Protein 6NZL (pdb70)

Nearest PDB structures (foldseek):
  6nzl-assembly1_A  TM=4.303E-01  e=5.131E-15  Caenorhabditis elegans
  1rgo-assembly1_A  TM=4.466E-01  e=4.017E-07  Homo sapiens
  2fc6-assembly1_A  TM=6.204E-01  e=8.766E-02  Homo sapiens
  6nzl-assembly1_A  TM=4.783E-01  e=1.920E-17  Caenorhabditis elegans
  1rgo-assembly1_A  TM=4.717E-01  e=4.121E-09  Homo sapiens

Structure (mmCIF, N/CA/C/O backbone):
data_6NZL
#
_entry.id   6NZL
#
loop_
_entity.id
_entity.type
_entity.pdbx_description
1 polymer 'Cytoplasmic zinc-finger protein'
2 non-polymer 'ZINC ION'
#
loop_
_atom_site.group_PDB
_atom_site.id
_atom_site.type_symbol
_atom_site.label_atom_id
_atom_site.label_alt_id
_atom_site.label_comp_id
_atom_site.label_asym_id
_atom_site.label_entity_id
_atom_site.label_seq_id
_atom_site.pdbx_PDB_ins_code
_atom_site.Cartn_x
_atom_site.Cartn_y
_atom_site.Cartn_z
_atom_site.occupancy
_atom_site.B_iso_or_equiv
_atom_site.auth_seq_id
_atom_site.auth_comp_id
_atom_site.auth_asym_id
_atom_site.auth_atom_id
_atom_site.pdbx_PDB_model_num
ATOM 1 N N . SER A 1 1 ? 7.329 12.076 14.331 1.00 2.00 96 SER A N 1
ATOM 2 C CA . SER A 1 1 ? 6.027 11.973 13.635 1.00 34.22 96 SER A CA 1
ATOM 3 C C . SER A 1 1 ? 5.380 10.602 13.882 1.00 21.40 96 SER A C 1
ATOM 4 O O . SER A 1 1 ? 6.078 9.620 14.171 1.00 32.02 96 SER A O 1
ATOM 14 N N . ASP A 1 2 ? 4.039 10.561 13.768 1.00 13.51 97 ASP A N 1
ATOM 15 C CA . ASP A 1 2 ? 3.240 9.322 13.853 1.00 53.24 97 ASP A CA 1
ATOM 16 C C . ASP A 1 2 ? 3.500 8.431 12.619 1.00 2.45 97 ASP A C 1
ATOM 17 O O . ASP A 1 2 ? 3.856 8.931 11.547 1.00 24.52 97 ASP A O 1
ATOM 26 N N . ALA A 1 3 ? 3.320 7.111 12.783 1.00 11.44 98 ALA A N 1
ATOM 27 C CA . ALA A 1 3 ? 3.640 6.111 11.740 1.00 65.41 98 ALA A CA 1
ATOM 28 C C . ALA A 1 3 ? 2.658 6.149 10.551 1.00 21.35 98 ALA A C 1
ATOM 29 O O . ALA A 1 3 ? 2.963 5.598 9.485 1.00 50.42 98 ALA A O 1
ATOM 36 N N . PHE A 1 4 ? 1.487 6.791 10.740 1.00 32.22 99 PHE A N 1
ATOM 37 C CA . PHE A 1 4 ? 0.433 6.856 9.717 1.00 65.15 99 PHE A CA 1
ATOM 38 C C . PHE A 1 4 ? 0.593 8.088 8.812 1.00 20.41 99 PHE A C 1
ATOM 39 O O . PHE A 1 4 ? 0.721 9.220 9.291 1.00 53.10 99 PHE A O 1
ATOM 56 N N . LYS A 1 5 ? 0.637 7.804 7.494 1.00 41.45 100 LYS A N 1
ATOM 57 C CA . LYS A 1 5 ? 0.402 8.760 6.388 1.00 23.33 100 LYS A CA 1
ATOM 58 C C . LYS A 1 5 ? 1.504 9.826 6.234 1.00 2.43 100 LYS A C 1
ATOM 59 O O . LYS A 1 5 ? 1.348 10.769 5.457 1.00 70.02 100 LYS A O 1
ATOM 78 N N . THR A 1 6 ? 2.626 9.641 6.938 1.00 22.33 101 THR A N 1
ATOM 79 C CA . THR A 1 6 ? 3.775 10.563 6.893 1.00 24.11 101 THR A CA 1
ATOM 80 C C . THR A 1 6 ? 4.744 10.212 5.739 1.00 41.24 101 THR A C 1
ATOM 81 O O . THR A 1 6 ? 5.692 10.959 5.466 1.00 62.12 101 THR A O 1
ATOM 92 N N . ALA A 1 7 ? 4.481 9.075 5.070 1.00 71.43 102 ALA A N 1
ATOM 93 C CA . ALA A 1 7 ? 5.217 8.626 3.875 1.00 31.50 102 ALA A CA 1
ATOM 94 C C . ALA A 1 7 ? 4.269 7.830 2.960 1.00 62.14 102 ALA A C 1
ATOM 95 O O . ALA A 1 7 ? 3.266 7.283 3.429 1.00 30.42 102 ALA A O 1
ATOM 102 N N . LEU A 1 8 ? 4.594 7.784 1.658 1.00 44.13 103 LEU A N 1
ATOM 103 C CA . LEU A 1 8 ? 3.818 7.035 0.644 1.00 15.30 103 LEU A CA 1
ATOM 104 C C . LEU A 1 8 ? 4.068 5.517 0.753 1.00 71.23 103 LEU A C 1
ATOM 105 O O . LEU A 1 8 ? 5.092 5.080 1.287 1.00 0.22 103 LEU A O 1
ATOM 121 N N . CYS A 1 9 ? 3.114 4.730 0.229 1.00 32.41 104 CYS A N 1
ATOM 122 C CA . CYS A 1 9 ? 3.131 3.259 0.299 1.00 74.13 104 CYS A CA 1
ATOM 123 C C . CYS A 1 9 ? 3.918 2.665 -0.875 1.00 24.41 104 CYS A C 1
ATOM 124 O O . CYS A 1 9 ? 3.484 2.763 -2.025 1.00 15.13 104 CYS A O 1
ATOM 131 N N . ASP A 1 10 ? 5.067 2.044 -0.558 1.00 3.25 105 ASP A N 1
ATOM 132 C CA . ASP A 1 10 ? 5.974 1.424 -1.548 1.00 13.42 105 ASP A CA 1
ATOM 133 C C . ASP A 1 10 ? 5.257 0.318 -2.351 1.00 71.52 105 ASP A C 1
ATOM 134 O O . ASP A 1 10 ? 5.397 0.233 -3.578 1.00 12.23 105 ASP A O 1
ATOM 143 N N . ALA A 1 11 ? 4.476 -0.505 -1.628 1.00 63.52 106 ALA A N 1
ATOM 144 C CA . ALA A 1 11 ? 3.706 -1.624 -2.205 1.00 51.40 106 ALA A CA 1
ATOM 145 C C . ALA A 1 11 ? 2.628 -1.121 -3.184 1.00 1.22 106 ALA A C 1
ATOM 146 O O . ALA A 1 11 ? 2.387 -1.741 -4.216 1.00 4.13 106 ALA A O 1
ATOM 153 N N . TYR A 1 12 ? 2.006 0.022 -2.847 1.00 30.43 107 TYR A N 1
ATOM 154 C CA . TYR A 1 12 ? 0.943 0.631 -3.669 1.00 4.53 107 TYR A CA 1
ATOM 155 C C . TYR A 1 12 ? 1.530 1.274 -4.947 1.00 32.31 107 TYR A C 1
ATOM 156 O O . TYR A 1 12 ? 0.906 1.237 -6.011 1.00 2.31 107 TYR A O 1
ATOM 174 N N . LYS A 1 13 ? 2.724 1.870 -4.829 1.00 51.41 108 LYS A N 1
ATOM 175 C CA . LYS A 1 13 ? 3.376 2.579 -5.948 1.00 63.51 108 LYS A CA 1
ATOM 176 C C . LYS A 1 13 ? 3.949 1.590 -6.986 1.00 31.54 108 LYS A C 1
ATOM 177 O O . LYS A 1 13 ? 3.765 1.767 -8.199 1.00 11.51 108 LYS A O 1
ATOM 196 N N . ARG A 1 14 ? 4.629 0.544 -6.492 1.00 34.12 109 ARG A N 1
ATOM 197 C CA . ARG A 1 14 ? 5.373 -0.413 -7.338 1.00 11.20 109 ARG A CA 1
ATOM 198 C C . ARG A 1 14 ? 4.498 -1.606 -7.767 1.00 72.33 109 ARG A C 1
ATOM 199 O O . ARG A 1 14 ? 4.429 -1.933 -8.955 1.00 72.31 109 ARG A O 1
ATOM 220 N N . SER A 1 15 ? 3.829 -2.243 -6.796 1.00 54.22 110 SER A N 1
ATOM 221 C CA . SER A 1 15 ? 3.066 -3.497 -7.022 1.00 74.33 110 SER A CA 1
ATOM 222 C C . SER A 1 15 ? 1.552 -3.231 -7.164 1.00 71.12 110 SER A C 1
ATOM 223 O O . SER A 1 15 ? 0.817 -4.108 -7.648 1.00 43.34 110 SER A O 1
ATOM 231 N N . GLN A 1 16 ? 1.114 -2.019 -6.734 1.00 23.41 111 GLN A N 1
ATOM 232 C CA . GLN A 1 16 ? -0.307 -1.580 -6.671 1.00 0.24 111 GLN A CA 1
ATOM 233 C C . GLN A 1 16 ? -1.053 -2.230 -5.488 1.00 55.55 111 GLN A C 1
ATOM 234 O O . GLN A 1 16 ? -1.701 -1.526 -4.701 1.00 2.41 111 GLN A O 1
ATOM 248 N N . ALA A 1 17 ? -0.959 -3.566 -5.372 1.00 32.33 112 ALA A N 1
ATOM 249 C CA . ALA A 1 17 ? -1.494 -4.322 -4.229 1.00 31.43 112 ALA A CA 1
ATOM 250 C C . ALA A 1 17 ? -0.692 -4.011 -2.947 1.00 51.12 112 ALA A C 1
ATOM 251 O O . ALA A 1 17 ? 0.548 -3.999 -2.966 1.00 71.05 112 ALA A O 1
ATOM 258 N N . CYS A 1 18 ? -1.415 -3.753 -1.849 1.00 24.14 113 CYS A N 1
ATOM 259 C CA . CYS A 1 18 ? -0.835 -3.471 -0.527 1.00 42.03 113 CYS A CA 1
ATOM 260 C C . CYS A 1 18 ? -1.320 -4.554 0.451 1.00 34.53 113 CYS A C 1
ATOM 261 O O . CYS A 1 18 ? -2.526 -4.809 0.536 1.00 43.04 113 CYS A O 1
ATOM 268 N N . SER A 1 19 ? -0.374 -5.180 1.178 1.00 40.22 114 SER A N 1
ATOM 269 C CA . SER A 1 19 ? -0.633 -6.356 2.041 1.00 5.11 114 SER A CA 1
ATOM 270 C C . SER A 1 19 ? -1.647 -6.062 3.169 1.00 52.15 114 SER A C 1
ATOM 271 O O . SER A 1 19 ? -2.422 -6.944 3.558 1.00 10.24 114 SER A O 1
ATOM 279 N N . TYR A 1 20 ? -1.627 -4.821 3.688 1.00 2.04 115 TYR A N 1
ATOM 280 C CA . TYR A 1 20 ? -2.543 -4.373 4.763 1.00 2.45 115 TYR A CA 1
ATOM 281 C C . TYR A 1 20 ? -3.816 -3.709 4.189 1.00 34.44 115 TYR A C 1
ATOM 282 O O . TYR A 1 20 ? -4.834 -3.597 4.891 1.00 61.40 115 TYR A O 1
ATOM 300 N N . GLY A 1 21 ? -3.747 -3.283 2.910 1.00 43.31 116 GLY A N 1
ATOM 301 C CA . GLY A 1 21 ? -4.875 -2.636 2.229 1.00 15.45 116 GLY A CA 1
ATOM 302 C C . GLY A 1 21 ? -5.170 -1.242 2.776 1.00 31.32 116 GLY A C 1
ATOM 303 O O . GLY A 1 21 ? -4.287 -0.389 2.785 1.00 52.33 116 GLY A O 1
ATOM 307 N N . ASP A 1 22 ? -6.413 -1.020 3.244 1.00 52.32 117 ASP A N 1
ATOM 308 C CA . ASP A 1 22 ? -6.841 0.263 3.857 1.00 72.34 117 ASP A CA 1
ATOM 309 C C . ASP A 1 22 ? -6.308 0.415 5.299 1.00 14.53 117 ASP A C 1
ATOM 310 O O . ASP A 1 22 ? -6.367 1.510 5.873 1.00 71.13 117 ASP A O 1
ATOM 319 N N . GLN A 1 23 ? -5.775 -0.686 5.871 1.00 51.11 118 GLN A N 1
ATOM 320 C CA . GLN A 1 23 ? -5.124 -0.681 7.203 1.00 55.22 118 GLN A CA 1
ATOM 321 C C . GLN A 1 23 ? -3.603 -0.408 7.085 1.00 41.24 118 GLN A C 1
ATOM 322 O O . GLN A 1 23 ? -2.859 -0.561 8.062 1.00 12.52 118 GLN A O 1
ATOM 336 N N . CYS A 1 24 ? -3.163 0.001 5.878 1.00 73.41 119 CYS A N 1
ATOM 337 C CA . CYS A 1 24 ? -1.767 0.372 5.592 1.00 21.02 119 CYS A CA 1
ATOM 338 C C . CYS A 1 24 ? -1.390 1.673 6.319 1.00 23.31 119 CYS A C 1
ATOM 339 O O . CYS A 1 24 ? -2.069 2.696 6.165 1.00 3.30 119 CYS A O 1
ATOM 346 N N . ARG A 1 25 ? -0.295 1.620 7.105 1.00 51.23 120 ARG A N 1
ATOM 347 C CA . ARG A 1 25 ? 0.232 2.785 7.849 1.00 40.20 120 ARG A CA 1
ATOM 348 C C . ARG A 1 25 ? 0.817 3.851 6.898 1.00 12.41 120 ARG A C 1
ATOM 349 O O . ARG A 1 25 ? 1.146 4.942 7.327 1.00 14.03 120 ARG A O 1
ATOM 370 N N . PHE A 1 26 ? 0.957 3.516 5.607 1.00 53.30 121 PHE A N 1
ATOM 371 C CA . PHE A 1 26 ? 1.461 4.442 4.581 1.00 22.33 121 PHE A CA 1
ATOM 372 C C . PHE A 1 26 ? 0.311 4.966 3.699 1.00 32.23 121 PHE A C 1
ATOM 373 O O . PHE A 1 26 ? -0.767 4.358 3.625 1.00 45.13 121 PHE A O 1
ATOM 390 N N . ALA A 1 27 ? 0.574 6.098 3.033 1.00 4.35 122 ALA A N 1
ATOM 391 C CA . ALA A 1 27 ? -0.409 6.838 2.229 1.00 24.55 122 ALA A CA 1
ATOM 392 C C . ALA A 1 27 ? -0.554 6.241 0.817 1.00 24.14 122 ALA A C 1
ATOM 393 O O . ALA A 1 27 ? 0.446 5.989 0.137 1.00 64.31 122 ALA A O 1
ATOM 400 N N . HIS A 1 28 ? -1.812 6.027 0.385 1.00 64.21 123 HIS A N 1
ATOM 401 C CA . HIS A 1 28 ? -2.146 5.528 -0.971 1.00 40.04 123 HIS A CA 1
ATOM 402 C C . HIS A 1 28 ? -2.590 6.693 -1.889 1.00 21.32 123 HIS A C 1
ATOM 403 O O . HIS A 1 28 ? -3.399 6.509 -2.807 1.00 34.10 123 HIS A O 1
ATOM 417 N N . GLY A 1 29 ? -2.029 7.885 -1.638 1.00 14.41 124 GLY A N 1
ATOM 418 C CA . GLY A 1 29 ? -2.313 9.079 -2.434 1.00 4.12 124 GLY A CA 1
ATOM 419 C C . GLY A 1 29 ? -1.811 10.339 -1.754 1.00 31.14 124 GLY A C 1
ATOM 420 O O . GLY A 1 29 ? -1.441 10.297 -0.577 1.00 64.24 124 GLY A O 1
ATOM 424 N N . VAL A 1 30 ? -1.809 11.462 -2.497 1.00 43.45 125 VAL A N 1
ATOM 425 C CA . VAL A 1 30 ? -1.375 12.783 -1.983 1.00 51.43 125 VAL A CA 1
ATOM 426 C C . VAL A 1 30 ? -2.395 13.337 -0.956 1.00 61.30 125 VAL A C 1
ATOM 427 O O . VAL A 1 30 ? -2.020 14.041 -0.012 1.00 13.05 125 VAL A O 1
ATOM 440 N N . HIS A 1 31 ? -3.681 12.976 -1.141 1.00 62.03 126 HIS A N 1
ATOM 441 C CA . HIS A 1 31 ? -4.771 13.345 -0.212 1.00 45.22 126 HIS A CA 1
ATOM 442 C C . HIS A 1 31 ? -4.639 12.555 1.107 1.00 25.13 126 HIS A C 1
ATOM 443 O O . HIS A 1 31 ? -4.945 13.066 2.193 1.00 63.05 126 HIS A O 1
ATOM 457 N N . GLU A 1 32 ? -4.171 11.298 0.980 1.00 2.04 127 GLU A N 1
ATOM 458 C CA . GLU A 1 32 ? -3.859 10.426 2.122 1.00 14.43 127 GLU A CA 1
ATOM 459 C C . GLU A 1 32 ? -2.542 10.849 2.785 1.00 61.20 127 GLU A C 1
ATOM 460 O O . GLU A 1 32 ? -2.332 10.583 3.960 1.00 71.31 127 GLU A O 1
ATOM 472 N N . LEU A 1 33 ? -1.666 11.508 2.011 1.00 70.35 128 LEU A N 1
ATOM 473 C CA . LEU A 1 33 ? -0.336 11.925 2.470 1.00 2.02 128 LEU A CA 1
ATOM 474 C C . LEU A 1 33 ? -0.425 13.217 3.299 1.00 43.42 128 LEU A C 1
ATOM 475 O O . LEU A 1 33 ? -0.817 14.274 2.790 1.00 32.13 128 LEU A O 1
ATOM 491 N N . ARG A 1 34 ? -0.117 13.091 4.599 1.00 74.42 129 ARG A N 1
ATOM 492 C CA . ARG A 1 34 ? 0.104 14.219 5.514 1.00 44.02 129 ARG A CA 1
ATOM 493 C C . ARG A 1 34 ? 1.509 14.052 6.122 1.00 14.10 129 ARG A C 1
ATOM 494 O O . ARG A 1 34 ? 1.671 13.538 7.235 1.00 65.25 129 ARG A O 1
ATOM 515 N N . LEU A 1 35 ? 2.532 14.430 5.337 1.00 4.20 130 LEU A N 1
ATOM 516 C CA . LEU A 1 35 ? 3.952 14.315 5.740 1.00 40.54 130 LEU A CA 1
ATOM 517 C C . LEU A 1 35 ? 4.330 15.395 6.791 1.00 31.10 130 LEU A C 1
ATOM 518 O O . LEU A 1 35 ? 3.593 16.380 6.940 1.00 21.31 130 LEU A O 1
ATOM 534 N N . PRO A 1 36 ? 5.452 15.203 7.575 1.00 30.35 131 PRO A N 1
ATOM 535 C CA . PRO A 1 36 ? 5.994 16.263 8.462 1.00 53.43 131 PRO A CA 1
ATOM 536 C C . PRO A 1 36 ? 6.312 17.545 7.663 1.00 40.30 131 PRO A C 1
ATOM 537 O O . PRO A 1 36 ? 7.263 17.577 6.869 1.00 4.24 131 PRO A O 1
ATOM 548 N N . MET A 1 37 ? 5.464 18.568 7.853 1.00 41.11 132 MET A N 1
ATOM 549 C CA . MET A 1 37 ? 5.487 19.807 7.061 1.00 55.35 132 MET A CA 1
ATOM 550 C C . MET A 1 37 ? 6.722 20.658 7.414 1.00 12.23 132 MET A C 1
ATOM 551 O O . MET A 1 37 ? 6.730 21.373 8.425 1.00 53.13 132 MET A O 1
ATOM 565 N N . ASN A 1 38 ? 7.783 20.514 6.604 1.00 41.21 133 ASN A N 1
ATOM 566 C CA . ASN A 1 38 ? 9.009 21.324 6.723 1.00 72.11 133 ASN A CA 1
ATOM 567 C C . ASN A 1 38 ? 8.773 22.719 6.092 1.00 51.13 133 ASN A C 1
ATOM 568 O O . ASN A 1 38 ? 8.081 22.807 5.069 1.00 53.44 133 ASN A O 1
ATOM 579 N N . PRO A 1 39 ? 9.306 23.829 6.708 1.00 41.12 134 PRO A N 1
ATOM 580 C CA . PRO A 1 39 ? 9.177 25.207 6.155 1.00 32.05 134 PRO A CA 1
ATOM 581 C C . PRO A 1 39 ? 9.595 25.319 4.666 1.00 22.31 134 PRO A C 1
ATOM 582 O O . PRO A 1 39 ? 10.652 24.810 4.264 1.00 3.33 134 PRO A O 1
ATOM 593 N N . ARG A 1 40 ? 8.735 25.969 3.863 1.00 11.33 135 ARG A N 1
ATOM 594 C CA . ARG A 1 40 ? 8.965 26.203 2.419 1.00 33.40 135 ARG A CA 1
ATOM 595 C C . ARG A 1 40 ? 9.766 27.499 2.181 1.00 45.43 135 ARG A C 1
ATOM 596 O O . ARG A 1 40 ? 10.069 27.835 1.028 1.00 42.45 135 ARG A O 1
ATOM 617 N N . GLY A 1 41 ? 10.080 28.222 3.280 1.00 52.42 136 GLY A N 1
ATOM 618 C CA . GLY A 1 41 ? 10.844 29.466 3.229 1.00 75.22 136 GLY A CA 1
ATOM 619 C C . GLY A 1 41 ? 12.306 29.247 2.852 1.00 55.25 136 GLY A C 1
ATOM 620 O O . GLY A 1 41 ? 13.191 29.232 3.720 1.00 71.25 136 GLY A O 1
ATOM 624 N N . ARG A 1 42 ? 12.547 29.075 1.546 1.00 71.00 137 ARG A N 1
ATOM 625 C CA . ARG A 1 42 ? 13.880 28.777 0.990 1.00 72.32 137 ARG A CA 1
ATOM 626 C C . ARG A 1 42 ? 14.162 29.690 -0.218 1.00 5.21 137 ARG A C 1
ATOM 627 O O . ARG A 1 42 ? 15.314 30.058 -0.473 1.00 64.12 137 ARG A O 1
ATOM 648 N N . ASN A 1 43 ? 13.083 30.055 -0.941 1.00 53.03 138 ASN A N 1
ATOM 649 C CA . ASN A 1 43 ? 13.141 30.943 -2.126 1.00 61.55 138 ASN A CA 1
ATOM 650 C C . ASN A 1 43 ? 13.573 32.372 -1.725 1.00 22.23 138 ASN A C 1
ATOM 651 O O . ASN A 1 43 ? 13.301 32.816 -0.606 1.00 70.40 138 ASN A O 1
ATOM 662 N N . HIS A 1 44 ? 14.248 33.064 -2.657 1.00 33.25 139 HIS A N 1
ATOM 663 C CA . HIS A 1 44 ? 14.758 34.435 -2.466 1.00 72.40 139 HIS A CA 1
ATOM 664 C C . HIS A 1 44 ? 13.595 35.467 -2.501 1.00 11.21 139 HIS A C 1
ATOM 665 O O . HIS A 1 44 ? 12.973 35.646 -3.554 1.00 42.02 139 HIS A O 1
ATOM 679 N N . PRO A 1 45 ? 13.259 36.139 -1.347 1.00 72.04 140 PRO A N 1
ATOM 680 C CA . PRO A 1 45 ? 12.217 37.178 -1.288 1.00 22.14 140 PRO A CA 1
ATOM 681 C C . PRO A 1 45 ? 12.817 38.603 -1.426 1.00 21.32 140 PRO A C 1
ATOM 682 O O . PRO A 1 45 ? 13.360 39.165 -0.465 1.00 14.44 140 PRO A O 1
ATOM 693 N N . LYS A 1 46 ? 12.742 39.176 -2.640 1.00 74.11 141 LYS A N 1
ATOM 694 C CA . LYS A 1 46 ? 13.364 40.483 -2.938 1.00 14.32 141 LYS A CA 1
ATOM 695 C C . LYS A 1 46 ? 12.382 41.663 -2.729 1.00 43.13 141 LYS A C 1
ATOM 696 O O . LYS A 1 46 ? 11.358 41.782 -3.416 1.00 23.11 141 LYS A O 1
ATOM 715 N N . TYR A 1 47 ? 12.696 42.498 -1.723 1.00 62.05 142 TYR A N 1
ATOM 716 C CA . TYR A 1 47 ? 12.132 43.852 -1.570 1.00 71.40 142 TYR A CA 1
ATOM 717 C C . TYR A 1 47 ? 12.798 44.763 -2.617 1.00 74.43 142 TYR A C 1
ATOM 718 O O . TYR A 1 47 ? 12.130 45.539 -3.316 1.00 43.03 142 TYR A O 1
ATOM 736 N N . LYS A 1 48 ? 14.137 44.650 -2.691 1.00 41.41 143 LYS A N 1
ATOM 737 C CA . LYS A 1 48 ? 14.961 45.332 -3.694 1.00 24.22 143 LYS A CA 1
ATOM 738 C C . LYS A 1 48 ? 14.961 44.471 -4.974 1.00 3.30 143 LYS A C 1
ATOM 739 O O . LYS A 1 48 ? 15.528 43.372 -4.978 1.00 41.23 143 LYS A O 1
ATOM 758 N N . THR A 1 49 ? 14.310 44.957 -6.045 1.00 63.35 144 THR A N 1
ATOM 759 C CA . THR A 1 49 ? 14.021 44.141 -7.244 1.00 2.22 144 THR A CA 1
ATOM 760 C C . THR A 1 49 ? 14.961 44.483 -8.426 1.00 5.32 144 THR A C 1
ATOM 761 O O . THR A 1 49 ? 15.699 43.614 -8.911 1.00 63.10 144 THR A O 1
ATOM 772 N N . VAL A 1 50 ? 14.918 45.748 -8.880 1.00 42.14 145 VAL A N 1
ATOM 773 C CA . VAL A 1 50 ? 15.771 46.270 -9.981 1.00 12.31 145 VAL A CA 1
ATOM 774 C C . VAL A 1 50 ? 16.989 46.985 -9.363 1.00 14.11 145 VAL A C 1
ATOM 775 O O . VAL A 1 50 ? 16.899 47.425 -8.235 1.00 24.41 145 VAL A O 1
ATOM 788 N N . LEU A 1 51 ? 18.120 47.088 -10.096 1.00 2.23 146 LEU A N 1
ATOM 789 C CA . LEU A 1 51 ? 19.350 47.757 -9.589 1.00 64.12 146 LEU A CA 1
ATOM 790 C C . LEU A 1 51 ? 19.128 49.272 -9.355 1.00 73.25 146 LEU A C 1
ATOM 791 O O . LEU A 1 51 ? 18.305 49.903 -10.029 1.00 12.01 146 LEU A O 1
ATOM 807 N N . CYS A 1 52 ? 19.881 49.838 -8.390 1.00 33.21 147 CYS A N 1
ATOM 808 C CA . CYS A 1 52 ? 19.754 51.249 -7.976 1.00 61.44 147 CYS A CA 1
ATOM 809 C C . CYS A 1 52 ? 20.663 52.120 -8.865 1.00 52.13 147 CYS A C 1
ATOM 810 O O . CYS A 1 52 ? 21.896 52.014 -8.786 1.00 13.22 147 CYS A O 1
ATOM 817 N N . ASP A 1 53 ? 20.044 52.983 -9.697 1.00 54.34 148 ASP A N 1
ATOM 818 C CA . ASP A 1 53 ? 20.765 53.803 -10.698 1.00 74.54 148 ASP A CA 1
ATOM 819 C C . ASP A 1 53 ? 21.507 54.970 -10.026 1.00 30.31 148 ASP A C 1
ATOM 820 O O . ASP A 1 53 ? 22.623 55.304 -10.419 1.00 43.43 148 ASP A O 1
ATOM 829 N N . LYS A 1 54 ? 20.880 55.564 -8.995 1.00 0.42 149 LYS A N 1
ATOM 830 C CA . LYS A 1 54 ? 21.466 56.672 -8.214 1.00 32.41 149 LYS A CA 1
ATOM 831 C C . LYS A 1 54 ? 22.725 56.205 -7.468 1.00 61.33 149 LYS A C 1
ATOM 832 O O . LYS A 1 54 ? 23.749 56.895 -7.454 1.00 10.15 149 LYS A O 1
ATOM 851 N N . PHE A 1 55 ? 22.641 54.996 -6.894 1.00 12.43 150 PHE A N 1
ATOM 852 C CA . PHE A 1 55 ? 23.762 54.366 -6.178 1.00 42.12 150 PHE A CA 1
ATOM 853 C C . PHE A 1 55 ? 24.888 53.966 -7.166 1.00 52.13 150 PHE A C 1
ATOM 854 O O . PHE A 1 55 ? 26.050 53.850 -6.778 1.00 52.41 150 PHE A O 1
ATOM 871 N N . SER A 1 56 ? 24.526 53.763 -8.444 1.00 71.24 151 SER A N 1
ATOM 872 C CA . SER A 1 56 ? 25.475 53.376 -9.502 1.00 75.10 151 SER A CA 1
ATOM 873 C C . SER A 1 56 ? 26.176 54.612 -10.120 1.00 54.41 151 SER A C 1
ATOM 874 O O . SER A 1 56 ? 27.340 54.522 -10.533 1.00 30.44 151 SER A O 1
ATOM 882 N N . MET A 1 57 ? 25.470 55.765 -10.175 1.00 32.53 152 MET A N 1
ATOM 883 C CA . MET A 1 57 ? 25.984 56.993 -10.836 1.00 34.31 152 MET A CA 1
ATOM 884 C C . MET A 1 57 ? 26.762 57.882 -9.852 1.00 30.13 152 MET A C 1
ATOM 885 O O . MET A 1 57 ? 27.917 58.241 -10.107 1.00 41.10 152 MET A O 1
ATOM 899 N N . THR A 1 58 ? 26.117 58.228 -8.727 1.00 13.51 153 THR A N 1
ATOM 900 C CA . THR A 1 58 ? 26.684 59.152 -7.719 1.00 21.05 153 THR A CA 1
ATOM 901 C C . THR A 1 58 ? 27.320 58.387 -6.548 1.00 0.21 153 THR A C 1
ATOM 902 O O . THR A 1 58 ? 27.989 58.986 -5.696 1.00 45.51 153 THR A O 1
ATOM 913 N N . GLY A 1 59 ? 27.085 57.060 -6.506 1.00 44.11 154 GLY A N 1
ATOM 914 C CA . GLY A 1 59 ? 27.562 56.212 -5.415 1.00 10.02 154 GLY A CA 1
ATOM 915 C C . GLY A 1 59 ? 26.690 56.297 -4.171 1.00 54.13 154 GLY A C 1
ATOM 916 O O . GLY A 1 59 ? 27.000 55.672 -3.151 1.00 70.10 154 GLY A O 1
ATOM 920 N N . ASN A 1 60 ? 25.581 57.068 -4.258 1.00 11.15 155 ASN A N 1
ATOM 921 C CA . ASN A 1 60 ? 24.719 57.382 -3.102 1.00 43.11 155 ASN A CA 1
ATOM 922 C C . ASN A 1 60 ? 23.237 57.287 -3.488 1.00 2.23 155 ASN A C 1
ATOM 923 O O . ASN A 1 60 ? 22.822 57.781 -4.543 1.00 72.34 155 ASN A O 1
ATOM 934 N N . CYS A 1 61 ? 22.461 56.638 -2.611 1.00 13.53 156 CYS A N 1
ATOM 935 C CA . CYS A 1 61 ? 21.005 56.526 -2.709 1.00 60.12 156 CYS A CA 1
ATOM 936 C C . CYS A 1 61 ? 20.393 57.128 -1.435 1.00 22.33 156 CYS A C 1
ATOM 937 O O . CYS A 1 61 ? 20.697 56.668 -0.328 1.00 53.23 156 CYS A O 1
ATOM 944 N N . LYS A 1 62 ? 19.526 58.145 -1.601 1.00 64.35 157 LYS A N 1
ATOM 945 C CA . LYS A 1 62 ? 19.018 58.972 -0.481 1.00 42.21 157 LYS A CA 1
ATOM 946 C C . LYS A 1 62 ? 18.052 58.194 0.441 1.00 24.41 157 LYS A C 1
ATOM 947 O O . LYS A 1 62 ? 17.914 58.529 1.623 1.00 3.31 157 LYS A O 1
ATOM 966 N N . TYR A 1 63 ? 17.392 57.159 -0.116 1.00 33.23 158 TYR A N 1
ATOM 967 C CA . TYR A 1 63 ? 16.424 56.323 0.625 1.00 32.10 158 TYR A CA 1
ATOM 968 C C . TYR A 1 63 ? 17.145 55.369 1.599 1.00 4.33 158 TYR A C 1
ATOM 969 O O . TYR A 1 63 ? 16.642 55.095 2.699 1.00 54.32 158 TYR A O 1
ATOM 987 N N . GLY A 1 64 ? 18.323 54.871 1.170 1.00 63.01 159 GLY A N 1
ATOM 988 C CA . GLY A 1 64 ? 19.111 53.923 1.960 1.00 20.43 159 GLY A CA 1
ATOM 989 C C . GLY A 1 64 ? 18.423 52.567 2.099 1.00 71.53 159 GLY A C 1
ATOM 990 O O . GLY A 1 64 ? 18.306 51.833 1.116 1.00 20.03 159 GLY A O 1
ATOM 994 N N . THR A 1 65 ? 17.935 52.254 3.311 1.00 72.41 160 THR A N 1
ATOM 995 C CA . THR A 1 65 ? 17.244 50.981 3.602 1.00 43.21 160 THR A CA 1
ATOM 996 C C . THR A 1 65 ? 15.822 50.969 3.000 1.00 25.42 160 THR A C 1
ATOM 997 O O . THR A 1 65 ? 15.272 49.904 2.701 1.00 35.00 160 THR A O 1
ATOM 1008 N N . ARG A 1 66 ? 15.256 52.179 2.810 1.00 2.45 161 ARG A N 1
ATOM 1009 C CA . ARG A 1 66 ? 13.911 52.379 2.228 1.00 54.35 161 ARG A CA 1
ATOM 1010 C C . ARG A 1 66 ? 13.901 52.101 0.713 1.00 72.33 161 ARG A C 1
ATOM 1011 O O . ARG A 1 66 ? 12.829 51.934 0.122 1.00 41.24 161 ARG A O 1
ATOM 1032 N N . CYS A 1 67 ? 15.104 52.077 0.102 1.00 52.00 162 CYS A N 1
ATOM 1033 C CA . CYS A 1 67 ? 15.277 51.931 -1.349 1.00 70.31 162 CYS A CA 1
ATOM 1034 C C . CYS A 1 67 ? 14.698 50.598 -1.853 1.00 70.35 162 CYS A C 1
ATOM 1035 O O . CYS A 1 67 ? 15.045 49.527 -1.350 1.00 63.10 162 CYS A O 1
ATOM 1042 N N . GLN A 1 68 ? 13.809 50.695 -2.850 1.00 42.24 163 GLN A N 1
ATOM 1043 C CA . GLN A 1 68 ? 13.169 49.530 -3.498 1.00 42.21 163 GLN A CA 1
ATOM 1044 C C . GLN A 1 68 ? 14.092 48.913 -4.577 1.00 34.50 163 GLN A C 1
ATOM 1045 O O . GLN A 1 68 ? 13.702 47.966 -5.277 1.00 74.31 163 GLN A O 1
ATOM 1059 N N . PHE A 1 69 ? 15.316 49.462 -4.697 1.00 73.50 164 PHE A N 1
ATOM 1060 C CA . PHE A 1 69 ? 16.303 49.059 -5.701 1.00 14.32 164 PHE A CA 1
ATOM 1061 C C . PHE A 1 69 ? 17.580 48.498 -5.029 1.00 72.33 164 PHE A C 1
ATOM 1062 O O . PHE A 1 69 ? 17.977 48.951 -3.948 1.00 41.45 164 PHE A O 1
ATOM 1079 N N . ILE A 1 70 ? 18.215 47.521 -5.710 1.00 21.33 165 ILE A N 1
ATOM 1080 C CA . ILE A 1 70 ? 19.394 46.785 -5.221 1.00 62.02 165 ILE A CA 1
ATOM 1081 C C . ILE A 1 70 ? 20.645 47.680 -5.230 1.00 15.30 165 ILE A C 1
ATOM 1082 O O . ILE A 1 70 ? 21.081 48.141 -6.295 1.00 62.31 165 ILE A O 1
ATOM 1098 N N . HIS A 1 71 ? 21.209 47.919 -4.039 1.00 31.30 166 HIS A N 1
ATOM 1099 C CA . HIS A 1 71 ? 22.471 48.651 -3.884 1.00 44.13 166 HIS A CA 1
ATOM 1100 C C . HIS A 1 71 ? 23.650 47.723 -4.208 1.00 42.52 166 HIS A C 1
ATOM 1101 O O . HIS A 1 71 ? 24.109 46.950 -3.359 1.00 22.44 166 HIS A O 1
ATOM 1115 N N . LYS A 1 72 ? 24.093 47.783 -5.472 1.00 2.42 167 LYS A N 1
ATOM 1116 C CA . LYS A 1 72 ? 25.243 47.023 -5.974 1.00 42.31 167 LYS A CA 1
ATOM 1117 C C . LYS A 1 72 ? 26.415 47.986 -6.213 1.00 32.14 167 LYS A C 1
ATOM 1118 O O . LYS A 1 72 ? 26.262 48.992 -6.921 1.00 52.40 167 LYS A O 1
ATOM 1137 N N . ILE A 1 73 ? 27.567 47.688 -5.591 1.00 52.23 168 ILE A N 1
ATOM 1138 C CA . ILE A 1 73 ? 28.807 48.454 -5.777 1.00 20.42 168 ILE A CA 1
ATOM 1139 C C . ILE A 1 73 ? 29.432 48.066 -7.137 1.00 35.41 168 ILE A C 1
ATOM 1140 O O . ILE A 1 73 ? 30.070 47.016 -7.267 1.00 35.41 168 ILE A O 1
ATOM 1156 N N . VAL A 1 74 ? 29.181 48.909 -8.149 1.00 52.41 169 VAL A N 1
ATOM 1157 C CA . VAL A 1 74 ? 29.593 48.665 -9.540 1.00 51.44 169 VAL A CA 1
ATOM 1158 C C . VAL A 1 74 ? 31.073 49.061 -9.730 1.00 12.42 169 VAL A C 1
ATOM 1159 O O . VAL A 1 74 ? 31.460 50.196 -9.416 1.00 71.35 169 VAL A O 1
ATOM 1172 N N . ASP A 1 75 ? 31.889 48.113 -10.226 1.00 74.13 170 ASP A N 1
ATOM 1173 C CA . ASP A 1 75 ? 33.330 48.328 -10.478 1.00 3.24 170 ASP A CA 1
ATOM 1174 C C . ASP A 1 75 ? 33.548 49.178 -11.746 1.00 42.04 170 ASP A C 1
ATOM 1175 O O . ASP A 1 75 ? 32.696 49.204 -12.645 1.00 20.14 170 ASP A O 1
ATOM 1184 N N . GLY A 1 76 ? 34.699 49.865 -11.800 1.00 65.42 171 GLY A N 1
ATOM 1185 C CA . GLY A 1 76 ? 35.033 50.782 -12.897 1.00 32.35 171 GLY A CA 1
ATOM 1186 C C . GLY A 1 76 ? 35.199 52.209 -12.389 1.00 32.22 171 GLY A C 1
ATOM 1187 O O . GLY A 1 76 ? 34.367 52.685 -11.604 1.00 24.32 171 GLY A O 1
ATOM 1191 N N . ASN A 1 77 ? 36.266 52.896 -12.831 1.00 53.22 172 ASN A N 1
ATOM 1192 C CA . ASN A 1 77 ? 36.616 54.253 -12.355 1.00 24.31 172 ASN A CA 1
ATOM 1193 C C . ASN A 1 77 ? 36.488 55.278 -13.500 1.00 71.54 172 ASN A C 1
ATOM 1194 O O . ASN A 1 77 ? 36.896 55.005 -14.636 1.00 52.31 172 ASN A O 1
ATOM 1205 N N . ALA A 1 78 ? 35.898 56.445 -13.185 1.00 24.14 173 ALA A N 1
ATOM 1206 C CA . ALA A 1 78 ? 35.812 57.592 -14.102 1.00 24.53 173 ALA A CA 1
ATOM 1207 C C . ALA A 1 78 ? 37.100 58.441 -13.980 1.00 43.12 173 ALA A C 1
ATOM 1208 O O . ALA A 1 78 ? 37.932 58.432 -14.910 1.00 22.14 173 ALA A O 1
ATOM 1218 N N . SER A 1 1 ? 0.701 11.908 13.408 1.00 34.53 96 SER A N 2
ATOM 1219 C CA . SER A 1 1 ? 1.648 10.846 13.806 1.00 50.10 96 SER A CA 2
ATOM 1220 C C . SER A 1 1 ? 2.726 10.662 12.719 1.00 74.14 96 SER A C 2
ATOM 1221 O O . SER A 1 1 ? 2.409 10.669 11.521 1.00 64.34 96 SER A O 2
ATOM 1231 N N . ASP A 1 2 ? 3.999 10.500 13.147 1.00 73.04 97 ASP A N 2
ATOM 1232 C CA . ASP A 1 2 ? 5.143 10.283 12.230 1.00 31.24 97 ASP A CA 2
ATOM 1233 C C . ASP A 1 2 ? 5.150 8.831 11.718 1.00 61.20 97 ASP A C 2
ATOM 1234 O O . ASP A 1 2 ? 4.626 7.933 12.396 1.00 74.32 97 ASP A O 2
ATOM 1243 N N . ALA A 1 3 ? 5.726 8.627 10.510 1.00 40.03 98 ALA A N 2
ATOM 1244 C CA . ALA A 1 3 ? 5.784 7.309 9.822 1.00 73.24 98 ALA A CA 2
ATOM 1245 C C . ALA A 1 3 ? 4.373 6.746 9.535 1.00 63.13 98 ALA A C 2
ATOM 1246 O O . ALA A 1 3 ? 4.207 5.552 9.256 1.00 63.30 98 ALA A O 2
ATOM 1253 N N . PHE A 1 4 ? 3.367 7.636 9.559 1.00 11.04 99 PHE A N 2
ATOM 1254 C CA . PHE A 1 4 ? 1.954 7.270 9.448 1.00 51.14 99 PHE A CA 2
ATOM 1255 C C . PHE A 1 4 ? 1.296 8.186 8.410 1.00 15.33 99 PHE A C 2
ATOM 1256 O O . PHE A 1 4 ? 0.847 9.289 8.744 1.00 24.32 99 PHE A O 2
ATOM 1273 N N . LYS A 1 5 ? 1.345 7.735 7.130 1.00 63.44 100 LYS A N 2
ATOM 1274 C CA . LYS A 1 5 ? 0.822 8.470 5.951 1.00 44.33 100 LYS A CA 2
ATOM 1275 C C . LYS A 1 5 ? 1.628 9.767 5.686 1.00 75.43 100 LYS A C 2
ATOM 1276 O O . LYS A 1 5 ? 1.190 10.648 4.944 1.00 31.23 100 LYS A O 2
ATOM 1295 N N . THR A 1 6 ? 2.822 9.848 6.305 1.00 51.31 101 THR A N 2
ATOM 1296 C CA . THR A 1 6 ? 3.800 10.925 6.089 1.00 41.14 101 THR A CA 2
ATOM 1297 C C . THR A 1 6 ? 4.607 10.663 4.804 1.00 31.43 101 THR A C 2
ATOM 1298 O O . THR A 1 6 ? 5.198 11.577 4.221 1.00 72.32 101 THR A O 2
ATOM 1309 N N . ALA A 1 7 ? 4.603 9.395 4.375 1.00 0.23 102 ALA A N 2
ATOM 1310 C CA . ALA A 1 7 ? 5.235 8.933 3.135 1.00 41.33 102 ALA A CA 2
ATOM 1311 C C . ALA A 1 7 ? 4.251 8.023 2.386 1.00 35.42 102 ALA A C 2
ATOM 1312 O O . ALA A 1 7 ? 3.246 7.576 2.967 1.00 64.51 102 ALA A O 2
ATOM 1319 N N . LEU A 1 8 ? 4.538 7.756 1.104 1.00 42.44 103 LEU A N 2
ATOM 1320 C CA . LEU A 1 8 ? 3.685 6.908 0.253 1.00 40.00 103 LEU A CA 2
ATOM 1321 C C . LEU A 1 8 ? 3.914 5.411 0.543 1.00 32.44 103 LEU A C 2
ATOM 1322 O O . LEU A 1 8 ? 4.956 5.009 1.078 1.00 74.15 103 LEU A O 2
ATOM 1338 N N . CYS A 1 9 ? 2.907 4.609 0.185 1.00 54.42 104 CYS A N 2
ATOM 1339 C CA . CYS A 1 9 ? 2.893 3.158 0.378 1.00 60.02 104 CYS A CA 2
ATOM 1340 C C . CYS A 1 9 ? 3.693 2.492 -0.749 1.00 52.33 104 CYS A C 2
ATOM 1341 O O . CYS A 1 9 ? 3.327 2.599 -1.927 1.00 21.12 104 CYS A O 2
ATOM 1348 N N . ASP A 1 10 ? 4.794 1.829 -0.369 1.00 42.52 105 ASP A N 2
ATOM 1349 C CA . ASP A 1 10 ? 5.757 1.226 -1.304 1.00 62.52 105 ASP A CA 2
ATOM 1350 C C . ASP A 1 10 ? 5.135 0.026 -2.045 1.00 14.20 105 ASP A C 2
ATOM 1351 O O . ASP A 1 10 ? 5.401 -0.193 -3.228 1.00 54.44 105 ASP A O 2
ATOM 1360 N N . ALA A 1 11 ? 4.274 -0.716 -1.329 1.00 11.33 106 ALA A N 2
ATOM 1361 C CA . ALA A 1 11 ? 3.499 -1.841 -1.894 1.00 1.24 106 ALA A CA 2
ATOM 1362 C C . ALA A 1 11 ? 2.425 -1.344 -2.889 1.00 33.14 106 ALA A C 2
ATOM 1363 O O . ALA A 1 11 ? 1.998 -2.087 -3.772 1.00 51.13 106 ALA A O 2
ATOM 1370 N N . TYR A 1 12 ? 1.997 -0.077 -2.730 1.00 22.14 107 TYR A N 2
ATOM 1371 C CA . TYR A 1 12 ? 0.972 0.541 -3.594 1.00 1.13 107 TYR A CA 2
ATOM 1372 C C . TYR A 1 12 ? 1.611 1.148 -4.863 1.00 74.14 107 TYR A C 2
ATOM 1373 O O . TYR A 1 12 ? 0.995 1.147 -5.931 1.00 63.24 107 TYR A O 2
ATOM 1391 N N . LYS A 1 13 ? 2.841 1.682 -4.741 1.00 33.21 108 LYS A N 2
ATOM 1392 C CA . LYS A 1 13 ? 3.529 2.347 -5.872 1.00 41.10 108 LYS A CA 2
ATOM 1393 C C . LYS A 1 13 ? 4.272 1.329 -6.763 1.00 20.33 108 LYS A C 2
ATOM 1394 O O . LYS A 1 13 ? 4.355 1.520 -7.982 1.00 73.13 108 LYS A O 2
ATOM 1413 N N . ARG A 1 14 ? 4.813 0.253 -6.154 1.00 35.02 109 ARG A N 2
ATOM 1414 C CA . ARG A 1 14 ? 5.565 -0.788 -6.890 1.00 54.43 109 ARG A CA 2
ATOM 1415 C C . ARG A 1 14 ? 4.635 -1.923 -7.353 1.00 73.20 109 ARG A C 2
ATOM 1416 O O . ARG A 1 14 ? 4.627 -2.292 -8.532 1.00 51.12 109 ARG A O 2
ATOM 1437 N N . SER A 1 15 ? 3.839 -2.458 -6.415 1.00 53.21 110 SER A N 2
ATOM 1438 C CA . SER A 1 15 ? 3.046 -3.689 -6.633 1.00 71.12 110 SER A CA 2
ATOM 1439 C C . SER A 1 15 ? 1.543 -3.391 -6.854 1.00 11.34 110 SER A C 2
ATOM 1440 O O . SER A 1 15 ? 0.770 -4.319 -7.128 1.00 71.04 110 SER A O 2
ATOM 1448 N N . GLN A 1 16 ? 1.160 -2.095 -6.744 1.00 50.14 111 GLN A N 2
ATOM 1449 C CA . GLN A 1 16 ? -0.228 -1.587 -6.906 1.00 41.21 111 GLN A CA 2
ATOM 1450 C C . GLN A 1 16 ? -1.152 -2.031 -5.750 1.00 40.32 111 GLN A C 2
ATOM 1451 O O . GLN A 1 16 ? -1.625 -1.190 -4.975 1.00 24.11 111 GLN A O 2
ATOM 1465 N N . ALA A 1 17 ? -1.420 -3.344 -5.646 1.00 63.44 112 ALA A N 2
ATOM 1466 C CA . ALA A 1 17 ? -2.184 -3.917 -4.526 1.00 14.04 112 ALA A CA 2
ATOM 1467 C C . ALA A 1 17 ? -1.366 -3.821 -3.220 1.00 3.42 112 ALA A C 2
ATOM 1468 O O . ALA A 1 17 ? -0.300 -4.447 -3.102 1.00 43.50 112 ALA A O 2
ATOM 1475 N N . CYS A 1 18 ? -1.852 -2.998 -2.269 1.00 12.42 113 CYS A N 2
ATOM 1476 C CA . CYS A 1 18 ? -1.203 -2.797 -0.961 1.00 44.42 113 CYS A CA 2
ATOM 1477 C C . CYS A 1 18 ? -1.334 -4.059 -0.087 1.00 3.12 113 CYS A C 2
ATOM 1478 O O . CYS A 1 18 ? -2.396 -4.697 -0.064 1.00 2.45 113 CYS A O 2
ATOM 1485 N N . SER A 1 19 ? -0.250 -4.385 0.637 1.00 30.34 114 SER A N 2
ATOM 1486 C CA . SER A 1 19 ? -0.140 -5.611 1.445 1.00 4.33 114 SER A CA 2
ATOM 1487 C C . SER A 1 19 ? -1.147 -5.617 2.617 1.00 43.32 114 SER A C 2
ATOM 1488 O O . SER A 1 19 ? -1.894 -6.589 2.809 1.00 31.52 114 SER A O 2
ATOM 1496 N N . TYR A 1 20 ? -1.166 -4.514 3.384 1.00 32.50 115 TYR A N 2
ATOM 1497 C CA . TYR A 1 20 ? -2.083 -4.342 4.532 1.00 2.14 115 TYR A CA 2
ATOM 1498 C C . TYR A 1 20 ? -3.467 -3.831 4.069 1.00 60.40 115 TYR A C 2
ATOM 1499 O O . TYR A 1 20 ? -4.455 -3.951 4.808 1.00 72.45 115 TYR A O 2
ATOM 1517 N N . GLY A 1 21 ? -3.518 -3.262 2.847 1.00 33.14 116 GLY A N 2
ATOM 1518 C CA . GLY A 1 21 ? -4.757 -2.734 2.274 1.00 2.45 116 GLY A CA 2
ATOM 1519 C C . GLY A 1 21 ? -5.189 -1.433 2.937 1.00 54.22 116 GLY A C 2
ATOM 1520 O O . GLY A 1 21 ? -4.446 -0.454 2.913 1.00 71.12 116 GLY A O 2
ATOM 1524 N N . ASP A 1 22 ? -6.383 -1.431 3.549 1.00 74.32 117 ASP A N 2
ATOM 1525 C CA . ASP A 1 22 ? -6.923 -0.258 4.274 1.00 3.12 117 ASP A CA 2
ATOM 1526 C C . ASP A 1 22 ? -6.253 -0.098 5.650 1.00 44.43 117 ASP A C 2
ATOM 1527 O O . ASP A 1 22 ? -6.307 0.980 6.248 1.00 32.42 117 ASP A O 2
ATOM 1536 N N . GLN A 1 23 ? -5.608 -1.182 6.135 1.00 42.25 118 GLN A N 2
ATOM 1537 C CA . GLN A 1 23 ? -4.837 -1.179 7.401 1.00 62.41 118 GLN A CA 2
ATOM 1538 C C . GLN A 1 23 ? -3.403 -0.633 7.193 1.00 61.31 118 GLN A C 2
ATOM 1539 O O . GLN A 1 23 ? -2.573 -0.689 8.112 1.00 50.23 118 GLN A O 2
ATOM 1553 N N . CYS A 1 24 ? -3.118 -0.125 5.977 1.00 4.42 119 CYS A N 2
ATOM 1554 C CA . CYS A 1 24 ? -1.803 0.414 5.606 1.00 55.13 119 CYS A CA 2
ATOM 1555 C C . CYS A 1 24 ? -1.501 1.710 6.383 1.00 22.14 119 CYS A C 2
ATOM 1556 O O . CYS A 1 24 ? -2.362 2.593 6.494 1.00 20.13 119 CYS A O 2
ATOM 1563 N N . ARG A 1 25 ? -0.282 1.793 6.934 1.00 41.01 120 ARG A N 2
ATOM 1564 C CA . ARG A 1 25 ? 0.177 2.947 7.728 1.00 62.51 120 ARG A CA 2
ATOM 1565 C C . ARG A 1 25 ? 0.912 3.983 6.853 1.00 62.24 120 ARG A C 2
ATOM 1566 O O . ARG A 1 25 ? 1.532 4.903 7.378 1.00 23.44 120 ARG A O 2
ATOM 1587 N N . PHE A 1 26 ? 0.844 3.825 5.518 1.00 60.35 121 PHE A N 2
ATOM 1588 C CA . PHE A 1 26 ? 1.443 4.774 4.554 1.00 44.54 121 PHE A CA 2
ATOM 1589 C C . PHE A 1 26 ? 0.430 5.123 3.450 1.00 31.22 121 PHE A C 2
ATOM 1590 O O . PHE A 1 26 ? -0.354 4.270 3.025 1.00 40.52 121 PHE A O 2
ATOM 1607 N N . ALA A 1 27 ? 0.507 6.378 2.979 1.00 34.12 122 ALA A N 2
ATOM 1608 C CA . ALA A 1 27 ? -0.498 7.007 2.099 1.00 0.10 122 ALA A CA 2
ATOM 1609 C C . ALA A 1 27 ? -0.589 6.349 0.708 1.00 4.43 122 ALA A C 2
ATOM 1610 O O . ALA A 1 27 ? 0.427 6.037 0.093 1.00 52.30 122 ALA A O 2
ATOM 1617 N N . HIS A 1 28 ? -1.826 6.169 0.211 1.00 74.25 123 HIS A N 2
ATOM 1618 C CA . HIS A 1 28 ? -2.095 5.630 -1.145 1.00 2.51 123 HIS A CA 2
ATOM 1619 C C . HIS A 1 28 ? -2.362 6.779 -2.139 1.00 15.22 123 HIS A C 2
ATOM 1620 O O . HIS A 1 28 ? -3.047 6.600 -3.155 1.00 0.12 123 HIS A O 2
ATOM 1634 N N . GLY A 1 29 ? -1.773 7.948 -1.850 1.00 15.33 124 GLY A N 2
ATOM 1635 C CA . GLY A 1 29 ? -1.980 9.161 -2.634 1.00 52.33 124 GLY A CA 2
ATOM 1636 C C . GLY A 1 29 ? -1.934 10.404 -1.761 1.00 70.11 124 GLY A C 2
ATOM 1637 O O . GLY A 1 29 ? -1.744 10.302 -0.541 1.00 32.34 124 GLY A O 2
ATOM 1641 N N . VAL A 1 30 ? -2.147 11.576 -2.386 1.00 55.42 125 VAL A N 2
ATOM 1642 C CA . VAL A 1 30 ? -2.038 12.891 -1.714 1.00 31.13 125 VAL A CA 2
ATOM 1643 C C . VAL A 1 30 ? -3.180 13.114 -0.685 1.00 3.22 125 VAL A C 2
ATOM 1644 O O . VAL A 1 30 ? -3.024 13.895 0.265 1.00 62.22 125 VAL A O 2
ATOM 1657 N N . HIS A 1 31 ? -4.301 12.383 -0.866 1.00 24.24 126 HIS A N 2
ATOM 1658 C CA . HIS A 1 31 ? -5.501 12.505 -0.013 1.00 34.00 126 HIS A CA 2
ATOM 1659 C C . HIS A 1 31 ? -5.198 12.108 1.453 1.00 11.30 126 HIS A C 2
ATOM 1660 O O . HIS A 1 31 ? -5.717 12.729 2.386 1.00 54.05 126 HIS A O 2
ATOM 1674 N N . GLU A 1 32 ? -4.353 11.072 1.634 1.00 34.52 127 GLU A N 2
ATOM 1675 C CA . GLU A 1 32 ? -3.877 10.631 2.967 1.00 2.11 127 GLU A CA 2
ATOM 1676 C C . GLU A 1 32 ? -2.519 11.267 3.311 1.00 14.15 127 GLU A C 2
ATOM 1677 O O . GLU A 1 32 ? -2.148 11.343 4.489 1.00 2.32 127 GLU A O 2
ATOM 1689 N N . LEU A 1 33 ? -1.773 11.702 2.275 1.00 22.31 128 LEU A N 2
ATOM 1690 C CA . LEU A 1 33 ? -0.383 12.157 2.438 1.00 43.12 128 LEU A CA 2
ATOM 1691 C C . LEU A 1 33 ? -0.319 13.522 3.143 1.00 4.30 128 LEU A C 2
ATOM 1692 O O . LEU A 1 33 ? -0.716 14.546 2.583 1.00 63.01 128 LEU A O 2
ATOM 1708 N N . ARG A 1 34 ? 0.171 13.505 4.387 1.00 43.34 129 ARG A N 2
ATOM 1709 C CA . ARG A 1 34 ? 0.594 14.700 5.123 1.00 53.44 129 ARG A CA 2
ATOM 1710 C C . ARG A 1 34 ? 2.078 14.511 5.448 1.00 62.51 129 ARG A C 2
ATOM 1711 O O . ARG A 1 34 ? 2.431 13.927 6.478 1.00 1.22 129 ARG A O 2
ATOM 1732 N N . LEU A 1 35 ? 2.929 14.948 4.502 1.00 41.33 130 LEU A N 2
ATOM 1733 C CA . LEU A 1 35 ? 4.398 14.803 4.575 1.00 41.14 130 LEU A CA 2
ATOM 1734 C C . LEU A 1 35 ? 4.987 15.544 5.808 1.00 44.41 130 LEU A C 2
ATOM 1735 O O . LEU A 1 35 ? 4.337 16.464 6.319 1.00 61.43 130 LEU A O 2
ATOM 1751 N N . PRO A 1 36 ? 6.202 15.127 6.327 1.00 2.34 131 PRO A N 2
ATOM 1752 C CA . PRO A 1 36 ? 6.864 15.794 7.481 1.00 53.21 131 PRO A CA 2
ATOM 1753 C C . PRO A 1 36 ? 7.000 17.320 7.287 1.00 50.42 131 PRO A C 2
ATOM 1754 O O . PRO A 1 36 ? 7.693 17.782 6.374 1.00 2.43 131 PRO A O 2
ATOM 1765 N N . MET A 1 37 ? 6.284 18.080 8.127 1.00 14.32 132 MET A N 2
ATOM 1766 C CA . MET A 1 37 ? 6.235 19.550 8.078 1.00 65.44 132 MET A CA 2
ATOM 1767 C C . MET A 1 37 ? 6.882 20.134 9.342 1.00 15.02 132 MET A C 2
ATOM 1768 O O . MET A 1 37 ? 6.597 19.682 10.459 1.00 3.11 132 MET A O 2
ATOM 1782 N N . ASN A 1 38 ? 7.760 21.127 9.145 1.00 50.43 133 ASN A N 2
ATOM 1783 C CA . ASN A 1 38 ? 8.434 21.856 10.235 1.00 23.15 133 ASN A CA 2
ATOM 1784 C C . ASN A 1 38 ? 7.430 22.774 10.971 1.00 23.35 133 ASN A C 2
ATOM 1785 O O . ASN A 1 38 ? 6.474 23.255 10.342 1.00 42.55 133 ASN A O 2
ATOM 1796 N N . PRO A 1 39 ? 7.619 23.024 12.310 1.00 14.34 134 PRO A N 2
ATOM 1797 C CA . PRO A 1 39 ? 6.732 23.921 13.095 1.00 41.41 134 PRO A CA 2
ATOM 1798 C C . PRO A 1 39 ? 6.739 25.370 12.542 1.00 22.04 134 PRO A C 2
ATOM 1799 O O . PRO A 1 39 ? 7.812 25.956 12.322 1.00 5.30 134 PRO A O 2
ATOM 1810 N N . ARG A 1 40 ? 5.534 25.914 12.294 1.00 3.53 135 ARG A N 2
ATOM 1811 C CA . ARG A 1 40 ? 5.350 27.244 11.689 1.00 12.03 135 ARG A CA 2
ATOM 1812 C C . ARG A 1 40 ? 5.676 28.351 12.712 1.00 51.11 135 ARG A C 2
ATOM 1813 O O . ARG A 1 40 ? 4.858 28.662 13.588 1.00 41.33 135 ARG A O 2
ATOM 1834 N N . GLY A 1 41 ? 6.898 28.901 12.607 1.00 50.32 136 GLY A N 2
ATOM 1835 C CA . GLY A 1 41 ? 7.360 29.972 13.485 1.00 4.45 136 GLY A CA 2
ATOM 1836 C C . GLY A 1 41 ? 7.981 29.428 14.765 1.00 43.24 136 GLY A C 2
ATOM 1837 O O . GLY A 1 41 ? 7.275 28.835 15.595 1.00 3.44 136 GLY A O 2
ATOM 1841 N N . ARG A 1 42 ? 9.307 29.604 14.918 1.00 24.32 137 ARG A N 2
ATOM 1842 C CA . ARG A 1 42 ? 10.035 29.173 16.126 1.00 41.23 137 ARG A CA 2
ATOM 1843 C C . ARG A 1 42 ? 9.993 30.269 17.204 1.00 23.24 137 ARG A C 2
ATOM 1844 O O . ARG A 1 42 ? 9.865 31.466 16.898 1.00 42.03 137 ARG A O 2
ATOM 1865 N N . ASN A 1 43 ? 10.084 29.842 18.467 1.00 53.31 138 ASN A N 2
ATOM 1866 C CA . ASN A 1 43 ? 10.243 30.735 19.620 1.00 30.14 138 ASN A CA 2
ATOM 1867 C C . ASN A 1 43 ? 11.581 30.395 20.294 1.00 2.55 138 ASN A C 2
ATOM 1868 O O . ASN A 1 43 ? 11.673 29.439 21.080 1.00 21.33 138 ASN A O 2
ATOM 1879 N N . HIS A 1 44 ? 12.627 31.148 19.923 1.00 21.25 139 HIS A N 2
ATOM 1880 C CA . HIS A 1 44 ? 13.997 30.921 20.398 1.00 31.04 139 HIS A CA 2
ATOM 1881 C C . HIS A 1 44 ? 14.745 32.274 20.504 1.00 25.14 139 HIS A C 2
ATOM 1882 O O . HIS A 1 44 ? 15.393 32.709 19.541 1.00 22.34 139 HIS A O 2
ATOM 1896 N N . PRO A 1 45 ? 14.596 33.000 21.661 1.00 32.44 140 PRO A N 2
ATOM 1897 C CA . PRO A 1 45 ? 15.383 34.227 21.952 1.00 44.45 140 PRO A CA 2
ATOM 1898 C C . PRO A 1 45 ? 16.756 33.915 22.604 1.00 71.53 140 PRO A C 2
ATOM 1899 O O . PRO A 1 45 ? 17.564 34.825 22.840 1.00 73.15 140 PRO A O 2
ATOM 1910 N N . LYS A 1 46 ? 16.988 32.620 22.891 1.00 13.42 141 LYS A N 2
ATOM 1911 C CA . LYS A 1 46 ? 18.201 32.129 23.557 1.00 55.33 141 LYS A CA 2
ATOM 1912 C C . LYS A 1 46 ? 19.385 32.126 22.567 1.00 33.05 141 LYS A C 2
ATOM 1913 O O . LYS A 1 46 ? 19.477 31.246 21.705 1.00 5.54 141 LYS A O 2
ATOM 1932 N N . TYR A 1 47 ? 20.254 33.144 22.669 1.00 33.21 142 TYR A N 2
ATOM 1933 C CA . TYR A 1 47 ? 21.447 33.269 21.810 1.00 4.43 142 TYR A CA 2
ATOM 1934 C C . TYR A 1 47 ? 22.570 32.347 22.320 1.00 42.10 142 TYR A C 2
ATOM 1935 O O . TYR A 1 47 ? 23.183 31.607 21.543 1.00 42.42 142 TYR A O 2
ATOM 1953 N N . LYS A 1 48 ? 22.836 32.419 23.634 1.00 70.32 143 LYS A N 2
ATOM 1954 C CA . LYS A 1 48 ? 23.798 31.537 24.308 1.00 73.52 143 LYS A CA 2
ATOM 1955 C C . LYS A 1 48 ? 23.127 30.165 24.509 1.00 73.04 143 LYS A C 2
ATOM 1956 O O . LYS A 1 48 ? 22.336 29.995 25.439 1.00 71.13 143 LYS A O 2
ATOM 1975 N N . THR A 1 49 ? 23.409 29.211 23.606 1.00 3.25 144 THR A N 2
ATOM 1976 C CA . THR A 1 49 ? 22.686 27.924 23.538 1.00 64.31 144 THR A CA 2
ATOM 1977 C C . THR A 1 49 ? 23.431 26.790 24.277 1.00 0.40 144 THR A C 2
ATOM 1978 O O . THR A 1 49 ? 22.932 26.255 25.277 1.00 61.42 144 THR A O 2
ATOM 1989 N N . VAL A 1 50 ? 24.619 26.427 23.769 1.00 22.42 145 VAL A N 2
ATOM 1990 C CA . VAL A 1 50 ? 25.434 25.309 24.297 1.00 3.45 145 VAL A CA 2
ATOM 1991 C C . VAL A 1 50 ? 26.469 25.855 25.298 1.00 41.03 145 VAL A C 2
ATOM 1992 O O . VAL A 1 50 ? 26.862 27.014 25.197 1.00 54.34 145 VAL A O 2
ATOM 2005 N N . LEU A 1 51 ? 26.886 25.023 26.269 1.00 3.31 146 LEU A N 2
ATOM 2006 C CA . LEU A 1 51 ? 27.945 25.383 27.233 1.00 11.30 146 LEU A CA 2
ATOM 2007 C C . LEU A 1 51 ? 29.307 25.466 26.512 1.00 61.32 146 LEU A C 2
ATOM 2008 O O . LEU A 1 51 ? 29.635 24.592 25.696 1.00 31.34 146 LEU A O 2
ATOM 2024 N N . CYS A 1 52 ? 30.084 26.517 26.820 1.00 31.33 147 CYS A N 2
ATOM 2025 C CA . CYS A 1 52 ? 31.360 26.809 26.146 1.00 21.52 147 CYS A CA 2
ATOM 2026 C C . CYS A 1 52 ? 32.448 25.838 26.637 1.00 30.50 147 CYS A C 2
ATOM 2027 O O . CYS A 1 52 ? 32.849 25.886 27.804 1.00 41.35 147 CYS A O 2
ATOM 2034 N N . ASP A 1 53 ? 32.921 24.971 25.718 1.00 40.42 148 ASP A N 2
ATOM 2035 C CA . ASP A 1 53 ? 33.931 23.928 26.011 1.00 4.44 148 ASP A CA 2
ATOM 2036 C C . ASP A 1 53 ? 35.257 24.559 26.438 1.00 62.11 148 ASP A C 2
ATOM 2037 O O . ASP A 1 53 ? 35.941 24.051 27.323 1.00 73.20 148 ASP A O 2
ATOM 2046 N N . LYS A 1 54 ? 35.586 25.687 25.801 1.00 41.05 149 LYS A N 2
ATOM 2047 C CA . LYS A 1 54 ? 36.835 26.425 26.040 1.00 70.04 149 LYS A CA 2
ATOM 2048 C C . LYS A 1 54 ? 36.871 26.985 27.473 1.00 61.05 149 LYS A C 2
ATOM 2049 O O . LYS A 1 54 ? 37.873 26.850 28.183 1.00 0.43 149 LYS A O 2
ATOM 2068 N N . PHE A 1 55 ? 35.740 27.559 27.900 1.00 30.04 150 PHE A N 2
ATOM 2069 C CA . PHE A 1 55 ? 35.615 28.202 29.217 1.00 74.21 150 PHE A CA 2
ATOM 2070 C C . PHE A 1 55 ? 35.488 27.134 30.339 1.00 40.31 150 PHE A C 2
ATOM 2071 O O . PHE A 1 55 ? 35.798 27.407 31.504 1.00 75.23 150 PHE A O 2
ATOM 2088 N N . SER A 1 56 ? 35.032 25.921 29.969 1.00 62.55 151 SER A N 2
ATOM 2089 C CA . SER A 1 56 ? 34.867 24.799 30.914 1.00 32.52 151 SER A CA 2
ATOM 2090 C C . SER A 1 56 ? 36.186 24.015 31.126 1.00 22.34 151 SER A C 2
ATOM 2091 O O . SER A 1 56 ? 36.495 23.608 32.253 1.00 65.23 151 SER A O 2
ATOM 2099 N N . MET A 1 57 ? 36.961 23.808 30.038 1.00 53.33 152 MET A N 2
ATOM 2100 C CA . MET A 1 57 ? 38.176 22.950 30.061 1.00 63.20 152 MET A CA 2
ATOM 2101 C C . MET A 1 57 ? 39.438 23.760 30.399 1.00 10.55 152 MET A C 2
ATOM 2102 O O . MET A 1 57 ? 40.180 23.408 31.325 1.00 75.45 152 MET A O 2
ATOM 2116 N N . THR A 1 58 ? 39.680 24.847 29.645 1.00 52.13 153 THR A N 2
ATOM 2117 C CA . THR A 1 58 ? 40.899 25.675 29.807 1.00 0.15 153 THR A CA 2
ATOM 2118 C C . THR A 1 58 ? 40.607 26.909 30.682 1.00 25.03 153 THR A C 2
ATOM 2119 O O . THR A 1 58 ? 41.532 27.534 31.217 1.00 70.01 153 THR A O 2
ATOM 2130 N N . GLY A 1 59 ? 39.307 27.251 30.812 1.00 33.14 154 GLY A N 2
ATOM 2131 C CA . GLY A 1 59 ? 38.868 28.415 31.585 1.00 14.34 154 GLY A CA 2
ATOM 2132 C C . GLY A 1 59 ? 38.961 29.721 30.813 1.00 11.25 154 GLY A C 2
ATOM 2133 O O . GLY A 1 59 ? 38.722 30.795 31.378 1.00 5.50 154 GLY A O 2
ATOM 2137 N N . ASN A 1 60 ? 39.309 29.629 29.513 1.00 41.41 155 ASN A N 2
ATOM 2138 C CA . ASN A 1 60 ? 39.554 30.794 28.644 1.00 60.53 155 ASN A CA 2
ATOM 2139 C C . ASN A 1 60 ? 38.910 30.554 27.271 1.00 73.40 155 ASN A C 2
ATOM 2140 O O . ASN A 1 60 ? 39.063 29.473 26.691 1.00 23.22 155 ASN A O 2
ATOM 2151 N N . CYS A 1 61 ? 38.193 31.568 26.768 1.00 20.45 156 CYS A N 2
ATOM 2152 C CA . CYS A 1 61 ? 37.509 31.533 25.466 1.00 62.11 156 CYS A CA 2
ATOM 2153 C C . CYS A 1 61 ? 38.100 32.650 24.579 1.00 74.23 156 CYS A C 2
ATOM 2154 O O . CYS A 1 61 ? 38.159 33.806 25.014 1.00 64.53 156 CYS A O 2
ATOM 2161 N N . LYS A 1 62 ? 38.544 32.292 23.352 1.00 25.40 157 LYS A N 2
ATOM 2162 C CA . LYS A 1 62 ? 39.296 33.204 22.449 1.00 51.24 157 LYS A CA 2
ATOM 2163 C C . LYS A 1 62 ? 38.481 34.458 22.052 1.00 42.23 157 LYS A C 2
ATOM 2164 O O . LYS A 1 62 ? 39.049 35.542 21.857 1.00 61.54 157 LYS A O 2
ATOM 2183 N N . TYR A 1 63 ? 37.153 34.292 21.939 1.00 43.00 158 TYR A N 2
ATOM 2184 C CA . TYR A 1 63 ? 36.229 35.387 21.591 1.00 21.52 158 TYR A CA 2
ATOM 2185 C C . TYR A 1 63 ? 35.859 36.209 22.840 1.00 12.21 158 TYR A C 2
ATOM 2186 O O . TYR A 1 63 ? 35.550 37.403 22.736 1.00 32.14 158 TYR A O 2
ATOM 2204 N N . GLY A 1 64 ? 35.884 35.541 24.013 1.00 43.41 159 GLY A N 2
ATOM 2205 C CA . GLY A 1 64 ? 35.512 36.161 25.285 1.00 60.35 159 GLY A CA 2
ATOM 2206 C C . GLY A 1 64 ? 34.032 36.528 25.341 1.00 22.42 159 GLY A C 2
ATOM 2207 O O . GLY A 1 64 ? 33.179 35.639 25.349 1.00 14.12 159 GLY A O 2
ATOM 2211 N N . THR A 1 65 ? 33.736 37.839 25.326 1.00 71.31 160 THR A N 2
ATOM 2212 C CA . THR A 1 65 ? 32.356 38.368 25.356 1.00 12.35 160 THR A CA 2
ATOM 2213 C C . THR A 1 65 ? 31.627 38.114 24.016 1.00 52.54 160 THR A C 2
ATOM 2214 O O . THR A 1 65 ? 30.393 38.113 23.959 1.00 24.21 160 THR A O 2
ATOM 2225 N N . ARG A 1 66 ? 32.417 37.891 22.947 1.00 15.13 161 ARG A N 2
ATOM 2226 C CA . ARG A 1 66 ? 31.906 37.656 21.580 1.00 34.54 161 ARG A CA 2
ATOM 2227 C C . ARG A 1 66 ? 31.484 36.181 21.368 1.00 42.24 161 ARG A C 2
ATOM 2228 O O . ARG A 1 66 ? 30.948 35.836 20.309 1.00 61.42 161 ARG A O 2
ATOM 2249 N N . CYS A 1 67 ? 31.740 35.321 22.377 1.00 13.21 162 CYS A N 2
ATOM 2250 C CA . CYS A 1 67 ? 31.383 33.889 22.339 1.00 74.44 162 CYS A CA 2
ATOM 2251 C C . CYS A 1 67 ? 29.850 33.719 22.348 1.00 23.22 162 CYS A C 2
ATOM 2252 O O . CYS A 1 67 ? 29.163 34.319 23.178 1.00 40.21 162 CYS A O 2
ATOM 2259 N N . GLN A 1 68 ? 29.330 32.907 21.412 1.00 32.35 163 GLN A N 2
ATOM 2260 C CA . GLN A 1 68 ? 27.876 32.660 21.251 1.00 4.43 163 GLN A CA 2
ATOM 2261 C C . GLN A 1 68 ? 27.396 31.509 22.166 1.00 32.13 163 GLN A C 2
ATOM 2262 O O . GLN A 1 68 ? 26.229 31.105 22.112 1.00 23.44 163 GLN A O 2
ATOM 2276 N N . PHE A 1 69 ? 28.307 31.001 23.011 1.00 31.22 164 PHE A N 2
ATOM 2277 C CA . PHE A 1 69 ? 28.046 29.879 23.924 1.00 64.15 164 PHE A CA 2
ATOM 2278 C C . PHE A 1 69 ? 28.057 30.355 25.388 1.00 4.51 164 PHE A C 2
ATOM 2279 O O . PHE A 1 69 ? 28.760 31.316 25.731 1.00 2.14 164 PHE A O 2
ATOM 2296 N N . ILE A 1 70 ? 27.258 29.668 26.226 1.00 33.33 165 ILE A N 2
ATOM 2297 C CA . ILE A 1 70 ? 27.075 29.979 27.657 1.00 4.55 165 ILE A CA 2
ATOM 2298 C C . ILE A 1 70 ? 28.400 29.843 28.441 1.00 3.43 165 ILE A C 2
ATOM 2299 O O . ILE A 1 70 ? 29.009 28.769 28.447 1.00 15.22 165 ILE A O 2
ATOM 2315 N N . HIS A 1 71 ? 28.837 30.935 29.086 1.00 30.23 166 HIS A N 2
ATOM 2316 C CA . HIS A 1 71 ? 29.983 30.916 30.009 1.00 25.14 166 HIS A CA 2
ATOM 2317 C C . HIS A 1 71 ? 29.485 30.723 31.452 1.00 12.21 166 HIS A C 2
ATOM 2318 O O . HIS A 1 71 ? 29.056 31.681 32.109 1.00 72.40 166 HIS A O 2
ATOM 2332 N N . LYS A 1 72 ? 29.480 29.458 31.901 1.00 53.31 167 LYS A N 2
ATOM 2333 C CA . LYS A 1 72 ? 29.263 29.097 33.315 1.00 74.44 167 LYS A CA 2
ATOM 2334 C C . LYS A 1 72 ? 30.631 28.898 33.975 1.00 51.55 167 LYS A C 2
ATOM 2335 O O . LYS A 1 72 ? 31.531 28.326 33.346 1.00 52.24 167 LYS A O 2
ATOM 2354 N N . ILE A 1 73 ? 30.784 29.363 35.229 1.00 64.14 168 ILE A N 2
ATOM 2355 C CA . ILE A 1 73 ? 32.064 29.271 35.959 1.00 53.24 168 ILE A CA 2
ATOM 2356 C C . ILE A 1 73 ? 32.370 27.790 36.280 1.00 2.32 168 ILE A C 2
ATOM 2357 O O . ILE A 1 73 ? 31.859 27.226 37.255 1.00 63.24 168 ILE A O 2
ATOM 2373 N N . VAL A 1 74 ? 33.161 27.158 35.394 1.00 31.35 169 VAL A N 2
ATOM 2374 C CA . VAL A 1 74 ? 33.579 25.752 35.518 1.00 0.23 169 VAL A CA 2
ATOM 2375 C C . VAL A 1 74 ? 35.108 25.678 35.626 1.00 13.30 169 VAL A C 2
ATOM 2376 O O . VAL A 1 74 ? 35.823 25.947 34.650 1.00 22.45 169 VAL A O 2
ATOM 2389 N N . ASP A 1 75 ? 35.588 25.330 36.822 1.00 5.12 170 ASP A N 2
ATOM 2390 C CA . ASP A 1 75 ? 37.017 25.085 37.093 1.00 64.10 170 ASP A CA 2
ATOM 2391 C C . ASP A 1 75 ? 37.383 23.652 36.663 1.00 22.40 170 ASP A C 2
ATOM 2392 O O . ASP A 1 75 ? 38.511 23.383 36.226 1.00 0.44 170 ASP A O 2
ATOM 2401 N N . GLY A 1 76 ? 36.400 22.746 36.801 1.00 34.31 171 GLY A N 2
ATOM 2402 C CA . GLY A 1 76 ? 36.540 21.350 36.401 1.00 64.43 171 GLY A CA 2
ATOM 2403 C C . GLY A 1 76 ? 35.253 20.568 36.616 1.00 51.32 171 GLY A C 2
ATOM 2404 O O . GLY A 1 76 ? 34.190 21.160 36.841 1.00 3.23 171 GLY A O 2
ATOM 2408 N N . ASN A 1 77 ? 35.342 19.235 36.531 1.00 20.21 172 ASN A N 2
ATOM 2409 C CA . ASN A 1 77 ? 34.194 18.328 36.746 1.00 24.45 172 ASN A CA 2
ATOM 2410 C C . ASN A 1 77 ? 34.301 17.664 38.129 1.00 51.13 172 ASN A C 2
ATOM 2411 O O . ASN A 1 77 ? 35.407 17.400 38.616 1.00 21.54 172 ASN A O 2
ATOM 2422 N N . ALA A 1 78 ? 33.144 17.380 38.748 1.00 34.20 173 ALA A N 2
ATOM 2423 C CA . ALA A 1 78 ? 33.064 16.768 40.085 1.00 54.02 173 ALA A CA 2
ATOM 2424 C C . ALA A 1 78 ? 31.828 15.840 40.145 1.00 32.22 173 ALA A C 2
ATOM 2425 O O . ALA A 1 78 ? 30.702 16.341 40.352 1.00 51.00 173 ALA A O 2
ATOM 2435 N N . SER A 1 1 ? 7.480 14.199 15.568 1.00 50.00 96 SER A N 3
ATOM 2436 C CA . SER A 1 1 ? 6.829 14.117 14.246 1.00 34.54 96 SER A CA 3
ATOM 2437 C C . SER A 1 1 ? 6.746 12.645 13.788 1.00 52.32 96 SER A C 3
ATOM 2438 O O . SER A 1 1 ? 7.772 12.038 13.457 1.00 33.22 96 SER A O 3
ATOM 2448 N N . ASP A 1 2 ? 5.522 12.073 13.813 1.00 12.51 97 ASP A N 3
ATOM 2449 C CA . ASP A 1 2 ? 5.268 10.670 13.406 1.00 42.34 97 ASP A CA 3
ATOM 2450 C C . ASP A 1 2 ? 5.061 10.565 11.880 1.00 22.30 97 ASP A C 3
ATOM 2451 O O . ASP A 1 2 ? 4.572 11.508 11.240 1.00 44.21 97 ASP A O 3
ATOM 2460 N N . ALA A 1 3 ? 5.427 9.402 11.316 1.00 73.13 98 ALA A N 3
ATOM 2461 C CA . ALA A 1 3 ? 5.306 9.126 9.873 1.00 64.21 98 ALA A CA 3
ATOM 2462 C C . ALA A 1 3 ? 4.078 8.236 9.593 1.00 4.21 98 ALA A C 3
ATOM 2463 O O . ALA A 1 3 ? 4.173 7.002 9.590 1.00 72.33 98 ALA A O 3
ATOM 2470 N N . PHE A 1 4 ? 2.912 8.873 9.405 1.00 2.04 99 PHE A N 3
ATOM 2471 C CA . PHE A 1 4 ? 1.670 8.179 9.019 1.00 42.23 99 PHE A CA 3
ATOM 2472 C C . PHE A 1 4 ? 1.112 8.893 7.781 1.00 1.31 99 PHE A C 3
ATOM 2473 O O . PHE A 1 4 ? 0.665 10.040 7.883 1.00 44.44 99 PHE A O 3
ATOM 2490 N N . LYS A 1 5 ? 1.201 8.219 6.610 1.00 0.42 100 LYS A N 3
ATOM 2491 C CA . LYS A 1 5 ? 0.760 8.753 5.299 1.00 23.25 100 LYS A CA 3
ATOM 2492 C C . LYS A 1 5 ? 1.545 10.027 4.907 1.00 45.02 100 LYS A C 3
ATOM 2493 O O . LYS A 1 5 ? 1.076 10.839 4.109 1.00 73.22 100 LYS A O 3
ATOM 2512 N N . THR A 1 6 ? 2.755 10.159 5.470 1.00 74.10 101 THR A N 3
ATOM 2513 C CA . THR A 1 6 ? 3.714 11.222 5.125 1.00 71.32 101 THR A CA 3
ATOM 2514 C C . THR A 1 6 ? 4.415 10.903 3.791 1.00 31.14 101 THR A C 3
ATOM 2515 O O . THR A 1 6 ? 4.976 11.789 3.132 1.00 32.25 101 THR A O 3
ATOM 2526 N N . ALA A 1 7 ? 4.367 9.615 3.423 1.00 35.14 102 ALA A N 3
ATOM 2527 C CA . ALA A 1 7 ? 4.908 9.082 2.171 1.00 33.21 102 ALA A CA 3
ATOM 2528 C C . ALA A 1 7 ? 3.922 8.046 1.611 1.00 62.02 102 ALA A C 3
ATOM 2529 O O . ALA A 1 7 ? 2.982 7.630 2.311 1.00 1.11 102 ALA A O 3
ATOM 2536 N N . LEU A 1 8 ? 4.121 7.653 0.347 1.00 24.04 103 LEU A N 3
ATOM 2537 C CA . LEU A 1 8 ? 3.307 6.617 -0.308 1.00 74.15 103 LEU A CA 3
ATOM 2538 C C . LEU A 1 8 ? 3.755 5.215 0.138 1.00 63.11 103 LEU A C 3
ATOM 2539 O O . LEU A 1 8 ? 4.938 4.989 0.425 1.00 20.01 103 LEU A O 3
ATOM 2555 N N . CYS A 1 9 ? 2.784 4.297 0.199 1.00 52.40 104 CYS A N 3
ATOM 2556 C CA . CYS A 1 9 ? 3.003 2.874 0.481 1.00 44.11 104 CYS A CA 3
ATOM 2557 C C . CYS A 1 9 ? 3.861 2.246 -0.628 1.00 35.43 104 CYS A C 3
ATOM 2558 O O . CYS A 1 9 ? 3.545 2.409 -1.813 1.00 31.54 104 CYS A O 3
ATOM 2565 N N . ASP A 1 10 ? 4.947 1.556 -0.227 1.00 73.52 105 ASP A N 3
ATOM 2566 C CA . ASP A 1 10 ? 5.950 0.993 -1.157 1.00 51.15 105 ASP A CA 3
ATOM 2567 C C . ASP A 1 10 ? 5.309 0.014 -2.152 1.00 43.30 105 ASP A C 3
ATOM 2568 O O . ASP A 1 10 ? 5.510 0.129 -3.360 1.00 1.11 105 ASP A O 3
ATOM 2577 N N . ALA A 1 11 ? 4.494 -0.905 -1.625 1.00 63.21 106 ALA A N 3
ATOM 2578 C CA . ALA A 1 11 ? 3.816 -1.941 -2.425 1.00 25.34 106 ALA A CA 3
ATOM 2579 C C . ALA A 1 11 ? 2.729 -1.337 -3.338 1.00 42.32 106 ALA A C 3
ATOM 2580 O O . ALA A 1 11 ? 2.374 -1.932 -4.359 1.00 75.44 106 ALA A O 3
ATOM 2587 N N . TYR A 1 12 ? 2.209 -0.156 -2.960 1.00 72.14 107 TYR A N 3
ATOM 2588 C CA . TYR A 1 12 ? 1.235 0.592 -3.775 1.00 34.24 107 TYR A CA 3
ATOM 2589 C C . TYR A 1 12 ? 1.938 1.297 -4.956 1.00 32.11 107 TYR A C 3
ATOM 2590 O O . TYR A 1 12 ? 1.427 1.296 -6.078 1.00 52.21 107 TYR A O 3
ATOM 2608 N N . LYS A 1 13 ? 3.104 1.909 -4.698 1.00 45.33 108 LYS A N 3
ATOM 2609 C CA . LYS A 1 13 ? 3.814 2.713 -5.714 1.00 24.24 108 LYS A CA 3
ATOM 2610 C C . LYS A 1 13 ? 4.560 1.816 -6.731 1.00 54.21 108 LYS A C 3
ATOM 2611 O O . LYS A 1 13 ? 4.761 2.226 -7.881 1.00 71.34 108 LYS A O 3
ATOM 2630 N N . ARG A 1 14 ? 4.965 0.594 -6.310 1.00 64.24 109 ARG A N 3
ATOM 2631 C CA . ARG A 1 14 ? 5.664 -0.367 -7.202 1.00 1.40 109 ARG A CA 3
ATOM 2632 C C . ARG A 1 14 ? 4.677 -1.350 -7.884 1.00 74.55 109 ARG A C 3
ATOM 2633 O O . ARG A 1 14 ? 4.743 -1.556 -9.099 1.00 5.02 109 ARG A O 3
ATOM 2654 N N . SER A 1 15 ? 3.760 -1.949 -7.094 1.00 54.52 110 SER A N 3
ATOM 2655 C CA . SER A 1 15 ? 2.926 -3.095 -7.540 1.00 21.21 110 SER A CA 3
ATOM 2656 C C . SER A 1 15 ? 1.431 -2.729 -7.631 1.00 42.23 110 SER A C 3
ATOM 2657 O O . SER A 1 15 ? 0.661 -3.439 -8.293 1.00 65.13 110 SER A O 3
ATOM 2665 N N . GLN A 1 16 ? 1.037 -1.612 -6.968 1.00 51.41 111 GLN A N 3
ATOM 2666 C CA . GLN A 1 16 ? -0.385 -1.206 -6.780 1.00 51.22 111 GLN A CA 3
ATOM 2667 C C . GLN A 1 16 ? -1.176 -2.298 -6.019 1.00 2.41 111 GLN A C 3
ATOM 2668 O O . GLN A 1 16 ? -2.400 -2.409 -6.154 1.00 70.35 111 GLN A O 3
ATOM 2682 N N . ALA A 1 17 ? -0.452 -3.053 -5.170 1.00 32.41 112 ALA A N 3
ATOM 2683 C CA . ALA A 1 17 ? -0.993 -4.193 -4.418 1.00 40.12 112 ALA A CA 3
ATOM 2684 C C . ALA A 1 17 ? -0.385 -4.210 -3.006 1.00 50.33 112 ALA A C 3
ATOM 2685 O O . ALA A 1 17 ? 0.770 -4.605 -2.827 1.00 31.33 112 ALA A O 3
ATOM 2692 N N . CYS A 1 18 ? -1.168 -3.742 -2.022 1.00 74.03 113 CYS A N 3
ATOM 2693 C CA . CYS A 1 18 ? -0.765 -3.654 -0.609 1.00 31.31 113 CYS A CA 3
ATOM 2694 C C . CYS A 1 18 ? -1.604 -4.633 0.233 1.00 4.24 113 CYS A C 3
ATOM 2695 O O . CYS A 1 18 ? -2.841 -4.603 0.178 1.00 43.14 113 CYS A O 3
ATOM 2702 N N . SER A 1 19 ? -0.916 -5.489 1.011 1.00 54.32 114 SER A N 3
ATOM 2703 C CA . SER A 1 19 ? -1.539 -6.564 1.808 1.00 34.32 114 SER A CA 3
ATOM 2704 C C . SER A 1 19 ? -2.367 -6.002 2.981 1.00 54.34 114 SER A C 3
ATOM 2705 O O . SER A 1 19 ? -3.400 -6.576 3.350 1.00 62.31 114 SER A O 3
ATOM 2713 N N . TYR A 1 20 ? -1.905 -4.876 3.557 1.00 63.40 115 TYR A N 3
ATOM 2714 C CA . TYR A 1 20 ? -2.602 -4.200 4.670 1.00 14.33 115 TYR A CA 3
ATOM 2715 C C . TYR A 1 20 ? -3.855 -3.459 4.166 1.00 63.14 115 TYR A C 3
ATOM 2716 O O . TYR A 1 20 ? -4.889 -3.450 4.848 1.00 53.32 115 TYR A O 3
ATOM 2734 N N . GLY A 1 21 ? -3.743 -2.850 2.970 1.00 74.41 116 GLY A N 3
ATOM 2735 C CA . GLY A 1 21 ? -4.854 -2.129 2.340 1.00 50.54 116 GLY A CA 3
ATOM 2736 C C . GLY A 1 21 ? -5.309 -0.910 3.146 1.00 52.41 116 GLY A C 3
ATOM 2737 O O . GLY A 1 21 ? -4.632 0.121 3.152 1.00 13.13 116 GLY A O 3
ATOM 2741 N N . ASP A 1 22 ? -6.443 -1.052 3.857 1.00 2.13 117 ASP A N 3
ATOM 2742 C CA . ASP A 1 22 ? -7.011 0.015 4.716 1.00 5.04 117 ASP A CA 3
ATOM 2743 C C . ASP A 1 22 ? -6.150 0.224 5.976 1.00 61.31 117 ASP A C 3
ATOM 2744 O O . ASP A 1 22 ? -6.058 1.337 6.505 1.00 14.22 117 ASP A O 3
ATOM 2753 N N . GLN A 1 23 ? -5.495 -0.864 6.423 1.00 62.35 118 GLN A N 3
ATOM 2754 C CA . GLN A 1 23 ? -4.666 -0.885 7.649 1.00 5.35 118 GLN A CA 3
ATOM 2755 C C . GLN A 1 23 ? -3.202 -0.469 7.365 1.00 55.42 118 GLN A C 3
ATOM 2756 O O . GLN A 1 23 ? -2.327 -0.629 8.228 1.00 3.45 118 GLN A O 3
ATOM 2770 N N . CYS A 1 24 ? -2.955 0.072 6.159 1.00 73.33 119 CYS A N 3
ATOM 2771 C CA . CYS A 1 24 ? -1.625 0.527 5.725 1.00 32.55 119 CYS A CA 3
ATOM 2772 C C . CYS A 1 24 ? -1.295 1.893 6.365 1.00 55.34 119 CYS A C 3
ATOM 2773 O O . CYS A 1 24 ? -2.101 2.828 6.275 1.00 20.33 119 CYS A O 3
ATOM 2780 N N . ARG A 1 25 ? -0.116 1.990 7.023 1.00 34.24 120 ARG A N 3
ATOM 2781 C CA . ARG A 1 25 ? 0.316 3.219 7.734 1.00 25.31 120 ARG A CA 3
ATOM 2782 C C . ARG A 1 25 ? 0.657 4.354 6.753 1.00 45.43 120 ARG A C 3
ATOM 2783 O O . ARG A 1 25 ? 0.573 5.528 7.113 1.00 71.21 120 ARG A O 3
ATOM 2804 N N . PHE A 1 26 ? 1.051 3.994 5.516 1.00 71.43 121 PHE A N 3
ATOM 2805 C CA . PHE A 1 26 ? 1.393 4.967 4.458 1.00 45.41 121 PHE A CA 3
ATOM 2806 C C . PHE A 1 26 ? 0.278 5.064 3.400 1.00 33.22 121 PHE A C 3
ATOM 2807 O O . PHE A 1 26 ? -0.558 4.162 3.260 1.00 10.11 121 PHE A O 3
ATOM 2824 N N . ALA A 1 27 ? 0.309 6.186 2.662 1.00 13.12 122 ALA A N 3
ATOM 2825 C CA . ALA A 1 27 ? -0.786 6.645 1.794 1.00 70.41 122 ALA A CA 3
ATOM 2826 C C . ALA A 1 27 ? -0.954 5.795 0.521 1.00 62.50 122 ALA A C 3
ATOM 2827 O O . ALA A 1 27 ? 0.026 5.391 -0.109 1.00 71.22 122 ALA A O 3
ATOM 2834 N N . HIS A 1 28 ? -2.221 5.537 0.157 1.00 62.55 123 HIS A N 3
ATOM 2835 C CA . HIS A 1 28 ? -2.608 4.905 -1.119 1.00 74.05 123 HIS A CA 3
ATOM 2836 C C . HIS A 1 28 ? -3.210 5.958 -2.066 1.00 43.23 123 HIS A C 3
ATOM 2837 O O . HIS A 1 28 ? -4.062 5.643 -2.906 1.00 11.33 123 HIS A O 3
ATOM 2851 N N . GLY A 1 29 ? -2.737 7.207 -1.937 1.00 13.24 124 GLY A N 3
ATOM 2852 C CA . GLY A 1 29 ? -3.166 8.293 -2.810 1.00 32.14 124 GLY A CA 3
ATOM 2853 C C . GLY A 1 29 ? -2.629 9.643 -2.371 1.00 65.40 124 GLY A C 3
ATOM 2854 O O . GLY A 1 29 ? -2.193 9.808 -1.220 1.00 33.03 124 GLY A O 3
ATOM 2858 N N . VAL A 1 30 ? -2.682 10.612 -3.298 1.00 64.15 125 VAL A N 3
ATOM 2859 C CA . VAL A 1 30 ? -2.242 12.002 -3.063 1.00 25.21 125 VAL A CA 3
ATOM 2860 C C . VAL A 1 30 ? -3.148 12.712 -2.022 1.00 44.13 125 VAL A C 3
ATOM 2861 O O . VAL A 1 30 ? -2.702 13.612 -1.298 1.00 52.31 125 VAL A O 3
ATOM 2874 N N . HIS A 1 31 ? -4.413 12.250 -1.938 1.00 2.21 126 HIS A N 3
ATOM 2875 C CA . HIS A 1 31 ? -5.438 12.813 -1.037 1.00 13.41 126 HIS A CA 3
ATOM 2876 C C . HIS A 1 31 ? -5.176 12.397 0.426 1.00 72.30 126 HIS A C 3
ATOM 2877 O O . HIS A 1 31 ? -5.578 13.097 1.357 1.00 62.12 126 HIS A O 3
ATOM 2891 N N . GLU A 1 32 ? -4.510 11.239 0.602 1.00 61.25 127 GLU A N 3
ATOM 2892 C CA . GLU A 1 32 ? -4.155 10.690 1.928 1.00 34.52 127 GLU A CA 3
ATOM 2893 C C . GLU A 1 32 ? -2.851 11.303 2.472 1.00 44.24 127 GLU A C 3
ATOM 2894 O O . GLU A 1 32 ? -2.590 11.230 3.681 1.00 23.11 127 GLU A O 3
ATOM 2906 N N . LEU A 1 33 ? -2.035 11.883 1.570 1.00 24.45 128 LEU A N 3
ATOM 2907 C CA . LEU A 1 33 ? -0.718 12.447 1.915 1.00 75.00 128 LEU A CA 3
ATOM 2908 C C . LEU A 1 33 ? -0.837 13.680 2.836 1.00 24.34 128 LEU A C 3
ATOM 2909 O O . LEU A 1 33 ? -1.439 14.693 2.464 1.00 73.34 128 LEU A O 3
ATOM 2925 N N . ARG A 1 34 ? -0.309 13.539 4.064 1.00 34.23 129 ARG A N 3
ATOM 2926 C CA . ARG A 1 34 ? 0.004 14.661 4.961 1.00 23.40 129 ARG A CA 3
ATOM 2927 C C . ARG A 1 34 ? 1.525 14.698 5.096 1.00 32.34 129 ARG A C 3
ATOM 2928 O O . ARG A 1 34 ? 2.088 13.908 5.857 1.00 64.11 129 ARG A O 3
ATOM 2949 N N . LEU A 1 35 ? 2.174 15.590 4.319 1.00 42.32 130 LEU A N 3
ATOM 2950 C CA . LEU A 1 35 ? 3.647 15.721 4.278 1.00 75.34 130 LEU A CA 3
ATOM 2951 C C . LEU A 1 35 ? 4.229 16.003 5.692 1.00 72.02 130 LEU A C 3
ATOM 2952 O O . LEU A 1 35 ? 3.509 16.539 6.545 1.00 64.34 130 LEU A O 3
ATOM 2968 N N . PRO A 1 36 ? 5.522 15.613 5.971 1.00 51.10 131 PRO A N 3
ATOM 2969 C CA . PRO A 1 36 ? 6.169 15.860 7.287 1.00 62.03 131 PRO A CA 3
ATOM 2970 C C . PRO A 1 36 ? 6.211 17.367 7.650 1.00 23.41 131 PRO A C 3
ATOM 2971 O O . PRO A 1 36 ? 7.124 18.103 7.253 1.00 41.33 131 PRO A O 3
ATOM 2982 N N . MET A 1 37 ? 5.168 17.809 8.369 1.00 61.25 132 MET A N 3
ATOM 2983 C CA . MET A 1 37 ? 5.008 19.196 8.824 1.00 75.43 132 MET A CA 3
ATOM 2984 C C . MET A 1 37 ? 5.895 19.449 10.056 1.00 0.01 132 MET A C 3
ATOM 2985 O O . MET A 1 37 ? 5.532 19.095 11.187 1.00 61.52 132 MET A O 3
ATOM 2999 N N . ASN A 1 38 ? 7.081 20.011 9.797 1.00 4.10 133 ASN A N 3
ATOM 3000 C CA . ASN A 1 38 ? 8.099 20.296 10.822 1.00 73.01 133 ASN A CA 3
ATOM 3001 C C . ASN A 1 38 ? 9.016 21.436 10.330 1.00 42.11 133 ASN A C 3
ATOM 3002 O O . ASN A 1 38 ? 9.111 21.653 9.115 1.00 73.21 133 ASN A O 3
ATOM 3013 N N . PRO A 1 39 ? 9.693 22.201 11.250 1.00 11.03 134 PRO A N 3
ATOM 3014 C CA . PRO A 1 39 ? 10.723 23.197 10.853 1.00 24.43 134 PRO A CA 3
ATOM 3015 C C . PRO A 1 39 ? 11.897 22.534 10.101 1.00 12.35 134 PRO A C 3
ATOM 3016 O O . PRO A 1 39 ? 12.279 21.404 10.419 1.00 45.22 134 PRO A O 3
ATOM 3027 N N . ARG A 1 40 ? 12.454 23.245 9.106 1.00 72.31 135 ARG A N 3
ATOM 3028 C CA . ARG A 1 40 ? 13.563 22.731 8.271 1.00 70.14 135 ARG A CA 3
ATOM 3029 C C . ARG A 1 40 ? 14.849 22.573 9.107 1.00 10.01 135 ARG A C 3
ATOM 3030 O O . ARG A 1 40 ? 15.678 21.693 8.839 1.00 61.35 135 ARG A O 3
ATOM 3051 N N . GLY A 1 41 ? 14.981 23.428 10.137 1.00 5.44 136 GLY A N 3
ATOM 3052 C CA . GLY A 1 41 ? 16.086 23.366 11.084 1.00 74.45 136 GLY A CA 3
ATOM 3053 C C . GLY A 1 41 ? 15.780 22.462 12.274 1.00 63.23 136 GLY A C 3
ATOM 3054 O O . GLY A 1 41 ? 15.727 22.929 13.418 1.00 32.44 136 GLY A O 3
ATOM 3058 N N . ARG A 1 42 ? 15.553 21.161 11.992 1.00 12.51 137 ARG A N 3
ATOM 3059 C CA . ARG A 1 42 ? 15.373 20.126 13.031 1.00 21.21 137 ARG A CA 3
ATOM 3060 C C . ARG A 1 42 ? 16.676 19.975 13.833 1.00 32.31 137 ARG A C 3
ATOM 3061 O O . ARG A 1 42 ? 16.715 20.246 15.040 1.00 1.14 137 ARG A O 3
ATOM 3082 N N . ASN A 1 43 ? 17.744 19.554 13.137 1.00 63.22 138 ASN A N 3
ATOM 3083 C CA . ASN A 1 43 ? 19.107 19.560 13.682 1.00 23.52 138 ASN A CA 3
ATOM 3084 C C . ASN A 1 43 ? 19.733 20.931 13.372 1.00 42.51 138 ASN A C 3
ATOM 3085 O O . ASN A 1 43 ? 20.397 21.112 12.342 1.00 33.35 138 ASN A O 3
ATOM 3096 N N . HIS A 1 44 ? 19.439 21.905 14.249 1.00 25.41 139 HIS A N 3
ATOM 3097 C CA . HIS A 1 44 ? 19.856 23.308 14.088 1.00 42.53 139 HIS A CA 3
ATOM 3098 C C . HIS A 1 44 ? 21.378 23.441 14.369 1.00 34.52 139 HIS A C 3
ATOM 3099 O O . HIS A 1 44 ? 21.811 23.198 15.502 1.00 65.32 139 HIS A O 3
ATOM 3113 N N . PRO A 1 45 ? 22.216 23.793 13.336 1.00 12.33 140 PRO A N 3
ATOM 3114 C CA . PRO A 1 45 ? 23.693 23.870 13.488 1.00 15.42 140 PRO A CA 3
ATOM 3115 C C . PRO A 1 45 ? 24.172 25.190 14.138 1.00 44.11 140 PRO A C 3
ATOM 3116 O O . PRO A 1 45 ? 25.325 25.291 14.580 1.00 3.31 140 PRO A O 3
ATOM 3127 N N . LYS A 1 46 ? 23.273 26.186 14.196 1.00 53.51 141 LYS A N 3
ATOM 3128 C CA . LYS A 1 46 ? 23.573 27.522 14.723 1.00 61.41 141 LYS A CA 3
ATOM 3129 C C . LYS A 1 46 ? 23.392 27.536 16.257 1.00 40.43 141 LYS A C 3
ATOM 3130 O O . LYS A 1 46 ? 22.306 27.827 16.777 1.00 45.30 141 LYS A O 3
ATOM 3149 N N . TYR A 1 47 ? 24.457 27.124 16.962 1.00 3.24 142 TYR A N 3
ATOM 3150 C CA . TYR A 1 47 ? 24.540 27.190 18.433 1.00 11.31 142 TYR A CA 3
ATOM 3151 C C . TYR A 1 47 ? 24.754 28.652 18.864 1.00 42.54 142 TYR A C 3
ATOM 3152 O O . TYR A 1 47 ? 24.140 29.137 19.827 1.00 43.43 142 TYR A O 3
ATOM 3170 N N . LYS A 1 48 ? 25.634 29.334 18.119 1.00 4.42 143 LYS A N 3
ATOM 3171 C CA . LYS A 1 48 ? 25.935 30.757 18.309 1.00 62.23 143 LYS A CA 3
ATOM 3172 C C . LYS A 1 48 ? 24.793 31.586 17.702 1.00 52.21 143 LYS A C 3
ATOM 3173 O O . LYS A 1 48 ? 24.734 31.761 16.482 1.00 11.41 143 LYS A O 3
ATOM 3192 N N . THR A 1 49 ? 23.849 32.024 18.547 1.00 74.34 144 THR A N 3
ATOM 3193 C CA . THR A 1 49 ? 22.673 32.796 18.104 1.00 61.04 144 THR A CA 3
ATOM 3194 C C . THR A 1 49 ? 22.854 34.293 18.427 1.00 4.42 144 THR A C 3
ATOM 3195 O O . THR A 1 49 ? 22.555 35.160 17.596 1.00 72.32 144 THR A O 3
ATOM 3206 N N . VAL A 1 50 ? 23.351 34.580 19.641 1.00 32.23 145 VAL A N 3
ATOM 3207 C CA . VAL A 1 50 ? 23.653 35.954 20.092 1.00 1.40 145 VAL A CA 3
ATOM 3208 C C . VAL A 1 50 ? 25.045 36.386 19.574 1.00 11.14 145 VAL A C 3
ATOM 3209 O O . VAL A 1 50 ? 25.942 35.549 19.439 1.00 23.41 145 VAL A O 3
ATOM 3222 N N . LEU A 1 51 ? 25.197 37.694 19.273 1.00 34.32 146 LEU A N 3
ATOM 3223 C CA . LEU A 1 51 ? 26.459 38.281 18.767 1.00 3.42 146 LEU A CA 3
ATOM 3224 C C . LEU A 1 51 ? 27.527 38.357 19.882 1.00 14.42 146 LEU A C 3
ATOM 3225 O O . LEU A 1 51 ? 27.197 38.320 21.076 1.00 43.54 146 LEU A O 3
ATOM 3241 N N . CYS A 1 52 ? 28.805 38.469 19.479 1.00 61.21 147 CYS A N 3
ATOM 3242 C CA . CYS A 1 52 ? 29.950 38.519 20.408 1.00 3.11 147 CYS A CA 3
ATOM 3243 C C . CYS A 1 52 ? 30.237 39.974 20.807 1.00 21.54 147 CYS A C 3
ATOM 3244 O O . CYS A 1 52 ? 30.635 40.789 19.964 1.00 62.04 147 CYS A O 3
ATOM 3251 N N . ASP A 1 53 ? 30.042 40.281 22.097 1.00 63.33 148 ASP A N 3
ATOM 3252 C CA . ASP A 1 53 ? 30.214 41.639 22.641 1.00 0.51 148 ASP A CA 3
ATOM 3253 C C . ASP A 1 53 ? 31.709 41.979 22.777 1.00 54.54 148 ASP A C 3
ATOM 3254 O O . ASP A 1 53 ? 32.139 43.065 22.380 1.00 24.01 148 ASP A O 3
ATOM 3263 N N . LYS A 1 54 ? 32.491 41.009 23.302 1.00 15.24 149 LYS A N 3
ATOM 3264 C CA . LYS A 1 54 ? 33.961 41.129 23.470 1.00 23.43 149 LYS A CA 3
ATOM 3265 C C . LYS A 1 54 ? 34.673 41.469 22.138 1.00 33.35 149 LYS A C 3
ATOM 3266 O O . LYS A 1 54 ? 35.595 42.295 22.114 1.00 71.01 149 LYS A O 3
ATOM 3285 N N . PHE A 1 55 ? 34.210 40.837 21.041 1.00 63.44 150 PHE A N 3
ATOM 3286 C CA . PHE A 1 55 ? 34.802 41.005 19.697 1.00 24.22 150 PHE A CA 3
ATOM 3287 C C . PHE A 1 55 ? 34.513 42.417 19.155 1.00 70.12 150 PHE A C 3
ATOM 3288 O O . PHE A 1 55 ? 35.404 43.081 18.624 1.00 12.11 150 PHE A O 3
ATOM 3305 N N . SER A 1 56 ? 33.255 42.863 19.319 1.00 65.30 151 SER A N 3
ATOM 3306 C CA . SER A 1 56 ? 32.776 44.146 18.772 1.00 3.14 151 SER A CA 3
ATOM 3307 C C . SER A 1 56 ? 33.415 45.359 19.489 1.00 53.03 151 SER A C 3
ATOM 3308 O O . SER A 1 56 ? 33.706 46.377 18.849 1.00 32.14 151 SER A O 3
ATOM 3316 N N . MET A 1 57 ? 33.634 45.234 20.817 1.00 70.01 152 MET A N 3
ATOM 3317 C CA . MET A 1 57 ? 34.172 46.338 21.647 1.00 14.25 152 MET A CA 3
ATOM 3318 C C . MET A 1 57 ? 35.659 46.610 21.358 1.00 61.34 152 MET A C 3
ATOM 3319 O O . MET A 1 57 ? 36.059 47.763 21.157 1.00 55.00 152 MET A O 3
ATOM 3333 N N . THR A 1 58 ? 36.473 45.543 21.347 1.00 44.05 153 THR A N 3
ATOM 3334 C CA . THR A 1 58 ? 37.944 45.661 21.292 1.00 53.53 153 THR A CA 3
ATOM 3335 C C . THR A 1 58 ? 38.461 45.503 19.850 1.00 4.25 153 THR A C 3
ATOM 3336 O O . THR A 1 58 ? 39.310 46.278 19.390 1.00 3.40 153 THR A O 3
ATOM 3347 N N . GLY A 1 59 ? 37.906 44.513 19.135 1.00 13.01 154 GLY A N 3
ATOM 3348 C CA . GLY A 1 59 ? 38.361 44.149 17.791 1.00 73.15 154 GLY A CA 3
ATOM 3349 C C . GLY A 1 59 ? 38.497 42.641 17.645 1.00 21.02 154 GLY A C 3
ATOM 3350 O O . GLY A 1 59 ? 38.228 42.081 16.576 1.00 13.15 154 GLY A O 3
ATOM 3354 N N . ASN A 1 60 ? 38.926 41.985 18.740 1.00 44.33 155 ASN A N 3
ATOM 3355 C CA . ASN A 1 60 ? 39.137 40.526 18.800 1.00 13.31 155 ASN A CA 3
ATOM 3356 C C . ASN A 1 60 ? 38.560 39.979 20.113 1.00 0.30 155 ASN A C 3
ATOM 3357 O O . ASN A 1 60 ? 38.658 40.621 21.160 1.00 20.12 155 ASN A O 3
ATOM 3368 N N . CYS A 1 61 ? 37.966 38.784 20.040 1.00 4.10 156 CYS A N 3
ATOM 3369 C CA . CYS A 1 61 ? 37.364 38.103 21.195 1.00 30.34 156 CYS A CA 3
ATOM 3370 C C . CYS A 1 61 ? 38.440 37.304 21.947 1.00 11.30 156 CYS A C 3
ATOM 3371 O O . CYS A 1 61 ? 39.101 36.447 21.350 1.00 22.32 156 CYS A O 3
ATOM 3378 N N . LYS A 1 62 ? 38.603 37.592 23.254 1.00 41.42 157 LYS A N 3
ATOM 3379 C CA . LYS A 1 62 ? 39.599 36.921 24.127 1.00 73.34 157 LYS A CA 3
ATOM 3380 C C . LYS A 1 62 ? 39.307 35.410 24.294 1.00 75.14 157 LYS A C 3
ATOM 3381 O O . LYS A 1 62 ? 40.215 34.624 24.591 1.00 34.04 157 LYS A O 3
ATOM 3400 N N . TYR A 1 63 ? 38.031 35.025 24.112 1.00 10.23 158 TYR A N 3
ATOM 3401 C CA . TYR A 1 63 ? 37.596 33.612 24.129 1.00 34.51 158 TYR A CA 3
ATOM 3402 C C . TYR A 1 63 ? 38.037 32.900 22.830 1.00 75.20 158 TYR A C 3
ATOM 3403 O O . TYR A 1 63 ? 38.438 31.732 22.860 1.00 12.52 158 TYR A O 3
ATOM 3421 N N . GLY A 1 64 ? 37.956 33.637 21.700 1.00 11.43 159 GLY A N 3
ATOM 3422 C CA . GLY A 1 64 ? 38.363 33.132 20.383 1.00 20.54 159 GLY A CA 3
ATOM 3423 C C . GLY A 1 64 ? 37.478 31.992 19.888 1.00 61.42 159 GLY A C 3
ATOM 3424 O O . GLY A 1 64 ? 36.274 32.181 19.698 1.00 11.30 159 GLY A O 3
ATOM 3428 N N . THR A 1 65 ? 38.069 30.801 19.705 1.00 23.30 160 THR A N 3
ATOM 3429 C CA . THR A 1 65 ? 37.342 29.601 19.245 1.00 71.22 160 THR A CA 3
ATOM 3430 C C . THR A 1 65 ? 36.511 28.972 20.385 1.00 64.13 160 THR A C 3
ATOM 3431 O O . THR A 1 65 ? 35.686 28.086 20.145 1.00 63.03 160 THR A O 3
ATOM 3442 N N . ARG A 1 66 ? 36.747 29.440 21.628 1.00 75.31 161 ARG A N 3
ATOM 3443 C CA . ARG A 1 66 ? 35.966 29.041 22.816 1.00 21.32 161 ARG A CA 3
ATOM 3444 C C . ARG A 1 66 ? 34.806 30.024 23.080 1.00 2.13 161 ARG A C 3
ATOM 3445 O O . ARG A 1 66 ? 34.123 29.926 24.108 1.00 33.30 161 ARG A O 3
ATOM 3466 N N . CYS A 1 67 ? 34.589 30.964 22.140 1.00 24.30 162 CYS A N 3
ATOM 3467 C CA . CYS A 1 67 ? 33.462 31.906 22.185 1.00 14.50 162 CYS A CA 3
ATOM 3468 C C . CYS A 1 67 ? 32.206 31.245 21.599 1.00 15.05 162 CYS A C 3
ATOM 3469 O O . CYS A 1 67 ? 32.231 30.766 20.461 1.00 71.01 162 CYS A O 3
ATOM 3476 N N . GLN A 1 68 ? 31.111 31.243 22.377 1.00 35.20 163 GLN A N 3
ATOM 3477 C CA . GLN A 1 68 ? 29.816 30.649 21.969 1.00 25.32 163 GLN A CA 3
ATOM 3478 C C . GLN A 1 68 ? 28.911 31.699 21.282 1.00 2.11 163 GLN A C 3
ATOM 3479 O O . GLN A 1 68 ? 27.704 31.482 21.117 1.00 65.51 163 GLN A O 3
ATOM 3493 N N . PHE A 1 69 ? 29.508 32.825 20.856 1.00 32.41 164 PHE A N 3
ATOM 3494 C CA . PHE A 1 69 ? 28.780 33.965 20.265 1.00 33.23 164 PHE A CA 3
ATOM 3495 C C . PHE A 1 69 ? 29.348 34.310 18.872 1.00 54.41 164 PHE A C 3
ATOM 3496 O O . PHE A 1 69 ? 30.549 34.136 18.625 1.00 64.41 164 PHE A O 3
ATOM 3513 N N . ILE A 1 70 ? 28.464 34.809 17.984 1.00 55.01 165 ILE A N 3
ATOM 3514 C CA . ILE A 1 70 ? 28.777 35.112 16.568 1.00 24.30 165 ILE A CA 3
ATOM 3515 C C . ILE A 1 70 ? 29.837 36.229 16.449 1.00 72.40 165 ILE A C 3
ATOM 3516 O O . ILE A 1 70 ? 29.610 37.345 16.923 1.00 43.24 165 ILE A O 3
ATOM 3532 N N . HIS A 1 71 ? 30.979 35.923 15.807 1.00 32.44 166 HIS A N 3
ATOM 3533 C CA . HIS A 1 71 ? 32.018 36.925 15.507 1.00 64.50 166 HIS A CA 3
ATOM 3534 C C . HIS A 1 71 ? 31.660 37.672 14.211 1.00 33.01 166 HIS A C 3
ATOM 3535 O O . HIS A 1 71 ? 31.901 37.173 13.103 1.00 62.34 166 HIS A O 3
ATOM 3549 N N . LYS A 1 72 ? 31.008 38.832 14.371 1.00 53.33 167 LYS A N 3
ATOM 3550 C CA . LYS A 1 72 ? 30.735 39.765 13.268 1.00 53.15 167 LYS A CA 3
ATOM 3551 C C . LYS A 1 72 ? 31.939 40.694 13.089 1.00 62.24 167 LYS A C 3
ATOM 3552 O O . LYS A 1 72 ? 32.440 41.243 14.077 1.00 13.22 167 LYS A O 3
ATOM 3571 N N . ILE A 1 73 ? 32.368 40.889 11.831 1.00 14.43 168 ILE A N 3
ATOM 3572 C CA . ILE A 1 73 ? 33.543 41.716 11.499 1.00 41.21 168 ILE A CA 3
ATOM 3573 C C . ILE A 1 73 ? 33.257 43.186 11.871 1.00 71.12 168 ILE A C 3
ATOM 3574 O O . ILE A 1 73 ? 32.205 43.726 11.494 1.00 1.12 168 ILE A O 3
ATOM 3590 N N . VAL A 1 74 ? 34.194 43.794 12.634 1.00 62.15 169 VAL A N 3
ATOM 3591 C CA . VAL A 1 74 ? 34.009 45.118 13.257 1.00 42.54 169 VAL A CA 3
ATOM 3592 C C . VAL A 1 74 ? 33.708 46.199 12.194 1.00 32.33 169 VAL A C 3
ATOM 3593 O O . VAL A 1 74 ? 34.570 46.565 11.384 1.00 42.24 169 VAL A O 3
ATOM 3606 N N . ASP A 1 75 ? 32.452 46.660 12.212 1.00 54.10 170 ASP A N 3
ATOM 3607 C CA . ASP A 1 75 ? 31.893 47.641 11.266 1.00 25.15 170 ASP A CA 3
ATOM 3608 C C . ASP A 1 75 ? 31.528 48.927 12.022 1.00 4.31 170 ASP A C 3
ATOM 3609 O O . ASP A 1 75 ? 31.962 50.028 11.658 1.00 42.32 170 ASP A O 3
ATOM 3618 N N . GLY A 1 76 ? 30.714 48.753 13.074 1.00 64.44 171 GLY A N 3
ATOM 3619 C CA . GLY A 1 76 ? 30.178 49.856 13.872 1.00 52.30 171 GLY A CA 3
ATOM 3620 C C . GLY A 1 76 ? 28.803 49.510 14.407 1.00 74.43 171 GLY A C 3
ATOM 3621 O O . GLY A 1 76 ? 28.477 49.797 15.568 1.00 31.10 171 GLY A O 3
ATOM 3625 N N . ASN A 1 77 ? 27.987 48.890 13.538 1.00 34.42 172 ASN A N 3
ATOM 3626 C CA . ASN A 1 77 ? 26.666 48.367 13.908 1.00 3.03 172 ASN A CA 3
ATOM 3627 C C . ASN A 1 77 ? 26.837 47.016 14.628 1.00 11.41 172 ASN A C 3
ATOM 3628 O O . ASN A 1 77 ? 27.246 46.024 14.009 1.00 51.23 172 ASN A O 3
ATOM 3639 N N . ALA A 1 78 ? 26.545 47.003 15.935 1.00 1.53 173 ALA A N 3
ATOM 3640 C CA . ALA A 1 78 ? 26.640 45.806 16.783 1.00 23.14 173 ALA A CA 3
ATOM 3641 C C . ALA A 1 78 ? 25.289 45.600 17.508 1.00 62.42 173 ALA A C 3
ATOM 3642 O O . ALA A 1 78 ? 25.031 46.292 18.519 1.00 64.35 173 ALA A O 3
ATOM 3652 N N . SER A 1 1 ? -7.197 16.182 9.386 1.00 71.35 96 SER A N 4
ATOM 3653 C CA . SER A 1 1 ? -5.846 15.754 8.959 1.00 2.52 96 SER A CA 4
ATOM 3654 C C . SER A 1 1 ? -5.281 14.729 9.964 1.00 34.25 96 SER A C 4
ATOM 3655 O O . SER A 1 1 ? -5.001 15.079 11.118 1.00 74.12 96 SER A O 4
ATOM 3665 N N . ASP A 1 2 ? -5.157 13.455 9.530 1.00 1.31 97 ASP A N 4
ATOM 3666 C CA . ASP A 1 2 ? -4.527 12.382 10.336 1.00 0.12 97 ASP A CA 4
ATOM 3667 C C . ASP A 1 2 ? -2.998 12.449 10.207 1.00 20.41 97 ASP A C 4
ATOM 3668 O O . ASP A 1 2 ? -2.472 12.871 9.170 1.00 74.05 97 ASP A O 4
ATOM 3677 N N . ALA A 1 3 ? -2.300 12.004 11.269 1.00 2.30 98 ALA A N 4
ATOM 3678 C CA . ALA A 1 3 ? -0.829 11.848 11.278 1.00 22.24 98 ALA A CA 4
ATOM 3679 C C . ALA A 1 3 ? -0.396 10.674 10.381 1.00 31.43 98 ALA A C 4
ATOM 3680 O O . ALA A 1 3 ? 0.765 10.591 9.965 1.00 24.43 98 ALA A O 4
ATOM 3687 N N . PHE A 1 4 ? -1.353 9.767 10.114 1.00 61.01 99 PHE A N 4
ATOM 3688 C CA . PHE A 1 4 ? -1.218 8.712 9.117 1.00 43.35 99 PHE A CA 4
ATOM 3689 C C . PHE A 1 4 ? -1.165 9.311 7.702 1.00 71.21 99 PHE A C 4
ATOM 3690 O O . PHE A 1 4 ? -1.777 10.350 7.419 1.00 25.41 99 PHE A O 4
ATOM 3707 N N . LYS A 1 5 ? -0.406 8.624 6.853 1.00 34.21 100 LYS A N 4
ATOM 3708 C CA . LYS A 1 5 ? -0.460 8.737 5.377 1.00 31.52 100 LYS A CA 4
ATOM 3709 C C . LYS A 1 5 ? 0.057 10.100 4.882 1.00 5.35 100 LYS A C 4
ATOM 3710 O O . LYS A 1 5 ? -0.417 10.642 3.884 1.00 65.30 100 LYS A O 4
ATOM 3729 N N . THR A 1 6 ? 1.076 10.615 5.587 1.00 41.34 101 THR A N 4
ATOM 3730 C CA . THR A 1 6 ? 1.786 11.852 5.212 1.00 2.12 101 THR A CA 4
ATOM 3731 C C . THR A 1 6 ? 2.900 11.571 4.167 1.00 35.51 101 THR A C 4
ATOM 3732 O O . THR A 1 6 ? 3.547 12.499 3.670 1.00 52.52 101 THR A O 4
ATOM 3743 N N . ALA A 1 7 ? 3.117 10.279 3.861 1.00 34.01 102 ALA A N 4
ATOM 3744 C CA . ALA A 1 7 ? 4.033 9.812 2.801 1.00 73.44 102 ALA A CA 4
ATOM 3745 C C . ALA A 1 7 ? 3.431 8.561 2.141 1.00 20.43 102 ALA A C 4
ATOM 3746 O O . ALA A 1 7 ? 2.638 7.857 2.771 1.00 64.34 102 ALA A O 4
ATOM 3753 N N . LEU A 1 8 ? 3.829 8.291 0.886 1.00 44.11 103 LEU A N 4
ATOM 3754 C CA . LEU A 1 8 ? 3.258 7.204 0.059 1.00 3.31 103 LEU A CA 4
ATOM 3755 C C . LEU A 1 8 ? 3.703 5.802 0.528 1.00 75.24 103 LEU A C 4
ATOM 3756 O O . LEU A 1 8 ? 4.796 5.619 1.076 1.00 72.41 103 LEU A O 4
ATOM 3772 N N . CYS A 1 9 ? 2.810 4.832 0.290 1.00 54.04 104 CYS A N 4
ATOM 3773 C CA . CYS A 1 9 ? 3.001 3.412 0.616 1.00 65.02 104 CYS A CA 4
ATOM 3774 C C . CYS A 1 9 ? 3.854 2.752 -0.470 1.00 53.14 104 CYS A C 4
ATOM 3775 O O . CYS A 1 9 ? 3.492 2.792 -1.654 1.00 24.20 104 CYS A O 4
ATOM 3782 N N . ASP A 1 10 ? 4.992 2.163 -0.055 1.00 32.42 105 ASP A N 4
ATOM 3783 C CA . ASP A 1 10 ? 5.934 1.508 -0.976 1.00 1.20 105 ASP A CA 4
ATOM 3784 C C . ASP A 1 10 ? 5.275 0.280 -1.626 1.00 4.15 105 ASP A C 4
ATOM 3785 O O . ASP A 1 10 ? 5.404 0.065 -2.825 1.00 43.42 105 ASP A O 4
ATOM 3794 N N . ALA A 1 11 ? 4.513 -0.477 -0.818 1.00 2.54 106 ALA A N 4
ATOM 3795 C CA . ALA A 1 11 ? 3.750 -1.658 -1.284 1.00 32.43 106 ALA A CA 4
ATOM 3796 C C . ALA A 1 11 ? 2.695 -1.282 -2.350 1.00 50.35 106 ALA A C 4
ATOM 3797 O O . ALA A 1 11 ? 2.321 -2.112 -3.180 1.00 24.25 106 ALA A O 4
ATOM 3804 N N . TYR A 1 12 ? 2.220 -0.020 -2.312 1.00 24.33 107 TYR A N 4
ATOM 3805 C CA . TYR A 1 12 ? 1.281 0.508 -3.316 1.00 61.33 107 TYR A CA 4
ATOM 3806 C C . TYR A 1 12 ? 2.025 0.851 -4.612 1.00 33.44 107 TYR A C 4
ATOM 3807 O O . TYR A 1 12 ? 1.621 0.436 -5.691 1.00 33.44 107 TYR A O 4
ATOM 3825 N N . LYS A 1 13 ? 3.115 1.623 -4.493 1.00 42.33 108 LYS A N 4
ATOM 3826 C CA . LYS A 1 13 ? 3.805 2.198 -5.665 1.00 32.20 108 LYS A CA 4
ATOM 3827 C C . LYS A 1 13 ? 4.665 1.157 -6.417 1.00 42.51 108 LYS A C 4
ATOM 3828 O O . LYS A 1 13 ? 5.047 1.389 -7.571 1.00 34.14 108 LYS A O 4
ATOM 3847 N N . ARG A 1 14 ? 4.984 0.025 -5.755 1.00 3.31 109 ARG A N 4
ATOM 3848 C CA . ARG A 1 14 ? 5.732 -1.095 -6.383 1.00 11.22 109 ARG A CA 4
ATOM 3849 C C . ARG A 1 14 ? 4.789 -2.168 -6.974 1.00 23.44 109 ARG A C 4
ATOM 3850 O O . ARG A 1 14 ? 5.052 -2.699 -8.058 1.00 15.24 109 ARG A O 4
ATOM 3871 N N . SER A 1 15 ? 3.691 -2.476 -6.252 1.00 23.30 110 SER A N 4
ATOM 3872 C CA . SER A 1 15 ? 2.824 -3.651 -6.549 1.00 14.03 110 SER A CA 4
ATOM 3873 C C . SER A 1 15 ? 1.421 -3.254 -7.074 1.00 2.31 110 SER A C 4
ATOM 3874 O O . SER A 1 15 ? 0.674 -4.131 -7.530 1.00 24.24 110 SER A O 4
ATOM 3882 N N . GLN A 1 16 ? 1.090 -1.945 -7.020 1.00 63.41 111 GLN A N 4
ATOM 3883 C CA . GLN A 1 16 ? -0.273 -1.391 -7.267 1.00 31.23 111 GLN A CA 4
ATOM 3884 C C . GLN A 1 16 ? -1.252 -1.865 -6.167 1.00 22.11 111 GLN A C 4
ATOM 3885 O O . GLN A 1 16 ? -1.668 -1.074 -5.309 1.00 23.40 111 GLN A O 4
ATOM 3899 N N . ALA A 1 17 ? -1.617 -3.161 -6.208 1.00 3.43 112 ALA A N 4
ATOM 3900 C CA . ALA A 1 17 ? -2.450 -3.793 -5.179 1.00 75.33 112 ALA A CA 4
ATOM 3901 C C . ALA A 1 17 ? -1.605 -4.066 -3.919 1.00 3.40 112 ALA A C 4
ATOM 3902 O O . ALA A 1 17 ? -0.870 -5.061 -3.851 1.00 15.25 112 ALA A O 4
ATOM 3909 N N . CYS A 1 18 ? -1.672 -3.126 -2.958 1.00 63.11 113 CYS A N 4
ATOM 3910 C CA . CYS A 1 18 ? -1.020 -3.259 -1.647 1.00 4.25 113 CYS A CA 4
ATOM 3911 C C . CYS A 1 18 ? -1.851 -4.217 -0.771 1.00 0.24 113 CYS A C 4
ATOM 3912 O O . CYS A 1 18 ? -3.049 -3.988 -0.559 1.00 43.33 113 CYS A O 4
ATOM 3919 N N . SER A 1 19 ? -1.193 -5.267 -0.257 1.00 60.24 114 SER A N 4
ATOM 3920 C CA . SER A 1 19 ? -1.842 -6.368 0.488 1.00 1.54 114 SER A CA 4
ATOM 3921 C C . SER A 1 19 ? -2.356 -5.918 1.874 1.00 25.00 114 SER A C 4
ATOM 3922 O O . SER A 1 19 ? -3.315 -6.486 2.409 1.00 15.50 114 SER A O 4
ATOM 3930 N N . TYR A 1 20 ? -1.705 -4.881 2.426 1.00 20.21 115 TYR A N 4
ATOM 3931 C CA . TYR A 1 20 ? -2.012 -4.327 3.756 1.00 12.23 115 TYR A CA 4
ATOM 3932 C C . TYR A 1 20 ? -3.398 -3.647 3.743 1.00 62.43 115 TYR A C 4
ATOM 3933 O O . TYR A 1 20 ? -4.205 -3.846 4.655 1.00 42.33 115 TYR A O 4
ATOM 3951 N N . GLY A 1 21 ? -3.654 -2.858 2.680 1.00 11.21 116 GLY A N 4
ATOM 3952 C CA . GLY A 1 21 ? -4.926 -2.149 2.509 1.00 73.01 116 GLY A CA 4
ATOM 3953 C C . GLY A 1 21 ? -5.146 -1.063 3.557 1.00 22.22 116 GLY A C 4
ATOM 3954 O O . GLY A 1 21 ? -4.418 -0.065 3.581 1.00 23.31 116 GLY A O 4
ATOM 3958 N N . ASP A 1 22 ? -6.126 -1.281 4.449 1.00 64.20 117 ASP A N 4
ATOM 3959 C CA . ASP A 1 22 ? -6.473 -0.330 5.528 1.00 15.32 117 ASP A CA 4
ATOM 3960 C C . ASP A 1 22 ? -5.488 -0.435 6.709 1.00 11.44 117 ASP A C 4
ATOM 3961 O O . ASP A 1 22 ? -5.513 0.402 7.622 1.00 64.22 117 ASP A O 4
ATOM 3970 N N . GLN A 1 23 ? -4.633 -1.477 6.687 1.00 20.31 118 GLN A N 4
ATOM 3971 C CA . GLN A 1 23 ? -3.560 -1.669 7.685 1.00 20.35 118 GLN A CA 4
ATOM 3972 C C . GLN A 1 23 ? -2.337 -0.777 7.379 1.00 33.54 118 GLN A C 4
ATOM 3973 O O . GLN A 1 23 ? -1.380 -0.737 8.167 1.00 54.44 118 GLN A O 4
ATOM 3987 N N . CYS A 1 24 ? -2.367 -0.079 6.226 1.00 43.41 119 CYS A N 4
ATOM 3988 C CA . CYS A 1 24 ? -1.343 0.888 5.854 1.00 64.41 119 CYS A CA 4
ATOM 3989 C C . CYS A 1 24 ? -1.491 2.199 6.652 1.00 71.15 119 CYS A C 4
ATOM 3990 O O . CYS A 1 24 ? -2.586 2.758 6.776 1.00 42.24 119 CYS A O 4
ATOM 3997 N N . ARG A 1 25 ? -0.354 2.662 7.178 1.00 34.33 120 ARG A N 4
ATOM 3998 C CA . ARG A 1 25 ? -0.199 3.987 7.814 1.00 34.42 120 ARG A CA 4
ATOM 3999 C C . ARG A 1 25 ? 0.495 4.941 6.822 1.00 65.34 120 ARG A C 4
ATOM 4000 O O . ARG A 1 25 ? 0.837 6.070 7.164 1.00 23.33 120 ARG A O 4
ATOM 4021 N N . PHE A 1 26 ? 0.701 4.442 5.583 1.00 53.22 121 PHE A N 4
ATOM 4022 C CA . PHE A 1 26 ? 1.206 5.210 4.438 1.00 51.35 121 PHE A CA 4
ATOM 4023 C C . PHE A 1 26 ? 0.119 5.249 3.338 1.00 2.33 121 PHE A C 4
ATOM 4024 O O . PHE A 1 26 ? -0.772 4.389 3.298 1.00 24.33 121 PHE A O 4
ATOM 4041 N N . ALA A 1 27 ? 0.224 6.240 2.444 1.00 5.30 122 ALA A N 4
ATOM 4042 C CA . ALA A 1 27 ? -0.864 6.654 1.534 1.00 72.20 122 ALA A CA 4
ATOM 4043 C C . ALA A 1 27 ? -0.944 5.807 0.249 1.00 11.32 122 ALA A C 4
ATOM 4044 O O . ALA A 1 27 ? 0.072 5.567 -0.408 1.00 35.25 122 ALA A O 4
ATOM 4051 N N . HIS A 1 28 ? -2.172 5.393 -0.124 1.00 22.54 123 HIS A N 4
ATOM 4052 C CA . HIS A 1 28 ? -2.448 4.697 -1.406 1.00 53.20 123 HIS A CA 4
ATOM 4053 C C . HIS A 1 28 ? -2.912 5.696 -2.490 1.00 55.44 123 HIS A C 4
ATOM 4054 O O . HIS A 1 28 ? -3.690 5.344 -3.381 1.00 51.44 123 HIS A O 4
ATOM 4068 N N . GLY A 1 29 ? -2.396 6.934 -2.423 1.00 64.21 124 GLY A N 4
ATOM 4069 C CA . GLY A 1 29 ? -2.675 7.962 -3.425 1.00 52.03 124 GLY A CA 4
ATOM 4070 C C . GLY A 1 29 ? -2.562 9.366 -2.861 1.00 21.41 124 GLY A C 4
ATOM 4071 O O . GLY A 1 29 ? -2.321 9.543 -1.659 1.00 15.32 124 GLY A O 4
ATOM 4075 N N . VAL A 1 30 ? -2.747 10.363 -3.745 1.00 4.01 125 VAL A N 4
ATOM 4076 C CA . VAL A 1 30 ? -2.695 11.796 -3.386 1.00 60.34 125 VAL A CA 4
ATOM 4077 C C . VAL A 1 30 ? -3.903 12.198 -2.502 1.00 5.10 125 VAL A C 4
ATOM 4078 O O . VAL A 1 30 ? -3.811 13.118 -1.680 1.00 34.03 125 VAL A O 4
ATOM 4091 N N . HIS A 1 31 ? -5.022 11.470 -2.670 1.00 74.05 126 HIS A N 4
ATOM 4092 C CA . HIS A 1 31 ? -6.254 11.663 -1.878 1.00 3.12 126 HIS A CA 4
ATOM 4093 C C . HIS A 1 31 ? -6.049 11.185 -0.425 1.00 45.50 126 HIS A C 4
ATOM 4094 O O . HIS A 1 31 ? -6.657 11.719 0.501 1.00 41.13 126 HIS A O 4
ATOM 4108 N N . GLU A 1 32 ? -5.181 10.171 -0.248 1.00 45.13 127 GLU A N 4
ATOM 4109 C CA . GLU A 1 32 ? -4.804 9.641 1.078 1.00 61.25 127 GLU A CA 4
ATOM 4110 C C . GLU A 1 32 ? -3.706 10.512 1.732 1.00 53.05 127 GLU A C 4
ATOM 4111 O O . GLU A 1 32 ? -3.569 10.515 2.958 1.00 11.12 127 GLU A O 4
ATOM 4123 N N . LEU A 1 33 ? -2.924 11.232 0.892 1.00 42.20 128 LEU A N 4
ATOM 4124 C CA . LEU A 1 33 ? -1.820 12.106 1.353 1.00 42.44 128 LEU A CA 4
ATOM 4125 C C . LEU A 1 33 ? -2.329 13.309 2.174 1.00 30.44 128 LEU A C 4
ATOM 4126 O O . LEU A 1 33 ? -3.124 14.119 1.680 1.00 35.33 128 LEU A O 4
ATOM 4142 N N . ARG A 1 34 ? -1.871 13.388 3.435 1.00 61.53 129 ARG A N 4
ATOM 4143 C CA . ARG A 1 34 ? -1.996 14.590 4.278 1.00 35.21 129 ARG A CA 4
ATOM 4144 C C . ARG A 1 34 ? -0.654 15.331 4.269 1.00 21.23 129 ARG A C 4
ATOM 4145 O O . ARG A 1 34 ? 0.403 14.707 4.404 1.00 65.43 129 ARG A O 4
ATOM 4166 N N . LEU A 1 35 ? -0.704 16.658 4.085 1.00 41.20 130 LEU A N 4
ATOM 4167 C CA . LEU A 1 35 ? 0.490 17.521 4.193 1.00 13.01 130 LEU A CA 4
ATOM 4168 C C . LEU A 1 35 ? 0.895 17.679 5.686 1.00 20.52 130 LEU A C 4
ATOM 4169 O O . LEU A 1 35 ? 0.022 17.583 6.559 1.00 12.33 130 LEU A O 4
ATOM 4185 N N . PRO A 1 36 ? 2.229 17.869 6.003 1.00 61.25 131 PRO A N 4
ATOM 4186 C CA . PRO A 1 36 ? 2.722 18.030 7.405 1.00 33.34 131 PRO A CA 4
ATOM 4187 C C . PRO A 1 36 ? 2.006 19.149 8.191 1.00 11.15 131 PRO A C 4
ATOM 4188 O O . PRO A 1 36 ? 1.571 20.158 7.612 1.00 2.31 131 PRO A O 4
ATOM 4199 N N . MET A 1 37 ? 1.895 18.950 9.515 1.00 25.54 132 MET A N 4
ATOM 4200 C CA . MET A 1 37 ? 1.153 19.845 10.416 1.00 75.01 132 MET A CA 4
ATOM 4201 C C . MET A 1 37 ? 2.038 21.035 10.830 1.00 44.22 132 MET A C 4
ATOM 4202 O O . MET A 1 37 ? 2.716 21.015 11.868 1.00 34.24 132 MET A O 4
ATOM 4216 N N . ASN A 1 38 ? 2.078 22.036 9.943 1.00 54.04 133 ASN A N 4
ATOM 4217 C CA . ASN A 1 38 ? 2.759 23.321 10.173 1.00 35.41 133 ASN A CA 4
ATOM 4218 C C . ASN A 1 38 ? 1.748 24.324 10.775 1.00 73.43 133 ASN A C 4
ATOM 4219 O O . ASN A 1 38 ? 0.530 24.110 10.635 1.00 2.21 133 ASN A O 4
ATOM 4230 N N . PRO A 1 39 ? 2.215 25.419 11.479 1.00 1.42 134 PRO A N 4
ATOM 4231 C CA . PRO A 1 39 ? 1.311 26.466 12.030 1.00 61.21 134 PRO A CA 4
ATOM 4232 C C . PRO A 1 39 ? 0.367 27.048 10.951 1.00 45.11 134 PRO A C 4
ATOM 4233 O O . PRO A 1 39 ? 0.792 27.345 9.830 1.00 3.11 134 PRO A O 4
ATOM 4244 N N . ARG A 1 40 ? -0.921 27.175 11.300 1.00 64.23 135 ARG A N 4
ATOM 4245 C CA . ARG A 1 40 ? -1.966 27.646 10.372 1.00 22.34 135 ARG A CA 4
ATOM 4246 C C . ARG A 1 40 ? -1.911 29.178 10.197 1.00 71.42 135 ARG A C 4
ATOM 4247 O O . ARG A 1 40 ? -2.552 29.726 9.292 1.00 54.20 135 ARG A O 4
ATOM 4268 N N . GLY A 1 41 ? -1.118 29.856 11.055 1.00 11.31 136 GLY A N 4
ATOM 4269 C CA . GLY A 1 41 ? -0.935 31.307 10.993 1.00 0.05 136 GLY A CA 4
ATOM 4270 C C . GLY A 1 41 ? 0.415 31.714 10.406 1.00 33.25 136 GLY A C 4
ATOM 4271 O O . GLY A 1 41 ? 1.027 32.686 10.873 1.00 14.12 136 GLY A O 4
ATOM 4275 N N . ARG A 1 42 ? 0.886 30.967 9.377 1.00 45.11 137 ARG A N 4
ATOM 4276 C CA . ARG A 1 42 ? 2.124 31.313 8.637 1.00 53.45 137 ARG A CA 4
ATOM 4277 C C . ARG A 1 42 ? 1.857 32.530 7.725 1.00 61.32 137 ARG A C 4
ATOM 4278 O O . ARG A 1 42 ? 1.448 32.384 6.563 1.00 14.31 137 ARG A O 4
ATOM 4299 N N . ASN A 1 43 ? 2.058 33.715 8.312 1.00 72.32 138 ASN A N 4
ATOM 4300 C CA . ASN A 1 43 ? 1.789 35.030 7.693 1.00 33.42 138 ASN A CA 4
ATOM 4301 C C . ASN A 1 43 ? 2.294 36.112 8.670 1.00 1.11 138 ASN A C 4
ATOM 4302 O O . ASN A 1 43 ? 2.733 35.779 9.782 1.00 2.43 138 ASN A O 4
ATOM 4313 N N . HIS A 1 44 ? 2.257 37.393 8.267 1.00 72.45 139 HIS A N 4
ATOM 4314 C CA . HIS A 1 44 ? 2.503 38.516 9.192 1.00 22.41 139 HIS A CA 4
ATOM 4315 C C . HIS A 1 44 ? 1.342 38.606 10.216 1.00 74.44 139 HIS A C 4
ATOM 4316 O O . HIS A 1 44 ? 0.188 38.307 9.854 1.00 41.32 139 HIS A O 4
ATOM 4330 N N . PRO A 1 45 ? 1.630 38.962 11.517 1.00 4.13 140 PRO A N 4
ATOM 4331 C CA . PRO A 1 45 ? 0.589 39.070 12.567 1.00 64.33 140 PRO A CA 4
ATOM 4332 C C . PRO A 1 45 ? -0.459 40.153 12.228 1.00 12.31 140 PRO A C 4
ATOM 4333 O O . PRO A 1 45 ? -0.158 41.352 12.265 1.00 42.31 140 PRO A O 4
ATOM 4344 N N . LYS A 1 46 ? -1.674 39.710 11.869 1.00 31.40 141 LYS A N 4
ATOM 4345 C CA . LYS A 1 46 ? -2.789 40.604 11.500 1.00 43.51 141 LYS A CA 4
ATOM 4346 C C . LYS A 1 46 ? -4.129 40.136 12.108 1.00 65.44 141 LYS A C 4
ATOM 4347 O O . LYS A 1 46 ? -5.178 40.719 11.814 1.00 62.12 141 LYS A O 4
ATOM 4366 N N . TYR A 1 47 ? -4.084 39.093 12.960 1.00 3.32 142 TYR A N 4
ATOM 4367 C CA . TYR A 1 47 ? -5.274 38.606 13.697 1.00 74.12 142 TYR A CA 4
ATOM 4368 C C . TYR A 1 47 ? -5.719 39.644 14.757 1.00 61.33 142 TYR A C 4
ATOM 4369 O O . TYR A 1 47 ? -6.900 39.721 15.115 1.00 65.43 142 TYR A O 4
ATOM 4387 N N . LYS A 1 48 ? -4.742 40.431 15.242 1.00 72.02 143 LYS A N 4
ATOM 4388 C CA . LYS A 1 48 ? -4.959 41.524 16.190 1.00 25.43 143 LYS A CA 4
ATOM 4389 C C . LYS A 1 48 ? -4.403 42.823 15.573 1.00 31.42 143 LYS A C 4
ATOM 4390 O O . LYS A 1 48 ? -3.270 43.234 15.849 1.00 50.40 143 LYS A O 4
ATOM 4409 N N . THR A 1 49 ? -5.186 43.400 14.644 1.00 4.11 144 THR A N 4
ATOM 4410 C CA . THR A 1 49 ? -4.894 44.716 14.021 1.00 53.44 144 THR A CA 4
ATOM 4411 C C . THR A 1 49 ? -6.110 45.664 14.121 1.00 53.40 144 THR A C 4
ATOM 4412 O O . THR A 1 49 ? -5.998 46.853 13.805 1.00 24.34 144 THR A O 4
ATOM 4423 N N . VAL A 1 50 ? -7.262 45.129 14.565 1.00 35.45 145 VAL A N 4
ATOM 4424 C CA . VAL A 1 50 ? -8.490 45.918 14.788 1.00 30.32 145 VAL A CA 4
ATOM 4425 C C . VAL A 1 50 ? -8.541 46.354 16.267 1.00 44.10 145 VAL A C 4
ATOM 4426 O O . VAL A 1 50 ? -8.124 45.595 17.152 1.00 21.24 145 VAL A O 4
ATOM 4439 N N . LEU A 1 51 ? -9.045 47.579 16.516 1.00 62.21 146 LEU A N 4
ATOM 4440 C CA . LEU A 1 51 ? -9.180 48.135 17.877 1.00 22.55 146 LEU A CA 4
ATOM 4441 C C . LEU A 1 51 ? -10.333 47.457 18.649 1.00 53.31 146 LEU A C 4
ATOM 4442 O O . LEU A 1 51 ? -11.263 46.897 18.047 1.00 4.11 146 LEU A O 4
ATOM 4458 N N . CYS A 1 52 ? -10.256 47.528 19.985 1.00 3.21 147 CYS A N 4
ATOM 4459 C CA . CYS A 1 52 ? -11.204 46.866 20.890 1.00 21.12 147 CYS A CA 4
ATOM 4460 C C . CYS A 1 52 ? -12.466 47.718 21.045 1.00 14.42 147 CYS A C 4
ATOM 4461 O O . CYS A 1 52 ? -12.392 48.853 21.534 1.00 12.15 147 CYS A O 4
ATOM 4468 N N . ASP A 1 53 ? -13.607 47.157 20.597 1.00 35.42 148 ASP A N 4
ATOM 4469 C CA . ASP A 1 53 ? -14.932 47.809 20.655 1.00 71.01 148 ASP A CA 4
ATOM 4470 C C . ASP A 1 53 ? -15.297 48.173 22.098 1.00 33.45 148 ASP A C 4
ATOM 4471 O O . ASP A 1 53 ? -15.699 49.299 22.379 1.00 24.21 148 ASP A O 4
ATOM 4480 N N . LYS A 1 54 ? -15.114 47.194 23.000 1.00 45.43 149 LYS A N 4
ATOM 4481 C CA . LYS A 1 54 ? -15.393 47.340 24.440 1.00 60.31 149 LYS A CA 4
ATOM 4482 C C . LYS A 1 54 ? -14.572 48.497 25.043 1.00 75.41 149 LYS A C 4
ATOM 4483 O O . LYS A 1 54 ? -15.112 49.394 25.693 1.00 14.12 149 LYS A O 4
ATOM 4502 N N . PHE A 1 55 ? -13.269 48.489 24.736 1.00 72.55 150 PHE A N 4
ATOM 4503 C CA . PHE A 1 55 ? -12.294 49.407 25.339 1.00 54.43 150 PHE A CA 4
ATOM 4504 C C . PHE A 1 55 ? -12.437 50.838 24.760 1.00 52.35 150 PHE A C 4
ATOM 4505 O O . PHE A 1 55 ? -12.075 51.810 25.421 1.00 1.04 150 PHE A O 4
ATOM 4522 N N . SER A 1 56 ? -12.968 50.955 23.529 1.00 52.54 151 SER A N 4
ATOM 4523 C CA . SER A 1 56 ? -13.140 52.258 22.853 1.00 4.33 151 SER A CA 4
ATOM 4524 C C . SER A 1 56 ? -14.486 52.919 23.224 1.00 3.04 151 SER A C 4
ATOM 4525 O O . SER A 1 56 ? -14.563 54.149 23.345 1.00 12.54 151 SER A O 4
ATOM 4533 N N . MET A 1 57 ? -15.542 52.095 23.398 1.00 51.31 152 MET A N 4
ATOM 4534 C CA . MET A 1 57 ? -16.913 52.591 23.668 1.00 5.33 152 MET A CA 4
ATOM 4535 C C . MET A 1 57 ? -17.119 52.915 25.156 1.00 4.44 152 MET A C 4
ATOM 4536 O O . MET A 1 57 ? -17.619 53.995 25.496 1.00 4.23 152 MET A O 4
ATOM 4550 N N . THR A 1 58 ? -16.738 51.977 26.037 1.00 63.14 153 THR A N 4
ATOM 4551 C CA . THR A 1 58 ? -16.957 52.113 27.492 1.00 34.51 153 THR A CA 4
ATOM 4552 C C . THR A 1 58 ? -15.683 52.642 28.176 1.00 54.42 153 THR A C 4
ATOM 4553 O O . THR A 1 58 ? -15.749 53.466 29.098 1.00 63.22 153 THR A O 4
ATOM 4564 N N . GLY A 1 59 ? -14.519 52.162 27.694 1.00 5.20 154 GLY A N 4
ATOM 4565 C CA . GLY A 1 59 ? -13.210 52.515 28.260 1.00 64.34 154 GLY A CA 4
ATOM 4566 C C . GLY A 1 59 ? -12.497 51.318 28.869 1.00 65.32 154 GLY A C 4
ATOM 4567 O O . GLY A 1 59 ? -11.290 51.375 29.129 1.00 35.54 154 GLY A O 4
ATOM 4571 N N . ASN A 1 60 ? -13.250 50.220 29.097 1.00 64.31 155 ASN A N 4
ATOM 4572 C CA . ASN A 1 60 ? -12.738 48.987 29.731 1.00 62.03 155 ASN A CA 4
ATOM 4573 C C . ASN A 1 60 ? -13.204 47.764 28.924 1.00 11.23 155 ASN A C 4
ATOM 4574 O O . ASN A 1 60 ? -14.304 47.764 28.357 1.00 31.41 155 ASN A O 4
ATOM 4585 N N . CYS A 1 61 ? -12.357 46.726 28.887 1.00 2.11 156 CYS A N 4
ATOM 4586 C CA . CYS A 1 61 ? -12.629 45.471 28.171 1.00 42.12 156 CYS A CA 4
ATOM 4587 C C . CYS A 1 61 ? -12.604 44.302 29.172 1.00 64.33 156 CYS A C 4
ATOM 4588 O O . CYS A 1 61 ? -11.583 44.063 29.827 1.00 45.13 156 CYS A O 4
ATOM 4595 N N . LYS A 1 62 ? -13.732 43.568 29.262 1.00 41.55 157 LYS A N 4
ATOM 4596 C CA . LYS A 1 62 ? -13.917 42.453 30.226 1.00 31.13 157 LYS A CA 4
ATOM 4597 C C . LYS A 1 62 ? -13.054 41.223 29.859 1.00 63.02 157 LYS A C 4
ATOM 4598 O O . LYS A 1 62 ? -12.833 40.336 30.690 1.00 60.51 157 LYS A O 4
ATOM 4617 N N . TYR A 1 63 ? -12.577 41.194 28.603 1.00 51.54 158 TYR A N 4
ATOM 4618 C CA . TYR A 1 63 ? -11.717 40.121 28.064 1.00 1.14 158 TYR A CA 4
ATOM 4619 C C . TYR A 1 63 ? -10.286 40.218 28.633 1.00 44.25 158 TYR A C 4
ATOM 4620 O O . TYR A 1 63 ? -9.535 39.234 28.600 1.00 61.32 158 TYR A O 4
ATOM 4638 N N . GLY A 1 64 ? -9.929 41.426 29.127 1.00 55.34 159 GLY A N 4
ATOM 4639 C CA . GLY A 1 64 ? -8.656 41.672 29.806 1.00 21.10 159 GLY A CA 4
ATOM 4640 C C . GLY A 1 64 ? -7.440 41.464 28.914 1.00 53.20 159 GLY A C 4
ATOM 4641 O O . GLY A 1 64 ? -7.412 41.956 27.782 1.00 35.34 159 GLY A O 4
ATOM 4645 N N . THR A 1 65 ? -6.453 40.710 29.421 1.00 64.33 160 THR A N 4
ATOM 4646 C CA . THR A 1 65 ? -5.189 40.427 28.718 1.00 53.55 160 THR A CA 4
ATOM 4647 C C . THR A 1 65 ? -5.392 39.463 27.529 1.00 20.03 160 THR A C 4
ATOM 4648 O O . THR A 1 65 ? -4.576 39.433 26.602 1.00 43.42 160 THR A O 4
ATOM 4659 N N . ARG A 1 66 ? -6.484 38.673 27.576 1.00 73.22 161 ARG A N 4
ATOM 4660 C CA . ARG A 1 66 ? -6.778 37.630 26.568 1.00 72.24 161 ARG A CA 4
ATOM 4661 C C . ARG A 1 66 ? -7.669 38.164 25.422 1.00 21.01 161 ARG A C 4
ATOM 4662 O O . ARG A 1 66 ? -8.158 37.384 24.598 1.00 11.21 161 ARG A O 4
ATOM 4683 N N . CYS A 1 67 ? -7.871 39.493 25.389 1.00 71.32 162 CYS A N 4
ATOM 4684 C CA . CYS A 1 67 ? -8.601 40.184 24.313 1.00 34.04 162 CYS A CA 4
ATOM 4685 C C . CYS A 1 67 ? -7.848 40.072 22.972 1.00 75.21 162 CYS A C 4
ATOM 4686 O O . CYS A 1 67 ? -6.656 40.383 22.896 1.00 62.32 162 CYS A O 4
ATOM 4693 N N . GLN A 1 68 ? -8.570 39.631 21.923 1.00 5.14 163 GLN A N 4
ATOM 4694 C CA . GLN A 1 68 ? -8.026 39.455 20.552 1.00 41.02 163 GLN A CA 4
ATOM 4695 C C . GLN A 1 68 ? -8.032 40.779 19.745 1.00 13.15 163 GLN A C 4
ATOM 4696 O O . GLN A 1 68 ? -7.681 40.790 18.560 1.00 13.24 163 GLN A O 4
ATOM 4710 N N . PHE A 1 69 ? -8.437 41.884 20.396 1.00 50.33 164 PHE A N 4
ATOM 4711 C CA . PHE A 1 69 ? -8.454 43.235 19.801 1.00 20.32 164 PHE A CA 4
ATOM 4712 C C . PHE A 1 69 ? -7.481 44.155 20.571 1.00 21.22 164 PHE A C 4
ATOM 4713 O O . PHE A 1 69 ? -7.294 43.988 21.786 1.00 64.21 164 PHE A O 4
ATOM 4730 N N . ILE A 1 70 ? -6.894 45.135 19.851 1.00 12.33 165 ILE A N 4
ATOM 4731 C CA . ILE A 1 70 ? -5.878 46.066 20.399 1.00 54.12 165 ILE A CA 4
ATOM 4732 C C . ILE A 1 70 ? -6.523 47.072 21.379 1.00 24.30 165 ILE A C 4
ATOM 4733 O O . ILE A 1 70 ? -7.504 47.739 21.032 1.00 3.41 165 ILE A O 4
ATOM 4749 N N . HIS A 1 71 ? -5.952 47.181 22.592 1.00 53.45 166 HIS A N 4
ATOM 4750 C CA . HIS A 1 71 ? -6.393 48.149 23.611 1.00 42.21 166 HIS A CA 4
ATOM 4751 C C . HIS A 1 71 ? -5.608 49.464 23.465 1.00 33.30 166 HIS A C 4
ATOM 4752 O O . HIS A 1 71 ? -4.478 49.585 23.960 1.00 70.20 166 HIS A O 4
ATOM 4766 N N . LYS A 1 72 ? -6.194 50.424 22.735 1.00 32.31 167 LYS A N 4
ATOM 4767 C CA . LYS A 1 72 ? -5.677 51.803 22.629 1.00 53.12 167 LYS A CA 4
ATOM 4768 C C . LYS A 1 72 ? -6.719 52.779 23.185 1.00 42.24 167 LYS A C 4
ATOM 4769 O O . LYS A 1 72 ? -7.912 52.676 22.853 1.00 70.41 167 LYS A O 4
ATOM 4788 N N . ILE A 1 73 ? -6.262 53.702 24.048 1.00 23.24 168 ILE A N 4
ATOM 4789 C CA . ILE A 1 73 ? -7.113 54.739 24.638 1.00 63.34 168 ILE A CA 4
ATOM 4790 C C . ILE A 1 73 ? -7.386 55.822 23.572 1.00 74.42 168 ILE A C 4
ATOM 4791 O O . ILE A 1 73 ? -6.483 56.584 23.198 1.00 23.32 168 ILE A O 4
ATOM 4807 N N . VAL A 1 74 ? -8.620 55.827 23.051 1.00 31.11 169 VAL A N 4
ATOM 4808 C CA . VAL A 1 74 ? -9.058 56.776 22.018 1.00 51.33 169 VAL A CA 4
ATOM 4809 C C . VAL A 1 74 ? -9.254 58.165 22.660 1.00 11.35 169 VAL A C 4
ATOM 4810 O O . VAL A 1 74 ? -10.084 58.318 23.565 1.00 74.14 169 VAL A O 4
ATOM 4823 N N . ASP A 1 75 ? -8.463 59.154 22.202 1.00 44.14 170 ASP A N 4
ATOM 4824 C CA . ASP A 1 75 ? -8.439 60.510 22.788 1.00 23.25 170 ASP A CA 4
ATOM 4825 C C . ASP A 1 75 ? -9.751 61.265 22.522 1.00 0.04 170 ASP A C 4
ATOM 4826 O O . ASP A 1 75 ? -10.161 61.412 21.364 1.00 10.24 170 ASP A O 4
ATOM 4835 N N . GLY A 1 76 ? -10.410 61.711 23.604 1.00 11.25 171 GLY A N 4
ATOM 4836 C CA . GLY A 1 76 ? -11.587 62.574 23.499 1.00 24.03 171 GLY A CA 4
ATOM 4837 C C . GLY A 1 76 ? -11.197 64.016 23.194 1.00 60.13 171 GLY A C 4
ATOM 4838 O O . GLY A 1 76 ? -10.141 64.473 23.655 1.00 61.13 171 GLY A O 4
ATOM 4842 N N . ASN A 1 77 ? -12.037 64.710 22.388 1.00 3.12 172 ASN A N 4
ATOM 4843 C CA . ASN A 1 77 ? -11.831 66.124 21.969 1.00 1.51 172 ASN A CA 4
ATOM 4844 C C . ASN A 1 77 ? -10.575 66.265 21.055 1.00 34.23 172 ASN A C 4
ATOM 4845 O O . ASN A 1 77 ? -10.078 67.370 20.819 1.00 24.21 172 ASN A O 4
ATOM 4856 N N . ALA A 1 78 ? -10.090 65.130 20.511 1.00 51.23 173 ALA A N 4
ATOM 4857 C CA . ALA A 1 78 ? -8.906 65.088 19.630 1.00 10.25 173 ALA A CA 4
ATOM 4858 C C . ALA A 1 78 ? -9.250 65.631 18.222 1.00 72.55 173 ALA A C 4
ATOM 4859 O O . ALA A 1 78 ? -10.028 64.972 17.498 1.00 74.44 173 ALA A O 4
ATOM 4869 N N . SER A 1 1 ? 0.490 17.041 14.298 1.00 53.42 96 SER A N 5
ATOM 4870 C CA . SER A 1 1 ? 1.031 16.301 13.137 1.00 50.31 96 SER A CA 5
ATOM 4871 C C . SER A 1 1 ? 1.119 14.803 13.470 1.00 54.00 96 SER A C 5
ATOM 4872 O O . SER A 1 1 ? 1.738 14.422 14.472 1.00 23.52 96 SER A O 5
ATOM 4882 N N . ASP A 1 2 ? 0.477 13.965 12.637 1.00 74.43 97 ASP A N 5
ATOM 4883 C CA . ASP A 1 2 ? 0.445 12.497 12.816 1.00 54.25 97 ASP A CA 5
ATOM 4884 C C . ASP A 1 2 ? 1.657 11.824 12.156 1.00 61.34 97 ASP A C 5
ATOM 4885 O O . ASP A 1 2 ? 2.440 12.475 11.457 1.00 1.43 97 ASP A O 5
ATOM 4894 N N . ALA A 1 3 ? 1.820 10.522 12.431 1.00 34.32 98 ALA A N 5
ATOM 4895 C CA . ALA A 1 3 ? 2.808 9.654 11.752 1.00 12.12 98 ALA A CA 5
ATOM 4896 C C . ALA A 1 3 ? 2.108 8.712 10.750 1.00 44.12 98 ALA A C 5
ATOM 4897 O O . ALA A 1 3 ? 2.767 7.970 10.013 1.00 52.32 98 ALA A O 5
ATOM 4904 N N . PHE A 1 4 ? 0.763 8.753 10.733 1.00 73.51 99 PHE A N 5
ATOM 4905 C CA . PHE A 1 4 ? -0.064 7.904 9.871 1.00 51.44 99 PHE A CA 5
ATOM 4906 C C . PHE A 1 4 ? -0.298 8.634 8.532 1.00 30.05 99 PHE A C 5
ATOM 4907 O O . PHE A 1 4 ? -0.589 9.835 8.527 1.00 53.32 99 PHE A O 5
ATOM 4924 N N . LYS A 1 5 ? -0.114 7.885 7.428 1.00 74.25 100 LYS A N 5
ATOM 4925 C CA . LYS A 1 5 ? -0.333 8.305 6.005 1.00 2.31 100 LYS A CA 5
ATOM 4926 C C . LYS A 1 5 ? 0.486 9.561 5.598 1.00 64.32 100 LYS A C 5
ATOM 4927 O O . LYS A 1 5 ? 0.191 10.219 4.589 1.00 41.42 100 LYS A O 5
ATOM 4946 N N . THR A 1 6 ? 1.565 9.836 6.355 1.00 33.21 101 THR A N 5
ATOM 4947 C CA . THR A 1 6 ? 2.456 10.989 6.122 1.00 71.00 101 THR A CA 5
ATOM 4948 C C . THR A 1 6 ? 3.610 10.645 5.153 1.00 2.31 101 THR A C 5
ATOM 4949 O O . THR A 1 6 ? 4.404 11.521 4.788 1.00 34.11 101 THR A O 5
ATOM 4960 N N . ALA A 1 7 ? 3.680 9.373 4.728 1.00 61.15 102 ALA A N 5
ATOM 4961 C CA . ALA A 1 7 ? 4.621 8.897 3.695 1.00 32.02 102 ALA A CA 5
ATOM 4962 C C . ALA A 1 7 ? 3.862 8.027 2.680 1.00 44.43 102 ALA A C 5
ATOM 4963 O O . ALA A 1 7 ? 2.779 7.521 2.991 1.00 23.52 102 ALA A O 5
ATOM 4970 N N . LEU A 1 8 ? 4.428 7.862 1.473 1.00 1.24 103 LEU A N 5
ATOM 4971 C CA . LEU A 1 8 ? 3.795 7.082 0.389 1.00 30.43 103 LEU A CA 5
ATOM 4972 C C . LEU A 1 8 ? 4.070 5.575 0.563 1.00 63.33 103 LEU A C 5
ATOM 4973 O O . LEU A 1 8 ? 5.201 5.171 0.851 1.00 41.32 103 LEU A O 5
ATOM 4989 N N . CYS A 1 9 ? 3.015 4.769 0.373 1.00 24.12 104 CYS A N 5
ATOM 4990 C CA . CYS A 1 9 ? 3.057 3.303 0.487 1.00 73.01 104 CYS A CA 5
ATOM 4991 C C . CYS A 1 9 ? 3.871 2.703 -0.665 1.00 2.21 104 CYS A C 5
ATOM 4992 O O . CYS A 1 9 ? 3.463 2.785 -1.829 1.00 2.31 104 CYS A O 5
ATOM 4999 N N . ASP A 1 10 ? 5.031 2.117 -0.321 1.00 21.04 105 ASP A N 5
ATOM 5000 C CA . ASP A 1 10 ? 5.957 1.503 -1.290 1.00 55.52 105 ASP A CA 5
ATOM 5001 C C . ASP A 1 10 ? 5.281 0.339 -2.028 1.00 34.43 105 ASP A C 5
ATOM 5002 O O . ASP A 1 10 ? 5.455 0.189 -3.237 1.00 23.35 105 ASP A O 5
ATOM 5011 N N . ALA A 1 11 ? 4.483 -0.446 -1.279 1.00 53.24 106 ALA A N 5
ATOM 5012 C CA . ALA A 1 11 ? 3.713 -1.588 -1.814 1.00 22.42 106 ALA A CA 5
ATOM 5013 C C . ALA A 1 11 ? 2.704 -1.142 -2.894 1.00 11.41 106 ALA A C 5
ATOM 5014 O O . ALA A 1 11 ? 2.496 -1.850 -3.883 1.00 72.25 106 ALA A O 5
ATOM 5021 N N . TYR A 1 12 ? 2.105 0.047 -2.696 1.00 12.02 107 TYR A N 5
ATOM 5022 C CA . TYR A 1 12 ? 1.184 0.657 -3.676 1.00 32.24 107 TYR A CA 5
ATOM 5023 C C . TYR A 1 12 ? 1.953 1.081 -4.945 1.00 34.42 107 TYR A C 5
ATOM 5024 O O . TYR A 1 12 ? 1.476 0.892 -6.063 1.00 33.11 107 TYR A O 5
ATOM 5042 N N . LYS A 1 13 ? 3.153 1.645 -4.748 1.00 3.52 108 LYS A N 5
ATOM 5043 C CA . LYS A 1 13 ? 3.963 2.210 -5.846 1.00 13.05 108 LYS A CA 5
ATOM 5044 C C . LYS A 1 13 ? 4.636 1.107 -6.696 1.00 1.54 108 LYS A C 5
ATOM 5045 O O . LYS A 1 13 ? 4.884 1.316 -7.890 1.00 41.32 108 LYS A O 5
ATOM 5064 N N . ARG A 1 14 ? 4.934 -0.058 -6.079 1.00 23.54 109 ARG A N 5
ATOM 5065 C CA . ARG A 1 14 ? 5.625 -1.181 -6.762 1.00 15.41 109 ARG A CA 5
ATOM 5066 C C . ARG A 1 14 ? 4.622 -2.202 -7.363 1.00 34.51 109 ARG A C 5
ATOM 5067 O O . ARG A 1 14 ? 4.795 -2.652 -8.500 1.00 3.12 109 ARG A O 5
ATOM 5088 N N . SER A 1 15 ? 3.570 -2.552 -6.591 1.00 43.53 110 SER A N 5
ATOM 5089 C CA . SER A 1 15 ? 2.682 -3.707 -6.888 1.00 10.50 110 SER A CA 5
ATOM 5090 C C . SER A 1 15 ? 1.245 -3.273 -7.248 1.00 45.01 110 SER A C 5
ATOM 5091 O O . SER A 1 15 ? 0.434 -4.128 -7.627 1.00 54.23 110 SER A O 5
ATOM 5099 N N . GLN A 1 16 ? 0.952 -1.950 -7.137 1.00 32.44 111 GLN A N 5
ATOM 5100 C CA . GLN A 1 16 ? -0.418 -1.362 -7.223 1.00 61.12 111 GLN A CA 5
ATOM 5101 C C . GLN A 1 16 ? -1.231 -1.717 -5.958 1.00 23.22 111 GLN A C 5
ATOM 5102 O O . GLN A 1 16 ? -1.647 -0.828 -5.205 1.00 21.23 111 GLN A O 5
ATOM 5116 N N . ALA A 1 17 ? -1.453 -3.024 -5.738 1.00 40.24 112 ALA A N 5
ATOM 5117 C CA . ALA A 1 17 ? -2.105 -3.543 -4.528 1.00 22.43 112 ALA A CA 5
ATOM 5118 C C . ALA A 1 17 ? -1.168 -3.444 -3.307 1.00 72.11 112 ALA A C 5
ATOM 5119 O O . ALA A 1 17 ? 0.049 -3.643 -3.423 1.00 24.24 112 ALA A O 5
ATOM 5126 N N . CYS A 1 18 ? -1.757 -3.125 -2.146 1.00 1.41 113 CYS A N 5
ATOM 5127 C CA . CYS A 1 18 ? -1.067 -3.078 -0.847 1.00 2.44 113 CYS A CA 5
ATOM 5128 C C . CYS A 1 18 ? -1.525 -4.284 -0.010 1.00 14.24 113 CYS A C 5
ATOM 5129 O O . CYS A 1 18 ? -2.733 -4.534 0.093 1.00 2.15 113 CYS A O 5
ATOM 5136 N N . SER A 1 19 ? -0.565 -5.031 0.570 1.00 24.41 114 SER A N 5
ATOM 5137 C CA . SER A 1 19 ? -0.851 -6.271 1.325 1.00 52.22 114 SER A CA 5
ATOM 5138 C C . SER A 1 19 ? -1.642 -5.975 2.621 1.00 1.10 114 SER A C 5
ATOM 5139 O O . SER A 1 19 ? -2.454 -6.794 3.066 1.00 53.24 114 SER A O 5
ATOM 5147 N N . TYR A 1 20 ? -1.392 -4.791 3.213 1.00 0.03 115 TYR A N 5
ATOM 5148 C CA . TYR A 1 20 ? -2.116 -4.314 4.408 1.00 55.14 115 TYR A CA 5
ATOM 5149 C C . TYR A 1 20 ? -3.473 -3.690 4.017 1.00 11.21 115 TYR A C 5
ATOM 5150 O O . TYR A 1 20 ? -4.443 -3.786 4.778 1.00 53.22 115 TYR A O 5
ATOM 5168 N N . GLY A 1 21 ? -3.511 -3.047 2.833 1.00 42.04 116 GLY A N 5
ATOM 5169 C CA . GLY A 1 21 ? -4.729 -2.417 2.311 1.00 52.13 116 GLY A CA 5
ATOM 5170 C C . GLY A 1 21 ? -5.182 -1.226 3.152 1.00 45.44 116 GLY A C 5
ATOM 5171 O O . GLY A 1 21 ? -4.514 -0.194 3.172 1.00 42.31 116 GLY A O 5
ATOM 5175 N N . ASP A 1 22 ? -6.299 -1.387 3.881 1.00 64.11 117 ASP A N 5
ATOM 5176 C CA . ASP A 1 22 ? -6.872 -0.321 4.736 1.00 50.33 117 ASP A CA 5
ATOM 5177 C C . ASP A 1 22 ? -6.119 -0.198 6.071 1.00 43.31 117 ASP A C 5
ATOM 5178 O O . ASP A 1 22 ? -6.205 0.837 6.744 1.00 1.32 117 ASP A O 5
ATOM 5187 N N . GLN A 1 23 ? -5.381 -1.259 6.449 1.00 12.20 118 GLN A N 5
ATOM 5188 C CA . GLN A 1 23 ? -4.524 -1.266 7.655 1.00 41.01 118 GLN A CA 5
ATOM 5189 C C . GLN A 1 23 ? -3.087 -0.797 7.329 1.00 52.22 118 GLN A C 5
ATOM 5190 O O . GLN A 1 23 ? -2.172 -0.949 8.148 1.00 12.42 118 GLN A O 5
ATOM 5204 N N . CYS A 1 24 ? -2.901 -0.226 6.124 1.00 10.34 119 CYS A N 5
ATOM 5205 C CA . CYS A 1 24 ? -1.629 0.374 5.700 1.00 3.30 119 CYS A CA 5
ATOM 5206 C C . CYS A 1 24 ? -1.474 1.755 6.354 1.00 53.42 119 CYS A C 5
ATOM 5207 O O . CYS A 1 24 ? -2.350 2.615 6.206 1.00 72.15 119 CYS A O 5
ATOM 5214 N N . ARG A 1 25 ? -0.353 1.958 7.074 1.00 33.34 120 ARG A N 5
ATOM 5215 C CA . ARG A 1 25 ? -0.067 3.232 7.788 1.00 34.23 120 ARG A CA 5
ATOM 5216 C C . ARG A 1 25 ? 0.644 4.249 6.872 1.00 24.15 120 ARG A C 5
ATOM 5217 O O . ARG A 1 25 ? 1.182 5.257 7.346 1.00 14.34 120 ARG A O 5
ATOM 5238 N N . PHE A 1 26 ? 0.616 3.986 5.552 1.00 32.41 121 PHE A N 5
ATOM 5239 C CA . PHE A 1 26 ? 1.179 4.873 4.523 1.00 71.24 121 PHE A CA 5
ATOM 5240 C C . PHE A 1 26 ? 0.118 5.136 3.434 1.00 12.14 121 PHE A C 5
ATOM 5241 O O . PHE A 1 26 ? -0.679 4.244 3.102 1.00 41.12 121 PHE A O 5
ATOM 5258 N N . ALA A 1 27 ? 0.136 6.363 2.889 1.00 44.31 122 ALA A N 5
ATOM 5259 C CA . ALA A 1 27 ? -0.866 6.865 1.932 1.00 14.42 122 ALA A CA 5
ATOM 5260 C C . ALA A 1 27 ? -0.780 6.165 0.563 1.00 12.43 122 ALA A C 5
ATOM 5261 O O . ALA A 1 27 ? 0.311 5.909 0.052 1.00 33.12 122 ALA A O 5
ATOM 5268 N N . HIS A 1 28 ? -1.952 5.900 -0.039 1.00 33.34 123 HIS A N 5
ATOM 5269 C CA . HIS A 1 28 ? -2.070 5.253 -1.367 1.00 20.15 123 HIS A CA 5
ATOM 5270 C C . HIS A 1 28 ? -2.273 6.314 -2.467 1.00 42.51 123 HIS A C 5
ATOM 5271 O O . HIS A 1 28 ? -3.033 6.113 -3.425 1.00 44.24 123 HIS A O 5
ATOM 5285 N N . GLY A 1 29 ? -1.546 7.435 -2.323 1.00 72.02 124 GLY A N 5
ATOM 5286 C CA . GLY A 1 29 ? -1.583 8.541 -3.277 1.00 24.24 124 GLY A CA 5
ATOM 5287 C C . GLY A 1 29 ? -1.294 9.873 -2.607 1.00 44.13 124 GLY A C 5
ATOM 5288 O O . GLY A 1 29 ? -1.345 9.973 -1.373 1.00 21.42 124 GLY A O 5
ATOM 5292 N N . VAL A 1 30 ? -1.006 10.900 -3.429 1.00 43.02 125 VAL A N 5
ATOM 5293 C CA . VAL A 1 30 ? -0.713 12.271 -2.957 1.00 5.32 125 VAL A CA 5
ATOM 5294 C C . VAL A 1 30 ? -1.980 12.930 -2.349 1.00 61.12 125 VAL A C 5
ATOM 5295 O O . VAL A 1 30 ? -1.887 13.858 -1.539 1.00 32.31 125 VAL A O 5
ATOM 5308 N N . HIS A 1 31 ?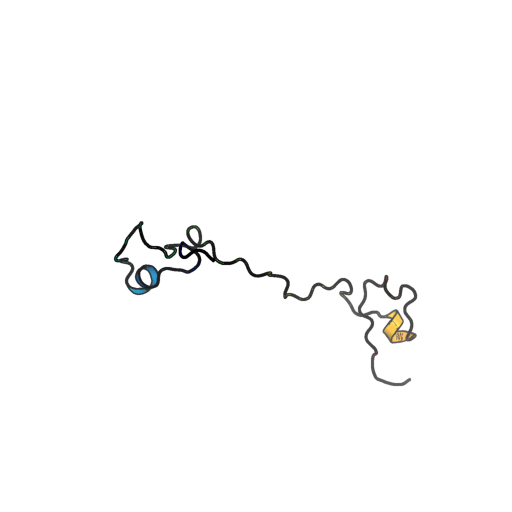 -3.156 12.414 -2.745 1.00 43.51 126 HIS A N 5
ATOM 5309 C CA . HIS A 1 31 ? -4.467 12.886 -2.265 1.00 71.45 126 HIS A CA 5
ATOM 5310 C C . HIS A 1 31 ? -4.690 12.472 -0.796 1.00 73.03 126 HIS A C 5
ATOM 5311 O O . HIS A 1 31 ? -5.227 13.243 0.007 1.00 34.30 126 HIS A O 5
ATOM 5325 N N . GLU A 1 32 ? -4.262 11.240 -0.467 1.00 13.03 127 GLU A N 5
ATOM 5326 C CA . GLU A 1 32 ? -4.337 10.680 0.899 1.00 74.10 127 GLU A CA 5
ATOM 5327 C C . GLU A 1 32 ? -3.121 11.133 1.731 1.00 12.12 127 GLU A C 5
ATOM 5328 O O . GLU A 1 32 ? -3.147 11.066 2.964 1.00 4.13 127 GLU A O 5
ATOM 5340 N N . LEU A 1 33 ? -2.064 11.587 1.031 1.00 22.32 128 LEU A N 5
ATOM 5341 C CA . LEU A 1 33 ? -0.789 11.983 1.646 1.00 21.23 128 LEU A CA 5
ATOM 5342 C C . LEU A 1 33 ? -0.953 13.242 2.507 1.00 24.11 128 LEU A C 5
ATOM 5343 O O . LEU A 1 33 ? -1.544 14.240 2.067 1.00 24.31 128 LEU A O 5
ATOM 5359 N N . ARG A 1 34 ? -0.456 13.157 3.747 1.00 61.24 129 ARG A N 5
ATOM 5360 C CA . ARG A 1 34 ? -0.321 14.305 4.649 1.00 31.21 129 ARG A CA 5
ATOM 5361 C C . ARG A 1 34 ? 1.172 14.637 4.733 1.00 5.10 129 ARG A C 5
ATOM 5362 O O . ARG A 1 34 ? 1.871 14.135 5.618 1.00 32.24 129 ARG A O 5
ATOM 5383 N N . LEU A 1 35 ? 1.663 15.435 3.757 1.00 60.54 130 LEU A N 5
ATOM 5384 C CA . LEU A 1 35 ? 3.106 15.703 3.597 1.00 22.11 130 LEU A CA 5
ATOM 5385 C C . LEU A 1 35 ? 3.715 16.325 4.884 1.00 22.13 130 LEU A C 5
ATOM 5386 O O . LEU A 1 35 ? 3.110 17.231 5.472 1.00 3.13 130 LEU A O 5
ATOM 5402 N N . PRO A 1 36 ? 4.880 15.790 5.385 1.00 41.41 131 PRO A N 5
ATOM 5403 C CA . PRO A 1 36 ? 5.529 16.301 6.612 1.00 13.43 131 PRO A CA 5
ATOM 5404 C C . PRO A 1 36 ? 6.057 17.734 6.405 1.00 63.41 131 PRO A C 5
ATOM 5405 O O . PRO A 1 36 ? 6.715 18.028 5.395 1.00 64.31 131 PRO A O 5
ATOM 5416 N N . MET A 1 37 ? 5.736 18.617 7.360 1.00 60.44 132 MET A N 5
ATOM 5417 C CA . MET A 1 37 ? 6.038 20.050 7.270 1.00 31.01 132 MET A CA 5
ATOM 5418 C C . MET A 1 37 ? 7.530 20.283 7.577 1.00 11.23 132 MET A C 5
ATOM 5419 O O . MET A 1 37 ? 7.971 20.112 8.722 1.00 32.20 132 MET A O 5
ATOM 5433 N N . ASN A 1 38 ? 8.291 20.629 6.524 1.00 52.42 133 ASN A N 5
ATOM 5434 C CA . ASN A 1 38 ? 9.750 20.843 6.593 1.00 52.52 133 ASN A CA 5
ATOM 5435 C C . ASN A 1 38 ? 10.085 22.062 7.494 1.00 63.54 133 ASN A C 5
ATOM 5436 O O . ASN A 1 38 ? 9.263 22.987 7.593 1.00 41.34 133 ASN A O 5
ATOM 5447 N N . PRO A 1 39 ? 11.276 22.064 8.188 1.00 61.52 134 PRO A N 5
ATOM 5448 C CA . PRO A 1 39 ? 11.754 23.234 8.974 1.00 33.14 134 PRO A CA 5
ATOM 5449 C C . PRO A 1 39 ? 11.778 24.535 8.138 1.00 11.41 134 PRO A C 5
ATOM 5450 O O . PRO A 1 39 ? 12.491 24.619 7.131 1.00 53.13 134 PRO A O 5
ATOM 5461 N N . ARG A 1 40 ? 10.963 25.517 8.552 1.00 40.13 135 ARG A N 5
ATOM 5462 C CA . ARG A 1 40 ? 10.838 26.812 7.861 1.00 44.51 135 ARG A CA 5
ATOM 5463 C C . ARG A 1 40 ? 12.121 27.658 8.033 1.00 32.12 135 ARG A C 5
ATOM 5464 O O . ARG A 1 40 ? 12.583 28.288 7.075 1.00 23.33 135 ARG A O 5
ATOM 5485 N N . GLY A 1 41 ? 12.703 27.623 9.253 1.00 60.43 136 GLY A N 5
ATOM 5486 C CA . GLY A 1 41 ? 13.950 28.329 9.564 1.00 21.30 136 GLY A CA 5
ATOM 5487 C C . GLY A 1 41 ? 13.786 29.846 9.553 1.00 14.13 136 GLY A C 5
ATOM 5488 O O . GLY A 1 41 ? 13.592 30.463 10.611 1.00 33.30 136 GLY A O 5
ATOM 5492 N N . ARG A 1 42 ? 13.841 30.438 8.344 1.00 60.41 137 ARG A N 5
ATOM 5493 C CA . ARG A 1 42 ? 13.641 31.876 8.135 1.00 22.12 137 ARG A CA 5
ATOM 5494 C C . ARG A 1 42 ? 13.154 32.128 6.690 1.00 62.10 137 ARG A C 5
ATOM 5495 O O . ARG A 1 42 ? 13.944 32.460 5.793 1.00 71.23 137 ARG A O 5
ATOM 5516 N N . ASN A 1 43 ? 11.852 31.879 6.458 1.00 43.43 138 ASN A N 5
ATOM 5517 C CA . ASN A 1 43 ? 11.162 32.289 5.220 1.00 44.22 138 ASN A CA 5
ATOM 5518 C C . ASN A 1 43 ? 10.854 33.787 5.327 1.00 12.12 138 ASN A C 5
ATOM 5519 O O . ASN A 1 43 ? 9.892 34.185 5.993 1.00 42.43 138 ASN A O 5
ATOM 5530 N N . HIS A 1 44 ? 11.722 34.609 4.725 1.00 33.12 139 HIS A N 5
ATOM 5531 C CA . HIS A 1 44 ? 11.629 36.080 4.769 1.00 74.01 139 HIS A CA 5
ATOM 5532 C C . HIS A 1 44 ? 11.104 36.614 3.416 1.00 30.10 139 HIS A C 5
ATOM 5533 O O . HIS A 1 44 ? 11.867 36.677 2.444 1.00 32.12 139 HIS A O 5
ATOM 5547 N N . PRO A 1 45 ? 9.776 36.957 3.312 1.00 13.14 140 PRO A N 5
ATOM 5548 C CA . PRO A 1 45 ? 9.197 37.588 2.102 1.00 62.30 140 PRO A CA 5
ATOM 5549 C C . PRO A 1 45 ? 9.275 39.135 2.139 1.00 54.31 140 PRO A C 5
ATOM 5550 O O . PRO A 1 45 ? 8.736 39.801 1.247 1.00 22.15 140 PRO A O 5
ATOM 5561 N N . LYS A 1 46 ? 9.947 39.672 3.184 1.00 72.34 141 LYS A N 5
ATOM 5562 C CA . LYS A 1 46 ? 10.044 41.117 3.471 1.00 45.22 141 LYS A CA 5
ATOM 5563 C C . LYS A 1 46 ? 8.626 41.701 3.685 1.00 74.12 141 LYS A C 5
ATOM 5564 O O . LYS A 1 46 ? 8.102 42.451 2.847 1.00 45.22 141 LYS A O 5
ATOM 5583 N N . TYR A 1 47 ? 8.000 41.273 4.794 1.00 70.34 142 TYR A N 5
ATOM 5584 C CA . TYR A 1 47 ? 6.654 41.704 5.196 1.00 61.32 142 TYR A CA 5
ATOM 5585 C C . TYR A 1 47 ? 6.649 43.198 5.574 1.00 74.35 142 TYR A C 5
ATOM 5586 O O . TYR A 1 47 ? 5.875 43.991 5.017 1.00 35.34 142 TYR A O 5
ATOM 5604 N N . LYS A 1 48 ? 7.522 43.563 6.530 1.00 15.24 143 LYS A N 5
ATOM 5605 C CA . LYS A 1 48 ? 7.581 44.913 7.099 1.00 33.51 143 LYS A CA 5
ATOM 5606 C C . LYS A 1 48 ? 8.348 45.839 6.131 1.00 42.54 143 LYS A C 5
ATOM 5607 O O . LYS A 1 48 ? 9.551 46.084 6.282 1.00 34.23 143 LYS A O 5
ATOM 5626 N N . THR A 1 49 ? 7.630 46.263 5.083 1.00 40.54 144 THR A N 5
ATOM 5627 C CA . THR A 1 49 ? 8.134 47.152 4.022 1.00 54.13 144 THR A CA 5
ATOM 5628 C C . THR A 1 49 ? 7.161 48.337 3.828 1.00 52.41 144 THR A C 5
ATOM 5629 O O . THR A 1 49 ? 7.556 49.405 3.349 1.00 22.42 144 THR A O 5
ATOM 5640 N N . VAL A 1 50 ? 5.882 48.112 4.198 1.00 33.31 145 VAL A N 5
ATOM 5641 C CA . VAL A 1 50 ? 4.821 49.131 4.155 1.00 51.51 145 VAL A CA 5
ATOM 5642 C C . VAL A 1 50 ? 4.946 50.055 5.387 1.00 23.45 145 VAL A C 5
ATOM 5643 O O . VAL A 1 50 ? 5.440 49.628 6.439 1.00 11.35 145 VAL A O 5
ATOM 5656 N N . LEU A 1 51 ? 4.522 51.320 5.233 1.00 70.42 146 LEU A N 5
ATOM 5657 C CA . LEU A 1 51 ? 4.500 52.307 6.326 1.00 15.14 146 LEU A CA 5
ATOM 5658 C C . LEU A 1 51 ? 3.262 52.105 7.215 1.00 0.12 146 LEU A C 5
ATOM 5659 O O . LEU A 1 51 ? 2.208 51.649 6.748 1.00 75.23 146 LEU A O 5
ATOM 5675 N N . CYS A 1 52 ? 3.419 52.442 8.500 1.00 32.12 147 CYS A N 5
ATOM 5676 C CA . CYS A 1 52 ? 2.359 52.334 9.512 1.00 2.12 147 CYS A CA 5
ATOM 5677 C C . CYS A 1 52 ? 1.302 53.427 9.297 1.00 4.35 147 CYS A C 5
ATOM 5678 O O . CYS A 1 52 ? 1.618 54.619 9.377 1.00 41.24 147 CYS A O 5
ATOM 5685 N N . ASP A 1 53 ? 0.061 52.994 9.001 1.00 12.34 148 ASP A N 5
ATOM 5686 C CA . ASP A 1 53 ? -1.093 53.884 8.765 1.00 71.25 148 ASP A CA 5
ATOM 5687 C C . ASP A 1 53 ? -1.363 54.764 9.991 1.00 63.14 148 ASP A C 5
ATOM 5688 O O . ASP A 1 53 ? -1.417 55.990 9.884 1.00 54.04 148 ASP A O 5
ATOM 5697 N N . LYS A 1 54 ? -1.488 54.108 11.162 1.00 31.40 149 LYS A N 5
ATOM 5698 C CA . LYS A 1 54 ? -1.796 54.771 12.446 1.00 41.34 149 LYS A CA 5
ATOM 5699 C C . LYS A 1 54 ? -0.746 55.847 12.799 1.00 21.31 149 LYS A C 5
ATOM 5700 O O . LYS A 1 54 ? -1.075 56.865 13.408 1.00 52.40 149 LYS A O 5
ATOM 5719 N N . PHE A 1 55 ? 0.508 55.612 12.377 1.00 23.32 150 PHE A N 5
ATOM 5720 C CA . PHE A 1 55 ? 1.632 56.517 12.653 1.00 25.24 150 PHE A CA 5
ATOM 5721 C C . PHE A 1 55 ? 1.613 57.717 11.684 1.00 13.20 150 PHE A C 5
ATOM 5722 O O . PHE A 1 55 ? 1.748 58.861 12.107 1.00 5.11 150 PHE A O 5
ATOM 5739 N N . SER A 1 56 ? 1.426 57.431 10.386 1.00 51.12 151 SER A N 5
ATOM 5740 C CA . SER A 1 56 ? 1.561 58.434 9.310 1.00 40.14 151 SER A CA 5
ATOM 5741 C C . SER A 1 56 ? 0.371 59.421 9.275 1.00 32.21 151 SER A C 5
ATOM 5742 O O . SER A 1 56 ? 0.542 60.598 8.921 1.00 52.35 151 SER A O 5
ATOM 5750 N N . MET A 1 57 ? -0.830 58.932 9.646 1.00 60.53 152 MET A N 5
ATOM 5751 C CA . MET A 1 57 ? -2.077 59.726 9.585 1.00 14.14 152 MET A CA 5
ATOM 5752 C C . MET A 1 57 ? -2.181 60.726 10.752 1.00 0.02 152 MET A C 5
ATOM 5753 O O . MET A 1 57 ? -2.606 61.868 10.548 1.00 35.14 152 MET A O 5
ATOM 5767 N N . THR A 1 58 ? -1.793 60.301 11.972 1.00 1.05 153 THR A N 5
ATOM 5768 C CA . THR A 1 58 ? -1.968 61.122 13.197 1.00 73.42 153 THR A CA 5
ATOM 5769 C C . THR A 1 58 ? -0.631 61.720 13.683 1.00 22.15 153 THR A C 5
ATOM 5770 O O . THR A 1 58 ? -0.569 62.894 14.076 1.00 65.35 153 THR A O 5
ATOM 5781 N N . GLY A 1 59 ? 0.432 60.897 13.659 1.00 2.15 154 GLY A N 5
ATOM 5782 C CA . GLY A 1 59 ? 1.765 61.309 14.119 1.00 41.32 154 GLY A CA 5
ATOM 5783 C C . GLY A 1 59 ? 2.448 60.228 14.947 1.00 61.31 154 GLY A C 5
ATOM 5784 O O . GLY A 1 59 ? 3.675 60.076 14.891 1.00 3.42 154 GLY A O 5
ATOM 5788 N N . ASN A 1 60 ? 1.644 59.475 15.726 1.00 22.10 155 ASN A N 5
ATOM 5789 C CA . ASN A 1 60 ? 2.138 58.404 16.630 1.00 0.54 155 ASN A CA 5
ATOM 5790 C C . ASN A 1 60 ? 1.252 57.148 16.512 1.00 21.20 155 ASN A C 5
ATOM 5791 O O . ASN A 1 60 ? 0.051 57.244 16.234 1.00 42.20 155 ASN A O 5
ATOM 5802 N N . CYS A 1 61 ? 1.878 55.976 16.724 1.00 32.00 156 CYS A N 5
ATOM 5803 C CA . CYS A 1 61 ? 1.210 54.658 16.724 1.00 0.32 156 CYS A CA 5
ATOM 5804 C C . CYS A 1 61 ? 1.449 53.973 18.080 1.00 13.44 156 CYS A C 5
ATOM 5805 O O . CYS A 1 61 ? 2.601 53.741 18.464 1.00 41.30 156 CYS A O 5
ATOM 5812 N N . LYS A 1 62 ? 0.353 53.635 18.784 1.00 33.44 157 LYS A N 5
ATOM 5813 C CA . LYS A 1 62 ? 0.393 53.100 20.169 1.00 34.32 157 LYS A CA 5
ATOM 5814 C C . LYS A 1 62 ? 1.016 51.689 20.247 1.00 60.24 157 LYS A C 5
ATOM 5815 O O . LYS A 1 62 ? 1.430 51.252 21.323 1.00 11.45 157 LYS A O 5
ATOM 5834 N N . TYR A 1 63 ? 1.077 51.001 19.096 1.00 64.12 158 TYR A N 5
ATOM 5835 C CA . TYR A 1 63 ? 1.581 49.618 18.992 1.00 3.21 158 TYR A CA 5
ATOM 5836 C C . TYR A 1 63 ? 3.101 49.554 19.271 1.00 13.43 158 TYR A C 5
ATOM 5837 O O . TYR A 1 63 ? 3.576 48.603 19.900 1.00 63.02 158 TYR A O 5
ATOM 5855 N N . GLY A 1 64 ? 3.839 50.582 18.806 1.00 1.04 159 GLY A N 5
ATOM 5856 C CA . GLY A 1 64 ? 5.285 50.701 19.053 1.00 34.33 159 GLY A CA 5
ATOM 5857 C C . GLY A 1 64 ? 6.108 49.596 18.388 1.00 31.42 159 GLY A C 5
ATOM 5858 O O . GLY A 1 64 ? 6.117 49.490 17.157 1.00 14.10 159 GLY A O 5
ATOM 5862 N N . THR A 1 65 ? 6.779 48.761 19.208 1.00 63.04 160 THR A N 5
ATOM 5863 C CA . THR A 1 65 ? 7.591 47.620 18.724 1.00 22.23 160 THR A CA 5
ATOM 5864 C C . THR A 1 65 ? 6.693 46.424 18.322 1.00 60.15 160 THR A C 5
ATOM 5865 O O . THR A 1 65 ? 7.148 45.488 17.652 1.00 14.13 160 THR A O 5
ATOM 5876 N N . ARG A 1 66 ? 5.413 46.474 18.738 1.00 71.35 161 ARG A N 5
ATOM 5877 C CA . ARG A 1 66 ? 4.396 45.466 18.379 1.00 34.30 161 ARG A CA 5
ATOM 5878 C C . ARG A 1 66 ? 3.702 45.821 17.043 1.00 24.34 161 ARG A C 5
ATOM 5879 O O . ARG A 1 66 ? 2.820 45.081 16.587 1.00 63.14 161 ARG A O 5
ATOM 5900 N N . CYS A 1 67 ? 4.108 46.950 16.419 1.00 52.41 162 CYS A N 5
ATOM 5901 C CA . CYS A 1 67 ? 3.499 47.433 15.169 1.00 50.41 162 CYS A CA 5
ATOM 5902 C C . CYS A 1 67 ? 3.973 46.598 13.969 1.00 10.33 162 CYS A C 5
ATOM 5903 O O . CYS A 1 67 ? 5.166 46.326 13.821 1.00 55.04 162 CYS A O 5
ATOM 5910 N N . GLN A 1 68 ? 3.015 46.216 13.122 1.00 23.02 163 GLN A N 5
ATOM 5911 C CA . GLN A 1 68 ? 3.244 45.338 11.960 1.00 14.21 163 GLN A CA 5
ATOM 5912 C C . GLN A 1 68 ? 3.972 46.068 10.802 1.00 53.44 163 GLN A C 5
ATOM 5913 O O . GLN A 1 68 ? 4.670 45.428 10.007 1.00 53.41 163 GLN A O 5
ATOM 5927 N N . PHE A 1 69 ? 3.826 47.407 10.724 1.00 42.00 164 PHE A N 5
ATOM 5928 C CA . PHE A 1 69 ? 4.389 48.231 9.621 1.00 30.13 164 PHE A CA 5
ATOM 5929 C C . PHE A 1 69 ? 5.345 49.315 10.168 1.00 11.14 164 PHE A C 5
ATOM 5930 O O . PHE A 1 69 ? 5.180 49.778 11.306 1.00 4.35 164 PHE A O 5
ATOM 5947 N N . ILE A 1 70 ? 6.335 49.700 9.330 1.00 11.32 165 ILE A N 5
ATOM 5948 C CA . ILE A 1 70 ? 7.505 50.531 9.726 1.00 34.11 165 ILE A CA 5
ATOM 5949 C C . ILE A 1 70 ? 7.092 51.936 10.245 1.00 23.23 165 ILE A C 5
ATOM 5950 O O . ILE A 1 70 ? 6.233 52.599 9.650 1.00 64.44 165 ILE A O 5
ATOM 5966 N N . HIS A 1 71 ? 7.729 52.372 11.354 1.00 53.30 166 HIS A N 5
ATOM 5967 C CA . HIS A 1 71 ? 7.574 53.736 11.902 1.00 40.50 166 HIS A CA 5
ATOM 5968 C C . HIS A 1 71 ? 8.708 54.641 11.393 1.00 52.03 166 HIS A C 5
ATOM 5969 O O . HIS A 1 71 ? 9.812 54.643 11.951 1.00 4.12 166 HIS A O 5
ATOM 5983 N N . LYS A 1 72 ? 8.442 55.373 10.303 1.00 22.52 167 LYS A N 5
ATOM 5984 C CA . LYS A 1 72 ? 9.322 56.456 9.819 1.00 54.11 167 LYS A CA 5
ATOM 5985 C C . LYS A 1 72 ? 8.648 57.789 10.156 1.00 32.13 167 LYS A C 5
ATOM 5986 O O . LYS A 1 72 ? 7.444 57.943 9.914 1.00 43.11 167 LYS A O 5
ATOM 6005 N N . ILE A 1 73 ? 9.430 58.744 10.697 1.00 73.23 168 ILE A N 5
ATOM 6006 C CA . ILE A 1 73 ? 8.891 59.978 11.313 1.00 31.55 168 ILE A CA 5
ATOM 6007 C C . ILE A 1 73 ? 8.200 60.861 10.255 1.00 4.01 168 ILE A C 5
ATOM 6008 O O . ILE A 1 73 ? 8.748 61.078 9.164 1.00 1.12 168 ILE A O 5
ATOM 6024 N N . VAL A 1 74 ? 6.983 61.331 10.601 1.00 43.21 169 VAL A N 5
ATOM 6025 C CA . VAL A 1 74 ? 6.108 62.105 9.705 1.00 52.52 169 VAL A CA 5
ATOM 6026 C C . VAL A 1 74 ? 6.804 63.406 9.249 1.00 34.13 169 VAL A C 5
ATOM 6027 O O . VAL A 1 74 ? 7.173 64.249 10.076 1.00 22.33 169 VAL A O 5
ATOM 6040 N N . ASP A 1 75 ? 7.003 63.525 7.928 1.00 50.45 170 ASP A N 5
ATOM 6041 C CA . ASP A 1 75 ? 7.648 64.686 7.301 1.00 53.13 170 ASP A CA 5
ATOM 6042 C C . ASP A 1 75 ? 6.882 65.046 6.022 1.00 14.33 170 ASP A C 5
ATOM 6043 O O . ASP A 1 75 ? 6.713 64.197 5.138 1.00 52.45 170 ASP A O 5
ATOM 6052 N N . GLY A 1 76 ? 6.409 66.295 5.955 1.00 65.13 171 GLY A N 5
ATOM 6053 C CA . GLY A 1 76 ? 5.658 66.793 4.808 1.00 14.33 171 GLY A CA 5
ATOM 6054 C C . GLY A 1 76 ? 5.355 68.272 4.964 1.00 64.44 171 GLY A C 5
ATOM 6055 O O . GLY A 1 76 ? 5.702 69.085 4.099 1.00 65.42 171 GLY A O 5
ATOM 6059 N N . ASN A 1 77 ? 4.701 68.617 6.089 1.00 61.31 172 ASN A N 5
ATOM 6060 C CA . ASN A 1 77 ? 4.400 70.015 6.465 1.00 71.32 172 ASN A CA 5
ATOM 6061 C C . ASN A 1 77 ? 4.867 70.243 7.913 1.00 25.45 172 ASN A C 5
ATOM 6062 O O . ASN A 1 77 ? 4.115 70.005 8.871 1.00 75.12 172 ASN A O 5
ATOM 6073 N N . ALA A 1 78 ? 6.144 70.642 8.058 1.00 0.43 173 ALA A N 5
ATOM 6074 C CA . ALA A 1 78 ? 6.779 70.877 9.367 1.00 32.23 173 ALA A CA 5
ATOM 6075 C C . ALA A 1 78 ? 6.429 72.296 9.888 1.00 43.41 173 ALA A C 5
ATOM 6076 O O . ALA A 1 78 ? 5.570 72.420 10.788 1.00 40.22 173 ALA A O 5
ATOM 6086 N N . SER A 1 1 ? 5.661 12.830 17.644 1.00 52.11 96 SER A N 6
ATOM 6087 C CA . SER A 1 1 ? 5.923 13.252 16.251 1.00 15.22 96 SER A CA 6
ATOM 6088 C C . SER A 1 1 ? 5.312 12.269 15.227 1.00 51.33 96 SER A C 6
ATOM 6089 O O . SER A 1 1 ? 5.272 12.577 14.030 1.00 61.44 96 SER A O 6
ATOM 6099 N N . ASP A 1 2 ? 4.850 11.089 15.700 1.00 21.24 97 ASP A N 6
ATOM 6100 C CA . ASP A 1 2 ? 4.231 10.055 14.842 1.00 0.23 97 ASP A CA 6
ATOM 6101 C C . ASP A 1 2 ? 2.884 10.541 14.281 1.00 11.42 97 ASP A C 6
ATOM 6102 O O . ASP A 1 2 ? 2.101 11.183 14.994 1.00 42.44 97 ASP A O 6
ATOM 6111 N N . ALA A 1 3 ? 2.633 10.222 13.003 1.00 25.31 98 ALA A N 6
ATOM 6112 C CA . ALA A 1 3 ? 1.380 10.558 12.304 1.00 53.23 98 ALA A CA 6
ATOM 6113 C C . ALA A 1 3 ? 1.099 9.508 11.219 1.00 43.40 98 ALA A C 6
ATOM 6114 O O . ALA A 1 3 ? 2.032 8.967 10.609 1.00 73.13 98 ALA A O 6
ATOM 6121 N N . PHE A 1 4 ? -0.193 9.221 10.994 1.00 61.23 99 PHE A N 6
ATOM 6122 C CA . PHE A 1 4 ? -0.637 8.151 10.100 1.00 31.54 99 PHE A CA 6
ATOM 6123 C C . PHE A 1 4 ? -0.600 8.641 8.639 1.00 10.23 99 PHE A C 6
ATOM 6124 O O . PHE A 1 4 ? -1.089 9.735 8.337 1.00 20.22 99 PHE A O 6
ATOM 6141 N N . LYS A 1 5 ? 0.010 7.810 7.778 1.00 25.01 100 LYS A N 6
ATOM 6142 C CA . LYS A 1 5 ? 0.128 7.993 6.302 1.00 0.34 100 LYS A CA 6
ATOM 6143 C C . LYS A 1 5 ? 0.653 9.390 5.887 1.00 14.12 100 LYS A C 6
ATOM 6144 O O . LYS A 1 5 ? -0.020 10.173 5.207 1.00 41.52 100 LYS A O 6
ATOM 6163 N N . THR A 1 6 ? 1.893 9.666 6.323 1.00 3.03 101 THR A N 6
ATOM 6164 C CA . THR A 1 6 ? 2.634 10.902 6.001 1.00 21.02 101 THR A CA 6
ATOM 6165 C C . THR A 1 6 ? 3.327 10.820 4.623 1.00 71.22 101 THR A C 6
ATOM 6166 O O . THR A 1 6 ? 3.818 11.831 4.110 1.00 54.11 101 THR A O 6
ATOM 6177 N N . ALA A 1 7 ? 3.346 9.612 4.032 1.00 53.24 102 ALA A N 6
ATOM 6178 C CA . ALA A 1 7 ? 3.969 9.346 2.724 1.00 54.43 102 ALA A CA 6
ATOM 6179 C C . ALA A 1 7 ? 3.174 8.266 1.983 1.00 10.21 102 ALA A C 6
ATOM 6180 O O . ALA A 1 7 ? 2.321 7.601 2.579 1.00 53.45 102 ALA A O 6
ATOM 6187 N N . LEU A 1 8 ? 3.443 8.116 0.679 1.00 23.12 103 LEU A N 6
ATOM 6188 C CA . LEU A 1 8 ? 2.781 7.109 -0.164 1.00 64.53 103 LEU A CA 6
ATOM 6189 C C . LEU A 1 8 ? 3.348 5.705 0.113 1.00 42.24 103 LEU A C 6
ATOM 6190 O O . LEU A 1 8 ? 4.534 5.541 0.423 1.00 10.41 103 LEU A O 6
ATOM 6206 N N . CYS A 1 9 ? 2.473 4.711 -0.041 1.00 21.34 104 CYS A N 6
ATOM 6207 C CA . CYS A 1 9 ? 2.750 3.302 0.248 1.00 22.00 104 CYS A CA 6
ATOM 6208 C C . CYS A 1 9 ? 3.629 2.705 -0.851 1.00 22.44 104 CYS A C 6
ATOM 6209 O O . CYS A 1 9 ? 3.193 2.600 -1.995 1.00 2.32 104 CYS A O 6
ATOM 6216 N N . ASP A 1 10 ? 4.875 2.352 -0.495 1.00 72.05 105 ASP A N 6
ATOM 6217 C CA . ASP A 1 10 ? 5.866 1.779 -1.430 1.00 42.33 105 ASP A CA 6
ATOM 6218 C C . ASP A 1 10 ? 5.405 0.426 -1.983 1.00 11.34 105 ASP A C 6
ATOM 6219 O O . ASP A 1 10 ? 5.658 0.120 -3.143 1.00 30.10 105 ASP A O 6
ATOM 6228 N N . ALA A 1 11 ? 4.703 -0.356 -1.146 1.00 44.44 106 ALA A N 6
ATOM 6229 C CA . ALA A 1 11 ? 4.092 -1.638 -1.553 1.00 23.25 106 ALA A CA 6
ATOM 6230 C C . ALA A 1 11 ? 3.078 -1.412 -2.696 1.00 60.04 106 ALA A C 6
ATOM 6231 O O . ALA A 1 11 ? 3.031 -2.168 -3.672 1.00 64.30 106 ALA A O 6
ATOM 6238 N N . TYR A 1 12 ? 2.309 -0.321 -2.561 1.00 24.42 107 TYR A N 6
ATOM 6239 C CA . TYR A 1 12 ? 1.321 0.110 -3.558 1.00 60.23 107 TYR A CA 6
ATOM 6240 C C . TYR A 1 12 ? 2.007 0.724 -4.802 1.00 22.52 107 TYR A C 6
ATOM 6241 O O . TYR A 1 12 ? 1.511 0.571 -5.911 1.00 32.11 107 TYR A O 6
ATOM 6259 N N . LYS A 1 13 ? 3.147 1.418 -4.616 1.00 42.11 108 LYS A N 6
ATOM 6260 C CA . LYS A 1 13 ? 3.852 2.097 -5.731 1.00 62.05 108 LYS A CA 6
ATOM 6261 C C . LYS A 1 13 ? 4.621 1.091 -6.613 1.00 21.41 108 LYS A C 6
ATOM 6262 O O . LYS A 1 13 ? 4.771 1.309 -7.822 1.00 4.02 108 LYS A O 6
ATOM 6281 N N . ARG A 1 14 ? 5.101 -0.008 -6.004 1.00 21.43 109 ARG A N 6
ATOM 6282 C CA . ARG A 1 14 ? 5.886 -1.039 -6.715 1.00 22.10 109 ARG A CA 6
ATOM 6283 C C . ARG A 1 14 ? 4.959 -2.065 -7.393 1.00 64.01 109 ARG A C 6
ATOM 6284 O O . ARG A 1 14 ? 5.096 -2.342 -8.586 1.00 35.24 109 ARG A O 6
ATOM 6305 N N . SER A 1 15 ? 4.002 -2.605 -6.624 1.00 74.53 110 SER A N 6
ATOM 6306 C CA . SER A 1 15 ? 3.145 -3.731 -7.070 1.00 32.14 110 SER A CA 6
ATOM 6307 C C . SER A 1 15 ? 1.777 -3.260 -7.613 1.00 35.00 110 SER A C 6
ATOM 6308 O O . SER A 1 15 ? 0.986 -4.089 -8.079 1.00 75.22 110 SER A O 6
ATOM 6316 N N . GLN A 1 16 ? 1.510 -1.933 -7.517 1.00 32.12 111 GLN A N 6
ATOM 6317 C CA . GLN A 1 16 ? 0.226 -1.296 -7.919 1.00 21.31 111 GLN A CA 6
ATOM 6318 C C . GLN A 1 16 ? -0.943 -1.690 -6.982 1.00 32.33 111 GLN A C 6
ATOM 6319 O O . GLN A 1 16 ? -2.100 -1.336 -7.241 1.00 74.43 111 GLN A O 6
ATOM 6333 N N . ALA A 1 17 ? -0.605 -2.357 -5.858 1.00 63.30 112 ALA A N 6
ATOM 6334 C CA . ALA A 1 17 ? -1.569 -2.821 -4.847 1.00 71.04 112 ALA A CA 6
ATOM 6335 C C . ALA A 1 17 ? -0.827 -3.149 -3.541 1.00 34.11 112 ALA A C 6
ATOM 6336 O O . ALA A 1 17 ? 0.315 -3.625 -3.573 1.00 50.42 112 ALA A O 6
ATOM 6343 N N . CYS A 1 18 ? -1.481 -2.870 -2.405 1.00 60.23 113 CYS A N 6
ATOM 6344 C CA . CYS A 1 18 ? -0.941 -3.123 -1.057 1.00 0.43 113 CYS A CA 6
ATOM 6345 C C . CYS A 1 18 ? -1.882 -4.072 -0.291 1.00 40.32 113 CYS A C 6
ATOM 6346 O O . CYS A 1 18 ? -3.091 -3.824 -0.218 1.00 13.15 113 CYS A O 6
ATOM 6353 N N . SER A 1 19 ? -1.311 -5.144 0.288 1.00 13.53 114 SER A N 6
ATOM 6354 C CA . SER A 1 19 ? -2.065 -6.200 1.004 1.00 23.00 114 SER A CA 6
ATOM 6355 C C . SER A 1 19 ? -2.558 -5.726 2.386 1.00 42.22 114 SER A C 6
ATOM 6356 O O . SER A 1 19 ? -3.510 -6.286 2.941 1.00 75.30 114 SER A O 6
ATOM 6364 N N . TYR A 1 20 ? -1.896 -4.691 2.924 1.00 13.35 115 TYR A N 6
ATOM 6365 C CA . TYR A 1 20 ? -2.174 -4.154 4.269 1.00 10.32 115 TYR A CA 6
ATOM 6366 C C . TYR A 1 20 ? -3.532 -3.412 4.303 1.00 11.41 115 TYR A C 6
ATOM 6367 O O . TYR A 1 20 ? -4.162 -3.324 5.359 1.00 22.51 115 TYR A O 6
ATOM 6385 N N . GLY A 1 21 ? -3.961 -2.886 3.130 1.00 10.20 116 GLY A N 6
ATOM 6386 C CA . GLY A 1 21 ? -5.271 -2.234 2.979 1.00 21.32 116 GLY A CA 6
ATOM 6387 C C . GLY A 1 21 ? -5.401 -0.950 3.793 1.00 74.35 116 GLY A C 6
ATOM 6388 O O . GLY A 1 21 ? -4.534 -0.082 3.717 1.00 24.14 116 GLY A O 6
ATOM 6392 N N . ASP A 1 22 ? -6.475 -0.839 4.592 1.00 4.02 117 ASP A N 6
ATOM 6393 C CA . ASP A 1 22 ? -6.710 0.331 5.472 1.00 21.11 117 ASP A CA 6
ATOM 6394 C C . ASP A 1 22 ? -5.833 0.273 6.737 1.00 60.34 117 ASP A C 6
ATOM 6395 O O . ASP A 1 22 ? -5.668 1.282 7.433 1.00 22.22 117 ASP A O 6
ATOM 6404 N N . GLN A 1 23 ? -5.256 -0.911 7.019 1.00 41.34 118 GLN A N 6
ATOM 6405 C CA . GLN A 1 23 ? -4.292 -1.100 8.124 1.00 40.31 118 GLN A CA 6
ATOM 6406 C C . GLN A 1 23 ? -2.867 -0.676 7.696 1.00 3.14 118 GLN A C 6
ATOM 6407 O O . GLN A 1 23 ? -1.922 -0.766 8.490 1.00 25.21 118 GLN A O 6
ATOM 6421 N N . CYS A 1 24 ? -2.721 -0.229 6.430 1.00 45.11 119 CYS A N 6
ATOM 6422 C CA . CYS A 1 24 ? -1.456 0.299 5.902 1.00 21.12 119 CYS A CA 6
ATOM 6423 C C . CYS A 1 24 ? -1.164 1.680 6.512 1.00 3.40 119 CYS A C 6
ATOM 6424 O O . CYS A 1 24 ? -2.014 2.581 6.459 1.00 62.02 119 CYS A O 6
ATOM 6431 N N . ARG A 1 25 ? 0.042 1.834 7.082 1.00 0.14 120 ARG A N 6
ATOM 6432 C CA . ARG A 1 25 ? 0.474 3.081 7.745 1.00 74.12 120 ARG A CA 6
ATOM 6433 C C . ARG A 1 25 ? 0.943 4.147 6.727 1.00 52.11 120 ARG A C 6
ATOM 6434 O O . ARG A 1 25 ? 1.413 5.217 7.125 1.00 10.05 120 ARG A O 6
ATOM 6455 N N . PHE A 1 26 ? 0.823 3.840 5.417 1.00 63.51 121 PHE A N 6
ATOM 6456 C CA . PHE A 1 26 ? 1.138 4.777 4.320 1.00 22.23 121 PHE A CA 6
ATOM 6457 C C . PHE A 1 26 ? -0.021 4.814 3.296 1.00 51.31 121 PHE A C 6
ATOM 6458 O O . PHE A 1 26 ? -0.748 3.828 3.123 1.00 72.35 121 PHE A O 6
ATOM 6475 N N . ALA A 1 27 ? -0.148 5.965 2.609 1.00 3.21 122 ALA A N 6
ATOM 6476 C CA . ALA A 1 27 ? -1.322 6.325 1.787 1.00 55.32 122 ALA A CA 6
ATOM 6477 C C . ALA A 1 27 ? -1.335 5.615 0.421 1.00 43.45 122 ALA A C 6
ATOM 6478 O O . ALA A 1 27 ? -0.304 5.505 -0.239 1.00 21.55 122 ALA A O 6
ATOM 6485 N N . HIS A 1 28 ? -2.532 5.173 -0.005 1.00 32.44 123 HIS A N 6
ATOM 6486 C CA . HIS A 1 28 ? -2.747 4.499 -1.314 1.00 74.50 123 HIS A CA 6
ATOM 6487 C C . HIS A 1 28 ? -3.292 5.504 -2.349 1.00 30.50 123 HIS A C 6
ATOM 6488 O O . HIS A 1 28 ? -3.982 5.126 -3.308 1.00 52.21 123 HIS A O 6
ATOM 6502 N N . GLY A 1 29 ? -2.931 6.779 -2.159 1.00 74.14 124 GLY A N 6
ATOM 6503 C CA . GLY A 1 29 ? -3.392 7.871 -3.001 1.00 13.23 124 GLY A CA 6
ATOM 6504 C C . GLY A 1 29 ? -2.950 9.211 -2.443 1.00 54.44 124 GLY A C 6
ATOM 6505 O O . GLY A 1 29 ? -2.803 9.358 -1.220 1.00 70.24 124 GLY A O 6
ATOM 6509 N N . VAL A 1 30 ? -2.738 10.189 -3.341 1.00 74.14 125 VAL A N 6
ATOM 6510 C CA . VAL A 1 30 ? -2.298 11.556 -2.975 1.00 34.33 125 VAL A CA 6
ATOM 6511 C C . VAL A 1 30 ? -3.366 12.278 -2.111 1.00 25.40 125 VAL A C 6
ATOM 6512 O O . VAL A 1 30 ? -3.046 13.164 -1.314 1.00 22.44 125 VAL A O 6
ATOM 6525 N N . HIS A 1 31 ? -4.630 11.841 -2.261 1.00 50.31 126 HIS A N 6
ATOM 6526 C CA . HIS A 1 31 ? -5.785 12.374 -1.510 1.00 52.15 126 HIS A CA 6
ATOM 6527 C C . HIS A 1 31 ? -5.701 12.002 -0.014 1.00 74.24 126 HIS A C 6
ATOM 6528 O O . HIS A 1 31 ? -6.149 12.763 0.849 1.00 43.51 126 HIS A O 6
ATOM 6542 N N . GLU A 1 32 ? -5.115 10.825 0.276 1.00 0.33 127 GLU A N 6
ATOM 6543 C CA . GLU A 1 32 ? -5.007 10.295 1.651 1.00 54.10 127 GLU A CA 6
ATOM 6544 C C . GLU A 1 32 ? -3.791 10.865 2.406 1.00 54.23 127 GLU A C 6
ATOM 6545 O O . GLU A 1 32 ? -3.669 10.628 3.611 1.00 11.23 127 GLU A O 6
ATOM 6557 N N . LEU A 1 33 ? -2.896 11.596 1.701 1.00 24.25 128 LEU A N 6
ATOM 6558 C CA . LEU A 1 33 ? -1.648 12.113 2.298 1.00 22.11 128 LEU A CA 6
ATOM 6559 C C . LEU A 1 33 ? -1.928 13.096 3.449 1.00 31.32 128 LEU A C 6
ATOM 6560 O O . LEU A 1 33 ? -2.444 14.200 3.236 1.00 31.02 128 LEU A O 6
ATOM 6576 N N . ARG A 1 34 ? -1.587 12.656 4.668 1.00 73.40 129 ARG A N 6
ATOM 6577 C CA . ARG A 1 34 ? -1.633 13.474 5.882 1.00 21.40 129 ARG A CA 6
ATOM 6578 C C . ARG A 1 34 ? -0.183 13.829 6.227 1.00 14.22 129 ARG A C 6
ATOM 6579 O O . ARG A 1 34 ? 0.450 13.147 7.038 1.00 62.41 129 ARG A O 6
ATOM 6600 N N . LEU A 1 35 ? 0.349 14.858 5.538 1.00 65.34 130 LEU A N 6
ATOM 6601 C CA . LEU A 1 35 ? 1.771 15.256 5.625 1.00 42.12 130 LEU A CA 6
ATOM 6602 C C . LEU A 1 35 ? 2.169 15.608 7.085 1.00 11.14 130 LEU A C 6
ATOM 6603 O O . LEU A 1 35 ? 1.295 16.013 7.862 1.00 43.21 130 LEU A O 6
ATOM 6619 N N . PRO A 1 36 ? 3.481 15.427 7.489 1.00 15.52 131 PRO A N 6
ATOM 6620 C CA . PRO A 1 36 ? 3.939 15.672 8.883 1.00 71.05 131 PRO A CA 6
ATOM 6621 C C . PRO A 1 36 ? 3.594 17.093 9.391 1.00 4.14 131 PRO A C 6
ATOM 6622 O O . PRO A 1 36 ? 4.256 18.077 9.040 1.00 43.12 131 PRO A O 6
ATOM 6633 N N . MET A 1 37 ? 2.497 17.174 10.165 1.00 23.30 132 MET A N 6
ATOM 6634 C CA . MET A 1 37 ? 1.999 18.416 10.779 1.00 71.13 132 MET A CA 6
ATOM 6635 C C . MET A 1 37 ? 2.119 18.313 12.306 1.00 14.14 132 MET A C 6
ATOM 6636 O O . MET A 1 37 ? 1.348 17.587 12.943 1.00 51.53 132 MET A O 6
ATOM 6650 N N . ASN A 1 38 ? 3.112 19.006 12.878 1.00 62.20 133 ASN A N 6
ATOM 6651 C CA . ASN A 1 38 ? 3.262 19.121 14.335 1.00 51.43 133 ASN A CA 6
ATOM 6652 C C . ASN A 1 38 ? 2.302 20.225 14.836 1.00 62.43 133 ASN A C 6
ATOM 6653 O O . ASN A 1 38 ? 2.283 21.319 14.247 1.00 63.22 133 ASN A O 6
ATOM 6664 N N . PRO A 1 39 ? 1.480 19.972 15.907 1.00 52.14 134 PRO A N 6
ATOM 6665 C CA . PRO A 1 39 ? 0.581 21.009 16.484 1.00 53.10 134 PRO A CA 6
ATOM 6666 C C . PRO A 1 39 ? 1.359 22.136 17.219 1.00 41.42 134 PRO A C 6
ATOM 6667 O O . PRO A 1 39 ? 2.592 22.218 17.135 1.00 2.55 134 PRO A O 6
ATOM 6678 N N . ARG A 1 40 ? 0.619 23.017 17.914 1.00 72.53 135 ARG A N 6
ATOM 6679 C CA . ARG A 1 40 ? 1.206 24.152 18.646 1.00 41.01 135 ARG A CA 6
ATOM 6680 C C . ARG A 1 40 ? 1.941 23.643 19.909 1.00 61.24 135 ARG A C 6
ATOM 6681 O O . ARG A 1 40 ? 1.326 23.429 20.964 1.00 62.13 135 ARG A O 6
ATOM 6702 N N . GLY A 1 41 ? 3.250 23.386 19.746 1.00 11.12 136 GLY A N 6
ATOM 6703 C CA . GLY A 1 41 ? 4.107 22.864 20.808 1.00 20.21 136 GLY A CA 6
ATOM 6704 C C . GLY A 1 41 ? 5.342 22.179 20.232 1.00 35.14 136 GLY A C 6
ATOM 6705 O O . GLY A 1 41 ? 5.419 20.943 20.202 1.00 44.34 136 GLY A O 6
ATOM 6709 N N . ARG A 1 42 ? 6.299 22.992 19.746 1.00 50.31 137 ARG A N 6
ATOM 6710 C CA . ARG A 1 42 ? 7.581 22.508 19.194 1.00 52.31 137 ARG A CA 6
ATOM 6711 C C . ARG A 1 42 ? 8.676 23.579 19.373 1.00 11.05 137 ARG A C 6
ATOM 6712 O O . ARG A 1 42 ? 8.403 24.776 19.218 1.00 74.12 137 ARG A O 6
ATOM 6733 N N . ASN A 1 43 ? 9.903 23.120 19.715 1.00 40.05 138 ASN A N 6
ATOM 6734 C CA . ASN A 1 43 ? 11.080 23.979 19.989 1.00 15.25 138 ASN A CA 6
ATOM 6735 C C . ASN A 1 43 ? 10.780 24.962 21.147 1.00 11.40 138 ASN A C 6
ATOM 6736 O O . ASN A 1 43 ? 10.523 26.156 20.931 1.00 44.43 138 ASN A O 6
ATOM 6747 N N . HIS A 1 44 ? 10.747 24.410 22.373 1.00 14.34 139 HIS A N 6
ATOM 6748 C CA . HIS A 1 44 ? 10.434 25.165 23.606 1.00 13.32 139 HIS A CA 6
ATOM 6749 C C . HIS A 1 44 ? 10.835 24.332 24.845 1.00 32.41 139 HIS A C 6
ATOM 6750 O O . HIS A 1 44 ? 10.874 23.097 24.762 1.00 45.43 139 HIS A O 6
ATOM 6764 N N . PRO A 1 45 ? 11.161 24.980 26.013 1.00 53.31 140 PRO A N 6
ATOM 6765 C CA . PRO A 1 45 ? 11.494 24.256 27.255 1.00 70.23 140 PRO A CA 6
ATOM 6766 C C . PRO A 1 45 ? 10.230 23.721 27.966 1.00 32.15 140 PRO A C 6
ATOM 6767 O O . PRO A 1 45 ? 9.547 24.468 28.678 1.00 32.25 140 PRO A O 6
ATOM 6778 N N . LYS A 1 46 ? 9.899 22.431 27.730 1.00 22.31 141 LYS A N 6
ATOM 6779 C CA . LYS A 1 46 ? 8.827 21.729 28.476 1.00 24.12 141 LYS A CA 6
ATOM 6780 C C . LYS A 1 46 ? 9.290 21.496 29.927 1.00 70.14 141 LYS A C 6
ATOM 6781 O O . LYS A 1 46 ? 10.489 21.595 30.227 1.00 63.24 141 LYS A O 6
ATOM 6800 N N . TYR A 1 47 ? 8.343 21.208 30.832 1.00 64.22 142 TYR A N 6
ATOM 6801 C CA . TYR A 1 47 ? 8.680 20.750 32.189 1.00 22.35 142 TYR A CA 6
ATOM 6802 C C . TYR A 1 47 ? 8.899 19.231 32.138 1.00 11.14 142 TYR A C 6
ATOM 6803 O O . TYR A 1 47 ? 9.993 18.737 32.431 1.00 72.15 142 TYR A O 6
ATOM 6821 N N . LYS A 1 48 ? 7.838 18.513 31.738 1.00 54.11 143 LYS A N 6
ATOM 6822 C CA . LYS A 1 48 ? 7.877 17.070 31.494 1.00 63.10 143 LYS A CA 6
ATOM 6823 C C . LYS A 1 48 ? 8.500 16.814 30.107 1.00 31.44 143 LYS A C 6
ATOM 6824 O O . LYS A 1 48 ? 7.807 16.842 29.082 1.00 32.05 143 LYS A O 6
ATOM 6843 N N . THR A 1 49 ? 9.831 16.619 30.099 1.00 43.01 144 THR A N 6
ATOM 6844 C CA . THR A 1 49 ? 10.641 16.530 28.873 1.00 53.21 144 THR A CA 6
ATOM 6845 C C . THR A 1 49 ? 10.879 15.062 28.455 1.00 5.41 144 THR A C 6
ATOM 6846 O O . THR A 1 49 ? 10.300 14.581 27.477 1.00 33.42 144 THR A O 6
ATOM 6857 N N . VAL A 1 50 ? 11.720 14.358 29.229 1.00 41.42 145 VAL A N 6
ATOM 6858 C CA . VAL A 1 50 ? 12.175 12.984 28.935 1.00 60.41 145 VAL A CA 6
ATOM 6859 C C . VAL A 1 50 ? 11.670 12.054 30.045 1.00 21.43 145 VAL A C 6
ATOM 6860 O O . VAL A 1 50 ? 11.463 12.512 31.167 1.00 53.24 145 VAL A O 6
ATOM 6873 N N . LEU A 1 51 ? 11.475 10.757 29.731 1.00 71.13 146 LEU A N 6
ATOM 6874 C CA . LEU A 1 51 ? 11.048 9.746 30.722 1.00 31.22 146 LEU A CA 6
ATOM 6875 C C . LEU A 1 51 ? 12.108 9.606 31.840 1.00 4.01 146 LEU A C 6
ATOM 6876 O O . LEU A 1 51 ? 13.315 9.620 31.562 1.00 21.10 146 LEU A O 6
ATOM 6892 N N . CYS A 1 52 ? 11.643 9.465 33.093 1.00 32.32 147 CYS A N 6
ATOM 6893 C CA . CYS A 1 52 ? 12.514 9.434 34.280 1.00 71.13 147 CYS A CA 6
ATOM 6894 C C . CYS A 1 52 ? 13.266 8.090 34.321 1.00 30.12 147 CYS A C 6
ATOM 6895 O O . CYS A 1 52 ? 12.650 7.037 34.534 1.00 25.24 147 CYS A O 6
ATOM 6902 N N . ASP A 1 53 ? 14.595 8.145 34.108 1.00 52.20 148 ASP A N 6
ATOM 6903 C CA . ASP A 1 53 ? 15.437 6.939 33.952 1.00 52.34 148 ASP A CA 6
ATOM 6904 C C . ASP A 1 53 ? 15.631 6.216 35.292 1.00 21.40 148 ASP A C 6
ATOM 6905 O O . ASP A 1 53 ? 15.584 4.990 35.347 1.00 12.21 148 ASP A O 6
ATOM 6914 N N . LYS A 1 54 ? 15.828 6.991 36.370 1.00 72.42 149 LYS A N 6
ATOM 6915 C CA . LYS A 1 54 ? 15.970 6.449 37.736 1.00 24.41 149 LYS A CA 6
ATOM 6916 C C . LYS A 1 54 ? 14.684 5.731 38.175 1.00 1.32 149 LYS A C 6
ATOM 6917 O O . LYS A 1 54 ? 14.731 4.633 38.738 1.00 23.52 149 LYS A O 6
ATOM 6936 N N . PHE A 1 55 ? 13.540 6.353 37.855 1.00 63.24 150 PHE A N 6
ATOM 6937 C CA . PHE A 1 55 ? 12.209 5.859 38.247 1.00 13.20 150 PHE A CA 6
ATOM 6938 C C . PHE A 1 55 ? 11.838 4.568 37.482 1.00 53.03 150 PHE A C 6
ATOM 6939 O O . PHE A 1 55 ? 11.040 3.766 37.968 1.00 41.13 150 PHE A O 6
ATOM 6956 N N . SER A 1 56 ? 12.410 4.378 36.279 1.00 10.11 151 SER A N 6
ATOM 6957 C CA . SER A 1 56 ? 12.171 3.170 35.462 1.00 3.40 151 SER A CA 6
ATOM 6958 C C . SER A 1 56 ? 13.150 2.030 35.832 1.00 45.04 151 SER A C 6
ATOM 6959 O O . SER A 1 56 ? 12.771 0.855 35.811 1.00 21.44 151 SER A O 6
ATOM 6967 N N . MET A 1 57 ? 14.407 2.387 36.176 1.00 24.32 152 MET A N 6
ATOM 6968 C CA . MET A 1 57 ? 15.475 1.396 36.472 1.00 32.21 152 MET A CA 6
ATOM 6969 C C . MET A 1 57 ? 15.305 0.780 37.873 1.00 42.10 152 MET A C 6
ATOM 6970 O O . MET A 1 57 ? 15.459 -0.433 38.044 1.00 73.31 152 MET A O 6
ATOM 6984 N N . THR A 1 58 ? 15.002 1.626 38.870 1.00 33.50 153 THR A N 6
ATOM 6985 C CA . THR A 1 58 ? 14.908 1.202 40.288 1.00 13.32 153 THR A CA 6
ATOM 6986 C C . THR A 1 58 ? 13.442 1.107 40.746 1.00 35.24 153 THR A C 6
ATOM 6987 O O . THR A 1 58 ? 13.105 0.300 41.622 1.00 11.43 153 THR A O 6
ATOM 6998 N N . GLY A 1 59 ? 12.579 1.937 40.130 1.00 53.45 154 GLY A N 6
ATOM 6999 C CA . GLY A 1 59 ? 11.189 2.099 40.568 1.00 40.15 154 GLY A CA 6
ATOM 7000 C C . GLY A 1 59 ? 11.019 3.290 41.509 1.00 35.01 154 GLY A C 6
ATOM 7001 O O . GLY A 1 59 ? 9.920 3.521 42.026 1.00 12.23 154 GLY A O 6
ATOM 7005 N N . ASN A 1 60 ? 12.116 4.053 41.725 1.00 20.22 155 ASN A N 6
ATOM 7006 C CA . ASN A 1 60 ? 12.173 5.161 42.705 1.00 55.51 155 ASN A CA 6
ATOM 7007 C C . ASN A 1 60 ? 12.891 6.376 42.089 1.00 62.40 155 ASN A C 6
ATOM 7008 O O . ASN A 1 60 ? 13.890 6.217 41.374 1.00 34.34 155 ASN A O 6
ATOM 7019 N N . CYS A 1 61 ? 12.369 7.580 42.369 1.00 53.33 156 CYS A N 6
ATOM 7020 C CA . CYS A 1 61 ? 12.954 8.857 41.926 1.00 21.54 156 CYS A CA 6
ATOM 7021 C C . CYS A 1 61 ? 13.250 9.728 43.162 1.00 43.23 156 CYS A C 6
ATOM 7022 O O . CYS A 1 61 ? 12.343 9.996 43.958 1.00 74.21 156 CYS A O 6
ATOM 7029 N N . LYS A 1 62 ? 14.512 10.181 43.299 1.00 31.11 157 LYS A N 6
ATOM 7030 C CA . LYS A 1 62 ? 14.993 10.909 44.500 1.00 63.01 157 LYS A CA 6
ATOM 7031 C C . LYS A 1 62 ? 14.335 12.295 44.649 1.00 72.25 157 LYS A C 6
ATOM 7032 O O . LYS A 1 62 ? 14.262 12.841 45.756 1.00 23.25 157 LYS A O 6
ATOM 7051 N N . TYR A 1 63 ? 13.881 12.860 43.520 1.00 74.40 158 TYR A N 6
ATOM 7052 C CA . TYR A 1 63 ? 13.176 14.153 43.493 1.00 1.45 158 TYR A CA 6
ATOM 7053 C C . TYR A 1 63 ? 11.698 13.976 43.880 1.00 71.11 158 TYR A C 6
ATOM 7054 O O . TYR A 1 63 ? 11.099 14.882 44.466 1.00 50.31 158 TYR A O 6
ATOM 7072 N N . GLY A 1 64 ? 11.131 12.797 43.548 1.00 11.54 159 GLY A N 6
ATOM 7073 C CA . GLY A 1 64 ? 9.731 12.479 43.847 1.00 1.41 159 GLY A CA 6
ATOM 7074 C C . GLY A 1 64 ? 8.759 13.391 43.104 1.00 53.23 159 GLY A C 6
ATOM 7075 O O . GLY A 1 64 ? 8.706 13.360 41.873 1.00 2.24 159 GLY A O 6
ATOM 7079 N N . THR A 1 65 ? 8.033 14.240 43.852 1.00 24.12 160 THR A N 6
ATOM 7080 C CA . THR A 1 65 ? 7.061 15.197 43.283 1.00 41.23 160 THR A CA 6
ATOM 7081 C C . THR A 1 65 ? 7.774 16.411 42.645 1.00 21.31 160 THR A C 6
ATOM 7082 O O . THR A 1 65 ? 7.174 17.152 41.862 1.00 1.30 160 THR A O 6
ATOM 7093 N N . ARG A 1 66 ? 9.062 16.593 42.985 1.00 50.43 161 ARG A N 6
ATOM 7094 C CA . ARG A 1 66 ? 9.909 17.692 42.474 1.00 31.11 161 ARG A CA 6
ATOM 7095 C C . ARG A 1 66 ? 10.651 17.274 41.181 1.00 64.41 161 ARG A C 6
ATOM 7096 O O . ARG A 1 66 ? 11.588 17.955 40.755 1.00 43.33 161 ARG A O 6
ATOM 7117 N N . CYS A 1 67 ? 10.244 16.137 40.579 1.00 31.21 162 CYS A N 6
ATOM 7118 C CA . CYS A 1 67 ? 10.894 15.581 39.378 1.00 42.42 162 CYS A CA 6
ATOM 7119 C C . CYS A 1 67 ? 10.334 16.219 38.095 1.00 73.54 162 CYS A C 6
ATOM 7120 O O . CYS A 1 67 ? 9.112 16.236 37.884 1.00 50.54 162 CYS A O 6
ATOM 7127 N N . GLN A 1 68 ? 11.245 16.741 37.253 1.00 34.35 163 GLN A N 6
ATOM 7128 C CA . GLN A 1 68 ? 10.906 17.321 35.939 1.00 3.45 163 GLN A CA 6
ATOM 7129 C C . GLN A 1 68 ? 10.663 16.208 34.904 1.00 33.54 163 GLN A C 6
ATOM 7130 O O . GLN A 1 68 ? 9.893 16.383 33.963 1.00 32.03 163 GLN A O 6
ATOM 7144 N N . PHE A 1 69 ? 11.334 15.058 35.097 1.00 3.21 164 PHE A N 6
ATOM 7145 C CA . PHE A 1 69 ? 11.276 13.929 34.158 1.00 50.23 164 PHE A CA 6
ATOM 7146 C C . PHE A 1 69 ? 9.989 13.106 34.361 1.00 24.42 164 PHE A C 6
ATOM 7147 O O . PHE A 1 69 ? 9.538 12.905 35.495 1.00 60.23 164 PHE A O 6
ATOM 7164 N N . ILE A 1 70 ? 9.444 12.615 33.240 1.00 33.05 165 ILE A N 6
ATOM 7165 C CA . ILE A 1 70 ? 8.109 12.003 33.158 1.00 31.22 165 ILE A CA 6
ATOM 7166 C C . ILE A 1 70 ? 8.071 10.634 33.872 1.00 53.23 165 ILE A C 6
ATOM 7167 O O . ILE A 1 70 ? 8.676 9.665 33.399 1.00 20.31 165 ILE A O 6
ATOM 7183 N N . HIS A 1 71 ? 7.379 10.584 35.024 1.00 51.01 166 HIS A N 6
ATOM 7184 C CA . HIS A 1 71 ? 7.166 9.337 35.780 1.00 35.44 166 HIS A CA 6
ATOM 7185 C C . HIS A 1 71 ? 6.138 8.440 35.074 1.00 3.24 166 HIS A C 6
ATOM 7186 O O . HIS A 1 71 ? 4.942 8.751 35.036 1.00 3.23 166 HIS A O 6
ATOM 7200 N N . LYS A 1 72 ? 6.641 7.349 34.482 1.00 61.14 167 LYS A N 6
ATOM 7201 C CA . LYS A 1 72 ? 5.822 6.308 33.851 1.00 1.11 167 LYS A CA 6
ATOM 7202 C C . LYS A 1 72 ? 6.052 4.984 34.587 1.00 35.31 167 LYS A C 6
ATOM 7203 O O . LYS A 1 72 ? 7.114 4.364 34.438 1.00 54.14 167 LYS A O 6
ATOM 7222 N N . ILE A 1 73 ? 5.078 4.593 35.426 1.00 71.15 168 ILE A N 6
ATOM 7223 C CA . ILE A 1 73 ? 5.099 3.301 36.131 1.00 0.05 168 ILE A CA 6
ATOM 7224 C C . ILE A 1 73 ? 4.859 2.171 35.114 1.00 12.25 168 ILE A C 6
ATOM 7225 O O . ILE A 1 73 ? 3.806 2.139 34.462 1.00 4.42 168 ILE A O 6
ATOM 7241 N N . VAL A 1 74 ? 5.852 1.279 34.964 1.00 22.52 169 VAL A N 6
ATOM 7242 C CA . VAL A 1 74 ? 5.781 0.140 34.035 1.00 74.02 169 VAL A CA 6
ATOM 7243 C C . VAL A 1 74 ? 4.787 -0.904 34.591 1.00 55.13 169 VAL A C 6
ATOM 7244 O O . VAL A 1 74 ? 5.056 -1.544 35.617 1.00 23.23 169 VAL A O 6
ATOM 7257 N N . ASP A 1 75 ? 3.634 -1.047 33.919 1.00 53.21 170 ASP A N 6
ATOM 7258 C CA . ASP A 1 75 ? 2.504 -1.864 34.403 1.00 20.10 170 ASP A CA 6
ATOM 7259 C C . ASP A 1 75 ? 1.986 -2.776 33.279 1.00 62.23 170 ASP A C 6
ATOM 7260 O O . ASP A 1 75 ? 1.825 -2.336 32.134 1.00 3.33 170 ASP A O 6
ATOM 7269 N N . GLY A 1 76 ? 1.731 -4.044 33.634 1.00 31.22 171 GLY A N 6
ATOM 7270 C CA . GLY A 1 76 ? 1.197 -5.045 32.716 1.00 63.25 171 GLY A CA 6
ATOM 7271 C C . GLY A 1 76 ? 0.563 -6.190 33.484 1.00 73.33 171 GLY A C 6
ATOM 7272 O O . GLY A 1 76 ? -0.667 -6.298 33.547 1.00 44.40 171 GLY A O 6
ATOM 7276 N N . ASN A 1 77 ? 1.416 -7.032 34.097 1.00 75.35 172 ASN A N 6
ATOM 7277 C CA . ASN A 1 77 ? 0.979 -8.146 34.965 1.00 43.45 172 ASN A CA 6
ATOM 7278 C C . ASN A 1 77 ? 2.150 -8.538 35.897 1.00 24.55 172 ASN A C 6
ATOM 7279 O O . ASN A 1 77 ? 2.546 -9.709 36.000 1.00 11.43 172 ASN A O 6
ATOM 7290 N N . ALA A 1 78 ? 2.716 -7.517 36.561 1.00 74.02 173 ALA A N 6
ATOM 7291 C CA . ALA A 1 78 ? 3.804 -7.678 37.542 1.00 72.11 173 ALA A CA 6
ATOM 7292 C C . ALA A 1 78 ? 3.237 -8.234 38.871 1.00 41.14 173 ALA A C 6
ATOM 7293 O O . ALA A 1 78 ? 2.435 -7.531 39.521 1.00 52.14 173 ALA A O 6
ATOM 7303 N N . SER A 1 1 ? -3.855 13.116 16.902 1.00 32.40 96 SER A N 7
ATOM 7304 C CA . SER A 1 1 ? -3.467 12.467 15.633 1.00 62.52 96 SER A CA 7
ATOM 7305 C C . SER A 1 1 ? -2.210 11.606 15.846 1.00 11.21 96 SER A C 7
ATOM 7306 O O . SER A 1 1 ? -1.230 12.065 16.445 1.00 10.34 96 SER A O 7
ATOM 7316 N N . ASP A 1 2 ? -2.261 10.353 15.370 1.00 64.51 97 ASP A N 7
ATOM 7317 C CA . ASP A 1 2 ? -1.150 9.386 15.478 1.00 31.33 97 ASP A CA 7
ATOM 7318 C C . ASP A 1 2 ? -0.183 9.552 14.295 1.00 43.22 97 ASP A C 7
ATOM 7319 O O . ASP A 1 2 ? -0.566 10.084 13.249 1.00 60.11 97 ASP A O 7
ATOM 7328 N N . ALA A 1 3 ? 1.067 9.088 14.471 1.00 34.21 98 ALA A N 7
ATOM 7329 C CA . ALA A 1 3 ? 2.102 9.134 13.421 1.00 50.43 98 ALA A CA 7
ATOM 7330 C C . ALA A 1 3 ? 1.783 8.107 12.314 1.00 2.13 98 ALA A C 7
ATOM 7331 O O . ALA A 1 3 ? 2.214 6.948 12.376 1.00 61.50 98 ALA A O 7
ATOM 7338 N N . PHE A 1 4 ? 0.965 8.542 11.336 1.00 41.01 99 PHE A N 7
ATOM 7339 C CA . PHE A 1 4 ? 0.483 7.698 10.225 1.00 72.24 99 PHE A CA 7
ATOM 7340 C C . PHE A 1 4 ? 0.402 8.501 8.913 1.00 33.13 99 PHE A C 7
ATOM 7341 O O . PHE A 1 4 ? -0.087 9.637 8.900 1.00 2.32 99 PHE A O 7
ATOM 7358 N N . LYS A 1 5 ? 0.885 7.849 7.836 1.00 72.32 100 LYS A N 7
ATOM 7359 C CA . LYS A 1 5 ? 0.712 8.228 6.412 1.00 52.11 100 LYS A CA 7
ATOM 7360 C C . LYS A 1 5 ? 0.836 9.735 6.104 1.00 13.32 100 LYS A C 7
ATOM 7361 O O . LYS A 1 5 ? -0.066 10.361 5.541 1.00 13.04 100 LYS A O 7
ATOM 7380 N N . THR A 1 6 ? 1.978 10.303 6.504 1.00 25.34 101 THR A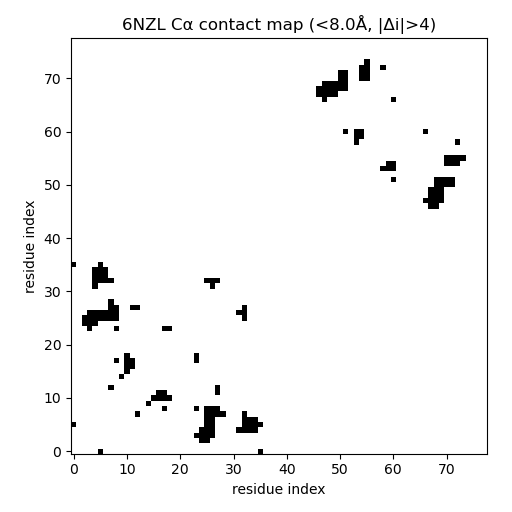 N 7
ATOM 7381 C CA . THR A 1 6 ? 2.448 11.609 6.008 1.00 64.53 101 THR A CA 7
ATOM 7382 C C . THR A 1 6 ? 3.185 11.421 4.658 1.00 10.31 101 THR A C 7
ATOM 7383 O O . THR A 1 6 ? 3.420 12.388 3.921 1.00 43.33 101 THR A O 7
ATOM 7394 N N . ALA A 1 7 ? 3.523 10.150 4.346 1.00 32.20 102 ALA A N 7
ATOM 7395 C CA . ALA A 1 7 ? 4.214 9.749 3.107 1.00 65.42 102 ALA A CA 7
ATOM 7396 C C . ALA A 1 7 ? 3.424 8.639 2.393 1.00 44.43 102 ALA A C 7
ATOM 7397 O O . ALA A 1 7 ? 2.618 7.938 3.021 1.00 11.41 102 ALA A O 7
ATOM 7404 N N . LEU A 1 8 ? 3.669 8.501 1.078 1.00 15.13 103 LEU A N 7
ATOM 7405 C CA . LEU A 1 8 ? 3.025 7.487 0.224 1.00 14.00 103 LEU A CA 7
ATOM 7406 C C . LEU A 1 8 ? 3.612 6.078 0.453 1.00 51.03 103 LEU A C 7
ATOM 7407 O O . LEU A 1 8 ? 4.735 5.918 0.941 1.00 50.24 103 LEU A O 7
ATOM 7423 N N . CYS A 1 9 ? 2.813 5.074 0.078 1.00 71.20 104 CYS A N 7
ATOM 7424 C CA . CYS A 1 9 ? 3.108 3.649 0.272 1.00 64.35 104 CYS A CA 7
ATOM 7425 C C . CYS A 1 9 ? 3.876 3.100 -0.928 1.00 10.33 104 CYS A C 7
ATOM 7426 O O . CYS A 1 9 ? 3.355 3.095 -2.045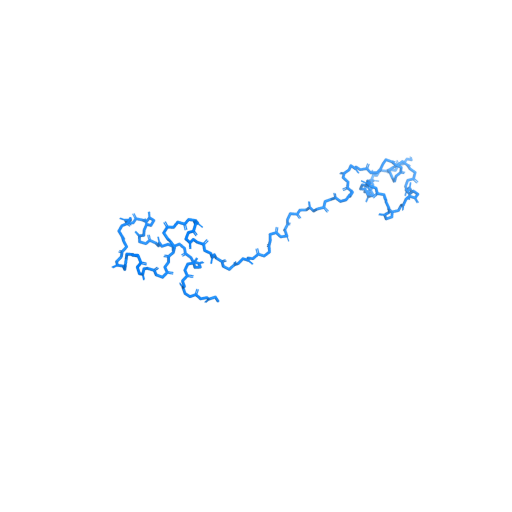 1.00 61.13 104 CYS A O 7
ATOM 7433 N N . ASP A 1 10 ? 5.117 2.647 -0.689 1.00 42.12 105 ASP A N 7
ATOM 7434 C CA . ASP A 1 10 ? 5.999 2.130 -1.748 1.00 52.23 105 ASP A CA 7
ATOM 7435 C C . ASP A 1 10 ? 5.471 0.796 -2.295 1.00 44.33 105 ASP A C 7
ATOM 7436 O O . ASP A 1 10 ? 5.583 0.528 -3.484 1.00 1.23 105 ASP A O 7
ATOM 7445 N N . ALA A 1 11 ? 4.869 -0.014 -1.401 1.00 32.34 106 ALA A N 7
ATOM 7446 C CA . ALA A 1 11 ? 4.226 -1.300 -1.766 1.00 11.32 106 ALA A CA 7
ATOM 7447 C C . ALA A 1 11 ? 3.060 -1.084 -2.758 1.00 42.23 106 ALA A C 7
ATOM 7448 O O . ALA A 1 11 ? 2.791 -1.931 -3.616 1.00 34.43 106 ALA A O 7
ATOM 7455 N N . TYR A 1 12 ? 2.380 0.064 -2.615 1.00 21.45 107 TYR A N 7
ATOM 7456 C CA . TYR A 1 12 ? 1.302 0.497 -3.521 1.00 61.25 107 TYR A CA 7
ATOM 7457 C C . TYR A 1 12 ? 1.888 0.984 -4.862 1.00 21.40 107 TYR A C 7
ATOM 7458 O O . TYR A 1 12 ? 1.375 0.652 -5.929 1.00 55.11 107 TYR A O 7
ATOM 7476 N N . LYS A 1 13 ? 2.974 1.772 -4.788 1.00 4.14 108 LYS A N 7
ATOM 7477 C CA . LYS A 1 13 ? 3.597 2.399 -5.976 1.00 13.24 108 LYS A CA 7
ATOM 7478 C C . LYS A 1 13 ? 4.372 1.371 -6.833 1.00 51.32 108 LYS A C 7
ATOM 7479 O O . LYS A 1 13 ? 4.573 1.587 -8.035 1.00 21.25 108 LYS A O 7
ATOM 7498 N N . ARG A 1 14 ? 4.819 0.268 -6.205 1.00 3.23 109 ARG A N 7
ATOM 7499 C CA . ARG A 1 14 ? 5.560 -0.808 -6.890 1.00 64.42 109 ARG A CA 7
ATOM 7500 C C . ARG A 1 14 ? 4.633 -1.936 -7.376 1.00 32.24 109 ARG A C 7
ATOM 7501 O O . ARG A 1 14 ? 4.683 -2.326 -8.547 1.00 61.22 109 ARG A O 7
ATOM 7522 N N . SER A 1 15 ? 3.785 -2.453 -6.469 1.00 3.31 110 SER A N 7
ATOM 7523 C CA . SER A 1 15 ? 3.043 -3.720 -6.691 1.00 61.22 110 SER A CA 7
ATOM 7524 C C . SER A 1 15 ? 1.515 -3.510 -6.815 1.00 0.45 110 SER A C 7
ATOM 7525 O O . SER A 1 15 ? 0.775 -4.499 -6.932 1.00 53.34 110 SER A O 7
ATOM 7533 N N . GLN A 1 16 ? 1.061 -2.230 -6.818 1.00 72.15 111 GLN A N 7
ATOM 7534 C CA . GLN A 1 16 ? -0.380 -1.848 -6.843 1.00 43.45 111 GLN A CA 7
ATOM 7535 C C . GLN A 1 16 ? -1.102 -2.297 -5.555 1.00 74.34 111 GLN A C 7
ATOM 7536 O O . GLN A 1 16 ? -1.315 -1.491 -4.637 1.00 14.31 111 GLN A O 7
ATOM 7550 N N . ALA A 1 17 ? -1.457 -3.595 -5.498 1.00 13.33 112 ALA A N 7
ATOM 7551 C CA . ALA A 1 17 ? -2.175 -4.189 -4.366 1.00 51.23 112 ALA A CA 7
ATOM 7552 C C . ALA A 1 17 ? -1.254 -4.302 -3.141 1.00 42.14 112 ALA A C 7
ATOM 7553 O O . ALA A 1 17 ? -0.445 -5.225 -3.041 1.00 4.21 112 ALA A O 7
ATOM 7560 N N . CYS A 1 18 ? -1.342 -3.298 -2.262 1.00 43.22 113 CYS A N 7
ATOM 7561 C CA . CYS A 1 18 ? -0.639 -3.271 -0.977 1.00 72.40 113 CYS A CA 7
ATOM 7562 C C . CYS A 1 18 ? -1.398 -4.158 0.034 1.00 4.25 113 CYS A C 7
ATOM 7563 O O . CYS A 1 18 ? -2.607 -3.978 0.228 1.00 5.34 113 CYS A O 7
ATOM 7570 N N . SER A 1 19 ? -0.664 -5.087 0.676 1.00 73.24 114 SER A N 7
ATOM 7571 C CA . SER A 1 19 ? -1.223 -6.239 1.430 1.00 24.30 114 SER A CA 7
ATOM 7572 C C . SER A 1 19 ? -2.203 -5.842 2.563 1.00 61.05 114 SER A C 7
ATOM 7573 O O . SER A 1 19 ? -3.207 -6.532 2.793 1.00 71.15 114 SER A O 7
ATOM 7581 N N . TYR A 1 20 ? -1.903 -4.740 3.264 1.00 15.03 115 TYR A N 7
ATOM 7582 C CA . TYR A 1 20 ? -2.730 -4.249 4.390 1.00 43.04 115 TYR A CA 7
ATOM 7583 C C . TYR A 1 20 ? -3.967 -3.459 3.900 1.00 54.34 115 TYR A C 7
ATOM 7584 O O . TYR A 1 20 ? -5.003 -3.444 4.583 1.00 10.30 115 TYR A O 7
ATOM 7602 N N . GLY A 1 21 ? -3.840 -2.806 2.726 1.00 22.42 116 GLY A N 7
ATOM 7603 C CA . GLY A 1 21 ? -4.935 -2.028 2.130 1.00 52.14 116 GLY A CA 7
ATOM 7604 C C . GLY A 1 21 ? -5.315 -0.801 2.959 1.00 73.45 116 GLY A C 7
ATOM 7605 O O . GLY A 1 21 ? -4.595 0.201 2.959 1.00 24.05 116 GLY A O 7
ATOM 7609 N N . ASP A 1 22 ? -6.436 -0.897 3.694 1.00 62.42 117 ASP A N 7
ATOM 7610 C CA . ASP A 1 22 ? -6.935 0.194 4.557 1.00 15.35 117 ASP A CA 7
ATOM 7611 C C . ASP A 1 22 ? -6.093 0.300 5.840 1.00 0.45 117 ASP A C 7
ATOM 7612 O O . ASP A 1 22 ? -5.906 1.393 6.380 1.00 3.11 117 ASP A O 7
ATOM 7621 N N . GLN A 1 23 ? -5.572 -0.854 6.302 1.00 71.41 118 GLN A N 7
ATOM 7622 C CA . GLN A 1 23 ? -4.744 -0.946 7.526 1.00 24.42 118 GLN A CA 7
ATOM 7623 C C . GLN A 1 23 ? -3.258 -0.633 7.236 1.00 71.42 118 GLN A C 7
ATOM 7624 O O . GLN A 1 23 ? -2.407 -0.808 8.115 1.00 52.33 118 GLN A O 7
ATOM 7638 N N . CYS A 1 24 ? -2.955 -0.185 6.000 1.00 2.41 119 CYS A N 7
ATOM 7639 C CA . CYS A 1 24 ? -1.593 0.199 5.598 1.00 14.33 119 CYS A CA 7
ATOM 7640 C C . CYS A 1 24 ? -1.171 1.480 6.324 1.00 24.12 119 CYS A C 7
ATOM 7641 O O . CYS A 1 24 ? -1.927 2.453 6.354 1.00 5.53 119 CYS A O 7
ATOM 7648 N N . ARG A 1 25 ? 0.026 1.443 6.923 1.00 34.33 120 ARG A N 7
ATOM 7649 C CA . ARG A 1 25 ? 0.594 2.566 7.690 1.00 30.20 120 ARG A CA 7
ATOM 7650 C C . ARG A 1 25 ? 0.869 3.796 6.800 1.00 10.34 120 ARG A C 7
ATOM 7651 O O . ARG A 1 25 ? 0.762 4.930 7.266 1.00 10.34 120 ARG A O 7
ATOM 7672 N N . PHE A 1 26 ? 1.223 3.555 5.522 1.00 2.00 121 PHE A N 7
ATOM 7673 C CA . PHE A 1 26 ? 1.504 4.621 4.535 1.00 63.35 121 PHE A CA 7
ATOM 7674 C C . PHE A 1 26 ? 0.301 4.824 3.582 1.00 52.50 121 PHE A C 7
ATOM 7675 O O . PHE A 1 26 ? -0.541 3.935 3.423 1.00 13.34 121 PHE A O 7
ATOM 7692 N N . ALA A 1 27 ? 0.263 6.011 2.949 1.00 55.33 122 ALA A N 7
ATOM 7693 C CA . ALA A 1 27 ? -0.891 6.497 2.166 1.00 32.02 122 ALA A CA 7
ATOM 7694 C C . ALA A 1 27 ? -0.947 5.885 0.758 1.00 41.42 122 ALA A C 7
ATOM 7695 O O . ALA A 1 27 ? 0.071 5.786 0.074 1.00 11.00 122 ALA A O 7
ATOM 7702 N N . HIS A 1 28 ? -2.158 5.504 0.323 1.00 23.23 123 HIS A N 7
ATOM 7703 C CA . HIS A 1 28 ? -2.413 5.006 -1.048 1.00 41.04 123 HIS A CA 7
ATOM 7704 C C . HIS A 1 28 ? -3.056 6.115 -1.899 1.00 2.40 123 HIS A C 7
ATOM 7705 O O . HIS A 1 28 ? -3.776 5.831 -2.864 1.00 31.43 123 HIS A O 7
ATOM 7719 N N . GLY A 1 29 ? -2.755 7.378 -1.557 1.00 53.20 124 GLY A N 7
ATOM 7720 C CA . GLY A 1 29 ? -3.326 8.523 -2.252 1.00 34.45 124 GLY A CA 7
ATOM 7721 C C . GLY A 1 29 ? -2.979 9.845 -1.590 1.00 75.41 124 GLY A C 7
ATOM 7722 O O . GLY A 1 29 ? -2.586 9.880 -0.415 1.00 30.23 124 GLY A O 7
ATOM 7726 N N . VAL A 1 30 ? -3.153 10.933 -2.361 1.00 60.23 125 VAL A N 7
ATOM 7727 C CA . VAL A 1 30 ? -2.928 12.320 -1.907 1.00 12.15 125 VAL A CA 7
ATOM 7728 C C . VAL A 1 30 ? -3.912 12.707 -0.768 1.00 52.11 125 VAL A C 7
ATOM 7729 O O . VAL A 1 30 ? -3.594 13.534 0.094 1.00 24.34 125 VAL A O 7
ATOM 7742 N N . HIS A 1 31 ? -5.086 12.049 -0.770 1.00 5.02 126 HIS A N 7
ATOM 7743 C CA . HIS A 1 31 ? -6.171 12.280 0.204 1.00 30.12 126 HIS A CA 7
ATOM 7744 C C . HIS A 1 31 ? -5.789 11.761 1.604 1.00 41.12 126 HIS A C 7
ATOM 7745 O O . HIS A 1 31 ? -6.182 12.343 2.622 1.00 21.05 126 HIS A O 7
ATOM 7759 N N . GLU A 1 32 ? -5.012 10.662 1.637 1.00 15.33 127 GLU A N 7
ATOM 7760 C CA . GLU A 1 32 ? -4.581 10.016 2.894 1.00 15.22 127 GLU A CA 7
ATOM 7761 C C . GLU A 1 32 ? -3.294 10.655 3.462 1.00 13.23 127 GLU A C 7
ATOM 7762 O O . GLU A 1 32 ? -2.821 10.237 4.519 1.00 63.41 127 GLU A O 7
ATOM 7774 N N . LEU A 1 33 ? -2.732 11.656 2.758 1.00 52.33 128 LEU A N 7
ATOM 7775 C CA . LEU A 1 33 ? -1.508 12.352 3.198 1.00 50.32 128 LEU A CA 7
ATOM 7776 C C . LEU A 1 33 ? -1.816 13.386 4.287 1.00 21.33 128 LEU A C 7
ATOM 7777 O O . LEU A 1 33 ? -2.528 14.365 4.043 1.00 21.25 128 LEU A O 7
ATOM 7793 N N . ARG A 1 34 ? -1.281 13.141 5.491 1.00 34.41 129 ARG A N 7
ATOM 7794 C CA . ARG A 1 34 ? -1.305 14.107 6.600 1.00 4.33 129 ARG A CA 7
ATOM 7795 C C . ARG A 1 34 ? -0.096 15.040 6.463 1.00 63.41 129 ARG A C 7
ATOM 7796 O O . ARG A 1 34 ? 0.969 14.625 5.988 1.00 5.22 129 ARG A O 7
ATOM 7817 N N . LEU A 1 35 ? -0.280 16.299 6.863 1.00 55.01 130 LEU A N 7
ATOM 7818 C CA . LEU A 1 35 ? 0.801 17.299 6.878 1.00 70.35 130 LEU A CA 7
ATOM 7819 C C . LEU A 1 35 ? 1.800 17.011 8.034 1.00 64.11 130 LEU A C 7
ATOM 7820 O O . LEU A 1 35 ? 1.428 16.350 9.018 1.00 3.34 130 LEU A O 7
ATOM 7836 N N . PRO A 1 36 ? 3.093 17.460 7.916 1.00 21.45 131 PRO A N 7
ATOM 7837 C CA . PRO A 1 36 ? 4.038 17.457 9.057 1.00 74.53 131 PRO A CA 7
ATOM 7838 C C . PRO A 1 36 ? 3.494 18.325 10.217 1.00 60.23 131 PRO A C 7
ATOM 7839 O O . PRO A 1 36 ? 3.388 19.552 10.096 1.00 4.01 131 PRO A O 7
ATOM 7850 N N . MET A 1 37 ? 3.103 17.661 11.310 1.00 61.44 132 MET A N 7
ATOM 7851 C CA . MET A 1 37 ? 2.443 18.295 12.470 1.00 25.12 132 MET A CA 7
ATOM 7852 C C . MET A 1 37 ? 3.369 18.282 13.696 1.00 71.13 132 MET A C 7
ATOM 7853 O O . MET A 1 37 ? 4.413 17.623 13.683 1.00 44.43 132 MET A O 7
ATOM 7867 N N . ASN A 1 38 ? 2.974 19.019 14.749 1.00 33.33 133 ASN A N 7
ATOM 7868 C CA . ASN A 1 38 ? 3.760 19.145 15.996 1.00 23.01 133 ASN A CA 7
ATOM 7869 C C . ASN A 1 38 ? 2.827 19.468 17.196 1.00 10.24 133 ASN A C 7
ATOM 7870 O O . ASN A 1 38 ? 1.729 20.005 16.986 1.00 75.42 133 ASN A O 7
ATOM 7881 N N . PRO A 1 39 ? 3.228 19.106 18.468 1.00 70.23 134 PRO A N 7
ATOM 7882 C CA . PRO A 1 39 ? 2.437 19.406 19.704 1.00 34.10 134 PRO A CA 7
ATOM 7883 C C . PRO A 1 39 ? 2.010 20.888 19.878 1.00 21.33 134 PRO A C 7
ATOM 7884 O O . PRO A 1 39 ? 0.925 21.162 20.405 1.00 43.15 134 PRO A O 7
ATOM 7895 N N . ARG A 1 40 ? 2.865 21.836 19.426 1.00 41.41 135 ARG A N 7
ATOM 7896 C CA . ARG A 1 40 ? 2.598 23.293 19.588 1.00 60.34 135 ARG A CA 7
ATOM 7897 C C . ARG A 1 40 ? 1.593 23.833 18.548 1.00 52.25 135 ARG A C 7
ATOM 7898 O O . ARG A 1 40 ? 1.255 25.022 18.566 1.00 53.40 135 ARG A O 7
ATOM 7919 N N . GLY A 1 41 ? 1.114 22.949 17.650 1.00 4.24 136 GLY A N 7
ATOM 7920 C CA . GLY A 1 41 ? 0.061 23.291 16.685 1.00 23.01 136 GLY A CA 7
ATOM 7921 C C . GLY A 1 41 ? -1.348 23.014 17.207 1.00 62.30 136 GLY A C 7
ATOM 7922 O O . GLY A 1 41 ? -2.295 22.918 16.415 1.00 21.14 136 GLY A O 7
ATOM 7926 N N . ARG A 1 42 ? -1.486 22.878 18.540 1.00 0.03 137 ARG A N 7
ATOM 7927 C CA . ARG A 1 42 ? -2.782 22.646 19.208 1.00 2.20 137 ARG A CA 7
ATOM 7928 C C . ARG A 1 42 ? -3.625 23.938 19.218 1.00 34.21 137 ARG A C 7
ATOM 7929 O O . ARG A 1 42 ? -3.120 25.005 19.587 1.00 42.43 137 ARG A O 7
ATOM 7950 N N . ASN A 1 43 ? -4.901 23.828 18.787 1.00 30.35 138 ASN A N 7
ATOM 7951 C CA . ASN A 1 43 ? -5.880 24.934 18.851 1.00 44.23 138 ASN A CA 7
ATOM 7952 C C . ASN A 1 43 ? -6.241 25.203 20.326 1.00 4.24 138 ASN A C 7
ATOM 7953 O O . ASN A 1 43 ? -7.078 24.508 20.916 1.00 34.41 138 ASN A O 7
ATOM 7964 N N . HIS A 1 44 ? -5.536 26.176 20.923 1.00 11.12 139 HIS A N 7
ATOM 7965 C CA . HIS A 1 44 ? -5.668 26.521 22.346 1.00 14.35 139 HIS A CA 7
ATOM 7966 C C . HIS A 1 44 ? -6.772 27.592 22.536 1.00 53.14 139 HIS A C 7
ATOM 7967 O O . HIS A 1 44 ? -6.730 28.633 21.865 1.00 72.14 139 HIS A O 7
ATOM 7981 N N . PRO A 1 45 ? -7.784 27.355 23.435 1.00 72.41 140 PRO A N 7
ATOM 7982 C CA . PRO A 1 45 ? -8.855 28.333 23.701 1.00 33.11 140 PRO A CA 7
ATOM 7983 C C . PRO A 1 45 ? -8.401 29.468 24.654 1.00 54.24 140 PRO A C 7
ATOM 7984 O O . PRO A 1 45 ? -8.308 29.284 25.874 1.00 54.32 140 PRO A O 7
ATOM 7995 N N . LYS A 1 46 ? -8.061 30.625 24.071 1.00 75.01 141 LYS A N 7
ATOM 7996 C CA . LYS A 1 46 ? -7.808 31.872 24.822 1.00 24.12 141 LYS A CA 7
ATOM 7997 C C . LYS A 1 46 ? -9.052 32.778 24.708 1.00 72.40 141 LYS A C 7
ATOM 7998 O O . LYS A 1 46 ? -9.842 32.632 23.761 1.00 43.24 141 LYS A O 7
ATOM 8017 N N . TYR A 1 47 ? -9.201 33.718 25.661 1.00 74.12 142 TYR A N 7
ATOM 8018 C CA . TYR A 1 47 ? -10.349 34.649 25.733 1.00 64.23 142 TYR A CA 7
ATOM 8019 C C . TYR A 1 47 ? -10.528 35.472 24.433 1.00 11.12 142 TYR A C 7
ATOM 8020 O O . TYR A 1 47 ? -11.655 35.790 24.049 1.00 4.21 142 TYR A O 7
ATOM 8038 N N . LYS A 1 48 ? -9.405 35.786 23.751 1.00 15.50 143 LYS A N 7
ATOM 8039 C CA . LYS A 1 48 ? -9.401 36.663 22.562 1.00 22.43 143 LYS A CA 7
ATOM 8040 C C . LYS A 1 48 ? -8.702 35.964 21.369 1.00 3.41 143 LYS A C 7
ATOM 8041 O O . LYS A 1 48 ? -8.047 36.600 20.537 1.00 71.54 143 LYS A O 7
ATOM 8060 N N . THR A 1 49 ? -8.839 34.628 21.307 1.00 5.42 144 THR A N 7
ATOM 8061 C CA . THR A 1 49 ? -8.592 33.842 20.072 1.00 73.40 144 THR A CA 7
ATOM 8062 C C . THR A 1 49 ? -9.936 33.343 19.507 1.00 51.20 144 THR A C 7
ATOM 8063 O O . THR A 1 49 ? -9.984 32.705 18.454 1.00 41.11 144 THR A O 7
ATOM 8074 N N . VAL A 1 50 ? -11.024 33.638 20.244 1.00 44.53 145 VAL A N 7
ATOM 8075 C CA . VAL A 1 50 ? -12.398 33.279 19.873 1.00 74.13 145 VAL A CA 7
ATOM 8076 C C . VAL A 1 50 ? -13.158 34.554 19.466 1.00 74.34 145 VAL A C 7
ATOM 8077 O O . VAL A 1 50 ? -13.055 35.586 20.146 1.00 34.25 145 VAL A O 7
ATOM 8090 N N . LEU A 1 51 ? -13.895 34.475 18.345 1.00 23.45 146 LEU A N 7
ATOM 8091 C CA . LEU A 1 51 ? -14.753 35.572 17.856 1.00 4.22 146 LEU A CA 7
ATOM 8092 C C . LEU A 1 51 ? -16.021 35.675 18.734 1.00 32.22 146 LEU A C 7
ATOM 8093 O O . LEU A 1 51 ? -16.462 34.674 19.310 1.00 62.53 146 LEU A O 7
ATOM 8109 N N . CYS A 1 52 ? -16.598 36.883 18.821 1.00 54.24 147 CYS A N 7
ATOM 8110 C CA . CYS A 1 52 ? -17.744 37.171 19.702 1.00 71.30 147 CYS A CA 7
ATOM 8111 C C . CYS A 1 52 ? -19.037 36.588 19.097 1.00 4.32 147 CYS A C 7
ATOM 8112 O O . CYS A 1 52 ? -19.493 37.045 18.039 1.00 62.33 147 CYS A O 7
ATOM 8119 N N . ASP A 1 53 ? -19.610 35.581 19.790 1.00 74.54 148 ASP A N 7
ATOM 8120 C CA . ASP A 1 53 ? -20.819 34.858 19.346 1.00 13.13 148 ASP A CA 7
ATOM 8121 C C . ASP A 1 53 ? -22.020 35.804 19.271 1.00 24.10 148 ASP A C 7
ATOM 8122 O O . ASP A 1 53 ? -22.692 35.866 18.246 1.00 61.11 148 ASP A O 7
ATOM 8131 N N . LYS A 1 54 ? -22.253 36.551 20.367 1.00 11.03 149 LYS A N 7
ATOM 8132 C CA . LYS A 1 54 ? -23.395 37.490 20.503 1.00 31.41 149 LYS A CA 7
ATOM 8133 C C . LYS A 1 54 ? -23.424 38.509 19.356 1.00 5.44 149 LYS A C 7
ATOM 8134 O O . LYS A 1 54 ? -24.464 38.738 18.736 1.00 24.22 149 LYS A O 7
ATOM 8153 N N . PHE A 1 55 ? -22.245 39.060 19.058 1.00 60.11 150 PHE A N 7
ATOM 8154 C CA . PHE A 1 55 ? -22.067 40.103 18.039 1.00 65.01 150 PHE A CA 7
ATOM 8155 C C . PHE A 1 55 ? -22.347 39.552 16.618 1.00 13.01 150 PHE A C 7
ATOM 8156 O O . PHE A 1 55 ? -22.733 40.299 15.716 1.00 44.24 150 PHE A O 7
ATOM 8173 N N . SER A 1 56 ? -22.128 38.240 16.435 1.00 70.42 151 SER A N 7
ATOM 8174 C CA . SER A 1 56 ? -22.367 37.546 15.154 1.00 2.02 151 SER A CA 7
ATOM 8175 C C . SER A 1 56 ? -23.819 37.016 15.029 1.00 3.14 151 SER A C 7
ATOM 8176 O O . SER A 1 56 ? -24.341 36.896 13.914 1.00 43.53 151 SER A O 7
ATOM 8184 N N . MET A 1 57 ? -24.465 36.699 16.175 1.00 24.31 152 MET A N 7
ATOM 8185 C CA . MET A 1 57 ? -25.808 36.061 16.201 1.00 73.14 152 MET A CA 7
ATOM 8186 C C . MET A 1 57 ? -26.932 37.113 16.140 1.00 0.12 152 MET A C 7
ATOM 8187 O O . MET A 1 57 ? -27.817 37.038 15.280 1.00 40.14 152 MET A O 7
ATOM 8201 N N . THR A 1 58 ? -26.868 38.105 17.038 1.00 11.23 153 THR A N 7
ATOM 8202 C CA . THR A 1 58 ? -27.897 39.160 17.156 1.00 74.32 153 THR A CA 7
ATOM 8203 C C . THR A 1 58 ? -27.478 40.405 16.352 1.00 75.21 153 THR A C 7
ATOM 8204 O O . THR A 1 58 ? -28.328 41.127 15.813 1.00 45.24 153 THR A O 7
ATOM 8215 N N . GLY A 1 59 ? -26.153 40.632 16.282 1.00 13.33 154 GLY A N 7
ATOM 8216 C CA . GLY A 1 59 ? -25.576 41.780 15.580 1.00 25.23 154 GLY A CA 7
ATOM 8217 C C . GLY A 1 59 ? -24.842 42.718 16.524 1.00 33.32 154 GLY A C 7
ATOM 8218 O O . GLY A 1 59 ? -23.985 43.497 16.089 1.00 32.22 154 GLY A O 7
ATOM 8222 N N . ASN A 1 60 ? -25.173 42.638 17.829 1.00 44.04 155 ASN A N 7
ATOM 8223 C CA . ASN A 1 60 ? -24.602 43.515 18.872 1.00 33.33 155 ASN A CA 7
ATOM 8224 C C . ASN A 1 60 ? -24.129 42.676 20.070 1.00 52.11 155 ASN A C 7
ATOM 8225 O O . ASN A 1 60 ? -24.674 41.603 20.347 1.00 5.34 155 ASN A O 7
ATOM 8236 N N . CYS A 1 61 ? -23.106 43.185 20.766 1.00 50.15 156 CYS A N 7
ATOM 8237 C CA . CYS A 1 61 ? -22.609 42.624 22.031 1.00 12.31 156 CYS A CA 7
ATOM 8238 C C . CYS A 1 61 ? -22.777 43.689 23.127 1.00 51.31 156 CYS A C 7
ATOM 8239 O O . CYS A 1 61 ? -22.182 44.773 23.035 1.00 53.30 156 CYS A O 7
ATOM 8246 N N . LYS A 1 62 ? -23.566 43.370 24.173 1.00 61.41 157 LYS A N 7
ATOM 8247 C CA . LYS A 1 62 ? -23.951 44.345 25.223 1.00 43.54 157 LYS A CA 7
ATOM 8248 C C . LYS A 1 62 ? -22.794 44.624 26.201 1.00 54.34 157 LYS A C 7
ATOM 8249 O O . LYS A 1 62 ? -22.781 45.654 26.886 1.00 22.52 157 LYS A O 7
ATOM 8268 N N . TYR A 1 63 ? -21.835 43.689 26.254 1.00 31.44 158 TYR A N 7
ATOM 8269 C CA . TYR A 1 63 ? -20.618 43.816 27.072 1.00 15.42 158 TYR A CA 7
ATOM 8270 C C . TYR A 1 63 ? -19.724 44.958 26.539 1.00 62.32 158 TYR A C 7
ATOM 8271 O O . TYR A 1 63 ? -19.144 45.718 27.324 1.00 22.12 158 TYR A O 7
ATOM 8289 N N . GLY A 1 64 ? -19.646 45.069 25.196 1.00 53.34 159 GLY A N 7
ATOM 8290 C CA . GLY A 1 64 ? -18.841 46.098 24.530 1.00 13.20 159 GLY A CA 7
ATOM 8291 C C . GLY A 1 64 ? -17.347 45.941 24.803 1.00 4.32 159 GLY A C 7
ATOM 8292 O O . GLY A 1 64 ? -16.744 44.952 24.384 1.00 1.21 159 GLY A O 7
ATOM 8296 N N . THR A 1 65 ? -16.765 46.899 25.542 1.00 34.34 160 THR A N 7
ATOM 8297 C CA . THR A 1 65 ? -15.346 46.873 25.949 1.00 43.21 160 THR A CA 7
ATOM 8298 C C . THR A 1 65 ? -15.086 45.750 26.977 1.00 63.21 160 THR A C 7
ATOM 8299 O O . THR A 1 65 ? -13.987 45.185 27.040 1.00 72.33 160 THR A O 7
ATOM 8310 N N . ARG A 1 66 ? -16.132 45.435 27.764 1.00 31.32 161 ARG A N 7
ATOM 8311 C CA . ARG A 1 66 ? -16.096 44.391 28.810 1.00 4.15 161 ARG A CA 7
ATOM 8312 C C . ARG A 1 66 ? -16.163 42.976 28.198 1.00 61.55 161 ARG A C 7
ATOM 8313 O O . ARG A 1 66 ? -16.007 41.977 28.911 1.00 73.30 161 ARG A O 7
ATOM 8334 N N . CYS A 1 67 ? -16.407 42.908 26.872 1.00 50.31 162 CYS A N 7
ATOM 8335 C CA . CYS A 1 67 ? -16.337 41.662 26.101 1.00 70.01 162 CYS A CA 7
ATOM 8336 C C . CYS A 1 67 ? -14.865 41.321 25.841 1.00 33.41 162 CYS A C 7
ATOM 8337 O O . CYS A 1 67 ? -14.113 42.151 25.317 1.00 51.21 162 CYS A O 7
ATOM 8344 N N . GLN A 1 68 ? -14.468 40.114 26.248 1.00 24.24 163 GLN A N 7
ATOM 8345 C CA . GLN A 1 68 ? -13.084 39.614 26.111 1.00 24.35 163 GLN A CA 7
ATOM 8346 C C . GLN A 1 68 ? -12.845 38.986 24.722 1.00 54.22 163 GLN A C 7
ATOM 8347 O O . GLN A 1 68 ? -11.701 38.754 24.330 1.00 65.24 163 GLN A O 7
ATOM 8361 N N . PHE A 1 69 ? -13.942 38.728 23.993 1.00 55.21 164 PHE A N 7
ATOM 8362 C CA . PHE A 1 69 ? -13.917 38.068 22.677 1.00 3.32 164 PHE A CA 7
ATOM 8363 C C . PHE A 1 69 ? -13.754 39.098 21.546 1.00 41.31 164 PHE A C 7
ATOM 8364 O O . PHE A 1 69 ? -14.200 40.250 21.675 1.00 53.32 164 PHE A O 7
ATOM 8381 N N . ILE A 1 70 ? -13.112 38.657 20.449 1.00 5.15 165 ILE A N 7
ATOM 8382 C CA . ILE A 1 70 ? -12.843 39.485 19.257 1.00 2.34 165 ILE A CA 7
ATOM 8383 C C . ILE A 1 70 ? -14.164 39.945 18.606 1.00 14.41 165 ILE A C 7
ATOM 8384 O O . ILE A 1 70 ? -14.909 39.110 18.075 1.00 23.15 165 ILE A O 7
ATOM 8400 N N . HIS A 1 71 ? -14.471 41.254 18.663 1.00 31.42 166 HIS A N 7
ATOM 8401 C CA . HIS A 1 71 ? -15.597 41.816 17.901 1.00 72.21 166 HIS A CA 7
ATOM 8402 C C . HIS A 1 71 ? -15.211 41.900 16.419 1.00 64.14 166 HIS A C 7
ATOM 8403 O O . HIS A 1 71 ? -14.616 42.879 15.961 1.00 15.33 166 HIS A O 7
ATOM 8417 N N . LYS A 1 72 ? -15.532 40.824 15.697 1.00 1.35 167 LYS A N 7
ATOM 8418 C CA . LYS A 1 72 ? -15.316 40.707 14.258 1.00 12.14 167 LYS A CA 7
ATOM 8419 C C . LYS A 1 72 ? -16.548 41.300 13.570 1.00 4.33 167 LYS A C 7
ATOM 8420 O O . LYS A 1 72 ? -17.661 40.819 13.816 1.00 22.11 167 LYS A O 7
ATOM 8439 N N . ILE A 1 73 ? -16.361 42.356 12.753 1.00 62.41 168 ILE A N 7
ATOM 8440 C CA . ILE A 1 73 ? -17.487 43.119 12.185 1.00 31.12 168 ILE A CA 7
ATOM 8441 C C . ILE A 1 73 ? -18.244 42.263 11.152 1.00 24.12 168 ILE A C 7
ATOM 8442 O O . ILE A 1 73 ? -17.829 42.137 9.996 1.00 2.41 168 ILE A O 7
ATOM 8458 N N . VAL A 1 74 ? -19.329 41.637 11.634 1.00 65.24 169 VAL A N 7
ATOM 8459 C CA . VAL A 1 74 ? -20.258 40.836 10.828 1.00 61.50 169 VAL A CA 7
ATOM 8460 C C . VAL A 1 74 ? -21.489 41.700 10.522 1.00 60.54 169 VAL A C 7
ATOM 8461 O O . VAL A 1 74 ? -22.008 42.367 11.425 1.00 32.52 169 VAL A O 7
ATOM 8474 N N . ASP A 1 75 ? -21.935 41.691 9.255 1.00 32.11 170 ASP A N 7
ATOM 8475 C CA . ASP A 1 75 ? -23.125 42.446 8.806 1.00 33.30 170 ASP A CA 7
ATOM 8476 C C . ASP A 1 75 ? -24.386 41.955 9.537 1.00 23.55 170 ASP A C 7
ATOM 8477 O O . ASP A 1 75 ? -25.209 42.758 9.995 1.00 74.12 170 ASP A O 7
ATOM 8486 N N . GLY A 1 76 ? -24.490 40.623 9.666 1.00 41.35 171 GLY A N 7
ATOM 8487 C CA . GLY A 1 76 ? -25.617 39.983 10.331 1.00 33.53 171 GLY A CA 7
ATOM 8488 C C . GLY A 1 76 ? -26.852 39.958 9.451 1.00 2.30 171 GLY A C 7
ATOM 8489 O O . GLY A 1 76 ? -27.901 40.493 9.827 1.00 50.31 171 GLY A O 7
ATOM 8493 N N . ASN A 1 77 ? -26.708 39.353 8.257 1.00 31.23 172 ASN A N 7
ATOM 8494 C CA . ASN A 1 77 ? -27.807 39.219 7.278 1.00 20.10 172 ASN A CA 7
ATOM 8495 C C . ASN A 1 77 ? -28.871 38.216 7.797 1.00 23.04 172 ASN A C 7
ATOM 8496 O O . ASN A 1 77 ? -28.804 37.003 7.552 1.00 10.44 172 ASN A O 7
ATOM 8507 N N . ALA A 1 78 ? -29.831 38.754 8.569 1.00 31.25 173 ALA A N 7
ATOM 8508 C CA . ALA A 1 78 ? -30.899 37.980 9.217 1.00 0.52 173 ALA A CA 7
ATOM 8509 C C . ALA A 1 78 ? -32.211 38.791 9.156 1.00 50.40 173 ALA A C 7
ATOM 8510 O O . ALA A 1 78 ? -32.353 39.776 9.916 1.00 53.54 173 ALA A O 7
ATOM 8520 N N . SER A 1 1 ? -0.115 11.851 14.988 1.00 13.41 96 SER A N 8
ATOM 8521 C CA . SER A 1 1 ? 1.037 10.982 15.324 1.00 62.40 96 SER A CA 8
ATOM 8522 C C . SER A 1 1 ? 1.981 10.856 14.114 1.00 4.03 96 SER A C 8
ATOM 8523 O O . SER A 1 1 ? 1.552 10.998 12.956 1.00 44.55 96 SER A O 8
ATOM 8533 N N . ASP A 1 2 ? 3.270 10.580 14.398 1.00 55.24 97 ASP A N 8
ATOM 8534 C CA . ASP A 1 2 ? 4.303 10.374 13.361 1.00 22.35 97 ASP A CA 8
ATOM 8535 C C . ASP A 1 2 ? 4.163 8.984 12.709 1.00 34.04 97 ASP A C 8
ATOM 8536 O O . ASP A 1 2 ? 3.478 8.103 13.250 1.00 32.23 97 ASP A O 8
ATOM 8545 N N . ALA A 1 3 ? 4.829 8.824 11.543 1.00 62.10 98 ALA A N 8
ATOM 8546 C CA . ALA A 1 3 ? 4.818 7.588 10.725 1.00 55.12 98 ALA A CA 8
ATOM 8547 C C . ALA A 1 3 ? 3.386 7.189 10.292 1.00 52.45 98 ALA A C 8
ATOM 8548 O O . ALA A 1 3 ? 3.043 5.997 10.228 1.00 45.52 98 ALA A O 8
ATOM 8555 N N . PHE A 1 4 ? 2.569 8.207 9.958 1.00 13.54 99 PHE A N 8
ATOM 8556 C CA . PHE A 1 4 ? 1.194 8.028 9.443 1.00 72.24 99 PHE A CA 8
ATOM 8557 C C . PHE A 1 4 ? 1.020 8.783 8.120 1.00 32.11 99 PHE A C 8
ATOM 8558 O O . PHE A 1 4 ? 0.781 9.997 8.117 1.00 22.33 99 PHE A O 8
ATOM 8575 N N . LYS A 1 5 ? 1.193 8.022 7.011 1.00 10.33 100 LYS A N 8
ATOM 8576 C CA . LYS A 1 5 ? 0.897 8.418 5.608 1.00 61.22 100 LYS A CA 8
ATOM 8577 C C . LYS A 1 5 ? 1.407 9.813 5.207 1.00 32.34 100 LYS A C 8
ATOM 8578 O O . LYS A 1 5 ? 0.829 10.479 4.350 1.00 4.22 100 LYS A O 8
ATOM 8597 N N . THR A 1 6 ? 2.542 10.204 5.804 1.00 13.32 101 THR A N 8
ATOM 8598 C CA . THR A 1 6 ? 3.298 11.401 5.406 1.00 31.21 101 THR A CA 8
ATOM 8599 C C . THR A 1 6 ? 4.208 11.075 4.200 1.00 62.11 101 THR A C 8
ATOM 8600 O O . THR A 1 6 ? 4.664 11.974 3.487 1.00 45.22 101 THR A O 8
ATOM 8611 N N . ALA A 1 7 ? 4.448 9.767 3.993 1.00 34.00 102 ALA A N 8
ATOM 8612 C CA . ALA A 1 7 ? 5.147 9.214 2.821 1.00 53.55 102 ALA A CA 8
ATOM 8613 C C . ALA A 1 7 ? 4.235 8.175 2.143 1.00 44.12 102 ALA A C 8
ATOM 8614 O O . ALA A 1 7 ? 3.324 7.631 2.789 1.00 73.20 102 ALA A O 8
ATOM 8621 N N . LEU A 1 8 ? 4.470 7.926 0.841 1.00 22.24 103 LEU A N 8
ATOM 8622 C CA . LEU A 1 8 ? 3.662 6.987 0.034 1.00 22.20 103 LEU A CA 8
ATOM 8623 C C . LEU A 1 8 ? 3.981 5.518 0.373 1.00 62.53 103 LEU A C 8
ATOM 8624 O O . LEU A 1 8 ? 5.051 5.196 0.894 1.00 12.13 103 LEU A O 8
ATOM 8640 N N . CYS A 1 9 ? 3.019 4.643 0.070 1.00 33.44 104 CYS A N 8
ATOM 8641 C CA . CYS A 1 9 ? 3.122 3.197 0.288 1.00 4.43 104 CYS A CA 8
ATOM 8642 C C . CYS A 1 9 ? 3.954 2.564 -0.831 1.00 55.43 104 CYS A C 8
ATOM 8643 O O . CYS A 1 9 ? 3.614 2.700 -2.016 1.00 22.32 104 CYS A O 8
ATOM 8650 N N . ASP A 1 10 ? 5.063 1.901 -0.448 1.00 2.31 105 ASP A N 8
ATOM 8651 C CA . ASP A 1 10 ? 5.995 1.264 -1.404 1.00 62.24 105 ASP A CA 8
ATOM 8652 C C . ASP A 1 10 ? 5.329 0.087 -2.139 1.00 0.43 105 ASP A C 8
ATOM 8653 O O . ASP A 1 10 ? 5.640 -0.182 -3.303 1.00 12.34 105 ASP A O 8
ATOM 8662 N N . ALA A 1 11 ? 4.382 -0.576 -1.457 1.00 32.55 106 ALA A N 8
ATOM 8663 C CA . ALA A 1 11 ? 3.562 -1.647 -2.051 1.00 0.22 106 ALA A CA 8
ATOM 8664 C C . ALA A 1 11 ? 2.573 -1.079 -3.089 1.00 72.40 106 ALA A C 8
ATOM 8665 O O . ALA A 1 11 ? 2.250 -1.741 -4.071 1.00 62.11 106 ALA A O 8
ATOM 8672 N N . TYR A 1 12 ? 2.127 0.168 -2.866 1.00 65.41 107 TYR A N 8
ATOM 8673 C CA . TYR A 1 12 ? 1.143 0.840 -3.737 1.00 11.05 107 TYR A CA 8
ATOM 8674 C C . TYR A 1 12 ? 1.821 1.443 -4.990 1.00 3.13 107 TYR A C 8
ATOM 8675 O O . TYR A 1 12 ? 1.198 1.531 -6.051 1.00 13.33 107 TYR A O 8
ATOM 8693 N N . LYS A 1 13 ? 3.093 1.866 -4.865 1.00 5.22 108 LYS A N 8
ATOM 8694 C CA . LYS A 1 13 ? 3.821 2.507 -5.986 1.00 25.01 108 LYS A CA 8
ATOM 8695 C C . LYS A 1 13 ? 4.452 1.446 -6.919 1.00 21.25 108 LYS A C 8
ATOM 8696 O O . LYS A 1 13 ? 4.451 1.615 -8.142 1.00 2.21 108 LYS A O 8
ATOM 8715 N N . ARG A 1 14 ? 4.972 0.345 -6.329 1.00 23.52 109 ARG A N 8
ATOM 8716 C CA . ARG A 1 14 ? 5.695 -0.704 -7.086 1.00 73.22 109 ARG A CA 8
ATOM 8717 C C . ARG A 1 14 ? 4.732 -1.802 -7.572 1.00 3.13 109 ARG A C 8
ATOM 8718 O O . ARG A 1 14 ? 4.725 -2.148 -8.757 1.00 53.12 109 ARG A O 8
ATOM 8739 N N . SER A 1 15 ? 3.921 -2.338 -6.643 1.00 23.01 110 SER A N 8
ATOM 8740 C CA . SER A 1 15 ? 3.028 -3.492 -6.906 1.00 51.45 110 SER A CA 8
ATOM 8741 C C . SER A 1 15 ? 1.579 -3.039 -7.184 1.00 74.31 110 SER A C 8
ATOM 8742 O O . SER A 1 15 ? 0.812 -3.786 -7.806 1.00 2.30 110 SER A O 8
ATOM 8750 N N . GLN A 1 16 ? 1.233 -1.815 -6.717 1.00 35.12 111 GLN A N 8
ATOM 8751 C CA . GLN A 1 16 ? -0.138 -1.237 -6.730 1.00 30.52 111 GLN A CA 8
ATOM 8752 C C . GLN A 1 16 ? -1.030 -1.880 -5.642 1.00 35.31 111 GLN A C 8
ATOM 8753 O O . GLN A 1 16 ? -1.623 -1.167 -4.818 1.00 42.33 111 GLN A O 8
ATOM 8767 N N . ALA A 1 17 ? -1.116 -3.221 -5.643 1.00 25.15 112 ALA A N 8
ATOM 8768 C CA . ALA A 1 17 ? -1.818 -3.989 -4.599 1.00 52.04 112 ALA A CA 8
ATOM 8769 C C . ALA A 1 17 ? -1.005 -3.979 -3.284 1.00 74.23 112 ALA A C 8
ATOM 8770 O O . ALA A 1 17 ? 0.169 -4.371 -3.274 1.00 22.32 112 ALA A O 8
ATOM 8777 N N . CYS A 1 18 ? -1.640 -3.516 -2.191 1.00 34.25 113 CYS A N 8
ATOM 8778 C CA . CYS A 1 18 ? -1.029 -3.429 -0.851 1.00 45.05 113 CYS A CA 8
ATOM 8779 C C . CYS A 1 18 ? -1.661 -4.487 0.073 1.00 74.12 113 CYS A C 8
ATOM 8780 O O . CYS A 1 18 ? -2.890 -4.535 0.212 1.00 60.10 113 CYS A O 8
ATOM 8787 N N . SER A 1 19 ? -0.813 -5.323 0.704 1.00 75.02 114 SER A N 8
ATOM 8788 C CA . SER A 1 19 ? -1.255 -6.455 1.550 1.00 12.34 114 SER A CA 8
ATOM 8789 C C . SER A 1 19 ? -1.920 -5.976 2.856 1.00 62.11 114 SER A C 8
ATOM 8790 O O . SER A 1 19 ? -2.809 -6.649 3.390 1.00 75.14 114 SER A O 8
ATOM 8798 N N . TYR A 1 20 ? -1.470 -4.812 3.361 1.00 4.22 115 TYR A N 8
ATOM 8799 C CA . TYR A 1 20 ? -2.053 -4.175 4.557 1.00 61.50 115 TYR A CA 8
ATOM 8800 C C . TYR A 1 20 ? -3.481 -3.662 4.272 1.00 13.51 115 TYR A C 8
ATOM 8801 O O . TYR A 1 20 ? -4.325 -3.643 5.171 1.00 34.51 115 TYR A O 8
ATOM 8819 N N . GLY A 1 21 ? -3.721 -3.243 3.014 1.00 63.14 116 GLY A N 8
ATOM 8820 C CA . GLY A 1 21 ? -5.033 -2.756 2.581 1.00 71.31 116 GLY A CA 8
ATOM 8821 C C . GLY A 1 21 ? -5.415 -1.430 3.236 1.00 53.34 116 GLY A C 8
ATOM 8822 O O . GLY A 1 21 ? -4.690 -0.441 3.098 1.00 24.32 116 GLY A O 8
ATOM 8826 N N . ASP A 1 22 ? -6.538 -1.423 3.973 1.00 60.42 117 ASP A N 8
ATOM 8827 C CA . ASP A 1 22 ? -7.036 -0.229 4.700 1.00 31.51 117 ASP A CA 8
ATOM 8828 C C . ASP A 1 22 ? -6.247 0.006 6.002 1.00 60.41 117 ASP A C 8
ATOM 8829 O O . ASP A 1 22 ? -6.274 1.108 6.564 1.00 63.53 117 ASP A O 8
ATOM 8838 N N . GLN A 1 23 ? -5.547 -1.047 6.474 1.00 74.22 118 GLN A N 8
ATOM 8839 C CA . GLN A 1 23 ? -4.683 -0.981 7.671 1.00 3.44 118 GLN A CA 8
ATOM 8840 C C . GLN A 1 23 ? -3.288 -0.407 7.340 1.00 62.41 118 GLN A C 8
ATOM 8841 O O . GLN A 1 23 ? -2.441 -0.299 8.231 1.00 2.43 118 GLN A O 8
ATOM 8855 N N . CYS A 1 24 ? -3.067 -0.034 6.059 1.00 14.03 119 CYS A N 8
ATOM 8856 C CA . CYS A 1 24 ? -1.790 0.526 5.598 1.00 31.33 119 CYS A CA 8
ATOM 8857 C C . CYS A 1 24 ? -1.553 1.910 6.224 1.00 61.01 119 CYS A C 8
ATOM 8858 O O . CYS A 1 24 ? -2.335 2.845 6.003 1.00 23.00 119 CYS A O 8
ATOM 8865 N N . ARG A 1 25 ? -0.476 2.014 7.025 1.00 70.41 120 ARG A N 8
ATOM 8866 C CA . ARG A 1 25 ? -0.080 3.263 7.699 1.00 4.01 120 ARG A CA 8
ATOM 8867 C C . ARG A 1 25 ? 0.366 4.311 6.662 1.00 21.52 120 ARG A C 8
ATOM 8868 O O . ARG A 1 25 ? 0.095 5.493 6.835 1.00 54.25 120 ARG A O 8
ATOM 8889 N N . PHE A 1 26 ? 1.008 3.839 5.569 1.00 54.33 121 PHE A N 8
ATOM 8890 C CA . PHE A 1 26 ? 1.508 4.690 4.465 1.00 23.40 121 PHE A CA 8
ATOM 8891 C C . PHE A 1 26 ? 0.379 5.078 3.479 1.00 21.32 121 PHE A C 8
ATOM 8892 O O . PHE A 1 26 ? -0.681 4.441 3.439 1.00 74.21 121 PHE A O 8
ATOM 8909 N N . ALA A 1 27 ? 0.645 6.140 2.690 1.00 1.12 122 ALA A N 8
ATOM 8910 C CA . ALA A 1 27 ? -0.355 6.807 1.837 1.00 3.02 122 ALA A CA 8
ATOM 8911 C C . ALA A 1 27 ? -0.626 6.048 0.523 1.00 42.43 122 ALA A C 8
ATOM 8912 O O . ALA A 1 27 ? 0.303 5.718 -0.220 1.00 24.44 122 ALA A O 8
ATOM 8919 N N . HIS A 1 28 ? -1.914 5.788 0.248 1.00 34.40 123 HIS A N 8
ATOM 8920 C CA . HIS A 1 28 ? -2.378 5.225 -1.034 1.00 53.03 123 HIS A CA 8
ATOM 8921 C C . HIS A 1 28 ? -2.872 6.368 -1.944 1.00 61.14 123 HIS A C 8
ATOM 8922 O O . HIS A 1 28 ? -4.073 6.511 -2.195 1.00 31.13 123 HIS A O 8
ATOM 8936 N N . GLY A 1 29 ? -1.922 7.200 -2.403 1.00 42.13 124 GLY A N 8
ATOM 8937 C CA . GLY A 1 29 ? -2.217 8.358 -3.265 1.00 43.02 124 GLY A CA 8
ATOM 8938 C C . GLY A 1 29 ? -1.743 9.670 -2.646 1.00 2.24 124 GLY A C 8
ATOM 8939 O O . GLY A 1 29 ? -1.503 9.739 -1.431 1.00 63.23 124 GLY A O 8
ATOM 8943 N N . VAL A 1 30 ? -1.629 10.721 -3.485 1.00 42.34 125 VAL A N 8
ATOM 8944 C CA . VAL A 1 30 ? -1.128 12.048 -3.062 1.00 74.40 125 VAL A CA 8
ATOM 8945 C C . VAL A 1 30 ? -2.144 12.765 -2.138 1.00 41.24 125 VAL A C 8
ATOM 8946 O O . VAL A 1 30 ? -1.766 13.610 -1.319 1.00 75.23 125 VAL A O 8
ATOM 8959 N N . HIS A 1 31 ? -3.433 12.393 -2.264 1.00 33.41 126 HIS A N 8
ATOM 8960 C CA . HIS A 1 31 ? -4.517 12.914 -1.402 1.00 13.12 126 HIS A CA 8
ATOM 8961 C C . HIS A 1 31 ? -4.382 12.370 0.037 1.00 73.22 126 HIS A C 8
ATOM 8962 O O . HIS A 1 31 ? -4.757 13.044 1.005 1.00 63.53 126 HIS A O 8
ATOM 8976 N N . GLU A 1 32 ? -3.841 11.139 0.148 1.00 64.23 127 GLU A N 8
ATOM 8977 C CA . GLU A 1 32 ? -3.593 10.464 1.436 1.00 63.50 127 GLU A CA 8
ATOM 8978 C C . GLU A 1 32 ? -2.334 11.003 2.142 1.00 72.04 127 GLU A C 8
ATOM 8979 O O . GLU A 1 32 ? -2.140 10.739 3.335 1.00 72.24 127 GLU A O 8
ATOM 8991 N N . LEU A 1 33 ? -1.482 11.734 1.400 1.00 42.25 128 LEU A N 8
ATOM 8992 C CA . LEU A 1 33 ? -0.269 12.350 1.958 1.00 33.31 128 LEU A CA 8
ATOM 8993 C C . LEU A 1 33 ? -0.622 13.464 2.955 1.00 0.31 128 LEU A C 8
ATOM 8994 O O . LEU A 1 33 ? -1.272 14.451 2.593 1.00 30.33 128 LEU A O 8
ATOM 9010 N N . ARG A 1 34 ? -0.231 13.252 4.221 1.00 63.24 129 ARG A N 8
ATOM 9011 C CA . ARG A 1 34 ? -0.235 14.287 5.260 1.00 75.41 129 ARG A CA 8
ATOM 9012 C C . ARG A 1 34 ? 1.120 15.001 5.224 1.00 41.24 129 ARG A C 8
ATOM 9013 O O . ARG A 1 34 ? 2.165 14.355 5.111 1.00 13.42 129 ARG A O 8
ATOM 9034 N N . LEU A 1 35 ? 1.095 16.329 5.290 1.00 73.40 130 LEU A N 8
ATOM 9035 C CA . LEU A 1 35 ? 2.316 17.150 5.319 1.00 25.14 130 LEU A CA 8
ATOM 9036 C C . LEU A 1 35 ? 2.808 17.328 6.773 1.00 10.45 130 LEU A C 8
ATOM 9037 O O . LEU A 1 35 ? 2.006 17.195 7.714 1.00 63.32 130 LEU A O 8
ATOM 9053 N N . PRO A 1 36 ? 4.142 17.575 6.991 1.00 71.53 131 PRO A N 8
ATOM 9054 C CA . PRO A 1 36 ? 4.654 18.021 8.306 1.00 31.15 131 PRO A CA 8
ATOM 9055 C C . PRO A 1 36 ? 4.033 19.383 8.673 1.00 10.34 131 PRO A C 8
ATOM 9056 O O . PRO A 1 36 ? 4.314 20.392 8.010 1.00 0.55 131 PRO A O 8
ATOM 9067 N N . MET A 1 37 ? 3.154 19.378 9.694 1.00 23.04 132 MET A N 8
ATOM 9068 C CA . MET A 1 37 ? 2.334 20.546 10.071 1.00 63.21 132 MET A CA 8
ATOM 9069 C C . MET A 1 37 ? 3.234 21.726 10.481 1.00 73.22 132 MET A C 8
ATOM 9070 O O . MET A 1 37 ? 3.865 21.696 11.542 1.00 35.55 132 MET A O 8
ATOM 9084 N N . ASN A 1 38 ? 3.310 22.727 9.584 1.00 73.22 133 ASN A N 8
ATOM 9085 C CA . ASN A 1 38 ? 4.216 23.881 9.698 1.00 42.44 133 ASN A CA 8
ATOM 9086 C C . ASN A 1 38 ? 3.712 24.873 10.776 1.00 42.45 133 ASN A C 8
ATOM 9087 O O . ASN A 1 38 ? 2.657 25.493 10.581 1.00 34.44 133 ASN A O 8
ATOM 9098 N N . PRO A 1 39 ? 4.450 25.028 11.932 1.00 32.41 134 PRO A N 8
ATOM 9099 C CA . PRO A 1 39 ? 4.091 25.999 13.002 1.00 55.11 134 PRO A CA 8
ATOM 9100 C C . PRO A 1 39 ? 4.001 27.451 12.474 1.00 52.03 134 PRO A C 8
ATOM 9101 O O . PRO A 1 39 ? 4.993 27.984 11.949 1.00 34.11 134 PRO A O 8
ATOM 9112 N N . ARG A 1 40 ? 2.784 28.034 12.562 1.00 54.23 135 ARG A N 8
ATOM 9113 C CA . ARG A 1 40 ? 2.489 29.444 12.208 1.00 64.25 135 ARG A CA 8
ATOM 9114 C C . ARG A 1 40 ? 2.585 29.677 10.670 1.00 30.32 135 ARG A C 8
ATOM 9115 O O . ARG A 1 40 ? 2.642 30.819 10.201 1.00 15.14 135 ARG A O 8
ATOM 9136 N N . GLY A 1 41 ? 2.566 28.576 9.894 1.00 3.35 136 GLY A N 8
ATOM 9137 C CA . GLY A 1 41 ? 2.665 28.630 8.426 1.00 24.11 136 GLY A CA 8
ATOM 9138 C C . GLY A 1 41 ? 1.363 28.251 7.738 1.00 75.41 136 GLY A C 8
ATOM 9139 O O . GLY A 1 41 ? 1.088 28.734 6.630 1.00 63.53 136 GLY A O 8
ATOM 9143 N N . ARG A 1 42 ? 0.580 27.375 8.414 1.00 12.40 137 ARG A N 8
ATOM 9144 C CA . ARG A 1 42 ? -0.745 26.898 7.955 1.00 35.31 137 ARG A CA 8
ATOM 9145 C C . ARG A 1 42 ? -0.649 26.064 6.657 1.00 15.32 137 ARG A C 8
ATOM 9146 O O . ARG A 1 42 ? -0.617 26.618 5.556 1.00 31.43 137 ARG A O 8
ATOM 9167 N N . ASN A 1 43 ? -0.620 24.723 6.831 1.00 52.04 138 ASN A N 8
ATOM 9168 C CA . ASN A 1 43 ? -0.513 23.718 5.751 1.00 11.02 138 ASN A CA 8
ATOM 9169 C C . ASN A 1 43 ? 0.838 23.813 5.005 1.00 54.23 138 ASN A C 8
ATOM 9170 O O . ASN A 1 43 ? 1.756 23.025 5.280 1.00 72.44 138 ASN A O 8
ATOM 9181 N N . HIS A 1 44 ? 0.966 24.792 4.088 1.00 34.10 139 HIS A N 8
ATOM 9182 C CA . HIS A 1 44 ? 2.165 24.947 3.241 1.00 32.51 139 HIS A CA 8
ATOM 9183 C C . HIS A 1 44 ? 3.414 25.321 4.093 1.00 44.42 139 HIS A C 8
ATOM 9184 O O . HIS A 1 44 ? 3.280 26.039 5.099 1.00 23.12 139 HIS A O 8
ATOM 9198 N N . PRO A 1 45 ? 4.644 24.811 3.723 1.00 11.24 140 PRO A N 8
ATOM 9199 C CA . PRO A 1 45 ? 5.886 25.078 4.484 1.00 42.43 140 PRO A CA 8
ATOM 9200 C C . PRO A 1 45 ? 6.452 26.492 4.214 1.00 44.25 140 PRO A C 8
ATOM 9201 O O . PRO A 1 45 ? 7.419 26.672 3.456 1.00 75.34 140 PRO A O 8
ATOM 9212 N N . LYS A 1 46 ? 5.785 27.497 4.808 1.00 50.34 141 LYS A N 8
ATOM 9213 C CA . LYS A 1 46 ? 6.226 28.896 4.779 1.00 11.32 141 LYS A CA 8
ATOM 9214 C C . LYS A 1 46 ? 7.467 29.018 5.691 1.00 32.20 141 LYS A C 8
ATOM 9215 O O . LYS A 1 46 ? 7.346 29.030 6.924 1.00 34.20 141 LYS A O 8
ATOM 9234 N N . TYR A 1 47 ? 8.648 29.045 5.047 1.00 34.10 142 TYR A N 8
ATOM 9235 C CA . TYR A 1 47 ? 9.958 28.857 5.702 1.00 11.11 142 TYR A CA 8
ATOM 9236 C C . TYR A 1 47 ? 10.338 30.040 6.605 1.00 33.20 142 TYR A C 8
ATOM 9237 O O . TYR A 1 47 ? 10.796 29.841 7.737 1.00 52.23 142 TYR A O 8
ATOM 9255 N N . LYS A 1 48 ? 10.165 31.263 6.088 1.00 10.21 143 LYS A N 8
ATOM 9256 C CA . LYS A 1 48 ? 10.486 32.493 6.823 1.00 70.13 143 LYS A CA 8
ATOM 9257 C C . LYS A 1 48 ? 9.425 32.718 7.911 1.00 2.13 143 LYS A C 8
ATOM 9258 O O . LYS A 1 48 ? 8.313 33.161 7.621 1.00 64.11 143 LYS A O 8
ATOM 9277 N N . THR A 1 49 ? 9.765 32.350 9.152 1.00 52.34 144 THR A N 8
ATOM 9278 C CA . THR A 1 49 ? 8.834 32.376 10.294 1.00 24.41 144 THR A CA 8
ATOM 9279 C C . THR A 1 49 ? 9.156 33.537 11.250 1.00 12.14 144 THR A C 8
ATOM 9280 O O . THR A 1 49 ? 8.252 34.211 11.752 1.00 4.13 144 THR A O 8
ATOM 9291 N N . VAL A 1 50 ? 10.454 33.751 11.494 1.00 75.21 145 VAL A N 8
ATOM 9292 C CA . VAL A 1 50 ? 10.953 34.827 12.372 1.00 43.30 145 VAL A CA 8
ATOM 9293 C C . VAL A 1 50 ? 11.140 36.117 11.546 1.00 43.23 145 VAL A C 8
ATOM 9294 O O . VAL A 1 50 ? 11.590 36.046 10.402 1.00 72.45 145 VAL A O 8
ATOM 9307 N N . LEU A 1 51 ? 10.778 37.281 12.128 1.00 71.44 146 LEU A N 8
ATOM 9308 C CA . LEU A 1 51 ? 10.953 38.602 11.483 1.00 32.12 146 LEU A CA 8
ATOM 9309 C C . LEU A 1 51 ? 12.449 38.975 11.391 1.00 71.05 146 LEU A C 8
ATOM 9310 O O . LEU A 1 51 ? 13.250 38.584 12.254 1.00 64.14 146 LEU A O 8
ATOM 9326 N N . CYS A 1 52 ? 12.805 39.732 10.340 1.00 12.34 147 CYS A N 8
ATOM 9327 C CA . CYS A 1 52 ? 14.181 40.202 10.121 1.00 62.33 147 CYS A CA 8
ATOM 9328 C C . CYS A 1 52 ? 14.408 41.465 10.970 1.00 22.30 147 CYS A C 8
ATOM 9329 O O . CYS A 1 52 ? 13.798 42.513 10.706 1.00 42.21 147 CYS A O 8
ATOM 9336 N N . ASP A 1 53 ? 15.292 41.352 11.981 1.00 72.43 148 ASP A N 8
ATOM 9337 C CA . ASP A 1 53 ? 15.492 42.395 13.009 1.00 2.25 148 ASP A CA 8
ATOM 9338 C C . ASP A 1 53 ? 16.125 43.648 12.407 1.00 1.35 148 ASP A C 8
ATOM 9339 O O . ASP A 1 53 ? 15.628 44.756 12.606 1.00 11.24 148 ASP A O 8
ATOM 9348 N N . LYS A 1 54 ? 17.220 43.456 11.657 1.00 63.45 149 LYS A N 8
ATOM 9349 C CA . LYS A 1 54 ? 17.967 44.564 11.036 1.00 51.54 149 LYS A CA 8
ATOM 9350 C C . LYS A 1 54 ? 17.153 45.248 9.926 1.00 25.42 149 LYS A C 8
ATOM 9351 O O . LYS A 1 54 ? 17.293 46.446 9.706 1.00 33.21 149 LYS A O 8
ATOM 9370 N N . PHE A 1 55 ? 16.279 44.484 9.253 1.00 54.32 150 PHE A N 8
ATOM 9371 C CA . PHE A 1 55 ? 15.390 45.033 8.207 1.00 5.14 150 PHE A CA 8
ATOM 9372 C C . PHE A 1 55 ? 14.239 45.844 8.860 1.00 30.03 150 PHE A C 8
ATOM 9373 O O . PHE A 1 55 ? 13.644 46.717 8.228 1.00 10.43 150 PHE A O 8
ATOM 9390 N N . SER A 1 56 ? 13.940 45.536 10.133 1.00 33.14 151 SER A N 8
ATOM 9391 C CA . SER A 1 56 ? 12.926 46.257 10.923 1.00 32.32 151 SER A CA 8
ATOM 9392 C C . SER A 1 56 ? 13.537 47.511 11.605 1.00 51.21 151 SER A C 8
ATOM 9393 O O . SER A 1 56 ? 12.838 48.511 11.810 1.00 13.24 151 SER A O 8
ATOM 9401 N N . MET A 1 57 ? 14.848 47.449 11.945 1.00 73.23 152 MET A N 8
ATOM 9402 C CA . MET A 1 57 ? 15.538 48.529 12.698 1.00 41.03 152 MET A CA 8
ATOM 9403 C C . MET A 1 57 ? 16.164 49.575 11.753 1.00 51.11 152 MET A C 8
ATOM 9404 O O . MET A 1 57 ? 15.895 50.774 11.887 1.00 1.42 152 MET A O 8
ATOM 9418 N N . THR A 1 58 ? 16.985 49.108 10.792 1.00 75.43 153 THR A N 8
ATOM 9419 C CA . THR A 1 58 ? 17.709 49.993 9.842 1.00 25.21 153 THR A CA 8
ATOM 9420 C C . THR A 1 58 ? 16.942 50.115 8.510 1.00 22.04 153 THR A C 8
ATOM 9421 O O . THR A 1 58 ? 17.158 51.064 7.746 1.00 24.03 153 THR A O 8
ATOM 9432 N N . GLY A 1 59 ? 16.054 49.140 8.244 1.00 15.12 154 GLY A N 8
ATOM 9433 C CA . GLY A 1 59 ? 15.285 49.097 6.997 1.00 53.24 154 GLY A CA 8
ATOM 9434 C C . GLY A 1 59 ? 15.986 48.313 5.894 1.00 11.42 154 GLY A C 8
ATOM 9435 O O . GLY A 1 59 ? 15.448 48.189 4.787 1.00 60.20 154 GLY A O 8
ATOM 9439 N N . ASN A 1 60 ? 17.193 47.780 6.197 1.00 41.23 155 ASN A N 8
ATOM 9440 C CA . ASN A 1 60 ? 18.042 47.073 5.214 1.00 64.55 155 ASN A CA 8
ATOM 9441 C C . ASN A 1 60 ? 18.546 45.739 5.783 1.00 30.13 155 ASN A C 8
ATOM 9442 O O . ASN A 1 60 ? 18.823 45.620 6.985 1.00 14.44 155 ASN A O 8
ATOM 9453 N N . CYS A 1 61 ? 18.644 44.738 4.893 1.00 53.44 156 CYS A N 8
ATOM 9454 C CA . CYS A 1 61 ? 19.168 43.401 5.197 1.00 74.12 156 CYS A CA 8
ATOM 9455 C C . CYS A 1 61 ? 20.351 43.101 4.253 1.00 22.15 156 CYS A C 8
ATOM 9456 O O . CYS A 1 61 ? 20.188 43.128 3.024 1.00 61.32 156 CYS A O 8
ATOM 9463 N N . LYS A 1 62 ? 21.528 42.803 4.838 1.00 73.43 157 LYS A N 8
ATOM 9464 C CA . LYS A 1 62 ? 22.798 42.613 4.093 1.00 45.44 157 LYS A CA 8
ATOM 9465 C C . LYS A 1 62 ? 22.829 41.284 3.299 1.00 74.31 157 LYS A C 8
ATOM 9466 O O . LYS A 1 62 ? 23.686 41.092 2.427 1.00 0.11 157 LYS A O 8
ATOM 9485 N N . TYR A 1 63 ? 21.907 40.365 3.634 1.00 74.44 158 TYR A N 8
ATOM 9486 C CA . TYR A 1 63 ? 21.753 39.076 2.930 1.00 22.20 158 TYR A CA 8
ATOM 9487 C C . TYR A 1 63 ? 20.824 39.220 1.711 1.00 24.21 158 TYR A C 8
ATOM 9488 O O . TYR A 1 63 ? 20.952 38.466 0.743 1.00 72.53 158 TYR A O 8
ATOM 9506 N N . GLY A 1 64 ? 19.899 40.198 1.770 1.00 13.22 159 GLY A N 8
ATOM 9507 C CA . GLY A 1 64 ? 18.873 40.359 0.738 1.00 21.12 159 GLY A CA 8
ATOM 9508 C C . GLY A 1 64 ? 17.916 39.169 0.698 1.00 53.51 159 GLY A C 8
ATOM 9509 O O . GLY A 1 64 ? 17.366 38.793 1.732 1.00 74.34 159 GLY A O 8
ATOM 9513 N N . THR A 1 65 ? 17.753 38.545 -0.483 1.00 52.25 160 THR A N 8
ATOM 9514 C CA . THR A 1 65 ? 16.863 37.373 -0.658 1.00 71.41 160 THR A CA 8
ATOM 9515 C C . THR A 1 65 ? 17.442 36.094 -0.000 1.00 15.32 160 THR A C 8
ATOM 9516 O O . THR A 1 65 ? 16.715 35.116 0.204 1.00 31.51 160 THR A O 8
ATOM 9527 N N . ARG A 1 66 ? 18.753 36.119 0.330 1.00 0.35 161 ARG A N 8
ATOM 9528 C CA . ARG A 1 66 ? 19.445 35.000 1.018 1.00 73.13 161 ARG A CA 8
ATOM 9529 C C . ARG A 1 66 ? 19.048 34.916 2.511 1.00 74.01 161 ARG A C 8
ATOM 9530 O O . ARG A 1 66 ? 19.298 33.900 3.166 1.00 72.21 161 ARG A O 8
ATOM 9551 N N . CYS A 1 67 ? 18.440 36.005 3.032 1.00 51.10 162 CYS A N 8
ATOM 9552 C CA . CYS A 1 67 ? 17.939 36.083 4.415 1.00 14.13 162 CYS A CA 8
ATOM 9553 C C . CYS A 1 67 ? 16.744 35.128 4.608 1.00 43.41 162 CYS A C 8
ATOM 9554 O O . CYS A 1 67 ? 15.777 35.176 3.839 1.00 21.53 162 CYS A O 8
ATOM 9561 N N . GLN A 1 68 ? 16.821 34.273 5.643 1.00 34.51 163 GLN A N 8
ATOM 9562 C CA . GLN A 1 68 ? 15.768 33.276 5.961 1.00 3.24 163 GLN A CA 8
ATOM 9563 C C . GLN A 1 68 ? 14.644 33.882 6.824 1.00 12.24 163 GLN A C 8
ATOM 9564 O O . GLN A 1 68 ? 13.769 33.154 7.306 1.00 73.20 163 GLN A O 8
ATOM 9578 N N . PHE A 1 69 ? 14.668 35.210 6.997 1.00 61.51 164 PHE A N 8
ATOM 9579 C CA . PHE A 1 69 ? 13.751 35.937 7.883 1.00 40.23 164 PHE A CA 8
ATOM 9580 C C . PHE A 1 69 ? 12.812 36.838 7.065 1.00 30.42 164 PHE A C 8
ATOM 9581 O O . PHE A 1 69 ? 13.187 37.324 5.987 1.00 52.35 164 PHE A O 8
ATOM 9598 N N . ILE A 1 70 ? 11.594 37.038 7.600 1.00 63.10 165 ILE A N 8
ATOM 9599 C CA . ILE A 1 70 ? 10.514 37.808 6.953 1.00 72.41 165 ILE A CA 8
ATOM 9600 C C . ILE A 1 70 ? 10.916 39.286 6.791 1.00 5.24 165 ILE A C 8
ATOM 9601 O O . ILE A 1 70 ? 11.190 39.966 7.788 1.00 4.32 165 ILE A O 8
ATOM 9617 N N . HIS A 1 71 ? 10.949 39.767 5.541 1.00 42.40 166 HIS A N 8
ATOM 9618 C CA . HIS A 1 71 ? 11.205 41.181 5.237 1.00 41.51 166 HIS A CA 8
ATOM 9619 C C . HIS A 1 71 ? 9.876 41.947 5.134 1.00 55.34 166 HIS A C 8
ATOM 9620 O O . HIS A 1 71 ? 9.219 41.946 4.088 1.00 30.23 166 HIS A O 8
ATOM 9634 N N . LYS A 1 72 ? 9.469 42.554 6.259 1.00 21.02 167 LYS A N 8
ATOM 9635 C CA . LYS A 1 72 ? 8.364 43.522 6.308 1.00 14.33 167 LYS A CA 8
ATOM 9636 C C . LYS A 1 72 ? 8.963 44.934 6.266 1.00 3.03 167 LYS A C 8
ATOM 9637 O O . LYS A 1 72 ? 9.726 45.311 7.163 1.00 64.31 167 LYS A O 8
ATOM 9656 N N . ILE A 1 73 ? 8.651 45.681 5.195 1.00 62.12 168 ILE A N 8
ATOM 9657 C CA . ILE A 1 73 ? 9.138 47.057 4.995 1.00 72.21 168 ILE A CA 8
ATOM 9658 C C . ILE A 1 73 ? 8.490 47.989 6.039 1.00 53.13 168 ILE A C 8
ATOM 9659 O O . ILE A 1 73 ? 7.269 47.948 6.234 1.00 4.25 168 ILE A O 8
ATOM 9675 N N . VAL A 1 74 ? 9.327 48.794 6.722 1.00 3.02 169 VAL A N 8
ATOM 9676 C CA . VAL A 1 74 ? 8.886 49.701 7.797 1.00 34.21 169 VAL A CA 8
ATOM 9677 C C . VAL A 1 74 ? 7.895 50.753 7.246 1.00 0.35 169 VAL A C 8
ATOM 9678 O O . VAL A 1 74 ? 8.229 51.524 6.337 1.00 33.54 169 VAL A O 8
ATOM 9691 N N . ASP A 1 75 ? 6.667 50.730 7.787 1.00 74.12 170 ASP A N 8
ATOM 9692 C CA . ASP A 1 75 ? 5.563 51.608 7.346 1.00 23.32 170 ASP A CA 8
ATOM 9693 C C . ASP A 1 75 ? 5.653 52.983 8.030 1.00 72.22 170 ASP A C 8
ATOM 9694 O O . ASP A 1 75 ? 6.438 53.172 8.971 1.00 1.11 170 ASP A O 8
ATOM 9703 N N . GLY A 1 76 ? 4.839 53.935 7.550 1.00 43.20 171 GLY A N 8
ATOM 9704 C CA . GLY A 1 76 ? 4.803 55.295 8.098 1.00 64.31 171 GLY A CA 8
ATOM 9705 C C . GLY A 1 76 ? 5.517 56.291 7.195 1.00 1.42 171 GLY A C 8
ATOM 9706 O O . GLY A 1 76 ? 6.753 56.352 7.207 1.00 44.21 171 GLY A O 8
ATOM 9710 N N . ASN A 1 77 ? 4.718 57.049 6.398 1.00 62.13 172 ASN A N 8
ATOM 9711 C CA . ASN A 1 77 ? 5.173 58.108 5.441 1.00 23.24 172 ASN A CA 8
ATOM 9712 C C . ASN A 1 77 ? 6.326 57.653 4.505 1.00 54.05 172 ASN A C 8
ATOM 9713 O O . ASN A 1 77 ? 7.106 58.474 4.000 1.00 22.14 172 ASN A O 8
ATOM 9724 N N . ALA A 1 78 ? 6.372 56.340 4.226 1.00 64.41 173 ALA A N 8
ATOM 9725 C CA . ALA A 1 78 ? 7.384 55.720 3.358 1.00 3.04 173 ALA A CA 8
ATOM 9726 C C . ALA A 1 78 ? 6.775 54.457 2.707 1.00 50.21 173 ALA A C 8
ATOM 9727 O O . ALA A 1 78 ? 6.391 54.512 1.518 1.00 24.51 173 ALA A O 8
ATOM 9737 N N . SER A 1 1 ? 7.019 13.578 14.554 1.00 43.02 96 SER A N 9
ATOM 9738 C CA . SER A 1 1 ? 6.287 13.800 13.286 1.00 21.04 96 SER A CA 9
ATOM 9739 C C . SER A 1 1 ? 5.104 12.827 13.162 1.00 21.13 96 SER A C 9
ATOM 9740 O O . SER A 1 1 ? 5.096 11.766 13.800 1.00 61.14 96 SER A O 9
ATOM 9750 N N . ASP A 1 2 ? 4.107 13.203 12.339 1.00 43.35 97 ASP A N 9
ATOM 9751 C CA . ASP A 1 2 ? 2.920 12.368 12.060 1.00 42.23 97 ASP A CA 9
ATOM 9752 C C . ASP A 1 2 ? 3.307 11.170 11.160 1.00 11.31 97 ASP A C 9
ATOM 9753 O O . ASP A 1 2 ? 4.172 11.302 10.286 1.00 54.22 97 ASP A O 9
ATOM 9762 N N . ALA A 1 3 ? 2.661 10.010 11.382 1.00 72.45 98 ALA A N 9
ATOM 9763 C CA . ALA A 1 3 ? 3.000 8.740 10.698 1.00 44.52 98 ALA A CA 9
ATOM 9764 C C . ALA A 1 3 ? 1.875 8.253 9.764 1.00 22.42 98 ALA A C 9
ATOM 9765 O O . ALA A 1 3 ? 2.008 7.201 9.124 1.00 54.13 98 ALA A O 9
ATOM 9772 N N . PHE A 1 4 ? 0.766 9.005 9.695 1.00 25.25 99 PHE A N 9
ATOM 9773 C CA . PHE A 1 4 ? -0.370 8.675 8.814 1.00 75.23 99 PHE A CA 9
ATOM 9774 C C . PHE A 1 4 ? -0.263 9.419 7.477 1.00 30.32 99 PHE A C 9
ATOM 9775 O O . PHE A 1 4 ? -0.455 10.641 7.418 1.00 45.52 99 PHE A O 9
ATOM 9792 N N . LYS A 1 5 ? 0.099 8.653 6.426 1.00 75.52 100 LYS A N 9
ATOM 9793 C CA . LYS A 1 5 ? 0.009 9.060 5.008 1.00 70.40 100 LYS A CA 9
ATOM 9794 C C . LYS A 1 5 ? 0.959 10.221 4.656 1.00 31.33 100 LYS A C 9
ATOM 9795 O O . LYS A 1 5 ? 0.833 10.836 3.595 1.00 43.13 100 LYS A O 9
ATOM 9814 N N . THR A 1 6 ? 1.938 10.470 5.537 1.00 50.24 101 THR A N 9
ATOM 9815 C CA . THR A 1 6 ? 2.975 11.491 5.334 1.00 71.00 101 THR A CA 9
ATOM 9816 C C . THR A 1 6 ? 4.078 10.977 4.384 1.00 1.13 101 THR A C 9
ATOM 9817 O O . THR A 1 6 ? 4.883 11.758 3.864 1.00 24.01 101 THR A O 9
ATOM 9828 N N . ALA A 1 7 ? 4.094 9.654 4.174 1.00 70.22 102 ALA A N 9
ATOM 9829 C CA . ALA A 1 7 ? 4.984 8.977 3.228 1.00 70.41 102 ALA A CA 9
ATOM 9830 C C . ALA A 1 7 ? 4.155 7.997 2.382 1.00 3.13 102 ALA A C 9
ATOM 9831 O O . ALA A 1 7 ? 3.207 7.385 2.894 1.00 52.51 102 ALA A O 9
ATOM 9838 N N . LEU A 1 8 ? 4.495 7.887 1.084 1.00 33.33 103 LEU A N 9
ATOM 9839 C CA . LEU A 1 8 ? 3.858 6.927 0.158 1.00 54.43 103 LEU A CA 9
ATOM 9840 C C . LEU A 1 8 ? 4.110 5.468 0.588 1.00 30.43 103 LEU A C 9
ATOM 9841 O O . LEU A 1 8 ? 5.147 5.140 1.185 1.00 52.22 103 LEU A O 9
ATOM 9857 N N . CYS A 1 9 ? 3.138 4.610 0.261 1.00 22.41 104 CYS A N 9
ATOM 9858 C CA . CYS A 1 9 ? 3.198 3.173 0.520 1.00 13.23 104 CYS A CA 9
ATOM 9859 C C . CYS A 1 9 ? 4.012 2.493 -0.583 1.00 41.12 104 CYS A C 9
ATOM 9860 O O . CYS A 1 9 ? 3.590 2.477 -1.745 1.00 65.42 104 CYS A O 9
ATOM 9867 N N . ASP A 1 10 ? 5.186 1.962 -0.209 1.00 55.51 105 ASP A N 9
ATOM 9868 C CA . ASP A 1 10 ? 6.102 1.268 -1.133 1.00 75.40 105 ASP A CA 9
ATOM 9869 C C . ASP A 1 10 ? 5.413 0.037 -1.752 1.00 74.12 105 ASP A C 9
ATOM 9870 O O . ASP A 1 10 ? 5.516 -0.196 -2.961 1.00 61.43 105 ASP A O 9
ATOM 9879 N N . ALA A 1 11 ? 4.687 -0.711 -0.897 1.00 3.23 106 ALA A N 9
ATOM 9880 C CA . ALA A 1 11 ? 3.923 -1.911 -1.299 1.00 62.35 106 ALA A CA 9
ATOM 9881 C C . ALA A 1 11 ? 2.846 -1.575 -2.347 1.00 54.50 106 ALA A C 9
ATOM 9882 O O . ALA A 1 11 ? 2.575 -2.376 -3.248 1.00 41.21 106 ALA A O 9
ATOM 9889 N N . TYR A 1 12 ? 2.244 -0.376 -2.219 1.00 44.12 107 TYR A N 9
ATOM 9890 C CA . TYR A 1 12 ? 1.241 0.120 -3.173 1.00 73.12 107 TYR A CA 9
ATOM 9891 C C . TYR A 1 12 ? 1.902 0.475 -4.511 1.00 31.20 107 TYR A C 9
ATOM 9892 O O . TYR A 1 12 ? 1.410 0.085 -5.555 1.00 41.42 107 TYR A O 9
ATOM 9910 N N . LYS A 1 13 ? 3.017 1.216 -4.457 1.00 53.01 108 LYS A N 9
ATOM 9911 C CA . LYS A 1 13 ? 3.709 1.717 -5.663 1.00 12.45 108 LYS A CA 9
ATOM 9912 C C . LYS A 1 13 ? 4.232 0.563 -6.547 1.00 22.30 108 LYS A C 9
ATOM 9913 O O . LYS A 1 13 ? 4.125 0.616 -7.781 1.00 25.22 108 LYS A O 9
ATOM 9932 N N . ARG A 1 14 ? 4.772 -0.481 -5.897 1.00 75.31 109 ARG A N 9
ATOM 9933 C CA . ARG A 1 14 ? 5.456 -1.594 -6.590 1.00 51.21 109 ARG A CA 9
ATOM 9934 C C . ARG A 1 14 ? 4.452 -2.610 -7.181 1.00 3.04 109 ARG A C 9
ATOM 9935 O O . ARG A 1 14 ? 4.749 -3.259 -8.190 1.00 44.34 109 ARG A O 9
ATOM 9956 N N . SER A 1 15 ? 3.266 -2.737 -6.553 1.00 13.43 110 SER A N 9
ATOM 9957 C CA . SER A 1 15 ? 2.248 -3.746 -6.938 1.00 13.01 110 SER A CA 9
ATOM 9958 C C . SER A 1 15 ? 0.960 -3.115 -7.521 1.00 35.43 110 SER A C 9
ATOM 9959 O O . SER A 1 15 ? 0.074 -3.849 -7.979 1.00 63.21 110 SER A O 9
ATOM 9967 N N . GLN A 1 16 ? 0.865 -1.760 -7.473 1.00 45.45 111 GLN A N 9
ATOM 9968 C CA . GLN A 1 16 ? -0.356 -0.974 -7.837 1.00 65.23 111 GLN A CA 9
ATOM 9969 C C . GLN A 1 16 ? -1.515 -1.220 -6.834 1.00 41.41 111 GLN A C 9
ATOM 9970 O O . GLN A 1 16 ? -2.657 -0.803 -7.074 1.00 35.22 111 GLN A O 9
ATOM 9984 N N . ALA A 1 17 ? -1.167 -1.836 -5.685 1.00 52.32 112 ALA A N 9
ATOM 9985 C CA . ALA A 1 17 ? -2.093 -2.202 -4.602 1.00 74.12 112 ALA A CA 9
ATOM 9986 C C . ALA A 1 17 ? -1.264 -2.663 -3.388 1.00 22.24 112 ALA A C 9
ATOM 9987 O O . ALA A 1 17 ? -0.310 -3.430 -3.546 1.00 25.12 112 ALA A O 9
ATOM 9994 N N . CYS A 1 18 ? -1.614 -2.175 -2.192 1.00 22.24 113 CYS A N 9
ATOM 9995 C CA . CYS A 1 18 ? -0.882 -2.477 -0.944 1.00 3.05 113 CYS A CA 9
ATOM 9996 C C . CYS A 1 18 ? -1.331 -3.824 -0.357 1.00 53.25 113 CYS A C 9
ATOM 9997 O O . CYS A 1 18 ? -2.518 -4.167 -0.424 1.00 42.31 113 CYS A O 9
ATOM 10004 N N . SER A 1 19 ? -0.373 -4.567 0.224 1.00 43.42 114 SER A N 9
ATOM 10005 C CA . SER A 1 19 ? -0.611 -5.891 0.830 1.00 74.23 114 SER A CA 9
ATOM 10006 C C . SER A 1 19 ? -1.517 -5.790 2.078 1.00 42.11 114 SER A C 9
ATOM 10007 O O . SER A 1 19 ? -2.411 -6.621 2.284 1.00 63.31 114 SER A O 9
ATOM 10015 N N . TYR A 1 20 ? -1.265 -4.760 2.904 1.00 45.30 115 TYR A N 9
ATOM 10016 C CA . TYR A 1 20 ? -2.024 -4.513 4.147 1.00 12.44 115 TYR A CA 9
ATOM 10017 C C . TYR A 1 20 ? -3.353 -3.797 3.856 1.00 32.51 115 TYR A C 9
ATOM 10018 O O . TYR A 1 20 ? -4.348 -4.022 4.559 1.00 43.11 115 TYR A O 9
ATOM 10036 N N . GLY A 1 21 ? -3.342 -2.934 2.819 1.00 2.33 116 GLY A N 9
ATOM 10037 C CA . GLY A 1 21 ? -4.524 -2.175 2.408 1.00 75.22 116 GLY A CA 9
ATOM 10038 C C . GLY A 1 21 ? -5.013 -1.197 3.477 1.00 55.30 116 GLY A C 9
ATOM 10039 O O . GLY A 1 21 ? -4.395 -0.154 3.698 1.00 24.33 116 GLY A O 9
ATOM 10043 N N . ASP A 1 22 ? -6.100 -1.564 4.176 1.00 62.10 117 ASP A N 9
ATOM 10044 C CA . ASP A 1 22 ? -6.711 -0.727 5.234 1.00 71.13 117 ASP A CA 9
ATOM 10045 C C . ASP A 1 22 ? -5.855 -0.729 6.513 1.00 0.21 117 ASP A C 9
ATOM 10046 O O . ASP A 1 22 ? -5.924 0.207 7.315 1.00 33.32 117 ASP A O 9
ATOM 10055 N N . GLN A 1 23 ? -5.053 -1.793 6.692 1.00 32.51 118 GLN A N 9
ATOM 10056 C CA . GLN A 1 23 ? -4.103 -1.910 7.821 1.00 14.11 118 GLN A CA 9
ATOM 10057 C C . GLN A 1 23 ? -2.836 -1.057 7.585 1.00 31.11 118 GLN A C 9
ATOM 10058 O O . GLN A 1 23 ? -2.054 -0.828 8.515 1.00 22.41 118 GLN A O 9
ATOM 10072 N N . CYS A 1 24 ? -2.640 -0.602 6.334 1.00 65.25 119 CYS A N 9
ATOM 10073 C CA . CYS A 1 24 ? -1.517 0.270 5.958 1.00 45.43 119 CYS A CA 9
ATOM 10074 C C . CYS A 1 24 ? -1.849 1.733 6.303 1.00 51.32 119 CYS A C 9
ATOM 10075 O O . CYS A 1 24 ? -2.898 2.247 5.891 1.00 5.53 119 CYS A O 9
ATOM 10082 N N . ARG A 1 25 ? -0.954 2.389 7.065 1.00 15.44 120 ARG A N 9
ATOM 10083 C CA . ARG A 1 25 ? -1.124 3.802 7.480 1.00 4.41 120 ARG A CA 9
ATOM 10084 C C . ARG A 1 25 ? -0.476 4.771 6.470 1.00 52.44 120 ARG A C 9
ATOM 10085 O O . ARG A 1 25 ? -0.623 5.982 6.603 1.00 14.12 120 ARG A O 9
ATOM 10106 N N . PHE A 1 26 ? 0.241 4.221 5.472 1.00 3.42 121 PHE A N 9
ATOM 10107 C CA . PHE A 1 26 ? 0.927 5.009 4.425 1.00 53.44 121 PHE A CA 9
ATOM 10108 C C . PHE A 1 26 ? -0.045 5.405 3.294 1.00 72.41 121 PHE A C 9
ATOM 10109 O O . PHE A 1 26 ? -1.089 4.766 3.106 1.00 42.30 121 PHE A O 9
ATOM 10126 N N . ALA A 1 27 ? 0.342 6.448 2.535 1.00 32.34 122 ALA A N 9
ATOM 10127 C CA . ALA A 1 27 ? -0.479 7.042 1.465 1.00 51.15 122 ALA A CA 9
ATOM 10128 C C . ALA A 1 27 ? -0.569 6.144 0.215 1.00 11.41 122 ALA A C 9
ATOM 10129 O O . ALA A 1 27 ? 0.451 5.727 -0.339 1.00 50.21 122 ALA A O 9
ATOM 10136 N N . HIS A 1 28 ? -1.807 5.871 -0.220 1.00 45.31 123 HIS A N 9
ATOM 10137 C CA . HIS A 1 28 ? -2.107 5.100 -1.439 1.00 64.52 123 HIS A CA 9
ATOM 10138 C C . HIS A 1 28 ? -2.483 6.081 -2.567 1.00 4.13 123 HIS A C 9
ATOM 10139 O O . HIS A 1 28 ? -3.633 6.137 -3.016 1.00 71.44 123 HIS A O 9
ATOM 10153 N N . GLY A 1 29 ? -1.486 6.874 -2.991 1.00 3.30 124 GLY A N 9
ATOM 10154 C CA . GLY A 1 29 ? -1.678 7.959 -3.966 1.00 12.23 124 GLY A CA 9
ATOM 10155 C C . GLY A 1 29 ? -1.393 9.324 -3.353 1.00 44.42 124 GLY A C 9
ATOM 10156 O O . GLY A 1 29 ? -1.311 9.447 -2.122 1.00 60.22 124 GLY A O 9
ATOM 10160 N N . VAL A 1 30 ? -1.243 10.358 -4.209 1.00 60.04 125 VAL A N 9
ATOM 10161 C CA . VAL A 1 30 ? -0.916 11.728 -3.756 1.00 64.43 125 VAL A CA 9
ATOM 10162 C C . VAL A 1 30 ? -2.146 12.423 -3.125 1.00 61.33 125 VAL A C 9
ATOM 10163 O O . VAL A 1 30 ? -1.998 13.359 -2.332 1.00 11.53 125 VAL A O 9
ATOM 10176 N N . HIS A 1 31 ? -3.360 11.936 -3.455 1.00 22.22 126 HIS A N 9
ATOM 10177 C CA . HIS A 1 31 ? -4.608 12.428 -2.833 1.00 64.51 126 HIS A CA 9
ATOM 10178 C C . HIS A 1 31 ? -4.676 11.984 -1.357 1.00 72.01 126 HIS A C 9
ATOM 10179 O O . HIS A 1 31 ? -5.209 12.700 -0.499 1.00 4.43 126 HIS A O 9
ATOM 10193 N N . GLU A 1 32 ? -4.113 10.794 -1.082 1.00 20.44 127 GLU A N 9
ATOM 10194 C CA . GLU A 1 32 ? -3.952 10.268 0.282 1.00 32.32 127 GLU A CA 9
ATOM 10195 C C . GLU A 1 32 ? -2.724 10.884 0.970 1.00 1.14 127 GLU A C 9
ATOM 10196 O O . GLU A 1 32 ? -2.672 10.924 2.196 1.00 22.44 127 GLU A O 9
ATOM 10208 N N . LEU A 1 33 ? -1.737 11.345 0.169 1.00 35.11 128 LEU A N 9
ATOM 10209 C CA . LEU A 1 33 ? -0.486 11.934 0.689 1.00 72.41 128 LEU A CA 9
ATOM 10210 C C . LEU A 1 33 ? -0.815 13.266 1.393 1.00 3.11 128 LEU A C 9
ATOM 10211 O O . LEU A 1 33 ? -1.214 14.248 0.752 1.00 63.03 128 LEU A O 9
ATOM 10227 N N . ARG A 1 34 ? -0.650 13.262 2.724 1.00 50.13 129 ARG A N 9
ATOM 10228 C CA . ARG A 1 34 ? -0.973 14.388 3.608 1.00 32.41 129 ARG A CA 9
ATOM 10229 C C . ARG A 1 34 ? 0.297 14.850 4.324 1.00 14.33 129 ARG A C 9
ATOM 10230 O O . ARG A 1 34 ? 1.103 14.024 4.755 1.00 32.13 129 ARG A O 9
ATOM 10251 N N . LEU A 1 35 ? 0.472 16.173 4.436 1.00 24.22 130 LEU A N 9
ATOM 10252 C CA . LEU A 1 35 ? 1.632 16.779 5.117 1.00 45.00 130 LEU A CA 9
ATOM 10253 C C . LEU A 1 35 ? 1.464 16.721 6.665 1.00 31.42 130 LEU A C 9
ATOM 10254 O O . LEU A 1 35 ? 0.331 16.747 7.160 1.00 44.21 130 LEU A O 9
ATOM 10270 N N . PRO A 1 36 ? 2.594 16.635 7.457 1.00 2.23 131 PRO A N 9
ATOM 10271 C CA . PRO A 1 36 ? 2.549 16.546 8.943 1.00 2.55 131 PRO A CA 9
ATOM 10272 C C . PRO A 1 36 ? 2.418 17.943 9.602 1.00 13.21 131 PRO A C 9
ATOM 10273 O O . PRO A 1 36 ? 3.170 18.282 10.530 1.00 32.10 131 PRO A O 9
ATOM 10284 N N . MET A 1 37 ? 1.424 18.724 9.113 1.00 13.54 132 MET A N 9
ATOM 10285 C CA . MET A 1 37 ? 1.195 20.145 9.489 1.00 51.31 132 MET A CA 9
ATOM 10286 C C . MET A 1 37 ? 2.414 21.025 9.130 1.00 61.30 132 MET A C 9
ATOM 10287 O O . MET A 1 37 ? 2.626 22.096 9.704 1.00 23.01 132 MET A O 9
ATOM 10301 N N . ASN A 1 38 ? 3.172 20.571 8.119 1.00 74.13 133 ASN A N 9
ATOM 10302 C CA . ASN A 1 38 ? 4.380 21.241 7.618 1.00 75.12 133 ASN A CA 9
ATOM 10303 C C . ASN A 1 38 ? 4.273 21.333 6.084 1.00 53.10 133 ASN A C 9
ATOM 10304 O O . ASN A 1 38 ? 4.167 20.284 5.439 1.00 72.11 133 ASN A O 9
ATOM 10315 N N . PRO A 1 39 ? 4.245 22.573 5.480 1.00 64.50 134 PRO A N 9
ATOM 10316 C CA . PRO A 1 39 ? 4.294 22.767 4.001 1.00 60.31 134 PRO A CA 9
ATOM 10317 C C . PRO A 1 39 ? 5.416 21.936 3.326 1.00 62.00 134 PRO A C 9
ATOM 10318 O O . PRO A 1 39 ? 6.602 22.108 3.648 1.00 51.32 134 PRO A O 9
ATOM 10329 N N . ARG A 1 40 ? 5.010 21.028 2.418 1.00 61.00 135 ARG A N 9
ATOM 10330 C CA . ARG A 1 40 ? 5.899 20.030 1.801 1.00 43.44 135 ARG A CA 9
ATOM 10331 C C . ARG A 1 40 ? 6.973 20.703 0.916 1.00 72.25 135 ARG A C 9
ATOM 10332 O O . ARG A 1 40 ? 6.646 21.377 -0.073 1.00 55.03 135 ARG A O 9
ATOM 10353 N N . GLY A 1 41 ? 8.248 20.538 1.320 1.00 54.25 136 GLY A N 9
ATOM 10354 C CA . GLY A 1 41 ? 9.402 21.053 0.582 1.00 23.01 136 GLY A CA 9
ATOM 10355 C C . GLY A 1 41 ? 9.784 22.460 1.014 1.00 31.13 136 GLY A C 9
ATOM 10356 O O . GLY A 1 41 ? 10.847 22.673 1.616 1.00 33.44 136 GLY A O 9
ATOM 10360 N N . ARG A 1 42 ? 8.891 23.422 0.728 1.00 70.01 137 ARG A N 9
ATOM 10361 C CA . ARG A 1 42 ? 9.137 24.845 0.994 1.00 14.02 137 ARG A CA 9
ATOM 10362 C C . ARG A 1 42 ? 8.959 25.163 2.489 1.00 51.11 137 ARG A C 9
ATOM 10363 O O . ARG A 1 42 ? 7.841 25.120 3.020 1.00 51.10 137 ARG A O 9
ATOM 10384 N N . ASN A 1 43 ? 10.084 25.435 3.165 1.00 51.44 138 ASN A N 9
ATOM 10385 C CA . ASN A 1 43 ? 10.094 25.974 4.530 1.00 55.03 138 ASN A CA 9
ATOM 10386 C C . ASN A 1 43 ? 10.032 27.504 4.427 1.00 54.23 138 ASN A C 9
ATOM 10387 O O . ASN A 1 43 ? 9.021 28.118 4.785 1.00 62.12 138 ASN A O 9
ATOM 10398 N N . HIS A 1 44 ? 11.116 28.086 3.881 1.00 50.21 139 HIS A N 9
ATOM 10399 C CA . HIS A 1 44 ? 11.227 29.524 3.558 1.00 12.51 139 HIS A CA 9
ATOM 10400 C C . HIS A 1 44 ? 12.535 29.750 2.765 1.00 54.32 139 HIS A C 9
ATOM 10401 O O . HIS A 1 44 ? 13.519 29.037 3.005 1.00 31.44 139 HIS A O 9
ATOM 10415 N N . PRO A 1 45 ? 12.577 30.727 1.797 1.00 61.15 140 PRO A N 9
ATOM 10416 C CA . PRO A 1 45 ? 13.796 31.019 0.987 1.00 51.42 140 PRO A CA 9
ATOM 10417 C C . PRO A 1 45 ? 14.806 31.912 1.749 1.00 64.23 140 PRO A C 9
ATOM 10418 O O . PRO A 1 45 ? 15.297 32.918 1.210 1.00 23.40 140 PRO A O 9
ATOM 10429 N N . LYS A 1 46 ? 15.141 31.482 2.991 1.00 63.40 141 LYS A N 9
ATOM 10430 C CA . LYS A 1 46 ? 15.929 32.259 3.965 1.00 63.01 141 LYS A CA 9
ATOM 10431 C C . LYS A 1 46 ? 15.259 33.623 4.224 1.00 11.51 141 LYS A C 9
ATOM 10432 O O . LYS A 1 46 ? 15.912 34.669 4.217 1.00 41.22 141 LYS A O 9
ATOM 10451 N N . TYR A 1 47 ? 13.928 33.571 4.428 1.00 21.41 142 TYR A N 9
ATOM 10452 C CA . TYR A 1 47 ? 13.091 34.744 4.713 1.00 35.53 142 TYR A CA 9
ATOM 10453 C C . TYR A 1 47 ? 13.473 35.358 6.077 1.00 44.35 142 TYR A C 9
ATOM 10454 O O . TYR A 1 47 ? 13.721 36.566 6.183 1.00 13.24 142 TYR A O 9
ATOM 10472 N N . LYS A 1 48 ? 13.499 34.502 7.111 1.00 20.11 143 LYS A N 9
ATOM 10473 C CA . LYS A 1 48 ? 13.895 34.901 8.468 1.00 43.14 143 LYS A CA 9
ATOM 10474 C C . LYS A 1 48 ? 15.433 34.925 8.560 1.00 10.33 143 LYS A C 9
ATOM 10475 O O . LYS A 1 48 ? 16.082 33.875 8.521 1.00 24.32 143 LYS A O 9
ATOM 10494 N N . THR A 1 49 ? 16.001 36.143 8.641 1.00 63.44 144 THR A N 9
ATOM 10495 C CA . THR A 1 49 ? 17.452 36.384 8.549 1.00 73.24 144 THR A CA 9
ATOM 10496 C C . THR A 1 49 ? 18.015 36.903 9.889 1.00 53.02 144 THR A C 9
ATOM 10497 O O . THR A 1 49 ? 18.953 36.322 10.449 1.00 65.43 144 THR A O 9
ATOM 10508 N N . VAL A 1 50 ? 17.424 38.000 10.389 1.00 74.42 145 VAL A N 9
ATOM 10509 C CA . VAL A 1 50 ? 17.864 38.684 11.626 1.00 60.54 145 VAL A CA 9
ATOM 10510 C C . VAL A 1 50 ? 17.064 38.147 12.832 1.00 12.43 145 VAL A C 9
ATOM 10511 O O . VAL A 1 50 ? 15.904 37.765 12.677 1.00 73.04 145 VAL A O 9
ATOM 10524 N N . LEU A 1 51 ? 17.707 38.109 14.018 1.00 63.12 146 LEU A N 9
ATOM 10525 C CA . LEU A 1 51 ? 17.062 37.691 15.283 1.00 72.45 146 LEU A CA 9
ATOM 10526 C C . LEU A 1 51 ? 16.034 38.742 15.751 1.00 44.04 146 LEU A C 9
ATOM 10527 O O . LEU A 1 51 ? 16.166 39.934 15.446 1.00 22.02 146 LEU A O 9
ATOM 10543 N N . CYS A 1 52 ? 15.017 38.281 16.499 1.00 73.23 147 CYS A N 9
ATOM 10544 C CA . CYS A 1 52 ? 13.948 39.143 17.023 1.00 3.50 147 CYS A CA 9
ATOM 10545 C C . CYS A 1 52 ? 14.407 39.779 18.344 1.00 2.24 147 CYS A C 9
ATOM 10546 O O . CYS A 1 52 ? 14.607 39.071 19.347 1.00 4.53 147 CYS A O 9
ATOM 10553 N N . ASP A 1 53 ? 14.570 41.115 18.330 1.00 35.01 148 ASP A N 9
ATOM 10554 C CA . ASP A 1 53 ? 15.030 41.886 19.498 1.00 44.21 148 ASP A CA 9
ATOM 10555 C C . ASP A 1 53 ? 13.932 41.930 20.558 1.00 3.05 148 ASP A C 9
ATOM 10556 O O . ASP A 1 53 ? 14.198 41.753 21.739 1.00 12.31 148 ASP A O 9
ATOM 10565 N N . LYS A 1 54 ? 12.686 42.138 20.103 1.00 62.05 149 LYS A N 9
ATOM 10566 C CA . LYS A 1 54 ? 11.509 42.254 20.988 1.00 51.54 149 LYS A CA 9
ATOM 10567 C C . LYS A 1 54 ? 11.263 40.951 21.770 1.00 44.32 149 LYS A C 9
ATOM 10568 O O . LYS A 1 54 ? 10.813 40.987 22.917 1.00 74.20 149 LYS A O 9
ATOM 10587 N N . PHE A 1 55 ? 11.594 39.812 21.137 1.00 75.42 150 PHE A N 9
ATOM 10588 C CA . PHE A 1 55 ? 11.475 38.483 21.752 1.00 43.33 150 PHE A CA 9
ATOM 10589 C C . PHE A 1 55 ? 12.488 38.335 22.903 1.00 30.22 150 PHE A C 9
ATOM 10590 O O . PHE A 1 55 ? 12.125 37.967 24.019 1.00 43.22 150 PHE A O 9
ATOM 10607 N N . SER A 1 56 ? 13.756 38.662 22.615 1.00 33.01 151 SER A N 9
ATOM 10608 C CA . SER A 1 56 ? 14.878 38.441 23.543 1.00 33.31 151 SER A CA 9
ATOM 10609 C C . SER A 1 56 ? 14.882 39.455 24.717 1.00 21.13 151 SER A C 9
ATOM 10610 O O . SER A 1 56 ? 15.241 39.095 25.844 1.00 22.25 151 SER A O 9
ATOM 10618 N N . MET A 1 57 ? 14.459 40.708 24.450 1.00 63.24 152 MET A N 9
ATOM 10619 C CA . MET A 1 57 ? 14.515 41.809 25.446 1.00 60.15 152 MET A CA 9
ATOM 10620 C C . MET A 1 57 ? 13.411 41.690 26.512 1.00 55.25 152 MET A C 9
ATOM 10621 O O . MET A 1 57 ? 13.664 41.955 27.695 1.00 2.40 152 MET A O 9
ATOM 10635 N N . THR A 1 58 ? 12.192 41.294 26.099 1.00 71.43 153 THR A N 9
ATOM 10636 C CA . THR A 1 58 ? 11.029 41.249 27.014 1.00 71.23 153 THR A CA 9
ATOM 10637 C C . THR A 1 58 ? 10.831 39.828 27.571 1.00 13.55 153 THR A C 9
ATOM 10638 O O . THR A 1 58 ? 10.570 39.647 28.766 1.00 11.23 153 THR A O 9
ATOM 10649 N N . GLY A 1 59 ? 10.969 38.827 26.685 1.00 61.51 154 GLY A N 9
ATOM 10650 C CA . GLY A 1 59 ? 10.757 37.417 27.031 1.00 0.33 154 GLY A CA 9
ATOM 10651 C C . GLY A 1 59 ? 10.056 36.665 25.905 1.00 24.02 154 GLY A C 9
ATOM 10652 O O . GLY A 1 59 ? 10.346 35.490 25.653 1.00 22.34 154 GLY A O 9
ATOM 10656 N N . ASN A 1 60 ? 9.129 37.370 25.217 1.00 62.32 155 ASN A N 9
ATOM 10657 C CA . ASN A 1 60 ? 8.320 36.813 24.108 1.00 63.14 155 ASN A CA 9
ATOM 10658 C C . ASN A 1 60 ? 8.014 37.901 23.060 1.00 63.43 155 ASN A C 9
ATOM 10659 O O . ASN A 1 60 ? 8.169 39.098 23.322 1.00 55.12 155 ASN A O 9
ATOM 10670 N N . CYS A 1 61 ? 7.586 37.458 21.864 1.00 70.53 156 CYS A N 9
ATOM 10671 C CA . CYS A 1 61 ? 7.168 38.335 20.750 1.00 2.43 156 CYS A CA 9
ATOM 10672 C C . CYS A 1 61 ? 5.705 38.009 20.397 1.00 24.00 156 CYS A C 9
ATOM 10673 O O . CYS A 1 61 ? 5.390 36.871 20.024 1.00 71.22 156 CYS A O 9
ATOM 10680 N N . LYS A 1 62 ? 4.827 39.026 20.506 1.00 61.25 157 LYS A N 9
ATOM 10681 C CA . LYS A 1 62 ? 3.355 38.856 20.400 1.00 65.14 157 LYS A CA 9
ATOM 10682 C C . LYS A 1 62 ? 2.894 38.563 18.957 1.00 4.41 157 LYS A C 9
ATOM 10683 O O . LYS A 1 62 ? 1.821 37.985 18.755 1.00 4.21 157 LYS A O 9
ATOM 10702 N N . TYR A 1 63 ? 3.711 38.972 17.970 1.00 60.14 158 TYR A N 9
ATOM 10703 C CA . TYR A 1 63 ? 3.421 38.747 16.540 1.00 35.10 158 TYR A CA 9
ATOM 10704 C C . TYR A 1 63 ? 3.457 37.249 16.177 1.00 63.50 158 TYR A C 9
ATOM 10705 O O . TYR A 1 63 ? 2.594 36.768 15.430 1.00 53.31 158 TYR A O 9
ATOM 10723 N N . GLY A 1 64 ? 4.459 36.531 16.719 1.00 2.52 159 GLY A N 9
ATOM 10724 C CA . GLY A 1 64 ? 4.636 35.100 16.454 1.00 60.34 159 GLY A CA 9
ATOM 10725 C C . GLY A 1 64 ? 4.943 34.801 14.985 1.00 43.21 159 GLY A C 9
ATOM 10726 O O . GLY A 1 64 ? 6.062 35.041 14.524 1.00 62.33 159 GLY A O 9
ATOM 10730 N N . THR A 1 65 ? 3.924 34.320 14.246 1.00 61.14 160 THR A N 9
ATOM 10731 C CA . THR A 1 65 ? 4.040 33.982 12.811 1.00 20.51 160 THR A CA 9
ATOM 10732 C C . THR A 1 65 ? 4.036 35.253 11.928 1.00 32.33 160 THR A C 9
ATOM 10733 O O . THR A 1 65 ? 4.497 35.223 10.778 1.00 65.45 160 THR A O 9
ATOM 10744 N N . ARG A 1 66 ? 3.512 36.368 12.484 1.00 60.25 161 ARG A N 9
ATOM 10745 C CA . ARG A 1 66 ? 3.512 37.688 11.814 1.00 35.55 161 ARG A CA 9
ATOM 10746 C C . ARG A 1 66 ? 4.933 38.296 11.825 1.00 34.20 161 ARG A C 9
ATOM 10747 O O . ARG A 1 66 ? 5.275 39.113 10.962 1.00 44.25 161 ARG A O 9
ATOM 10768 N N . CYS A 1 67 ? 5.744 37.887 12.824 1.00 4.31 162 CYS A N 9
ATOM 10769 C CA . CYS A 1 67 ? 7.122 38.374 13.011 1.00 42.25 162 CYS A CA 9
ATOM 10770 C C . CYS A 1 67 ? 8.050 37.743 11.952 1.00 0.53 162 CYS A C 9
ATOM 10771 O O . CYS A 1 67 ? 8.128 36.512 11.842 1.00 3.51 162 CYS A O 9
ATOM 10778 N N . GLN A 1 68 ? 8.730 38.599 11.169 1.00 21.20 163 GLN A N 9
ATOM 10779 C CA . GLN A 1 68 ? 9.647 38.167 10.087 1.00 64.04 163 GLN A CA 9
ATOM 10780 C C . GLN A 1 68 ? 11.018 37.727 10.639 1.00 45.33 163 GLN A C 9
ATOM 10781 O O . GLN A 1 68 ? 11.832 37.159 9.909 1.00 4.34 163 GLN A O 9
ATOM 10795 N N . PHE A 1 69 ? 11.262 38.019 11.921 1.00 50.45 164 PHE A N 9
ATOM 10796 C CA . PHE A 1 69 ? 12.554 37.785 12.580 1.00 33.23 164 PHE A CA 9
ATOM 10797 C C . PHE A 1 69 ? 12.575 36.420 13.294 1.00 64.23 164 PHE A C 9
ATOM 10798 O O . PHE A 1 69 ? 11.532 35.938 13.758 1.00 63.40 164 PHE A O 9
ATOM 10815 N N . ILE A 1 70 ? 13.778 35.822 13.368 1.00 44.40 165 ILE A N 9
ATOM 10816 C CA . ILE A 1 70 ? 14.020 34.503 13.982 1.00 61.32 165 ILE A CA 9
ATOM 10817 C C . ILE A 1 70 ? 13.740 34.542 15.499 1.00 23.11 165 ILE A C 9
ATOM 10818 O O . ILE A 1 70 ? 14.304 35.377 16.213 1.00 62.44 165 ILE A O 9
ATOM 10834 N N . HIS A 1 71 ? 12.866 33.638 15.973 1.00 0.45 166 HIS A N 9
ATOM 10835 C CA . HIS A 1 71 ? 12.586 33.453 17.408 1.00 74.23 166 HIS A CA 9
ATOM 10836 C C . HIS A 1 71 ? 13.427 32.281 17.947 1.00 31.53 166 HIS A C 9
ATOM 10837 O O . HIS A 1 71 ? 13.055 31.111 17.793 1.00 75.11 166 HIS A O 9
ATOM 10851 N N . LYS A 1 72 ? 14.598 32.605 18.518 1.00 12.45 167 LYS A N 9
ATOM 10852 C CA . LYS A 1 72 ? 15.408 31.647 19.289 1.00 23.25 167 LYS A CA 9
ATOM 10853 C C . LYS A 1 72 ? 14.988 31.753 20.758 1.00 43.12 167 LYS A C 9
ATOM 10854 O O . LYS A 1 72 ? 15.174 32.806 21.377 1.00 4.51 167 LYS A O 9
ATOM 10873 N N . ILE A 1 73 ? 14.394 30.665 21.288 1.00 1.12 168 ILE A N 9
ATOM 10874 C CA . ILE A 1 73 ? 13.782 30.639 22.626 1.00 63.05 168 ILE A CA 9
ATOM 10875 C C . ILE A 1 73 ? 14.875 30.765 23.709 1.00 33.32 168 ILE A C 9
ATOM 10876 O O . ILE A 1 73 ? 15.558 29.787 24.040 1.00 2.31 168 ILE A O 9
ATOM 10892 N N . VAL A 1 74 ? 15.059 32.002 24.208 1.00 30.12 169 VAL A N 9
ATOM 10893 C CA . VAL A 1 74 ? 16.094 32.333 25.204 1.00 24.55 169 VAL A CA 9
ATOM 10894 C C . VAL A 1 74 ? 15.706 31.761 26.583 1.00 12.42 169 VAL A C 9
ATOM 10895 O O . VAL A 1 74 ? 14.571 31.948 27.042 1.00 1.40 169 VAL A O 9
ATOM 10908 N N . ASP A 1 75 ? 16.657 31.049 27.215 1.00 52.04 170 ASP A N 9
ATOM 10909 C CA . ASP A 1 75 ? 16.489 30.472 28.563 1.00 51.33 170 ASP A CA 9
ATOM 10910 C C . ASP A 1 75 ? 16.617 31.561 29.647 1.00 3.11 170 ASP A C 9
ATOM 10911 O O . ASP A 1 75 ? 16.950 32.716 29.341 1.00 22.45 170 ASP A O 9
ATOM 10920 N N . GLY A 1 76 ? 16.351 31.172 30.911 1.00 73.44 171 GLY A N 9
ATOM 10921 C CA . GLY A 1 76 ? 16.441 32.087 32.060 1.00 22.50 171 GLY A CA 9
ATOM 10922 C C . GLY A 1 76 ? 17.839 32.676 32.257 1.00 62.24 171 GLY A C 9
ATOM 10923 O O . GLY A 1 76 ? 17.986 33.818 32.705 1.00 51.31 171 GLY A O 9
ATOM 10927 N N . ASN A 1 77 ? 18.862 31.883 31.905 1.00 31.24 172 ASN A N 9
ATOM 10928 C CA . ASN A 1 77 ? 20.272 32.301 31.942 1.00 23.43 172 ASN A CA 9
ATOM 10929 C C . ASN A 1 77 ? 21.051 31.564 30.838 1.00 71.13 172 ASN A C 9
ATOM 10930 O O . ASN A 1 77 ? 20.853 30.358 30.635 1.00 74.32 172 ASN A O 9
ATOM 10941 N N . ALA A 1 78 ? 21.913 32.303 30.119 1.00 52.20 173 ALA A N 9
ATOM 10942 C CA . ALA A 1 78 ? 22.742 31.762 29.031 1.00 0.31 173 ALA A CA 9
ATOM 10943 C C . ALA A 1 78 ? 23.927 32.725 28.765 1.00 74.40 173 ALA A C 9
ATOM 10944 O O . ALA A 1 78 ? 23.754 33.723 28.031 1.00 40.41 173 ALA A O 9
ATOM 10954 N N . SER A 1 1 ? -4.150 16.409 13.231 1.00 71.45 96 SER A N 10
ATOM 10955 C CA . SER A 1 1 ? -3.807 15.030 12.795 1.00 53.11 96 SER A CA 10
ATOM 10956 C C . SER A 1 1 ? -2.472 14.579 13.415 1.00 1.35 96 SER A C 10
ATOM 10957 O O . SER A 1 1 ? -1.588 15.406 13.661 1.00 72.12 96 SER A O 10
ATOM 10967 N N . ASP A 1 2 ? -2.342 13.265 13.679 1.00 0.23 97 ASP A N 10
ATOM 10968 C CA . ASP A 1 2 ? -1.072 12.646 14.133 1.00 62.12 97 ASP A CA 10
ATOM 10969 C C . ASP A 1 2 ? -0.214 12.234 12.921 1.00 4.01 97 ASP A C 10
ATOM 10970 O O . ASP A 1 2 ? -0.697 12.255 11.778 1.00 73.03 97 ASP A O 10
ATOM 10979 N N . ALA A 1 3 ? 1.055 11.863 13.178 1.00 51.41 98 ALA A N 10
ATOM 10980 C CA . ALA A 1 3 ? 2.013 11.466 12.128 1.00 34.00 98 ALA A CA 10
ATOM 10981 C C . ALA A 1 3 ? 1.648 10.088 11.554 1.00 43.54 98 ALA A C 10
ATOM 10982 O O . ALA A 1 3 ? 2.169 9.049 11.991 1.00 51.15 98 ALA A O 10
ATOM 10989 N N . PHE A 1 4 ? 0.714 10.098 10.595 1.00 33.15 99 PHE A N 10
ATOM 10990 C CA . PHE A 1 4 ? 0.191 8.888 9.959 1.00 72.45 99 PHE A CA 10
ATOM 10991 C C . PHE A 1 4 ? -0.207 9.240 8.518 1.00 44.42 99 PHE A C 10
ATOM 10992 O O . PHE A 1 4 ? -0.825 10.292 8.288 1.00 62.24 99 PHE A O 10
ATOM 11009 N N . LYS A 1 5 ? 0.163 8.343 7.581 1.00 11.43 100 LYS A N 10
ATOM 11010 C CA . LYS A 1 5 ? -0.045 8.466 6.114 1.00 22.35 100 LYS A CA 10
ATOM 11011 C C . LYS A 1 5 ? 0.341 9.856 5.563 1.00 4.45 100 LYS A C 10
ATOM 11012 O O . LYS A 1 5 ? -0.383 10.484 4.780 1.00 21.55 100 LYS A O 10
ATOM 11031 N N . THR A 1 6 ? 1.534 10.299 5.992 1.00 33.44 101 THR A N 10
ATOM 11032 C CA . THR A 1 6 ? 2.155 11.554 5.551 1.00 4.51 101 THR A CA 10
ATOM 11033 C C . THR A 1 6 ? 2.927 11.353 4.225 1.00 71.45 101 THR A C 10
ATOM 11034 O O . THR A 1 6 ? 3.225 12.317 3.512 1.00 73.34 101 THR A O 10
ATOM 11045 N N . ALA A 1 7 ? 3.241 10.084 3.911 1.00 43.23 102 ALA A N 10
ATOM 11046 C CA . ALA A 1 7 ? 3.957 9.685 2.684 1.00 12.15 102 ALA A CA 10
ATOM 11047 C C . ALA A 1 7 ? 3.142 8.615 1.948 1.00 25.50 102 ALA A C 10
ATOM 11048 O O . ALA A 1 7 ? 2.199 8.064 2.517 1.00 60.43 102 ALA A O 10
ATOM 11055 N N . LEU A 1 8 ? 3.491 8.347 0.677 1.00 5.13 103 LEU A N 10
ATOM 11056 C CA . LEU A 1 8 ? 2.844 7.289 -0.125 1.00 42.21 103 LEU A CA 10
ATOM 11057 C C . LEU A 1 8 ? 3.374 5.898 0.277 1.00 45.25 103 LEU A C 10
ATOM 11058 O O . LEU A 1 8 ? 4.540 5.748 0.672 1.00 34.34 103 LEU A O 10
ATOM 11074 N N . CYS A 1 9 ? 2.490 4.902 0.163 1.00 51.44 104 CYS A N 10
ATOM 11075 C CA . CYS A 1 9 ? 2.751 3.512 0.552 1.00 73.12 104 CYS A CA 10
ATOM 11076 C C . CYS A 1 9 ? 3.649 2.826 -0.486 1.00 42.43 104 CYS A C 10
ATOM 11077 O O . CYS A 1 9 ? 3.311 2.788 -1.673 1.00 14.43 104 CYS A O 10
ATOM 11084 N N . ASP A 1 10 ? 4.801 2.313 -0.012 1.00 3.33 105 ASP A N 10
ATOM 11085 C CA . ASP A 1 10 ? 5.804 1.615 -0.841 1.00 14.12 105 ASP A CA 10
ATOM 11086 C C . ASP A 1 10 ? 5.181 0.426 -1.586 1.00 52.34 105 ASP A C 10
ATOM 11087 O O . ASP A 1 10 ? 5.376 0.276 -2.793 1.00 0.23 105 ASP A O 10
ATOM 11096 N N . ALA A 1 11 ? 4.398 -0.379 -0.846 1.00 1.33 106 ALA A N 10
ATOM 11097 C CA . ALA A 1 11 ? 3.689 -1.557 -1.388 1.00 33.54 106 ALA A CA 10
ATOM 11098 C C . ALA A 1 11 ? 2.699 -1.163 -2.507 1.00 25.23 106 ALA A C 10
ATOM 11099 O O . ALA A 1 11 ? 2.544 -1.882 -3.498 1.00 32.04 106 ALA A O 10
ATOM 11106 N N . TYR A 1 12 ? 2.067 0.007 -2.342 1.00 10.52 107 TYR A N 10
ATOM 11107 C CA . TYR A 1 12 ? 1.100 0.557 -3.314 1.00 12.43 107 TYR A CA 10
ATOM 11108 C C . TYR A 1 12 ? 1.806 1.022 -4.605 1.00 54.10 107 TYR A C 10
ATOM 11109 O O . TYR A 1 12 ? 1.220 0.987 -5.683 1.00 51.22 107 TYR A O 10
ATOM 11127 N N . LYS A 1 13 ? 3.057 1.477 -4.481 1.00 5.21 108 LYS A N 10
ATOM 11128 C CA . LYS A 1 13 ? 3.833 1.994 -5.625 1.00 54.24 108 LYS A CA 10
ATOM 11129 C C . LYS A 1 13 ? 4.532 0.857 -6.402 1.00 24.44 108 LYS A C 10
ATOM 11130 O O . LYS A 1 13 ? 4.653 0.927 -7.630 1.00 3.31 108 LYS A O 10
ATOM 11149 N N . ARG A 1 14 ? 4.972 -0.198 -5.685 1.00 51.23 109 ARG A N 10
ATOM 11150 C CA . ARG A 1 14 ? 5.764 -1.299 -6.284 1.00 41.25 109 ARG A CA 10
ATOM 11151 C C . ARG A 1 14 ? 4.866 -2.395 -6.899 1.00 63.24 109 ARG A C 10
ATOM 11152 O O . ARG A 1 14 ? 5.133 -2.857 -8.012 1.00 35.02 109 ARG A O 10
ATOM 11173 N N . SER A 1 15 ? 3.809 -2.816 -6.172 1.00 23.11 110 SER A N 10
ATOM 11174 C CA . SER A 1 15 ? 2.931 -3.939 -6.594 1.00 51.42 110 SER A CA 10
ATOM 11175 C C . SER A 1 15 ? 1.502 -3.465 -6.936 1.00 43.11 110 SER A C 10
ATOM 11176 O O . SER A 1 15 ? 0.668 -4.285 -7.346 1.00 11.11 110 SER A O 10
ATOM 11184 N N . GLN A 1 16 ? 1.246 -2.141 -6.766 1.00 5.45 111 GLN A N 10
ATOM 11185 C CA . GLN A 1 16 ? -0.054 -1.478 -7.052 1.00 53.25 111 GLN A CA 10
ATOM 11186 C C . GLN A 1 16 ? -1.148 -1.911 -6.049 1.00 64.34 111 GLN A C 10
ATOM 11187 O O . GLN A 1 16 ? -1.562 -1.114 -5.187 1.00 11.45 111 GLN A O 10
ATOM 11201 N N . ALA A 1 17 ? -1.608 -3.171 -6.161 1.00 74.31 112 ALA A N 10
ATOM 11202 C CA . ALA A 1 17 ? -2.533 -3.776 -5.192 1.00 33.33 112 ALA A CA 10
ATOM 11203 C C . ALA A 1 17 ? -1.770 -4.109 -3.892 1.00 52.33 112 ALA A C 10
ATOM 11204 O O . ALA A 1 17 ? -1.101 -5.146 -3.787 1.00 63.42 112 ALA A O 10
ATOM 11211 N N . CYS A 1 18 ? -1.838 -3.172 -2.933 1.00 61.12 113 CYS A N 10
ATOM 11212 C CA . CYS A 1 18 ? -1.153 -3.268 -1.638 1.00 33.30 113 CYS A CA 10
ATOM 11213 C C . CYS A 1 18 ? -1.835 -4.337 -0.754 1.00 11.11 113 CYS A C 10
ATOM 11214 O O . CYS A 1 18 ? -3.044 -4.273 -0.515 1.00 31.52 113 CYS A O 10
ATOM 11221 N N . SER A 1 19 ? -1.043 -5.307 -0.267 1.00 61.13 114 SER A N 10
ATOM 11222 C CA . SER A 1 19 ? -1.545 -6.475 0.488 1.00 33.03 114 SER A CA 10
ATOM 11223 C C . SER A 1 19 ? -2.022 -6.078 1.899 1.00 31.20 114 SER A C 10
ATOM 11224 O O . SER A 1 19 ? -2.891 -6.737 2.480 1.00 3.52 114 SER A O 10
ATOM 11232 N N . TYR A 1 20 ? -1.449 -4.982 2.429 1.00 0.34 115 TYR A N 10
ATOM 11233 C CA . TYR A 1 20 ? -1.763 -4.464 3.776 1.00 13.55 115 TYR A CA 10
ATOM 11234 C C . TYR A 1 20 ? -3.144 -3.770 3.799 1.00 45.51 115 TYR A C 10
ATOM 11235 O O . TYR A 1 20 ? -3.780 -3.684 4.855 1.00 61.41 115 TYR A O 10
ATOM 11253 N N . GLY A 1 21 ? -3.590 -3.282 2.619 1.00 54.11 116 GLY A N 10
ATOM 11254 C CA . GLY A 1 21 ? -4.881 -2.594 2.483 1.00 40.24 116 GLY A CA 10
ATOM 11255 C C . GLY A 1 21 ? -4.942 -1.272 3.247 1.00 64.34 116 GLY A C 10
ATOM 11256 O O . GLY A 1 21 ? -3.937 -0.562 3.330 1.00 52.53 116 GLY A O 10
ATOM 11260 N N . ASP A 1 22 ? -6.111 -0.964 3.843 1.00 12.45 117 ASP A N 10
ATOM 11261 C CA . ASP A 1 22 ? -6.332 0.292 4.609 1.00 50.35 117 ASP A CA 10
ATOM 11262 C C . ASP A 1 22 ? -5.455 0.355 5.882 1.00 63.45 117 ASP A C 10
ATOM 11263 O O . ASP A 1 22 ? -5.241 1.435 6.444 1.00 22.01 117 ASP A O 10
ATOM 11272 N N . GLN A 1 23 ? -4.929 -0.816 6.302 1.00 52.35 118 GLN A N 10
ATOM 11273 C CA . GLN A 1 23 ? -4.098 -0.963 7.517 1.00 4.34 118 GLN A CA 10
ATOM 11274 C C . GLN A 1 23 ? -2.645 -0.470 7.288 1.00 33.41 118 GLN A C 10
ATOM 11275 O O . GLN A 1 23 ? -1.798 -0.606 8.179 1.00 70.51 118 GLN A O 10
ATOM 11289 N N . CYS A 1 24 ? -2.363 0.081 6.088 1.00 12.12 119 CYS A N 10
ATOM 11290 C CA . CYS A 1 24 ? -1.093 0.733 5.769 1.00 11.05 119 CYS A CA 10
ATOM 11291 C C . CYS A 1 24 ? -0.865 1.984 6.637 1.00 51.11 119 CYS A C 10
ATOM 11292 O O . CYS A 1 24 ? -1.794 2.772 6.866 1.00 4.42 119 CYS A O 10
ATOM 11299 N N . ARG A 1 25 ? 0.387 2.153 7.096 1.00 65.44 120 ARG A N 10
ATOM 11300 C CA . ARG A 1 25 ? 0.825 3.344 7.849 1.00 2.04 120 ARG A CA 10
ATOM 11301 C C . ARG A 1 25 ? 1.089 4.535 6.901 1.00 52.44 120 ARG A C 10
ATOM 11302 O O . ARG A 1 25 ? 1.356 5.648 7.359 1.00 73.00 120 ARG A O 10
ATOM 11323 N N . PHE A 1 26 ? 1.012 4.277 5.576 1.00 32.24 121 PHE A N 10
ATOM 11324 C CA . PHE A 1 26 ? 1.191 5.291 4.525 1.00 53.14 121 PHE A CA 10
ATOM 11325 C C . PHE A 1 26 ? -0.036 5.317 3.580 1.00 73.32 121 PHE A C 10
ATOM 11326 O O . PHE A 1 26 ? -0.808 4.352 3.509 1.00 33.24 121 PHE A O 10
ATOM 11343 N N . ALA A 1 27 ? -0.185 6.449 2.869 1.00 52.24 122 ALA A N 10
ATOM 11344 C CA . ALA A 1 27 ? -1.355 6.771 2.031 1.00 14.42 122 ALA A CA 10
ATOM 11345 C C . ALA A 1 27 ? -1.356 6.011 0.686 1.00 2.13 122 ALA A C 10
ATOM 11346 O O . ALA A 1 27 ? -0.303 5.732 0.112 1.00 40.21 122 ALA A O 10
ATOM 11353 N N . HIS A 1 28 ? -2.570 5.705 0.197 1.00 52.33 123 HIS A N 10
ATOM 11354 C CA . HIS A 1 28 ? -2.804 5.069 -1.124 1.00 23.15 123 HIS A CA 10
ATOM 11355 C C . HIS A 1 28 ? -3.359 6.111 -2.118 1.00 2.13 123 HIS A C 10
ATOM 11356 O O . HIS A 1 28 ? -4.063 5.767 -3.074 1.00 73.53 123 HIS A O 10
ATOM 11370 N N . GLY A 1 29 ? -2.982 7.381 -1.903 1.00 35.43 124 GLY A N 10
ATOM 11371 C CA . GLY A 1 29 ? -3.415 8.487 -2.747 1.00 40.12 124 GLY A CA 10
ATOM 11372 C C . GLY A 1 29 ? -2.889 9.819 -2.249 1.00 25.52 124 GLY A C 10
ATOM 11373 O O . GLY A 1 29 ? -2.560 9.961 -1.059 1.00 54.43 124 GLY A O 10
ATOM 11377 N N . VAL A 1 30 ? -2.818 10.798 -3.165 1.00 21.31 125 VAL A N 10
ATOM 11378 C CA . VAL A 1 30 ? -2.300 12.152 -2.883 1.00 3.34 125 VAL A CA 10
ATOM 11379 C C . VAL A 1 30 ? -3.260 12.942 -1.958 1.00 40.42 125 VAL A C 10
ATOM 11380 O O . VAL A 1 30 ? -2.841 13.859 -1.244 1.00 61.30 125 VAL A O 10
ATOM 11393 N N . HIS A 1 31 ? -4.545 12.548 -1.962 1.00 25.32 126 HIS A N 10
ATOM 11394 C CA . HIS A 1 31 ? -5.598 13.185 -1.149 1.00 50.15 126 HIS A CA 10
ATOM 11395 C C . HIS A 1 31 ? -5.437 12.823 0.343 1.00 74.34 126 HIS A C 10
ATOM 11396 O O . HIS A 1 31 ? -5.719 13.646 1.225 1.00 41.20 126 HIS A O 10
ATOM 11410 N N . GLU A 1 32 ? -4.971 11.582 0.609 1.00 25.24 127 GLU A N 10
ATOM 11411 C CA . GLU A 1 32 ? -4.797 11.059 1.983 1.00 23.04 127 GLU A CA 10
ATOM 11412 C C . GLU A 1 32 ? -3.437 11.468 2.585 1.00 22.21 127 GLU A C 10
ATOM 11413 O O . GLU A 1 32 ? -3.127 11.089 3.721 1.00 43.22 127 GLU A O 10
ATOM 11425 N N . LEU A 1 33 ? -2.632 12.232 1.826 1.00 61.31 128 LEU A N 10
ATOM 11426 C CA . LEU A 1 33 ? -1.353 12.760 2.319 1.00 34.43 128 LEU A CA 10
ATOM 11427 C C . LEU A 1 33 ? -1.588 13.853 3.373 1.00 44.53 128 LEU A C 10
ATOM 11428 O O . LEU A 1 33 ? -2.181 14.897 3.076 1.00 22.42 128 LEU A O 10
ATOM 11444 N N . ARG A 1 34 ? -1.175 13.565 4.612 1.00 34.45 129 ARG A N 10
ATOM 11445 C CA . ARG A 1 34 ? -1.017 14.584 5.658 1.00 65.03 129 ARG A CA 10
ATOM 11446 C C . ARG A 1 34 ? 0.343 15.270 5.437 1.00 75.23 129 ARG A C 10
ATOM 11447 O O . ARG A 1 34 ? 1.338 14.584 5.188 1.00 13.13 129 ARG A O 10
ATOM 11468 N N . LEU A 1 35 ? 0.386 16.613 5.491 1.00 61.54 130 LEU A N 10
ATOM 11469 C CA . LEU A 1 35 ? 1.646 17.364 5.321 1.00 43.34 130 LEU A CA 10
ATOM 11470 C C . LEU A 1 35 ? 2.591 17.101 6.527 1.00 31.33 130 LEU A C 10
ATOM 11471 O O . LEU A 1 35 ? 2.093 16.793 7.622 1.00 32.41 130 LEU A O 10
ATOM 11487 N N . PRO A 1 36 ? 3.956 17.146 6.332 1.00 73.32 131 PRO A N 10
ATOM 11488 C CA . PRO A 1 36 ? 4.936 16.983 7.441 1.00 60.53 131 PRO A CA 10
ATOM 11489 C C . PRO A 1 36 ? 4.696 17.994 8.589 1.00 12.53 131 PRO A C 10
ATOM 11490 O O . PRO A 1 36 ? 5.115 19.156 8.516 1.00 41.15 131 PRO A O 10
ATOM 11501 N N . MET A 1 37 ? 3.941 17.539 9.604 1.00 73.25 132 MET A N 10
ATOM 11502 C CA . MET A 1 37 ? 3.576 18.335 10.784 1.00 71.25 132 MET A CA 10
ATOM 11503 C C . MET A 1 37 ? 4.728 18.360 11.797 1.00 52.42 132 MET A C 10
ATOM 11504 O O . MET A 1 37 ? 5.185 17.307 12.257 1.00 14.12 132 MET A O 10
ATOM 11518 N N . ASN A 1 38 ? 5.184 19.575 12.128 1.00 73.13 133 ASN A N 10
ATOM 11519 C CA . ASN A 1 38 ? 6.239 19.809 13.120 1.00 64.40 133 ASN A CA 10
ATOM 11520 C C . ASN A 1 38 ? 5.986 21.184 13.774 1.00 3.44 133 ASN A C 10
ATOM 11521 O O . ASN A 1 38 ? 6.035 22.205 13.073 1.00 34.51 133 ASN A O 10
ATOM 11532 N N . PRO A 1 39 ? 5.682 21.238 15.115 1.00 4.41 134 PRO A N 10
ATOM 11533 C CA . PRO A 1 39 ? 5.381 22.513 15.815 1.00 62.45 134 PRO A CA 10
ATOM 11534 C C . PRO A 1 39 ? 6.630 23.410 15.926 1.00 23.22 134 PRO A C 10
ATOM 11535 O O . PRO A 1 39 ? 7.758 22.903 16.003 1.00 63.13 134 PRO A O 10
ATOM 11546 N N . ARG A 1 40 ? 6.416 24.738 15.919 1.00 3.30 135 ARG A N 10
ATOM 11547 C CA . ARG A 1 40 ? 7.509 25.730 15.939 1.00 53.44 135 ARG A CA 10
ATOM 11548 C C . ARG A 1 40 ? 8.146 25.774 17.343 1.00 63.52 135 ARG A C 10
ATOM 11549 O O . ARG A 1 40 ? 7.699 26.531 18.217 1.00 23.30 135 ARG A O 10
ATOM 11570 N N . GLY A 1 41 ? 9.154 24.908 17.553 1.00 72.12 136 GLY A N 10
ATOM 11571 C CA . GLY A 1 41 ? 9.844 24.791 18.834 1.00 42.34 136 GLY A CA 10
ATOM 11572 C C . GLY A 1 41 ? 10.749 25.978 19.117 1.00 34.32 136 GLY A C 10
ATOM 11573 O O . GLY A 1 41 ? 10.474 26.783 20.015 1.00 33.05 136 GLY A O 10
ATOM 11577 N N . ARG A 1 42 ? 11.835 26.092 18.334 1.00 74.54 137 ARG A N 10
ATOM 11578 C CA . ARG A 1 42 ? 12.815 27.189 18.455 1.00 32.55 137 ARG A CA 10
ATOM 11579 C C . ARG A 1 42 ? 12.848 28.000 17.150 1.00 62.24 137 ARG A C 10
ATOM 11580 O O . ARG A 1 42 ? 13.461 27.579 16.161 1.00 24.21 137 ARG A O 10
ATOM 11601 N N . ASN A 1 43 ? 12.134 29.140 17.150 1.00 73.03 138 ASN A N 10
ATOM 11602 C CA . ASN A 1 43 ? 12.111 30.099 16.026 1.00 71.23 138 ASN A CA 10
ATOM 11603 C C . ASN A 1 43 ? 12.207 31.520 16.591 1.00 73.04 138 ASN A C 10
ATOM 11604 O O . ASN A 1 43 ? 11.210 32.080 17.059 1.00 73.44 138 ASN A O 10
ATOM 11615 N N . HIS A 1 44 ? 13.431 32.063 16.607 1.00 40.24 139 HIS A N 10
ATOM 11616 C CA . HIS A 1 44 ? 13.693 33.459 17.010 1.00 2.33 139 HIS A CA 10
ATOM 11617 C C . HIS A 1 44 ? 13.380 34.416 15.834 1.00 21.45 139 HIS A C 10
ATOM 11618 O O . HIS A 1 44 ? 13.342 33.967 14.676 1.00 54.30 139 HIS A O 10
ATOM 11632 N N . PRO A 1 45 ? 13.128 35.741 16.096 1.00 51.01 140 PRO A N 10
ATOM 11633 C CA . PRO A 1 45 ? 13.074 36.750 15.018 1.00 30.24 140 PRO A CA 10
ATOM 11634 C C . PRO A 1 45 ? 14.456 36.868 14.333 1.00 51.24 140 PRO A C 10
ATOM 11635 O O . PRO A 1 45 ? 15.439 37.272 14.963 1.00 70.13 140 PRO A O 10
ATOM 11646 N N . LYS A 1 46 ? 14.528 36.449 13.063 1.00 23.14 141 LYS A N 10
ATOM 11647 C CA . LYS A 1 46 ? 15.787 36.392 12.301 1.00 40.10 141 LYS A CA 10
ATOM 11648 C C . LYS A 1 46 ? 16.008 37.701 11.506 1.00 21.55 141 LYS A C 10
ATOM 11649 O O . LYS A 1 46 ? 15.393 37.936 10.459 1.00 74.00 141 LYS A O 10
ATOM 11668 N N . TYR A 1 47 ? 16.857 38.580 12.066 1.00 71.32 142 TYR A N 10
ATOM 11669 C CA . TYR A 1 47 ? 17.236 39.869 11.449 1.00 74.10 142 TYR A CA 10
ATOM 11670 C C . TYR A 1 47 ? 18.756 40.082 11.578 1.00 55.02 142 TYR A C 10
ATOM 11671 O O . TYR A 1 47 ? 19.429 40.460 10.612 1.00 53.02 142 TYR A O 10
ATOM 11689 N N . LYS A 1 48 ? 19.298 39.810 12.782 1.00 63.40 143 LYS A N 10
ATOM 11690 C CA . LYS A 1 48 ? 20.750 39.873 13.055 1.00 4.21 143 LYS A CA 10
ATOM 11691 C C . LYS A 1 48 ? 21.379 38.474 12.899 1.00 65.14 143 LYS A C 10
ATOM 11692 O O . LYS A 1 48 ? 22.107 37.986 13.768 1.00 55.55 143 LYS A O 10
ATOM 11711 N N . THR A 1 49 ? 21.055 37.838 11.765 1.00 35.41 144 THR A N 10
ATOM 11712 C CA . THR A 1 49 ? 21.699 36.607 11.291 1.00 1.54 144 THR A CA 10
ATOM 11713 C C . THR A 1 49 ? 22.799 36.959 10.262 1.00 5.22 144 THR A C 10
ATOM 11714 O O . THR A 1 49 ? 23.736 36.183 10.036 1.00 54.11 144 THR A O 10
ATOM 11725 N N . VAL A 1 50 ? 22.649 38.149 9.639 1.00 40.22 145 VAL A N 10
ATOM 11726 C CA . VAL A 1 50 ? 23.581 38.695 8.634 1.00 51.31 145 VAL A CA 10
ATOM 11727 C C . VAL A 1 50 ? 24.339 39.902 9.236 1.00 13.14 145 VAL A C 10
ATOM 11728 O O . VAL A 1 50 ? 23.768 40.671 10.027 1.00 30.25 145 VAL A O 10
ATOM 11741 N N . LEU A 1 51 ? 25.632 40.037 8.873 1.00 75.34 146 LEU A N 10
ATOM 11742 C CA . LEU A 1 51 ? 26.458 41.204 9.245 1.00 53.45 146 LEU A CA 10
ATOM 11743 C C . LEU A 1 51 ? 26.097 42.396 8.344 1.00 64.51 146 LEU A C 10
ATOM 11744 O O . LEU A 1 51 ? 25.748 42.205 7.174 1.00 71.22 146 LEU A O 10
ATOM 11760 N N . CYS A 1 52 ? 26.201 43.616 8.887 1.00 21.14 147 CYS A N 10
ATOM 11761 C CA . CYS A 1 52 ? 25.875 44.851 8.161 1.00 65.20 147 CYS A CA 10
ATOM 11762 C C . CYS A 1 52 ? 26.934 45.088 7.065 1.00 64.12 147 CYS A C 10
ATOM 11763 O O . CYS A 1 52 ? 28.103 45.352 7.375 1.00 63.43 147 CYS A O 10
ATOM 11770 N N . ASP A 1 53 ? 26.496 44.994 5.793 1.00 11.43 148 ASP A N 10
ATOM 11771 C CA . ASP A 1 53 ? 27.389 44.948 4.614 1.00 42.21 148 ASP A CA 10
ATOM 11772 C C . ASP A 1 53 ? 28.224 46.223 4.484 1.00 33.22 148 ASP A C 10
ATOM 11773 O O . ASP A 1 53 ? 29.448 46.160 4.381 1.00 75.01 148 ASP A O 10
ATOM 11782 N N . LYS A 1 54 ? 27.542 47.375 4.501 1.00 3.01 149 LYS A N 10
ATOM 11783 C CA . LYS A 1 54 ? 28.183 48.693 4.324 1.00 21.42 149 LYS A CA 10
ATOM 11784 C C . LYS A 1 54 ? 29.050 49.054 5.543 1.00 63.40 149 LYS A C 10
ATOM 11785 O O . LYS A 1 54 ? 30.062 49.734 5.405 1.00 12.15 149 LYS A O 10
ATOM 11804 N N . PHE A 1 55 ? 28.671 48.560 6.733 1.00 72.24 150 PHE A N 10
ATOM 11805 C CA . PHE A 1 55 ? 29.435 48.814 7.968 1.00 43.42 150 PHE A CA 10
ATOM 11806 C C . PHE A 1 55 ? 30.741 47.970 7.964 1.00 71.13 150 PHE A C 10
ATOM 11807 O O . PHE A 1 55 ? 31.705 48.297 8.661 1.00 73.14 150 PHE A O 10
ATOM 11824 N N . SER A 1 56 ? 30.743 46.874 7.177 1.00 31.04 151 SER A N 10
ATOM 11825 C CA . SER A 1 56 ? 31.938 46.039 6.947 1.00 43.13 151 SER A CA 10
ATOM 11826 C C . SER A 1 56 ? 32.827 46.623 5.815 1.00 45.12 151 SER A C 10
ATOM 11827 O O . SER A 1 56 ? 34.056 46.683 5.951 1.00 45.43 151 SER A O 10
ATOM 11835 N N . MET A 1 57 ? 32.190 47.059 4.706 1.00 40.24 152 MET A N 10
ATOM 11836 C CA . MET A 1 57 ? 32.903 47.470 3.471 1.00 44.12 152 MET A CA 10
ATOM 11837 C C . MET A 1 57 ? 33.397 48.925 3.557 1.00 55.13 152 MET A C 10
ATOM 11838 O O . MET A 1 57 ? 34.593 49.196 3.382 1.00 13.22 152 MET A O 10
ATOM 11852 N N . THR A 1 58 ? 32.471 49.853 3.850 1.00 50.34 153 THR A N 10
ATOM 11853 C CA . THR A 1 58 ? 32.768 51.304 3.900 1.00 25.23 153 THR A CA 10
ATOM 11854 C C . THR A 1 58 ? 33.053 51.735 5.349 1.00 72.43 153 THR A C 10
ATOM 11855 O O . THR A 1 58 ? 33.632 52.801 5.588 1.00 43.11 153 THR A O 10
ATOM 11866 N N . GLY A 1 59 ? 32.643 50.883 6.311 1.00 13.31 154 GLY A N 10
ATOM 11867 C CA . GLY A 1 59 ? 32.807 51.160 7.737 1.00 44.31 154 GLY A CA 10
ATOM 11868 C C . GLY A 1 59 ? 31.674 52.003 8.317 1.00 50.20 154 GLY A C 10
ATOM 11869 O O . GLY A 1 59 ? 31.722 52.378 9.495 1.00 60.25 154 GLY A O 10
ATOM 11873 N N . ASN A 1 60 ? 30.641 52.283 7.492 1.00 52.01 155 ASN A N 10
ATOM 11874 C CA . ASN A 1 60 ? 29.525 53.191 7.846 1.00 14.01 155 ASN A CA 10
ATOM 11875 C C . ASN A 1 60 ? 28.178 52.565 7.451 1.00 2.24 155 ASN A C 10
ATOM 11876 O O . ASN A 1 60 ? 28.035 52.041 6.345 1.00 44.14 155 ASN A O 10
ATOM 11887 N N . CYS A 1 61 ? 27.200 52.624 8.374 1.00 42.15 156 CYS A N 10
ATOM 11888 C CA . CYS A 1 61 ? 25.805 52.215 8.128 1.00 52.33 156 CYS A CA 10
ATOM 11889 C C . CYS A 1 61 ? 24.883 53.414 8.403 1.00 43.43 156 CYS A C 10
ATOM 11890 O O . CYS A 1 61 ? 24.900 53.971 9.507 1.00 3.40 156 CYS A O 10
ATOM 11897 N N . LYS A 1 62 ? 24.085 53.801 7.394 1.00 13.42 157 LYS A N 10
ATOM 11898 C CA . LYS A 1 62 ? 23.231 55.010 7.441 1.00 3.34 157 LYS A CA 10
ATOM 11899 C C . LYS A 1 62 ? 22.079 54.883 8.468 1.00 44.44 157 LYS A C 10
ATOM 11900 O O . LYS A 1 62 ? 21.577 55.891 8.973 1.00 22.20 157 LYS A O 10
ATOM 11919 N N . TYR A 1 63 ? 21.677 53.632 8.764 1.00 52.20 158 TYR A N 10
ATOM 11920 C CA . TYR A 1 63 ? 20.568 53.330 9.696 1.00 41.23 158 TYR A CA 10
ATOM 11921 C C . TYR A 1 63 ? 20.992 53.537 11.168 1.00 22.15 158 TYR A C 10
ATOM 11922 O O . TYR A 1 63 ? 20.161 53.901 12.011 1.00 74.22 158 TYR A O 10
ATOM 11940 N N . GLY A 1 64 ? 22.288 53.288 11.454 1.00 42.34 159 GLY A N 10
ATOM 11941 C CA . GLY A 1 64 ? 22.849 53.433 12.804 1.00 23.41 159 GLY A CA 10
ATOM 11942 C C . GLY A 1 64 ? 22.220 52.476 13.818 1.00 41.45 159 GLY A C 10
ATOM 11943 O O . GLY A 1 64 ? 22.334 51.257 13.667 1.00 22.12 159 GLY A O 10
ATOM 11947 N N . THR A 1 65 ? 21.526 53.028 14.830 1.00 41.24 160 THR A N 10
ATOM 11948 C CA . THR A 1 65 ? 20.861 52.234 15.882 1.00 21.23 160 THR A CA 10
ATOM 11949 C C . THR A 1 65 ? 19.621 51.488 15.340 1.00 61.12 160 THR A C 10
ATOM 11950 O O . THR A 1 65 ? 19.215 50.465 15.896 1.00 71.33 160 THR A O 10
ATOM 11961 N N . ARG A 1 66 ? 19.028 52.007 14.245 1.00 23.05 161 ARG A N 10
ATOM 11962 C CA . ARG A 1 66 ? 17.821 51.416 13.619 1.00 1.32 161 ARG A CA 10
ATOM 11963 C C . ARG A 1 66 ? 18.173 50.270 12.640 1.00 11.03 161 ARG A C 10
ATOM 11964 O O . ARG A 1 66 ? 17.275 49.703 12.010 1.00 62.21 161 ARG A O 10
ATOM 11985 N N . CYS A 1 67 ? 19.474 49.932 12.529 1.00 32.42 162 CYS A N 10
ATOM 11986 C CA . CYS A 1 67 ? 19.954 48.855 11.644 1.00 73.32 162 CYS A CA 10
ATOM 11987 C C . CYS A 1 67 ? 19.595 47.476 12.221 1.00 72.23 162 CYS A C 10
ATOM 11988 O O . CYS A 1 67 ? 19.865 47.196 13.394 1.00 44.13 162 CYS A O 10
ATOM 11995 N N . GLN A 1 68 ? 18.979 46.624 11.385 1.00 11.22 163 GLN A N 10
ATOM 11996 C CA . GLN A 1 68 ? 18.569 45.261 11.781 1.00 62.44 163 GLN A CA 10
ATOM 11997 C C . GLN A 1 68 ? 19.709 44.240 11.598 1.00 71.04 163 GLN A C 10
ATOM 11998 O O . GLN A 1 68 ? 19.526 43.067 11.894 1.00 51.14 163 GLN A O 10
ATOM 12012 N N . PHE A 1 69 ? 20.877 44.698 11.120 1.00 13.01 164 PHE A N 10
ATOM 12013 C CA . PHE A 1 69 ? 22.044 43.834 10.842 1.00 2.14 164 PHE A CA 10
ATOM 12014 C C . PHE A 1 69 ? 23.182 44.133 11.836 1.00 3.40 164 PHE A C 10
ATOM 12015 O O . PHE A 1 69 ? 23.307 45.267 12.322 1.00 52.32 164 PHE A O 10
ATOM 12032 N N . ILE A 1 70 ? 23.997 43.099 12.124 1.00 25.21 165 ILE A N 10
ATOM 12033 C CA . ILE A 1 70 ? 25.063 43.150 13.149 1.00 3.14 165 ILE A CA 10
ATOM 12034 C C . ILE A 1 70 ? 26.179 44.148 12.766 1.00 62.35 165 ILE A C 10
ATOM 12035 O O . ILE A 1 70 ? 26.876 43.953 11.764 1.00 52.43 165 ILE A O 10
ATOM 12051 N N . HIS A 1 71 ? 26.327 45.214 13.567 1.00 50.22 166 HIS A N 10
ATOM 12052 C CA . HIS A 1 71 ? 27.447 46.161 13.444 1.00 14.04 166 HIS A CA 10
ATOM 12053 C C . HIS A 1 71 ? 28.706 45.621 14.140 1.00 74.53 166 HIS A C 10
ATOM 12054 O O . HIS A 1 71 ? 28.800 45.634 15.371 1.00 5.53 166 HIS A O 10
ATOM 12068 N N . LYS A 1 72 ? 29.648 45.111 13.330 1.00 44.22 167 LYS A N 10
ATOM 12069 C CA . LYS A 1 72 ? 31.003 44.743 13.772 1.00 4.44 167 LYS A CA 10
ATOM 12070 C C . LYS A 1 72 ? 31.995 45.800 13.269 1.00 15.14 167 LYS A C 10
ATOM 12071 O O . LYS A 1 72 ? 32.084 46.040 12.054 1.00 45.02 167 LYS A O 10
ATOM 12090 N N . ILE A 1 73 ? 32.705 46.448 14.206 1.00 31.33 168 ILE A N 10
ATOM 12091 C CA . ILE A 1 73 ? 33.759 47.423 13.887 1.00 44.34 168 ILE A CA 10
ATOM 12092 C C . ILE A 1 73 ? 34.942 46.691 13.225 1.00 32.52 168 ILE A C 10
ATOM 12093 O O . ILE A 1 73 ? 35.454 45.708 13.781 1.00 65.40 168 ILE A O 10
ATOM 12109 N N . VAL A 1 74 ? 35.332 47.169 12.022 1.00 74.03 169 VAL A N 10
ATOM 12110 C CA . VAL A 1 74 ? 36.392 46.560 11.197 1.00 31.02 169 VAL A CA 10
ATOM 12111 C C . VAL A 1 74 ? 37.728 46.553 11.968 1.00 43.51 169 VAL A C 10
ATOM 12112 O O . VAL A 1 74 ? 38.246 47.620 12.334 1.00 74.32 169 VAL A O 10
ATOM 12125 N N . ASP A 1 75 ? 38.240 45.340 12.232 1.00 72.42 170 ASP A N 10
ATOM 12126 C CA . ASP A 1 75 ? 39.504 45.116 12.965 1.00 24.13 170 ASP A CA 10
ATOM 12127 C C . ASP A 1 75 ? 40.716 45.350 12.047 1.00 4.32 170 ASP A C 10
ATOM 12128 O O . ASP A 1 75 ? 40.560 45.580 10.838 1.00 32.44 170 ASP A O 10
ATOM 12137 N N . GLY A 1 76 ? 41.922 45.276 12.637 1.00 51.12 171 GLY A N 10
ATOM 12138 C CA . GLY A 1 76 ? 43.173 45.444 11.900 1.00 41.04 171 GLY A CA 10
ATOM 12139 C C . GLY A 1 76 ? 43.515 44.218 11.061 1.00 65.11 171 GLY A C 10
ATOM 12140 O O . GLY A 1 76 ? 44.326 43.378 11.473 1.00 70.22 171 GLY A O 10
ATOM 12144 N N . ASN A 1 77 ? 42.881 44.110 9.883 1.00 24.54 172 ASN A N 10
ATOM 12145 C CA . ASN A 1 77 ? 43.079 42.986 8.951 1.00 2.43 172 ASN A CA 10
ATOM 12146 C C . ASN A 1 77 ? 43.287 43.542 7.528 1.00 23.04 172 ASN A C 10
ATOM 12147 O O . ASN A 1 77 ? 42.324 43.728 6.766 1.00 12.42 172 ASN A O 10
ATOM 12158 N N . ALA A 1 78 ? 44.552 43.870 7.218 1.00 32.32 173 ALA A N 10
ATOM 12159 C CA . ALA A 1 78 ? 44.975 44.384 5.908 1.00 72.15 173 ALA A CA 10
ATOM 12160 C C . ALA A 1 78 ? 46.503 44.166 5.763 1.00 20.04 173 ALA A C 10
ATOM 12161 O O . ALA A 1 78 ? 47.295 45.080 6.094 1.00 71.33 173 ALA A O 10
ATOM 12171 N N . SER A 1 1 ? 0.353 15.000 16.430 1.00 35.31 96 SER A N 11
ATOM 12172 C CA . SER A 1 1 ? 0.292 14.608 15.006 1.00 13.01 96 SER A CA 11
ATOM 12173 C C . SER A 1 1 ? 0.780 13.158 14.841 1.00 5.31 96 SER A C 11
ATOM 12174 O O . SER A 1 1 ? 1.962 12.865 15.070 1.00 71.11 96 SER A O 11
ATOM 12184 N N . ASP A 1 2 ? -0.144 12.254 14.467 1.00 14.10 97 ASP A N 11
ATOM 12185 C CA . ASP A 1 2 ? 0.158 10.824 14.237 1.00 74.42 97 ASP A CA 11
ATOM 12186 C C . ASP A 1 2 ? 0.848 10.626 12.870 1.00 21.32 97 ASP A C 11
ATOM 12187 O O . ASP A 1 2 ? 0.599 11.386 11.927 1.00 21.14 97 ASP A O 11
ATOM 12196 N N . ALA A 1 3 ? 1.695 9.590 12.773 1.00 15.11 98 ALA A N 11
ATOM 12197 C CA . ALA A 1 3 ? 2.508 9.314 11.568 1.00 4.34 98 ALA A CA 11
ATOM 12198 C C . ALA A 1 3 ? 1.794 8.362 10.581 1.00 20.42 98 ALA A C 11
ATOM 12199 O O . ALA A 1 3 ? 2.391 7.967 9.570 1.00 35.42 98 ALA A O 11
ATOM 12206 N N . PHE A 1 4 ? 0.510 8.022 10.852 1.00 50.30 99 PHE A N 11
ATOM 12207 C CA . PHE A 1 4 ? -0.258 7.086 10.012 1.00 14.52 99 PHE A CA 11
ATOM 12208 C C . PHE A 1 4 ? -0.571 7.760 8.664 1.00 22.33 99 PHE A C 11
ATOM 12209 O O . PHE A 1 4 ? -1.103 8.873 8.639 1.00 30.31 99 PHE A O 11
ATOM 12226 N N . LYS A 1 5 ? -0.194 7.072 7.574 1.00 12.24 100 LYS A N 11
ATOM 12227 C CA . LYS A 1 5 ? -0.410 7.472 6.156 1.00 64.54 100 LYS A CA 11
ATOM 12228 C C . LYS A 1 5 ? -0.062 8.955 5.859 1.00 20.10 100 LYS A C 11
ATOM 12229 O O . LYS A 1 5 ? -0.709 9.625 5.045 1.00 32.12 100 LYS A O 11
ATOM 12248 N N . THR A 1 6 ? 1.016 9.433 6.508 1.00 54.22 101 THR A N 11
ATOM 12249 C CA . THR A 1 6 ? 1.583 10.775 6.271 1.00 42.24 101 THR A CA 11
ATOM 12250 C C . THR A 1 6 ? 2.627 10.738 5.130 1.00 55.45 101 THR A C 11
ATOM 12251 O O . THR A 1 6 ? 3.050 11.785 4.629 1.00 71.54 101 THR A O 11
ATOM 12262 N N . ALA A 1 7 ? 3.026 9.517 4.731 1.00 52.13 102 ALA A N 11
ATOM 12263 C CA . ALA A 1 7 ? 3.956 9.262 3.614 1.00 72.43 102 ALA A CA 11
ATOM 12264 C C . ALA A 1 7 ? 3.358 8.176 2.700 1.00 75.54 102 ALA A C 11
ATOM 12265 O O . ALA A 1 7 ? 2.504 7.408 3.146 1.00 65.42 102 ALA A O 11
ATOM 12272 N N . LEU A 1 8 ? 3.816 8.112 1.433 1.00 61.02 103 LEU A N 11
ATOM 12273 C CA . LEU A 1 8 ? 3.232 7.217 0.400 1.00 64.44 103 LEU A CA 11
ATOM 12274 C C . LEU A 1 8 ? 3.657 5.744 0.587 1.00 12.23 103 LEU A C 11
ATOM 12275 O O . LEU A 1 8 ? 4.699 5.446 1.181 1.00 63.32 103 LEU A O 11
ATOM 12291 N N . CYS A 1 9 ? 2.819 4.840 0.047 1.00 12.01 104 CYS A N 11
ATOM 12292 C CA . CYS A 1 9 ? 2.969 3.379 0.178 1.00 45.40 104 CYS A CA 11
ATOM 12293 C C . CYS A 1 9 ? 3.847 2.821 -0.955 1.00 32.15 104 CYS A C 11
ATOM 12294 O O . CYS A 1 9 ? 3.545 3.024 -2.141 1.00 70.24 104 CYS A O 11
ATOM 12301 N N . ASP A 1 10 ? 4.935 2.122 -0.574 1.00 23.10 105 ASP A N 11
ATOM 12302 C CA . ASP A 1 10 ? 5.876 1.498 -1.526 1.00 71.44 105 ASP A CA 11
ATOM 12303 C C . ASP A 1 10 ? 5.236 0.294 -2.235 1.00 33.41 105 ASP A C 11
ATOM 12304 O O . ASP A 1 10 ? 5.571 -0.007 -3.384 1.00 52.34 105 ASP A O 11
ATOM 12313 N N . ALA A 1 11 ? 4.301 -0.371 -1.540 1.00 52.44 106 ALA A N 11
ATOM 12314 C CA . ALA A 1 11 ? 3.517 -1.485 -2.099 1.00 71.21 106 ALA A CA 11
ATOM 12315 C C . ALA A 1 11 ? 2.559 -0.989 -3.205 1.00 55.41 106 ALA A C 11
ATOM 12316 O O . ALA A 1 11 ? 2.257 -1.717 -4.153 1.00 5.21 106 ALA A O 11
ATOM 12323 N N . TYR A 1 12 ? 2.109 0.273 -3.071 1.00 33.41 107 TYR A N 11
ATOM 12324 C CA . TYR A 1 12 ? 1.197 0.915 -4.034 1.00 52.50 107 TYR A CA 11
ATOM 12325 C C . TYR A 1 12 ? 1.963 1.384 -5.292 1.00 43.14 107 TYR A C 11
ATOM 12326 O O . TYR A 1 12 ? 1.480 1.213 -6.412 1.00 5.31 107 TYR A O 11
ATOM 12344 N N . LYS A 1 13 ? 3.159 1.979 -5.101 1.00 24.42 108 LYS A N 11
ATOM 12345 C CA . LYS A 1 13 ? 3.936 2.570 -6.220 1.00 53.42 108 LYS A CA 11
ATOM 12346 C C . LYS A 1 13 ? 4.643 1.477 -7.060 1.00 71.42 108 LYS A C 11
ATOM 12347 O O . LYS A 1 13 ? 4.734 1.597 -8.287 1.00 21.33 108 LYS A O 11
ATOM 12366 N N . ARG A 1 14 ? 5.128 0.403 -6.391 1.00 30.31 109 ARG A N 11
ATOM 12367 C CA . ARG A 1 14 ? 5.919 -0.662 -7.051 1.00 31.31 109 ARG A CA 11
ATOM 12368 C C . ARG A 1 14 ? 5.029 -1.808 -7.558 1.00 52.35 109 ARG A C 11
ATOM 12369 O O . ARG A 1 14 ? 5.093 -2.180 -8.734 1.00 2.33 109 ARG A O 11
ATOM 12390 N N . SER A 1 15 ? 4.186 -2.348 -6.663 1.00 52.15 110 SER A N 11
ATOM 12391 C CA . SER A 1 15 ? 3.372 -3.551 -6.944 1.00 4.44 110 SER A CA 11
ATOM 12392 C C . SER A 1 15 ? 1.953 -3.171 -7.406 1.00 53.43 110 SER A C 11
ATOM 12393 O O . SER A 1 15 ? 1.318 -3.940 -8.134 1.00 43.45 110 SER A O 11
ATOM 12401 N N . GLN A 1 16 ? 1.487 -1.970 -6.975 1.00 25.20 111 GLN A N 11
ATOM 12402 C CA . GLN A 1 16 ? 0.093 -1.484 -7.173 1.00 10.01 111 GLN A CA 11
ATOM 12403 C C . GLN A 1 16 ? -0.917 -2.357 -6.394 1.00 11.04 111 GLN A C 11
ATOM 12404 O O . GLN A 1 16 ? -2.123 -2.326 -6.665 1.00 15.05 111 GLN A O 11
ATOM 12418 N N . ALA A 1 17 ? -0.404 -3.080 -5.385 1.00 31.52 112 ALA A N 11
ATOM 12419 C CA . ALA A 1 17 ? -1.180 -4.023 -4.576 1.00 34.00 112 ALA A CA 11
ATOM 12420 C C . ALA A 1 17 ? -0.593 -4.071 -3.158 1.00 61.20 112 ALA A C 11
ATOM 12421 O O . ALA A 1 17 ? 0.490 -4.633 -2.938 1.00 33.14 112 ALA A O 11
ATOM 12428 N N . CYS A 1 18 ? -1.297 -3.431 -2.216 1.00 31.13 113 CYS A N 11
ATOM 12429 C CA . CYS A 1 18 ? -0.921 -3.385 -0.794 1.00 45.00 113 CYS A CA 11
ATOM 12430 C C . CYS A 1 18 ? -1.822 -4.344 -0.001 1.00 63.20 113 CYS A C 11
ATOM 12431 O O . CYS A 1 18 ? -3.054 -4.258 -0.084 1.00 32.21 113 CYS A O 11
ATOM 12438 N N . SER A 1 19 ? -1.193 -5.245 0.769 1.00 61.13 114 SER A N 11
ATOM 12439 C CA . SER A 1 19 ? -1.881 -6.348 1.467 1.00 40.03 114 SER A CA 11
ATOM 12440 C C . SER A 1 19 ? -2.680 -5.852 2.687 1.00 1.54 114 SER A C 11
ATOM 12441 O O . SER A 1 19 ? -3.778 -6.351 2.954 1.00 30.43 114 SER A O 11
ATOM 12449 N N . TYR A 1 20 ? -2.122 -4.863 3.410 1.00 4.20 115 TYR A N 11
ATOM 12450 C CA . TYR A 1 20 ? -2.725 -4.336 4.657 1.00 60.13 115 TYR A CA 11
ATOM 12451 C C . TYR A 1 20 ? -3.984 -3.484 4.373 1.00 74.40 115 TYR A C 11
ATOM 12452 O O . TYR A 1 20 ? -4.885 -3.411 5.215 1.00 12.33 115 TYR A O 11
ATOM 12470 N N . GLY A 1 21 ? -4.014 -2.842 3.187 1.00 72.53 116 GLY A N 11
ATOM 12471 C CA . GLY A 1 21 ? -5.171 -2.056 2.737 1.00 13.25 116 GLY A CA 11
ATOM 12472 C C . GLY A 1 21 ? -5.428 -0.814 3.592 1.00 1.32 116 GLY A C 11
ATOM 12473 O O . GLY A 1 21 ? -4.654 0.142 3.541 1.00 54.20 116 GLY A O 11
ATOM 12477 N N . ASP A 1 22 ? -6.506 -0.843 4.398 1.00 61.45 117 ASP A N 11
ATOM 12478 C CA . ASP A 1 22 ? -6.890 0.279 5.293 1.00 63.30 117 ASP A CA 11
ATOM 12479 C C . ASP A 1 22 ? -5.975 0.336 6.523 1.00 42.41 117 ASP A C 11
ATOM 12480 O O . ASP A 1 22 ? -5.764 1.406 7.104 1.00 65.14 117 ASP A O 11
ATOM 12489 N N . GLN A 1 23 ? -5.433 -0.834 6.909 1.00 62.35 118 GLN A N 11
ATOM 12490 C CA . GLN A 1 23 ? -4.497 -0.956 8.048 1.00 54.14 118 GLN A CA 11
ATOM 12491 C C . GLN A 1 23 ? -3.043 -0.650 7.619 1.00 71.42 118 GLN A C 11
ATOM 12492 O O . GLN A 1 23 ? -2.112 -0.772 8.424 1.00 23.21 118 GLN A O 11
ATOM 12506 N N . CYS A 1 24 ? -2.862 -0.263 6.341 1.00 31.44 119 CYS A N 11
ATOM 12507 C CA . CYS A 1 24 ? -1.573 0.199 5.817 1.00 72.34 119 CYS A CA 11
ATOM 12508 C C . CYS A 1 24 ? -1.260 1.588 6.391 1.00 14.02 119 CYS A C 11
ATOM 12509 O O . CYS A 1 24 ? -2.012 2.544 6.164 1.00 30.33 119 CYS A O 11
ATOM 12516 N N . ARG A 1 25 ? -0.146 1.682 7.141 1.00 42.21 120 ARG A N 11
ATOM 12517 C CA . ARG A 1 25 ? 0.312 2.946 7.770 1.00 72.02 120 ARG A CA 11
ATOM 12518 C C . ARG A 1 25 ? 0.997 3.893 6.756 1.00 34.42 120 ARG A C 11
ATOM 12519 O O . ARG A 1 25 ? 1.649 4.864 7.147 1.00 30.32 120 ARG A O 11
ATOM 12540 N N . PHE A 1 26 ? 0.832 3.611 5.451 1.00 51.32 121 PHE A N 11
ATOM 12541 C CA . PHE A 1 26 ? 1.292 4.473 4.353 1.00 73.41 121 PHE A CA 11
ATOM 12542 C C . PHE A 1 26 ? 0.145 4.671 3.337 1.00 61.12 121 PHE A C 11
ATOM 12543 O O . PHE A 1 26 ? -0.612 3.733 3.045 1.00 73.42 121 PHE A O 11
ATOM 12560 N N . ALA A 1 27 ? 0.046 5.902 2.808 1.00 11.12 122 ALA A N 11
ATOM 12561 C CA . ALA A 1 27 ? -1.077 6.369 1.980 1.00 11.41 122 ALA A CA 11
ATOM 12562 C C . ALA A 1 27 ? -1.062 5.767 0.567 1.00 61.34 122 ALA A C 11
ATOM 12563 O O . ALA A 1 27 ? -0.009 5.679 -0.074 1.00 25.14 122 ALA A O 11
ATOM 12570 N N . HIS A 1 28 ? -2.259 5.387 0.080 1.00 43.53 123 HIS A N 11
ATOM 12571 C CA . HIS A 1 28 ? -2.461 4.857 -1.290 1.00 32.12 123 HIS A CA 11
ATOM 12572 C C . HIS A 1 28 ? -2.940 5.983 -2.232 1.00 51.23 123 HIS A C 11
ATOM 12573 O O . HIS A 1 28 ? -3.619 5.733 -3.235 1.00 53.25 123 HIS A O 11
ATOM 12587 N N . GLY A 1 29 ? -2.534 7.223 -1.913 1.00 71.34 124 GLY A N 11
ATOM 12588 C CA . GLY A 1 29 ? -2.892 8.405 -2.691 1.00 11.32 124 GLY A CA 11
ATOM 12589 C C . GLY A 1 29 ? -2.764 9.676 -1.870 1.00 44.11 124 GLY A C 11
ATOM 12590 O O . GLY A 1 29 ? -2.573 9.618 -0.645 1.00 2.43 124 GLY A O 11
ATOM 12594 N N . VAL A 1 30 ? -2.891 10.832 -2.548 1.00 52.11 125 VAL A N 11
ATOM 12595 C CA . VAL A 1 30 ? -2.768 12.162 -1.914 1.00 21.10 125 VAL A CA 11
ATOM 12596 C C . VAL A 1 30 ? -3.979 12.454 -0.992 1.00 42.44 125 VAL A C 11
ATOM 12597 O O . VAL A 1 30 ? -3.871 13.222 -0.027 1.00 43.42 125 VAL A O 11
ATOM 12610 N N . HIS A 1 31 ? -5.118 11.792 -1.287 1.00 12.34 126 HIS A N 11
ATOM 12611 C CA . HIS A 1 31 ? -6.364 11.903 -0.499 1.00 52.42 126 HIS A CA 11
ATOM 12612 C C . HIS A 1 31 ? -6.170 11.328 0.924 1.00 50.50 126 HIS A C 11
ATOM 12613 O O . HIS A 1 31 ? -6.752 11.830 1.891 1.00 0.31 126 HIS A O 11
ATOM 12627 N N . GLU A 1 32 ? -5.339 10.272 1.025 1.00 54.13 127 GLU A N 11
ATOM 12628 C CA . GLU A 1 32 ? -5.008 9.612 2.303 1.00 60.13 127 GLU A CA 11
ATOM 12629 C C . GLU A 1 32 ? -3.835 10.301 3.019 1.00 42.13 127 GLU A C 11
ATOM 12630 O O . GLU A 1 32 ? -3.581 9.995 4.181 1.00 1.43 127 GLU A O 11
ATOM 12642 N N . LEU A 1 33 ? -3.102 11.202 2.330 1.00 32.02 128 LEU A N 11
ATOM 12643 C CA . LEU A 1 33 ? -2.003 11.953 2.964 1.00 53.03 128 LEU A CA 11
ATOM 12644 C C . LEU A 1 33 ? -2.561 12.937 4.012 1.00 51.21 128 LEU A C 11
ATOM 12645 O O . LEU A 1 33 ? -3.290 13.875 3.671 1.00 35.54 128 LEU A O 11
ATOM 12661 N N . ARG A 1 34 ? -2.254 12.665 5.290 1.00 43.33 129 ARG A N 11
ATOM 12662 C CA . ARG A 1 34 ? -2.457 13.618 6.394 1.00 51.54 129 ARG A CA 11
ATOM 12663 C C . ARG A 1 34 ? -1.135 14.361 6.606 1.00 14.33 129 ARG A C 11
ATOM 12664 O O . ARG A 1 34 ? -0.076 13.727 6.647 1.00 52.02 129 ARG A O 11
ATOM 12685 N N . LEU A 1 35 ? -1.184 15.697 6.683 1.00 13.10 130 LEU A N 11
ATOM 12686 C CA . LEU A 1 35 ? 0.021 16.515 6.903 1.00 2.33 130 LEU A CA 11
ATOM 12687 C C . LEU A 1 35 ? 0.380 16.555 8.410 1.00 24.24 130 LEU A C 11
ATOM 12688 O O . LEU A 1 35 ? -0.525 16.539 9.255 1.00 64.23 130 LEU A O 11
ATOM 12704 N N . PRO A 1 36 ? 1.704 16.530 8.766 1.00 2.12 131 PRO A N 11
ATOM 12705 C CA . PRO A 1 36 ? 2.171 16.817 10.141 1.00 63.54 131 PRO A CA 11
ATOM 12706 C C . PRO A 1 36 ? 1.765 18.238 10.595 1.00 44.44 131 PRO A C 11
ATOM 12707 O O . PRO A 1 36 ? 1.987 19.213 9.859 1.00 33.54 131 PRO A O 11
ATOM 12718 N N . MET A 1 37 ? 1.148 18.333 11.788 1.00 71.41 132 MET A N 11
ATOM 12719 C CA . MET A 1 37 ? 0.709 19.610 12.376 1.00 40.31 132 MET A CA 11
ATOM 12720 C C . MET A 1 37 ? 1.926 20.424 12.855 1.00 22.34 132 MET A C 11
ATOM 12721 O O . MET A 1 37 ? 2.358 20.325 14.011 1.00 43.20 132 MET A O 11
ATOM 12735 N N . ASN A 1 38 ? 2.495 21.180 11.911 1.00 44.11 133 ASN A N 11
ATOM 12736 C CA . ASN A 1 38 ? 3.666 22.043 12.130 1.00 24.40 133 ASN A CA 11
ATOM 12737 C C . ASN A 1 38 ? 3.208 23.472 12.501 1.00 2.23 133 ASN A C 11
ATOM 12738 O O . ASN A 1 38 ? 2.111 23.881 12.102 1.00 14.32 133 ASN A O 11
ATOM 12749 N N . PRO A 1 39 ? 4.027 24.260 13.273 1.00 71.24 134 PRO A N 11
ATOM 12750 C CA . PRO A 1 39 ? 3.708 25.677 13.583 1.00 61.05 134 PRO A CA 11
ATOM 12751 C C . PRO A 1 39 ? 3.969 26.604 12.371 1.00 53.55 134 PRO A C 11
ATOM 12752 O O . PRO A 1 39 ? 4.241 26.130 11.257 1.00 54.31 134 PRO A O 11
ATOM 12763 N N . ARG A 1 40 ? 3.877 27.927 12.590 1.00 42.45 135 ARG A N 11
ATOM 12764 C CA . ARG A 1 40 ? 4.155 28.923 11.543 1.00 41.43 135 ARG A CA 11
ATOM 12765 C C . ARG A 1 40 ? 5.685 29.083 11.386 1.00 33.53 135 ARG A C 11
ATOM 12766 O O . ARG A 1 40 ? 6.304 29.964 11.997 1.00 41.21 135 ARG A O 11
ATOM 12787 N N . GLY A 1 41 ? 6.283 28.158 10.614 1.00 55.04 136 GLY A N 11
ATOM 12788 C CA . GLY A 1 41 ? 7.726 28.130 10.377 1.00 61.32 136 GLY A CA 11
ATOM 12789 C C . GLY A 1 41 ? 8.127 28.966 9.174 1.00 54.41 136 GLY A C 11
ATOM 12790 O O . GLY A 1 41 ? 9.019 29.819 9.270 1.00 0.32 136 GLY A O 11
ATOM 12794 N N . ARG A 1 42 ? 7.457 28.715 8.034 1.00 12.02 137 ARG A N 11
ATOM 12795 C CA . ARG A 1 42 ? 7.699 29.458 6.787 1.00 73.21 137 ARG A CA 11
ATOM 12796 C C . ARG A 1 42 ? 7.047 30.857 6.864 1.00 41.23 137 ARG A C 11
ATOM 12797 O O . ARG A 1 42 ? 5.817 30.993 6.924 1.00 4.15 137 ARG A O 11
ATOM 12818 N N . ASN A 1 43 ? 7.900 31.890 6.916 1.00 73.14 138 ASN A N 11
ATOM 12819 C CA . ASN A 1 43 ? 7.486 33.298 7.012 1.00 74.21 138 ASN A CA 11
ATOM 12820 C C . ASN A 1 43 ? 8.334 34.137 6.053 1.00 4.43 138 ASN A C 11
ATOM 12821 O O . ASN A 1 43 ? 9.565 34.159 6.170 1.00 1.20 138 ASN A O 11
ATOM 12832 N N . HIS A 1 44 ? 7.670 34.800 5.091 1.00 24.41 139 HIS A N 11
ATOM 12833 C CA . HIS A 1 44 ? 8.333 35.732 4.157 1.00 34.10 139 HIS A CA 11
ATOM 12834 C C . HIS A 1 44 ? 8.762 37.026 4.910 1.00 31.55 139 HIS A C 11
ATOM 12835 O O . HIS A 1 44 ? 8.101 37.400 5.887 1.00 11.33 139 HIS A O 11
ATOM 12849 N N . PRO A 1 45 ? 9.891 37.708 4.480 1.00 2.40 140 PRO A N 11
ATOM 12850 C CA . PRO A 1 45 ? 10.489 38.882 5.203 1.00 32.23 140 PRO A CA 11
ATOM 12851 C C . PRO A 1 45 ? 9.488 39.995 5.595 1.00 41.42 140 PRO A C 11
ATOM 12852 O O . PRO A 1 45 ? 9.700 40.708 6.585 1.00 13.42 140 PRO A O 11
ATOM 12863 N N . LYS A 1 46 ? 8.411 40.139 4.804 1.00 64.21 141 LYS A N 11
ATOM 12864 C CA . LYS A 1 46 ? 7.328 41.098 5.081 1.00 13.42 141 LYS A CA 11
ATOM 12865 C C . LYS A 1 46 ? 6.382 40.514 6.154 1.00 31.14 141 LYS A C 11
ATOM 12866 O O . LYS A 1 46 ? 5.368 39.889 5.835 1.00 31.12 141 LYS A O 11
ATOM 12885 N N . TYR A 1 47 ? 6.771 40.666 7.430 1.00 72.32 142 TYR A N 11
ATOM 12886 C CA . TYR A 1 47 ? 5.976 40.182 8.575 1.00 62.31 142 TYR A CA 11
ATOM 12887 C C . TYR A 1 47 ? 4.813 41.143 8.850 1.00 25.11 142 TYR A C 11
ATOM 12888 O O . TYR A 1 47 ? 3.643 40.737 8.887 1.00 64.31 142 TYR A O 11
ATOM 12906 N N . LYS A 1 48 ? 5.162 42.417 9.051 1.00 45.31 143 LYS A N 11
ATOM 12907 C CA . LYS A 1 48 ? 4.190 43.483 9.290 1.00 30.23 143 LYS A CA 11
ATOM 12908 C C . LYS A 1 48 ? 3.518 43.820 7.953 1.00 54.00 143 LYS A C 11
ATOM 12909 O O . LYS A 1 48 ? 4.132 44.442 7.086 1.00 4.21 143 LYS A O 11
ATOM 12928 N N . THR A 1 49 ? 2.285 43.325 7.772 1.00 14.23 144 THR A N 11
ATOM 12929 C CA . THR A 1 49 ? 1.546 43.405 6.499 1.00 1.12 144 THR A CA 11
ATOM 12930 C C . THR A 1 49 ? 0.339 44.353 6.618 1.00 40.23 144 THR A C 11
ATOM 12931 O O . THR A 1 49 ? 0.065 45.148 5.709 1.00 64.43 144 THR A O 11
ATOM 12942 N N . VAL A 1 50 ? -0.382 44.251 7.744 1.00 54.33 145 VAL A N 11
ATOM 12943 C CA . VAL A 1 50 ? -1.534 45.120 8.057 1.00 1.14 145 VAL A CA 11
ATOM 12944 C C . VAL A 1 50 ? -1.025 46.438 8.674 1.00 32.42 145 VAL A C 11
ATOM 12945 O O . VAL A 1 50 ? -0.023 46.428 9.384 1.00 14.51 145 VAL A O 11
ATOM 12958 N N . LEU A 1 51 ? -1.709 47.561 8.380 1.00 42.24 146 LEU A N 11
ATOM 12959 C CA . LEU A 1 51 ? -1.358 48.892 8.926 1.00 52.24 146 LEU A CA 11
ATOM 12960 C C . LEU A 1 51 ? -1.741 49.003 10.417 1.00 53.13 146 LEU A C 11
ATOM 12961 O O . LEU A 1 51 ? -2.662 48.320 10.882 1.00 71.14 146 LEU A O 11
ATOM 12977 N N . CYS A 1 52 ? -1.019 49.868 11.153 1.00 21.14 147 CYS A N 11
ATOM 12978 C CA . CYS A 1 52 ? -1.236 50.088 12.594 1.00 12.32 147 CYS A CA 11
ATOM 12979 C C . CYS A 1 52 ? -2.322 51.164 12.794 1.00 74.21 147 CYS A C 11
ATOM 12980 O O . CYS A 1 52 ? -2.112 52.332 12.436 1.00 62.21 147 CYS A O 11
ATOM 12987 N N . ASP A 1 53 ? -3.475 50.754 13.368 1.00 24.53 148 ASP A N 11
ATOM 12988 C CA . ASP A 1 53 ? -4.637 51.643 13.603 1.00 35.32 148 ASP A CA 11
ATOM 12989 C C . ASP A 1 53 ? -4.281 52.743 14.610 1.00 11.42 148 ASP A C 11
ATOM 12990 O O . ASP A 1 53 ? -4.476 53.930 14.341 1.00 23.21 148 ASP A O 11
ATOM 12999 N N . LYS A 1 54 ? -3.737 52.321 15.761 1.00 74.41 149 LYS A N 11
ATOM 13000 C CA . LYS A 1 54 ? -3.421 53.224 16.884 1.00 3.32 149 LYS A CA 11
ATOM 13001 C C . LYS A 1 54 ? -2.386 54.291 16.475 1.00 3.14 149 LYS A C 11
ATOM 13002 O O . LYS A 1 54 ? -2.574 55.480 16.728 1.00 1.31 149 LYS A O 11
ATOM 13021 N N . PHE A 1 55 ? -1.328 53.850 15.778 1.00 74.45 150 PHE A N 11
ATOM 13022 C CA . PHE A 1 55 ? -0.198 54.718 15.409 1.00 33.40 150 PHE A CA 11
ATOM 13023 C C . PHE A 1 55 ? -0.589 55.735 14.308 1.00 51.22 150 PHE A C 11
ATOM 13024 O O . PHE A 1 55 ? 0.051 56.778 14.175 1.00 13.23 150 PHE A O 11
ATOM 13041 N N . SER A 1 56 ? -1.629 55.422 13.511 1.00 53.03 151 SER A N 11
ATOM 13042 C CA . SER A 1 56 ? -2.101 56.325 12.440 1.00 45.14 151 SER A CA 11
ATOM 13043 C C . SER A 1 56 ? -3.109 57.364 12.988 1.00 64.30 151 SER A C 11
ATOM 13044 O O . SER A 1 56 ? -3.105 58.522 12.552 1.00 0.02 151 SER A O 11
ATOM 13052 N N . MET A 1 57 ? -3.959 56.948 13.954 1.00 73.44 152 MET A N 11
ATOM 13053 C CA . MET A 1 57 ? -5.051 57.801 14.491 1.00 20.53 152 MET A CA 11
ATOM 13054 C C . MET A 1 57 ? -4.561 58.710 15.638 1.00 50.51 152 MET A C 11
ATOM 13055 O O . MET A 1 57 ? -4.762 59.931 15.597 1.00 23.22 152 MET A O 11
ATOM 13069 N N . THR A 1 58 ? -3.913 58.111 16.652 1.00 40.41 153 THR A N 11
ATOM 13070 C CA . THR A 1 58 ? -3.448 58.841 17.856 1.00 10.42 153 THR A CA 11
ATOM 13071 C C . THR A 1 58 ? -1.973 59.247 17.707 1.00 12.42 153 THR A C 11
ATOM 13072 O O . THR A 1 58 ? -1.523 60.225 18.320 1.00 4.23 153 THR A O 11
ATOM 13083 N N . GLY A 1 59 ? -1.231 58.469 16.898 1.00 74.24 154 GLY A N 11
ATOM 13084 C CA . GLY A 1 59 ? 0.212 58.654 16.730 1.00 51.12 154 GLY A CA 11
ATOM 13085 C C . GLY A 1 59 ? 1.027 57.874 17.752 1.00 65.43 154 GLY A C 11
ATOM 13086 O O . GLY A 1 59 ? 2.257 57.949 17.758 1.00 12.14 154 GLY A O 11
ATOM 13090 N N . ASN A 1 60 ? 0.330 57.110 18.609 1.00 34.00 155 ASN A N 11
ATOM 13091 C CA . ASN A 1 60 ? 0.930 56.359 19.721 1.00 30.45 155 ASN A CA 11
ATOM 13092 C C . ASN A 1 60 ? 0.528 54.883 19.608 1.00 12.21 155 ASN A C 11
ATOM 13093 O O . ASN A 1 60 ? -0.660 54.570 19.472 1.00 61.11 155 ASN A O 11
ATOM 13104 N N . CYS A 1 61 ? 1.526 53.984 19.655 1.00 4.34 156 CYS A N 11
ATOM 13105 C CA . CYS A 1 61 ? 1.317 52.527 19.568 1.00 53.13 156 CYS A CA 11
ATOM 13106 C C . CYS A 1 61 ? 1.882 51.857 20.834 1.00 2.22 156 CYS A C 11
ATOM 13107 O O . CYS A 1 61 ? 3.068 52.015 21.146 1.00 31.32 156 CYS A O 11
ATOM 13114 N N . LYS A 1 62 ? 1.008 51.121 21.546 1.00 11.12 157 LYS A N 11
ATOM 13115 C CA . LYS A 1 62 ? 1.317 50.416 22.813 1.00 4.31 157 LYS A CA 11
ATOM 13116 C C . LYS A 1 62 ? 2.522 49.470 22.665 1.00 21.41 157 LYS A C 11
ATOM 13117 O O . LYS A 1 62 ? 3.487 49.539 23.436 1.00 62.45 157 LYS A O 11
ATOM 13136 N N . TYR A 1 63 ? 2.440 48.609 21.646 1.00 64.31 158 TYR A N 11
ATOM 13137 C CA . TYR A 1 63 ? 3.411 47.521 21.413 1.00 72.01 158 TYR A CA 11
ATOM 13138 C C . TYR A 1 63 ? 4.788 48.049 20.944 1.00 72.44 158 TYR A C 11
ATOM 13139 O O . TYR A 1 63 ? 5.803 47.370 21.126 1.00 41.50 158 TYR A O 11
ATOM 13157 N N . GLY A 1 64 ? 4.797 49.251 20.330 1.00 12.32 159 GLY A N 11
ATOM 13158 C CA . GLY A 1 64 ? 6.034 49.906 19.884 1.00 30.43 159 GLY A CA 11
ATOM 13159 C C . GLY A 1 64 ? 6.720 49.178 18.731 1.00 33.21 159 GLY A C 11
ATOM 13160 O O . GLY A 1 64 ? 6.138 49.044 17.655 1.00 44.13 159 GLY A O 11
ATOM 13164 N N . THR A 1 65 ? 7.956 48.697 18.961 1.00 73.11 160 THR A N 11
ATOM 13165 C CA . THR A 1 65 ? 8.725 47.945 17.949 1.00 64.11 160 THR A CA 11
ATOM 13166 C C . THR A 1 65 ? 8.190 46.507 17.810 1.00 54.22 160 THR A C 11
ATOM 13167 O O . THR A 1 65 ? 8.250 45.914 16.723 1.00 3.22 160 THR A O 11
ATOM 13178 N N . ARG A 1 66 ? 7.638 45.968 18.923 1.00 40.22 161 ARG A N 11
ATOM 13179 C CA . ARG A 1 66 ? 6.999 44.627 18.949 1.00 43.24 161 ARG A CA 11
ATOM 13180 C C . ARG A 1 66 ? 5.601 44.634 18.282 1.00 35.12 161 ARG A C 11
ATOM 13181 O O . ARG A 1 66 ? 4.937 43.591 18.228 1.00 1.12 161 ARG A O 11
ATOM 13202 N N . CYS A 1 67 ? 5.161 45.813 17.795 1.00 23.10 162 CYS A N 11
ATOM 13203 C CA . CYS A 1 67 ? 3.930 45.946 17.002 1.00 30.00 162 CYS A CA 11
ATOM 13204 C C . CYS A 1 67 ? 4.067 45.160 15.694 1.00 53.50 162 CYS A C 11
ATOM 13205 O O . CYS A 1 67 ? 4.983 45.408 14.910 1.00 21.02 162 CYS A O 11
ATOM 13212 N N . GLN A 1 68 ? 3.142 44.215 15.483 1.00 35.01 163 GLN A N 11
ATOM 13213 C CA . GLN A 1 68 ? 3.121 43.327 14.302 1.00 53.22 163 GLN A CA 11
ATOM 13214 C C . GLN A 1 68 ? 2.492 44.024 13.070 1.00 14.42 163 GLN A C 11
ATOM 13215 O O . GLN A 1 68 ? 2.218 43.376 12.055 1.00 12.13 163 GLN A O 11
ATOM 13229 N N . PHE A 1 69 ? 2.301 45.354 13.165 1.00 11.14 164 PHE A N 11
ATOM 13230 C CA . PHE A 1 69 ? 1.634 46.174 12.149 1.00 3.42 164 PHE A CA 11
ATOM 13231 C C . PHE A 1 69 ? 2.581 47.289 11.653 1.00 33.21 164 PHE A C 11
ATOM 13232 O O . PHE A 1 69 ? 3.427 47.775 12.418 1.00 61.32 164 PHE A O 11
ATOM 13249 N N . ILE A 1 70 ? 2.418 47.685 10.374 1.00 2.20 165 ILE A N 11
ATOM 13250 C CA . ILE A 1 70 ? 3.249 48.715 9.718 1.00 1.30 165 ILE A CA 11
ATOM 13251 C C . ILE A 1 70 ? 2.973 50.103 10.332 1.00 63.33 165 ILE A C 11
ATOM 13252 O O . ILE A 1 70 ? 1.827 50.579 10.321 1.00 50.44 165 ILE A O 11
ATOM 13268 N N . HIS A 1 71 ? 4.025 50.734 10.870 1.00 21.14 166 HIS A N 11
ATOM 13269 C CA . HIS A 1 71 ? 3.968 52.113 11.371 1.00 35.01 166 HIS A CA 11
ATOM 13270 C C . HIS A 1 71 ? 4.219 53.119 10.234 1.00 4.11 166 HIS A C 11
ATOM 13271 O O . HIS A 1 71 ? 5.362 53.345 9.828 1.00 62.04 166 HIS A O 11
ATOM 13285 N N . LYS A 1 72 ? 3.118 53.677 9.698 1.00 3.41 167 LYS A N 11
ATOM 13286 C CA . LYS A 1 72 ? 3.150 54.757 8.698 1.00 42.21 167 LYS A CA 11
ATOM 13287 C C . LYS A 1 72 ? 2.510 56.021 9.293 1.00 54.30 167 LYS A C 11
ATOM 13288 O O . LYS A 1 72 ? 1.324 56.009 9.658 1.00 50.14 167 LYS A O 11
ATOM 13307 N N . ILE A 1 73 ? 3.306 57.094 9.405 1.00 71.15 168 ILE A N 11
ATOM 13308 C CA . ILE A 1 73 ? 2.809 58.417 9.805 1.00 73.04 168 ILE A CA 11
ATOM 13309 C C . ILE A 1 73 ? 2.121 59.064 8.587 1.00 74.30 168 ILE A C 11
ATOM 13310 O O . ILE A 1 73 ? 2.804 59.534 7.666 1.00 23.35 168 ILE A O 11
ATOM 13326 N N . VAL A 1 74 ? 0.777 59.030 8.570 1.00 33.23 169 VAL A N 11
ATOM 13327 C CA . VAL A 1 74 ? -0.030 59.592 7.471 1.00 51.30 169 VAL A CA 11
ATOM 13328 C C . VAL A 1 74 ? 0.155 61.123 7.423 1.00 72.34 169 VAL A C 11
ATOM 13329 O O . VAL A 1 74 ? -0.299 61.838 8.323 1.00 64.24 169 VAL A O 11
ATOM 13342 N N . ASP A 1 75 ? 0.847 61.594 6.380 1.00 52.10 170 ASP A N 11
ATOM 13343 C CA . ASP A 1 75 ? 1.253 63.004 6.240 1.00 12.04 170 ASP A CA 11
ATOM 13344 C C . ASP A 1 75 ? 0.045 63.927 5.987 1.00 72.30 170 ASP A C 11
ATOM 13345 O O . ASP A 1 75 ? -0.948 63.519 5.370 1.00 40.51 170 ASP A O 11
ATOM 13354 N N . GLY A 1 76 ? 0.148 65.168 6.485 1.00 44.54 171 GLY A N 11
ATOM 13355 C CA . GLY A 1 76 ? -0.908 66.173 6.347 1.00 22.23 171 GLY A CA 11
ATOM 13356 C C . GLY A 1 76 ? -1.132 66.939 7.646 1.00 4.03 171 GLY A C 11
ATOM 13357 O O . GLY A 1 76 ? -0.840 66.407 8.726 1.00 10.44 171 GLY A O 11
ATOM 13361 N N . ASN A 1 77 ? -1.653 68.184 7.522 1.00 42.45 172 ASN A N 11
ATOM 13362 C CA . ASN A 1 77 ? -1.974 69.092 8.654 1.00 54.32 172 ASN A CA 11
ATOM 13363 C C . ASN A 1 77 ? -0.691 69.566 9.384 1.00 62.14 172 ASN A C 11
ATOM 13364 O O . ASN A 1 77 ? -0.241 70.701 9.175 1.00 73.14 172 ASN A O 11
ATOM 13375 N N . ALA A 1 78 ? -0.105 68.685 10.212 1.00 10.20 173 ALA A N 11
ATOM 13376 C CA . ALA A 1 78 ? 1.098 68.982 11.004 1.00 43.10 173 ALA A CA 11
ATOM 13377 C C . ALA A 1 78 ? 1.958 67.701 11.123 1.00 43.03 173 ALA A C 11
ATOM 13378 O O . ALA A 1 78 ? 2.863 67.505 10.285 1.00 2.34 173 ALA A O 11
ATOM 13388 N N . SER A 1 1 ? -3.429 12.717 17.357 1.00 52.10 96 SER A N 12
ATOM 13389 C CA . SER A 1 1 ? -3.280 12.027 16.058 1.00 3.13 96 SER A CA 12
ATOM 13390 C C . SER A 1 1 ? -1.866 11.429 15.942 1.00 53.14 96 SER A C 12
ATOM 13391 O O . SER A 1 1 ? -0.874 12.127 16.190 1.00 54.23 96 SER A O 12
ATOM 13401 N N . ASP A 1 2 ? -1.793 10.136 15.574 1.00 72.31 97 ASP A N 12
ATOM 13402 C CA . ASP A 1 2 ? -0.528 9.406 15.342 1.00 42.55 97 ASP A CA 12
ATOM 13403 C C . ASP A 1 2 ? -0.084 9.583 13.876 1.00 55.12 97 ASP A C 12
ATOM 13404 O O . ASP A 1 2 ? -0.905 9.946 13.017 1.00 71.05 97 ASP A O 12
ATOM 13413 N N . ALA A 1 3 ? 1.214 9.340 13.603 1.00 74.31 98 ALA A N 12
ATOM 13414 C CA . ALA A 1 3 ? 1.794 9.443 12.254 1.00 74.04 98 ALA A CA 12
ATOM 13415 C C . ALA A 1 3 ? 1.240 8.343 11.319 1.00 21.52 98 ALA A C 12
ATOM 13416 O O . ALA A 1 3 ? 1.806 7.245 11.206 1.00 4.14 98 ALA A O 12
ATOM 13423 N N . PHE A 1 4 ? 0.096 8.648 10.693 1.00 45.24 99 PHE A N 12
ATOM 13424 C CA . PHE A 1 4 ? -0.543 7.804 9.675 1.00 63.04 99 PHE A CA 12
ATOM 13425 C C . PHE A 1 4 ? -0.577 8.557 8.345 1.00 30.32 99 PHE A C 12
ATOM 13426 O O . PHE A 1 4 ? -0.845 9.767 8.310 1.00 31.11 99 PHE A O 12
ATOM 13443 N N . LYS A 1 5 ? -0.276 7.809 7.265 1.00 64.00 100 LYS A N 12
ATOM 13444 C CA . LYS A 1 5 ? -0.353 8.264 5.862 1.00 1.23 100 LYS A CA 12
ATOM 13445 C C . LYS A 1 5 ? 0.619 9.442 5.583 1.00 21.32 100 LYS A C 12
ATOM 13446 O O . LYS A 1 5 ? 0.452 10.181 4.611 1.00 54.40 100 LYS A O 12
ATOM 13465 N N . THR A 1 6 ? 1.660 9.567 6.431 1.00 42.03 101 THR A N 12
ATOM 13466 C CA . THR A 1 6 ? 2.626 10.683 6.391 1.00 35.44 101 THR A CA 12
ATOM 13467 C C . THR A 1 6 ? 3.685 10.515 5.273 1.00 71.00 101 THR A C 12
ATOM 13468 O O . THR A 1 6 ? 4.466 11.439 5.016 1.00 41.12 101 THR A O 12
ATOM 13479 N N . ALA A 1 7 ? 3.699 9.339 4.619 1.00 42.04 102 ALA A N 12
ATOM 13480 C CA . ALA A 1 7 ? 4.584 9.051 3.467 1.00 55.13 102 ALA A 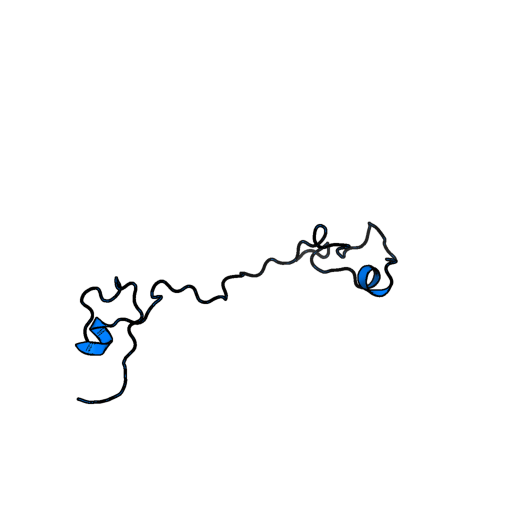CA 12
ATOM 13481 C C . ALA A 1 7 ? 3.874 8.114 2.475 1.00 21.53 102 ALA A C 12
ATOM 13482 O O . ALA A 1 7 ? 2.858 7.508 2.819 1.00 25.03 102 ALA A O 12
ATOM 13489 N N . LEU A 1 8 ? 4.421 8.009 1.245 1.00 71.42 103 LEU A N 12
ATOM 13490 C CA . LEU A 1 8 ? 3.869 7.134 0.184 1.00 15.51 103 LEU A CA 12
ATOM 13491 C C . LEU A 1 8 ? 4.074 5.644 0.519 1.00 73.33 103 LEU A C 12
ATOM 13492 O O . LEU A 1 8 ? 5.044 5.273 1.192 1.00 43.33 103 LEU A O 12
ATOM 13508 N N . CYS A 1 9 ? 3.142 4.806 0.038 1.00 43.43 104 CYS A N 12
ATOM 13509 C CA . CYS A 1 9 ? 3.189 3.346 0.214 1.00 21.00 104 CYS A CA 12
ATOM 13510 C C . CYS A 1 9 ? 3.974 2.697 -0.936 1.00 63.32 104 CYS A C 12
ATOM 13511 O O . CYS A 1 9 ? 3.598 2.840 -2.109 1.00 21.41 104 CYS A O 12
ATOM 13518 N N . ASP A 1 10 ? 5.065 1.991 -0.584 1.00 2.02 105 ASP A N 12
ATOM 13519 C CA . ASP A 1 10 ? 5.939 1.301 -1.552 1.00 74.22 105 ASP A CA 12
ATOM 13520 C C . ASP A 1 10 ? 5.183 0.146 -2.232 1.00 0.21 105 ASP A C 12
ATOM 13521 O O . ASP A 1 10 ? 5.341 -0.094 -3.427 1.00 3.10 105 ASP A O 12
ATOM 13530 N N . ALA A 1 11 ? 4.337 -0.533 -1.451 1.00 23.45 106 ALA A N 12
ATOM 13531 C CA . ALA A 1 11 ? 3.491 -1.643 -1.935 1.00 72.43 106 ALA A CA 12
ATOM 13532 C C . ALA A 1 11 ? 2.383 -1.152 -2.893 1.00 35.50 106 ALA A C 12
ATOM 13533 O O . ALA A 1 11 ? 1.856 -1.928 -3.688 1.00 75.13 106 ALA A O 12
ATOM 13540 N N . TYR A 1 12 ? 2.037 0.142 -2.802 1.00 51.25 107 TYR A N 12
ATOM 13541 C CA . TYR A 1 12 ? 1.026 0.765 -3.673 1.00 32.24 107 TYR A CA 12
ATOM 13542 C C . TYR A 1 12 ? 1.658 1.276 -4.985 1.00 33.44 107 TYR A C 12
ATOM 13543 O O . TYR A 1 12 ? 1.020 1.240 -6.040 1.00 24.31 107 TYR A O 12
ATOM 13561 N N . LYS A 1 13 ? 2.896 1.789 -4.912 1.00 44.45 108 LYS A N 12
ATOM 13562 C CA . LYS A 1 13 ? 3.570 2.392 -6.086 1.00 1.11 108 LYS A CA 12
ATOM 13563 C C . LYS A 1 13 ? 4.310 1.330 -6.939 1.00 61.42 108 LYS A C 12
ATOM 13564 O O . LYS A 1 13 ? 4.327 1.421 -8.170 1.00 21.31 108 LYS A O 12
ATOM 13583 N N . ARG A 1 14 ? 4.927 0.338 -6.271 1.00 15.32 109 ARG A N 12
ATOM 13584 C CA . ARG A 1 14 ? 5.718 -0.731 -6.932 1.00 30.01 109 ARG A CA 12
ATOM 13585 C C . ARG A 1 14 ? 4.863 -1.974 -7.234 1.00 31.24 109 ARG A C 12
ATOM 13586 O O . ARG A 1 14 ? 4.862 -2.477 -8.362 1.00 41.22 109 ARG A O 12
ATOM 13607 N N . SER A 1 15 ? 4.141 -2.462 -6.213 1.00 35.31 110 SER A N 12
ATOM 13608 C CA . SER A 1 15 ? 3.343 -3.707 -6.310 1.00 22.22 110 SER A CA 12
ATOM 13609 C C . SER A 1 15 ? 1.880 -3.417 -6.722 1.00 3.34 110 SER A C 12
ATOM 13610 O O . SER A 1 15 ? 1.146 -4.345 -7.087 1.00 13.53 110 SER A O 12
ATOM 13618 N N . GLN A 1 16 ? 1.490 -2.120 -6.660 1.00 60.52 111 GLN A N 12
ATOM 13619 C CA . GLN A 1 16 ? 0.118 -1.618 -6.911 1.00 21.24 111 GLN A CA 12
ATOM 13620 C C . GLN A 1 16 ? -0.857 -2.046 -5.788 1.00 12.32 111 GLN A C 12
ATOM 13621 O O . GLN A 1 16 ? -1.340 -1.198 -5.023 1.00 55.03 111 GLN A O 12
ATOM 13635 N N . ALA A 1 17 ? -1.137 -3.355 -5.697 1.00 4.55 112 ALA A N 12
ATOM 13636 C CA . ALA A 1 17 ? -1.974 -3.924 -4.636 1.00 60.34 112 ALA A CA 12
ATOM 13637 C C . ALA A 1 17 ? -1.175 -4.003 -3.317 1.00 65.43 112 ALA A C 12
ATOM 13638 O O . ALA A 1 17 ? -0.246 -4.810 -3.191 1.00 44.52 112 ALA A O 12
ATOM 13645 N N . CYS A 1 18 ? -1.506 -3.106 -2.374 1.00 23.35 113 CYS A N 12
ATOM 13646 C CA . CYS A 1 18 ? -0.940 -3.098 -1.016 1.00 73.43 113 CYS A CA 12
ATOM 13647 C C . CYS A 1 18 ? -1.653 -4.159 -0.152 1.00 61.21 113 CYS A C 12
ATOM 13648 O O . CYS A 1 18 ? -2.886 -4.144 -0.047 1.00 43.15 113 CYS A O 12
ATOM 13655 N N . SER A 1 19 ? -0.864 -5.065 0.464 1.00 24.13 114 SER A N 12
ATOM 13656 C CA . SER A 1 19 ? -1.379 -6.239 1.201 1.00 32.12 114 SER A CA 12
ATOM 13657 C C . SER A 1 19 ? -2.130 -5.834 2.489 1.00 44.05 114 SER A C 12
ATOM 13658 O O . SER A 1 19 ? -3.083 -6.507 2.892 1.00 71.53 114 SER A O 12
ATOM 13666 N N . TYR A 1 20 ? -1.690 -4.732 3.127 1.00 22.30 115 TYR A N 12
ATOM 13667 C CA . TYR A 1 20 ? -2.356 -4.185 4.328 1.00 1.21 115 TYR A CA 12
ATOM 13668 C C . TYR A 1 20 ? -3.697 -3.504 3.960 1.00 23.25 115 TYR A C 12
ATOM 13669 O O . TYR A 1 20 ? -4.700 -3.664 4.672 1.00 14.31 115 TYR A O 12
ATOM 13687 N N . GLY A 1 21 ? -3.691 -2.754 2.839 1.00 41.32 116 GLY A N 12
ATOM 13688 C CA . GLY A 1 21 ? -4.879 -2.045 2.349 1.00 13.12 116 GLY A CA 12
ATOM 13689 C C . GLY A 1 21 ? -5.323 -0.925 3.290 1.00 55.35 116 GLY A C 12
ATOM 13690 O O . GLY A 1 21 ? -4.648 0.100 3.397 1.00 61.53 116 GLY A O 12
ATOM 13694 N N . ASP A 1 22 ? -6.446 -1.144 4.002 1.00 75.22 117 ASP A N 12
ATOM 13695 C CA . ASP A 1 22 ? -6.991 -0.174 4.987 1.00 34.44 117 ASP A CA 12
ATOM 13696 C C . ASP A 1 22 ? -6.150 -0.146 6.280 1.00 73.40 117 ASP A C 12
ATOM 13697 O O . ASP A 1 22 ? -6.221 0.814 7.053 1.00 51.13 117 ASP A O 12
ATOM 13706 N N . GLN A 1 23 ? -5.369 -1.218 6.503 1.00 14.23 118 GLN A N 12
ATOM 13707 C CA . GLN A 1 23 ? -4.475 -1.350 7.675 1.00 23.03 118 GLN A CA 12
ATOM 13708 C C . GLN A 1 23 ? -3.075 -0.759 7.395 1.00 22.25 118 GLN A C 12
ATOM 13709 O O . GLN A 1 23 ? -2.198 -0.805 8.266 1.00 70.25 118 GLN A O 12
ATOM 13723 N N . CYS A 1 24 ? -2.875 -0.213 6.177 1.00 70.35 119 CYS A N 12
ATOM 13724 C CA . CYS A 1 24 ? -1.584 0.360 5.752 1.00 33.24 119 CYS A CA 12
ATOM 13725 C C . CYS A 1 24 ? -1.317 1.682 6.489 1.00 25.11 119 CYS A C 12
ATOM 13726 O O . CYS A 1 24 ? -2.196 2.548 6.551 1.00 32.11 119 CYS A O 12
ATOM 13733 N N . ARG A 1 25 ? -0.110 1.818 7.067 1.00 55.11 120 ARG A N 12
ATOM 13734 C CA . ARG A 1 25 ? 0.309 3.044 7.783 1.00 21.41 120 ARG A CA 12
ATOM 13735 C C . ARG A 1 25 ? 0.794 4.133 6.796 1.00 24.44 120 ARG A C 12
ATOM 13736 O O . ARG A 1 25 ? 1.075 5.257 7.209 1.00 20.31 120 ARG A O 12
ATOM 13757 N N . PHE A 1 26 ? 0.907 3.778 5.499 1.00 44.00 121 PHE A N 12
ATOM 13758 C CA . PHE A 1 26 ? 1.343 4.698 4.425 1.00 35.40 121 PHE A CA 12
ATOM 13759 C C . PHE A 1 26 ? 0.163 5.031 3.483 1.00 54.42 121 PHE A C 12
ATOM 13760 O O . PHE A 1 26 ? -0.779 4.240 3.343 1.00 21.55 121 PHE A O 12
ATOM 13777 N N . ALA A 1 27 ? 0.257 6.205 2.834 1.00 45.45 122 ALA A N 12
ATOM 13778 C CA . ALA A 1 27 ? -0.798 6.779 1.973 1.00 55.33 122 ALA A CA 12
ATOM 13779 C C . ALA A 1 27 ? -0.905 6.061 0.614 1.00 25.30 122 ALA A C 12
ATOM 13780 O O . ALA A 1 27 ? 0.117 5.737 -0.008 1.00 73.12 122 ALA A O 12
ATOM 13787 N N . HIS A 1 28 ? -2.156 5.833 0.160 1.00 64.45 123 HIS A N 12
ATOM 13788 C CA . HIS A 1 28 ? -2.456 5.255 -1.175 1.00 41.23 123 HIS A CA 12
ATOM 13789 C C . HIS A 1 28 ? -3.055 6.342 -2.097 1.00 25.22 123 HIS A C 12
ATOM 13790 O O . HIS A 1 28 ? -3.824 6.042 -3.023 1.00 72.34 123 HIS A O 12
ATOM 13804 N N . GLY A 1 29 ? -2.667 7.599 -1.855 1.00 75.34 124 GLY A N 12
ATOM 13805 C CA . GLY A 1 29 ? -3.127 8.725 -2.656 1.00 64.10 124 GLY A CA 12
ATOM 13806 C C . GLY A 1 29 ? -2.562 10.040 -2.156 1.00 33.24 124 GLY A C 12
ATOM 13807 O O . GLY A 1 29 ? -2.236 10.160 -0.970 1.00 34.11 124 GLY A O 12
ATOM 13811 N N . VAL A 1 30 ? -2.468 11.032 -3.067 1.00 70.14 125 VAL A N 12
ATOM 13812 C CA . VAL A 1 30 ? -1.892 12.367 -2.783 1.00 42.42 125 VAL A CA 12
ATOM 13813 C C . VAL A 1 30 ? -2.714 13.125 -1.713 1.00 2.04 125 VAL A C 12
ATOM 13814 O O . VAL A 1 30 ? -2.157 13.863 -0.891 1.00 33.02 125 VAL A O 12
ATOM 13827 N N . HIS A 1 31 ? -4.034 12.883 -1.714 1.00 13.31 126 HIS A N 12
ATOM 13828 C CA . HIS A 1 31 ? -4.987 13.484 -0.763 1.00 1.11 126 HIS A CA 12
ATOM 13829 C C . HIS A 1 31 ? -4.765 12.959 0.672 1.00 30.02 126 HIS A C 12
ATOM 13830 O O . HIS A 1 31 ? -5.116 13.633 1.649 1.00 51.03 126 HIS A O 12
ATOM 13844 N N . GLU A 1 32 ? -4.173 11.752 0.780 1.00 44.13 127 GLU A N 12
ATOM 13845 C CA . GLU A 1 32 ? -3.942 11.086 2.070 1.00 61.04 127 GLU A CA 12
ATOM 13846 C C . GLU A 1 32 ? -2.622 11.508 2.742 1.00 61.25 127 GLU A C 12
ATOM 13847 O O . GLU A 1 32 ? -2.397 11.110 3.872 1.00 35.23 127 GLU A O 12
ATOM 13859 N N . LEU A 1 33 ? -1.749 12.287 2.071 1.00 65.12 128 LEU A N 12
ATOM 13860 C CA . LEU A 1 33 ? -0.453 12.692 2.679 1.00 31.44 128 LEU A CA 12
ATOM 13861 C C . LEU A 1 33 ? -0.670 13.646 3.871 1.00 61.21 128 LEU A C 12
ATOM 13862 O O . LEU A 1 33 ? -1.102 14.793 3.698 1.00 71.25 128 LEU A O 12
ATOM 13878 N N . ARG A 1 34 ? -0.383 13.125 5.080 1.00 14.24 129 ARG A N 12
ATOM 13879 C CA . ARG A 1 34 ? -0.296 13.909 6.321 1.00 3.33 129 ARG A CA 12
ATOM 13880 C C . ARG A 1 34 ? 1.174 14.277 6.585 1.00 22.11 129 ARG A C 12
ATOM 13881 O O . ARG A 1 34 ? 2.077 13.935 5.810 1.00 51.43 129 ARG A O 12
ATOM 13902 N N . LEU A 1 35 ? 1.385 14.979 7.695 1.00 34.44 130 LEU A N 12
ATOM 13903 C CA . LEU A 1 35 ? 2.716 15.367 8.184 1.00 14.45 130 LEU A CA 12
ATOM 13904 C C . LEU A 1 35 ? 2.852 14.994 9.679 1.00 2.31 130 LEU A C 12
ATOM 13905 O O . LEU A 1 35 ? 1.827 14.859 10.361 1.00 55.13 130 LEU A O 12
ATOM 13921 N N . PRO A 1 36 ? 4.108 14.759 10.197 1.00 41.45 131 PRO A N 12
ATOM 13922 C CA . PRO A 1 36 ? 4.358 14.583 11.652 1.00 20.32 131 PRO A CA 12
ATOM 13923 C C . PRO A 1 36 ? 3.822 15.766 12.500 1.00 60.04 131 PRO A C 12
ATOM 13924 O O . PRO A 1 36 ? 4.186 16.928 12.266 1.00 45.33 131 PRO A O 12
ATOM 13935 N N . MET A 1 37 ? 2.942 15.438 13.462 1.00 24.22 132 MET A N 12
ATOM 13936 C CA . MET A 1 37 ? 2.290 16.411 14.356 1.00 54.31 132 MET A CA 12
ATOM 13937 C C . MET A 1 37 ? 3.313 17.019 15.337 1.00 12.01 132 MET A C 12
ATOM 13938 O O . MET A 1 37 ? 3.710 16.373 16.315 1.00 62.23 132 MET A O 12
ATOM 13952 N N . ASN A 1 38 ? 3.766 18.246 15.030 1.00 70.41 133 ASN A N 12
ATOM 13953 C CA . ASN A 1 38 ? 4.683 19.013 15.890 1.00 25.10 133 ASN A CA 12
ATOM 13954 C C . ASN A 1 38 ? 3.912 19.567 17.116 1.00 4.22 133 ASN A C 12
ATOM 13955 O O . ASN A 1 38 ? 2.902 20.264 16.929 1.00 2.43 133 ASN A O 12
ATOM 13966 N N . PRO A 1 39 ? 4.353 19.244 18.385 1.00 5.10 134 PRO A N 12
ATOM 13967 C CA . PRO A 1 39 ? 3.724 19.779 19.630 1.00 41.12 134 PRO A CA 12
ATOM 13968 C C . PRO A 1 39 ? 3.794 21.322 19.724 1.00 1.13 134 PRO A C 12
ATOM 13969 O O . PRO A 1 39 ? 4.588 21.966 19.017 1.00 23.21 134 PRO A O 12
ATOM 13980 N N . ARG A 1 40 ? 2.963 21.901 20.609 1.00 71.13 135 ARG A N 12
ATOM 13981 C CA . ARG A 1 40 ? 2.899 23.355 20.819 1.00 51.51 135 ARG A CA 12
ATOM 13982 C C . ARG A 1 40 ? 4.124 23.823 21.638 1.00 21.05 135 ARG A C 12
ATOM 13983 O O . ARG A 1 40 ? 4.192 23.623 22.859 1.00 3.04 135 ARG A O 12
ATOM 14004 N N . GLY A 1 41 ? 5.100 24.391 20.916 1.00 52.24 136 GLY A N 12
ATOM 14005 C CA . GLY A 1 41 ? 6.330 24.924 21.491 1.00 1.31 136 GLY A CA 12
ATOM 14006 C C . GLY A 1 41 ? 7.190 25.506 20.382 1.00 13.22 136 GLY A C 12
ATOM 14007 O O . GL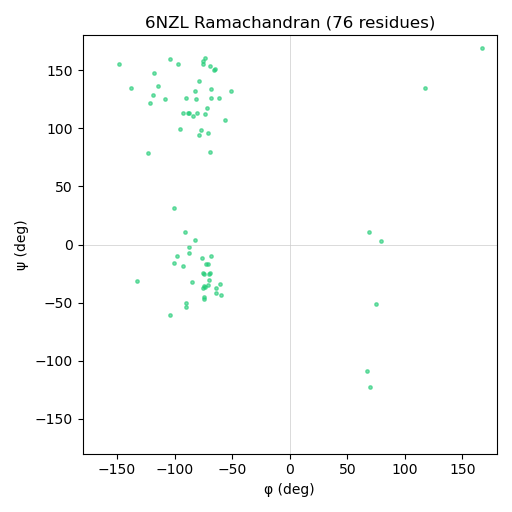Y A 1 41 ? 7.244 26.727 20.198 1.00 1.11 136 GLY A O 12
ATOM 14011 N N . ARG A 1 42 ? 7.822 24.609 19.609 1.00 3.01 137 ARG A N 12
ATOM 14012 C CA . ARG A 1 42 ? 8.535 24.951 18.361 1.00 5.35 137 ARG A CA 12
ATOM 14013 C C . ARG A 1 42 ? 7.506 25.236 17.243 1.00 41.31 137 ARG A C 12
ATOM 14014 O O . ARG A 1 42 ? 6.403 24.671 17.259 1.00 54.13 137 ARG A O 12
ATOM 14035 N N . ASN A 1 43 ? 7.869 26.112 16.282 1.00 51.44 138 ASN A N 12
ATOM 14036 C CA . ASN A 1 43 ? 7.005 26.441 15.127 1.00 4.51 138 ASN A CA 12
ATOM 14037 C C . ASN A 1 43 ? 6.975 25.268 14.129 1.00 31.21 138 ASN A C 12
ATOM 14038 O O . ASN A 1 43 ? 7.803 24.353 14.204 1.00 14.15 138 ASN A O 12
ATOM 14049 N N . HIS A 1 44 ? 6.030 25.318 13.190 1.00 53.31 139 HIS A N 12
ATOM 14050 C CA . HIS A 1 44 ? 5.877 24.306 12.131 1.00 61.05 139 HIS A CA 12
ATOM 14051 C C . HIS A 1 44 ? 5.732 25.035 10.765 1.00 25.23 139 HIS A C 12
ATOM 14052 O O . HIS A 1 44 ? 5.084 26.086 10.711 1.00 10.41 139 HIS A O 12
ATOM 14066 N N . PRO A 1 45 ? 6.353 24.503 9.648 1.00 53.45 140 PRO A N 12
ATOM 14067 C CA . PRO A 1 45 ? 6.335 25.143 8.289 1.00 42.14 140 PRO A CA 12
ATOM 14068 C C . PRO A 1 45 ? 4.933 25.379 7.650 1.00 2.42 140 PRO A C 12
ATOM 14069 O O . PRO A 1 45 ? 4.862 25.949 6.551 1.00 60.01 140 PRO A O 12
ATOM 14080 N N . LYS A 1 46 ? 3.836 24.941 8.305 1.00 22.23 141 LYS A N 12
ATOM 14081 C CA . LYS A 1 46 ? 2.467 25.303 7.876 1.00 33.10 141 LYS A CA 12
ATOM 14082 C C . LYS A 1 46 ? 2.212 26.805 8.162 1.00 31.15 141 LYS A C 12
ATOM 14083 O O . LYS A 1 46 ? 2.606 27.320 9.216 1.00 22.30 141 LYS A O 12
ATOM 14102 N N . TYR A 1 47 ? 1.558 27.486 7.201 1.00 71.55 142 TYR A N 12
ATOM 14103 C CA . TYR A 1 47 ? 1.253 28.939 7.263 1.00 74.24 142 TYR A CA 12
ATOM 14104 C C . TYR A 1 47 ? 0.310 29.301 8.443 1.00 0.05 142 TYR A C 12
ATOM 14105 O O . TYR A 1 47 ? 0.281 30.451 8.896 1.00 50.25 142 TYR A O 12
ATOM 14123 N N . LYS A 1 48 ? -0.461 28.308 8.913 1.00 44.43 143 LYS A N 12
ATOM 14124 C CA . LYS A 1 48 ? -1.406 28.459 10.030 1.00 53.24 143 LYS A CA 12
ATOM 14125 C C . LYS A 1 48 ? -0.897 27.657 11.243 1.00 62.23 143 LYS A C 12
ATOM 14126 O O . LYS A 1 48 ? -1.381 26.555 11.530 1.00 23.44 143 LYS A O 12
ATOM 14145 N N . THR A 1 49 ? 0.153 28.187 11.901 1.00 61.22 144 THR A N 12
ATOM 14146 C CA . THR A 1 49 ? 0.745 27.593 13.129 1.00 70.40 144 THR A CA 12
ATOM 14147 C C . THR A 1 49 ? 1.032 28.696 14.161 1.00 40.24 144 THR A C 12
ATOM 14148 O O . THR A 1 49 ? 0.778 28.527 15.361 1.00 13.30 144 THR A O 12
ATOM 14159 N N . VAL A 1 50 ? 1.586 29.817 13.674 1.00 33.22 145 VAL A N 12
ATOM 14160 C CA . VAL A 1 50 ? 1.782 31.040 14.470 1.00 51.02 145 VAL A CA 12
ATOM 14161 C C . VAL A 1 50 ? 0.434 31.788 14.561 1.00 51.20 145 VAL A C 12
ATOM 14162 O O . VAL A 1 50 ? -0.421 31.634 13.675 1.00 23.43 145 VAL A O 12
ATOM 14175 N N . LEU A 1 51 ? 0.231 32.557 15.647 1.00 44.12 146 LEU A N 12
ATOM 14176 C CA . LEU A 1 51 ? -1.043 33.257 15.910 1.00 61.43 146 LEU A CA 12
ATOM 14177 C C . LEU A 1 51 ? -1.191 34.524 15.041 1.00 55.23 146 LEU A C 12
ATOM 14178 O O . LEU A 1 51 ? -0.198 35.091 14.563 1.00 72.10 146 LEU A O 12
ATOM 14194 N N . CYS A 1 52 ? -2.451 34.950 14.854 1.00 64.41 147 CYS A N 12
ATOM 14195 C CA . CYS A 1 52 ? -2.827 36.079 13.987 1.00 13.12 147 CYS A CA 12
ATOM 14196 C C . CYS A 1 52 ? -2.497 37.404 14.675 1.00 30.55 147 CYS A C 12
ATOM 14197 O O . CYS A 1 52 ? -3.027 37.688 15.748 1.00 55.44 147 CYS A O 12
ATOM 14204 N N . ASP A 1 53 ? -1.607 38.187 14.041 1.00 41.11 148 ASP A N 12
ATOM 14205 C CA . ASP A 1 53 ? -1.077 39.458 14.580 1.00 32.21 148 ASP A CA 12
ATOM 14206 C C . ASP A 1 53 ? -2.207 40.462 14.838 1.00 10.03 148 ASP A C 12
ATOM 14207 O O . ASP A 1 53 ? -2.292 41.058 15.912 1.00 75.54 148 ASP A O 12
ATOM 14216 N N . LYS A 1 54 ? -3.081 40.609 13.830 1.00 0.23 149 LYS A N 12
ATOM 14217 C CA . LYS A 1 54 ? -4.224 41.539 13.868 1.00 30.23 149 LYS A CA 12
ATOM 14218 C C . LYS A 1 54 ? -5.217 41.143 14.971 1.00 42.34 149 LYS A C 12
ATOM 14219 O O . LYS A 1 54 ? -5.673 41.988 15.738 1.00 1.41 149 LYS A O 12
ATOM 14238 N N . PHE A 1 55 ? -5.488 39.832 15.067 1.00 64.22 150 PHE A N 12
ATOM 14239 C CA . PHE A 1 55 ? -6.425 39.273 16.059 1.00 22.14 150 PHE A CA 12
ATOM 14240 C C . PHE A 1 55 ? -5.809 39.335 17.481 1.00 50.55 150 PHE A C 12
ATOM 14241 O O . PHE A 1 55 ? -6.530 39.358 18.475 1.00 1.24 150 PHE A O 12
ATOM 14258 N N . SER A 1 56 ? -4.467 39.374 17.554 1.00 15.24 151 SER A N 12
ATOM 14259 C CA . SER A 1 56 ? -3.724 39.439 18.825 1.00 44.21 151 SER A CA 12
ATOM 14260 C C . SER A 1 56 ? -3.683 40.885 19.374 1.00 1.01 151 SER A C 12
ATOM 14261 O O . SER A 1 56 ? -3.715 41.090 20.596 1.00 14.10 151 SER A O 12
ATOM 14269 N N . MET A 1 57 ? -3.616 41.880 18.463 1.00 3.51 152 MET A N 12
ATOM 14270 C CA . MET A 1 57 ? -3.492 43.311 18.833 1.00 41.44 152 MET A CA 12
ATOM 14271 C C . MET A 1 57 ? -4.872 43.949 19.094 1.00 12.44 152 MET A C 12
ATOM 14272 O O . MET A 1 57 ? -5.097 44.544 20.156 1.00 55.24 152 MET A O 12
ATOM 14286 N N . THR A 1 58 ? -5.793 43.800 18.126 1.00 73.21 153 THR A N 12
ATOM 14287 C CA . THR A 1 58 ? -7.111 44.478 18.147 1.00 21.34 153 THR A CA 12
ATOM 14288 C C . THR A 1 58 ? -8.210 43.550 18.705 1.00 23.15 153 THR A C 12
ATOM 14289 O O . THR A 1 58 ? -9.279 44.018 19.127 1.00 54.43 153 THR A O 12
ATOM 14300 N N . GLY A 1 59 ? -7.939 42.230 18.692 1.00 54.55 154 GLY A N 12
ATOM 14301 C CA . GLY A 1 59 ? -8.932 41.220 19.070 1.00 13.31 154 GLY A CA 12
ATOM 14302 C C . GLY A 1 59 ? -9.783 40.765 17.888 1.00 54.43 154 GLY A C 12
ATOM 14303 O O . GLY A 1 59 ? -10.623 39.876 18.033 1.00 11.54 154 GLY A O 12
ATOM 14307 N N . ASN A 1 60 ? -9.560 41.384 16.707 1.00 14.23 155 ASN A N 12
ATOM 14308 C CA . ASN A 1 60 ? -10.371 41.157 15.492 1.00 14.12 155 ASN A CA 12
ATOM 14309 C C . ASN A 1 60 ? -9.460 41.027 14.262 1.00 42.15 155 ASN A C 12
ATOM 14310 O O . ASN A 1 60 ? -8.441 41.717 14.150 1.00 61.44 155 ASN A O 12
ATOM 14321 N N . CYS A 1 61 ? -9.846 40.139 13.343 1.00 71.41 156 CYS A N 12
ATOM 14322 C CA . CYS A 1 61 ? -9.162 39.935 12.062 1.00 64.14 156 CYS A CA 12
ATOM 14323 C C . CYS A 1 61 ? -10.162 40.171 10.920 1.00 22.31 156 CYS A C 12
ATOM 14324 O O . CYS A 1 61 ? -11.320 39.749 11.008 1.00 4.00 156 CYS A O 12
ATOM 14331 N N . LYS A 1 62 ? -9.708 40.858 9.865 1.00 52.13 157 LYS A N 12
ATOM 14332 C CA . LYS A 1 62 ? -10.557 41.279 8.738 1.00 71.13 157 LYS A CA 12
ATOM 14333 C C . LYS A 1 62 ? -10.859 40.105 7.783 1.00 63.54 157 LYS A C 12
ATOM 14334 O O . LYS A 1 62 ? -12.015 39.857 7.431 1.00 65.44 157 LYS A O 12
ATOM 14353 N N . TYR A 1 63 ? -9.796 39.407 7.368 1.00 24.11 158 TYR A N 12
ATOM 14354 C CA . TYR A 1 63 ? -9.868 38.328 6.352 1.00 12.53 158 TYR A CA 12
ATOM 14355 C C . TYR A 1 63 ? -10.676 37.095 6.832 1.00 20.12 158 TYR A C 12
ATOM 14356 O O . TYR A 1 63 ? -11.268 36.384 6.009 1.00 40.34 158 TYR A O 12
ATOM 14374 N N . GLY A 1 64 ? -10.685 36.853 8.156 1.00 43.31 159 GLY A N 12
ATOM 14375 C CA . GLY A 1 64 ? -11.452 35.750 8.750 1.00 60.54 159 GLY A CA 12
ATOM 14376 C C . GLY A 1 64 ? -10.910 34.372 8.374 1.00 23.33 159 GLY A C 12
ATOM 14377 O O . GLY A 1 64 ? -9.827 33.992 8.821 1.00 65.24 159 GLY A O 12
ATOM 14381 N N . THR A 1 65 ? -11.654 33.635 7.528 1.00 40.12 160 THR A N 12
ATOM 14382 C CA . THR A 1 65 ? -11.240 32.303 7.045 1.00 22.01 160 THR A CA 12
ATOM 14383 C C . THR A 1 65 ? -10.085 32.425 6.026 1.00 11.10 160 THR A C 12
ATOM 14384 O O . THR A 1 65 ? -9.286 31.495 5.855 1.00 2.43 160 THR A O 12
ATOM 14395 N N . ARG A 1 66 ? -9.997 33.604 5.376 1.00 4.21 161 ARG A N 12
ATOM 14396 C CA . ARG A 1 66 ? -8.936 33.925 4.402 1.00 4.12 161 ARG A CA 12
ATOM 14397 C C . ARG A 1 66 ? -7.604 34.271 5.100 1.00 21.51 161 ARG A C 12
ATOM 14398 O O . ARG A 1 66 ? -6.565 34.381 4.435 1.00 63.01 161 ARG A O 12
ATOM 14419 N N . CYS A 1 67 ? -7.651 34.466 6.434 1.00 53.14 162 CYS A N 12
ATOM 14420 C CA . CYS A 1 67 ? -6.468 34.796 7.237 1.00 53.42 162 CYS A CA 12
ATOM 14421 C C . CYS A 1 67 ? -5.541 33.576 7.358 1.00 21.41 162 CYS A C 12
ATOM 14422 O O . CYS A 1 67 ? -6.006 32.444 7.569 1.00 1.53 162 CYS A O 12
ATOM 14429 N N . GLN A 1 68 ? -4.233 33.833 7.226 1.00 62.42 163 GLN A N 12
ATOM 14430 C CA . GLN A 1 68 ? -3.197 32.796 7.230 1.00 4.12 163 GLN A CA 12
ATOM 14431 C C . GLN A 1 68 ? -3.042 32.173 8.622 1.00 21.40 163 GLN A C 12
ATOM 14432 O O . GLN A 1 68 ? -3.091 30.961 8.769 1.00 2.02 163 GLN A O 12
ATOM 14446 N N . PHE A 1 69 ? -2.908 33.040 9.628 1.00 14.14 164 PHE A N 12
ATOM 14447 C CA . PHE A 1 69 ? -2.459 32.670 10.983 1.00 41.53 164 PHE A CA 12
ATOM 14448 C C . PHE A 1 69 ? -3.651 32.368 11.925 1.00 21.22 164 PHE A C 12
ATOM 14449 O O . PHE A 1 69 ? -4.751 32.909 11.731 1.00 62.33 164 PHE A O 12
ATOM 14466 N N . ILE A 1 70 ? -3.405 31.485 12.926 1.00 11.23 165 ILE A N 12
ATOM 14467 C CA . ILE A 1 70 ? -4.441 30.948 13.851 1.00 3.42 165 ILE A CA 12
ATOM 14468 C C . ILE A 1 70 ? -5.137 32.067 14.664 1.00 41.22 165 ILE A C 12
ATOM 14469 O O . ILE A 1 70 ? -4.470 32.902 15.283 1.00 62.25 165 ILE A O 12
ATOM 14485 N N . HIS A 1 71 ? -6.481 32.056 14.662 1.00 21.31 166 HIS A N 12
ATOM 14486 C CA . HIS A 1 71 ? -7.300 32.948 15.500 1.00 21.15 166 HIS A CA 12
ATOM 14487 C C . HIS A 1 71 ? -7.501 32.302 16.875 1.00 12.11 166 HIS A C 12
ATOM 14488 O O . HIS A 1 71 ? -8.384 31.454 17.058 1.00 13.11 166 HIS A O 12
ATOM 14502 N N . LYS A 1 72 ? -6.625 32.671 17.814 1.00 40.22 167 LYS A N 12
ATOM 14503 C CA . LYS A 1 72 ? -6.657 32.187 19.200 1.00 4.21 167 LYS A CA 12
ATOM 14504 C C . LYS A 1 72 ? -7.157 33.329 20.096 1.00 31.23 167 LYS A C 12
ATOM 14505 O O . LYS A 1 72 ? -6.651 34.457 19.992 1.00 22.44 167 LYS A O 12
ATOM 14524 N N . ILE A 1 73 ? -8.145 33.036 20.964 1.00 64.32 168 ILE A N 12
ATOM 14525 C CA . ILE A 1 73 ? -8.784 34.049 21.822 1.00 53.43 168 ILE A CA 12
ATOM 14526 C C . ILE A 1 73 ? -7.762 34.591 22.840 1.00 31.24 168 ILE A C 12
ATOM 14527 O O . ILE A 1 73 ? -7.229 33.842 23.668 1.00 33.12 168 ILE A O 12
ATOM 14543 N N . VAL A 1 74 ? -7.484 35.895 22.715 1.00 73.25 169 VAL A N 12
ATOM 14544 C CA . VAL A 1 74 ? -6.491 36.617 23.517 1.00 14.31 169 VAL A CA 12
ATOM 14545 C C . VAL A 1 74 ? -6.972 36.748 24.975 1.00 62.52 169 VAL A C 12
ATOM 14546 O O . VAL A 1 74 ? -8.067 37.271 25.227 1.00 71.20 169 VAL A O 12
ATOM 14559 N N . ASP A 1 75 ? -6.139 36.265 25.914 1.00 51.30 170 ASP A N 12
ATOM 14560 C CA . ASP A 1 75 ? -6.446 36.262 27.353 1.00 1.12 170 ASP A CA 12
ATOM 14561 C C . ASP A 1 75 ? -6.487 37.701 27.908 1.00 42.34 170 ASP A C 12
ATOM 14562 O O . ASP A 1 75 ? -5.537 38.477 27.717 1.00 75.10 170 ASP A O 12
ATOM 14571 N N . GLY A 1 76 ? -7.605 38.039 28.564 1.00 25.01 171 GLY A N 12
ATOM 14572 C CA . GLY A 1 76 ? -7.795 39.339 29.199 1.00 51.05 171 GLY A CA 12
ATOM 14573 C C . GLY A 1 76 ? -9.252 39.761 29.157 1.00 24.13 171 GLY A C 12
ATOM 14574 O O . GLY A 1 76 ? -9.899 39.922 30.203 1.00 33.32 171 GLY A O 12
ATOM 14578 N N . ASN A 1 77 ? -9.773 39.919 27.929 1.00 73.35 172 ASN A N 12
ATOM 14579 C CA . ASN A 1 77 ? -11.161 40.341 27.680 1.00 62.50 172 ASN A CA 12
ATOM 14580 C C . ASN A 1 77 ? -12.116 39.140 27.838 1.00 50.03 172 ASN A C 12
ATOM 14581 O O . ASN A 1 77 ? -12.454 38.459 26.859 1.00 31.52 172 ASN A O 12
ATOM 14592 N N . ALA A 1 78 ? -12.509 38.874 29.092 1.00 11.41 173 ALA A N 12
ATOM 14593 C CA . ALA A 1 78 ? -13.422 37.781 29.453 1.00 53.44 173 ALA A CA 12
ATOM 14594 C C . ALA A 1 78 ? -14.279 38.229 30.658 1.00 64.13 173 ALA A C 12
ATOM 14595 O O . ALA A 1 78 ? -13.720 38.385 31.767 1.00 1.10 173 ALA A O 12
ATOM 14605 N N . SER A 1 1 ? 0.423 16.669 12.905 1.00 24.42 96 SER A N 13
ATOM 14606 C CA . SER A 1 1 ? 0.235 15.208 12.769 1.00 3.31 96 SER A CA 13
ATOM 14607 C C . SER A 1 1 ? 1.582 14.475 12.911 1.00 24.33 96 SER A C 13
ATOM 14608 O O . SER A 1 1 ? 2.638 15.026 12.571 1.00 11.43 96 SER A O 13
ATOM 14618 N N . ASP A 1 2 ? 1.530 13.234 13.426 1.00 45.55 97 ASP A N 13
ATOM 14619 C CA . ASP A 1 2 ? 2.706 12.338 13.540 1.00 33.11 97 ASP A CA 13
ATOM 14620 C C . ASP A 1 2 ? 2.997 11.660 12.185 1.00 24.14 97 ASP A C 13
ATOM 14621 O O . ASP A 1 2 ? 2.226 11.820 11.228 1.00 61.15 97 ASP A O 13
ATOM 14630 N N . ALA A 1 3 ? 4.127 10.934 12.101 1.00 34.14 98 ALA A N 13
ATOM 14631 C CA . ALA A 1 3 ? 4.502 10.167 10.896 1.00 3.40 98 ALA A CA 13
ATOM 14632 C C . ALA A 1 3 ? 3.536 8.969 10.678 1.00 72.30 98 ALA A C 13
ATOM 14633 O O . ALA A 1 3 ? 3.785 7.843 11.136 1.00 35.21 98 ALA A O 13
ATOM 14640 N N . PHE A 1 4 ? 2.406 9.270 10.022 1.00 21.51 99 PHE A N 13
ATOM 14641 C CA . PHE A 1 4 ? 1.368 8.299 9.636 1.00 63.44 99 PHE A CA 13
ATOM 14642 C C . PHE A 1 4 ? 0.648 8.902 8.426 1.00 60.53 99 PHE A C 13
ATOM 14643 O O . PHE A 1 4 ? 0.101 10.003 8.542 1.00 13.45 99 PHE A O 13
ATOM 14660 N N . LYS A 1 5 ? 0.728 8.209 7.265 1.00 54.42 100 LYS A N 13
ATOM 14661 C CA . LYS A 1 5 ? 0.198 8.652 5.937 1.00 33.53 100 LYS A CA 13
ATOM 14662 C C . LYS A 1 5 ? 0.704 10.064 5.509 1.00 22.42 100 LYS A C 13
ATOM 14663 O O . LYS A 1 5 ? 0.174 10.671 4.573 1.00 63.23 100 LYS A O 13
ATOM 14682 N N . THR A 1 6 ? 1.769 10.546 6.184 1.00 64.32 101 THR A N 13
ATOM 14683 C CA . THR A 1 6 ? 2.465 11.801 5.846 1.00 15.04 101 THR A CA 13
ATOM 14684 C C . THR A 1 6 ? 3.537 11.553 4.757 1.00 11.41 101 THR A C 13
ATOM 14685 O O . THR A 1 6 ? 4.244 12.472 4.341 1.00 11.10 101 THR A O 13
ATOM 14696 N N . ALA A 1 7 ? 3.635 10.286 4.319 1.00 15.41 102 ALA A N 13
ATOM 14697 C CA . ALA A 1 7 ? 4.460 9.843 3.189 1.00 13.24 102 ALA A CA 13
ATOM 14698 C C . ALA A 1 7 ? 3.699 8.735 2.440 1.00 34.42 102 ALA A C 13
ATOM 14699 O O . ALA A 1 7 ? 2.857 8.048 3.037 1.00 13.25 102 ALA A O 13
ATOM 14706 N N . LEU A 1 8 ? 3.990 8.576 1.139 1.00 31.12 103 LEU A N 13
ATOM 14707 C CA . LEU A 1 8 ? 3.324 7.573 0.279 1.00 71.21 103 LEU A CA 13
ATOM 14708 C C . LEU A 1 8 ? 3.788 6.128 0.579 1.00 4.23 103 LEU A C 13
ATOM 14709 O O . LEU A 1 8 ? 4.888 5.893 1.096 1.00 14.10 103 LEU A O 13
ATOM 14725 N N . CYS A 1 9 ? 2.912 5.176 0.223 1.00 62.00 104 CYS A N 13
ATOM 14726 C CA . CYS A 1 9 ? 3.110 3.733 0.423 1.00 75.05 104 CYS A CA 13
ATOM 14727 C C . CYS A 1 9 ? 3.864 3.146 -0.774 1.00 52.03 104 CYS A C 13
ATOM 14728 O O . CYS A 1 9 ? 3.357 3.161 -1.905 1.00 71.31 104 CYS A O 13
ATOM 14735 N N . ASP A 1 10 ? 5.092 2.666 -0.526 1.00 22.12 105 ASP A N 13
ATOM 14736 C CA . ASP A 1 10 ? 5.975 2.124 -1.576 1.00 43.41 105 ASP A CA 13
ATOM 14737 C C . ASP A 1 10 ? 5.422 0.808 -2.129 1.00 44.53 105 ASP A C 13
ATOM 14738 O O . ASP A 1 10 ? 5.453 0.580 -3.336 1.00 32.05 105 ASP A O 13
ATOM 14747 N N . ALA A 1 11 ? 4.863 -0.017 -1.230 1.00 72.14 106 ALA A N 13
ATOM 14748 C CA . ALA A 1 11 ? 4.240 -1.309 -1.580 1.00 24.05 106 ALA A CA 13
ATOM 14749 C C . ALA A 1 11 ? 3.003 -1.117 -2.484 1.00 53.22 106 ALA A C 13
ATOM 14750 O O . ALA A 1 11 ? 2.675 -1.985 -3.292 1.00 20.43 106 ALA A O 13
ATOM 14757 N N . TYR A 1 12 ? 2.334 0.036 -2.336 1.00 40.14 107 TYR A N 13
ATOM 14758 C CA . TYR A 1 12 ? 1.176 0.415 -3.167 1.00 64.44 107 TYR A CA 13
ATOM 14759 C C . TYR A 1 12 ? 1.626 0.836 -4.579 1.00 62.51 107 TYR A C 13
ATOM 14760 O O . TYR A 1 12 ? 0.906 0.626 -5.554 1.00 42.14 107 TYR A O 13
ATOM 14778 N N . LYS A 1 13 ? 2.813 1.451 -4.673 1.00 34.13 108 LYS A N 13
ATOM 14779 C CA . LYS A 1 13 ? 3.349 1.954 -5.952 1.00 21.32 108 LYS A CA 13
ATOM 14780 C C . LYS A 1 13 ? 4.083 0.839 -6.738 1.00 10.10 108 LYS A C 13
ATOM 14781 O O . LYS A 1 13 ? 4.170 0.901 -7.969 1.00 54.41 108 LYS A O 13
ATOM 14800 N N . ARG A 1 14 ? 4.610 -0.177 -6.019 1.00 34.53 109 ARG A N 13
ATOM 14801 C CA . ARG A 1 14 ? 5.358 -1.301 -6.637 1.00 61.22 109 ARG A CA 13
ATOM 14802 C C . ARG A 1 14 ? 4.420 -2.470 -6.990 1.00 2.34 109 ARG A C 13
ATOM 14803 O O . ARG A 1 14 ? 4.409 -2.946 -8.131 1.00 63.41 109 ARG A O 13
ATOM 14824 N N . SER A 1 15 ? 3.621 -2.912 -6.004 1.00 62.31 110 SER A N 13
ATOM 14825 C CA . SER A 1 15 ? 2.731 -4.087 -6.144 1.00 61.32 110 SER A CA 13
ATOM 14826 C C . SER A 1 15 ? 1.362 -3.696 -6.726 1.00 52.42 110 SER A C 13
ATOM 14827 O O . SER A 1 15 ? 0.602 -4.582 -7.131 1.00 63.04 110 SER A O 13
ATOM 14835 N N . GLN A 1 16 ? 1.070 -2.367 -6.750 1.00 24.12 111 GLN A N 13
ATOM 14836 C CA . GLN A 1 16 ? -0.224 -1.787 -7.180 1.00 23.41 111 GLN A CA 13
ATOM 14837 C C . GLN A 1 16 ? -1.271 -2.002 -6.069 1.00 53.45 111 GLN A C 13
ATOM 14838 O O . GLN A 1 16 ? -1.742 -1.038 -5.450 1.00 3.42 111 GLN A O 13
ATOM 14852 N N . ALA A 1 17 ? -1.612 -3.273 -5.811 1.00 11.45 112 ALA A N 13
ATOM 14853 C CA . ALA A 1 17 ? -2.436 -3.665 -4.664 1.00 33.23 112 ALA A CA 13
ATOM 14854 C C . ALA A 1 17 ? -1.534 -3.872 -3.427 1.00 12.00 112 ALA A C 13
ATOM 14855 O O . ALA A 1 17 ? -0.737 -4.821 -3.382 1.00 55.00 112 ALA A O 13
ATOM 14862 N N . CYS A 1 18 ? -1.639 -2.951 -2.456 1.00 50.33 113 CYS A N 13
ATOM 14863 C CA . CYS A 1 18 ? -0.912 -3.026 -1.173 1.00 32.42 113 CYS A CA 13
ATOM 14864 C C . CYS A 1 18 ? -1.489 -4.169 -0.307 1.00 71.22 113 CYS A C 13
ATOM 14865 O O . CYS A 1 18 ? -2.712 -4.270 -0.158 1.00 20.35 113 CYS A O 13
ATOM 14872 N N . SER A 1 19 ? -0.600 -5.011 0.252 1.00 30.44 114 SER A N 13
ATOM 14873 C CA . SER A 1 19 ? -0.978 -6.242 0.983 1.00 62.12 114 SER A CA 13
ATOM 14874 C C . SER A 1 19 ? -1.816 -5.941 2.244 1.00 22.55 114 SER A C 13
ATOM 14875 O O . SER A 1 19 ? -2.755 -6.682 2.559 1.00 2.22 114 SER A O 13
ATOM 14883 N N . TYR A 1 20 ? -1.476 -4.845 2.948 1.00 52.20 115 TYR A N 13
ATOM 14884 C CA . TYR A 1 20 ? -2.217 -4.406 4.150 1.00 24.30 115 TYR A CA 13
ATOM 14885 C C . TYR A 1 20 ? -3.558 -3.741 3.762 1.00 4.33 115 TYR A C 13
ATOM 14886 O O . TYR A 1 20 ? -4.526 -3.793 4.528 1.00 51.03 115 TYR A O 13
ATOM 14904 N N . GLY A 1 21 ? -3.591 -3.121 2.566 1.00 11.25 116 GLY A N 13
ATOM 14905 C CA . GLY A 1 21 ? -4.772 -2.402 2.083 1.00 60.44 116 GLY A CA 13
ATOM 14906 C C . GLY A 1 21 ? -5.067 -1.157 2.912 1.00 32.15 116 GLY A C 13
ATOM 14907 O O . GLY A 1 21 ? -4.204 -0.299 3.055 1.00 43.42 116 GLY A O 13
ATOM 14911 N N . ASP A 1 22 ? -6.267 -1.086 3.501 1.00 31.25 117 ASP A N 13
ATOM 14912 C CA . ASP A 1 22 ? -6.688 0.057 4.347 1.00 71.04 117 ASP A CA 13
ATOM 14913 C C . ASP A 1 22 ? -5.973 0.047 5.716 1.00 34.25 117 ASP A C 13
ATOM 14914 O O . ASP A 1 22 ? -5.992 1.050 6.438 1.00 55.41 117 ASP A O 13
ATOM 14923 N N . GLN A 1 23 ? -5.343 -1.098 6.059 1.00 62.11 118 GLN A N 13
ATOM 14924 C CA . GLN A 1 23 ? -4.557 -1.261 7.303 1.00 44.40 118 GLN A CA 13
ATOM 14925 C C . GLN A 1 23 ? -3.109 -0.736 7.128 1.00 72.24 118 GLN A C 13
ATOM 14926 O O . GLN A 1 23 ? -2.313 -0.788 8.072 1.00 33.41 118 GLN A O 13
ATOM 14940 N N . CYS A 1 24 ? -2.783 -0.238 5.917 1.00 13.22 119 CYS A N 13
ATOM 14941 C CA . CYS A 1 24 ? -1.450 0.297 5.584 1.00 11.02 119 CYS A CA 13
ATOM 14942 C C . CYS A 1 24 ? -1.216 1.650 6.284 1.00 73.41 119 CYS A C 13
ATOM 14943 O O . CYS A 1 24 ? -2.044 2.564 6.176 1.00 1.23 119 CYS A O 13
ATOM 14950 N N . ARG A 1 25 ? -0.078 1.752 6.993 1.00 34.31 120 ARG A N 13
ATOM 14951 C CA . ARG A 1 25 ? 0.290 2.936 7.807 1.00 22.23 120 ARG A CA 13
ATOM 14952 C C . ARG A 1 25 ? 0.646 4.162 6.933 1.00 65.35 120 ARG A C 13
ATOM 14953 O O . ARG A 1 25 ? 0.574 5.302 7.404 1.00 52.20 120 ARG A O 13
ATOM 14974 N N . PHE A 1 26 ? 1.032 3.909 5.669 1.00 54.22 121 PHE A N 13
ATOM 14975 C CA . PHE A 1 26 ? 1.397 4.963 4.697 1.00 44.13 121 PHE A CA 13
ATOM 14976 C C . PHE A 1 26 ? 0.257 5.205 3.686 1.00 2.42 121 PHE A C 13
ATOM 14977 O O . PHE A 1 26 ? -0.632 4.362 3.508 1.00 63.12 121 PHE A O 13
ATOM 14994 N N . ALA A 1 27 ? 0.324 6.377 3.037 1.00 64.02 122 ALA A N 13
ATOM 14995 C CA . ALA A 1 27 ? -0.742 6.924 2.185 1.00 41.53 122 ALA A CA 13
ATOM 14996 C C . ALA A 1 27 ? -0.842 6.225 0.821 1.00 25.53 122 ALA A C 13
ATOM 14997 O O . ALA A 1 27 ? 0.169 5.984 0.164 1.00 60.14 122 ALA A O 13
ATOM 15004 N N . HIS A 1 28 ? -2.079 5.932 0.399 1.00 41.15 123 HIS A N 13
ATOM 15005 C CA . HIS A 1 28 ? -2.377 5.357 -0.924 1.00 54.04 123 HIS A CA 13
ATOM 15006 C C . HIS A 1 28 ? -2.820 6.471 -1.879 1.00 51.51 123 HIS A C 13
ATOM 15007 O O . HIS A 1 28 ? -4.015 6.755 -2.017 1.00 23.33 123 HIS A O 13
ATOM 15021 N N . GLY A 1 29 ? -1.832 7.127 -2.504 1.00 75.12 124 GLY A N 13
ATOM 15022 C CA . GLY A 1 29 ? -2.078 8.294 -3.354 1.00 43.10 124 GLY A CA 13
ATOM 15023 C C . GLY A 1 29 ? -1.959 9.596 -2.571 1.00 24.51 124 GLY A C 13
ATOM 15024 O O . GLY A 1 29 ? -2.112 9.601 -1.342 1.00 53.14 124 GLY A O 13
ATOM 15028 N N . VAL A 1 30 ? -1.695 10.704 -3.288 1.00 44.51 125 VAL A N 13
ATOM 15029 C CA . VAL A 1 30 ? -1.462 12.037 -2.675 1.00 54.11 125 VAL A CA 13
ATOM 15030 C C . VAL A 1 30 ? -2.763 12.573 -2.035 1.00 51.33 125 VAL A C 13
ATOM 15031 O O . VAL A 1 30 ? -2.732 13.407 -1.119 1.00 51.13 125 VAL A O 13
ATOM 15044 N N . HIS A 1 31 ? -3.906 12.062 -2.523 1.00 0.03 126 HIS A N 13
ATOM 15045 C CA . HIS A 1 31 ? -5.229 12.383 -1.975 1.00 25.21 126 HIS A CA 13
ATOM 15046 C C . HIS A 1 31 ? -5.399 11.790 -0.551 1.00 65.50 126 HIS A C 13
ATOM 15047 O O . HIS A 1 31 ? -6.014 12.412 0.324 1.00 2.13 126 HIS A O 13
ATOM 15061 N N . GLU A 1 32 ? -4.841 10.579 -0.344 1.00 51.43 127 GLU A N 13
ATOM 15062 C CA . GLU A 1 32 ? -4.892 9.859 0.951 1.00 14.22 127 GLU A CA 13
ATOM 15063 C C . GLU A 1 32 ? -3.730 10.348 1.853 1.00 52.21 127 GLU A C 13
ATOM 15064 O O . GLU A 1 32 ? -3.725 10.109 3.068 1.00 33.32 127 GLU A O 13
ATOM 15076 N N . LEU A 1 33 ? -2.751 11.049 1.232 1.00 55.33 128 LEU A N 13
ATOM 15077 C CA . LEU A 1 33 ? -1.630 11.686 1.947 1.00 1.20 128 LEU A CA 13
ATOM 15078 C C . LEU A 1 33 ? -2.178 12.887 2.735 1.00 43.01 128 LEU A C 13
ATOM 15079 O O . LEU A 1 33 ? -2.632 13.875 2.146 1.00 20.32 128 LEU A O 13
ATOM 15095 N N . ARG A 1 34 ? -2.146 12.773 4.067 1.00 63.42 129 ARG A N 13
ATOM 15096 C CA . ARG A 1 34 ? -2.540 13.853 4.981 1.00 55.43 129 ARG A CA 13
ATOM 15097 C C . ARG A 1 34 ? -1.263 14.552 5.470 1.00 13.30 129 ARG A C 13
ATOM 15098 O O . ARG A 1 34 ? -0.449 13.948 6.176 1.00 33.05 129 ARG A O 13
ATOM 15119 N N . LEU A 1 35 ? -1.109 15.818 5.046 1.00 33.32 130 LEU A N 13
ATOM 15120 C CA . LEU A 1 35 ? 0.117 16.618 5.228 1.00 33.34 130 LEU A CA 13
ATOM 15121 C C . LEU A 1 35 ? 0.422 16.911 6.725 1.00 51.20 130 LEU A C 13
ATOM 15122 O O . LEU A 1 35 ? -0.509 16.966 7.545 1.00 15.24 130 LEU A O 13
ATOM 15138 N N . PRO A 1 36 ? 1.734 17.073 7.107 1.00 60.42 131 PRO A N 13
ATOM 15139 C CA . PRO A 1 36 ? 2.119 17.486 8.476 1.00 42.25 131 PRO A CA 13
ATOM 15140 C C . PRO A 1 36 ? 1.866 18.992 8.726 1.00 1.22 131 PRO A C 13
ATOM 15141 O O . PRO A 1 36 ? 1.894 19.809 7.797 1.00 65.30 131 PRO A O 13
ATOM 15152 N N . MET A 1 37 ? 1.625 19.343 9.999 1.00 1.04 132 MET A N 13
ATOM 15153 C CA . MET A 1 37 ? 1.444 20.739 10.446 1.00 74.22 132 MET A CA 13
ATOM 15154 C C . MET A 1 37 ? 2.808 21.284 10.901 1.00 13.01 132 MET A C 13
ATOM 15155 O O . MET A 1 37 ? 2.989 21.737 12.040 1.00 3.14 132 MET A O 13
ATOM 15169 N N . ASN A 1 38 ? 3.762 21.222 9.966 1.00 73.32 133 ASN A N 13
ATOM 15170 C CA . ASN A 1 38 ? 5.183 21.474 10.228 1.00 2.12 133 ASN A CA 13
ATOM 15171 C C . ASN A 1 38 ? 5.517 22.983 10.150 1.00 0.51 133 ASN A C 13
ATOM 15172 O O . ASN A 1 38 ? 4.874 23.718 9.387 1.00 34.44 133 ASN A O 13
ATOM 15183 N N . PRO A 1 39 ? 6.510 23.475 10.963 1.00 33.11 134 PRO A N 13
ATOM 15184 C CA . PRO A 1 39 ? 7.051 24.843 10.814 1.00 51.24 134 PRO A CA 13
ATOM 15185 C C . PRO A 1 39 ? 8.089 24.925 9.671 1.00 2.30 134 PRO A C 13
ATOM 15186 O O . PRO A 1 39 ? 8.537 23.888 9.145 1.00 53.11 134 PRO A O 13
ATOM 15197 N N . ARG A 1 40 ? 8.456 26.162 9.290 1.00 34.45 135 ARG A N 13
ATOM 15198 C CA . ARG A 1 40 ? 9.482 26.418 8.262 1.00 62.20 135 ARG A CA 13
ATOM 15199 C C . ARG A 1 40 ? 10.869 25.925 8.757 1.00 63.03 135 ARG A C 13
ATOM 15200 O O . ARG A 1 40 ? 11.406 26.424 9.752 1.00 11.11 135 ARG A O 13
ATOM 15221 N N . GLY A 1 41 ? 11.409 24.898 8.082 1.00 1.43 136 GLY A N 13
ATOM 15222 C CA . GLY A 1 41 ? 12.677 24.268 8.476 1.00 44.21 136 GLY A CA 13
ATOM 15223 C C . GLY A 1 41 ? 12.538 22.767 8.683 1.00 1.25 136 GLY A C 13
ATOM 15224 O O . GLY A 1 41 ? 13.532 22.035 8.617 1.00 1.34 136 GLY A O 13
ATOM 15228 N N . ARG A 1 42 ? 11.304 22.307 8.960 1.00 42.42 137 ARG A N 13
ATOM 15229 C CA . ARG A 1 42 ? 10.988 20.872 9.070 1.00 10.15 137 ARG A CA 13
ATOM 15230 C C . ARG A 1 42 ? 10.702 20.293 7.670 1.00 35.50 137 ARG A C 13
ATOM 15231 O O . ARG A 1 42 ? 9.955 20.895 6.887 1.00 61.43 137 ARG A O 13
ATOM 15252 N N . ASN A 1 43 ? 11.305 19.125 7.380 1.00 50.22 138 ASN A N 13
ATOM 15253 C CA . ASN A 1 43 ? 11.147 18.420 6.094 1.00 12.43 138 ASN A CA 13
ATOM 15254 C C . ASN A 1 43 ? 9.697 17.909 5.921 1.00 74.12 138 ASN A C 13
ATOM 15255 O O . ASN A 1 43 ? 9.041 17.533 6.904 1.00 70.04 138 ASN A O 13
ATOM 15266 N N . HIS A 1 44 ? 9.220 17.903 4.664 1.00 5.40 139 HIS A N 13
ATOM 15267 C CA . HIS A 1 44 ? 7.837 17.529 4.311 1.00 20.15 139 HIS A CA 13
ATOM 15268 C C . HIS A 1 44 ? 7.749 17.194 2.807 1.00 65.25 139 HIS A C 13
ATOM 15269 O O . HIS A 1 44 ? 8.645 17.575 2.039 1.00 14.35 139 HIS A O 13
ATOM 15283 N N . PRO A 1 45 ? 6.689 16.443 2.360 1.00 50.24 140 PRO A N 13
ATOM 15284 C CA . PRO A 1 45 ? 6.287 16.433 0.936 1.00 21.03 140 PRO A CA 13
ATOM 15285 C C . PRO A 1 45 ? 5.878 17.859 0.527 1.00 60.32 140 PRO A C 13
ATOM 15286 O O . PRO A 1 45 ? 4.842 18.342 0.985 1.00 4.01 140 PRO A O 13
ATOM 15297 N N . LYS A 1 46 ? 6.731 18.527 -0.280 1.00 34.11 141 LYS A N 13
ATOM 15298 C CA . LYS A 1 46 ? 6.642 19.982 -0.546 1.00 3.30 141 LYS A CA 13
ATOM 15299 C C . LYS A 1 46 ? 5.281 20.398 -1.168 1.00 70.15 141 LYS A C 13
ATOM 15300 O O . LYS A 1 46 ? 5.109 20.452 -2.389 1.00 41.24 141 LYS A O 13
ATOM 15319 N N . TYR A 1 47 ? 4.302 20.649 -0.280 1.00 11.53 142 TYR A N 13
ATOM 15320 C CA . TYR A 1 47 ? 2.924 21.008 -0.656 1.00 30.02 142 TYR A CA 13
ATOM 15321 C C . TYR A 1 47 ? 2.750 22.539 -0.653 1.00 44.53 142 TYR A C 13
ATOM 15322 O O . TYR A 1 47 ? 2.084 23.102 -1.526 1.00 11.45 142 TYR A O 13
ATOM 15340 N N . LYS A 1 48 ? 3.382 23.203 0.335 1.00 32.32 143 LYS A N 13
ATOM 15341 C CA . LYS A 1 48 ? 3.292 24.656 0.526 1.00 14.04 143 LYS A CA 13
ATOM 15342 C C . LYS A 1 48 ? 4.708 25.247 0.479 1.00 34.04 143 LYS A C 13
ATOM 15343 O O . LYS A 1 48 ? 5.393 25.353 1.502 1.00 44.51 143 LYS A O 13
ATOM 15362 N N . THR A 1 49 ? 5.158 25.529 -0.750 1.00 43.23 144 THR A N 13
ATOM 15363 C CA . THR A 1 49 ? 6.487 26.094 -1.043 1.00 1.43 144 THR A CA 13
ATOM 15364 C C . THR A 1 49 ? 6.332 27.215 -2.082 1.00 34.24 144 THR A C 13
ATOM 15365 O O . THR A 1 49 ? 6.869 28.317 -1.929 1.00 2.35 144 THR A O 13
ATOM 15376 N N . VAL A 1 50 ? 5.571 26.902 -3.141 1.00 52.03 145 VAL A N 13
ATOM 15377 C CA . VAL A 1 50 ? 5.228 27.843 -4.218 1.00 43.33 145 VAL A CA 13
ATOM 15378 C C . VAL A 1 50 ? 3.873 28.502 -3.890 1.00 33.05 145 VAL A C 13
ATOM 15379 O O . VAL A 1 50 ? 3.037 27.894 -3.201 1.00 51.12 145 VAL A O 13
ATOM 15392 N N . LEU A 1 51 ? 3.672 29.744 -4.368 1.00 44.43 146 LEU A N 13
ATOM 15393 C CA . LEU A 1 51 ? 2.399 30.472 -4.210 1.00 35.40 146 LEU A CA 13
ATOM 15394 C C . LEU A 1 51 ? 1.276 29.793 -5.016 1.00 43.41 146 LEU A C 13
ATOM 15395 O O . LEU A 1 51 ? 1.537 29.118 -6.025 1.00 14.22 146 LEU A O 13
ATOM 15411 N N . CYS A 1 52 ? 0.038 29.973 -4.554 1.00 75.54 147 CYS A N 13
ATOM 15412 C CA . CYS A 1 52 ? -1.157 29.553 -5.285 1.00 13.04 147 CYS A CA 13
ATOM 15413 C C . CYS A 1 52 ? -1.348 30.486 -6.488 1.00 4.54 147 CYS A C 13
ATOM 15414 O O . CYS A 1 52 ? -1.616 31.677 -6.303 1.00 72.35 147 CYS A O 13
ATOM 15421 N N . ASP A 1 53 ? -1.207 29.922 -7.702 1.00 72.42 148 ASP A N 13
ATOM 15422 C CA . ASP A 1 53 ? -1.160 30.686 -8.972 1.00 20.21 148 ASP A CA 13
ATOM 15423 C C . ASP A 1 53 ? -2.425 31.529 -9.183 1.00 73.31 148 ASP A C 13
ATOM 15424 O O . ASP A 1 53 ? -2.351 32.712 -9.530 1.00 14.45 148 ASP A O 13
ATOM 15433 N N . LYS A 1 54 ? -3.581 30.906 -8.937 1.00 43.04 149 LYS A N 13
ATOM 15434 C CA . LYS A 1 54 ? -4.889 31.540 -9.129 1.00 22.43 149 LYS A CA 13
ATOM 15435 C C . LYS A 1 54 ? -5.169 32.600 -8.047 1.00 62.30 149 LYS A C 13
ATOM 15436 O O . LYS A 1 54 ? -5.654 33.687 -8.355 1.00 43.42 149 LYS A O 13
ATOM 15455 N N . PHE A 1 55 ? -4.827 32.301 -6.782 1.00 40.31 150 PHE A N 13
ATOM 15456 C CA . PHE A 1 55 ? -5.103 33.230 -5.663 1.00 14.24 150 PHE A CA 13
ATOM 15457 C C . PHE A 1 55 ? -4.182 34.472 -5.729 1.00 21.25 150 PHE A C 13
ATOM 15458 O O . PHE A 1 55 ? -4.547 35.546 -5.243 1.00 54.52 150 PHE A O 13
ATOM 15475 N N . SER A 1 56 ? -2.995 34.317 -6.340 1.00 21.13 151 SER A N 13
ATOM 15476 C CA . SER A 1 56 ? -2.013 35.407 -6.469 1.00 54.30 151 SER A CA 13
ATOM 15477 C C . SER A 1 56 ? -2.348 36.319 -7.668 1.00 54.22 151 SER A C 13
ATOM 15478 O O . SER A 1 56 ? -2.378 37.548 -7.531 1.00 41.31 151 SER A O 13
ATOM 15486 N N . MET A 1 57 ? -2.604 35.705 -8.844 1.00 61.44 152 MET A N 13
ATOM 15487 C CA . MET A 1 57 ? -2.809 36.450 -10.110 1.00 55.24 152 MET A CA 13
ATOM 15488 C C . MET A 1 57 ? -4.260 36.946 -10.259 1.00 64.11 152 MET A C 13
ATOM 15489 O O . MET A 1 57 ? -4.488 38.145 -10.448 1.00 51.11 152 MET A O 13
ATOM 15503 N N . THR A 1 58 ? -5.238 36.029 -10.147 1.00 50.30 153 THR A N 13
ATOM 15504 C CA . THR A 1 58 ? -6.669 36.352 -10.369 1.00 65.22 153 THR A CA 13
ATOM 15505 C C . THR A 1 58 ? -7.404 36.624 -9.039 1.00 3.52 153 THR A C 13
ATOM 15506 O O . THR A 1 58 ? -8.567 37.048 -9.045 1.00 34.24 153 THR A O 13
ATOM 15517 N N . GLY A 1 59 ? -6.720 36.365 -7.902 1.00 62.32 154 GLY A N 13
ATOM 15518 C CA . GLY A 1 59 ? -7.248 36.689 -6.566 1.00 74.44 154 GLY A CA 13
ATOM 15519 C C . GLY A 1 59 ? -8.241 35.666 -6.027 1.00 71.42 154 GLY A C 13
ATOM 15520 O O . GLY A 1 59 ? -8.746 35.818 -4.908 1.00 30.31 154 GLY A O 13
ATOM 15524 N N . ASN A 1 60 ? -8.520 34.618 -6.823 1.00 73.34 155 ASN A N 13
ATOM 15525 C CA . ASN A 1 60 ? -9.525 33.589 -6.496 1.00 3.01 155 ASN A CA 13
ATOM 15526 C C . ASN A 1 60 ? -8.934 32.205 -6.783 1.00 42.34 155 ASN A C 13
ATOM 15527 O O . ASN A 1 60 ? -8.472 31.963 -7.897 1.00 0.14 155 ASN A O 13
ATOM 15538 N N . CYS A 1 61 ? -8.952 31.309 -5.779 1.00 20.41 156 CYS A N 13
ATOM 15539 C CA . CYS A 1 61 ? -8.494 29.915 -5.927 1.00 33.24 156 CYS A CA 13
ATOM 15540 C C . CYS A 1 61 ? -9.716 28.981 -5.946 1.00 40.30 156 CYS A C 13
ATOM 15541 O O . CYS A 1 61 ? -10.496 28.961 -4.987 1.00 51.43 156 CYS A O 13
ATOM 15548 N N . LYS A 1 62 ? -9.860 28.209 -7.036 1.00 74.53 157 LYS A N 13
ATOM 15549 C CA . LYS A 1 62 ? -11.025 27.321 -7.272 1.00 23.12 157 LYS A CA 13
ATOM 15550 C C . LYS A 1 62 ? -11.008 26.079 -6.357 1.00 12.13 157 LYS A C 13
ATOM 15551 O O . LYS A 1 62 ? -12.057 25.475 -6.101 1.00 4.30 157 LYS A O 13
ATOM 15570 N N . TYR A 1 63 ? -9.808 25.710 -5.870 1.00 34.43 158 TYR A N 13
ATOM 15571 C CA . TYR A 1 63 ? -9.618 24.543 -4.986 1.00 24.43 158 TYR A CA 13
ATOM 15572 C C . TYR A 1 63 ? -10.017 24.881 -3.534 1.00 3.42 158 TYR A C 13
ATOM 15573 O O . TYR A 1 63 ? -10.507 24.015 -2.802 1.00 62.33 158 TYR A O 13
ATOM 15591 N N . GLY A 1 64 ? -9.796 26.152 -3.139 1.00 22.22 159 GLY A N 13
ATOM 15592 C CA . GLY A 1 64 ? -10.161 26.645 -1.806 1.00 14.43 159 GLY A CA 13
ATOM 15593 C C . GLY A 1 64 ? -9.399 25.954 -0.675 1.00 33.45 159 GLY A C 13
ATOM 15594 O O . GLY A 1 64 ? -8.185 26.143 -0.539 1.00 72.13 159 GLY A O 13
ATOM 15598 N N . THR A 1 65 ? -10.114 25.116 0.107 1.00 73.14 160 THR A N 13
ATOM 15599 C CA . THR A 1 65 ? -9.537 24.372 1.249 1.00 70.11 160 THR A CA 13
ATOM 15600 C C . THR A 1 65 ? -8.635 23.221 0.760 1.00 44.23 160 THR A C 13
ATOM 15601 O O . THR A 1 65 ? -7.717 22.792 1.472 1.00 61.45 160 THR A O 13
ATOM 15612 N N . ARG A 1 66 ? -8.917 22.739 -0.468 1.00 21.50 161 ARG A N 13
ATOM 15613 C CA . ARG A 1 66 ? -8.156 21.647 -1.106 1.00 75.23 161 ARG A CA 13
ATOM 15614 C C . ARG A 1 66 ? -6.769 22.142 -1.572 1.00 41.33 161 ARG A C 13
ATOM 15615 O O . ARG A 1 66 ? -5.845 21.339 -1.742 1.00 71.03 161 ARG A O 13
ATOM 15636 N N . CYS A 1 67 ? -6.637 23.471 -1.752 1.00 35.14 162 CYS A N 13
ATOM 15637 C CA . CYS A 1 67 ? -5.398 24.108 -2.219 1.00 31.22 162 CYS A CA 13
ATOM 15638 C C . CYS A 1 67 ? -4.316 24.071 -1.121 1.00 40.31 162 CYS A C 13
ATOM 15639 O O . CYS A 1 67 ? -4.494 24.637 -0.035 1.00 35.13 162 CYS A O 13
ATOM 15646 N N . GLN A 1 68 ? -3.205 23.393 -1.427 1.00 42.45 163 GLN A N 13
ATOM 15647 C CA . GLN A 1 68 ? -2.080 23.185 -0.498 1.00 42.24 163 GLN A CA 13
ATOM 15648 C C . GLN A 1 68 ? -1.023 24.295 -0.661 1.00 2.30 163 GLN A C 13
ATOM 15649 O O . GLN A 1 68 ? -0.233 24.539 0.254 1.00 3.22 163 GLN A O 13
ATOM 15663 N N . PHE A 1 69 ? -1.029 24.965 -1.830 1.00 35.12 164 PHE A N 13
ATOM 15664 C CA . PHE A 1 69 ? -0.081 26.050 -2.155 1.00 3.22 164 PHE A CA 13
ATOM 15665 C C . PHE A 1 69 ? -0.490 27.377 -1.480 1.00 54.44 164 PHE A C 13
ATOM 15666 O O . PHE A 1 69 ? -1.681 27.626 -1.250 1.00 54.13 164 PHE A O 13
ATOM 15683 N N . ILE A 1 70 ? 0.532 28.213 -1.194 1.00 65.25 165 ILE A N 13
ATOM 15684 C CA . ILE A 1 70 ? 0.436 29.399 -0.309 1.00 64.11 165 ILE A CA 13
ATOM 15685 C C . ILE A 1 70 ? -0.662 30.399 -0.759 1.00 22.15 165 ILE A C 13
ATOM 15686 O O . ILE A 1 70 ? -0.528 31.039 -1.811 1.00 30.03 165 ILE A O 13
ATOM 15702 N N . HIS A 1 71 ? -1.749 30.516 0.035 1.00 31.14 166 HIS A N 13
ATOM 15703 C CA . HIS A 1 71 ? -2.731 31.607 -0.133 1.00 24.23 166 HIS A CA 13
ATOM 15704 C C . HIS A 1 71 ? -2.231 32.867 0.591 1.00 2.33 166 HIS A C 13
ATOM 15705 O O . HIS A 1 71 ? -2.444 33.041 1.797 1.00 71.21 166 HIS A O 13
ATOM 15719 N N . LYS A 1 72 ? -1.506 33.707 -0.157 1.00 75.22 167 LYS A N 13
ATOM 15720 C CA . LYS A 1 72 ? -1.106 35.052 0.275 1.00 42.13 167 LYS A CA 13
ATOM 15721 C C . LYS A 1 72 ? -1.658 36.080 -0.718 1.00 24.44 167 LYS A C 13
ATOM 15722 O O . LYS A 1 72 ? -1.571 35.874 -1.940 1.00 62.31 167 LYS A O 13
ATOM 15741 N N . ILE A 1 73 ? -2.245 37.168 -0.189 1.00 3.03 168 ILE A N 13
ATOM 15742 C CA . ILE A 1 73 ? -2.727 38.293 -0.999 1.00 20.31 168 ILE A CA 13
ATOM 15743 C C . ILE A 1 73 ? -1.516 39.089 -1.527 1.00 30.41 168 ILE A C 13
ATOM 15744 O O . ILE A 1 73 ? -0.903 39.872 -0.789 1.00 12.12 168 ILE A O 13
ATOM 15760 N N . VAL A 1 74 ? -1.146 38.827 -2.788 1.00 23.13 169 VAL A N 13
ATOM 15761 C CA . VAL A 1 74 ? -0.053 39.533 -3.463 1.00 10.33 169 VAL A CA 13
ATOM 15762 C C . VAL A 1 74 ? -0.583 40.881 -3.983 1.00 3.11 169 VAL A C 13
ATOM 15763 O O . VAL A 1 74 ? -1.411 40.924 -4.904 1.00 4.14 169 VAL A O 13
ATOM 15776 N N . ASP A 1 75 ? -0.125 41.969 -3.354 1.00 72.21 170 ASP A N 13
ATOM 15777 C CA . ASP A 1 75 ? -0.559 43.340 -3.676 1.00 71.43 170 ASP A CA 13
ATOM 15778 C C . ASP A 1 75 ? 0.263 43.907 -4.850 1.00 52.20 170 ASP A C 13
ATOM 15779 O O . ASP A 1 75 ? 1.435 43.550 -5.026 1.00 52.31 170 ASP A O 13
ATOM 15788 N N . GLY A 1 76 ? -0.370 44.797 -5.638 1.00 50.23 171 GLY A N 13
ATOM 15789 C CA . GLY A 1 76 ? 0.235 45.366 -6.846 1.00 2.01 171 GLY A CA 13
ATOM 15790 C C . GLY A 1 76 ? 1.339 46.385 -6.574 1.00 34.43 171 GLY A C 13
ATOM 15791 O O . GLY A 1 76 ? 2.117 46.707 -7.480 1.00 32.24 171 GLY A O 13
ATOM 15795 N N . ASN A 1 77 ? 1.406 46.901 -5.335 1.00 25.10 172 ASN A N 13
ATOM 15796 C CA . ASN A 1 77 ? 2.422 47.895 -4.924 1.00 31.32 172 ASN A CA 13
ATOM 15797 C C . ASN A 1 77 ? 3.609 47.190 -4.242 1.00 5.44 172 ASN A C 13
ATOM 15798 O O . ASN A 1 77 ? 3.440 46.130 -3.616 1.00 2.30 172 ASN A O 13
ATOM 15809 N N . ALA A 1 78 ? 4.800 47.799 -4.365 1.00 10.53 173 ALA A N 13
ATOM 15810 C CA . ALA A 1 78 ? 6.053 47.277 -3.799 1.00 71.22 173 ALA A CA 13
ATOM 15811 C C . ALA A 1 78 ? 7.007 48.465 -3.530 1.00 5.53 173 ALA A C 13
ATOM 15812 O O . ALA A 1 78 ? 7.560 49.028 -4.500 1.00 4.31 173 ALA A O 13
ATOM 15822 N N . SER A 1 1 ? 5.753 13.070 14.364 1.00 12.24 96 SER A N 14
ATOM 15823 C CA . SER A 1 1 ? 6.893 12.189 14.019 1.00 23.32 96 SER A CA 14
ATOM 15824 C C . SER A 1 1 ? 6.398 10.797 13.578 1.00 1.12 96 SER A C 14
ATOM 15825 O O . SER A 1 1 ? 7.091 10.102 12.826 1.00 21.04 96 SER A O 14
ATOM 15835 N N . ASP A 1 2 ? 5.199 10.399 14.058 1.00 54.33 97 ASP A N 14
ATOM 15836 C CA . ASP A 1 2 ? 4.582 9.099 13.719 1.00 40.13 97 ASP A CA 14
ATOM 15837 C C . ASP A 1 2 ? 4.219 9.041 12.217 1.00 0.32 97 ASP A C 14
ATOM 15838 O O . ASP A 1 2 ? 3.607 9.972 11.679 1.00 15.31 97 ASP A O 14
ATOM 15847 N N . ALA A 1 3 ? 4.629 7.956 11.543 1.00 55.24 98 ALA A N 14
ATOM 15848 C CA . ALA A 1 3 ? 4.386 7.770 10.106 1.00 53.31 98 ALA A CA 14
ATOM 15849 C C . ALA A 1 3 ? 3.027 7.093 9.874 1.00 10.33 98 ALA A C 14
ATOM 15850 O O . ALA A 1 3 ? 2.941 5.862 9.772 1.00 72.43 98 ALA A O 14
ATOM 15857 N N . PHE A 1 4 ? 1.953 7.904 9.860 1.00 53.14 99 PHE A N 14
ATOM 15858 C CA . PHE A 1 4 ? 0.607 7.440 9.479 1.00 11.51 99 PHE A CA 14
ATOM 15859 C C . PHE A 1 4 ? 0.184 8.210 8.224 1.00 23.32 99 PHE A C 14
ATOM 15860 O O . PHE A 1 4 ? -0.474 9.258 8.314 1.00 70.25 99 PHE A O 14
ATOM 15877 N N . LYS A 1 5 ? 0.649 7.705 7.067 1.00 74.01 100 LYS A N 14
ATOM 15878 C CA . LYS A 1 5 ? 0.352 8.254 5.732 1.00 0.15 100 LYS A CA 14
ATOM 15879 C C . LYS A 1 5 ? 1.010 9.640 5.545 1.00 52.15 100 LYS A C 14
ATOM 15880 O O . LYS A 1 5 ? 0.540 10.479 4.771 1.00 10.30 100 LYS A O 14
ATOM 15899 N N . THR A 1 6 ? 2.138 9.833 6.263 1.00 64.25 101 THR A N 14
ATOM 15900 C CA . THR A 1 6 ? 3.026 11.002 6.114 1.00 64.45 101 THR A CA 14
ATOM 15901 C C . THR A 1 6 ? 3.911 10.850 4.862 1.00 13.23 101 THR A C 14
ATOM 15902 O O . THR A 1 6 ? 4.403 11.838 4.306 1.00 75.15 101 THR A O 14
ATOM 15913 N N . ALA A 1 7 ? 4.095 9.586 4.443 1.00 41.21 102 ALA A N 14
ATOM 15914 C CA . ALA A 1 7 ? 4.829 9.196 3.230 1.00 44.32 102 ALA A CA 14
ATOM 15915 C C . ALA A 1 7 ? 3.964 8.212 2.423 1.00 22.05 102 ALA A C 14
ATOM 15916 O O . ALA A 1 7 ? 3.086 7.548 2.995 1.00 43.04 102 ALA A O 14
ATOM 15923 N N . LEU A 1 8 ? 4.211 8.127 1.102 1.00 22.31 103 LEU A N 14
ATOM 15924 C CA . LEU A 1 8 ? 3.471 7.219 0.199 1.00 40.04 103 LEU A CA 14
ATOM 15925 C C . LEU A 1 8 ? 3.863 5.746 0.446 1.00 54.33 103 LEU A C 14
ATOM 15926 O O . LEU A 1 8 ? 4.969 5.448 0.916 1.00 10.23 103 LEU A O 14
ATOM 15942 N N . CYS A 1 9 ? 2.936 4.843 0.105 1.00 51.05 104 CYS A N 14
ATOM 15943 C CA . CYS A 1 9 ? 3.070 3.400 0.338 1.00 72.32 104 CYS A CA 14
ATOM 15944 C C . CYS A 1 9 ? 3.929 2.757 -0.757 1.00 33.13 104 CYS A C 14
ATOM 15945 O O . CYS A 1 9 ? 3.555 2.773 -1.932 1.00 73.25 104 CYS A O 14
ATOM 15952 N N . ASP A 1 10 ? 5.086 2.204 -0.347 1.00 71.30 105 ASP A N 14
ATOM 15953 C CA . ASP A 1 10 ? 6.072 1.576 -1.251 1.00 43.01 105 ASP A CA 14
ATOM 15954 C C . ASP A 1 10 ? 5.453 0.388 -2.014 1.00 71.40 105 ASP A C 14
ATOM 15955 O O . ASP A 1 10 ? 5.643 0.250 -3.226 1.00 55.43 105 ASP A O 14
ATOM 15964 N N . ALA A 1 11 ? 4.667 -0.422 -1.285 1.00 10.52 106 ALA A N 14
ATOM 15965 C CA . ALA A 1 11 ? 3.931 -1.583 -1.839 1.00 70.52 106 ALA A CA 14
ATOM 15966 C C . ALA A 1 11 ? 2.889 -1.153 -2.895 1.00 33.22 106 ALA A C 14
ATOM 15967 O O . ALA A 1 11 ? 2.654 -1.856 -3.880 1.00 74.14 106 ALA A O 14
ATOM 15974 N N . TYR A 1 12 ? 2.285 0.022 -2.670 1.00 22.41 107 TYR A N 14
ATOM 15975 C CA . TYR A 1 12 ? 1.288 0.620 -3.580 1.00 54.12 107 TYR A CA 14
ATOM 15976 C C . TYR A 1 12 ? 1.966 1.200 -4.843 1.00 14.32 107 TYR A C 14
ATOM 15977 O O . TYR A 1 12 ? 1.359 1.247 -5.913 1.00 62.31 107 TYR A O 14
ATOM 15995 N N . LYS A 1 13 ? 3.220 1.652 -4.707 1.00 55.20 108 LYS A N 14
ATOM 15996 C CA . LYS A 1 13 ? 3.973 2.251 -5.830 1.00 3.13 108 LYS A CA 14
ATOM 15997 C C . LYS A 1 13 ? 4.585 1.162 -6.741 1.00 22.50 108 LYS A C 14
ATOM 15998 O O . LYS A 1 13 ? 4.723 1.366 -7.951 1.00 70.10 108 LYS A O 14
ATOM 16017 N N . ARG A 1 14 ? 4.945 0.007 -6.149 1.00 32.41 109 ARG A N 14
ATOM 16018 C CA . ARG A 1 14 ? 5.603 -1.104 -6.877 1.00 31.13 109 ARG A CA 14
ATOM 16019 C C . ARG A 1 14 ? 4.578 -2.113 -7.435 1.00 14.54 109 ARG A C 14
ATOM 16020 O O . ARG A 1 14 ? 4.605 -2.445 -8.627 1.00 31.22 109 ARG A O 14
ATOM 16041 N N . SER A 1 15 ? 3.667 -2.578 -6.565 1.00 11.33 110 SER A N 14
ATOM 16042 C CA . SER A 1 15 ? 2.727 -3.682 -6.880 1.00 24.22 110 SER A CA 14
ATOM 16043 C C . SER A 1 15 ? 1.302 -3.163 -7.163 1.00 74.53 110 SER A C 14
ATOM 16044 O O . SER A 1 15 ? 0.467 -3.930 -7.658 1.00 64.12 110 SER A O 14
ATOM 16052 N N . GLN A 1 16 ? 1.048 -1.871 -6.834 1.00 0.42 111 GLN A N 14
ATOM 16053 C CA . GLN A 1 16 ? -0.291 -1.223 -6.866 1.00 62.35 111 GLN A CA 14
ATOM 16054 C C . GLN A 1 16 ? -1.173 -1.739 -5.708 1.00 3.13 111 GLN A C 14
ATOM 16055 O O . GLN A 1 16 ? -1.593 -0.959 -4.842 1.00 41.34 111 GLN A O 14
ATOM 16069 N N . ALA A 1 17 ? -1.446 -3.057 -5.706 1.00 30.40 112 ALA A N 14
ATOM 16070 C CA . ALA A 1 17 ? -2.135 -3.738 -4.600 1.00 45.34 112 ALA A CA 14
ATOM 16071 C C . ALA A 1 17 ? -1.215 -3.810 -3.361 1.00 61.13 112 ALA A C 14
ATOM 16072 O O . ALA A 1 17 ? -0.163 -4.464 -3.397 1.00 24.14 112 ALA A O 14
ATOM 16079 N N . CYS A 1 18 ? -1.615 -3.108 -2.294 1.00 44.22 113 CYS A N 14
ATOM 16080 C CA . CYS A 1 18 ? -0.919 -3.103 -0.997 1.00 30.52 113 CYS A CA 14
ATOM 16081 C C . CYS A 1 18 ? -1.540 -4.176 -0.083 1.00 12.05 113 CYS A C 14
ATOM 16082 O O . CYS A 1 18 ? -2.758 -4.175 0.128 1.00 61.04 113 CYS A O 14
ATOM 16089 N N . SER A 1 19 ? -0.693 -5.070 0.460 1.00 24.42 114 SER A N 14
ATOM 16090 C CA . SER A 1 19 ? -1.131 -6.234 1.262 1.00 4.30 114 SER A CA 14
ATOM 16091 C C . SER A 1 19 ? -1.823 -5.806 2.582 1.00 63.41 114 SER A C 14
ATOM 16092 O O . SER A 1 19 ? -2.734 -6.496 3.060 1.00 50.33 114 SER A O 14
ATOM 16100 N N . TYR A 1 20 ? -1.385 -4.663 3.150 1.00 23.23 115 TYR A N 14
ATOM 16101 C CA . TYR A 1 20 ? -1.988 -4.090 4.378 1.00 11.15 115 TYR A CA 14
ATOM 16102 C C . TYR A 1 20 ? -3.380 -3.472 4.093 1.00 4.44 115 TYR A C 14
ATOM 16103 O O . TYR A 1 20 ? -4.253 -3.488 4.969 1.00 64.43 115 TYR A O 14
ATOM 16121 N N . GLY A 1 21 ? -3.560 -2.930 2.868 1.00 62.11 116 GLY A N 14
ATOM 16122 C CA . GLY A 1 21 ? -4.858 -2.408 2.405 1.00 32.10 116 GLY A CA 14
ATOM 16123 C C . GLY A 1 21 ? -5.405 -1.249 3.247 1.00 22.32 116 GLY A C 14
ATOM 16124 O O . GLY A 1 21 ? -4.835 -0.155 3.239 1.00 74.35 116 GLY A O 14
ATOM 16128 N N . ASP A 1 22 ? -6.504 -1.507 3.988 1.00 33.13 117 ASP A N 14
ATOM 16129 C CA . ASP A 1 22 ? -7.158 -0.498 4.863 1.00 50.11 117 ASP A CA 14
ATOM 16130 C C . ASP A 1 22 ? -6.282 -0.193 6.088 1.00 52.23 117 ASP A C 14
ATOM 16131 O O . ASP A 1 22 ? -6.264 0.934 6.596 1.00 74.40 117 ASP A O 14
ATOM 16140 N N . GLN A 1 23 ? -5.548 -1.224 6.537 1.00 73.23 118 GLN A N 14
ATOM 16141 C CA . GLN A 1 23 ? -4.680 -1.164 7.730 1.00 63.10 118 GLN A CA 14
ATOM 16142 C C . GLN A 1 23 ? -3.244 -0.727 7.366 1.00 30.12 118 GLN A C 14
ATOM 16143 O O . GLN A 1 23 ? -2.310 -0.947 8.143 1.00 4.35 118 GLN A O 14
ATOM 16157 N N . CYS A 1 24 ? -3.083 -0.093 6.186 1.00 62.01 119 CYS A N 14
ATOM 16158 C CA . CYS A 1 24 ? -1.796 0.446 5.721 1.00 20.34 119 CYS A CA 14
ATOM 16159 C C . CYS A 1 24 ? -1.533 1.820 6.357 1.00 60.03 119 CYS A C 14
ATOM 16160 O O . CYS A 1 24 ? -2.350 2.741 6.222 1.00 43.42 119 CYS A O 14
ATOM 16167 N N . ARG A 1 25 ? -0.388 1.941 7.049 1.00 50.41 120 ARG A N 14
ATOM 16168 C CA . ARG A 1 25 ? 0.039 3.189 7.718 1.00 12.13 120 ARG A CA 14
ATOM 16169 C C . ARG A 1 25 ? 0.844 4.097 6.760 1.00 42.30 120 ARG A C 14
ATOM 16170 O O . ARG A 1 25 ? 1.540 5.011 7.207 1.00 30.14 120 ARG A O 14
ATOM 16191 N N . PHE A 1 26 ? 0.759 3.825 5.443 1.00 61.44 121 PHE A N 14
ATOM 16192 C CA . PHE A 1 26 ? 1.375 4.656 4.392 1.00 32.43 121 PHE A CA 14
ATOM 16193 C C . PHE A 1 26 ? 0.342 4.923 3.277 1.00 24.22 121 PHE A C 14
ATOM 16194 O O . PHE A 1 26 ? -0.526 4.083 3.003 1.00 15.04 121 PHE A O 14
ATOM 16211 N N . ALA A 1 27 ? 0.479 6.092 2.635 1.00 44.32 122 ALA A N 14
ATOM 16212 C CA . ALA A 1 27 ? -0.568 6.712 1.804 1.00 33.14 122 ALA A CA 14
ATOM 16213 C C . ALA A 1 27 ? -0.763 6.026 0.433 1.00 41.40 122 ALA A C 14
ATOM 16214 O O . ALA A 1 27 ? 0.200 5.794 -0.300 1.00 70.14 122 ALA A O 14
ATOM 16221 N N . HIS A 1 28 ? -2.035 5.734 0.093 1.00 72.14 123 HIS A N 14
ATOM 16222 C CA . HIS A 1 28 ? -2.436 5.164 -1.217 1.00 41.10 123 HIS A CA 14
ATOM 16223 C C . HIS A 1 28 ? -2.957 6.275 -2.158 1.00 11.15 123 HIS A C 14
ATOM 16224 O O . HIS A 1 28 ? -3.852 6.049 -2.987 1.00 35.21 123 HIS A O 14
ATOM 16238 N N . GLY A 1 29 ? -2.352 7.468 -2.039 1.00 60.32 124 GLY A N 14
ATOM 16239 C CA . GLY A 1 29 ? -2.701 8.624 -2.866 1.00 3.12 124 GLY A CA 14
ATOM 16240 C C . GLY A 1 29 ? -2.434 9.933 -2.145 1.00 52.40 124 GLY A C 14
ATOM 16241 O O . GLY A 1 29 ? -2.081 9.927 -0.960 1.00 50.21 124 GLY A O 14
ATOM 16245 N N . VAL A 1 30 ? -2.617 11.062 -2.858 1.00 50.23 125 VAL A N 14
ATOM 16246 C CA . VAL A 1 30 ? -2.411 12.421 -2.300 1.00 34.34 125 VAL A CA 14
ATOM 16247 C C . VAL A 1 30 ? -3.526 12.755 -1.287 1.00 63.43 125 VAL A C 14
ATOM 16248 O O . VAL A 1 30 ? -3.305 13.495 -0.316 1.00 61.44 125 VAL A O 14
ATOM 16261 N N . HIS A 1 31 ? -4.716 12.173 -1.526 1.00 62.25 126 HIS A N 14
ATOM 16262 C CA . HIS A 1 31 ? -5.880 12.313 -0.636 1.00 55.41 126 HIS A CA 14
ATOM 16263 C C . HIS A 1 31 ? -5.610 11.641 0.731 1.00 32.23 126 HIS A C 14
ATOM 16264 O O . HIS A 1 31 ? -6.092 12.104 1.769 1.00 50.53 126 HIS A O 14
ATOM 16278 N N . GLU A 1 32 ? -4.830 10.542 0.698 1.00 12.14 127 GLU A N 14
ATOM 16279 C CA . GLU A 1 32 ? -4.380 9.820 1.904 1.00 1.33 127 GLU A CA 14
ATOM 16280 C C . GLU A 1 32 ? -3.133 10.486 2.515 1.00 73.44 127 GLU A C 14
ATOM 16281 O O . GLU A 1 32 ? -2.876 10.346 3.712 1.00 24.32 127 GLU A O 14
ATOM 16293 N N . LEU A 1 33 ? -2.368 11.203 1.673 1.00 2.24 128 LEU A N 14
ATOM 16294 C CA . LEU A 1 33 ? -1.057 11.764 2.041 1.00 10.31 128 LEU A CA 14
ATOM 16295 C C . LEU A 1 33 ? -1.208 13.096 2.794 1.00 74.02 128 LEU A C 14
ATOM 16296 O O . LEU A 1 33 ? -1.661 14.093 2.221 1.00 31.33 128 LEU A O 14
ATOM 16312 N N . ARG A 1 34 ? -0.837 13.089 4.086 1.00 70.30 129 ARG A N 14
ATOM 16313 C CA . ARG A 1 34 ? -0.664 14.312 4.889 1.00 72.12 129 ARG A CA 14
ATOM 16314 C C . ARG A 1 34 ? 0.795 14.339 5.346 1.00 71.12 129 ARG A C 14
ATOM 16315 O O . ARG A 1 34 ? 1.160 13.643 6.300 1.00 71.35 129 ARG A O 14
ATOM 16336 N N . LEU A 1 35 ? 1.631 15.109 4.634 1.00 62.41 130 LEU A N 14
ATOM 16337 C CA . LEU A 1 35 ? 3.060 15.269 4.967 1.00 20.31 130 LEU A CA 14
ATOM 16338 C C . LEU A 1 35 ? 3.245 15.982 6.338 1.00 53.53 130 LEU A C 14
ATOM 16339 O O . LEU A 1 35 ? 2.283 16.571 6.849 1.00 4.44 130 LEU A O 14
ATOM 16355 N N . PRO A 1 36 ? 4.465 15.892 6.982 1.00 73.32 131 PRO A N 14
ATOM 16356 C CA . PRO A 1 36 ? 4.818 16.731 8.161 1.00 4.42 131 PRO A CA 14
ATOM 16357 C C . PRO A 1 36 ? 4.446 18.217 7.946 1.00 14.02 131 PRO A C 14
ATOM 16358 O O . PRO A 1 36 ? 4.887 18.828 6.962 1.00 30.32 131 PRO A O 14
ATOM 16369 N N . MET A 1 37 ? 3.613 18.756 8.860 1.00 65.15 132 MET A N 14
ATOM 16370 C CA . MET A 1 37 ? 2.950 20.067 8.701 1.00 74.41 132 MET A CA 14
ATOM 16371 C C . MET A 1 37 ? 3.960 21.208 8.466 1.00 30.22 132 MET A C 14
ATOM 16372 O O . MET A 1 37 ? 4.682 21.620 9.382 1.00 14.03 132 MET A O 14
ATOM 16386 N N . ASN A 1 38 ? 4.021 21.672 7.207 1.00 12.14 133 ASN A N 14
ATOM 16387 C CA . ASN A 1 38 ? 4.878 22.790 6.789 1.00 55.45 133 ASN A CA 14
ATOM 16388 C C . ASN A 1 38 ? 4.170 24.127 7.086 1.00 40.50 133 ASN A C 14
ATOM 16389 O O . ASN A 1 38 ? 2.976 24.251 6.783 1.00 12.20 133 ASN A O 14
ATOM 16400 N N . PRO A 1 39 ? 4.877 25.132 7.713 1.00 62.12 134 PRO A N 14
ATOM 16401 C CA . PRO A 1 39 ? 4.310 26.481 7.972 1.00 12.21 134 PRO A CA 14
ATOM 16402 C C . PRO A 1 39 ? 3.792 27.155 6.680 1.00 51.44 134 PRO A C 14
ATOM 16403 O O . PRO A 1 39 ? 4.571 27.433 5.757 1.00 10.04 134 PRO A O 14
ATOM 16414 N N . ARG A 1 40 ? 2.467 27.392 6.621 1.00 64.22 135 ARG A N 14
ATOM 16415 C CA . ARG A 1 40 ? 1.794 27.957 5.430 1.00 32.14 135 ARG A CA 14
ATOM 16416 C C . ARG A 1 40 ? 1.879 29.495 5.407 1.00 33.25 135 ARG A C 14
ATOM 16417 O O . ARG A 1 40 ? 1.295 30.145 4.531 1.00 33.34 135 ARG A O 14
ATOM 16438 N N . GLY A 1 41 ? 2.621 30.067 6.373 1.00 14.04 136 GLY A N 14
ATOM 16439 C CA . GLY A 1 41 ? 2.951 31.491 6.387 1.00 41.45 136 GLY A CA 14
ATOM 16440 C C . GLY A 1 41 ? 4.285 31.774 5.703 1.00 61.15 136 GLY A C 14
ATOM 16441 O O . GLY A 1 41 ? 5.088 32.579 6.195 1.00 53.20 136 GLY A O 14
ATOM 16445 N N . ARG A 1 42 ? 4.519 31.089 4.565 1.00 73.41 137 ARG A N 14
ATOM 16446 C CA . ARG A 1 42 ? 5.704 31.290 3.720 1.00 70.12 137 ARG A CA 14
ATOM 16447 C C . ARG A 1 42 ? 5.617 32.669 3.045 1.00 61.11 137 ARG A C 14
ATOM 16448 O O . ARG A 1 42 ? 4.657 32.941 2.311 1.00 74.40 137 ARG A O 14
ATOM 16469 N N . ASN A 1 43 ? 6.596 33.537 3.325 1.00 43.40 138 ASN A N 14
ATOM 16470 C CA . ASN A 1 43 ? 6.659 34.896 2.762 1.00 51.25 138 ASN A CA 14
ATOM 16471 C C . ASN A 1 43 ? 8.109 35.258 2.424 1.00 4.42 138 ASN A C 14
ATOM 16472 O O . ASN A 1 43 ? 9.052 34.757 3.055 1.00 22.24 138 ASN A O 14
ATOM 16483 N N . HIS A 1 44 ? 8.277 36.136 1.425 1.00 52.43 139 HIS A N 14
ATOM 16484 C CA . HIS A 1 44 ? 9.589 36.624 0.984 1.00 24.15 139 HIS A CA 14
ATOM 16485 C C . HIS A 1 44 ? 9.532 38.166 0.895 1.00 4.14 139 HIS A C 14
ATOM 16486 O O . HIS A 1 44 ? 9.217 38.722 -0.165 1.00 5.20 139 HIS A O 14
ATOM 16500 N N . PRO A 1 45 ? 9.780 38.887 2.037 1.00 4.33 140 PRO A N 14
ATOM 16501 C CA . PRO A 1 45 ? 9.683 40.364 2.105 1.00 4.31 140 PRO A CA 14
ATOM 16502 C C . PRO A 1 45 ? 11.004 41.062 1.692 1.00 63.50 140 PRO A C 14
ATOM 16503 O O . PRO A 1 45 ? 11.437 42.038 2.318 1.00 74.12 140 PRO A O 14
ATOM 16514 N N . LYS A 1 46 ? 11.602 40.564 0.599 1.00 4.11 141 LYS A N 14
ATOM 16515 C CA . LYS A 1 46 ? 12.853 41.098 0.034 1.00 23.31 141 LYS A CA 14
ATOM 16516 C C . LYS A 1 46 ? 12.599 42.472 -0.626 1.00 22.42 141 LYS A C 14
ATOM 16517 O O . LYS A 1 46 ? 11.508 42.719 -1.160 1.00 31.13 141 LYS A O 14
ATOM 16536 N N . TYR A 1 47 ? 13.610 43.359 -0.558 1.00 13.33 142 TYR A N 14
ATOM 16537 C CA . TYR A 1 47 ? 13.597 44.677 -1.233 1.00 42.13 142 TYR A CA 14
ATOM 16538 C C . TYR A 1 47 ? 13.347 44.525 -2.756 1.00 54.11 142 TYR A C 14
ATOM 16539 O O . TYR A 1 47 ? 12.613 45.316 -3.352 1.00 4.24 142 TYR A O 14
ATOM 16557 N N . LYS A 1 48 ? 13.967 43.488 -3.366 1.00 74.12 143 LYS A N 14
ATOM 16558 C CA . LYS A 1 48 ? 13.785 43.141 -4.792 1.00 2.24 143 LYS A CA 14
ATOM 16559 C C . LYS A 1 48 ? 12.829 41.946 -4.938 1.00 32.20 143 LYS A C 14
ATOM 16560 O O . LYS A 1 48 ? 13.245 40.786 -4.872 1.00 13.50 143 LYS A O 14
ATOM 16579 N N . THR A 1 49 ? 11.536 42.252 -5.099 1.00 75.52 144 THR A N 14
ATOM 16580 C CA . THR A 1 49 ? 10.485 41.255 -5.381 1.00 10.44 144 THR A CA 14
ATOM 16581 C C . THR A 1 49 ? 9.657 41.727 -6.589 1.00 31.33 144 THR A C 14
ATOM 16582 O O . THR A 1 49 ? 9.346 40.947 -7.494 1.00 51.15 144 THR A O 14
ATOM 16593 N N . VAL A 1 50 ? 9.320 43.024 -6.582 1.00 14.30 145 VAL A N 14
ATOM 16594 C CA . VAL A 1 50 ? 8.590 43.702 -7.667 1.00 54.51 145 VAL A CA 14
ATOM 16595 C C . VAL A 1 50 ? 9.604 44.400 -8.601 1.00 60.33 145 VAL A C 14
ATOM 16596 O O . VAL A 1 50 ? 10.698 44.797 -8.159 1.00 30.13 145 VAL A O 14
ATOM 16609 N N . LEU A 1 51 ? 9.242 44.525 -9.893 1.00 0.00 146 LEU A N 14
ATOM 16610 C CA . LEU A 1 51 ? 10.040 45.267 -10.888 1.00 60.41 146 LEU A CA 14
ATOM 16611 C C . LEU A 1 51 ? 9.969 46.785 -10.615 1.00 22.05 146 LEU A C 14
ATOM 16612 O O . LEU A 1 51 ? 9.049 47.267 -9.936 1.00 63.14 146 LEU A O 14
ATOM 16628 N N . CYS A 1 52 ? 10.947 47.523 -11.159 1.00 73.43 147 CYS A N 14
ATOM 16629 C CA . CYS A 1 52 ? 11.027 48.979 -11.006 1.00 23.35 147 CYS A CA 14
ATOM 16630 C C . CYS A 1 52 ? 9.967 49.637 -11.903 1.00 60.35 147 CYS A C 14
ATOM 16631 O O . CYS A 1 52 ? 10.066 49.569 -13.131 1.00 12.33 147 CYS A O 14
ATOM 16638 N N . ASP A 1 53 ? 8.959 50.265 -11.268 1.00 54.11 148 ASP A N 14
ATOM 16639 C CA . ASP A 1 53 ? 7.799 50.858 -11.966 1.00 65.30 148 ASP A CA 14
ATOM 16640 C C . ASP A 1 53 ? 8.202 52.111 -12.755 1.00 3.25 148 ASP A C 14
ATOM 16641 O O . ASP A 1 53 ? 7.647 52.376 -13.815 1.00 20.24 148 ASP A O 14
ATOM 16650 N N . LYS A 1 54 ? 9.183 52.859 -12.230 1.00 33.54 149 LYS A N 14
ATOM 16651 C CA . LYS A 1 54 ? 9.771 54.026 -12.917 1.00 50.02 149 LYS A CA 14
ATOM 16652 C C . LYS A 1 54 ? 10.459 53.575 -14.222 1.00 42.32 149 LYS A C 14
ATOM 16653 O O . LYS A 1 54 ? 10.185 54.099 -15.304 1.00 2.34 149 LYS A O 14
ATOM 16672 N N . PHE A 1 55 ? 11.306 52.541 -14.080 1.00 14.43 150 PHE A N 14
ATOM 16673 C CA . PHE A 1 55 ? 12.079 51.935 -15.183 1.00 24.54 150 PHE A CA 14
ATOM 16674 C C . PHE A 1 55 ? 11.150 51.211 -16.190 1.00 11.43 150 PHE A C 14
ATOM 16675 O O . PHE A 1 55 ? 11.532 50.967 -17.334 1.00 51.11 150 PHE A O 14
ATOM 16692 N N . SER A 1 56 ? 9.941 50.846 -15.733 1.00 33.23 151 SER A N 14
ATOM 16693 C CA . SER A 1 56 ? 8.933 50.170 -16.566 1.00 55.12 151 SER A CA 14
ATOM 16694 C C . SER A 1 56 ? 8.096 51.181 -17.381 1.00 44.13 151 SER A C 14
ATOM 16695 O O . SER A 1 56 ? 7.854 50.967 -18.571 1.00 41.35 151 SER A O 14
ATOM 16703 N N . MET A 1 57 ? 7.657 52.278 -16.729 1.00 70.54 152 MET A N 14
ATOM 16704 C CA . MET A 1 57 ? 6.691 53.240 -17.321 1.00 3.25 152 MET A CA 14
ATOM 16705 C C . MET A 1 57 ? 7.386 54.260 -18.235 1.00 34.53 152 MET A C 14
ATOM 16706 O O . MET A 1 57 ? 6.925 54.511 -19.353 1.00 32.41 152 MET A O 14
ATOM 16720 N N . THR A 1 58 ? 8.495 54.841 -17.755 1.00 23.04 153 THR A N 14
ATOM 16721 C CA . THR A 1 58 ? 9.252 55.862 -18.508 1.00 55.40 153 THR A CA 14
ATOM 16722 C C . THR A 1 58 ? 10.419 55.208 -19.263 1.00 32.45 153 THR A C 14
ATOM 16723 O O . THR A 1 58 ? 10.898 55.745 -20.266 1.00 13.24 153 THR A O 14
ATOM 16734 N N . GLY A 1 59 ? 10.852 54.030 -18.773 1.00 11.22 154 GLY A N 14
ATOM 16735 C CA . GLY A 1 59 ? 12.005 53.320 -19.328 1.00 31.24 154 GLY A CA 14
ATOM 16736 C C . GLY A 1 59 ? 13.300 53.649 -18.596 1.00 25.42 154 GLY A C 14
ATOM 16737 O O . GLY A 1 59 ? 14.342 53.051 -18.879 1.00 63.13 154 GLY A O 14
ATOM 16741 N N . ASN A 1 60 ? 13.235 54.599 -17.635 1.00 1.43 155 ASN A N 14
ATOM 16742 C CA . ASN A 1 60 ? 14.416 55.126 -16.924 1.00 41.42 155 ASN A CA 14
ATOM 16743 C C . ASN A 1 60 ? 14.165 55.185 -15.405 1.00 14.52 155 ASN A C 14
ATOM 16744 O O . ASN A 1 60 ? 13.069 55.545 -14.958 1.00 30.43 155 ASN A O 14
ATOM 16755 N N . CYS A 1 61 ? 15.203 54.829 -14.626 1.00 43.40 156 CYS A N 14
ATOM 16756 C CA . CYS A 1 61 ? 15.188 54.879 -13.150 1.00 71.31 156 CYS A CA 14
ATOM 16757 C C . CYS A 1 61 ? 16.326 55.802 -12.670 1.00 72.41 156 CYS A C 14
ATOM 16758 O O . CYS A 1 61 ? 17.498 55.558 -12.978 1.00 45.41 156 CYS A O 14
ATOM 16765 N N . LYS A 1 62 ? 15.967 56.851 -11.897 1.00 12.21 157 LYS A N 14
ATOM 16766 C CA . LYS A 1 62 ? 16.906 57.918 -11.468 1.00 25.52 157 LYS A CA 14
ATOM 16767 C C . LYS A 1 62 ? 17.886 57.434 -10.380 1.00 33.41 157 LYS A C 14
ATOM 16768 O O . LYS A 1 62 ? 18.909 58.081 -10.133 1.00 33.20 157 LYS A O 14
ATOM 16787 N N . TYR A 1 63 ? 17.557 56.306 -9.727 1.00 1.41 158 TYR A N 14
ATOM 16788 C CA . TYR A 1 63 ? 18.429 55.674 -8.716 1.00 72.11 158 TYR A CA 14
ATOM 16789 C C . TYR A 1 63 ? 19.522 54.811 -9.385 1.00 73.11 158 TYR A C 14
ATOM 16790 O O . TYR A 1 63 ? 20.676 54.809 -8.939 1.00 21.33 158 TYR A O 14
ATOM 16808 N N . GLY A 1 64 ? 19.138 54.083 -10.454 1.00 33.21 159 GLY A N 14
ATOM 16809 C CA . GLY A 1 64 ? 20.055 53.186 -11.173 1.00 45.21 159 GLY A CA 14
ATOM 16810 C C . GLY A 1 64 ? 20.510 52.001 -10.317 1.00 11.43 159 GLY A C 14
ATOM 16811 O O . GLY A 1 64 ? 19.687 51.167 -9.929 1.00 45.31 159 GLY A O 14
ATOM 16815 N N . THR A 1 65 ? 21.814 51.958 -9.979 1.00 22.24 160 THR A N 14
ATOM 16816 C CA . THR A 1 65 ? 22.398 50.894 -9.126 1.00 62.01 160 THR A CA 14
ATOM 16817 C C . THR A 1 65 ? 21.949 51.050 -7.648 1.00 31.01 160 THR A C 14
ATOM 16818 O O . THR A 1 65 ? 22.054 50.109 -6.854 1.00 25.11 160 THR A O 14
ATOM 16829 N N . ARG A 1 66 ? 21.430 52.250 -7.308 1.00 71.31 161 ARG A N 14
ATOM 16830 C CA . ARG A 1 66 ? 20.930 52.581 -5.955 1.00 33.12 161 ARG A CA 14
ATOM 16831 C C . ARG A 1 66 ? 19.420 52.270 -5.810 1.00 62.31 161 ARG A C 14
ATOM 16832 O O . ARG A 1 66 ? 18.809 52.617 -4.796 1.00 14.23 161 ARG A O 14
ATOM 16853 N N . CYS A 1 67 ? 18.822 51.626 -6.834 1.00 70.52 162 CYS A N 14
ATOM 16854 C CA . CYS A 1 67 ? 17.389 51.262 -6.838 1.00 33.21 162 CYS A CA 14
ATOM 16855 C C . CYS A 1 67 ? 17.175 49.917 -6.129 1.00 31.24 162 CYS A C 14
ATOM 16856 O O . CYS A 1 67 ? 17.863 48.938 -6.435 1.00 12.54 162 CYS A O 14
ATOM 16863 N N . GLN A 1 68 ? 16.213 49.874 -5.188 1.00 0.21 163 GLN A N 14
ATOM 16864 C CA . GLN A 1 68 ? 15.893 48.645 -4.426 1.00 5.34 163 GLN A CA 14
ATOM 16865 C C . GLN A 1 68 ? 14.925 47.731 -5.205 1.00 73.45 163 GLN A C 14
ATOM 16866 O O . GLN A 1 68 ? 14.618 46.639 -4.748 1.00 20.43 163 GLN A O 14
ATOM 16880 N N . PHE A 1 69 ? 14.457 48.191 -6.375 1.00 32.33 164 PHE A N 14
ATOM 16881 C CA . PHE A 1 69 ? 13.561 47.419 -7.268 1.00 60.15 164 PHE A CA 14
ATOM 16882 C C . PHE A 1 69 ? 14.355 46.788 -8.427 1.00 41.12 164 PHE A C 14
ATOM 16883 O O . PHE A 1 69 ? 15.391 47.326 -8.843 1.00 70.04 164 PHE A O 14
ATOM 16900 N N . ILE A 1 70 ? 13.852 45.641 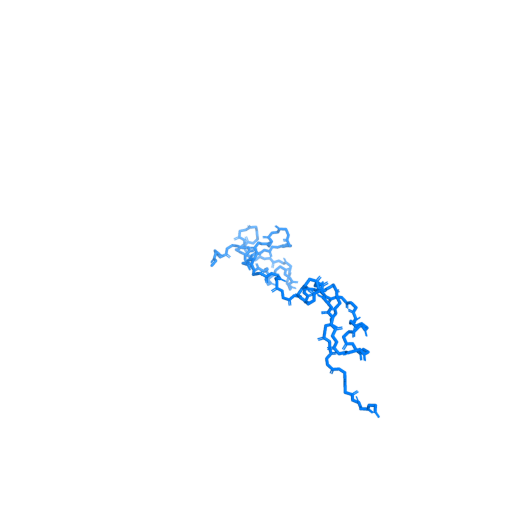-8.929 1.00 74.21 165 ILE A N 14
ATOM 16901 C CA . ILE A 1 70 ? 14.516 44.841 -9.985 1.00 14.43 165 ILE A CA 14
ATOM 16902 C C . ILE A 1 70 ? 14.494 45.583 -11.346 1.00 0.12 165 ILE A C 14
ATOM 16903 O O . ILE A 1 70 ? 13.422 45.980 -11.821 1.00 34.34 165 ILE A O 14
ATOM 16919 N N . HIS A 1 71 ? 15.679 45.768 -11.960 1.00 75.14 166 HIS A N 14
ATOM 16920 C CA . HIS A 1 71 ? 15.809 46.369 -13.302 1.00 64.52 166 HIS A CA 14
ATOM 16921 C C . HIS A 1 71 ? 15.940 45.275 -14.373 1.00 11.15 166 HIS A C 14
ATOM 16922 O O . HIS A 1 71 ? 17.005 44.660 -14.526 1.00 65.03 166 HIS A O 14
ATOM 16936 N N . LYS A 1 72 ? 14.824 45.003 -15.067 1.00 71.14 167 LYS A N 14
ATOM 16937 C CA . LYS A 1 72 ? 14.789 44.158 -16.272 1.00 52.24 167 LYS A CA 14
ATOM 16938 C C . LYS A 1 72 ? 14.302 45.008 -17.451 1.00 41.22 167 LYS A C 14
ATOM 16939 O O . LYS A 1 72 ? 13.357 45.796 -17.289 1.00 22.51 167 LYS A O 14
ATOM 16958 N N . ILE A 1 73 ? 14.952 44.856 -18.622 1.00 14.45 168 ILE A N 14
ATOM 16959 C CA . ILE A 1 73 ? 14.622 45.624 -19.836 1.00 5.42 168 ILE A CA 14
ATOM 16960 C C . ILE A 1 73 ? 13.219 45.215 -20.340 1.00 41.13 168 ILE A C 14
ATOM 16961 O O . ILE A 1 73 ? 13.037 44.119 -20.880 1.00 63.32 168 ILE A O 14
ATOM 16977 N N . VAL A 1 74 ? 12.242 46.106 -20.097 1.00 25.20 169 VAL A N 14
ATOM 16978 C CA . VAL A 1 74 ? 10.821 45.862 -20.399 1.00 52.31 169 VAL A CA 14
ATOM 16979 C C . VAL A 1 74 ? 10.577 45.921 -21.920 1.00 61.15 169 VAL A C 14
ATOM 16980 O O . VAL A 1 74 ? 10.773 46.962 -22.544 1.00 12.25 169 VAL A O 14
ATOM 16993 N N . ASP A 1 75 ? 10.142 44.786 -22.495 1.00 12.51 170 ASP A N 14
ATOM 16994 C CA . ASP A 1 75 ? 9.887 44.649 -23.946 1.00 65.14 170 ASP A CA 14
ATOM 16995 C C . ASP A 1 75 ? 8.667 45.499 -24.374 1.00 21.52 170 ASP A C 14
ATOM 16996 O O . ASP A 1 75 ? 8.559 45.914 -25.536 1.00 61.31 170 ASP A O 14
ATOM 17005 N N . GLY A 1 76 ? 7.763 45.746 -23.409 1.00 43.15 171 GLY A N 14
ATOM 17006 C CA . GLY A 1 76 ? 6.575 46.570 -23.626 1.00 31.31 171 GLY A CA 14
ATOM 17007 C C . GLY A 1 76 ? 6.874 48.072 -23.663 1.00 33.23 171 GLY A C 14
ATOM 17008 O O . GLY A 1 76 ? 6.179 48.822 -24.360 1.00 71.23 171 GLY A O 14
ATOM 17012 N N . ASN A 1 77 ? 7.914 48.510 -22.918 1.00 21.40 172 ASN A N 14
ATOM 17013 C CA . ASN A 1 77 ? 8.296 49.936 -22.830 1.00 75.15 172 ASN A CA 14
ATOM 17014 C C . ASN A 1 77 ? 9.777 50.069 -22.420 1.00 45.33 172 ASN A C 14
ATOM 17015 O O . ASN A 1 77 ? 10.119 49.928 -21.237 1.00 64.04 172 ASN A O 14
ATOM 17026 N N . ALA A 1 78 ? 10.639 50.321 -23.417 1.00 74.33 173 ALA A N 14
ATOM 17027 C CA . ALA A 1 78 ? 12.073 50.592 -23.221 1.00 23.54 173 ALA A CA 14
ATOM 17028 C C . ALA A 1 78 ? 12.581 51.445 -24.408 1.00 61.43 173 ALA A C 14
ATOM 17029 O O . ALA A 1 78 ? 12.625 50.921 -25.545 1.00 31.03 173 ALA A O 14
ATOM 17039 N N . SER A 1 1 ? -5.726 16.098 10.913 1.00 20.05 96 SER A N 15
ATOM 17040 C CA . SER A 1 1 ? -5.039 14.847 10.530 1.00 50.23 96 SER A CA 15
ATOM 17041 C C . SER A 1 1 ? -3.732 14.693 11.330 1.00 14.52 96 SER A C 15
ATOM 17042 O O . SER A 1 1 ? -2.959 15.650 11.464 1.00 10.51 96 SER A O 15
ATOM 17052 N N . ASP A 1 2 ? -3.514 13.480 11.863 1.00 13.34 97 ASP A N 15
ATOM 17053 C CA . ASP A 1 2 ? -2.281 13.095 12.585 1.00 72.30 97 ASP A CA 15
ATOM 17054 C C . ASP A 1 2 ? -1.200 12.631 11.589 1.00 61.31 97 ASP A C 15
ATOM 17055 O O . ASP A 1 2 ? -1.460 12.533 10.379 1.00 12.20 97 ASP A O 15
ATOM 17064 N N . ALA A 1 3 ? 0.030 12.395 12.106 1.00 35.33 98 ALA A N 15
ATOM 17065 C CA . ALA A 1 3 ? 1.145 11.825 11.321 1.00 71.34 98 ALA A CA 15
ATOM 17066 C C . ALA A 1 3 ? 0.814 10.372 10.910 1.00 3.42 98 ALA A C 15
ATOM 17067 O O . ALA A 1 3 ? 1.217 9.400 11.566 1.00 34.44 98 ALA A O 15
ATOM 17074 N N . PHE A 1 4 ? 0.031 10.266 9.834 1.00 53.02 99 PHE A N 15
ATOM 17075 C CA . PHE A 1 4 ? -0.553 9.017 9.342 1.00 63.02 99 PHE A CA 15
ATOM 17076 C C . PHE A 1 4 ? -0.844 9.230 7.850 1.00 15.40 99 PHE A C 15
ATOM 17077 O O . PHE A 1 4 ? -1.477 10.236 7.499 1.00 32.41 99 PHE A O 15
ATOM 17094 N N . LYS A 1 5 ? -0.367 8.295 6.995 1.00 21.12 100 LYS A N 15
ATOM 17095 C CA . LYS A 1 5 ? -0.447 8.356 5.502 1.00 24.43 100 LYS A CA 15
ATOM 17096 C C . LYS A 1 5 ? -0.036 9.742 4.943 1.00 5.51 100 LYS A C 15
ATOM 17097 O O . LYS A 1 5 ? -0.572 10.238 3.944 1.00 20.14 100 LYS A O 15
ATOM 17116 N N . THR A 1 6 ? 0.977 10.322 5.610 1.00 3.02 101 THR A N 15
ATOM 17117 C CA . THR A 1 6 ? 1.615 11.590 5.229 1.00 43.45 101 THR A CA 15
ATOM 17118 C C . THR A 1 6 ? 2.777 11.339 4.244 1.00 63.01 101 THR A C 15
ATOM 17119 O O . THR A 1 6 ? 3.298 12.274 3.622 1.00 12.23 101 THR A O 15
ATOM 17130 N N . ALA A 1 7 ? 3.181 10.059 4.134 1.00 31.14 102 ALA A N 15
ATOM 17131 C CA . ALA A 1 7 ? 4.147 9.570 3.138 1.00 24.21 102 ALA A CA 15
ATOM 17132 C C . ALA A 1 7 ? 3.491 8.417 2.348 1.00 44.32 102 ALA A C 15
ATOM 17133 O O . ALA A 1 7 ? 2.695 7.663 2.916 1.00 63.30 102 ALA A O 15
ATOM 17140 N N . LEU A 1 8 ? 3.807 8.311 1.039 1.00 72.41 103 LEU A N 15
ATOM 17141 C CA . LEU A 1 8 ? 3.216 7.291 0.133 1.00 2.15 103 LEU A CA 15
ATOM 17142 C C . LEU A 1 8 ? 3.637 5.855 0.518 1.00 52.32 103 LEU A C 15
ATOM 17143 O O . LEU A 1 8 ? 4.667 5.640 1.166 1.00 71.45 103 LEU A O 15
ATOM 17159 N N . CYS A 1 9 ? 2.813 4.887 0.091 1.00 60.14 104 CYS A N 15
ATOM 17160 C CA . CYS A 1 9 ? 2.990 3.458 0.393 1.00 51.31 104 CYS A CA 15
ATOM 17161 C C . CYS A 1 9 ? 3.966 2.799 -0.593 1.00 62.25 104 CYS A C 15
ATOM 17162 O O . CYS A 1 9 ? 3.932 3.080 -1.798 1.00 71.42 104 CYS A O 15
ATOM 17169 N N . ASP A 1 10 ? 4.826 1.919 -0.054 1.00 71.50 105 ASP A N 15
ATOM 17170 C CA . ASP A 1 10 ? 5.838 1.172 -0.824 1.00 14.31 105 ASP A CA 15
ATOM 17171 C C . ASP A 1 10 ? 5.166 0.170 -1.782 1.00 75.02 105 ASP A C 15
ATOM 17172 O O . ASP A 1 10 ? 5.570 0.034 -2.939 1.00 61.15 105 ASP A O 15
ATOM 17181 N N . ALA A 1 11 ? 4.114 -0.494 -1.277 1.00 1.31 106 ALA A N 15
ATOM 17182 C CA . ALA A 1 11 ? 3.338 -1.501 -2.026 1.00 15.34 106 ALA A CA 15
ATOM 17183 C C . ALA A 1 11 ? 2.466 -0.848 -3.118 1.00 14.43 106 ALA A C 15
ATOM 17184 O O . ALA A 1 11 ? 2.134 -1.483 -4.117 1.00 60.20 106 ALA A O 15
ATOM 17191 N N . TYR A 1 12 ? 2.111 0.430 -2.902 1.00 62.44 107 TYR A N 15
ATOM 17192 C CA . TYR A 1 12 ? 1.355 1.248 -3.872 1.00 33.32 107 TYR A CA 15
ATOM 17193 C C . TYR A 1 12 ? 2.203 1.542 -5.131 1.00 73.14 107 TYR A C 15
ATOM 17194 O O . TYR A 1 12 ? 1.673 1.661 -6.241 1.00 4.41 107 TYR A O 15
ATOM 17212 N N . LYS A 1 13 ? 3.521 1.670 -4.938 1.00 54.43 108 LYS A N 15
ATOM 17213 C CA . LYS A 1 13 ? 4.471 1.949 -6.029 1.00 51.41 108 LYS A CA 15
ATOM 17214 C C . LYS A 1 13 ? 4.913 0.642 -6.724 1.00 44.02 108 LYS A C 15
ATOM 17215 O O . LYS A 1 13 ? 4.838 0.520 -7.953 1.00 70.24 108 LYS A O 15
ATOM 17234 N N . ARG A 1 14 ? 5.353 -0.333 -5.908 1.00 23.15 109 ARG A N 15
ATOM 17235 C CA . ARG A 1 14 ? 5.952 -1.595 -6.393 1.00 11.33 109 ARG A CA 15
ATOM 17236 C C . ARG A 1 14 ? 4.897 -2.558 -6.967 1.00 5.54 109 ARG A C 15
ATOM 17237 O O . ARG A 1 14 ? 5.041 -3.056 -8.089 1.00 64.11 109 ARG A O 15
ATOM 17258 N N . SER A 1 15 ? 3.836 -2.806 -6.188 1.00 74.34 110 SER A N 15
ATOM 17259 C CA . SER A 1 15 ? 2.814 -3.823 -6.511 1.00 53.54 110 SER A CA 15
ATOM 17260 C C . SER A 1 15 ? 1.507 -3.182 -7.013 1.00 11.35 110 SER A C 15
ATOM 17261 O O . SER A 1 15 ? 0.618 -3.904 -7.479 1.00 43.50 110 SER A O 15
ATOM 17269 N N . GLN A 1 16 ? 1.414 -1.828 -6.904 1.00 74.40 111 GLN A N 15
ATOM 17270 C CA . GLN A 1 16 ? 0.201 -1.022 -7.199 1.00 63.24 111 GLN A CA 15
ATOM 17271 C C . GLN A 1 16 ? -0.868 -1.222 -6.103 1.00 21.52 111 GLN A C 15
ATOM 17272 O O . GLN A 1 16 ? -1.280 -0.259 -5.444 1.00 3.15 111 GLN A O 15
ATOM 17286 N N . ALA A 1 17 ? -1.313 -2.475 -5.925 1.00 71.03 112 ALA A N 15
ATOM 17287 C CA . ALA A 1 17 ? -2.178 -2.880 -4.805 1.00 55.31 112 ALA A CA 15
ATOM 17288 C C . ALA A 1 17 ? -1.329 -3.147 -3.542 1.00 41.03 112 ALA A C 15
ATOM 17289 O O . ALA A 1 17 ? -0.224 -3.697 -3.635 1.00 73.33 112 ALA A O 15
ATOM 17296 N N . CYS A 1 18 ? -1.847 -2.742 -2.370 1.00 11.22 113 CYS A N 15
ATOM 17297 C CA . CYS A 1 18 ? -1.200 -2.976 -1.062 1.00 33.20 113 CYS A CA 15
ATOM 17298 C C . CYS A 1 18 ? -1.955 -4.091 -0.315 1.00 2.52 113 CYS A C 15
ATOM 17299 O O . CYS A 1 18 ? -3.174 -3.989 -0.121 1.00 74.22 113 CYS A O 15
ATOM 17306 N N . SER A 1 19 ? -1.221 -5.135 0.112 1.00 60.12 114 SER A N 15
ATOM 17307 C CA . SER A 1 19 ? -1.803 -6.340 0.745 1.00 12.21 114 SER A CA 15
ATOM 17308 C C . SER A 1 19 ? -2.361 -6.038 2.153 1.00 1.12 114 SER A C 15
ATOM 17309 O O . SER A 1 19 ? -3.284 -6.717 2.619 1.00 42.54 114 SER A O 15
ATOM 17317 N N . TYR A 1 20 ? -1.791 -5.014 2.814 1.00 1.41 115 TYR A N 15
ATOM 17318 C CA . TYR A 1 20 ? -2.218 -4.585 4.161 1.00 64.14 115 TYR A CA 15
ATOM 17319 C C . TYR A 1 20 ? -3.543 -3.793 4.093 1.00 40.22 115 TYR A C 15
ATOM 17320 O O . TYR A 1 20 ? -4.363 -3.877 5.008 1.00 23.12 115 TYR A O 15
ATOM 17338 N N . GLY A 1 21 ? -3.726 -3.028 2.997 1.00 72.34 116 GLY A N 15
ATOM 17339 C CA . GLY A 1 21 ? -4.955 -2.255 2.762 1.00 33.14 116 GLY A CA 15
ATOM 17340 C C . GLY A 1 21 ? -5.170 -1.142 3.790 1.00 15.13 116 GLY A C 15
ATOM 17341 O O . GLY A 1 21 ? -4.441 -0.148 3.792 1.00 11.04 116 GLY A O 15
ATOM 17345 N N . ASP A 1 22 ? -6.154 -1.335 4.692 1.00 33.34 117 ASP A N 15
ATOM 17346 C CA . ASP A 1 22 ? -6.485 -0.354 5.755 1.00 44.12 117 ASP A CA 15
ATOM 17347 C C . ASP A 1 22 ? -5.510 -0.464 6.944 1.00 52.41 117 ASP A C 15
ATOM 17348 O O . ASP A 1 22 ? -5.446 0.445 7.779 1.00 44.31 117 ASP A O 15
ATOM 17357 N N . GLN A 1 23 ? -4.772 -1.588 7.021 1.00 3.42 118 GLN A N 15
ATOM 17358 C CA . GLN A 1 23 ? -3.713 -1.792 8.037 1.00 43.13 118 GLN A CA 15
ATOM 17359 C C . GLN A 1 23 ? -2.422 -1.034 7.651 1.00 70.13 118 GLN A C 15
ATOM 17360 O O . GLN A 1 23 ? -1.529 -0.854 8.484 1.00 54.55 118 GLN A O 15
ATOM 17374 N N . CYS A 1 24 ? -2.340 -0.598 6.378 1.00 20.42 119 CYS A N 15
ATOM 17375 C CA . CYS A 1 24 ? -1.224 0.211 5.865 1.00 75.05 119 CYS A CA 15
ATOM 17376 C C . CYS A 1 24 ? -1.412 1.682 6.299 1.00 74.45 119 CYS A C 15
ATOM 17377 O O . CYS A 1 24 ? -2.435 2.296 5.984 1.00 4.14 119 CYS A O 15
ATOM 17384 N N . ARG A 1 25 ? -0.424 2.231 7.034 1.00 75.23 120 ARG A N 15
ATOM 17385 C CA . ARG A 1 25 ? -0.457 3.627 7.542 1.00 41.11 120 ARG A CA 15
ATOM 17386 C C . ARG A 1 25 ? 0.281 4.588 6.585 1.00 11.35 120 ARG A C 15
ATOM 17387 O O . ARG A 1 25 ? 0.791 5.636 7.006 1.00 14.55 120 ARG A O 15
ATOM 17408 N N . PHE A 1 26 ? 0.312 4.230 5.290 1.00 12.22 121 PHE A N 15
ATOM 17409 C CA . PHE A 1 26 ? 0.959 5.024 4.229 1.00 21.53 121 PHE A CA 15
ATOM 17410 C C . PHE A 1 26 ? -0.012 5.188 3.045 1.00 44.41 121 PHE A C 15
ATOM 17411 O O . PHE A 1 26 ? -0.787 4.269 2.743 1.00 33.22 121 PHE A O 15
ATOM 17428 N N . ALA A 1 27 ? 0.056 6.362 2.385 1.00 20.22 122 ALA A N 15
ATOM 17429 C CA . ALA A 1 27 ? -0.954 6.823 1.416 1.00 42.43 122 ALA A CA 15
ATOM 17430 C C . ALA A 1 27 ? -1.002 5.973 0.134 1.00 2.43 122 ALA A C 15
ATOM 17431 O O . ALA A 1 27 ? 0.027 5.711 -0.500 1.00 23.44 122 ALA A O 15
ATOM 17438 N N . HIS A 1 28 ? -2.226 5.570 -0.241 1.00 54.15 123 HIS A N 15
ATOM 17439 C CA . HIS A 1 28 ? -2.516 4.827 -1.481 1.00 1.44 123 HIS A CA 15
ATOM 17440 C C . HIS A 1 28 ? -3.000 5.812 -2.563 1.00 0.22 123 HIS A C 15
ATOM 17441 O O . HIS A 1 28 ? -3.999 5.581 -3.253 1.00 3.21 123 HIS A O 15
ATOM 17455 N N . GLY A 1 29 ? -2.243 6.915 -2.703 1.00 21.04 124 GLY A N 15
ATOM 17456 C CA . GLY A 1 29 ? -2.550 7.982 -3.655 1.00 43.32 124 GLY A CA 15
ATOM 17457 C C . GLY A 1 29 ? -2.410 9.360 -3.029 1.00 5.10 124 GLY A C 15
ATOM 17458 O O . GLY A 1 29 ? -2.377 9.484 -1.797 1.00 74.22 124 GLY A O 15
ATOM 17462 N N . VAL A 1 30 ? -2.352 10.400 -3.884 1.00 43.35 125 VAL A N 15
ATOM 17463 C CA . VAL A 1 30 ? -2.194 11.800 -3.439 1.00 41.00 125 VAL A CA 15
ATOM 17464 C C . VAL A 1 30 ? -3.472 12.306 -2.720 1.00 32.40 125 VAL A C 15
ATOM 17465 O O . VAL A 1 30 ? -3.410 13.205 -1.876 1.00 61.12 125 VAL A O 15
ATOM 17478 N N . HIS A 1 31 ? -4.618 11.666 -3.036 1.00 11.34 126 HIS A N 15
ATOM 17479 C CA . HIS A 1 31 ? -5.924 11.943 -2.389 1.00 70.31 126 HIS A CA 15
ATOM 17480 C C . HIS A 1 31 ? -5.896 11.628 -0.871 1.00 31.10 126 HIS A C 15
ATOM 17481 O O . HIS A 1 31 ? -6.678 12.197 -0.100 1.00 72.44 126 HIS A O 15
ATOM 17495 N N . GLU A 1 32 ? -4.997 10.709 -0.457 1.00 65.34 127 GLU A N 15
ATOM 17496 C CA . GLU A 1 32 ? -4.789 10.355 0.967 1.00 1.02 127 GLU A CA 15
ATOM 17497 C C . GLU A 1 32 ? -3.463 10.898 1.512 1.00 33.35 127 GLU A C 15
ATOM 17498 O O . GLU A 1 32 ? -3.236 10.862 2.728 1.00 64.43 127 GLU A O 15
ATOM 17510 N N . LEU A 1 33 ? -2.612 11.419 0.615 1.00 62.13 128 LEU A N 15
ATOM 17511 C CA . LEU A 1 33 ? -1.298 11.978 0.975 1.00 62.14 128 LEU A CA 15
ATOM 17512 C C . LEU A 1 33 ? -1.504 13.356 1.618 1.00 2.20 128 LEU A C 15
ATOM 17513 O O . LEU A 1 33 ? -1.914 14.312 0.954 1.00 62.02 128 LEU A O 15
ATOM 17529 N N . ARG A 1 34 ? -1.226 13.420 2.925 1.00 12.45 129 ARG A N 15
ATOM 17530 C CA . ARG A 1 34 ? -1.211 14.667 3.708 1.00 1.33 129 ARG A CA 15
ATOM 17531 C C . ARG A 1 34 ? 0.247 15.103 3.941 1.00 71.44 129 ARG A C 15
ATOM 17532 O O . ARG A 1 34 ? 1.191 14.404 3.561 1.00 30.12 129 ARG A O 15
ATOM 17553 N N . LEU A 1 35 ? 0.405 16.278 4.547 1.00 22.24 130 LEU A N 15
ATOM 17554 C CA . LEU A 1 35 ? 1.713 16.781 5.014 1.00 31.54 130 LEU A CA 15
ATOM 17555 C C . LEU A 1 35 ? 1.978 16.283 6.459 1.00 52.23 130 LEU A C 15
ATOM 17556 O O . LEU A 1 35 ? 1.020 16.107 7.225 1.00 72.40 130 LEU A O 15
ATOM 17572 N N . PRO A 1 36 ? 3.271 16.001 6.847 1.00 64.22 131 PRO A N 15
ATOM 17573 C CA . PRO A 1 36 ? 3.618 15.571 8.229 1.00 33.10 131 PRO A CA 15
ATOM 17574 C C . PRO A 1 36 ? 3.448 16.705 9.267 1.00 55.20 131 PRO A C 15
ATOM 17575 O O . PRO A 1 36 ? 3.093 17.840 8.916 1.00 30.41 131 PRO A O 15
ATOM 17586 N N . MET A 1 37 ? 3.721 16.382 10.545 1.00 65.20 132 MET A N 15
ATOM 17587 C CA . MET A 1 37 ? 3.564 17.329 11.670 1.00 74.22 132 MET A CA 15
ATOM 17588 C C . MET A 1 37 ? 4.557 18.496 11.568 1.00 0.32 132 MET A C 15
ATOM 17589 O O . MET A 1 37 ? 5.641 18.354 10.980 1.00 52.22 132 MET A O 15
ATOM 17603 N N . ASN A 1 38 ? 4.167 19.639 12.153 1.00 61.22 133 ASN A N 15
ATOM 17604 C CA . ASN A 1 38 ? 4.986 20.863 12.168 1.00 3.13 133 ASN A CA 15
ATOM 17605 C C . ASN A 1 38 ? 6.275 20.619 12.999 1.00 31.54 133 ASN A C 15
ATOM 17606 O O . ASN A 1 38 ? 6.202 19.924 14.023 1.00 2.51 133 ASN A O 15
ATOM 17617 N N . PRO A 1 39 ? 7.470 21.139 12.545 1.00 60.41 134 PRO A N 15
ATOM 17618 C CA . PRO A 1 39 ? 8.779 20.929 13.231 1.00 1.24 134 PRO A CA 15
ATOM 17619 C C . PRO A 1 39 ? 8.738 21.139 14.766 1.00 33.45 134 PRO A C 15
ATOM 17620 O O . PRO A 1 39 ? 8.440 22.240 15.244 1.00 54.11 134 PRO A O 15
ATOM 17631 N N . ARG A 1 40 ? 9.017 20.052 15.518 1.00 64.15 135 ARG A N 15
ATOM 17632 C CA . ARG A 1 40 ? 8.975 20.045 16.992 1.00 3.24 135 ARG A CA 15
ATOM 17633 C C . ARG A 1 40 ? 10.110 19.167 17.571 1.00 53.14 135 ARG A C 15
ATOM 17634 O O . ARG A 1 40 ? 11.003 19.674 18.263 1.00 2.25 135 ARG A O 15
ATOM 17655 N N . GLY A 1 41 ? 10.084 17.847 17.264 1.00 13.20 136 GLY A N 15
ATOM 17656 C CA . GLY A 1 41 ? 10.938 16.867 17.969 1.00 54.24 136 GLY A CA 15
ATOM 17657 C C . GLY A 1 41 ? 11.622 15.846 17.064 1.00 63.33 136 GLY A C 15
ATOM 17658 O O . GLY A 1 41 ? 11.984 14.756 17.525 1.00 74.24 136 GLY A O 15
ATOM 17662 N N . ARG A 1 42 ? 11.795 16.184 15.773 1.00 72.21 137 ARG A N 15
ATOM 17663 C CA . ARG A 1 42 ? 12.539 15.345 14.802 1.00 21.20 137 ARG A CA 15
ATOM 17664 C C . ARG A 1 42 ? 13.704 16.189 14.232 1.00 54.15 137 ARG A C 15
ATOM 17665 O O . ARG A 1 42 ? 14.862 16.025 14.642 1.00 44.03 137 ARG A O 15
ATOM 17686 N N . ASN A 1 43 ? 13.360 17.112 13.310 1.00 21.51 138 ASN A N 15
ATOM 17687 C CA . ASN A 1 43 ? 14.289 18.095 12.715 1.00 13.04 138 ASN A CA 15
ATOM 17688 C C . ASN A 1 43 ? 13.471 19.133 11.917 1.00 72.01 138 ASN A C 15
ATOM 17689 O O . ASN A 1 43 ? 12.449 18.787 11.312 1.00 63.41 138 ASN A O 15
ATOM 17700 N N . HIS A 1 44 ? 13.909 20.402 11.939 1.00 52.34 139 HIS A N 15
ATOM 17701 C CA . HIS A 1 44 ? 13.311 21.479 11.117 1.00 35.30 139 HIS A CA 15
ATOM 17702 C C . HIS A 1 44 ? 13.947 21.454 9.703 1.00 43.03 139 HIS A C 15
ATOM 17703 O O . HIS A 1 44 ? 15.023 20.861 9.542 1.00 21.30 139 HIS A O 15
ATOM 17717 N N . PRO A 1 45 ? 13.306 22.069 8.644 1.00 1.23 140 PRO A N 15
ATOM 17718 C CA . PRO A 1 45 ? 13.906 22.129 7.292 1.00 14.43 140 PRO A CA 15
ATOM 17719 C C . PRO A 1 45 ? 15.121 23.094 7.252 1.00 30.13 140 PRO A C 15
ATOM 17720 O O . PRO A 1 45 ? 15.006 24.273 6.886 1.00 34.34 140 PRO A O 15
ATOM 17731 N N . LYS A 1 46 ? 16.273 22.561 7.696 1.00 20.30 141 LYS A N 15
ATOM 17732 C CA . LYS A 1 46 ? 17.552 23.281 7.773 1.00 54.41 141 LYS A CA 15
ATOM 17733 C C . LYS A 1 46 ? 18.079 23.592 6.357 1.00 54.40 141 LYS A C 15
ATOM 17734 O O . LYS A 1 46 ? 18.026 22.735 5.466 1.00 72.04 141 LYS A O 15
ATOM 17753 N N . TYR A 1 47 ? 18.561 24.831 6.168 1.00 30.22 142 TYR A N 15
ATOM 17754 C CA . TYR A 1 47 ? 19.130 25.302 4.888 1.00 62.11 142 TYR A CA 15
ATOM 17755 C C . TYR A 1 47 ? 20.384 24.488 4.489 1.00 1.43 142 TYR A C 15
ATOM 17756 O O . TYR A 1 47 ? 20.499 24.024 3.344 1.00 35.34 142 TYR A O 15
ATOM 17774 N N . LYS A 1 48 ? 21.295 24.288 5.460 1.00 71.12 143 LYS A N 15
ATOM 17775 C CA . LYS A 1 48 ? 22.591 23.634 5.233 1.00 31.25 143 LYS A CA 15
ATOM 17776 C C . LYS A 1 48 ? 22.470 22.129 5.537 1.00 11.34 143 LYS A C 15
ATOM 17777 O O . LYS A 1 48 ? 22.867 21.648 6.607 1.00 44.14 143 LYS A O 15
ATOM 17796 N N . THR A 1 49 ? 21.832 21.416 4.595 1.00 43.14 144 THR A N 15
ATOM 17797 C CA . THR A 1 49 ? 21.624 19.954 4.655 1.00 32.01 144 THR A CA 15
ATOM 17798 C C . THR A 1 49 ? 22.112 19.293 3.358 1.00 64.31 144 THR A C 15
ATOM 17799 O O . THR A 1 49 ? 22.602 18.155 3.370 1.00 61.50 144 THR A O 15
ATOM 17810 N N . VAL A 1 50 ? 21.950 20.008 2.236 1.00 14.14 145 VAL A N 15
ATOM 17811 C CA . VAL A 1 50 ? 22.376 19.536 0.906 1.00 71.41 145 VAL A CA 15
ATOM 17812 C C . VAL A 1 50 ? 23.833 19.976 0.662 1.00 3.55 145 VAL A C 15
ATOM 17813 O O . VAL A 1 50 ? 24.305 20.929 1.300 1.00 13.52 145 VAL A O 15
ATOM 17826 N N . LEU A 1 51 ? 24.539 19.273 -0.241 1.00 25.41 146 LEU A N 15
ATOM 17827 C CA . LEU A 1 51 ? 25.914 19.627 -0.639 1.00 25.40 146 LEU A CA 15
ATOM 17828 C C . LEU A 1 51 ? 25.917 20.940 -1.457 1.00 15.41 146 LEU A C 15
ATOM 17829 O O . LEU A 1 51 ? 24.897 21.308 -2.066 1.00 30.44 146 LEU A O 15
ATOM 17845 N N . CYS A 1 52 ? 27.061 21.637 -1.454 1.00 71.25 147 CYS A N 15
ATOM 17846 C CA . CYS A 1 52 ? 27.205 22.957 -2.090 1.00 42.03 147 CYS A CA 15
ATOM 17847 C C . CYS A 1 52 ? 27.336 22.808 -3.616 1.00 32.51 147 CYS A C 15
ATOM 17848 O O . CYS A 1 52 ? 28.308 22.221 -4.104 1.00 43.40 147 CYS A O 15
ATOM 17855 N N . ASP A 1 53 ? 26.342 23.356 -4.345 1.00 32.34 148 ASP A N 15
ATOM 17856 C CA . ASP A 1 53 ? 26.232 23.236 -5.816 1.00 53.23 148 ASP A CA 15
ATOM 17857 C C . ASP A 1 53 ? 27.425 23.905 -6.504 1.00 73.54 148 ASP A C 15
ATOM 17858 O O . ASP A 1 53 ? 28.073 23.304 -7.352 1.00 30.13 148 ASP A O 15
ATOM 17867 N N . LYS A 1 54 ? 27.700 25.158 -6.101 1.00 5.13 149 LYS A N 15
ATOM 17868 C CA . LYS A 1 54 ? 28.788 25.981 -6.668 1.00 11.04 149 LYS A CA 15
ATOM 17869 C C . LYS A 1 54 ? 30.160 25.307 -6.445 1.00 40.33 149 LYS A C 15
ATOM 17870 O O . LYS A 1 54 ? 30.995 25.259 -7.346 1.00 44.02 149 LYS A O 15
ATOM 17889 N N . PHE A 1 55 ? 30.347 24.742 -5.242 1.00 71.41 150 PHE A N 15
ATOM 17890 C CA . PHE A 1 55 ? 31.589 24.039 -4.865 1.00 45.40 150 PHE A CA 15
ATOM 17891 C C . PHE A 1 55 ? 31.756 22.738 -5.690 1.00 20.04 150 PHE A C 15
ATOM 17892 O O . PHE A 1 55 ? 32.875 22.317 -5.989 1.00 3.40 150 PHE A O 15
ATOM 17909 N N . SER A 1 56 ? 30.621 22.127 -6.070 1.00 1.01 151 SER A N 15
ATOM 17910 C CA . SER A 1 56 ? 30.591 20.853 -6.813 1.00 61.32 151 SER A CA 15
ATOM 17911 C C . SER A 1 56 ? 30.683 21.066 -8.349 1.00 52.11 151 SER A C 15
ATOM 17912 O O . SER A 1 56 ? 31.199 20.196 -9.064 1.00 41.40 151 SER A O 15
ATOM 17920 N N . MET A 1 57 ? 30.187 22.224 -8.849 1.00 1.21 152 MET A N 15
ATOM 17921 C CA . MET A 1 57 ? 30.083 22.498 -10.309 1.00 63.22 152 MET A CA 15
ATOM 17922 C C . MET A 1 57 ? 31.264 23.346 -10.813 1.00 43.54 152 MET A C 15
ATOM 17923 O O . MET A 1 57 ? 31.944 22.962 -11.771 1.00 42.40 152 MET A O 15
ATOM 17937 N N . THR A 1 58 ? 31.506 24.497 -10.161 1.00 65.14 153 THR A N 15
ATOM 17938 C CA . THR A 1 58 ? 32.557 25.457 -10.577 1.00 41.14 153 THR A CA 15
ATOM 17939 C C . THR A 1 58 ? 33.863 25.252 -9.776 1.00 62.30 153 THR A C 15
ATOM 17940 O O . THR A 1 58 ? 34.858 25.960 -9.998 1.00 72.32 153 THR A O 15
ATOM 17951 N N . GLY A 1 59 ? 33.850 24.281 -8.839 1.00 73.32 154 GLY A N 15
ATOM 17952 C CA . GLY A 1 59 ? 35.048 23.888 -8.084 1.00 11.30 154 GLY A CA 15
ATOM 17953 C C . GLY A 1 59 ? 35.104 24.522 -6.703 1.00 71.31 154 GLY A C 15
ATOM 17954 O O . GLY A 1 59 ? 35.421 23.852 -5.713 1.00 71.15 154 GLY A O 15
ATOM 17958 N N . ASN A 1 60 ? 34.799 25.826 -6.640 1.00 31.54 155 ASN A N 15
ATOM 17959 C CA . ASN A 1 60 ? 34.725 26.586 -5.379 1.00 12.04 155 ASN A CA 15
ATOM 17960 C C . ASN A 1 60 ? 33.388 27.330 -5.307 1.00 73.55 155 ASN A C 15
ATOM 17961 O O . ASN A 1 60 ? 32.812 27.707 -6.339 1.00 3.02 155 ASN A O 15
ATOM 17972 N N . CYS A 1 61 ? 32.905 27.520 -4.073 1.00 15.35 156 CYS A N 15
ATOM 17973 C CA . CYS A 1 61 ? 31.633 28.185 -3.787 1.00 50.40 156 CYS A CA 15
ATOM 17974 C C . CYS A 1 61 ? 31.800 29.712 -3.888 1.00 64.01 156 CYS A C 15
ATOM 17975 O O . CYS A 1 61 ? 32.609 30.297 -3.157 1.00 44.04 156 CYS A O 15
ATOM 17982 N N . LYS A 1 62 ? 31.016 30.348 -4.785 1.00 22.13 157 LYS A N 15
ATOM 17983 C CA . LYS A 1 62 ? 31.089 31.808 -5.034 1.00 24.42 157 LYS A CA 15
ATOM 17984 C C . LYS A 1 62 ? 30.512 32.619 -3.853 1.00 1.30 157 LYS A C 15
ATOM 17985 O O . LYS A 1 62 ? 30.819 33.806 -3.702 1.00 74.34 157 LYS A O 15
ATOM 18004 N N . TYR A 1 63 ? 29.656 31.962 -3.042 1.00 61.23 158 TYR A N 15
ATOM 18005 C CA . TYR A 1 63 ? 29.113 32.538 -1.792 1.00 11.10 158 TYR A CA 15
ATOM 18006 C C . TYR A 1 63 ? 30.202 32.614 -0.698 1.00 33.12 158 TYR A C 15
ATOM 18007 O O . TYR A 1 63 ? 30.147 33.488 0.169 1.00 31.13 158 TYR A O 15
ATOM 18025 N N . GLY A 1 64 ? 31.170 31.674 -0.756 1.00 30.14 159 GLY A N 15
ATOM 18026 C CA . GLY A 1 64 ? 32.301 31.637 0.179 1.00 72.32 159 GLY A CA 15
ATOM 18027 C C . GLY A 1 64 ? 31.881 31.349 1.622 1.00 45.53 159 GLY A C 15
ATOM 18028 O O . GLY A 1 64 ? 31.347 30.269 1.909 1.00 52.34 159 GLY A O 15
ATOM 18032 N N . THR A 1 65 ? 32.102 32.329 2.522 1.00 45.14 160 THR A N 15
ATOM 18033 C CA . THR A 1 65 ? 31.758 32.211 3.960 1.00 61.43 160 THR A CA 15
ATOM 18034 C C . THR A 1 65 ? 30.270 32.555 4.218 1.00 74.24 160 THR A C 15
ATOM 18035 O O . THR A 1 65 ? 29.765 32.383 5.335 1.00 33.14 160 THR A O 15
ATOM 18046 N N . ARG A 1 66 ? 29.574 33.038 3.168 1.00 13.35 161 ARG A N 15
ATOM 18047 C CA . ARG A 1 66 ? 28.137 33.380 3.224 1.00 0.50 161 ARG A CA 15
ATOM 18048 C C . ARG A 1 66 ? 27.269 32.229 2.652 1.00 34.12 161 ARG A C 15
ATOM 18049 O O . ARG A 1 66 ? 26.068 32.405 2.423 1.00 3.34 161 ARG A O 15
ATOM 18070 N N . CYS A 1 67 ? 27.893 31.049 2.449 1.00 14.05 162 CYS A N 15
ATOM 18071 C CA . CYS A 1 67 ? 27.240 29.872 1.832 1.00 0.13 162 CYS A CA 15
ATOM 18072 C C . CYS A 1 67 ? 26.132 29.277 2.723 1.00 51.32 162 CYS A C 15
ATOM 18073 O O . CYS A 1 67 ? 26.191 29.364 3.953 1.00 0.54 162 CYS A O 15
ATOM 18080 N N . GLN A 1 68 ? 25.143 28.644 2.073 1.00 52.31 163 GLN A N 15
ATOM 18081 C CA . GLN A 1 68 ? 23.949 28.080 2.733 1.00 53.51 163 GLN A CA 15
ATOM 18082 C C . GLN A 1 68 ? 23.892 26.543 2.581 1.00 12.23 163 GLN A C 15
ATOM 18083 O O . GLN A 1 68 ? 22.935 25.916 3.030 1.00 2.20 163 GLN A O 15
ATOM 18097 N N . PHE A 1 69 ? 24.923 25.945 1.948 1.00 33.34 164 PHE A N 15
ATOM 18098 C CA . PHE A 1 69 ? 25.011 24.482 1.712 1.00 35.14 164 PHE A CA 15
ATOM 18099 C C . PHE A 1 69 ? 26.377 23.934 2.178 1.00 13.23 164 PHE A C 15
ATOM 18100 O O . PHE A 1 69 ? 27.376 24.665 2.184 1.00 21.53 164 PHE A O 15
ATOM 18117 N N . ILE A 1 70 ? 26.386 22.646 2.580 1.00 51.30 165 ILE A N 15
ATOM 18118 C CA . ILE A 1 70 ? 27.557 21.970 3.184 1.00 61.14 165 ILE A CA 15
ATOM 18119 C C . ILE A 1 70 ? 28.737 21.871 2.186 1.00 4.44 165 ILE A C 15
ATOM 18120 O O . ILE A 1 70 ? 28.577 21.336 1.084 1.00 25.20 165 ILE A O 15
ATOM 18136 N N . HIS A 1 71 ? 29.911 22.396 2.589 1.00 4.31 166 HIS A N 15
ATOM 18137 C CA . HIS A 1 71 ? 31.165 22.259 1.827 1.00 1.01 166 HIS A CA 15
ATOM 18138 C C . HIS A 1 71 ? 31.854 20.939 2.212 1.00 0.32 166 HIS A C 15
ATOM 18139 O O . HIS A 1 71 ? 32.524 20.858 3.250 1.00 22.22 166 HIS A O 15
ATOM 18153 N N . LYS A 1 72 ? 31.619 19.888 1.409 1.00 2.21 167 LYS A N 15
ATOM 18154 C CA . LYS A 1 72 ? 32.315 18.598 1.551 1.00 70.33 167 LYS A CA 15
ATOM 18155 C C . LYS A 1 72 ? 33.479 18.533 0.556 1.00 61.33 167 LYS A C 15
ATOM 18156 O O . LYS A 1 72 ? 33.268 18.655 -0.657 1.00 63.24 167 LYS A O 15
ATOM 18175 N N . ILE A 1 73 ? 34.698 18.350 1.092 1.00 13.24 168 ILE A N 15
ATOM 18176 C CA . ILE A 1 73 ? 35.929 18.226 0.299 1.00 13.53 168 ILE A CA 15
ATOM 18177 C C . ILE A 1 73 ? 35.886 16.911 -0.509 1.00 50.02 168 ILE A C 15
ATOM 18178 O O . ILE A 1 73 ? 35.744 15.825 0.068 1.00 41.40 168 ILE A O 15
ATOM 18194 N N . VAL A 1 74 ? 35.986 17.045 -1.840 1.00 21.32 169 VAL A N 15
ATOM 18195 C CA . VAL A 1 74 ? 35.842 15.931 -2.790 1.00 15.23 169 VAL A CA 15
ATOM 18196 C C . VAL A 1 74 ? 37.018 14.940 -2.654 1.00 52.44 169 VAL A C 15
ATOM 18197 O O . VAL A 1 74 ? 38.184 15.324 -2.817 1.00 14.15 169 VAL A O 15
ATOM 18210 N N . ASP A 1 75 ? 36.689 13.680 -2.317 1.00 33.13 170 ASP A N 15
ATOM 18211 C CA . ASP A 1 75 ? 37.672 12.590 -2.138 1.00 74.55 170 ASP A CA 15
ATOM 18212 C C . ASP A 1 75 ? 38.159 12.060 -3.500 1.00 41.53 170 ASP A C 15
ATOM 18213 O O . ASP A 1 75 ? 39.302 11.604 -3.623 1.00 32.25 170 ASP A O 15
ATOM 18222 N N . GLY A 1 76 ? 37.265 12.110 -4.509 1.00 22.41 171 GLY A N 15
ATOM 18223 C CA . GLY A 1 76 ? 37.599 11.731 -5.887 1.00 34.50 171 GLY A CA 15
ATOM 18224 C C . GLY A 1 76 ? 38.143 12.917 -6.673 1.00 61.53 171 GLY A C 15
ATOM 18225 O O . GLY A 1 76 ? 39.170 13.490 -6.293 1.00 74.30 171 GLY A O 15
ATOM 18229 N N . ASN A 1 77 ? 37.446 13.296 -7.760 1.00 63.20 172 ASN A N 15
ATOM 18230 C CA . ASN A 1 77 ? 37.805 14.466 -8.593 1.00 4.12 172 ASN A CA 15
ATOM 18231 C C . ASN A 1 77 ? 36.569 14.942 -9.387 1.00 64.11 172 ASN A C 15
ATOM 18232 O O . ASN A 1 77 ? 35.552 14.235 -9.445 1.00 54.50 172 ASN A O 15
ATOM 18243 N N . ALA A 1 78 ? 36.671 16.138 -9.999 1.00 62.20 173 ALA A N 15
ATOM 18244 C CA . ALA A 1 78 ? 35.582 16.742 -10.792 1.00 31.21 173 ALA A CA 15
ATOM 18245 C C . ALA A 1 78 ? 36.178 17.765 -11.793 1.00 41.22 173 ALA A C 15
ATOM 18246 O O . ALA A 1 78 ? 36.513 18.898 -11.376 1.00 30.25 173 ALA A O 15
ATOM 18256 N N . SER A 1 1 ? -3.819 13.161 16.342 1.00 40.43 96 SER A N 16
ATOM 18257 C CA . SER A 1 1 ? -3.140 12.804 15.074 1.00 22.42 96 SER A CA 16
ATOM 18258 C C . SER A 1 1 ? -2.145 11.655 15.311 1.00 44.43 96 SER A C 16
ATOM 18259 O O . SER A 1 1 ? -1.176 11.815 16.065 1.00 23.33 96 SER A O 16
ATOM 18269 N N . ASP A 1 2 ? -2.417 10.486 14.704 1.00 4.32 97 ASP A N 16
ATOM 18270 C CA . ASP A 1 2 ? -1.511 9.317 14.739 1.00 33.14 97 ASP A CA 16
ATOM 18271 C C . ASP A 1 2 ? -0.518 9.377 13.570 1.00 51.31 97 ASP A C 16
ATOM 18272 O O . ASP A 1 2 ? -0.689 10.171 12.631 1.00 73.01 97 ASP A O 16
ATOM 18281 N N . ALA A 1 3 ? 0.513 8.517 13.625 1.00 11.43 98 ALA A N 16
ATOM 18282 C CA . ALA A 1 3 ? 1.518 8.388 12.557 1.00 70.34 98 ALA A CA 16
ATOM 18283 C C . ALA A 1 3 ? 0.991 7.451 11.448 1.00 3.35 98 ALA A C 16
ATOM 18284 O O . ALA A 1 3 ? 1.471 6.325 11.269 1.00 23.14 98 ALA A O 16
ATOM 18291 N N . PHE A 1 4 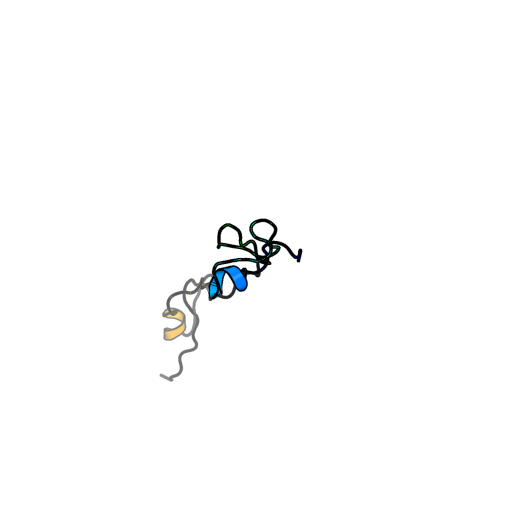? -0.039 7.925 10.731 1.00 1.14 99 PHE A N 16
ATOM 18292 C CA . PHE A 1 4 ? -0.688 7.184 9.634 1.00 53.21 99 PHE A CA 16
ATOM 18293 C C . PHE A 1 4 ? -0.723 8.045 8.369 1.00 41.02 99 PHE A C 16
ATOM 18294 O O . PHE A 1 4 ? -1.148 9.206 8.417 1.00 31.41 99 PHE A O 16
ATOM 18311 N N . LYS A 1 5 ? -0.235 7.451 7.262 1.00 32.14 100 LYS A N 16
ATOM 18312 C CA . LYS A 1 5 ? -0.407 7.947 5.883 1.00 43.42 100 LYS A CA 16
ATOM 18313 C C . LYS A 1 5 ? 0.192 9.350 5.670 1.00 4.32 100 LYS A C 16
ATOM 18314 O O . LYS A 1 5 ? -0.228 10.094 4.787 1.00 62.40 100 LYS A O 16
ATOM 18333 N N . THR A 1 6 ? 1.223 9.661 6.469 1.00 3.42 101 THR A N 16
ATOM 18334 C CA . THR A 1 6 ? 1.991 10.914 6.379 1.00 32.11 101 THR A CA 16
ATOM 18335 C C . THR A 1 6 ? 2.893 10.929 5.119 1.00 63.44 101 THR A C 16
ATOM 18336 O O . THR A 1 6 ? 3.216 11.992 4.579 1.00 54.25 101 THR A O 16
ATOM 18347 N N . ALA A 1 7 ? 3.268 9.725 4.663 1.00 72.44 102 ALA A N 16
ATOM 18348 C CA . ALA A 1 7 ? 4.110 9.503 3.475 1.00 22.13 102 ALA A CA 16
ATOM 18349 C C . ALA A 1 7 ? 3.439 8.447 2.585 1.00 51.13 102 ALA A C 16
ATOM 18350 O O . ALA A 1 7 ? 2.556 7.718 3.051 1.00 14.03 102 ALA A O 16
ATOM 18357 N N . LEU A 1 8 ? 3.858 8.379 1.312 1.00 23.31 103 LEU A N 16
ATOM 18358 C CA . LEU A 1 8 ? 3.282 7.451 0.320 1.00 35.33 103 LEU A CA 16
ATOM 18359 C C . LEU A 1 8 ? 3.726 5.993 0.574 1.00 31.12 103 LEU A C 16
ATOM 18360 O O . LEU A 1 8 ? 4.762 5.737 1.204 1.00 71.43 103 LEU A O 16
ATOM 18376 N N . CYS A 1 9 ? 2.911 5.056 0.073 1.00 25.11 104 CYS A N 16
ATOM 18377 C CA . CYS A 1 9 ? 3.057 3.610 0.302 1.00 42.43 104 CYS A CA 16
ATOM 18378 C C . CYS A 1 9 ? 3.918 2.974 -0.791 1.00 51.40 104 CYS A C 16
ATOM 18379 O O . CYS A 1 9 ? 3.566 3.030 -1.976 1.00 41.42 104 CYS A O 16
ATOM 18386 N N . ASP A 1 10 ? 5.047 2.372 -0.376 1.00 14.22 105 ASP A N 16
ATOM 18387 C CA . ASP A 1 10 ? 5.978 1.673 -1.282 1.00 21.43 105 ASP A CA 16
ATOM 18388 C C . ASP A 1 10 ? 5.276 0.500 -1.979 1.00 64.24 105 ASP A C 16
ATOM 18389 O O . ASP A 1 10 ? 5.417 0.324 -3.181 1.00 72.54 105 ASP A O 16
ATOM 18398 N N . ALA A 1 11 ? 4.492 -0.264 -1.198 1.00 73.11 106 ALA A N 16
ATOM 18399 C CA . ALA A 1 11 ? 3.712 -1.421 -1.693 1.00 4.24 106 ALA A CA 16
ATOM 18400 C C . ALA A 1 11 ? 2.720 -1.018 -2.807 1.00 62.35 106 ALA A C 16
ATOM 18401 O O . ALA A 1 11 ? 2.476 -1.789 -3.743 1.00 0.25 106 ALA A O 16
ATOM 18408 N N . TYR A 1 12 ? 2.170 0.204 -2.693 1.00 32.44 107 TYR A N 16
ATOM 18409 C CA . TYR A 1 12 ? 1.258 0.774 -3.701 1.00 51.31 107 TYR A CA 16
ATOM 18410 C C . TYR A 1 12 ? 2.037 1.181 -4.969 1.00 63.44 107 TYR A C 16
ATOM 18411 O O . TYR A 1 12 ? 1.529 1.058 -6.082 1.00 20.21 107 TYR A O 16
ATOM 18429 N N . LYS A 1 13 ? 3.267 1.673 -4.793 1.00 30.43 108 LYS A N 16
ATOM 18430 C CA . LYS A 1 13 ? 4.091 2.167 -5.914 1.00 42.54 108 LYS A CA 16
ATOM 18431 C C . LYS A 1 13 ? 4.797 1.013 -6.668 1.00 55.34 108 LYS A C 16
ATOM 18432 O O . LYS A 1 13 ? 5.062 1.134 -7.868 1.00 44.45 108 LYS A O 16
ATOM 18451 N N . ARG A 1 14 ? 5.074 -0.107 -5.969 1.00 75.24 109 ARG A N 16
ATOM 18452 C CA . ARG A 1 14 ? 5.784 -1.270 -6.557 1.00 12.25 109 ARG A CA 16
ATOM 18453 C C . ARG A 1 14 ? 4.789 -2.277 -7.160 1.00 72.44 109 ARG A C 16
ATOM 18454 O O . ARG A 1 14 ? 4.940 -2.703 -8.311 1.00 52.02 109 ARG A O 16
ATOM 18475 N N . SER A 1 15 ? 3.779 -2.664 -6.358 1.00 40.20 110 SER A N 16
ATOM 18476 C CA . SER A 1 15 ? 2.862 -3.782 -6.683 1.00 42.22 110 SER A CA 16
ATOM 18477 C C . SER A 1 15 ? 1.414 -3.319 -6.944 1.00 22.33 110 SER A C 16
ATOM 18478 O O . SER A 1 15 ? 0.572 -4.147 -7.326 1.00 5.10 110 SER A O 16
ATOM 18486 N N . GLN A 1 16 ? 1.150 -2.006 -6.743 1.00 22.13 111 GLN A N 16
ATOM 18487 C CA . GLN A 1 16 ? -0.189 -1.377 -6.865 1.00 4.12 111 GLN A CA 16
ATOM 18488 C C . GLN A 1 16 ? -1.125 -1.834 -5.724 1.00 54.42 111 GLN A C 16
ATOM 18489 O O . GLN A 1 16 ? -1.428 -1.051 -4.814 1.00 13.41 111 GLN A O 16
ATOM 18503 N N . ALA A 1 17 ? -1.563 -3.108 -5.773 1.00 35.30 112 ALA A N 16
ATOM 18504 C CA . ALA A 1 17 ? -2.392 -3.716 -4.719 1.00 75.23 112 ALA A CA 16
ATOM 18505 C C . ALA A 1 17 ? -1.547 -3.968 -3.450 1.00 2.41 112 ALA A C 16
ATOM 18506 O O . ALA A 1 17 ? -0.817 -4.964 -3.363 1.00 20.32 112 ALA A O 16
ATOM 18513 N N . CYS A 1 18 ? -1.620 -3.016 -2.506 1.00 54.31 113 CYS A N 16
ATOM 18514 C CA . CYS A 1 18 ? -0.935 -3.088 -1.200 1.00 3.14 113 CYS A CA 16
ATOM 18515 C C . CYS A 1 18 ? -1.636 -4.119 -0.291 1.00 64.50 113 CYS A C 16
ATOM 18516 O O . CYS A 1 18 ? -2.852 -4.038 -0.086 1.00 63.04 113 CYS A O 16
ATOM 18523 N N . SER A 1 19 ? -0.852 -5.070 0.252 1.00 64.42 114 SER A N 16
ATOM 18524 C CA . SER A 1 19 ? -1.366 -6.218 1.033 1.00 33.32 114 SER A CA 16
ATOM 18525 C C . SER A 1 19 ? -2.047 -5.770 2.346 1.00 4.24 114 SER A C 16
ATOM 18526 O O . SER A 1 19 ? -2.999 -6.415 2.809 1.00 74.10 114 SER A O 16
ATOM 18534 N N . TYR A 1 20 ? -1.557 -4.658 2.930 1.00 54.13 115 TYR A N 16
ATOM 18535 C CA . TYR A 1 20 ? -2.113 -4.091 4.177 1.00 42.05 115 TYR A CA 16
ATOM 18536 C C . TYR A 1 20 ? -3.504 -3.457 3.945 1.00 32.41 115 TYR A C 16
ATOM 18537 O O . TYR A 1 20 ? -4.365 -3.532 4.822 1.00 34.24 115 TYR A O 16
ATOM 18555 N N . GLY A 1 21 ? -3.705 -2.841 2.759 1.00 55.50 116 GLY A N 16
ATOM 18556 C CA . GLY A 1 21 ? -4.989 -2.214 2.398 1.00 75.02 116 GLY A CA 16
ATOM 18557 C C . GLY A 1 21 ? -5.379 -1.063 3.326 1.00 43.11 116 GLY A C 16
ATOM 18558 O O . GLY A 1 21 ? -4.751 -0.002 3.293 1.00 2.41 116 GLY A O 16
ATOM 18562 N N . ASP A 1 22 ? -6.411 -1.284 4.163 1.00 50.32 117 ASP A N 16
ATOM 18563 C CA . ASP A 1 22 ? -6.885 -0.294 5.165 1.00 54.20 117 ASP A CA 16
ATOM 18564 C C . ASP A 1 22 ? -5.931 -0.228 6.365 1.00 44.14 117 ASP A C 16
ATOM 18565 O O . ASP A 1 22 ? -5.801 0.818 7.011 1.00 71.44 117 ASP A O 16
ATOM 18574 N N . GLN A 1 23 ? -5.255 -1.358 6.642 1.00 12.34 118 GLN A N 16
ATOM 18575 C CA . GLN A 1 23 ? -4.294 -1.481 7.760 1.00 11.31 118 GLN A CA 16
ATOM 18576 C C . GLN A 1 23 ? -2.946 -0.800 7.438 1.00 13.24 118 GLN A C 16
ATOM 18577 O O . GLN A 1 23 ? -2.046 -0.777 8.284 1.00 22.43 118 GLN A O 16
ATOM 18591 N N . CYS A 1 24 ? -2.821 -0.254 6.211 1.00 55.13 119 CYS A N 16
ATOM 18592 C CA . CYS A 1 24 ? -1.592 0.387 5.729 1.00 34.13 119 CYS A CA 16
ATOM 18593 C C . CYS A 1 24 ? -1.345 1.718 6.467 1.00 21.00 119 CYS A C 16
ATOM 18594 O O . CYS A 1 24 ? -2.229 2.584 6.520 1.00 22.41 119 CYS A O 16
ATOM 18601 N N . ARG A 1 25 ? -0.134 1.862 7.030 1.00 52.33 120 ARG A N 16
ATOM 18602 C CA . ARG A 1 25 ? 0.296 3.078 7.760 1.00 2.25 120 ARG A CA 16
ATOM 18603 C C . ARG A 1 25 ? 0.920 4.115 6.802 1.00 32.54 120 ARG A C 16
ATOM 18604 O O . ARG A 1 25 ? 1.529 5.098 7.247 1.00 72.12 120 ARG A O 16
ATOM 18625 N N . PHE A 1 26 ? 0.766 3.882 5.482 1.00 24.24 121 PHE A N 16
ATOM 18626 C CA . PHE A 1 26 ? 1.208 4.802 4.418 1.00 35.13 121 PHE A CA 16
ATOM 18627 C C . PHE A 1 26 ? 0.085 4.977 3.371 1.00 50.43 121 PHE A C 16
ATOM 18628 O O . PHE A 1 26 ? -0.734 4.074 3.164 1.00 11.23 121 PHE A O 16
ATOM 18645 N N . ALA A 1 27 ? 0.082 6.149 2.715 1.00 60.43 122 ALA A N 16
ATOM 18646 C CA . ALA A 1 27 ? -1.011 6.616 1.846 1.00 25.53 122 ALA A CA 16
ATOM 18647 C C . ALA A 1 27 ? -0.965 5.971 0.449 1.00 34.32 122 ALA A C 16
ATOM 18648 O O . ALA A 1 27 ? 0.100 5.869 -0.162 1.00 22.45 122 ALA A O 16
ATOM 18655 N N . HIS A 1 28 ? -2.147 5.572 -0.052 1.00 63.30 123 HIS A N 16
ATOM 18656 C CA . HIS A 1 28 ? -2.325 4.996 -1.408 1.00 32.31 123 HIS A CA 16
ATOM 18657 C C . HIS A 1 28 ? -2.803 6.091 -2.388 1.00 51.23 123 HIS A C 16
ATOM 18658 O O . HIS A 1 28 ? -3.462 5.802 -3.394 1.00 21.20 123 HIS A O 16
ATOM 18672 N N . GLY A 1 29 ? -2.413 7.343 -2.094 1.00 55.25 124 GLY A N 16
ATOM 18673 C CA . GLY A 1 29 ? -2.812 8.507 -2.877 1.00 61.13 124 GLY A CA 16
ATOM 18674 C C . GLY A 1 29 ? -2.483 9.801 -2.151 1.00 72.23 124 GLY A C 16
ATOM 18675 O O . GLY A 1 29 ? -2.273 9.796 -0.928 1.00 24.41 124 GLY A O 16
ATOM 18679 N N . VAL A 1 30 ? -2.453 10.920 -2.901 1.00 21.22 125 VAL A N 16
ATOM 18680 C CA . VAL A 1 30 ? -2.170 12.265 -2.350 1.00 71.15 125 VAL A CA 16
ATOM 18681 C C . VAL A 1 30 ? -3.300 12.721 -1.396 1.00 73.24 125 VAL A C 16
ATOM 18682 O O . VAL A 1 30 ? -3.081 13.528 -0.490 1.00 10.40 125 VAL A O 16
ATOM 18695 N N . HIS A 1 31 ? -4.498 12.145 -1.610 1.00 62.43 126 HIS A N 16
ATOM 18696 C CA . HIS A 1 31 ? -5.723 12.448 -0.846 1.00 53.02 126 HIS A CA 16
ATOM 18697 C C . HIS A 1 31 ? -5.569 12.044 0.632 1.00 72.12 126 HIS A C 16
ATOM 18698 O O . HIS A 1 31 ? -6.094 12.711 1.531 1.00 62.22 126 HIS A O 16
ATOM 18712 N N . GLU A 1 32 ? -4.826 10.945 0.863 1.00 35.43 127 GLU A N 16
ATOM 18713 C CA . GLU A 1 32 ? -4.646 10.356 2.202 1.00 23.24 127 GLU A CA 16
ATOM 18714 C C . GLU A 1 32 ? -3.385 10.886 2.908 1.00 13.53 127 GLU A C 16
ATOM 18715 O O . GLU A 1 32 ? -3.095 10.460 4.026 1.00 63.32 127 GLU A O 16
ATOM 18727 N N . LEU A 1 33 ? -2.656 11.830 2.277 1.00 44.32 128 LEU A N 16
ATOM 18728 C CA . LEU A 1 33 ? -1.401 12.364 2.840 1.00 21.42 128 LEU A CA 16
ATOM 18729 C C . LEU A 1 33 ? -1.726 13.313 3.992 1.00 51.14 128 LEU A C 16
ATOM 18730 O O . LEU A 1 33 ? -2.321 14.372 3.788 1.00 1.03 128 LEU A O 16
ATOM 18746 N N . ARG A 1 34 ? -1.379 12.886 5.210 1.00 74.43 129 ARG A N 16
ATOM 18747 C CA . ARG A 1 34 ? -1.685 13.613 6.439 1.00 74.42 129 ARG A CA 16
ATOM 18748 C C . ARG A 1 34 ? -0.443 14.415 6.843 1.00 51.14 129 ARG A C 16
ATOM 18749 O O . ARG A 1 34 ? 0.536 13.837 7.328 1.00 2.44 129 ARG A O 16
ATOM 18770 N N . LEU A 1 35 ? -0.470 15.737 6.580 1.00 74.35 130 LEU A N 16
ATOM 18771 C CA . LEU A 1 35 ? 0.653 16.642 6.887 1.00 30.24 130 LEU A CA 16
ATOM 18772 C C . LEU A 1 35 ? 0.887 16.725 8.418 1.00 40.13 130 LEU A C 16
ATOM 18773 O O . LEU A 1 35 ? -0.056 16.522 9.188 1.00 64.10 130 LEU A O 16
ATOM 18789 N N . PRO A 1 36 ? 2.154 16.967 8.889 1.00 73.44 131 PRO A N 16
ATOM 18790 C CA . PRO A 1 36 ? 2.438 17.124 10.334 1.00 42.25 131 PRO A CA 16
ATOM 18791 C C . PRO A 1 36 ? 1.745 18.381 10.909 1.00 20.33 131 PRO A C 16
ATOM 18792 O O . PRO A 1 36 ? 2.201 19.515 10.688 1.00 13.41 131 PRO A O 16
ATOM 18803 N N . MET A 1 37 ? 0.588 18.159 11.573 1.00 1.13 132 MET A N 16
ATOM 18804 C CA . MET A 1 37 ? -0.165 19.216 12.268 1.00 21.01 132 MET A CA 16
ATOM 18805 C C . MET A 1 37 ? 0.669 19.791 13.432 1.00 23.22 132 MET A C 16
ATOM 18806 O O . MET A 1 37 ? 0.657 19.268 14.557 1.00 23.12 132 MET A O 16
ATOM 18820 N N . ASN A 1 38 ? 1.435 20.837 13.109 1.00 45.15 133 ASN A N 16
ATOM 18821 C CA . ASN A 1 38 ? 2.285 21.568 14.057 1.00 11.44 133 ASN A CA 16
ATOM 18822 C C . ASN A 1 38 ? 1.440 22.586 14.860 1.00 75.11 133 ASN A C 16
ATOM 18823 O O . ASN A 1 38 ? 0.373 23.002 14.385 1.00 32.10 133 ASN A O 16
ATOM 18834 N N . PRO A 1 39 ? 1.869 22.967 16.114 1.00 43.13 134 PRO A N 16
ATOM 18835 C CA . PRO A 1 39 ? 1.211 24.050 16.905 1.00 74.44 134 PRO A CA 16
ATOM 18836 C C . PRO A 1 39 ? 1.251 25.437 16.211 1.00 13.04 134 PRO A C 16
ATOM 18837 O O . PRO A 1 39 ? 1.881 25.598 15.150 1.00 23.43 134 PRO A O 16
ATOM 18848 N N . ARG A 1 40 ? 0.574 26.423 16.846 1.00 61.45 135 ARG A N 16
ATOM 18849 C CA . ARG A 1 40 ? 0.412 27.803 16.333 1.00 15.32 135 ARG A CA 16
ATOM 18850 C C . ARG A 1 40 ? -0.413 27.785 15.027 1.00 4.11 135 ARG A C 16
ATOM 18851 O O . ARG A 1 40 ? 0.147 27.849 13.920 1.00 51.24 135 ARG A O 16
ATOM 18872 N N . GLY A 1 41 ? -1.742 27.636 15.185 1.00 63.12 136 GLY A N 16
ATOM 18873 C CA . GLY A 1 41 ? -2.665 27.498 14.060 1.00 73.21 136 GLY A CA 16
ATOM 18874 C C . GLY A 1 41 ? -2.789 28.769 13.227 1.00 2.12 136 GLY A C 16
ATOM 18875 O O . GLY A 1 41 ? -2.231 28.858 12.126 1.00 30.03 136 GLY A O 16
ATOM 18879 N N . ARG A 1 42 ? -3.522 29.758 13.761 1.00 33.22 137 ARG A N 16
ATOM 18880 C CA . ARG A 1 42 ? -3.730 31.070 13.111 1.00 72.44 137 ARG A CA 16
ATOM 18881 C C . ARG A 1 42 ? -3.355 32.178 14.112 1.00 52.51 137 ARG A C 16
ATOM 18882 O O . ARG A 1 42 ? -3.654 32.055 15.303 1.00 60.24 137 ARG A O 16
ATOM 18903 N N . ASN A 1 43 ? -2.689 33.246 13.642 1.00 32.13 138 ASN A N 16
ATOM 18904 C CA . ASN A 1 43 ? -2.324 34.395 14.502 1.00 51.13 138 ASN A CA 16
ATOM 18905 C C . ASN A 1 43 ? -3.513 35.369 14.602 1.00 41.44 138 ASN A C 16
ATOM 18906 O O . ASN A 1 43 ? -3.636 36.310 13.806 1.00 11.05 138 ASN A O 16
ATOM 18917 N N . HIS A 1 44 ? -4.432 35.075 15.541 1.00 12.15 139 HIS A N 16
ATOM 18918 C CA . HIS A 1 44 ? -5.599 35.924 15.832 1.00 74.45 139 HIS A CA 16
ATOM 18919 C C . HIS A 1 44 ? -5.314 36.785 17.085 1.00 50.44 139 HIS A C 16
ATOM 18920 O O . HIS A 1 44 ? -5.155 36.228 18.184 1.00 61.23 139 HIS A O 16
ATOM 18934 N N . PRO A 1 45 ? -5.205 38.147 16.941 1.00 23.04 140 PRO A N 16
ATOM 18935 C CA . PRO A 1 45 ? -5.090 39.068 18.092 1.00 42.13 140 PRO A CA 16
ATOM 18936 C C . PRO A 1 45 ? -6.439 39.210 18.834 1.00 62.34 140 PRO A C 16
ATOM 18937 O O . PRO A 1 45 ? -7.255 40.083 18.515 1.00 13.11 140 PRO A O 16
ATOM 18948 N N . LYS A 1 46 ? -6.683 38.286 19.780 1.00 71.35 141 LYS A N 16
ATOM 18949 C CA . LYS A 1 46 ? -7.885 38.298 20.633 1.00 33.23 141 LYS A CA 16
ATOM 18950 C C . LYS A 1 46 ? -7.734 39.363 21.734 1.00 32.42 141 LYS A C 16
ATOM 18951 O O . LYS A 1 46 ? -6.622 39.609 22.216 1.00 44.22 141 LYS A O 16
ATOM 18970 N N . TYR A 1 47 ? -8.865 39.965 22.136 1.00 43.51 142 TYR A N 16
ATOM 18971 C CA . TYR A 1 47 ? -8.909 41.017 23.168 1.00 12.43 142 TYR A CA 16
ATOM 18972 C C . TYR A 1 47 ? -8.285 40.545 24.502 1.00 15.10 142 TYR A C 16
ATOM 18973 O O . TYR A 1 47 ? -7.504 41.267 25.124 1.00 40.23 142 TYR A O 16
ATOM 18991 N N . LYS A 1 48 ? -8.595 39.296 24.894 1.00 13.00 143 LYS A N 16
ATOM 18992 C CA . LYS A 1 48 ? -8.198 38.748 26.207 1.00 41.21 143 LYS A CA 16
ATOM 18993 C C . LYS A 1 48 ? -6.893 37.921 26.106 1.00 32.34 143 LYS A C 16
ATOM 18994 O O . LYS A 1 48 ? -6.544 37.176 27.027 1.00 40.15 143 LYS A O 16
ATOM 19013 N N . THR A 1 49 ? -6.160 38.069 24.988 1.00 75.54 144 THR A N 16
ATOM 19014 C CA . THR A 1 49 ? -4.797 37.515 24.841 1.00 2.23 144 THR A CA 16
ATOM 19015 C C . THR A 1 49 ? -3.764 38.657 24.782 1.00 54.40 144 THR A C 16
ATOM 19016 O O . THR A 1 49 ? -2.596 38.467 25.134 1.00 25.15 144 THR A O 16
ATOM 19027 N N . VAL A 1 50 ? -4.216 39.846 24.336 1.00 62.52 145 VAL A N 16
ATOM 19028 C CA . VAL A 1 50 ? -3.359 41.040 24.176 1.00 43.32 145 VAL A CA 16
ATOM 19029 C C . VAL A 1 50 ? -3.480 41.944 25.425 1.00 10.40 145 VAL A C 16
ATOM 19030 O O . VAL A 1 50 ? -4.568 42.062 26.000 1.00 22.04 145 VAL A O 16
ATOM 19043 N N . LEU A 1 51 ? -2.353 42.564 25.836 1.00 2.11 146 LEU A N 16
ATOM 19044 C CA . LEU A 1 51 ? -2.293 43.471 27.004 1.00 23.40 146 LEU A CA 16
ATOM 19045 C C . LEU A 1 51 ? -2.872 44.864 26.671 1.00 75.24 146 LEU A C 16
ATOM 19046 O O . LEU A 1 51 ? -2.972 45.253 25.498 1.00 73.45 146 LEU A O 16
ATOM 19062 N N . CYS A 1 52 ? -3.245 45.599 27.727 1.00 74.40 147 CYS A N 16
ATOM 19063 C CA . CYS A 1 52 ? -3.808 46.955 27.634 1.00 74.44 147 CYS A CA 16
ATOM 19064 C C . CYS A 1 52 ? -2.669 47.967 27.502 1.00 12.43 147 CYS A C 16
ATOM 19065 O O . CYS A 1 52 ? -1.866 48.099 28.422 1.00 41.42 147 CYS A O 16
ATOM 19072 N N . ASP A 1 53 ? -2.607 48.662 26.353 1.00 24.32 148 ASP A N 16
ATOM 19073 C CA . ASP A 1 53 ? -1.523 49.616 26.024 1.00 74.20 148 ASP A CA 16
ATOM 19074 C C . ASP A 1 53 ? -1.404 50.711 27.091 1.00 75.04 148 ASP A C 16
ATOM 19075 O O . ASP A 1 53 ? -0.335 50.906 27.676 1.00 44.14 148 ASP A O 16
ATOM 19084 N N . LYS A 1 54 ? -2.540 51.377 27.362 1.00 31.53 149 LYS A N 16
ATOM 19085 C CA . LYS A 1 54 ? -2.620 52.501 28.310 1.00 42.21 149 LYS A CA 16
ATOM 19086 C C . LYS A 1 54 ? -2.175 52.078 29.723 1.00 73.55 149 LYS A C 16
ATOM 19087 O O . LYS A 1 54 ? -1.371 52.759 30.357 1.00 13.23 149 LYS A O 16
ATOM 19106 N N . PHE A 1 55 ? -2.670 50.913 30.172 1.00 55.53 150 PHE A N 16
ATOM 19107 C CA . PHE A 1 55 ? -2.472 50.434 31.554 1.00 64.20 150 PHE A CA 16
ATOM 19108 C C . PHE A 1 55 ? -1.033 49.890 31.749 1.00 23.55 150 PHE A C 16
ATOM 19109 O O . PHE A 1 55 ? -0.490 49.956 32.853 1.00 1.31 150 PHE A O 16
ATOM 19126 N N . SER A 1 56 ? -0.425 49.365 30.669 1.00 74.51 151 SER A N 16
ATOM 19127 C CA . SER A 1 56 ? 0.964 48.854 30.700 1.00 31.22 151 SER A CA 16
ATOM 19128 C C . SER A 1 56 ? 1.984 50.008 30.768 1.00 60.33 151 SER A C 16
ATOM 19129 O O . SER A 1 56 ? 3.056 49.859 31.368 1.00 74.23 151 SER A O 16
ATOM 19137 N N . MET A 1 57 ? 1.644 51.151 30.139 1.00 14.34 152 MET A N 16
ATOM 19138 C CA . MET A 1 57 ? 2.560 52.305 30.023 1.00 60.32 152 MET A CA 16
ATOM 19139 C C . MET A 1 57 ? 2.434 53.258 31.229 1.00 32.41 152 MET A C 16
ATOM 19140 O O . MET A 1 57 ? 3.435 53.585 31.872 1.00 2.14 152 MET A O 16
ATOM 19154 N N . THR A 1 58 ? 1.196 53.693 31.531 1.00 3.44 153 THR A N 16
ATOM 19155 C CA . THR A 1 58 ? 0.929 54.722 32.566 1.00 60.11 153 THR A CA 16
ATOM 19156 C C . THR A 1 58 ? 0.507 54.091 33.908 1.00 13.33 153 THR A C 16
ATOM 19157 O O . THR A 1 58 ? 0.718 54.686 34.974 1.00 60.14 153 THR A O 16
ATOM 19168 N N . GLY A 1 59 ? -0.093 52.888 33.839 1.00 62.22 154 GLY A N 16
ATOM 19169 C CA . GLY A 1 59 ? -0.706 52.246 35.008 1.00 51.10 154 GLY A CA 16
ATOM 19170 C C . GLY A 1 59 ? -2.191 52.572 35.135 1.00 24.01 154 GLY A C 16
ATOM 19171 O O . GLY A 1 59 ? -2.835 52.176 36.112 1.00 23.12 154 GLY A O 16
ATOM 19175 N N . ASN A 1 60 ? -2.738 53.295 34.135 1.00 51.42 155 ASN A N 16
ATOM 19176 C CA . ASN A 1 60 ? -4.149 53.734 34.105 1.00 15.23 155 ASN A CA 16
ATOM 19177 C C . ASN A 1 60 ? -4.739 53.512 32.706 1.00 62.31 155 ASN A C 16
ATOM 19178 O O . ASN A 1 60 ? -4.076 53.775 31.696 1.00 44.04 155 ASN A O 16
ATOM 19189 N N . CYS A 1 61 ? -5.994 53.032 32.659 1.00 21.31 156 CYS A N 16
ATOM 19190 C CA . CYS A 1 61 ? -6.739 52.798 31.408 1.00 71.14 156 CYS A CA 16
ATOM 19191 C C . CYS A 1 61 ? -8.041 53.618 31.419 1.00 34.40 156 CYS A C 16
ATOM 19192 O O . CYS A 1 61 ? -8.854 53.488 32.343 1.00 5.11 156 CYS A O 16
ATOM 19199 N N . LYS A 1 62 ? -8.225 54.456 30.381 1.00 72.41 157 LYS A N 16
ATOM 19200 C CA . LYS A 1 62 ? -9.385 55.371 30.256 1.00 64.44 157 LYS A CA 16
ATOM 19201 C C . LYS A 1 62 ? -10.714 54.614 30.036 1.00 43.24 157 LYS A C 16
ATOM 19202 O O . LYS A 1 62 ? -11.789 55.133 30.358 1.00 5.51 157 LYS A O 16
ATOM 19221 N N . TYR A 1 63 ? -10.624 53.388 29.489 1.00 73.12 158 TYR A N 16
ATOM 19222 C CA . TYR A 1 63 ? -11.798 52.528 29.235 1.00 1.25 158 TYR A CA 16
ATOM 19223 C C . TYR A 1 63 ? -12.273 51.847 30.536 1.00 34.12 158 TYR A C 16
ATOM 19224 O O . TYR A 1 63 ? -13.444 51.470 30.646 1.00 30.40 158 TYR A O 16
ATOM 19242 N N . GLY A 1 64 ? -11.345 51.693 31.505 1.00 61.41 159 GLY A N 16
ATOM 19243 C CA . GLY A 1 64 ? -11.651 51.108 32.816 1.00 35.41 159 GLY A CA 16
ATOM 19244 C C . GLY A 1 64 ? -12.083 49.645 32.737 1.00 54.22 159 GLY A C 16
ATOM 19245 O O . GLY A 1 64 ? -11.368 48.822 32.164 1.00 30.11 159 GLY A O 16
ATOM 19249 N N . THR A 1 65 ? -13.268 49.330 33.290 1.00 3.13 160 THR A N 16
ATOM 19250 C CA . THR A 1 65 ? -13.840 47.966 33.268 1.00 32.32 160 THR A CA 16
ATOM 19251 C C . THR A 1 65 ? -14.331 47.576 31.856 1.00 20.03 160 THR A C 16
ATOM 19252 O O . THR A 1 65 ? -14.476 46.387 31.550 1.00 45.32 160 THR A O 16
ATOM 19263 N N . ARG A 1 66 ? -14.581 48.593 31.004 1.00 10.10 161 ARG A N 16
ATOM 19264 C CA . ARG A 1 66 ? -15.009 48.396 29.600 1.00 13.34 161 ARG A CA 16
ATOM 19265 C C . ARG A 1 66 ? -13.812 48.111 28.666 1.00 71.12 161 ARG A C 16
ATOM 19266 O O . ARG A 1 66 ? -14.004 47.903 27.461 1.00 75.43 161 ARG A O 16
ATOM 19287 N N . CYS A 1 67 ? -12.586 48.112 29.227 1.00 64.11 162 CYS A N 16
ATOM 19288 C CA . CYS A 1 67 ? -11.362 47.773 28.485 1.00 11.04 162 CYS A CA 16
ATOM 19289 C C . CYS A 1 67 ? -11.336 46.275 28.157 1.00 71.35 162 CYS A C 16
ATOM 19290 O O . CYS A 1 67 ? -11.428 45.435 29.059 1.00 34.04 162 CYS A O 16
ATOM 19297 N N . GLN A 1 68 ? -11.224 45.964 26.864 1.00 21.43 163 GLN A N 16
ATOM 19298 C CA . GLN A 1 68 ? -11.226 44.584 26.357 1.00 4.03 163 GLN A CA 16
ATOM 19299 C C . GLN A 1 68 ? -9.865 43.891 26.595 1.00 5.01 163 GLN A C 16
ATOM 19300 O O . GLN A 1 68 ? -9.809 42.678 26.830 1.00 75.24 163 GLN A O 16
ATOM 19314 N N . PHE A 1 69 ? -8.779 44.681 26.560 1.00 20.30 164 PHE A N 16
ATOM 19315 C CA . PHE A 1 69 ? -7.403 44.167 26.679 1.00 72.30 164 PHE A CA 16
ATOM 19316 C C . PHE A 1 69 ? -7.005 43.973 28.156 1.00 23.41 164 PHE A C 16
ATOM 19317 O O . PHE A 1 69 ? -7.447 44.734 29.028 1.00 73.23 164 PHE A O 16
ATOM 19334 N N . ILE A 1 70 ? -6.147 42.958 28.398 1.00 41.43 165 ILE A N 16
ATOM 19335 C CA . ILE A 1 70 ? -5.724 42.514 29.747 1.00 30.55 165 ILE A CA 16
ATOM 19336 C C . ILE A 1 70 ? -5.051 43.656 30.539 1.00 72.14 165 ILE A C 16
ATOM 19337 O O . ILE A 1 70 ? -4.006 44.163 30.115 1.00 3.32 165 ILE A O 16
ATOM 19353 N N . HIS A 1 71 ? -5.644 44.052 31.682 1.00 1.10 166 HIS A N 16
ATOM 19354 C CA . HIS A 1 71 ? -4.982 44.968 32.625 1.00 1.21 166 HIS A CA 16
ATOM 19355 C C . HIS A 1 71 ? -3.910 44.208 33.419 1.00 43.31 166 HIS A C 16
ATOM 19356 O O . HIS A 1 71 ? -4.188 43.570 34.442 1.00 34.50 166 HIS A O 16
ATOM 19370 N N . LYS A 1 72 ? -2.693 44.254 32.879 1.00 52.01 167 LYS A N 16
ATOM 19371 C CA . LYS A 1 72 ? -1.491 43.696 33.486 1.00 63.40 167 LYS A CA 16
ATOM 19372 C C . LYS A 1 72 ? -0.766 44.821 34.236 1.00 54.32 167 LYS A C 16
ATOM 19373 O O . LYS A 1 72 ? -0.467 45.866 33.636 1.00 62.40 167 LYS A O 16
ATOM 19392 N N . ILE A 1 73 ? -0.487 44.602 35.531 1.00 62.22 168 ILE A N 16
ATOM 19393 C CA . ILE A 1 73 ? 0.191 45.593 36.386 1.00 2.53 168 ILE A CA 16
ATOM 19394 C C . ILE A 1 73 ? 1.628 45.802 35.866 1.00 3.12 168 ILE A C 16
ATOM 19395 O O . ILE A 1 73 ? 2.293 44.822 35.505 1.00 44.42 168 ILE A O 16
ATOM 19411 N N . VAL A 1 74 ? 2.067 47.081 35.803 1.00 61.04 169 VAL A N 16
ATOM 19412 C CA . VAL A 1 74 ? 3.360 47.483 35.204 1.00 1.02 169 VAL A CA 16
ATOM 19413 C C . VAL A 1 74 ? 4.536 46.707 35.836 1.00 33.34 169 VAL A C 16
ATOM 19414 O O . VAL A 1 74 ? 4.774 46.799 37.047 1.00 53.11 169 VAL A O 16
ATOM 19427 N N . ASP A 1 75 ? 5.242 45.927 35.000 1.00 4.12 170 ASP A N 16
ATOM 19428 C CA . ASP A 1 75 ? 6.351 45.060 35.434 1.00 41.13 170 ASP A CA 16
ATOM 19429 C C . ASP A 1 75 ? 7.692 45.811 35.303 1.00 31.32 170 ASP A C 16
ATOM 19430 O O . ASP A 1 75 ? 8.622 45.358 34.617 1.00 14.34 170 ASP A O 16
ATOM 19439 N N . GLY A 1 76 ? 7.770 46.980 35.967 1.00 20.43 171 GLY A N 16
ATOM 19440 C CA . GLY A 1 76 ? 8.971 47.820 35.964 1.00 24.12 171 GLY A CA 16
ATOM 19441 C C . GLY A 1 76 ? 9.943 47.428 37.069 1.00 4.32 171 GLY A C 16
ATOM 19442 O O . GLY A 1 76 ? 10.163 48.191 38.020 1.00 45.33 171 GLY A O 16
ATOM 19446 N N . ASN A 1 77 ? 10.511 46.214 36.948 1.00 3.15 172 ASN A N 16
ATOM 19447 C CA . ASN A 1 77 ? 11.461 45.664 37.928 1.00 33.34 172 ASN A CA 16
ATOM 19448 C C . ASN A 1 77 ? 12.835 46.348 37.768 1.00 73.24 172 ASN A C 16
ATOM 19449 O O . ASN A 1 77 ? 13.573 46.068 36.812 1.00 74.11 172 ASN A O 16
ATOM 19460 N N . ALA A 1 78 ? 13.128 47.285 38.685 1.00 15.01 173 ALA A N 16
ATOM 19461 C CA . ALA A 1 78 ? 14.399 48.020 38.728 1.00 62.34 173 ALA A CA 16
ATOM 19462 C C . ALA A 1 78 ? 15.546 47.083 39.196 1.00 34.23 173 ALA A C 16
ATOM 19463 O O . ALA A 1 78 ? 16.356 46.647 38.352 1.00 2.11 173 ALA A O 16
ATOM 19473 N N . SER A 1 1 ? -0.924 15.981 14.067 1.00 73.32 96 SER A N 17
ATOM 19474 C CA . SER A 1 1 ? 0.511 15.698 14.308 1.00 25.33 96 SER A CA 17
ATOM 19475 C C . SER A 1 1 ? 0.821 14.188 14.207 1.00 72.23 96 SER A C 17
ATOM 19476 O O . SER A 1 1 ? 1.953 13.771 14.483 1.00 20.53 96 SER A O 17
ATOM 19486 N N . ASP A 1 2 ? -0.180 13.377 13.791 1.00 23.03 97 ASP A N 17
ATOM 19487 C CA . ASP A 1 2 ? -0.023 11.911 13.641 1.00 34.10 97 ASP A CA 17
ATOM 19488 C C . ASP A 1 2 ? 0.793 11.579 12.373 1.00 62.43 97 ASP A C 17
ATOM 19489 O O . ASP A 1 2 ? 0.624 12.229 11.337 1.00 70.12 97 ASP A O 17
ATOM 19498 N N . ALA A 1 3 ? 1.670 10.559 12.473 1.00 72.21 98 ALA A N 17
ATOM 19499 C CA . ALA A 1 3 ? 2.567 10.125 11.375 1.00 54.11 98 ALA A CA 17
ATOM 19500 C C . ALA A 1 3 ? 2.009 8.890 10.626 1.00 51.43 98 ALA A C 17
ATOM 19501 O O . ALA A 1 3 ? 2.728 8.254 9.838 1.00 4.13 98 ALA A O 17
ATOM 19508 N N . PHE A 1 4 ? 0.721 8.566 10.862 1.00 44.35 99 PHE A N 17
ATOM 19509 C CA . PHE A 1 4 ? 0.041 7.446 10.194 1.00 65.23 99 PHE A CA 17
ATOM 19510 C C . PHE A 1 4 ? -0.352 7.880 8.771 1.00 52.34 99 PHE A C 17
ATOM 19511 O O . PHE A 1 4 ? -1.047 8.890 8.605 1.00 43.24 99 PHE A O 17
ATOM 19528 N N . LYS A 1 5 ? 0.122 7.105 7.773 1.00 3.25 100 LYS A N 17
ATOM 19529 C CA . LYS A 1 5 ? -0.131 7.294 6.314 1.00 63.24 100 LYS A CA 17
ATOM 19530 C C . LYS A 1 5 ? 0.088 8.754 5.843 1.00 55.42 100 LYS A C 17
ATOM 19531 O O . LYS A 1 5 ? -0.723 9.342 5.117 1.00 5.11 100 LYS A O 17
ATOM 19550 N N . THR A 1 6 ? 1.228 9.312 6.275 1.00 14.33 101 THR A N 17
ATOM 19551 C CA . THR A 1 6 ? 1.694 10.657 5.890 1.00 3.21 101 THR A CA 17
ATOM 19552 C C . THR A 1 6 ? 2.715 10.581 4.739 1.00 73.25 101 THR A C 17
ATOM 19553 O O . THR A 1 6 ? 3.052 11.604 4.137 1.00 53.40 101 THR A O 17
ATOM 19564 N N . ALA A 1 7 ? 3.177 9.356 4.434 1.00 34.23 102 ALA A N 17
ATOM 19565 C CA . ALA A 1 7 ? 4.175 9.070 3.387 1.00 72.51 102 ALA A CA 17
ATOM 19566 C C . ALA A 1 7 ? 3.658 7.920 2.509 1.00 75.40 102 ALA A C 17
ATOM 19567 O O . ALA A 1 7 ? 3.011 7.013 3.024 1.00 13.25 102 ALA A O 17
ATOM 19574 N N . LEU A 1 8 ? 3.963 7.966 1.194 1.00 12.44 103 LEU A N 17
ATOM 19575 C CA . LEU A 1 8 ? 3.423 7.020 0.185 1.00 13.01 103 LEU A CA 17
ATOM 19576 C C . LEU A 1 8 ? 3.741 5.541 0.491 1.00 50.13 103 LEU A C 17
ATOM 19577 O O . LEU A 1 8 ? 4.771 5.213 1.091 1.00 73.43 103 LEU A O 17
ATOM 19593 N N . CYS A 1 9 ? 2.824 4.670 0.047 1.00 71.03 104 CYS A N 17
ATOM 19594 C CA . CYS A 1 9 ? 2.930 3.219 0.197 1.00 41.34 104 CYS A CA 17
ATOM 19595 C C . CYS A 1 9 ? 3.765 2.660 -0.953 1.00 2.13 104 CYS A C 17
ATOM 19596 O O . CYS A 1 9 ? 3.360 2.737 -2.117 1.00 13.32 104 CYS A O 17
ATOM 19603 N N . ASP A 1 10 ? 4.944 2.130 -0.610 1.00 60.32 105 ASP A N 17
ATOM 19604 C CA . ASP A 1 10 ? 5.905 1.570 -1.575 1.00 42.44 105 ASP A CA 17
ATOM 19605 C C . ASP A 1 10 ? 5.279 0.396 -2.354 1.00 62.13 105 ASP A C 17
ATOM 19606 O O . ASP A 1 10 ? 5.555 0.216 -3.536 1.00 63.02 105 ASP A O 17
ATOM 19615 N N . ALA A 1 11 ? 4.394 -0.363 -1.674 1.00 10.22 106 ALA A N 17
ATOM 19616 C CA . ALA A 1 11 ? 3.638 -1.478 -2.285 1.00 44.23 106 ALA A CA 17
ATOM 19617 C C . ALA A 1 11 ? 2.604 -0.967 -3.315 1.00 51.12 106 ALA A C 17
ATOM 19618 O O . ALA A 1 11 ? 2.361 -1.618 -4.331 1.00 14.34 106 ALA A O 17
ATOM 19625 N N . TYR A 1 12 ? 2.019 0.212 -3.040 1.00 53.25 107 TYR A N 17
ATOM 19626 C CA . TYR A 1 12 ? 1.052 0.885 -3.942 1.00 23.34 107 TYR A CA 17
ATOM 19627 C C . TYR A 1 12 ? 1.766 1.471 -5.183 1.00 64.44 107 TYR A C 17
ATOM 19628 O O . TYR A 1 12 ? 1.184 1.554 -6.272 1.00 54.11 107 TYR A O 17
ATOM 19646 N N . LYS A 1 13 ? 3.025 1.884 -4.998 1.00 64.43 108 LYS A N 17
ATOM 19647 C CA . LYS A 1 13 ? 3.832 2.489 -6.067 1.00 51.15 108 LYS A CA 17
ATOM 19648 C C . LYS A 1 13 ? 4.374 1.416 -7.027 1.00 54.12 108 LYS A C 17
ATOM 19649 O O . LYS A 1 13 ? 4.185 1.502 -8.245 1.00 43.42 108 LYS A O 17
ATOM 19668 N N . ARG A 1 14 ? 5.039 0.398 -6.457 1.00 53.32 109 ARG A N 17
ATOM 19669 C CA . ARG A 1 14 ? 5.786 -0.612 -7.232 1.00 32.30 109 ARG A CA 17
ATOM 19670 C C . ARG A 1 14 ? 4.850 -1.710 -7.763 1.00 64.54 109 ARG A C 17
ATOM 19671 O O . ARG A 1 14 ? 4.862 -2.031 -8.958 1.00 31.24 109 ARG A O 17
ATOM 19692 N N . SER A 1 15 ? 4.026 -2.265 -6.863 1.00 54.13 110 SER A N 17
ATOM 19693 C CA . SER A 1 15 ? 3.168 -3.433 -7.159 1.00 14.21 110 SER A CA 17
ATOM 19694 C C . SER A 1 15 ? 1.705 -3.023 -7.421 1.00 42.10 110 SER A C 17
ATOM 19695 O O . SER A 1 15 ? 0.953 -3.788 -8.032 1.00 23.44 110 SER A O 17
ATOM 19703 N N . GLN A 1 16 ? 1.324 -1.812 -6.935 1.00 33.44 111 GLN A N 17
ATOM 19704 C CA . GLN A 1 16 ? -0.071 -1.292 -6.963 1.00 44.33 111 GLN A CA 17
ATOM 19705 C C . GLN A 1 16 ? -1.026 -2.198 -6.155 1.00 34.12 111 GLN A C 17
ATOM 19706 O O . GLN A 1 16 ? -2.239 -2.227 -6.399 1.00 11.41 111 GLN A O 17
ATOM 19720 N N . ALA A 1 17 ? -0.458 -2.884 -5.151 1.00 55.30 112 ALA A N 17
ATOM 19721 C CA . ALA A 1 17 ? -1.174 -3.845 -4.304 1.00 63.14 112 ALA A CA 17
ATOM 19722 C C . ALA A 1 17 ? -0.524 -3.874 -2.914 1.00 75.34 112 ALA A C 17
ATOM 19723 O O . ALA A 1 17 ? 0.678 -4.141 -2.796 1.00 55.52 112 ALA A O 17
ATOM 19730 N N . CYS A 1 18 ? -1.321 -3.585 -1.874 1.00 40.04 113 CYS A N 17
ATOM 19731 C CA . CYS A 1 18 ? -0.854 -3.525 -0.479 1.00 23.50 113 CYS A CA 17
ATOM 19732 C C . CYS A 1 18 ? -1.622 -4.563 0.357 1.00 11.50 113 CYS A C 17
ATOM 19733 O O . CYS A 1 18 ? -2.859 -4.565 0.365 1.00 44.52 113 CYS A O 17
ATOM 19740 N N . SER A 1 19 ? -0.873 -5.433 1.061 1.00 42.52 114 SER A N 17
ATOM 19741 C CA . SER A 1 19 ? -1.435 -6.570 1.822 1.00 42.14 114 SER A CA 17
ATOM 19742 C C . SER A 1 19 ? -2.114 -6.111 3.128 1.00 74.52 114 SER A C 17
ATOM 19743 O O . SER A 1 19 ? -2.935 -6.838 3.698 1.00 4.41 114 SER A O 17
ATOM 19751 N N . TYR A 1 20 ? -1.770 -4.895 3.580 1.00 33.03 115 TYR A N 17
ATOM 19752 C CA . TYR A 1 20 ? -2.347 -4.288 4.794 1.00 42.53 115 TYR A CA 17
ATOM 19753 C C . TYR A 1 20 ? -3.702 -3.610 4.501 1.00 23.14 115 TYR A C 17
ATOM 19754 O O . TYR A 1 20 ? -4.479 -3.357 5.430 1.00 32.24 115 TYR A O 17
ATOM 19772 N N . GLY A 1 21 ? -3.968 -3.321 3.209 1.00 51.01 116 GLY A N 17
ATOM 19773 C CA . GLY A 1 21 ? -5.232 -2.709 2.775 1.00 52.04 116 GLY A CA 17
ATOM 19774 C C . GLY A 1 21 ? -5.413 -1.278 3.284 1.00 22.41 116 GLY A C 17
ATOM 19775 O O . GLY A 1 21 ? -4.474 -0.486 3.235 1.00 5.01 116 GLY A O 17
ATOM 19779 N N . ASP A 1 22 ? -6.621 -0.952 3.785 1.00 74.31 117 ASP A N 17
ATOM 19780 C CA . ASP A 1 22 ? -6.926 0.378 4.377 1.00 35.00 117 ASP A CA 17
ATOM 19781 C C . ASP A 1 22 ? -6.207 0.568 5.728 1.00 53.33 117 ASP A C 17
ATOM 19782 O O . ASP A 1 22 ? -5.991 1.702 6.170 1.00 53.43 117 ASP A O 17
ATOM 19791 N N . GLN A 1 23 ? -5.819 -0.555 6.364 1.00 24.31 118 GLN A N 17
ATOM 19792 C CA . GLN A 1 23 ? -5.083 -0.551 7.647 1.00 72.41 118 GLN A CA 17
ATOM 19793 C C . GLN A 1 23 ? -3.568 -0.299 7.435 1.00 64.31 118 GLN A C 17
ATOM 19794 O O . GLN A 1 23 ? -2.784 -0.383 8.388 1.00 75.44 118 GLN A O 17
ATOM 19808 N N . CYS A 1 24 ? -3.172 -0.009 6.177 1.00 41.25 119 CYS A N 17
ATOM 19809 C CA . CYS A 1 24 ? -1.791 0.347 5.810 1.00 74.03 119 CYS A CA 17
ATOM 19810 C C . CYS A 1 24 ? -1.364 1.658 6.490 1.00 11.13 119 CYS A C 17
ATOM 19811 O O . CYS A 1 24 ? -2.102 2.649 6.462 1.00 14.35 119 CYS A O 17
ATOM 19818 N N . ARG A 1 25 ? -0.158 1.649 7.089 1.00 11.12 120 ARG A N 17
ATOM 19819 C CA . ARG A 1 25 ? 0.422 2.828 7.770 1.00 52.44 120 ARG A CA 17
ATOM 19820 C C . ARG A 1 25 ? 1.132 3.766 6.771 1.00 24.43 120 ARG A C 17
ATOM 19821 O O . ARG A 1 25 ? 1.820 4.707 7.181 1.00 22.41 120 ARG A O 17
ATOM 19842 N N . PHE A 1 26 ? 0.962 3.494 5.464 1.00 25.24 121 PHE A N 17
ATOM 19843 C CA . PHE A 1 26 ? 1.487 4.331 4.374 1.00 10.02 121 PHE A CA 17
ATOM 19844 C C . PHE A 1 26 ? 0.348 4.679 3.390 1.00 31.51 121 PHE A C 17
ATOM 19845 O O . PHE A 1 26 ? -0.508 3.835 3.096 1.00 31.14 121 PHE A O 17
ATOM 19862 N N . ALA A 1 27 ? 0.361 5.929 2.899 1.00 51.02 122 ALA A N 17
ATOM 19863 C CA . ALA A 1 27 ? -0.716 6.527 2.087 1.00 70.31 122 ALA A CA 17
ATOM 19864 C C . ALA A 1 27 ? -0.832 5.898 0.684 1.00 14.21 122 ALA A C 17
ATOM 19865 O O . ALA A 1 27 ? 0.163 5.755 -0.028 1.00 45.33 122 ALA A O 17
ATOM 19872 N N . HIS A 1 28 ? -2.075 5.568 0.285 1.00 52.51 123 HIS A N 17
ATOM 19873 C CA . HIS A 1 28 ? -2.383 4.963 -1.030 1.00 2.21 123 HIS A CA 17
ATOM 19874 C C . HIS A 1 28 ? -2.788 6.050 -2.053 1.00 62.11 123 HIS A C 17
ATOM 19875 O O . HIS A 1 28 ? -3.759 5.888 -2.805 1.00 33.12 123 HIS A O 17
ATOM 19889 N N . GLY A 1 29 ? -2.007 7.143 -2.091 1.00 1.41 124 GLY A N 17
ATOM 19890 C CA . GLY A 1 29 ? -2.218 8.238 -3.045 1.00 73.34 124 GLY A CA 17
ATOM 19891 C C . GLY A 1 29 ? -1.991 9.606 -2.422 1.00 54.42 124 GLY A C 17
ATOM 19892 O O . GLY A 1 29 ? -1.810 9.717 -1.199 1.00 42.13 124 GLY A O 17
ATOM 19896 N N . VAL A 1 30 ? -2.029 10.655 -3.269 1.00 44.11 125 VAL A N 17
ATOM 19897 C CA . VAL A 1 30 ? -1.793 12.052 -2.842 1.00 72.14 125 VAL A CA 17
ATOM 19898 C C . VAL A 1 30 ? -2.972 12.578 -1.989 1.00 45.11 125 VAL A C 17
ATOM 19899 O O . VAL A 1 30 ? -2.795 13.466 -1.151 1.00 42.55 125 VAL A O 17
ATOM 19912 N N . HIS A 1 31 ? -4.164 11.983 -2.194 1.00 11.13 126 HIS A N 17
ATOM 19913 C CA . HIS A 1 31 ? -5.386 12.320 -1.435 1.00 41.03 126 HIS A CA 17
ATOM 19914 C C . HIS A 1 31 ? -5.271 11.841 0.031 1.00 1.24 126 HIS A C 17
ATOM 19915 O O . HIS A 1 31 ? -5.895 12.410 0.932 1.00 43.23 126 HIS A O 17
ATOM 19929 N N . GLU A 1 32 ? -4.459 10.787 0.246 1.00 12.13 127 GLU A N 17
ATOM 19930 C CA . GLU A 1 32 ? -4.188 10.232 1.584 1.00 4.34 127 GLU A CA 17
ATOM 19931 C C . GLU A 1 32 ? -2.951 10.881 2.238 1.00 41.13 127 GLU A C 17
ATOM 19932 O O . GLU A 1 32 ? -2.726 10.692 3.439 1.00 1.10 127 GLU A O 17
ATOM 19944 N N . LEU A 1 33 ? -2.156 11.641 1.457 1.00 13.13 128 LEU A N 17
ATOM 19945 C CA . LEU A 1 33 ? -0.982 12.358 1.988 1.00 20.50 128 LEU A CA 17
ATOM 19946 C C . LEU A 1 33 ? -1.426 13.597 2.783 1.00 20.43 128 LEU A C 17
ATOM 19947 O O . LEU A 1 33 ? -1.939 14.569 2.219 1.00 14.43 128 LEU A O 17
ATOM 19963 N N . ARG A 1 34 ? -1.236 13.525 4.099 1.00 73.04 129 ARG A N 17
ATOM 19964 C CA . ARG A 1 34 ? -1.373 14.659 5.031 1.00 34.42 129 ARG A CA 17
ATOM 19965 C C . ARG A 1 34 ? -0.008 14.871 5.699 1.00 23.33 129 ARG A C 17
ATOM 19966 O O . ARG A 1 34 ? 0.750 13.912 5.854 1.00 63.20 129 ARG A O 17
ATOM 19987 N N . LEU A 1 35 ? 0.317 16.118 6.064 1.00 25.23 130 LEU A N 17
ATOM 19988 C CA . LEU A 1 35 ? 1.592 16.429 6.745 1.00 21.10 130 LEU A CA 17
ATOM 19989 C C . LEU A 1 35 ? 1.489 16.101 8.263 1.00 5.53 130 LEU A C 17
ATOM 19990 O O . LEU A 1 35 ? 0.424 16.286 8.864 1.00 73.43 130 LEU A O 17
ATOM 20006 N N . PRO A 1 36 ? 2.593 15.593 8.906 1.00 64.51 131 PRO A N 17
ATOM 20007 C CA . PRO A 1 36 ? 2.596 15.170 10.328 1.00 35.04 131 PRO A CA 17
ATOM 20008 C C . PRO A 1 36 ? 3.007 16.303 11.292 1.00 74.10 131 PRO A C 17
ATOM 20009 O O . PRO A 1 36 ? 3.417 16.036 12.432 1.00 33.35 131 PRO A O 17
ATOM 20020 N N . MET A 1 37 ? 2.853 17.560 10.817 1.00 72.03 132 MET A N 17
ATOM 20021 C CA . MET A 1 37 ? 3.248 18.786 11.538 1.00 63.11 132 MET A CA 17
ATOM 20022 C C . MET A 1 37 ? 4.762 18.778 11.812 1.00 24.30 132 MET A C 17
ATOM 20023 O O . MET A 1 37 ? 5.228 19.041 12.926 1.00 72.43 132 MET A O 17
ATOM 20037 N N . ASN A 1 38 ? 5.503 18.454 10.740 1.00 34.13 133 ASN A N 17
ATOM 20038 C CA . ASN A 1 38 ? 6.979 18.471 10.704 1.00 44.53 133 ASN A CA 17
ATOM 20039 C C . ASN A 1 38 ? 7.518 19.923 10.856 1.00 72.54 133 ASN A C 17
ATOM 20040 O O . ASN A 1 38 ? 6.814 20.868 10.480 1.00 45.45 133 ASN A O 17
ATOM 20051 N N . PRO A 1 39 ? 8.767 20.122 11.423 1.00 35.45 134 PRO A N 17
ATOM 20052 C CA . PRO A 1 39 ? 9.341 21.475 11.712 1.00 4.43 134 PRO A CA 17
ATOM 20053 C C . PRO A 1 39 ? 9.328 22.445 10.507 1.00 14.52 134 PRO A C 17
ATOM 20054 O O . PRO A 1 39 ? 9.547 22.031 9.358 1.00 40.21 134 PRO A O 17
ATOM 20065 N N . ARG A 1 40 ? 9.066 23.732 10.797 1.00 72.35 135 ARG A N 17
ATOM 20066 C CA . ARG A 1 40 ? 8.989 24.800 9.790 1.00 53.21 135 ARG A CA 17
ATOM 20067 C C . ARG A 1 40 ? 10.424 25.200 9.385 1.00 2.23 135 ARG A C 17
ATOM 20068 O O . ARG A 1 40 ? 11.070 26.013 10.057 1.00 73.02 135 ARG A O 17
ATOM 20089 N N . GLY A 1 41 ? 10.917 24.581 8.304 1.00 13.12 136 GLY A N 17
ATOM 20090 C CA . GLY A 1 41 ? 12.218 24.909 7.715 1.00 40.10 136 GLY A CA 17
ATOM 20091 C C . GLY A 1 41 ? 12.083 25.238 6.238 1.00 10.10 136 GLY A C 17
ATOM 20092 O O . GLY A 1 41 ? 12.882 24.786 5.410 1.00 71.43 136 GLY A O 17
ATOM 20096 N N . ARG A 1 42 ? 11.047 26.032 5.913 1.00 21.22 137 ARG A N 17
ATOM 20097 C CA . ARG A 1 42 ? 10.734 26.455 4.538 1.00 52.34 137 ARG A CA 17
ATOM 20098 C C . ARG A 1 42 ? 10.312 27.939 4.540 1.00 2.22 137 ARG A C 17
ATOM 20099 O O . ARG A 1 42 ? 9.399 28.334 5.279 1.00 23.14 137 ARG A O 17
ATOM 20120 N N . ASN A 1 43 ? 11.016 28.764 3.742 1.00 22.21 138 ASN A N 17
ATOM 20121 C CA . ASN A 1 43 ? 10.764 30.221 3.650 1.00 51.24 138 ASN A CA 17
ATOM 20122 C C . ASN A 1 43 ? 9.765 30.539 2.520 1.00 72.01 138 ASN A C 17
ATOM 20123 O O . ASN A 1 43 ? 9.616 29.759 1.573 1.00 23.14 138 ASN A O 17
ATOM 20134 N N . HIS A 1 44 ? 9.078 31.689 2.642 1.00 63.24 139 HIS A N 17
ATOM 20135 C CA . HIS A 1 44 ? 8.106 32.180 1.637 1.00 12.12 139 HIS A CA 17
ATOM 20136 C C . HIS A 1 44 ? 8.688 33.415 0.903 1.00 20.13 139 HIS A C 17
ATOM 20137 O O . HIS A 1 44 ? 9.640 34.027 1.412 1.00 3.13 139 HIS A O 17
ATOM 20151 N N . PRO A 1 45 ? 8.154 33.791 -0.313 1.00 51.12 140 PRO A N 17
ATOM 20152 C CA . PRO A 1 45 ? 8.499 35.075 -0.975 1.00 11.00 140 PRO A CA 17
ATOM 20153 C C . PRO A 1 45 ? 8.116 36.293 -0.099 1.00 62.20 140 PRO A C 17
ATOM 20154 O O . PRO A 1 45 ? 6.969 36.762 -0.119 1.00 42.23 140 PRO A O 17
ATOM 20165 N N . LYS A 1 46 ? 9.081 36.744 0.719 1.00 50.34 141 LYS A N 17
ATOM 20166 C CA . LYS A 1 46 ? 8.914 37.882 1.632 1.00 31.23 141 LYS A CA 17
ATOM 20167 C C . LYS A 1 46 ? 9.550 39.144 1.011 1.00 3.32 141 LYS A C 17
ATOM 20168 O O . LYS A 1 46 ? 10.779 39.273 0.917 1.00 32.11 141 LYS A O 17
ATOM 20187 N N . TYR A 1 47 ? 8.688 40.049 0.532 1.00 0.14 142 TYR A N 17
ATOM 20188 C CA . TYR A 1 47 ? 9.093 41.315 -0.101 1.00 74.55 142 TYR A CA 17
ATOM 20189 C C . TYR A 1 47 ? 8.220 42.464 0.428 1.00 73.22 142 TYR A C 17
ATOM 20190 O O . TYR A 1 47 ? 8.727 43.557 0.728 1.00 41.14 142 TYR A O 17
ATOM 20208 N N . LYS A 1 48 ? 6.907 42.195 0.595 1.00 4.10 143 LYS A N 17
ATOM 20209 C CA . LYS A 1 48 ? 5.969 43.119 1.268 1.00 45.54 143 LYS A CA 17
ATOM 20210 C C . LYS A 1 48 ? 6.036 42.898 2.797 1.00 71.23 143 LYS A C 17
ATOM 20211 O O . LYS A 1 48 ? 5.021 42.668 3.464 1.00 33.25 143 LYS A O 17
ATOM 20230 N N . THR A 1 49 ? 7.261 42.953 3.328 1.00 54.31 144 THR A N 17
ATOM 20231 C CA . THR A 1 49 ? 7.559 42.878 4.763 1.00 52.12 144 THR A CA 17
ATOM 20232 C C . THR A 1 49 ? 8.244 44.184 5.195 1.00 65.53 144 THR A C 17
ATOM 20233 O O . THR A 1 49 ? 8.088 44.639 6.332 1.00 12.22 144 THR A O 17
ATOM 20244 N N . VAL A 1 50 ? 9.012 44.770 4.257 1.00 73.04 145 VAL A N 17
ATOM 20245 C CA . VAL A 1 50 ? 9.679 46.067 4.438 1.00 32.33 145 VAL A CA 17
ATOM 20246 C C . VAL A 1 50 ? 8.697 47.203 4.076 1.00 10.45 145 VAL A C 17
ATOM 20247 O O . VAL A 1 50 ? 7.900 47.058 3.137 1.00 73.02 145 VAL A O 17
ATOM 20260 N N . LEU A 1 51 ? 8.743 48.312 4.839 1.00 54.03 146 LEU A N 17
ATOM 20261 C CA . LEU A 1 51 ? 7.885 49.487 4.593 1.00 11.10 146 LEU A CA 17
ATOM 20262 C C . LEU A 1 51 ? 8.403 50.300 3.392 1.00 33.04 146 LEU A C 17
ATOM 20263 O O . LEU A 1 51 ? 9.596 50.246 3.054 1.00 31.14 146 LEU A O 17
ATOM 20279 N N . CYS A 1 52 ? 7.486 51.049 2.763 1.00 51.55 147 CYS A N 17
ATOM 20280 C CA . CYS A 1 52 ? 7.764 51.830 1.549 1.00 42.43 147 CYS A CA 17
ATOM 20281 C C . CYS A 1 52 ? 8.442 53.164 1.906 1.00 13.51 147 CYS A C 17
ATOM 20282 O O . CYS A 1 52 ? 7.845 54.010 2.578 1.00 74.32 147 CYS A O 17
ATOM 20289 N N . ASP A 1 53 ? 9.696 53.322 1.445 1.00 1.15 148 ASP A N 17
ATOM 20290 C CA . ASP A 1 53 ? 10.522 54.530 1.652 1.00 63.34 148 ASP A CA 17
ATOM 20291 C C . ASP A 1 53 ? 9.867 55.759 0.991 1.00 62.03 148 ASP A C 17
ATOM 20292 O O . ASP A 1 53 ? 9.838 56.848 1.575 1.00 61.42 148 ASP A O 17
ATOM 20301 N N . LYS A 1 54 ? 9.314 55.544 -0.217 1.00 35.12 149 LYS A N 17
ATOM 20302 C CA . LYS A 1 54 ? 8.617 56.584 -0.998 1.00 23.44 149 LYS A CA 17
ATOM 20303 C C . LYS A 1 54 ? 7.379 57.106 -0.237 1.00 45.22 149 LYS A C 17
ATOM 20304 O O . LYS A 1 54 ? 7.221 58.313 -0.031 1.00 4.13 149 LYS A O 17
ATOM 20323 N N . PHE A 1 55 ? 6.544 56.155 0.221 1.00 12.31 150 PHE A N 17
ATOM 20324 C CA . PHE A 1 55 ? 5.261 56.440 0.903 1.00 70.52 150 PHE A CA 17
ATOM 20325 C C . PHE A 1 55 ? 5.520 57.077 2.290 1.00 72.03 150 PHE A C 17
ATOM 20326 O O . PHE A 1 55 ? 4.703 57.854 2.793 1.00 21.21 150 PHE A O 17
ATOM 20343 N N . SER A 1 56 ? 6.688 56.747 2.877 1.00 55.43 151 SER A N 17
ATOM 20344 C CA . SER A 1 56 ? 7.120 57.269 4.180 1.00 0.20 151 SER A CA 17
ATOM 20345 C C . SER A 1 56 ? 7.519 58.757 4.086 1.00 34.40 151 SER A C 17
ATOM 20346 O O . SER A 1 56 ? 7.119 59.567 4.932 1.00 74.43 151 SER A O 17
ATOM 20354 N N . MET A 1 57 ? 8.306 59.113 3.046 1.00 62.13 152 MET A N 17
ATOM 20355 C CA . MET A 1 57 ? 8.878 60.474 2.906 1.00 63.43 152 MET A CA 17
ATOM 20356 C C . MET A 1 57 ? 7.863 61.465 2.311 1.00 34.20 152 MET A C 17
ATOM 20357 O O . MET A 1 57 ? 7.593 62.519 2.895 1.00 2.05 152 MET A O 17
ATOM 20371 N N . THR A 1 58 ? 7.294 61.099 1.149 1.00 62.21 153 THR A N 17
ATOM 20372 C CA . THR A 1 58 ? 6.489 62.022 0.319 1.00 33.21 153 THR A CA 17
ATOM 20373 C C . THR A 1 58 ? 4.979 61.868 0.588 1.00 21.13 153 THR A C 17
ATOM 20374 O O . THR A 1 58 ? 4.164 62.569 -0.022 1.00 54.21 153 THR A O 17
ATOM 20385 N N . GLY A 1 59 ? 4.611 60.939 1.494 1.00 14.21 154 GLY A N 17
ATOM 20386 C CA . GLY A 1 59 ? 3.208 60.704 1.859 1.00 71.13 154 GLY A CA 17
ATOM 20387 C C . GLY A 1 59 ? 2.568 59.599 1.027 1.00 53.42 154 GLY A C 17
ATOM 20388 O O . GLY A 1 59 ? 1.862 58.737 1.560 1.00 64.42 154 GLY A O 17
ATOM 20392 N N . ASN A 1 60 ? 2.815 59.637 -0.293 1.00 72.40 155 ASN A N 17
ATOM 20393 C CA . ASN A 1 60 ? 2.331 58.619 -1.252 1.00 10.21 155 ASN A CA 17
ATOM 20394 C C . ASN A 1 60 ? 3.514 57.994 -1.999 1.00 33.42 155 ASN A C 17
ATOM 20395 O O . ASN A 1 60 ? 4.600 58.572 -2.067 1.00 54.12 155 ASN A O 17
ATOM 20406 N N . CYS A 1 61 ? 3.295 56.788 -2.527 1.00 13.51 156 CYS A N 17
ATOM 20407 C CA . CYS A 1 61 ? 4.287 56.044 -3.315 1.00 12.31 156 CYS A CA 17
ATOM 20408 C C . CYS A 1 61 ? 3.957 56.193 -4.806 1.00 71.34 156 CYS A C 17
ATOM 20409 O O . CYS A 1 61 ? 2.846 55.851 -5.232 1.00 11.41 156 CYS A O 17
ATOM 20416 N N . LYS A 1 62 ? 4.924 56.707 -5.587 1.00 12.33 157 LYS A N 17
ATOM 20417 C CA . LYS A 1 62 ? 4.752 56.952 -7.036 1.00 60.03 157 LYS A CA 17
ATOM 20418 C C . LYS A 1 62 ? 4.575 55.637 -7.825 1.00 33.35 157 LYS A C 17
ATOM 20419 O O . LYS A 1 62 ? 3.967 55.633 -8.901 1.00 13.32 157 LYS A O 17
ATOM 20438 N N . TYR A 1 63 ? 5.105 54.531 -7.266 1.00 10.10 158 TYR A N 17
ATOM 20439 C CA . TYR A 1 63 ? 4.968 53.179 -7.842 1.00 12.33 158 TYR A CA 17
ATOM 20440 C C . TYR A 1 63 ? 3.500 52.697 -7.771 1.00 43.32 158 TYR A C 17
ATOM 20441 O O . TYR A 1 63 ? 3.034 51.992 -8.668 1.00 2.51 158 TYR A O 17
ATOM 20459 N N . GLY A 1 64 ? 2.794 53.103 -6.694 1.00 51.31 159 GLY A N 17
ATOM 20460 C CA . GLY A 1 64 ? 1.391 52.736 -6.475 1.00 44.10 159 GLY A CA 17
ATOM 20461 C C . GLY A 1 64 ? 1.209 51.256 -6.170 1.00 2.10 159 GLY A C 17
ATOM 20462 O O . GLY A 1 64 ? 1.886 50.723 -5.294 1.00 33.25 159 GLY A O 17
ATOM 20466 N N . THR A 1 65 ? 0.315 50.585 -6.917 1.00 0.15 160 THR A N 17
ATOM 20467 C CA . THR A 1 65 ? 0.076 49.133 -6.777 1.00 73.35 160 THR A CA 17
ATOM 20468 C C . THR A 1 65 ? 1.190 48.305 -7.464 1.00 10.30 160 THR A C 17
ATOM 20469 O O . THR A 1 65 ? 1.203 47.074 -7.375 1.00 11.24 160 THR A O 17
ATOM 20480 N N . ARG A 1 66 ? 2.124 48.995 -8.152 1.00 44.24 161 ARG A N 17
ATOM 20481 C CA . ARG A 1 66 ? 3.337 48.372 -8.724 1.00 51.52 161 ARG A CA 17
ATOM 20482 C C . ARG A 1 66 ? 4.495 48.376 -7.702 1.00 22.50 161 ARG A C 17
ATOM 20483 O O . ARG A 1 66 ? 5.612 47.957 -8.022 1.00 61.52 161 ARG A O 17
ATOM 20504 N N . CYS A 1 67 ? 4.215 48.851 -6.471 1.00 53.11 162 CYS A N 17
ATOM 20505 C CA . CYS A 1 67 ? 5.186 48.857 -5.364 1.00 11.44 162 CYS A CA 17
ATOM 20506 C C . CYS A 1 67 ? 5.244 47.475 -4.697 1.00 74.11 162 CYS A C 17
ATOM 20507 O O . CYS A 1 67 ? 4.220 46.797 -4.565 1.00 1.52 162 CYS A O 17
ATOM 20514 N N . GLN A 1 68 ? 6.451 47.077 -4.270 1.00 70.35 163 GLN A N 17
ATOM 20515 C CA . GLN A 1 68 ? 6.707 45.766 -3.629 1.00 4.13 163 GLN A CA 17
ATOM 20516 C C . GLN A 1 68 ? 6.896 45.924 -2.103 1.00 61.34 163 GLN A C 17
ATOM 20517 O O . GLN A 1 68 ? 7.371 45.007 -1.431 1.00 31.12 163 GLN A O 17
ATOM 20531 N N . PHE A 1 69 ? 6.479 47.090 -1.569 1.00 2.43 164 PHE A N 17
ATOM 20532 C CA . PHE A 1 69 ? 6.652 47.460 -0.147 1.00 52.21 164 PHE A CA 17
ATOM 20533 C C . PHE A 1 69 ? 5.303 47.878 0.477 1.00 14.43 164 PHE A C 17
ATOM 20534 O O . PHE A 1 69 ? 4.428 48.406 -0.226 1.00 63.30 164 PHE A O 17
ATOM 20551 N N . ILE A 1 70 ? 5.170 47.647 1.802 1.00 73.43 165 ILE A N 17
ATOM 20552 C CA . ILE A 1 70 ? 3.940 47.940 2.577 1.00 2.10 165 ILE A CA 17
ATOM 20553 C C . ILE A 1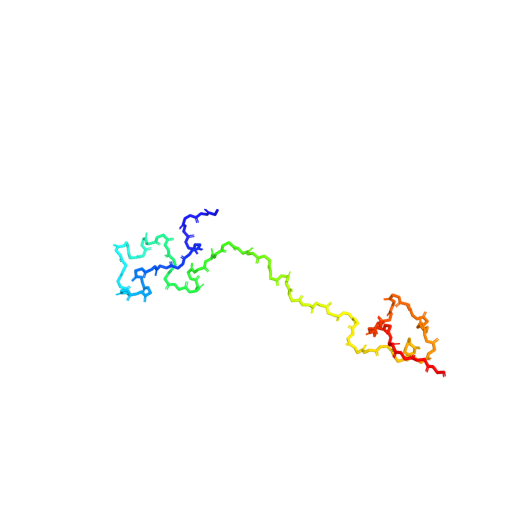 70 ? 3.637 49.457 2.603 1.00 25.44 165 ILE A C 17
ATOM 20554 O O . ILE A 1 70 ? 4.516 50.273 2.916 1.00 11.32 165 ILE A O 17
ATOM 20570 N N . HIS A 1 71 ? 2.383 49.809 2.273 1.00 13.21 166 HIS A N 17
ATOM 20571 C CA . HIS A 1 71 ? 1.871 51.190 2.341 1.00 13.11 166 HIS A CA 17
ATOM 20572 C C . HIS A 1 71 ? 0.965 51.341 3.573 1.00 22.32 166 HIS A C 17
ATOM 20573 O O . HIS A 1 71 ? -0.221 50.982 3.531 1.00 63.20 166 HIS A O 17
ATOM 20587 N N . LYS A 1 72 ? 1.544 51.815 4.686 1.00 5.44 167 LYS A N 17
ATOM 20588 C CA . LYS A 1 72 ? 0.785 52.185 5.894 1.00 54.13 167 LYS A CA 17
ATOM 20589 C C . LYS A 1 72 ? 0.883 53.707 6.080 1.00 30.42 167 LYS A C 17
ATOM 20590 O O . LYS A 1 72 ? 1.977 54.282 5.981 1.00 24.44 167 LYS A O 17
ATOM 20609 N N . ILE A 1 73 ? -0.279 54.352 6.304 1.00 53.41 168 ILE A N 17
ATOM 20610 C CA . ILE A 1 73 ? -0.394 55.821 6.379 1.00 43.13 168 ILE A CA 17
ATOM 20611 C C . ILE A 1 73 ? 0.342 56.322 7.640 1.00 43.32 168 ILE A C 17
ATOM 20612 O O . ILE A 1 73 ? -0.066 56.030 8.774 1.00 71.20 168 ILE A O 17
ATOM 20628 N N . VAL A 1 74 ? 1.453 57.045 7.400 1.00 25.40 169 VAL A N 17
ATOM 20629 C CA . VAL A 1 74 ? 2.405 57.475 8.435 1.00 73.14 169 VAL A CA 17
ATOM 20630 C C . VAL A 1 74 ? 1.751 58.463 9.425 1.00 5.42 169 VAL A C 17
ATOM 20631 O O . VAL A 1 74 ? 1.081 59.416 9.015 1.00 43.43 169 VAL A O 17
ATOM 20644 N N . ASP A 1 75 ? 1.948 58.197 10.727 1.00 54.11 170 ASP A N 17
ATOM 20645 C CA . ASP A 1 75 ? 1.433 59.029 11.829 1.00 1.11 170 ASP A CA 17
ATOM 20646 C C . ASP A 1 75 ? 2.506 59.149 12.922 1.00 10.15 170 ASP A C 17
ATOM 20647 O O . ASP A 1 75 ? 2.820 60.255 13.383 1.00 70.15 170 ASP A O 17
ATOM 20656 N N . GLY A 1 76 ? 3.044 57.988 13.340 1.00 72.32 171 GLY A N 17
ATOM 20657 C CA . GLY A 1 76 ? 4.134 57.924 14.314 1.00 72.34 171 GLY A CA 17
ATOM 20658 C C . GLY A 1 76 ? 5.480 58.284 13.698 1.00 34.03 171 GLY A C 17
ATOM 20659 O O . GLY A 1 76 ? 6.305 57.406 13.418 1.00 73.13 171 GLY A O 17
ATOM 20663 N N . ASN A 1 77 ? 5.679 59.593 13.482 1.00 61.42 172 ASN A N 17
ATOM 20664 C CA . ASN A 1 77 ? 6.894 60.154 12.852 1.00 73.34 172 ASN A CA 17
ATOM 20665 C C . ASN A 1 77 ? 8.096 60.162 13.822 1.00 11.31 172 ASN A C 17
ATOM 20666 O O . ASN A 1 77 ? 9.249 60.269 13.392 1.00 10.25 172 ASN A O 17
ATOM 20677 N N . ALA A 1 78 ? 7.804 60.046 15.127 1.00 22.31 173 ALA A N 17
ATOM 20678 C CA . ALA A 1 78 ? 8.808 60.036 16.200 1.00 3.12 173 ALA A CA 17
ATOM 20679 C C . ALA A 1 78 ? 8.473 58.896 17.185 1.00 32.34 173 ALA A C 17
ATOM 20680 O O . ALA A 1 78 ? 7.515 59.040 17.977 1.00 53.22 173 ALA A O 17
ATOM 20690 N N . SER A 1 1 ? -0.147 16.449 14.199 1.00 74.42 96 SER A N 18
ATOM 20691 C CA . SER A 1 1 ? 0.027 15.593 13.008 1.00 51.40 96 SER A CA 18
ATOM 20692 C C . SER A 1 1 ? 0.391 14.164 13.448 1.00 50.30 96 SER A C 18
ATOM 20693 O O . SER A 1 1 ? 1.191 13.976 14.377 1.00 63.23 96 SER A O 18
ATOM 20703 N N . ASP A 1 2 ? -0.219 13.171 12.783 1.00 62.01 97 ASP A N 18
ATOM 20704 C CA . ASP A 1 2 ? 0.011 11.731 13.041 1.00 51.21 97 ASP A CA 18
ATOM 20705 C C . ASP A 1 2 ? 1.205 11.218 12.219 1.00 60.21 97 ASP A C 18
ATOM 20706 O O . ASP A 1 2 ? 1.751 11.946 11.386 1.00 53.24 97 ASP A O 18
ATOM 20715 N N . ALA A 1 3 ? 1.628 9.970 12.489 1.00 54.54 98 ALA A N 18
ATOM 20716 C CA . ALA A 1 3 ? 2.598 9.243 11.635 1.00 15.01 98 ALA A CA 18
ATOM 20717 C C . ALA A 1 3 ? 1.896 8.647 10.398 1.00 50.13 98 ALA A C 18
ATOM 20718 O O . ALA A 1 3 ? 2.549 8.305 9.405 1.00 32.33 98 ALA A O 18
ATOM 20725 N N . PHE A 1 4 ? 0.559 8.545 10.479 1.00 14.11 99 PHE A N 18
ATOM 20726 C CA . PHE A 1 4 ? -0.281 7.934 9.451 1.00 52.31 99 PHE A CA 18
ATOM 20727 C C . PHE A 1 4 ? -0.432 8.829 8.213 1.00 53.24 99 PHE A C 18
ATOM 20728 O O . PHE A 1 4 ? -0.686 10.036 8.317 1.00 33.02 99 PHE A O 18
ATOM 20745 N N . LYS A 1 5 ? -0.233 8.178 7.054 1.00 43.44 100 LYS A N 18
ATOM 20746 C CA . LYS A 1 5 ? -0.508 8.699 5.698 1.00 63.01 100 LYS A CA 18
ATOM 20747 C C . LYS A 1 5 ? 0.400 9.897 5.336 1.00 60.40 100 LYS A C 18
ATOM 20748 O O . LYS A 1 5 ? 0.125 10.621 4.382 1.00 44.32 100 LYS A O 18
ATOM 20767 N N . THR A 1 6 ? 1.504 10.054 6.078 1.00 41.50 101 THR A N 18
ATOM 20768 C CA . THR A 1 6 ? 2.443 11.176 5.919 1.00 23.45 101 THR A CA 18
ATOM 20769 C C . THR A 1 6 ? 3.253 11.075 4.617 1.00 15.35 101 THR A C 18
ATOM 20770 O O . THR A 1 6 ? 3.579 12.092 3.990 1.00 13.52 101 THR A O 18
ATOM 20781 N N . ALA A 1 7 ? 3.562 9.837 4.230 1.00 44.12 102 ALA A N 18
ATOM 20782 C CA . ALA A 1 7 ? 4.323 9.521 3.015 1.00 63.34 102 ALA A CA 18
ATOM 20783 C C . ALA A 1 7 ? 3.559 8.479 2.197 1.00 60.01 102 ALA A C 18
ATOM 20784 O O . ALA A 1 7 ? 2.682 7.785 2.732 1.00 12.32 102 ALA A O 18
ATOM 20791 N N . LEU A 1 8 ? 3.891 8.376 0.902 1.00 24.51 103 LEU A N 18
ATOM 20792 C CA . LEU A 1 8 ? 3.269 7.404 -0.007 1.00 51.41 103 LEU A CA 18
ATOM 20793 C C . LEU A 1 8 ? 3.746 5.970 0.300 1.00 13.34 103 LEU A C 18
ATOM 20794 O O . LEU A 1 8 ? 4.857 5.758 0.805 1.00 45.11 103 LEU A O 18
ATOM 20810 N N . CYS A 1 9 ? 2.882 5.003 -0.023 1.00 41.02 104 CYS A N 18
ATOM 20811 C CA . CYS A 1 9 ? 3.090 3.581 0.259 1.00 23.53 104 CYS A CA 18
ATOM 20812 C C . CYS A 1 9 ? 3.897 2.942 -0.879 1.00 0.31 104 CYS A C 18
ATOM 20813 O O . CYS A 1 9 ? 3.406 2.827 -2.011 1.00 0.22 104 CYS A O 18
ATOM 20820 N N . ASP A 1 10 ? 5.148 2.559 -0.563 1.00 21.35 105 ASP A N 18
ATOM 20821 C CA . ASP A 1 10 ? 6.065 1.890 -1.502 1.00 71.13 105 ASP A CA 18
ATOM 20822 C C . ASP A 1 10 ? 5.478 0.547 -1.947 1.00 61.31 105 ASP A C 18
ATOM 20823 O O . ASP A 1 10 ? 5.450 0.239 -3.139 1.00 22.43 105 ASP A O 18
ATOM 20832 N N . ALA A 1 11 ? 4.969 -0.207 -0.957 1.00 64.12 106 ALA A N 18
ATOM 20833 C CA . ALA A 1 11 ? 4.380 -1.544 -1.163 1.00 64.13 106 ALA A CA 18
ATOM 20834 C C . ALA A 1 11 ? 3.187 -1.498 -2.132 1.00 72.43 106 ALA A C 18
ATOM 20835 O O . ALA A 1 11 ? 2.991 -2.420 -2.933 1.00 70.33 106 ALA A O 18
ATOM 20842 N N . TYR A 1 12 ? 2.414 -0.399 -2.051 1.00 24.43 107 TYR A N 18
ATOM 20843 C CA . TYR A 1 12 ? 1.296 -0.133 -2.961 1.00 33.20 107 TYR A CA 18
ATOM 20844 C C . TYR A 1 12 ? 1.811 0.054 -4.392 1.00 42.03 107 TYR A C 18
ATOM 20845 O O . TYR A 1 12 ? 1.516 -0.748 -5.252 1.00 14.31 107 TYR A O 18
ATOM 20863 N N . LYS A 1 13 ? 2.637 1.093 -4.591 1.00 4.30 108 LYS A N 18
ATOM 20864 C CA . LYS A 1 13 ? 3.032 1.578 -5.929 1.00 33.35 108 LYS A CA 18
ATOM 20865 C C . LYS A 1 13 ? 3.855 0.544 -6.727 1.00 32.45 108 LYS A C 18
ATOM 20866 O O . LYS A 1 13 ? 3.673 0.415 -7.945 1.00 65.04 108 LYS A O 18
ATOM 20885 N N . ARG A 1 14 ? 4.733 -0.204 -6.027 1.00 63.00 109 ARG A N 18
ATOM 20886 C CA . ARG A 1 14 ? 5.668 -1.161 -6.664 1.00 45.34 109 ARG A CA 18
ATOM 20887 C C . ARG A 1 14 ? 4.919 -2.351 -7.308 1.00 4.24 109 ARG A C 18
ATOM 20888 O O . ARG A 1 14 ? 5.340 -2.866 -8.349 1.00 20.41 109 ARG A O 18
ATOM 20909 N N . SER A 1 15 ? 3.799 -2.771 -6.688 1.00 65.15 110 SER A N 18
ATOM 20910 C CA . SER A 1 15 ? 2.969 -3.897 -7.180 1.00 44.23 110 SER A CA 18
ATOM 20911 C C . SER A 1 15 ? 1.573 -3.422 -7.653 1.00 31.22 110 SER A C 18
ATOM 20912 O O . SER A 1 15 ? 0.760 -4.243 -8.099 1.00 13.11 110 SER A O 18
ATOM 20920 N N . GLN A 1 16 ? 1.312 -2.094 -7.526 1.00 23.22 111 GLN A N 18
ATOM 20921 C CA . GLN A 1 16 ? 0.036 -1.425 -7.917 1.00 11.15 111 GLN A CA 18
ATOM 20922 C C . GLN A 1 16 ? -1.151 -1.854 -7.012 1.00 31.14 111 GLN A C 18
ATOM 20923 O O . GLN A 1 16 ? -2.322 -1.641 -7.363 1.00 5.42 111 GLN A O 18
ATOM 20937 N N . ALA A 1 17 ? -0.817 -2.399 -5.824 1.00 21.44 112 ALA A N 18
ATOM 20938 C CA . ALA A 1 17 ? -1.785 -2.833 -4.796 1.00 60.40 112 ALA A CA 18
ATOM 20939 C C . ALA A 1 17 ? -1.049 -3.031 -3.456 1.00 65.52 112 ALA A C 18
ATOM 20940 O O . ALA A 1 17 ? 0.084 -3.521 -3.438 1.00 52.24 112 ALA A O 18
ATOM 20947 N N . CYS A 1 18 ? -1.684 -2.633 -2.340 1.00 33.34 113 CYS A N 18
ATOM 20948 C CA . CYS A 1 18 ? -1.113 -2.785 -0.985 1.00 44.20 113 CYS A CA 18
ATOM 20949 C C . CYS A 1 18 ? -1.818 -3.944 -0.263 1.00 11.43 113 CYS A C 18
ATOM 20950 O O . CYS A 1 18 ? -3.053 -3.961 -0.175 1.00 43.41 113 CYS A O 18
ATOM 20957 N N . SER A 1 19 ? -1.019 -4.899 0.253 1.00 14.10 114 SER A N 18
ATOM 20958 C CA . SER A 1 19 ? -1.521 -6.124 0.908 1.00 53.45 114 SER A CA 18
ATOM 20959 C C . SER A 1 19 ? -2.283 -5.801 2.209 1.00 41.53 114 SER A C 18
ATOM 20960 O O . SER A 1 19 ? -3.281 -6.453 2.537 1.00 71.12 114 SER A O 18
ATOM 20968 N N . TYR A 1 20 ? -1.789 -4.779 2.933 1.00 63.34 115 TYR A N 18
ATOM 20969 C CA . TYR A 1 20 ? -2.391 -4.303 4.186 1.00 73.10 115 TYR A CA 18
ATOM 20970 C C . TYR A 1 20 ? -3.715 -3.567 3.912 1.00 3.00 115 TYR A C 18
ATOM 20971 O O . TYR A 1 20 ? -4.692 -3.725 4.661 1.00 41.43 115 TYR A O 18
ATOM 20989 N N . GLY A 1 21 ? -3.727 -2.770 2.825 1.00 25.54 116 GLY A N 18
ATOM 20990 C CA . GLY A 1 21 ? -4.903 -2.001 2.413 1.00 5.20 116 GLY A CA 18
ATOM 20991 C C . GLY A 1 21 ? -5.328 -0.956 3.448 1.00 64.12 116 GLY A C 18
ATOM 20992 O O . GLY A 1 21 ? -4.737 0.123 3.523 1.00 63.11 116 GLY A O 18
ATOM 20996 N N . ASP A 1 22 ? -6.344 -1.295 4.264 1.00 53.53 117 ASP A N 18
ATOM 20997 C CA . ASP A 1 22 ? -6.868 -0.404 5.328 1.00 55.35 117 ASP A CA 18
ATOM 20998 C C . ASP A 1 22 ? -5.970 -0.435 6.574 1.00 62.11 117 ASP A C 18
ATOM 20999 O O . ASP A 1 22 ? -5.976 0.505 7.375 1.00 41.32 117 ASP A O 18
ATOM 21008 N N . GLN A 1 23 ? -5.197 -1.524 6.727 1.00 44.43 118 GLN A N 18
ATOM 21009 C CA . GLN A 1 23 ? -4.222 -1.676 7.828 1.00 24.22 118 GLN A CA 18
ATOM 21010 C C . GLN A 1 23 ? -2.847 -1.081 7.451 1.00 74.41 118 GLN A C 18
ATOM 21011 O O . GLN A 1 23 ? -1.861 -1.296 8.165 1.00 73.33 118 GLN A O 18
ATOM 21025 N N . CYS A 1 24 ? -2.785 -0.339 6.327 1.00 21.34 119 CYS A N 18
ATOM 21026 C CA . CYS A 1 24 ? -1.552 0.324 5.868 1.00 74.02 119 CYS A CA 18
ATOM 21027 C C . CYS A 1 24 ? -1.406 1.696 6.550 1.00 20.33 119 CYS A C 18
ATOM 21028 O O . CYS A 1 24 ? -2.377 2.458 6.639 1.00 0.44 119 CYS A O 18
ATOM 21035 N N . ARG A 1 25 ? -0.190 1.987 7.035 1.00 43.32 120 ARG A N 18
ATOM 21036 C CA . ARG A 1 25 ? 0.124 3.234 7.766 1.00 1.22 120 ARG A CA 18
ATOM 21037 C C . ARG A 1 25 ? 0.623 4.347 6.819 1.00 72.45 120 ARG A C 18
ATOM 21038 O O . ARG A 1 25 ? 0.891 5.463 7.267 1.00 73.40 120 ARG A O 18
ATOM 21059 N N . PHE A 1 26 ? 0.758 4.032 5.517 1.00 73.31 121 PHE A N 18
ATOM 21060 C CA . PHE A 1 26 ? 1.185 5.000 4.482 1.00 53.32 121 PHE A CA 18
ATOM 21061 C C . PHE A 1 26 ? 0.048 5.240 3.471 1.00 4.03 121 PHE A C 18
ATOM 21062 O O . PHE A 1 26 ? -0.800 4.360 3.257 1.00 11.01 121 PHE A O 18
ATOM 21079 N N . ALA A 1 27 ? 0.059 6.437 2.854 1.00 40.02 122 ALA A N 18
ATOM 21080 C CA . ALA A 1 27 ? -0.998 6.901 1.939 1.00 41.35 122 ALA A CA 18
ATOM 21081 C C . ALA A 1 27 ? -0.940 6.194 0.579 1.00 72.42 122 ALA A C 18
ATOM 21082 O O . ALA A 1 27 ? 0.137 5.964 0.035 1.00 4.15 122 ALA A O 18
ATOM 21089 N N . HIS A 1 28 ? -2.122 5.882 0.030 1.00 31.33 123 HIS A N 18
ATOM 21090 C CA . HIS A 1 28 ? -2.273 5.186 -1.267 1.00 45.44 123 HIS A CA 18
ATOM 21091 C C . HIS A 1 28 ? -2.643 6.176 -2.390 1.00 72.41 123 HIS A C 18
ATOM 21092 O O . HIS A 1 28 ? -3.279 5.804 -3.384 1.00 54.22 123 HIS A O 18
ATOM 21106 N N . GLY A 1 29 ? -2.187 7.425 -2.234 1.00 62.14 124 GLY A N 18
ATOM 21107 C CA . GLY A 1 29 ? -2.429 8.484 -3.209 1.00 34.42 124 GLY A CA 18
ATOM 21108 C C . GLY A 1 29 ? -2.111 9.853 -2.634 1.00 11.11 124 GLY A C 18
ATOM 21109 O O . GLY A 1 29 ? -1.968 9.996 -1.411 1.00 12.21 124 GLY A O 18
ATOM 21113 N N . VAL A 1 30 ? -2.007 10.862 -3.515 1.00 71.22 125 VAL A N 18
ATOM 21114 C CA . VAL A 1 30 ? -1.750 12.266 -3.117 1.00 11.42 125 VAL A CA 18
ATOM 21115 C C . VAL A 1 30 ? -2.958 12.818 -2.343 1.00 74.43 125 VAL A C 18
ATOM 21116 O O . VAL A 1 30 ? -2.812 13.561 -1.366 1.00 52.41 125 VAL A O 18
ATOM 21129 N N . HIS A 1 31 ? -4.152 12.402 -2.790 1.00 24.12 126 HIS A N 18
ATOM 21130 C CA . HIS A 1 31 ? -5.426 12.757 -2.153 1.00 5.04 126 HIS A CA 18
ATOM 21131 C C . HIS A 1 31 ? -5.542 12.113 -0.748 1.00 50.42 126 HIS A C 18
ATOM 21132 O O . HIS A 1 31 ? -6.204 12.644 0.138 1.00 51.14 126 HIS A O 18
ATOM 21146 N N . GLU A 1 32 ? -4.866 10.960 -0.588 1.00 52.15 127 GLU A N 18
ATOM 21147 C CA . GLU A 1 32 ? -4.925 10.106 0.618 1.00 1.32 127 GLU A CA 18
ATOM 21148 C C . GLU A 1 32 ? -3.896 10.592 1.681 1.00 23.31 127 GLU A C 18
ATOM 21149 O O . GLU A 1 32 ? -3.961 10.188 2.851 1.00 41.44 127 GLU A O 18
ATOM 21161 N N . LEU A 1 33 ? -2.958 11.473 1.249 1.00 12.20 128 LEU A N 18
ATOM 21162 C CA . LEU A 1 33 ? -1.885 12.023 2.109 1.00 72.25 128 LEU A CA 18
ATOM 21163 C C . LEU A 1 33 ? -2.436 12.868 3.278 1.00 25.42 128 LEU A C 18
ATOM 21164 O O . LEU A 1 33 ? -3.193 13.822 3.073 1.00 41.13 128 LEU A O 18
ATOM 21180 N N . ARG A 1 34 ? -2.049 12.475 4.498 1.00 51.53 129 ARG A N 18
ATOM 21181 C CA . ARG A 1 34 ? -2.112 13.310 5.704 1.00 32.02 129 ARG A CA 18
ATOM 21182 C C . ARG A 1 34 ? -0.663 13.618 6.100 1.00 21.44 129 ARG A C 18
ATOM 21183 O O . ARG A 1 34 ? -0.112 13.008 7.018 1.00 13.03 129 ARG A O 18
ATOM 21204 N N . LEU A 1 35 ? -0.028 14.516 5.329 1.00 25.25 130 LEU A N 18
ATOM 21205 C CA . LEU A 1 35 ? 1.377 14.906 5.545 1.00 11.02 130 LEU A CA 18
ATOM 21206 C C . LEU A 1 35 ? 1.509 15.823 6.785 1.00 60.34 130 LEU A C 18
ATOM 21207 O O . LEU A 1 35 ? 0.536 16.504 7.148 1.00 14.43 130 LEU A O 18
ATOM 21223 N N . PRO A 1 36 ? 2.701 15.853 7.470 1.00 4.11 131 PRO A N 18
ATOM 21224 C CA . PRO A 1 36 ? 2.924 16.754 8.622 1.00 63.43 131 PRO A CA 18
ATOM 21225 C C . PRO A 1 36 ? 3.001 18.225 8.173 1.00 30.23 131 PRO A C 18
ATOM 21226 O O . PRO A 1 36 ? 3.493 18.523 7.073 1.00 22.40 131 PRO A O 18
ATOM 21237 N N . MET A 1 37 ? 2.502 19.132 9.025 1.00 41.12 132 MET A N 18
ATOM 21238 C CA . MET A 1 37 ? 2.431 20.570 8.724 1.00 30.33 132 MET A CA 18
ATOM 21239 C C . MET A 1 37 ? 3.818 21.199 8.941 1.00 53.01 132 MET A C 18
ATOM 21240 O O . MET A 1 37 ? 4.085 21.843 9.962 1.00 53.34 132 MET A O 18
ATOM 21254 N N . ASN A 1 38 ? 4.715 20.933 7.976 1.00 22.30 133 ASN A N 18
ATOM 21255 C CA . ASN A 1 38 ? 6.134 21.319 8.032 1.00 33.14 133 ASN A CA 18
ATOM 21256 C C . ASN A 1 38 ? 6.538 21.941 6.681 1.00 71.05 133 ASN A C 18
ATOM 21257 O O . ASN A 1 38 ? 6.555 21.229 5.665 1.00 55.03 133 ASN A O 18
ATOM 21268 N N . PRO A 1 39 ? 6.835 23.279 6.630 1.00 1.33 134 PRO A N 18
ATOM 21269 C CA . PRO A 1 39 ? 7.334 23.939 5.402 1.00 34.25 134 PRO A CA 18
ATOM 21270 C C . PRO A 1 39 ? 8.815 23.588 5.133 1.00 63.55 134 PRO A C 18
ATOM 21271 O O . PRO A 1 39 ? 9.521 23.090 6.031 1.00 1.43 134 PRO A O 18
ATOM 21282 N N . ARG A 1 40 ? 9.272 23.845 3.895 1.00 13.44 135 ARG A N 18
ATOM 21283 C CA . ARG A 1 40 ? 10.625 23.484 3.444 1.00 41.32 135 ARG A CA 18
ATOM 21284 C C . ARG A 1 40 ? 11.672 24.414 4.089 1.00 22.11 135 ARG A C 18
ATOM 21285 O O . ARG A 1 40 ? 11.962 25.507 3.584 1.00 33.21 135 ARG A O 18
ATOM 21306 N N . GLY A 1 41 ? 12.183 23.971 5.246 1.00 14.23 136 GLY A N 18
ATOM 21307 C CA . GLY A 1 41 ? 13.224 24.675 5.991 1.00 71.42 136 GLY A CA 18
ATOM 21308 C C . GLY A 1 41 ? 14.356 23.736 6.366 1.00 52.01 136 GLY A C 18
ATOM 21309 O O . GLY A 1 41 ? 14.129 22.534 6.565 1.00 75.34 136 GLY A O 18
ATOM 21313 N N . ARG A 1 42 ? 15.571 24.282 6.472 1.00 50.24 137 ARG A N 18
ATOM 21314 C CA . ARG A 1 42 ? 16.788 23.500 6.730 1.00 32.14 137 ARG A CA 18
ATOM 21315 C C . ARG A 1 42 ? 17.881 24.422 7.283 1.00 25.14 137 ARG A C 18
ATOM 21316 O O . ARG A 1 42 ? 18.056 25.548 6.791 1.00 3.21 137 ARG A O 18
ATOM 21337 N N . ASN A 1 43 ? 18.598 23.946 8.315 1.00 20.31 138 ASN A N 18
ATOM 21338 C CA . ASN A 1 43 ? 19.819 24.600 8.806 1.00 5.45 138 ASN A CA 18
ATOM 21339 C C . ASN A 1 43 ? 20.969 24.257 7.844 1.00 21.04 138 ASN A C 18
ATOM 21340 O O . ASN A 1 43 ? 21.770 23.347 8.090 1.00 1.31 138 ASN A O 18
ATOM 21351 N N . HIS A 1 44 ? 20.972 24.957 6.699 1.00 13.41 139 HIS A N 18
ATOM 21352 C CA . HIS A 1 44 ? 21.933 24.739 5.609 1.00 41.13 139 HIS A CA 18
ATOM 21353 C C . HIS A 1 44 ? 23.302 25.371 5.957 1.00 14.11 139 HIS A C 18
ATOM 21354 O O . HIS A 1 44 ? 23.342 26.417 6.628 1.00 43.14 139 HIS A O 18
ATOM 21368 N N . PRO A 1 45 ? 24.447 24.733 5.537 1.00 12.52 140 PRO A N 18
ATOM 21369 C CA . PRO A 1 45 ? 25.799 25.278 5.790 1.00 1.14 140 PRO A CA 18
ATOM 21370 C C . PRO A 1 45 ? 26.090 26.539 4.940 1.00 75.14 140 PRO A C 18
ATOM 21371 O O . PRO A 1 45 ? 26.589 26.459 3.812 1.00 55.23 140 PRO A O 18
ATOM 21382 N N . LYS A 1 46 ? 25.696 27.696 5.486 1.00 3.33 141 LYS A N 18
ATOM 21383 C CA . LYS A 1 46 ? 25.986 29.026 4.917 1.00 52.31 141 LYS A CA 18
ATOM 21384 C C . LYS A 1 46 ? 27.205 29.620 5.650 1.00 51.32 141 LYS A C 18
ATOM 21385 O O . LYS A 1 46 ? 27.469 29.247 6.799 1.00 21.24 141 LYS A O 18
ATOM 21404 N N . TYR A 1 47 ? 27.947 30.535 4.986 1.00 52.50 142 TYR A N 18
ATOM 21405 C CA . TYR A 1 47 ? 29.169 31.155 5.559 1.00 72.52 142 TYR A CA 18
ATOM 21406 C C . TYR A 1 47 ? 28.874 31.867 6.902 1.00 55.33 142 TYR A C 18
ATOM 21407 O O . TYR A 1 47 ? 29.676 31.804 7.843 1.00 0.44 142 TYR A O 18
ATOM 21425 N N . LYS A 1 48 ? 27.690 32.499 6.999 1.00 73.14 143 LYS A N 18
ATOM 21426 C CA . LYS A 1 48 ? 27.224 33.152 8.231 1.00 72.24 143 LYS A CA 18
ATOM 21427 C C . LYS A 1 48 ? 26.122 32.312 8.903 1.00 62.23 143 LYS A C 18
ATOM 21428 O O . LYS A 1 48 ? 24.948 32.690 8.931 1.00 33.25 143 LYS A O 18
ATOM 21447 N N . THR A 1 49 ? 26.522 31.121 9.378 1.00 44.02 144 THR A N 18
ATOM 21448 C CA . THR A 1 49 ? 25.744 30.306 10.348 1.00 25.24 144 THR A CA 18
ATOM 21449 C C . THR A 1 49 ? 26.639 29.925 11.544 1.00 1.32 144 THR A C 18
ATOM 21450 O O . THR A 1 49 ? 26.179 29.296 12.504 1.00 21.21 144 THR A O 18
ATOM 21461 N N . VAL A 1 50 ? 27.926 30.322 11.467 1.00 5.43 145 VAL A N 18
ATOM 21462 C CA . VAL A 1 50 ? 28.954 30.027 12.479 1.00 63.22 145 VAL A CA 18
ATOM 21463 C C . VAL A 1 50 ? 29.592 31.354 12.945 1.00 52.12 145 VAL A C 18
ATOM 21464 O O . VAL A 1 50 ? 29.799 32.260 12.128 1.00 23.32 145 VAL A O 18
ATOM 21477 N N . LEU A 1 51 ? 29.896 31.452 14.258 1.00 25.41 146 LEU A N 18
ATOM 21478 C CA . LEU A 1 51 ? 30.500 32.656 14.873 1.00 72.41 146 LEU A CA 18
ATOM 21479 C C . LEU A 1 51 ? 31.976 32.810 14.460 1.00 5.33 146 LEU A C 18
ATOM 21480 O O . LEU A 1 51 ? 32.617 31.847 14.021 1.00 34.33 146 LEU A O 18
ATOM 21496 N N . CYS A 1 52 ? 32.497 34.039 14.613 1.00 50.44 147 CYS A N 18
ATOM 21497 C CA . CYS A 1 52 ? 33.869 34.396 14.224 1.00 43.20 147 CYS A CA 18
ATOM 21498 C C . CYS A 1 52 ? 34.892 33.779 15.193 1.00 25.51 147 CYS A C 18
ATOM 21499 O O . CYS A 1 52 ? 34.934 34.140 16.379 1.00 50.23 147 CYS A O 18
ATOM 21506 N N . ASP A 1 53 ? 35.716 32.858 14.659 1.00 74.33 148 ASP A N 18
ATOM 21507 C CA . ASP A 1 53 ? 36.726 32.108 15.431 1.00 20.12 148 ASP A CA 18
ATOM 21508 C C . ASP A 1 53 ? 37.817 33.051 15.965 1.00 35.25 148 ASP A C 18
ATOM 21509 O O . ASP A 1 53 ? 38.372 32.833 17.037 1.00 63.21 148 ASP A O 18
ATOM 21518 N N . LYS A 1 54 ? 38.100 34.105 15.191 1.00 22.24 149 LYS A N 18
ATOM 21519 C CA . LYS A 1 54 ? 39.083 35.133 15.551 1.00 20.43 149 LYS A CA 18
ATOM 21520 C C . LYS A 1 54 ? 38.558 36.022 16.694 1.00 72.24 149 LYS A C 18
ATOM 21521 O O . LYS A 1 54 ? 39.293 36.368 17.618 1.00 30.02 149 LYS A O 18
ATOM 21540 N N . PHE A 1 55 ? 37.266 36.360 16.635 1.00 72.21 150 PHE A N 18
ATOM 21541 C CA . PHE A 1 55 ? 36.632 37.254 17.622 1.00 13.22 150 PHE A CA 18
ATOM 21542 C C . PHE A 1 55 ? 36.493 36.552 18.996 1.00 71.42 150 PHE A C 18
ATOM 21543 O O . PHE A 1 55 ? 36.539 37.203 20.048 1.00 31.22 150 PHE A O 18
ATOM 21560 N N . SER A 1 56 ? 36.330 35.220 18.964 1.00 51.24 151 SER A N 18
ATOM 21561 C CA . SER A 1 56 ? 36.152 34.396 20.171 1.00 62.15 151 SER A CA 18
ATOM 21562 C C . SER A 1 56 ? 37.510 33.987 20.787 1.00 13.53 151 SER A C 18
ATOM 21563 O O . SER A 1 56 ? 37.737 34.193 21.984 1.00 12.32 151 SER A O 18
ATOM 21571 N N . MET A 1 57 ? 38.411 33.415 19.961 1.00 1.51 152 MET A N 18
ATOM 21572 C CA . MET A 1 57 ? 39.698 32.856 20.442 1.00 0.53 152 MET A CA 18
ATOM 21573 C C . MET A 1 57 ? 40.759 33.954 20.634 1.00 42.11 152 MET A C 18
ATOM 21574 O O . MET A 1 57 ? 41.357 34.060 21.710 1.00 25.02 152 MET A O 18
ATOM 21588 N N . THR A 1 58 ? 40.986 34.774 19.589 1.00 22.01 153 THR A N 18
ATOM 21589 C CA . THR A 1 58 ? 42.066 35.796 19.593 1.00 35.44 153 THR A CA 18
ATOM 21590 C C . THR A 1 58 ? 41.528 37.188 19.995 1.00 43.41 153 THR A C 18
ATOM 21591 O O . THR A 1 58 ? 42.290 38.162 20.068 1.00 11.23 153 THR A O 18
ATOM 21602 N N . GLY A 1 59 ? 40.203 37.268 20.241 1.00 52.24 154 GLY A N 18
ATOM 21603 C CA . GLY A 1 59 ? 39.576 38.444 20.850 1.00 41.03 154 GLY A CA 18
ATOM 21604 C C . GLY A 1 59 ? 39.013 39.435 19.840 1.00 32.23 154 GLY A C 18
ATOM 21605 O O . GLY A 1 59 ? 37.905 39.953 20.026 1.00 31.01 154 GLY A O 18
ATOM 21609 N N . ASN A 1 60 ? 39.769 39.708 18.764 1.00 4.03 155 ASN A N 18
ATOM 21610 C CA . ASN A 1 60 ? 39.385 40.719 17.750 1.00 25.20 155 ASN A CA 18
ATOM 21611 C C . ASN A 1 60 ? 39.436 40.123 16.331 1.00 54.32 155 ASN A C 18
ATOM 21612 O O . ASN A 1 60 ? 40.069 39.081 16.100 1.00 13.25 155 ASN A O 18
ATOM 21623 N N . CYS A 1 61 ? 38.754 40.805 15.394 1.00 64.41 156 CYS A N 18
ATOM 21624 C CA . CYS A 1 61 ? 38.690 40.429 13.976 1.00 61.30 156 CYS A CA 18
ATOM 21625 C C . CYS A 1 61 ? 39.242 41.596 13.128 1.00 22.14 156 CYS A C 18
ATOM 21626 O O . CYS A 1 61 ? 38.726 42.718 13.211 1.00 50.52 156 CYS A O 18
ATOM 21633 N N . LYS A 1 62 ? 40.291 41.327 12.325 1.00 21.43 157 LYS A N 18
ATOM 21634 C CA . LYS A 1 62 ? 40.962 42.356 11.489 1.00 32.20 157 LYS A CA 18
ATOM 21635 C C . LYS A 1 62 ? 40.165 42.663 10.205 1.00 72.15 157 LYS A C 18
ATOM 21636 O O . LYS A 1 62 ? 40.244 43.775 9.673 1.00 74.01 157 LYS A O 18
ATOM 21655 N N . TYR A 1 63 ? 39.406 41.662 9.717 1.00 71.41 158 TYR A N 18
ATOM 21656 C CA . TYR A 1 63 ? 38.657 41.763 8.448 1.00 21.34 158 TYR A CA 18
ATOM 21657 C C . TYR A 1 63 ? 37.435 42.692 8.595 1.00 22.02 158 TYR A C 18
ATOM 21658 O O . TYR A 1 63 ? 37.141 43.498 7.702 1.00 73.31 158 TYR A O 18
ATOM 21676 N N . GLY A 1 64 ? 36.732 42.557 9.735 1.00 3.02 159 GLY A N 18
ATOM 21677 C CA . GLY A 1 64 ? 35.538 43.354 10.027 1.00 64.44 159 GLY A CA 18
ATOM 21678 C C . GLY A 1 64 ? 34.381 43.046 9.074 1.00 5.23 159 GLY A C 18
ATOM 21679 O O . GLY A 1 64 ? 33.738 42.000 9.195 1.00 44.02 159 GLY A O 18
ATOM 21683 N N . THR A 1 65 ? 34.151 43.946 8.102 1.00 43.43 160 THR A N 18
ATOM 21684 C CA . THR A 1 65 ? 33.102 43.792 7.074 1.00 61.13 160 THR A CA 18
ATOM 21685 C C . THR A 1 65 ? 33.495 42.724 6.027 1.00 3.32 160 THR A C 18
ATOM 21686 O O . THR A 1 65 ? 32.636 42.174 5.332 1.00 43.11 160 THR A O 18
ATOM 21697 N N . ARG A 1 66 ? 34.808 42.447 5.931 1.00 34.23 161 ARG A N 18
ATOM 21698 C CA . ARG A 1 66 ? 35.370 41.460 4.990 1.00 43.23 161 ARG A CA 18
ATOM 21699 C C . ARG A 1 66 ? 35.400 40.047 5.606 1.00 12.41 161 ARG A C 18
ATOM 21700 O O . ARG A 1 66 ? 35.832 39.092 4.952 1.00 65.50 161 ARG A O 18
ATOM 21721 N N . CYS A 1 67 ? 34.942 39.927 6.869 1.00 10.41 162 CYS A N 18
ATOM 21722 C CA . CYS A 1 67 ? 34.864 38.641 7.581 1.00 43.41 162 CYS A CA 18
ATOM 21723 C C . CYS A 1 67 ? 33.629 37.852 7.108 1.00 1.20 162 CYS A C 18
ATOM 21724 O O . CYS A 1 67 ? 32.567 38.441 6.861 1.00 64.01 162 CYS A O 18
ATOM 21731 N N . GLN A 1 68 ? 33.780 36.528 6.984 1.00 11.21 163 GLN A N 18
ATOM 21732 C CA . GLN A 1 68 ? 32.735 35.639 6.432 1.00 52.23 163 GLN A CA 18
ATOM 21733 C C . GLN A 1 68 ? 31.917 34.964 7.552 1.00 73.01 163 GLN A C 18
ATOM 21734 O O . GLN A 1 68 ? 30.872 34.378 7.288 1.00 34.22 163 GLN A O 18
ATOM 21748 N N . PHE A 1 69 ? 32.414 35.051 8.796 1.00 61.11 164 PHE A N 18
ATOM 21749 C CA . PHE A 1 69 ? 31.753 34.484 9.989 1.00 11.25 164 PHE A CA 18
ATOM 21750 C C . PHE A 1 69 ? 30.949 35.571 10.730 1.00 51.32 164 PHE A C 18
ATOM 21751 O O . PHE A 1 69 ? 31.311 36.756 10.679 1.00 71.44 164 PHE A O 18
ATOM 21768 N N . ILE A 1 70 ? 29.864 35.145 11.416 1.00 13.31 165 ILE A N 18
ATOM 21769 C CA . ILE A 1 70 ? 28.984 36.034 12.207 1.00 41.44 165 ILE A CA 18
ATOM 21770 C C . ILE A 1 70 ? 29.768 36.740 13.334 1.00 0.31 165 ILE A C 18
ATOM 21771 O O . ILE A 1 70 ? 30.453 36.084 14.133 1.00 61.52 165 ILE A O 18
ATOM 21787 N N . HIS A 1 71 ? 29.658 38.074 13.386 1.00 13.55 166 HIS A N 18
ATOM 21788 C CA . HIS A 1 71 ? 30.171 38.877 14.501 1.00 55.33 166 HIS A CA 18
ATOM 21789 C C . HIS A 1 71 ? 29.053 39.088 15.532 1.00 74.53 166 HIS A C 18
ATOM 21790 O O . HIS A 1 71 ? 28.201 39.970 15.379 1.00 4.14 166 HIS A O 18
ATOM 21804 N N . LYS A 1 72 ? 29.029 38.213 16.547 1.00 44.35 167 LYS A N 18
ATOM 21805 C CA . LYS A 1 72 ? 28.121 38.323 17.696 1.00 14.11 167 LYS A CA 18
ATOM 21806 C C . LYS A 1 72 ? 28.939 38.741 18.919 1.00 31.25 167 LYS A C 18
ATOM 21807 O O . LYS A 1 72 ? 29.978 38.133 19.203 1.00 62.32 167 LYS A O 18
ATOM 21826 N N . ILE A 1 73 ? 28.471 39.785 19.627 1.00 62.22 168 ILE A N 18
ATOM 21827 C CA . ILE A 1 73 ? 29.126 40.276 20.847 1.00 55.03 168 ILE A CA 18
ATOM 21828 C C . ILE A 1 73 ? 28.898 39.250 21.973 1.00 22.34 168 ILE A C 18
ATOM 21829 O O . ILE A 1 73 ? 27.811 39.189 22.564 1.00 54.35 168 ILE A O 18
ATOM 21845 N N . VAL A 1 74 ? 29.911 38.401 22.202 1.00 2.02 169 VAL A N 18
ATOM 21846 C CA . VAL A 1 74 ? 29.851 37.351 23.226 1.00 40.34 169 VAL A CA 18
ATOM 21847 C C . VAL A 1 74 ? 30.145 37.969 24.600 1.00 64.23 169 VAL A C 18
ATOM 21848 O O . VAL A 1 74 ? 31.266 38.416 24.865 1.00 74.05 169 VAL A O 18
ATOM 21861 N N . ASP A 1 75 ? 29.108 38.035 25.441 1.00 73.22 170 ASP A N 18
ATOM 21862 C CA . ASP A 1 75 ? 29.209 38.520 26.822 1.00 45.05 170 ASP A CA 18
ATOM 21863 C C . ASP A 1 75 ? 29.361 37.305 27.752 1.00 31.23 170 ASP A C 18
ATOM 21864 O O . ASP A 1 75 ? 28.398 36.551 27.960 1.00 1.23 170 ASP A O 18
ATOM 21873 N N . GLY A 1 76 ? 30.585 37.107 28.271 1.00 74.21 171 GLY A N 18
ATOM 21874 C CA . GLY A 1 76 ? 30.918 35.939 29.086 1.00 64.32 171 GLY A CA 18
ATOM 21875 C C . GLY A 1 76 ? 31.230 34.717 28.226 1.00 43.15 171 GLY A C 18
ATOM 21876 O O . GLY A 1 76 ? 30.324 33.950 27.880 1.00 10.41 171 GLY A O 18
ATOM 21880 N N . ASN A 1 77 ? 32.516 34.565 27.853 1.00 51.24 172 ASN A N 18
ATOM 21881 C CA . ASN A 1 77 ? 32.996 33.433 27.028 1.00 73.51 172 ASN A CA 18
ATOM 21882 C C . ASN A 1 77 ? 33.056 32.130 27.849 1.00 53.20 172 ASN A C 18
ATOM 21883 O O . ASN A 1 77 ? 32.685 31.061 27.353 1.00 5.20 172 ASN A O 18
ATOM 21894 N N . ALA A 1 78 ? 33.528 32.238 29.105 1.00 35.45 173 ALA A N 18
ATOM 21895 C CA . ALA A 1 78 ? 33.681 31.086 30.015 1.00 2.34 173 ALA A CA 18
ATOM 21896 C C . ALA A 1 78 ? 32.347 30.815 30.764 1.00 41.21 173 ALA A C 18
ATOM 21897 O O . ALA A 1 78 ? 32.042 31.529 31.744 1.00 11.15 173 ALA A O 18
ATOM 21907 N N . SER A 1 1 ? 4.152 11.926 17.154 1.00 5.55 96 SER A N 19
ATOM 21908 C CA . SER A 1 1 ? 3.480 11.592 15.882 1.00 1.12 96 SER A CA 19
ATOM 21909 C C . SER A 1 1 ? 4.184 10.407 15.195 1.00 60.13 96 SER A C 19
ATOM 21910 O O . SER A 1 1 ? 5.378 10.486 14.879 1.00 70.44 96 SER A O 19
ATOM 21920 N N . ASP A 1 2 ? 3.436 9.305 14.992 1.00 13.54 97 ASP A N 19
ATOM 21921 C CA . ASP A 1 2 ? 3.901 8.123 14.236 1.00 1.33 97 ASP A CA 19
ATOM 21922 C C . ASP A 1 2 ? 3.761 8.381 12.724 1.00 23.21 97 ASP A C 19
ATOM 21923 O O . ASP A 1 2 ? 3.024 9.286 12.316 1.00 14.05 97 ASP A O 19
ATOM 21932 N N . ALA A 1 3 ? 4.458 7.570 11.906 1.00 14.44 98 ALA A N 19
ATOM 21933 C CA . ALA A 1 3 ? 4.469 7.716 10.436 1.00 30.53 98 ALA A CA 19
ATOM 21934 C C . ALA A 1 3 ? 3.117 7.283 9.821 1.00 14.24 98 ALA A C 19
ATOM 21935 O O . ALA A 1 3 ? 2.890 6.096 9.552 1.00 41.40 98 ALA A O 19
ATOM 21942 N N . PHE A 1 4 ? 2.206 8.259 9.653 1.00 61.54 99 PHE A N 19
ATOM 21943 C CA . PHE A 1 4 ? 0.886 8.052 9.028 1.00 22.42 99 PHE A CA 19
ATOM 21944 C C . PHE A 1 4 ? 0.694 9.027 7.856 1.00 45.14 99 PHE A C 19
ATOM 21945 O O . PHE A 1 4 ? 0.608 10.246 8.056 1.00 73.13 99 PHE A O 19
ATOM 21962 N N . LYS A 1 5 ? 0.689 8.458 6.628 1.00 51.51 100 LYS A N 19
ATOM 21963 C CA . LYS A 1 5 ? 0.254 9.120 5.374 1.00 22.15 100 LYS A CA 19
ATOM 21964 C C . LYS A 1 5 ? 1.219 10.221 4.871 1.00 52.24 100 LYS A C 19
ATOM 21965 O O . LYS A 1 5 ? 1.069 10.689 3.746 1.00 31.45 100 LYS A O 19
ATOM 21984 N N . THR A 1 6 ? 2.224 10.601 5.688 1.00 24.22 101 THR A N 19
ATOM 21985 C CA . THR A 1 6 ? 3.238 11.615 5.330 1.00 33.42 101 THR A CA 19
ATOM 21986 C C . THR A 1 6 ? 4.247 11.076 4.283 1.00 53.40 101 THR A C 19
ATOM 21987 O O . THR A 1 6 ? 5.041 11.838 3.717 1.00 2.30 101 THR A O 19
ATOM 21998 N N . ALA A 1 7 ? 4.193 9.755 4.045 1.00 54.13 102 ALA A N 19
ATOM 21999 C CA . ALA A 1 7 ? 4.965 9.059 3.006 1.00 61.53 102 ALA A CA 19
ATOM 22000 C C . ALA A 1 7 ? 4.051 8.028 2.322 1.00 33.53 102 ALA A C 19
ATOM 22001 O O . ALA A 1 7 ? 3.120 7.504 2.952 1.00 71.04 102 ALA A O 19
ATOM 22008 N N . LEU A 1 8 ? 4.313 7.764 1.033 1.00 63.21 103 LEU A N 19
ATOM 22009 C CA . LEU A 1 8 ? 3.540 6.803 0.220 1.00 14.12 103 LEU A CA 19
ATOM 22010 C C . LEU A 1 8 ? 3.898 5.347 0.575 1.00 21.35 103 LEU A C 19
ATOM 22011 O O . LEU A 1 8 ? 4.954 5.063 1.155 1.00 34.12 103 LEU A O 19
ATOM 22027 N N . CYS A 1 9 ? 2.975 4.449 0.229 1.00 43.35 104 CYS A N 19
ATOM 22028 C CA . CYS A 1 9 ? 3.104 3.002 0.430 1.00 65.31 104 CYS A CA 19
ATOM 22029 C C . CYS A 1 9 ? 3.943 2.389 -0.707 1.00 3.13 104 CYS A C 19
ATOM 22030 O O . CYS A 1 9 ? 3.595 2.546 -1.875 1.00 64.44 104 CYS A O 19
ATOM 22037 N N . ASP A 1 10 ? 5.051 1.708 -0.347 1.00 15.41 105 ASP A N 19
ATOM 22038 C CA . ASP A 1 10 ? 5.999 1.108 -1.321 1.00 31.31 105 ASP A CA 19
ATOM 22039 C C . ASP A 1 10 ? 5.318 0.035 -2.189 1.00 4.02 105 ASP A C 19
ATOM 22040 O O . ASP A 1 10 ? 5.595 -0.076 -3.388 1.00 24.04 105 ASP A O 19
ATOM 22049 N N . ALA A 1 11 ? 4.436 -0.748 -1.548 1.00 23.42 106 ALA A N 19
ATOM 22050 C CA . ALA A 1 11 ? 3.622 -1.784 -2.211 1.00 32.15 106 ALA A CA 19
ATOM 22051 C C . ALA A 1 11 ? 2.678 -1.155 -3.256 1.00 70.43 106 ALA A C 19
ATOM 22052 O O . ALA A 1 11 ? 2.459 -1.722 -4.328 1.00 12.43 106 ALA A O 19
ATOM 22059 N N . TYR A 1 12 ? 2.159 0.041 -2.924 1.00 53.24 107 TYR A N 19
ATOM 22060 C CA . TYR A 1 12 ? 1.287 0.828 -3.812 1.00 63.24 107 TYR A CA 19
ATOM 22061 C C . TYR A 1 12 ? 2.079 1.404 -5.013 1.00 20.40 107 TYR A C 19
ATOM 22062 O O . TYR A 1 12 ? 1.581 1.416 -6.143 1.00 4.12 107 TYR A O 19
ATOM 22080 N N . LYS A 1 13 ? 3.306 1.883 -4.759 1.00 24.32 108 LYS A N 19
ATOM 22081 C CA . LYS A 1 13 ? 4.125 2.556 -5.789 1.00 11.10 108 LYS A CA 19
ATOM 22082 C C . LYS A 1 13 ? 4.642 1.561 -6.846 1.00 21.03 108 LYS A C 19
ATOM 22083 O O . LYS A 1 13 ? 4.661 1.868 -8.045 1.00 60.14 108 LYS A O 19
ATOM 22102 N N . ARG A 1 14 ? 5.041 0.367 -6.387 1.00 74.51 109 ARG A N 19
ATOM 22103 C CA . ARG A 1 14 ? 5.680 -0.652 -7.243 1.00 55.22 109 ARG A CA 19
ATOM 22104 C C . ARG A 1 14 ? 4.641 -1.605 -7.870 1.00 40.32 109 ARG A C 19
ATOM 22105 O O . ARG A 1 14 ? 4.618 -1.798 -9.089 1.00 11.44 109 ARG A O 19
ATOM 22126 N N . SER A 1 15 ? 3.765 -2.167 -7.022 1.00 74.44 110 SER A N 19
ATOM 22127 C CA . SER A 1 15 ? 2.858 -3.277 -7.405 1.00 53.22 110 SER A CA 19
ATOM 22128 C C . SER A 1 15 ? 1.378 -2.841 -7.438 1.00 35.51 110 SER A C 19
ATOM 22129 O O . SER A 1 15 ? 0.541 -3.554 -8.006 1.00 32.33 110 SER A O 19
ATOM 22137 N N . GLN A 1 16 ? 1.086 -1.683 -6.802 1.00 75.13 111 GLN A N 19
ATOM 22138 C CA . GLN A 1 16 ? -0.276 -1.122 -6.577 1.00 71.14 111 GLN A CA 19
ATOM 22139 C C . GLN A 1 16 ? -1.035 -1.878 -5.458 1.00 31.53 111 GLN A C 19
ATOM 22140 O O . GLN A 1 16 ? -1.622 -1.246 -4.573 1.00 23.22 111 GLN A O 19
ATOM 22154 N N . ALA A 1 17 ? -1.017 -3.221 -5.503 1.00 15.23 112 ALA A N 19
ATOM 22155 C CA . ALA A 1 17 ? -1.658 -4.076 -4.489 1.00 43.22 112 ALA A CA 19
ATOM 22156 C C . ALA A 1 17 ? -0.884 -4.031 -3.150 1.00 53.11 112 ALA A C 19
ATOM 22157 O O . ALA A 1 17 ? 0.267 -4.480 -3.070 1.00 35.55 112 ALA A O 19
ATOM 22164 N N . CYS A 1 18 ? -1.526 -3.450 -2.122 1.00 63.42 113 CYS A N 19
ATOM 22165 C CA . CYS A 1 18 ? -0.992 -3.373 -0.752 1.00 64.30 113 CYS A CA 19
ATOM 22166 C C . CYS A 1 18 ? -1.628 -4.483 0.110 1.00 34.40 113 CYS A C 19
ATOM 22167 O O . CYS A 1 18 ? -2.859 -4.591 0.170 1.00 21.35 113 CYS A O 19
ATOM 22174 N N . SER A 1 19 ? -0.777 -5.290 0.769 1.00 64.20 114 SER A N 19
ATOM 22175 C CA . SER A 1 19 ? -1.204 -6.448 1.585 1.00 20.24 114 SER A CA 19
ATOM 22176 C C . SER A 1 19 ? -2.010 -6.008 2.826 1.00 32.24 114 SER A C 19
ATOM 22177 O O . SER A 1 19 ? -2.992 -6.664 3.200 1.00 53.03 114 SER A O 19
ATOM 22185 N N . TYR A 1 20 ? -1.586 -4.889 3.450 1.00 13.53 115 TYR A N 19
ATOM 22186 C CA . TYR A 1 20 ? -2.243 -4.346 4.659 1.00 43.04 115 TYR A CA 19
ATOM 22187 C C . TYR A 1 20 ? -3.597 -3.687 4.306 1.00 12.23 115 TYR A C 19
ATOM 22188 O O . TYR A 1 20 ? -4.524 -3.684 5.123 1.00 60.34 115 TYR A O 19
ATOM 22206 N N . GLY A 1 21 ? -3.683 -3.128 3.078 1.00 74.54 116 GLY A N 19
ATOM 22207 C CA . GLY A 1 21 ? -4.914 -2.511 2.573 1.00 65.32 116 GLY A CA 19
ATOM 22208 C C . GLY A 1 21 ? -5.274 -1.222 3.309 1.00 15.23 116 GLY A C 19
ATOM 22209 O O . GLY A 1 21 ? -4.489 -0.279 3.314 1.00 5.05 116 GLY A O 19
ATOM 22213 N N . ASP A 1 22 ? -6.452 -1.191 3.953 1.00 74.01 117 ASP A N 19
ATOM 22214 C CA . ASP A 1 22 ? -6.914 -0.020 4.736 1.00 35.42 117 ASP A CA 19
ATOM 22215 C C . ASP A 1 22 ? -6.253 0.033 6.129 1.00 55.21 117 ASP A C 19
ATOM 22216 O O . ASP A 1 22 ? -6.424 1.012 6.865 1.00 21.44 117 ASP A O 19
ATOM 22225 N N . GLN A 1 23 ? -5.507 -1.028 6.486 1.00 41.01 118 GLN A N 19
ATOM 22226 C CA . GLN A 1 23 ? -4.702 -1.071 7.726 1.00 71.33 118 GLN A CA 19
ATOM 22227 C C . GLN A 1 23 ? -3.261 -0.566 7.467 1.00 4.43 118 GLN A C 19
ATOM 22228 O O . GLN A 1 23 ? -2.435 -0.560 8.384 1.00 34.32 118 GLN A O 19
ATOM 22242 N N . CYS A 1 24 ? -2.981 -0.150 6.213 1.00 24.34 119 CYS A N 19
ATOM 22243 C CA . CYS A 1 24 ? -1.683 0.418 5.800 1.00 31.23 119 CYS A CA 19
ATOM 22244 C C . CYS A 1 24 ? -1.546 1.852 6.340 1.00 72.52 119 CYS A C 19
ATOM 22245 O O . CYS A 1 24 ? -2.410 2.700 6.069 1.00 52.43 119 CYS A O 19
ATOM 22252 N N . ARG A 1 25 ? -0.476 2.110 7.123 1.00 44.51 120 ARG A N 19
ATOM 22253 C CA . ARG A 1 25 ? -0.233 3.442 7.730 1.00 3.14 120 ARG A CA 19
ATOM 22254 C C . ARG A 1 25 ? 0.233 4.466 6.680 1.00 53.21 120 ARG A C 19
ATOM 22255 O O . ARG A 1 25 ? 0.027 5.668 6.853 1.00 73.52 120 ARG A O 19
ATOM 22276 N N . PHE A 1 26 ? 0.853 3.979 5.591 1.00 70.22 121 PHE A N 19
ATOM 22277 C CA . PHE A 1 26 ? 1.352 4.839 4.499 1.00 60.44 121 PHE A CA 19
ATOM 22278 C C . PHE A 1 26 ? 0.257 5.083 3.434 1.00 14.52 121 PHE A C 19
ATOM 22279 O O . PHE A 1 26 ? -0.708 4.312 3.323 1.00 10.34 121 PHE A O 19
ATOM 22296 N N . ALA A 1 27 ? 0.437 6.166 2.658 1.00 24.00 122 ALA A N 19
ATOM 22297 C CA . ALA A 1 27 ? -0.592 6.725 1.758 1.00 24.52 122 ALA A CA 19
ATOM 22298 C C . ALA A 1 27 ? -0.746 5.924 0.451 1.00 5.32 122 ALA A C 19
ATOM 22299 O O . ALA A 1 27 ? 0.247 5.516 -0.158 1.00 52.33 122 ALA A O 19
ATOM 22306 N N . HIS A 1 28 ? -2.008 5.719 0.024 1.00 34.01 123 HIS A N 19
ATOM 22307 C CA . HIS A 1 28 ? -2.346 5.036 -1.247 1.00 3.12 123 HIS A CA 19
ATOM 22308 C C . HIS A 1 28 ? -2.816 6.063 -2.293 1.00 55.02 123 HIS A C 19
ATOM 22309 O O . HIS A 1 28 ? -3.778 5.830 -3.041 1.00 63.45 123 HIS A O 19
ATOM 22323 N N . GLY A 1 29 ? -2.086 7.185 -2.366 1.00 3.43 124 GLY A N 19
ATOM 22324 C CA . GLY A 1 29 ? -2.356 8.249 -3.334 1.00 23.23 124 GLY A CA 19
ATOM 22325 C C . GLY A 1 29 ? -2.043 9.619 -2.770 1.00 31.11 124 GLY A C 19
ATOM 22326 O O . GLY A 1 29 ? -1.822 9.755 -1.561 1.00 64.40 124 GLY A O 19
ATOM 22330 N N . VAL A 1 30 ? -2.042 10.641 -3.649 1.00 33.12 125 VAL A N 19
ATOM 22331 C CA . VAL A 1 30 ? -1.723 12.037 -3.271 1.00 34.04 125 VAL A CA 19
ATOM 22332 C C . VAL A 1 30 ? -2.850 12.651 -2.401 1.00 21.40 125 VAL A C 19
ATOM 22333 O O . VAL A 1 30 ? -2.605 13.569 -1.609 1.00 14.21 125 VAL A O 19
ATOM 22346 N N . HIS A 1 31 ? -4.076 12.097 -2.535 1.00 23.34 126 HIS A N 19
ATOM 22347 C CA . HIS A 1 31 ? -5.249 12.500 -1.730 1.00 52.51 126 HIS A CA 19
ATOM 22348 C C . HIS A 1 31 ? -5.049 12.132 -0.242 1.00 11.45 126 HIS A C 19
ATOM 22349 O O . HIS A 1 31 ? -5.567 12.811 0.649 1.00 13.44 126 HIS A O 19
ATOM 22363 N N . GLU A 1 32 ? -4.309 11.032 0.001 1.00 20.10 127 GLU A N 19
ATOM 22364 C CA . GLU A 1 32 ? -3.919 10.589 1.353 1.00 43.02 127 GLU A CA 19
ATOM 22365 C C . GLU A 1 32 ? -2.549 11.161 1.748 1.00 50.13 127 GLU A C 19
ATOM 22366 O O . GLU A 1 32 ? -2.261 11.294 2.936 1.00 24.22 127 GLU A O 19
ATOM 22378 N N . LEU A 1 33 ? -1.709 11.489 0.743 1.00 50.02 128 LEU A N 19
ATOM 22379 C CA . LEU A 1 33 ? -0.323 11.927 0.977 1.00 13.12 128 LEU A CA 19
ATOM 22380 C C . LEU A 1 33 ? -0.290 13.326 1.609 1.00 73.12 128 LEU A C 19
ATOM 22381 O O . LEU A 1 33 ? -0.714 14.315 0.999 1.00 21.22 128 LEU A O 19
ATOM 22397 N N . ARG A 1 34 ? 0.194 13.366 2.854 1.00 51.12 129 ARG A N 19
ATOM 22398 C CA . ARG A 1 34 ? 0.333 14.583 3.651 1.00 61.25 129 ARG A CA 19
ATOM 22399 C C . ARG A 1 34 ? 1.778 15.078 3.549 1.00 64.41 129 ARG A C 19
ATOM 22400 O O . ARG A 1 34 ? 2.714 14.265 3.525 1.00 64.34 129 ARG A O 19
ATOM 22421 N N . LEU A 1 35 ? 1.961 16.400 3.458 1.00 73.12 130 LEU A N 19
ATOM 22422 C CA . LEU A 1 35 ? 3.300 17.006 3.447 1.00 73.31 130 LEU A CA 19
ATOM 22423 C C . LEU A 1 35 ? 3.848 17.090 4.894 1.00 34.42 130 LEU A C 19
ATOM 22424 O O . LEU A 1 35 ? 3.084 17.402 5.818 1.00 32.45 130 LEU A O 19
ATOM 22440 N N . PRO A 1 36 ? 5.161 16.754 5.122 1.00 73.35 131 PRO A N 19
ATOM 22441 C CA . PRO A 1 36 ? 5.806 16.877 6.452 1.00 71.15 131 PRO A CA 19
ATOM 22442 C C . PRO A 1 36 ? 5.804 18.337 6.957 1.00 44.35 131 PRO A C 19
ATOM 22443 O O . PRO A 1 36 ? 6.275 19.237 6.250 1.00 15.13 131 PRO A O 19
ATOM 22454 N N . MET A 1 37 ? 5.246 18.558 8.160 1.00 70.00 132 MET A N 19
ATOM 22455 C CA . MET A 1 37 ? 5.112 19.903 8.749 1.00 32.01 132 MET A CA 19
ATOM 22456 C C . MET A 1 37 ? 6.459 20.354 9.343 1.00 51.13 132 MET A C 19
ATOM 22457 O O . MET A 1 37 ? 6.927 19.796 10.345 1.00 43.02 132 MET A O 19
ATOM 22471 N N . ASN A 1 38 ? 7.078 21.354 8.696 1.00 41.20 133 ASN A N 19
ATOM 22472 C CA . ASN A 1 38 ? 8.410 21.869 9.063 1.00 54.13 133 ASN A CA 19
ATOM 22473 C C . ASN A 1 38 ? 8.481 23.390 8.795 1.00 41.10 133 ASN A C 19
ATOM 22474 O O . ASN A 1 38 ? 7.709 23.895 7.967 1.00 34.33 133 ASN A O 19
ATOM 22485 N N . PRO A 1 39 ? 9.392 24.154 9.495 1.00 23.30 134 PRO A N 19
ATOM 22486 C CA . PRO A 1 39 ? 9.666 25.575 9.160 1.00 33.54 134 PRO A CA 19
ATOM 22487 C C . PRO A 1 39 ? 10.235 25.702 7.730 1.00 20.13 134 PRO A C 19
ATOM 22488 O O . PRO A 1 39 ? 11.301 25.140 7.433 1.00 64.00 134 PRO A O 19
ATOM 22499 N N . ARG A 1 40 ? 9.496 26.409 6.855 1.00 22.34 135 ARG A N 19
ATOM 22500 C CA . ARG A 1 40 ? 9.838 26.546 5.425 1.00 23.12 135 ARG A CA 19
ATOM 22501 C C . ARG A 1 40 ? 11.132 27.370 5.251 1.00 42.03 135 ARG A C 19
ATOM 22502 O O . ARG A 1 40 ? 11.291 28.414 5.889 1.00 15.50 135 ARG A O 19
ATOM 22523 N N . GLY A 1 41 ? 12.046 26.886 4.391 1.00 52.43 136 GLY A N 19
ATOM 22524 C CA . GLY A 1 41 ? 13.372 27.498 4.212 1.00 23.23 136 GLY A CA 19
ATOM 22525 C C . GLY A 1 41 ? 13.552 28.167 2.852 1.00 63.32 136 GLY A C 19
ATOM 22526 O O . GLY A 1 41 ? 14.673 28.240 2.339 1.00 62.23 136 GLY A O 19
ATOM 22530 N N . ARG A 1 42 ? 12.442 28.651 2.266 1.00 13.51 137 ARG A N 19
ATOM 22531 C CA . ARG A 1 42 ? 12.451 29.373 0.973 1.00 0.04 137 ARG A CA 19
ATOM 22532 C C . ARG A 1 42 ? 12.291 30.882 1.217 1.00 73.55 137 ARG A C 19
ATOM 22533 O O . ARG A 1 42 ? 11.503 31.291 2.080 1.00 71.15 137 ARG A O 19
ATOM 22554 N N . ASN A 1 43 ? 13.040 31.703 0.459 1.00 12.44 138 ASN A N 19
ATOM 22555 C CA . ASN A 1 43 ? 12.977 33.174 0.564 1.00 75.51 138 ASN A CA 19
ATOM 22556 C C . ASN A 1 43 ? 11.770 33.712 -0.229 1.00 53.21 138 ASN A C 19
ATOM 22557 O O . ASN A 1 43 ? 11.631 33.430 -1.426 1.00 71.13 138 ASN A O 19
ATOM 22568 N N . HIS A 1 44 ? 10.913 34.480 0.456 1.00 74.44 139 HIS A N 19
ATOM 22569 C CA . HIS A 1 44 ? 9.719 35.120 -0.134 1.00 44.21 139 HIS A CA 19
ATOM 22570 C C . HIS A 1 44 ? 9.600 36.563 0.415 1.00 23.54 139 HIS A C 19
ATOM 22571 O O . HIS A 1 44 ? 10.214 36.862 1.453 1.00 31.00 139 HIS A O 19
ATOM 22585 N N . PRO A 1 45 ? 8.836 37.492 -0.268 1.00 34.01 140 PRO A N 19
ATOM 22586 C CA . PRO A 1 45 ? 8.576 38.855 0.260 1.00 21.55 140 PRO A CA 19
ATOM 22587 C C . PRO A 1 45 ? 7.726 38.827 1.554 1.00 63.13 140 PRO A C 19
ATOM 22588 O O . PRO A 1 45 ? 6.489 38.923 1.516 1.00 23.20 140 PRO A O 19
ATOM 22599 N N . LYS A 1 46 ? 8.415 38.631 2.689 1.00 34.31 141 LYS A N 19
ATOM 22600 C CA . LYS A 1 46 ? 7.806 38.635 4.030 1.00 54.51 141 LYS A CA 19
ATOM 22601 C C . LYS A 1 46 ? 7.637 40.089 4.512 1.00 1.04 141 LYS A C 19
ATOM 22602 O O . LYS A 1 46 ? 8.455 40.623 5.271 1.00 2.10 141 LYS A O 19
ATOM 22621 N N . TYR A 1 47 ? 6.582 40.734 3.987 1.00 11.42 142 TYR A N 19
ATOM 22622 C CA . TYR A 1 47 ? 6.215 42.124 4.311 1.00 44.22 142 TYR A CA 19
ATOM 22623 C C . TYR A 1 47 ? 5.850 42.242 5.800 1.00 31.30 142 TYR A C 19
ATOM 22624 O O . TYR A 1 47 ? 6.346 43.120 6.513 1.00 34.43 142 TYR A O 19
ATOM 22642 N N . LYS A 1 48 ? 4.973 41.335 6.242 1.00 40.43 143 LYS A N 19
ATOM 22643 C CA . LYS A 1 48 ? 4.619 41.172 7.652 1.00 71.20 143 LYS A CA 19
ATOM 22644 C C . LYS A 1 48 ? 5.677 40.269 8.316 1.00 53.12 143 LYS A C 19
ATOM 22645 O O . LYS A 1 48 ? 5.621 39.038 8.193 1.00 12.50 143 LYS A O 19
ATOM 22664 N N . THR A 1 49 ? 6.665 40.896 8.985 1.00 1.23 144 THR A N 19
ATOM 22665 C CA . THR A 1 49 ? 7.826 40.191 9.569 1.00 60.52 144 THR A CA 19
ATOM 22666 C C . THR A 1 49 ? 8.021 40.546 11.059 1.00 2.33 144 THR A C 19
ATOM 22667 O O . THR A 1 49 ? 8.190 39.648 11.893 1.00 74.43 144 THR A O 19
ATOM 22678 N N . VAL A 1 50 ? 8.004 41.845 11.389 1.00 52.21 145 VAL A N 19
ATOM 22679 C CA . VAL A 1 50 ? 8.171 42.339 12.774 1.00 63.23 145 VAL A CA 19
ATOM 22680 C C . VAL A 1 50 ? 6.785 42.686 13.354 1.00 20.40 145 VAL A C 19
ATOM 22681 O O . VAL A 1 50 ? 5.949 43.221 12.638 1.00 74.24 145 VAL A O 19
ATOM 22694 N N . LEU A 1 51 ? 6.559 42.376 14.648 1.00 61.11 146 LEU A N 19
ATOM 22695 C CA . LEU A 1 51 ? 5.255 42.598 15.325 1.00 33.13 146 LEU A CA 19
ATOM 22696 C C . LEU A 1 51 ? 4.964 44.104 15.533 1.00 21.21 146 LEU A C 19
ATOM 22697 O O . LEU A 1 51 ? 5.889 44.922 15.649 1.00 11.30 146 LEU A O 19
ATOM 22713 N N . CYS A 1 52 ? 3.661 44.445 15.581 1.00 63.23 147 CYS A N 19
ATOM 22714 C CA . CYS A 1 52 ? 3.180 45.829 15.746 1.00 41.10 147 CYS A CA 19
ATOM 22715 C C . CYS A 1 52 ? 3.151 46.181 17.239 1.00 51.34 147 CYS A C 19
ATOM 22716 O O . CYS A 1 52 ? 2.385 45.576 18.001 1.00 75.55 147 CYS A O 19
ATOM 22723 N N . ASP A 1 53 ? 3.991 47.156 17.632 1.00 73.14 148 ASP A N 19
ATOM 22724 C CA . ASP A 1 53 ? 4.192 47.560 19.041 1.00 25.12 148 ASP A CA 19
ATOM 22725 C C . ASP A 1 53 ? 2.879 48.072 19.647 1.00 13.32 148 ASP A C 19
ATOM 22726 O O . ASP A 1 53 ? 2.471 47.653 20.726 1.00 35.32 148 ASP A O 19
ATOM 22735 N N . LYS A 1 54 ? 2.223 48.967 18.904 1.00 54.30 149 LYS A N 19
ATOM 22736 C CA . LYS A 1 54 ? 1.012 49.667 19.362 1.00 73.41 149 LYS A CA 19
ATOM 22737 C C . LYS A 1 54 ? -0.193 48.717 19.433 1.00 65.33 149 LYS A C 19
ATOM 22738 O O . LYS A 1 54 ? -0.950 48.742 20.399 1.00 62.23 149 LYS A O 19
ATOM 22757 N N . PHE A 1 55 ? -0.330 47.831 18.432 1.00 61.35 150 PHE A N 19
ATOM 22758 C CA . PHE A 1 55 ? -1.485 46.911 18.346 1.00 45.33 150 PHE A CA 19
ATOM 22759 C C . PHE A 1 55 ? -1.422 45.839 19.466 1.00 22.43 150 PHE A C 19
ATOM 22760 O O . PHE A 1 55 ? -2.457 45.311 19.885 1.00 60.43 150 PHE A O 19
ATOM 22777 N N . SER A 1 56 ? -0.197 45.540 19.949 1.00 4.13 151 SER A N 19
ATOM 22778 C CA . SER A 1 56 ? 0.029 44.557 21.029 1.00 0.54 151 SER A CA 19
ATOM 22779 C C . SER A 1 56 ? -0.094 45.208 22.432 1.00 62.54 151 SER A C 19
ATOM 22780 O O . SER A 1 56 ? -0.709 44.626 23.333 1.00 41.23 151 SER A O 19
ATOM 22788 N N . MET A 1 57 ? 0.484 46.421 22.604 1.00 44.45 152 MET A N 19
ATOM 22789 C CA . MET A 1 57 ? 0.552 47.096 23.928 1.00 63.23 152 MET A CA 19
ATOM 22790 C C . MET A 1 57 ? -0.729 47.897 24.235 1.00 22.13 152 MET A C 19
ATOM 22791 O O . MET A 1 57 ? -1.367 47.690 25.275 1.00 54.34 152 MET A O 19
ATOM 22805 N N . THR A 1 58 ? -1.107 48.801 23.314 1.00 30.21 153 THR A N 19
ATOM 22806 C CA . THR A 1 58 ? -2.234 49.739 23.521 1.00 5.22 153 THR A CA 19
ATOM 22807 C C . THR A 1 58 ? -3.523 49.189 22.886 1.00 42.45 153 THR A C 19
ATOM 22808 O O . THR A 1 58 ? -4.632 49.631 23.220 1.00 32.11 153 THR A O 19
ATOM 22819 N N . GLY A 1 59 ? -3.359 48.224 21.963 1.00 33.41 154 GLY A N 19
ATOM 22820 C CA . GLY A 1 59 ? -4.480 47.557 21.300 1.00 51.35 154 GLY A CA 19
ATOM 22821 C C . GLY A 1 59 ? -4.785 48.131 19.924 1.00 33.42 154 GLY A C 19
ATOM 22822 O O . GLY A 1 59 ? -5.359 47.439 19.078 1.00 61.52 154 GLY A O 19
ATOM 22826 N N . ASN A 1 60 ? -4.392 49.397 19.690 1.00 14.32 155 ASN A N 19
ATOM 22827 C CA . ASN A 1 60 ? -4.780 50.152 18.480 1.00 22.34 155 ASN A CA 19
ATOM 22828 C C . ASN A 1 60 ? -3.538 50.680 17.742 1.00 63.11 155 ASN A C 19
ATOM 22829 O O . ASN A 1 60 ? -2.640 51.261 18.358 1.00 32.54 155 ASN A O 19
ATOM 22840 N N . CYS A 1 61 ? -3.513 50.463 16.416 1.00 42.12 156 CYS A N 19
ATOM 22841 C CA . CYS A 1 61 ? -2.466 50.966 15.507 1.00 14.12 156 CYS A CA 19
ATOM 22842 C C . CYS A 1 61 ? -3.077 52.050 14.596 1.00 65.11 156 CYS A C 19
ATOM 22843 O O . CYS A 1 61 ? -4.059 51.786 13.888 1.00 15.12 156 CYS A O 19
ATOM 22850 N N . LYS A 1 62 ? -2.488 53.264 14.625 1.00 33.14 157 LYS A N 19
ATOM 22851 C CA . LYS A 1 62 ? -3.018 54.457 13.914 1.00 35.22 157 LYS A CA 19
ATOM 22852 C C . LYS A 1 62 ? -2.904 54.321 12.381 1.00 44.30 157 LYS A C 19
ATOM 22853 O O . LYS A 1 62 ? -3.730 54.870 11.642 1.00 63.31 157 LYS A O 19
ATOM 22872 N N . TYR A 1 63 ? -1.870 53.591 11.919 1.00 21.13 158 TYR A N 19
ATOM 22873 C CA . TYR A 1 63 ? -1.613 53.367 10.482 1.00 72.14 158 TYR A CA 19
ATOM 22874 C C . TYR A 1 63 ? -2.636 52.380 9.892 1.00 44.44 158 TYR A C 19
ATOM 22875 O O . TYR A 1 63 ? -3.114 52.567 8.765 1.00 61.31 158 TYR A O 19
ATOM 22893 N N . GLY A 1 64 ? -2.954 51.332 10.678 1.00 0.14 159 GLY A N 19
ATOM 22894 C CA . GLY A 1 64 ? -3.919 50.307 10.279 1.00 41.44 159 GLY A CA 19
ATOM 22895 C C . GLY A 1 64 ? -3.473 49.526 9.044 1.00 24.51 159 GLY A C 19
ATOM 22896 O O . GLY A 1 64 ? -2.591 48.666 9.135 1.00 4.34 159 GLY A O 19
ATOM 22900 N N . THR A 1 65 ? -4.050 49.866 7.882 1.00 22.21 160 THR A N 19
ATOM 22901 C CA . THR A 1 65 ? -3.760 49.200 6.597 1.00 43.24 160 THR A CA 19
ATOM 22902 C C . THR A 1 65 ? -2.460 49.738 5.947 1.00 0.12 160 THR A C 19
ATOM 22903 O O . THR A 1 65 ? -2.002 49.210 4.927 1.00 72.32 160 THR A O 19
ATOM 22914 N N . ARG A 1 66 ? -1.881 50.802 6.540 1.00 24.53 161 ARG A N 19
ATOM 22915 C CA . ARG A 1 66 ? -0.567 51.350 6.133 1.00 72.31 161 ARG A CA 19
ATOM 22916 C C . ARG A 1 66 ? 0.568 50.794 7.022 1.00 1.41 161 ARG A C 19
ATOM 22917 O O . ARG A 1 66 ? 1.747 51.074 6.772 1.00 30.52 161 ARG A O 19
ATOM 22938 N N . CYS A 1 67 ? 0.200 50.005 8.053 1.00 30.02 162 CYS A N 19
ATOM 22939 C CA . CYS A 1 67 ? 1.160 49.424 9.006 1.00 25.04 162 CYS A CA 19
ATOM 22940 C C . CYS A 1 67 ? 1.834 48.186 8.390 1.00 43.02 162 CYS A C 19
ATOM 22941 O O . CYS A 1 67 ? 1.162 47.197 8.078 1.00 43.32 162 CYS A O 19
ATOM 22948 N N . GLN A 1 68 ? 3.166 48.258 8.210 1.00 70.35 163 GLN A N 19
ATOM 22949 C CA . GLN A 1 68 ? 3.974 47.146 7.655 1.00 61.51 163 GLN A CA 19
ATOM 22950 C C . GLN A 1 68 ? 4.162 46.017 8.686 1.00 12.40 163 GLN A C 19
ATOM 22951 O O . GLN A 1 68 ? 4.507 44.889 8.321 1.00 32.15 163 GLN A O 19
ATOM 22965 N N . PHE A 1 69 ? 3.930 46.344 9.972 1.00 3.31 164 PHE A N 19
ATOM 22966 C CA . PHE A 1 69 ? 4.108 45.418 11.100 1.00 53.42 164 PHE A CA 19
ATOM 22967 C C . PHE A 1 69 ? 2.895 44.473 11.266 1.00 20.44 164 PHE A C 19
ATOM 22968 O O . PHE A 1 69 ? 1.752 44.846 10.960 1.00 73.23 164 PHE A O 19
ATOM 22985 N N . ILE A 1 70 ? 3.178 43.251 11.766 1.00 24.30 165 ILE A N 19
ATOM 22986 C CA . ILE A 1 70 ? 2.174 42.206 12.034 1.00 51.12 165 ILE A CA 19
ATOM 22987 C C . ILE A 1 70 ? 1.205 42.653 13.146 1.00 60.12 165 ILE A C 19
ATOM 22988 O O . ILE A 1 70 ? 1.618 42.809 14.304 1.00 12.35 165 ILE A O 19
ATOM 23004 N N . HIS A 1 71 ? -0.071 42.874 12.790 1.00 5.03 166 HIS A N 19
ATOM 23005 C CA . HIS A 1 71 ? -1.138 43.098 13.778 1.00 1.24 166 HIS A CA 19
ATOM 23006 C C . HIS A 1 71 ? -1.483 41.773 14.471 1.00 63.23 166 HIS A C 19
ATOM 23007 O O . HIS A 1 71 ? -2.269 40.962 13.967 1.00 54.22 166 HIS A O 19
ATOM 23021 N N . LYS A 1 72 ? -0.810 41.560 15.609 1.00 4.13 167 LYS A N 19
ATOM 23022 C CA . LYS A 1 72 ? -0.900 40.347 16.423 1.00 1.12 167 LYS A CA 19
ATOM 23023 C C . LYS A 1 72 ? -1.371 40.694 17.850 1.00 42.51 167 LYS A C 19
ATOM 23024 O O . LYS A 1 72 ? -0.898 41.671 18.448 1.00 72.11 167 LYS A O 19
ATOM 23043 N N . ILE A 1 73 ? -2.311 39.891 18.372 1.00 21.24 168 ILE A N 19
ATOM 23044 C CA . ILE A 1 73 ? -2.731 39.919 19.784 1.00 52.42 168 ILE A CA 19
ATOM 23045 C C . ILE A 1 73 ? -2.049 38.746 20.513 1.00 61.14 168 ILE A C 19
ATOM 23046 O O . ILE A 1 73 ? -2.089 37.611 20.020 1.00 51.03 168 ILE A O 19
ATOM 23062 N N . VAL A 1 74 ? -1.419 39.031 21.668 1.00 24.53 169 VAL A N 19
ATOM 23063 C CA . VAL A 1 74 ? -0.677 38.027 22.456 1.00 4.41 169 VAL A CA 19
ATOM 23064 C C . VAL A 1 74 ? -1.633 36.921 22.963 1.00 2.23 169 VAL A C 19
ATOM 23065 O O . VAL A 1 74 ? -2.666 37.222 23.577 1.00 21.52 169 VAL A O 19
ATOM 23078 N N . ASP A 1 75 ? -1.270 35.656 22.673 1.00 33.31 170 ASP A N 19
ATOM 23079 C CA . ASP A 1 75 ? -2.094 34.473 22.983 1.00 22.24 170 ASP A CA 19
ATOM 23080 C C . ASP A 1 75 ? -2.244 34.285 24.506 1.00 73.34 170 ASP A C 19
ATOM 23081 O O . ASP A 1 75 ? -1.246 34.144 25.224 1.00 33.21 170 ASP A O 19
ATOM 23090 N N . GLY A 1 76 ? -3.501 34.317 24.981 1.00 55.10 171 GLY A N 19
ATOM 23091 C CA . GLY A 1 76 ? -3.827 34.181 26.400 1.00 75.44 171 GLY A CA 19
ATOM 23092 C C . GLY A 1 76 ? -4.811 35.257 26.836 1.00 14.03 171 GLY A C 19
ATOM 23093 O O . GLY A 1 76 ? -5.926 35.323 26.312 1.00 61.22 171 GLY A O 19
ATOM 23097 N N . ASN A 1 77 ? -4.394 36.106 27.790 1.00 21.05 172 ASN A N 19
ATOM 23098 C CA . ASN A 1 77 ? -5.183 37.256 28.271 1.00 53.33 172 ASN A CA 19
ATOM 23099 C C . ASN A 1 77 ? -4.351 38.533 28.090 1.00 32.14 172 ASN A C 19
ATOM 23100 O O . ASN A 1 77 ? -3.425 38.792 28.872 1.00 14.33 172 ASN A O 19
ATOM 23111 N N . ALA A 1 78 ? -4.667 39.302 27.035 1.00 12.34 173 ALA A N 19
ATOM 23112 C CA . ALA A 1 78 ? -3.938 40.525 26.666 1.00 73.41 173 ALA A CA 19
ATOM 23113 C C . ALA A 1 78 ? -4.781 41.337 25.653 1.00 50.22 173 ALA A C 19
ATOM 23114 O O . ALA A 1 78 ? -4.885 40.915 24.483 1.00 13.44 173 ALA A O 19
ATOM 23124 N N . SER A 1 1 ? -0.566 13.651 13.113 1.00 14.53 96 SER A N 20
ATOM 23125 C CA . SER A 1 1 ? -0.214 13.924 11.702 1.00 75.01 96 SER A CA 20
ATOM 23126 C C . SER A 1 1 ? 0.903 12.976 11.233 1.00 12.30 96 SER A C 20
ATOM 23127 O O . SER A 1 1 ? 0.706 12.213 10.280 1.00 15.43 96 SER A O 20
ATOM 23137 N N . ASP A 1 2 ? 2.051 13.005 11.951 1.00 51.22 97 ASP A N 20
ATOM 23138 C CA . ASP A 1 2 ? 3.315 12.345 11.531 1.00 55.23 97 ASP A CA 20
ATOM 23139 C C . ASP A 1 2 ? 3.141 10.827 11.289 1.00 72.21 97 ASP A C 20
ATOM 23140 O O . ASP A 1 2 ? 2.466 10.146 12.073 1.00 40.35 97 ASP A O 20
ATOM 23149 N N . ALA A 1 3 ? 3.724 10.348 10.158 1.00 45.02 98 ALA A N 20
ATOM 23150 C CA . ALA A 1 3 ? 3.778 8.920 9.731 1.00 32.00 98 ALA A CA 20
ATOM 23151 C C . ALA A 1 3 ? 2.453 8.416 9.114 1.00 21.25 98 ALA A C 20
ATOM 23152 O O . ALA A 1 3 ? 2.473 7.557 8.219 1.00 62.10 98 ALA A O 20
ATOM 23159 N N . PHE A 1 4 ? 1.306 8.945 9.578 1.00 0.33 99 PHE A N 20
ATOM 23160 C CA . PHE A 1 4 ? -0.012 8.506 9.102 1.00 61.12 99 PHE A CA 20
ATOM 23161 C C . PHE A 1 4 ? -0.385 9.305 7.835 1.00 3.51 99 PHE A C 20
ATOM 23162 O O . PHE A 1 4 ? -0.849 10.450 7.924 1.00 54.31 99 PHE A O 20
ATOM 23179 N N . LYS A 1 5 ? -0.080 8.700 6.667 1.00 1.32 100 LYS A N 20
ATOM 23180 C CA . LYS A 1 5 ? -0.429 9.205 5.319 1.00 21.21 100 LYS A CA 20
ATOM 23181 C C . LYS A 1 5 ? 0.349 10.473 4.916 1.00 1.35 100 LYS A C 20
ATOM 23182 O O . LYS A 1 5 ? 0.061 11.058 3.877 1.00 64.21 100 LYS A O 20
ATOM 23201 N N . THR A 1 6 ? 1.360 10.866 5.712 1.00 74.54 101 THR A N 20
ATOM 23202 C CA . THR A 1 6 ? 2.262 11.987 5.372 1.00 53.45 101 THR A CA 20
ATOM 23203 C C . THR A 1 6 ? 3.250 11.587 4.250 1.00 43.21 101 THR A C 20
ATOM 23204 O O . THR A 1 6 ? 3.865 12.450 3.617 1.00 52.33 101 THR A O 20
ATOM 23215 N N . ALA A 1 7 ? 3.378 10.269 4.015 1.00 43.31 102 ALA A N 20
ATOM 23216 C CA . ALA A 1 7 ? 4.201 9.691 2.938 1.00 34.43 102 ALA A CA 20
ATOM 23217 C C . ALA A 1 7 ? 3.398 8.584 2.235 1.00 11.40 102 ALA A C 20
ATOM 23218 O O . ALA A 1 7 ? 2.434 8.060 2.808 1.00 71.42 102 ALA A O 20
ATOM 23225 N N . LEU A 1 8 ? 3.773 8.263 0.984 1.00 55.30 103 LEU A N 20
ATOM 23226 C CA . LEU A 1 8 ? 3.137 7.179 0.207 1.00 3.21 103 LEU A CA 20
ATOM 23227 C C . LEU A 1 8 ? 3.626 5.799 0.680 1.00 34.54 103 LEU A C 20
ATOM 23228 O O . LEU A 1 8 ? 4.740 5.662 1.196 1.00 5.24 103 LEU A O 20
ATOM 23244 N N . CYS A 1 9 ? 2.760 4.796 0.509 1.00 33.33 104 CYS A N 20
ATOM 23245 C CA . CYS A 1 9 ? 3.064 3.389 0.781 1.00 11.51 104 CYS A CA 20
ATOM 23246 C C . CYS A 1 9 ? 3.908 2.831 -0.371 1.00 31.11 104 CYS A C 20
ATOM 23247 O O . CYS A 1 9 ? 3.485 2.892 -1.531 1.00 21.31 104 CYS A O 20
ATOM 23254 N N . ASP A 1 10 ? 5.111 2.319 -0.049 1.00 3.32 105 ASP A N 20
ATOM 23255 C CA . ASP A 1 10 ? 6.062 1.818 -1.057 1.00 54.23 105 ASP A CA 20
ATOM 23256 C C . ASP A 1 10 ? 5.497 0.582 -1.774 1.00 10.31 105 ASP A C 20
ATOM 23257 O O . ASP A 1 10 ? 5.571 0.486 -3.000 1.00 21.22 105 ASP A O 20
ATOM 23266 N N . ALA A 1 11 ? 4.889 -0.322 -0.982 1.00 4.20 106 ALA A N 20
ATOM 23267 C CA . ALA A 1 11 ? 4.245 -1.563 -1.472 1.00 42.44 106 ALA A CA 20
ATOM 23268 C C . ALA A 1 11 ? 3.155 -1.273 -2.523 1.00 21.32 106 ALA A C 20
ATOM 23269 O O . ALA A 1 11 ? 2.943 -2.065 -3.448 1.00 34.43 106 ALA A O 20
ATOM 23276 N N . TYR A 1 12 ? 2.486 -0.114 -2.368 1.00 61.41 107 TYR A N 20
ATOM 23277 C CA . TYR A 1 12 ? 1.472 0.374 -3.317 1.00 71.02 107 TYR A CA 20
ATOM 23278 C C . TYR A 1 12 ? 2.128 0.762 -4.659 1.00 23.33 107 TYR A C 20
ATOM 23279 O O . TYR A 1 12 ? 1.588 0.475 -5.727 1.00 10.01 107 TYR A O 20
ATOM 23297 N N . LYS A 1 13 ? 3.305 1.411 -4.584 1.00 4.53 108 LYS A N 20
ATOM 23298 C CA . LYS A 1 13 ? 4.017 1.911 -5.781 1.00 34.42 108 LYS A CA 20
ATOM 23299 C C . LYS A 1 13 ? 4.657 0.757 -6.581 1.00 24.25 108 LYS A C 20
ATOM 23300 O O . LYS A 1 13 ? 4.907 0.897 -7.781 1.00 52.20 108 LYS A O 20
ATOM 23319 N N . ARG A 1 14 ? 4.936 -0.374 -5.899 1.00 42.15 109 ARG A N 20
ATOM 23320 C CA . ARG A 1 14 ? 5.610 -1.540 -6.511 1.00 23.45 109 ARG A CA 20
ATOM 23321 C C . ARG A 1 14 ? 4.582 -2.517 -7.119 1.00 34.22 109 ARG A C 20
ATOM 23322 O O . ARG A 1 14 ? 4.739 -2.969 -8.260 1.00 61.44 109 ARG A O 20
ATOM 23343 N N . SER A 1 15 ? 3.522 -2.823 -6.343 1.00 65.54 110 SER A N 20
ATOM 23344 C CA . SER A 1 15 ? 2.578 -3.922 -6.650 1.00 75.22 110 SER A CA 20
ATOM 23345 C C . SER A 1 15 ? 1.205 -3.415 -7.141 1.00 61.34 110 SER A C 20
ATOM 23346 O O . SER A 1 15 ? 0.386 -4.233 -7.576 1.00 61.04 110 SER A O 20
ATOM 23354 N N . GLN A 1 16 ? 0.973 -2.077 -7.081 1.00 11.31 111 GLN A N 20
ATOM 23355 C CA . GLN A 1 16 ? -0.346 -1.433 -7.344 1.00 43.32 111 GLN A CA 20
ATOM 23356 C C . GLN A 1 16 ? -1.347 -1.810 -6.231 1.00 4.43 111 GLN A C 20
ATOM 23357 O O . GLN A 1 16 ? -1.694 -0.978 -5.389 1.00 31.55 111 GLN A O 20
ATOM 23371 N N . ALA A 1 17 ? -1.797 -3.078 -6.232 1.00 1.45 112 ALA A N 20
ATOM 23372 C CA . ALA A 1 17 ? -2.622 -3.639 -5.157 1.00 32.23 112 ALA A CA 20
ATOM 23373 C C . ALA A 1 17 ? -1.731 -3.941 -3.933 1.00 74.30 112 ALA A C 20
ATOM 23374 O O . ALA A 1 17 ? -0.970 -4.916 -3.940 1.00 63.13 112 ALA A O 20
ATOM 23381 N N . CYS A 1 18 ? -1.782 -3.050 -2.925 1.00 61.04 113 CYS A N 20
ATOM 23382 C CA . CYS A 1 18 ? -1.044 -3.210 -1.659 1.00 44.14 113 CYS A CA 20
ATOM 23383 C C . CYS A 1 18 ? -1.816 -4.170 -0.729 1.00 22.02 113 CYS A C 20
ATOM 23384 O O . CYS A 1 18 ? -2.994 -3.932 -0.432 1.00 62.32 113 CYS A O 20
ATOM 23391 N N . SER A 1 19 ? -1.125 -5.228 -0.258 1.00 3.12 114 SER A N 20
ATOM 23392 C CA . SER A 1 19 ? -1.729 -6.345 0.506 1.00 33.33 114 SER A CA 20
ATOM 23393 C C . SER A 1 19 ? -2.294 -5.883 1.865 1.00 1.03 114 SER A C 20
ATOM 23394 O O . SER A 1 19 ? -3.287 -6.446 2.349 1.00 32.15 114 SER A O 20
ATOM 23402 N N . TYR A 1 20 ? -1.652 -4.862 2.471 1.00 64.14 115 TYR A N 20
ATOM 23403 C CA . TYR A 1 20 ? -2.094 -4.286 3.758 1.00 50.24 115 TYR A CA 20
ATOM 23404 C C . TYR A 1 20 ? -3.493 -3.647 3.634 1.00 21.40 115 TYR A C 20
ATOM 23405 O O . TYR A 1 20 ? -4.351 -3.845 4.501 1.00 75.44 115 TYR A O 20
ATOM 23423 N N . GLY A 1 21 ? -3.699 -2.890 2.540 1.00 61.31 116 GLY A N 20
ATOM 23424 C CA . GLY A 1 21 ? -4.911 -2.089 2.359 1.00 73.25 116 GLY A CA 20
ATOM 23425 C C . GLY A 1 21 ? -5.018 -0.989 3.411 1.00 20.13 116 GLY A C 20
ATOM 23426 O O . GLY A 1 21 ? -4.178 -0.084 3.451 1.00 4.54 116 GLY A O 20
ATOM 23430 N N . ASP A 1 22 ? -6.005 -1.108 4.312 1.00 40.24 117 ASP A N 20
ATOM 23431 C CA . ASP A 1 22 ? -6.235 -0.127 5.396 1.00 34.05 117 ASP A CA 20
ATOM 23432 C C . ASP A 1 22 ? -5.277 -0.354 6.584 1.00 33.22 117 ASP A C 20
ATOM 23433 O O . ASP A 1 22 ? -5.242 0.458 7.515 1.00 75.51 117 ASP A O 20
ATOM 23442 N N . GLN A 1 23 ? -4.516 -1.470 6.552 1.00 22.11 118 GLN A N 20
ATOM 23443 C CA . GLN A 1 23 ? -3.471 -1.770 7.557 1.00 71.25 118 GLN A CA 20
ATOM 23444 C C . GLN A 1 23 ? -2.195 -0.930 7.314 1.00 71.32 118 GLN A C 20
ATOM 23445 O O . GLN A 1 23 ? -1.302 -0.904 8.166 1.00 21.23 118 GLN A O 20
ATOM 23459 N N . CYS A 1 24 ? -2.109 -0.267 6.140 1.00 60.23 119 CYS A N 20
ATOM 23460 C CA . CYS A 1 24 ? -1.082 0.739 5.866 1.00 32.22 119 CYS A CA 20
ATOM 23461 C C . CYS A 1 24 ? -1.376 2.029 6.656 1.00 70.12 119 CYS A C 20
ATOM 23462 O O . CYS A 1 24 ? -2.517 2.509 6.658 1.00 35.33 119 CYS A O 20
ATOM 23469 N N . ARG A 1 25 ? -0.353 2.560 7.348 1.00 1.24 120 ARG A N 20
ATOM 23470 C CA . ARG A 1 25 ? -0.416 3.907 7.950 1.00 0.45 120 ARG A CA 20
ATOM 23471 C C . ARG A 1 25 ? -0.206 4.962 6.853 1.00 32.25 120 ARG A C 20
ATOM 23472 O O . ARG A 1 25 ? -0.778 6.048 6.914 1.00 1.54 120 ARG A O 20
ATOM 23493 N N . PHE A 1 26 ? 0.597 4.595 5.832 1.00 40.41 121 PHE A N 20
ATOM 23494 C CA . PHE A 1 26 ? 0.938 5.468 4.700 1.00 2.13 121 PHE A CA 20
ATOM 23495 C C . PHE A 1 26 ? -0.196 5.509 3.655 1.00 65.11 121 PHE A C 20
ATOM 23496 O O . PHE A 1 26 ? -1.039 4.603 3.591 1.00 40.11 121 PHE A O 20
ATOM 23513 N N . ALA A 1 27 ? -0.172 6.569 2.833 1.00 31.42 122 ALA A N 20
ATOM 23514 C CA . ALA A 1 27 ? -1.219 6.886 1.848 1.00 20.14 122 ALA A CA 20
ATOM 23515 C C . ALA A 1 27 ? -1.137 5.979 0.604 1.00 53.11 122 ALA A C 20
ATOM 23516 O O . ALA A 1 27 ? -0.046 5.644 0.135 1.00 12.32 122 ALA A O 20
ATOM 23523 N N . HIS A 1 28 ? -2.311 5.597 0.081 1.00 72.34 123 HIS A N 20
ATOM 23524 C CA . HIS A 1 28 ? -2.453 4.882 -1.208 1.00 44.01 123 HIS A CA 20
ATOM 23525 C C . HIS A 1 28 ? -2.977 5.851 -2.288 1.00 63.12 123 HIS A C 20
ATOM 23526 O O . HIS A 1 28 ? -3.631 5.437 -3.251 1.00 13.43 123 HIS A O 20
ATOM 23540 N N . GLY A 1 29 ? -2.638 7.143 -2.123 1.00 64.42 124 GLY A N 20
ATOM 23541 C CA . GLY A 1 29 ? -3.040 8.198 -3.044 1.00 44.11 124 GLY A CA 20
ATOM 23542 C C . GLY A 1 29 ? -2.421 9.535 -2.667 1.00 24.14 124 GLY A C 20
ATOM 23543 O O . GLY A 1 29 ? -2.181 9.800 -1.479 1.00 61.42 124 GLY A O 20
ATOM 23547 N N . VAL A 1 30 ? -2.160 10.377 -3.683 1.00 25.51 125 VAL A N 20
ATOM 23548 C CA . VAL A 1 30 ? -1.587 11.727 -3.501 1.00 54.34 125 VAL A CA 20
ATOM 23549 C C . VAL A 1 30 ? -2.578 12.638 -2.762 1.00 64.03 125 VAL A C 20
ATOM 23550 O O . VAL A 1 30 ? -2.180 13.490 -1.964 1.00 30.31 125 VAL A O 20
ATOM 23563 N N . HIS A 1 31 ? -3.877 12.424 -3.021 1.00 41.34 126 HIS A N 20
ATOM 23564 C CA . HIS A 1 31 ? -4.961 13.180 -2.371 1.00 33.13 126 HIS A CA 20
ATOM 23565 C C . HIS A 1 31 ? -5.023 12.891 -0.846 1.00 30.44 126 HIS A C 20
ATOM 23566 O O . HIS A 1 31 ? -5.532 13.707 -0.074 1.00 63.14 126 HIS A O 20
ATOM 23580 N N . GLU A 1 32 ? -4.492 11.718 -0.440 1.00 15.12 127 GLU A N 20
ATOM 23581 C CA . GLU A 1 32 ? -4.450 11.282 0.972 1.00 14.01 127 GLU A CA 20
ATOM 23582 C C . GLU A 1 32 ? -3.179 11.789 1.692 1.00 35.13 127 GLU A C 20
ATOM 23583 O O . GLU A 1 32 ? -3.080 11.672 2.921 1.00 60.34 127 GLU A O 20
ATOM 23595 N N . LEU A 1 33 ? -2.212 12.343 0.923 1.00 12.34 128 LEU A N 20
ATOM 23596 C CA . LEU A 1 33 ? -0.946 12.869 1.474 1.00 43.41 128 LEU A CA 20
ATOM 23597 C C . LEU A 1 33 ? -1.198 14.071 2.399 1.00 14.15 128 LEU A C 20
ATOM 23598 O O . LEU A 1 33 ? -1.666 15.124 1.955 1.00 34.31 128 LEU A O 20
ATOM 23614 N N . ARG A 1 34 ? -0.896 13.876 3.690 1.00 55.13 129 ARG A N 20
ATOM 23615 C CA . ARG A 1 34 ? -1.094 14.876 4.743 1.00 5.01 129 ARG A CA 20
ATOM 23616 C C . ARG A 1 34 ? 0.186 15.702 4.933 1.00 25.10 129 ARG A C 20
ATOM 23617 O O . ARG A 1 34 ? 1.294 15.156 4.891 1.00 64.55 129 ARG A O 20
ATOM 23638 N N . LEU A 1 35 ? 0.024 17.022 5.108 1.00 71.15 130 LEU A N 20
ATOM 23639 C CA . LEU A 1 35 ? 1.120 17.914 5.528 1.00 10.44 130 LEU A CA 20
ATOM 23640 C C . LEU A 1 35 ? 1.234 17.884 7.075 1.00 4.23 130 LEU A C 20
ATOM 23641 O O . LEU A 1 35 ? 0.246 17.536 7.744 1.00 30.43 130 LEU A O 20
ATOM 23657 N N . PRO A 1 36 ? 2.436 18.199 7.665 1.00 62.03 131 PRO A N 20
ATOM 23658 C CA . PRO A 1 36 ? 2.602 18.302 9.136 1.00 14.31 131 PRO A CA 20
ATOM 23659 C C . PRO A 1 36 ? 1.639 19.348 9.753 1.00 53.52 131 PRO A C 20
ATOM 23660 O O . PRO A 1 36 ? 1.877 20.559 9.686 1.00 3.21 131 PRO A O 20
ATOM 23671 N N . MET A 1 37 ? 0.525 18.841 10.318 1.00 3.14 132 MET A N 20
ATOM 23672 C CA . MET A 1 37 ? -0.514 19.652 11.000 1.00 23.43 132 MET A CA 20
ATOM 23673 C C . MET A 1 37 ? -0.120 19.969 12.465 1.00 61.24 132 MET A C 20
ATOM 23674 O O . MET A 1 37 ? -0.956 20.404 13.270 1.00 5.14 132 MET A O 20
ATOM 23688 N N . ASN A 1 38 ? 1.172 19.752 12.774 1.00 52.42 133 ASN A N 20
ATOM 23689 C CA . ASN A 1 38 ? 1.822 20.159 14.033 1.00 31.13 133 ASN A CA 20
ATOM 23690 C C . ASN A 1 38 ? 1.830 21.708 14.157 1.00 73.35 133 ASN A C 20
ATOM 23691 O O . ASN A 1 38 ? 1.651 22.393 13.140 1.00 24.32 133 ASN A O 20
ATOM 23702 N N . PRO A 1 39 ? 2.017 22.297 15.394 1.00 62.22 134 PRO A N 20
ATOM 23703 C CA . PRO A 1 39 ? 2.285 23.754 15.550 1.00 12.05 134 PRO A CA 20
ATOM 23704 C C . PRO A 1 39 ? 3.562 24.166 14.770 1.00 63.12 134 PRO A C 20
ATOM 23705 O O . PRO A 1 39 ? 4.688 24.078 15.275 1.00 51.14 134 PRO A O 20
ATOM 23716 N N . ARG A 1 40 ? 3.345 24.568 13.507 1.00 30.50 135 ARG A N 20
ATOM 23717 C CA . ARG A 1 40 ? 4.408 24.760 12.507 1.00 35.20 135 ARG A CA 20
ATOM 23718 C C . ARG A 1 40 ? 5.091 26.131 12.690 1.00 63.43 135 ARG A C 20
ATOM 23719 O O . ARG A 1 40 ? 4.498 27.055 13.269 1.00 64.31 135 ARG A O 20
ATOM 23740 N N . GLY A 1 41 ? 6.347 26.236 12.212 1.00 73.31 136 GLY A N 20
ATOM 23741 C CA . GLY A 1 41 ? 7.104 27.486 12.239 1.00 55.34 136 GLY A CA 20
ATOM 23742 C C . GLY A 1 41 ? 6.499 28.554 11.329 1.00 24.30 136 GLY A C 20
ATOM 23743 O O . GLY A 1 41 ? 6.810 28.613 10.132 1.00 52.53 136 GLY A O 20
ATOM 23747 N N . ARG A 1 42 ? 5.581 29.355 11.891 1.00 75.01 137 ARG A N 20
ATOM 23748 C CA . ARG A 1 42 ? 4.975 30.501 11.200 1.00 74.23 137 ARG A CA 20
ATOM 23749 C C . ARG A 1 42 ? 5.685 31.782 11.652 1.00 51.40 137 ARG A C 20
ATOM 23750 O O . ARG A 1 42 ? 5.681 32.112 12.847 1.00 21.53 137 ARG A O 20
ATOM 23771 N N . ASN A 1 43 ? 6.314 32.482 10.697 1.00 20.34 138 ASN A N 20
ATOM 23772 C CA . ASN A 1 43 ? 7.023 33.744 10.963 1.00 73.10 138 ASN A CA 20
ATOM 23773 C C . ASN A 1 43 ? 6.039 34.930 11.014 1.00 10.14 138 ASN A C 20
ATOM 23774 O O . ASN A 1 43 ? 4.863 34.807 10.633 1.00 73.10 138 ASN A O 20
ATOM 23785 N N . HIS A 1 44 ? 6.548 36.069 11.495 1.00 25.21 139 HIS A N 20
ATOM 23786 C CA . HIS A 1 44 ? 5.817 37.339 11.545 1.00 61.10 139 HIS A CA 20
ATOM 23787 C C . HIS A 1 44 ? 6.044 38.106 10.219 1.00 42.31 139 HIS A C 20
ATOM 23788 O O . HIS A 1 44 ? 7.170 38.551 9.964 1.00 74.21 139 HIS A O 20
ATOM 23802 N N . PRO A 1 45 ? 5.001 38.245 9.333 1.00 30.44 140 PRO A N 20
ATOM 23803 C CA . PRO A 1 45 ? 5.140 38.950 8.039 1.00 21.35 140 PRO A CA 20
ATOM 23804 C C . PRO A 1 45 ? 5.109 40.489 8.215 1.00 12.01 140 PRO A C 20
ATOM 23805 O O . PRO A 1 45 ? 4.083 41.143 7.989 1.00 51.54 140 PRO A O 20
ATOM 23816 N N . LYS A 1 46 ? 6.245 41.041 8.665 1.00 41.33 141 LYS A N 20
ATOM 23817 C CA . LYS A 1 46 ? 6.405 42.478 8.938 1.00 12.51 141 LYS A CA 20
ATOM 23818 C C . LYS A 1 46 ? 6.716 43.212 7.619 1.00 74.43 141 LYS A C 20
ATOM 23819 O O . LYS A 1 46 ? 7.887 43.346 7.228 1.00 61.42 141 LYS A O 20
ATOM 23838 N N . TYR A 1 47 ? 5.656 43.626 6.907 1.00 45.31 142 TYR A N 20
ATOM 23839 C CA . TYR A 1 47 ? 5.777 44.210 5.560 1.00 65.54 142 TYR A CA 20
ATOM 23840 C C . TYR A 1 47 ? 6.230 45.687 5.648 1.00 10.10 142 TYR A C 20
ATOM 23841 O O . TYR A 1 47 ? 7.346 46.021 5.229 1.00 63.42 142 TYR A O 20
ATOM 23859 N N . LYS A 1 48 ? 5.364 46.556 6.209 1.00 24.51 143 LYS A N 20
ATOM 23860 C CA . LYS A 1 48 ? 5.716 47.960 6.517 1.00 54.45 143 LYS A CA 20
ATOM 23861 C C . LYS A 1 48 ? 6.571 47.994 7.801 1.00 53.51 143 LYS A C 20
ATOM 23862 O O . LYS A 1 48 ? 6.045 48.138 8.910 1.00 22.30 143 LYS A O 20
ATOM 23881 N N . THR A 1 49 ? 7.888 47.809 7.630 1.00 72.13 144 THR A N 20
ATOM 23882 C CA . THR A 1 49 ? 8.854 47.710 8.743 1.00 45.13 144 THR A CA 20
ATOM 23883 C C . THR A 1 49 ? 9.662 49.018 8.912 1.00 74.13 144 THR A C 20
ATOM 23884 O O . THR A 1 49 ? 9.768 49.542 10.027 1.00 50.23 144 THR A O 20
ATOM 23895 N N . VAL A 1 50 ? 10.222 49.538 7.802 1.00 53.11 145 VAL A N 20
ATOM 23896 C CA . VAL A 1 50 ? 11.048 50.771 7.797 1.00 34.40 145 VAL A CA 20
ATOM 23897 C C . VAL A 1 50 ? 10.219 51.931 7.199 1.00 32.44 145 VAL A C 20
ATOM 23898 O O . VAL A 1 50 ? 9.356 51.682 6.352 1.00 24.43 145 VAL A O 20
ATOM 23911 N N . LEU A 1 51 ? 10.470 53.180 7.655 1.00 32.15 146 LEU A N 20
ATOM 23912 C CA . LEU A 1 51 ? 9.802 54.390 7.117 1.00 33.12 146 LEU A CA 20
ATOM 23913 C C . LEU A 1 51 ? 10.218 54.643 5.652 1.00 23.10 146 LEU A C 20
ATOM 23914 O O . LEU A 1 51 ? 11.301 54.217 5.217 1.00 55.04 146 LEU A O 20
ATOM 23930 N N . CYS A 1 52 ? 9.349 55.340 4.905 1.00 22.32 147 CYS A N 20
ATOM 23931 C CA . CYS A 1 52 ? 9.606 55.707 3.509 1.00 70.21 147 CYS A CA 20
ATOM 23932 C C . CYS A 1 52 ? 10.400 57.025 3.487 1.00 42.45 147 CYS A C 20
ATOM 23933 O O . CYS A 1 52 ? 9.880 58.069 3.896 1.00 44.41 147 CYS A O 20
ATOM 23940 N N . ASP A 1 53 ? 11.659 56.960 3.014 1.00 12.54 148 ASP A N 20
ATOM 23941 C CA . ASP A 1 53 ? 12.605 58.097 3.052 1.00 60.11 148 ASP A CA 20
ATOM 23942 C C . ASP A 1 53 ? 12.147 59.232 2.133 1.00 23.02 148 ASP A C 20
ATOM 23943 O O . ASP A 1 53 ? 12.134 60.396 2.536 1.00 50.14 148 ASP A O 20
ATOM 23952 N N . LYS A 1 54 ? 11.759 58.868 0.904 1.00 51.30 149 LYS A N 20
ATOM 23953 C CA . LYS A 1 54 ? 11.257 59.814 -0.105 1.00 62.20 149 LYS A CA 20
ATOM 23954 C C . LYS A 1 54 ? 9.963 60.499 0.375 1.00 63.14 149 LYS A C 20
ATOM 23955 O O . LYS A 1 54 ? 9.828 61.719 0.282 1.00 3.11 149 LYS A O 20
ATOM 23974 N N . PHE A 1 55 ? 9.041 59.701 0.938 1.00 65.51 150 PHE A N 20
ATOM 23975 C CA . PHE A 1 55 ? 7.717 60.193 1.365 1.00 51.25 150 PHE A CA 20
ATOM 23976 C C . PHE A 1 55 ? 7.847 61.105 2.611 1.00 40.21 150 PHE A C 20
ATOM 23977 O O . PHE A 1 55 ? 6.969 61.923 2.876 1.00 22.30 150 PHE A O 20
ATOM 23994 N N . SER A 1 56 ? 8.942 60.944 3.377 1.00 1.31 151 SER A N 20
ATOM 23995 C CA . SER A 1 56 ? 9.249 61.821 4.522 1.00 61.52 151 SER A CA 20
ATOM 23996 C C . SER A 1 56 ? 9.889 63.152 4.050 1.00 32.20 151 SER A C 20
ATOM 23997 O O . SER A 1 56 ? 9.426 64.238 4.423 1.00 32.00 151 SER A O 20
ATOM 24005 N N . MET A 1 57 ? 10.935 63.047 3.196 1.00 42.34 152 MET A N 20
ATOM 24006 C CA . MET A 1 57 ? 11.792 64.198 2.812 1.00 14.01 152 MET A CA 20
ATOM 24007 C C . MET A 1 57 ? 11.102 65.119 1.792 1.00 31.10 152 MET A C 20
ATOM 24008 O O . MET A 1 57 ? 11.057 66.335 1.984 1.00 21.13 152 MET A O 20
ATOM 24022 N N . THR A 1 58 ? 10.590 64.535 0.700 1.00 24.02 153 THR A N 20
ATOM 24023 C CA . THR A 1 58 ? 9.938 65.298 -0.392 1.00 35.53 153 THR A CA 20
ATOM 24024 C C . THR A 1 58 ? 8.407 65.299 -0.222 1.00 1.44 153 THR A C 20
ATOM 24025 O O . THR A 1 58 ? 7.714 66.161 -0.775 1.00 73.41 153 THR A O 20
ATOM 24036 N N . GLY A 1 59 ? 7.894 64.316 0.539 1.00 12.32 154 GLY A N 20
ATOM 24037 C CA . GLY A 1 59 ? 6.450 64.126 0.713 1.00 72.30 154 GLY A CA 20
ATOM 24038 C C . GLY A 1 59 ? 5.846 63.212 -0.351 1.00 54.01 154 GLY A C 20
ATOM 24039 O O . GLY A 1 59 ? 4.635 62.966 -0.352 1.00 40.14 154 GLY A O 20
ATOM 24043 N N . ASN A 1 60 ? 6.704 62.691 -1.253 1.00 53.25 155 ASN A N 20
ATOM 24044 C CA . ASN A 1 60 ? 6.285 61.899 -2.428 1.00 53.12 155 ASN A CA 20
ATOM 24045 C C . ASN A 1 60 ? 7.155 60.639 -2.537 1.00 63.12 155 ASN A C 20
ATOM 24046 O O . ASN A 1 60 ? 8.383 60.735 -2.492 1.00 5.21 155 ASN A O 20
ATOM 24057 N N . CYS A 1 61 ? 6.514 59.462 -2.680 1.00 24.04 156 CYS A N 20
ATOM 24058 C CA . CYS A 1 61 ? 7.207 58.169 -2.859 1.00 74.25 156 CYS A CA 20
ATOM 24059 C C . CYS A 1 61 ? 7.116 57.718 -4.328 1.00 33.22 156 CYS A C 20
ATOM 24060 O O . CYS A 1 61 ? 6.014 57.560 -4.868 1.00 55.41 156 CYS A O 20
ATOM 24067 N N . LYS A 1 62 ? 8.288 57.501 -4.946 1.00 61.54 157 LYS A N 20
ATOM 24068 C CA . LYS A 1 62 ? 8.423 57.098 -6.366 1.00 42.31 157 LYS A CA 20
ATOM 24069 C C . LYS A 1 62 ? 7.975 55.643 -6.616 1.00 51.34 157 LYS A C 20
ATOM 24070 O O . LYS A 1 62 ? 7.618 55.292 -7.748 1.00 15.31 157 LYS A O 20
ATOM 24089 N N . TYR A 1 63 ? 8.007 54.802 -5.563 1.00 73.12 158 TYR A N 20
ATOM 24090 C CA . TYR A 1 63 ? 7.572 53.390 -5.643 1.00 54.30 158 TYR A CA 20
ATOM 24091 C C . TYR A 1 63 ? 6.033 53.297 -5.558 1.00 21.03 158 TYR A C 20
ATOM 24092 O O . TYR A 1 63 ? 5.407 52.506 -6.281 1.00 44.02 158 TYR A O 20
ATOM 24110 N N . GLY A 1 64 ? 5.444 54.118 -4.665 1.00 45.32 159 GLY A N 20
ATOM 24111 C CA . GLY A 1 64 ? 3.990 54.191 -4.488 1.00 33.42 159 GLY A CA 20
ATOM 24112 C C . GLY A 1 64 ? 3.377 52.909 -3.922 1.00 32.23 159 GLY A C 20
ATOM 24113 O O . GLY A 1 64 ? 3.492 52.640 -2.724 1.00 30.15 159 GLY A O 20
ATOM 24117 N N . THR A 1 65 ? 2.741 52.113 -4.801 1.00 53.50 160 THR A N 20
ATOM 24118 C CA . THR A 1 65 ? 2.110 50.823 -4.440 1.00 71.53 160 THR A CA 20
ATOM 24119 C C . THR A 1 65 ? 3.163 49.702 -4.317 1.00 3.25 160 THR A C 20
ATOM 24120 O O . THR A 1 65 ? 2.941 48.694 -3.638 1.00 22.41 160 THR A O 20
ATOM 24131 N N . ARG A 1 66 ? 4.315 49.899 -4.980 1.00 54.41 161 ARG A N 20
ATOM 24132 C CA . ARG A 1 66 ? 5.464 48.971 -4.915 1.00 0.51 161 ARG A CA 20
ATOM 24133 C C . ARG A 1 66 ? 6.252 49.167 -3.601 1.00 34.35 161 ARG A C 20
ATOM 24134 O O . ARG A 1 66 ? 7.105 48.340 -3.253 1.00 51.43 161 ARG A O 20
ATOM 24155 N N . CYS A 1 67 ? 5.951 50.272 -2.884 1.00 23.11 162 CYS A N 20
ATOM 24156 C CA . CYS A 1 67 ? 6.646 50.653 -1.655 1.00 64.14 162 CYS A CA 20
ATOM 24157 C C . CYS A 1 67 ? 6.237 49.734 -0.490 1.00 44.14 162 CYS A C 20
ATOM 24158 O O . CYS A 1 67 ? 5.060 49.674 -0.115 1.00 33.30 162 CYS A O 20
ATOM 24165 N N . GLN A 1 68 ? 7.226 49.016 0.061 1.00 2.33 163 GLN A N 20
ATOM 24166 C CA . GLN A 1 68 ? 7.053 48.168 1.261 1.00 60.31 163 GLN A CA 20
ATOM 24167 C C . GLN A 1 68 ? 7.244 48.997 2.553 1.00 12.54 163 GLN A C 20
ATOM 24168 O O . GLN A 1 68 ? 7.167 48.464 3.658 1.00 62.25 163 GLN A O 20
ATOM 24182 N N . PHE A 1 69 ? 7.462 50.311 2.391 1.00 50.14 164 PHE A N 20
ATOM 24183 C CA . PHE A 1 69 ? 7.841 51.225 3.479 1.00 54.12 164 PHE A CA 20
ATOM 24184 C C . PHE A 1 69 ? 6.638 52.057 3.963 1.00 41.33 164 PHE A C 20
ATOM 24185 O O . PHE A 1 69 ? 5.707 52.325 3.193 1.00 34.03 164 PHE A O 20
ATOM 24202 N N . ILE A 1 70 ? 6.688 52.430 5.249 1.00 14.24 165 ILE A N 20
ATOM 24203 C CA . ILE A 1 70 ? 5.621 53.160 5.956 1.00 14.42 165 ILE A CA 20
ATOM 24204 C C . ILE A 1 70 ? 5.461 54.595 5.401 1.00 13.44 165 ILE A C 20
ATOM 24205 O O . ILE A 1 70 ? 6.367 55.426 5.544 1.00 14.35 165 ILE A O 20
ATOM 24221 N N . HIS A 1 71 ? 4.314 54.860 4.753 1.00 33.12 166 HIS A N 20
ATOM 24222 C CA . HIS A 1 71 ? 3.951 56.201 4.267 1.00 25.31 166 HIS A CA 20
ATOM 24223 C C . HIS A 1 71 ? 3.231 56.990 5.375 1.00 31.22 166 HIS A C 20
ATOM 24224 O O . HIS A 1 71 ? 2.022 56.822 5.578 1.00 33.11 166 HIS A O 20
ATOM 24238 N N . LYS A 1 72 ? 3.990 57.812 6.115 1.00 41.54 167 LYS A N 20
ATOM 24239 C CA . LYS A 1 72 ? 3.434 58.756 7.104 1.00 34.01 167 LYS A CA 20
ATOM 24240 C C . LYS A 1 72 ? 3.772 60.205 6.690 1.00 74.04 167 LYS A C 20
ATOM 24241 O O . LYS A 1 72 ? 4.919 60.512 6.331 1.00 15.31 167 LYS A O 20
ATOM 24260 N N . ILE A 1 73 ? 2.747 61.074 6.720 1.00 0.05 168 ILE A N 20
ATOM 24261 C CA . ILE A 1 73 ? 2.854 62.484 6.307 1.00 62.32 168 ILE A CA 20
ATOM 24262 C C . ILE A 1 73 ? 3.484 63.307 7.447 1.00 55.55 168 ILE A C 20
ATOM 24263 O O . ILE A 1 73 ? 2.831 63.573 8.464 1.00 63.15 168 ILE A O 20
ATOM 24279 N N . VAL A 1 74 ? 4.765 63.666 7.276 1.00 63.10 169 VAL A N 20
ATOM 24280 C CA . VAL A 1 74 ? 5.530 64.455 8.257 1.00 64.12 169 VAL A CA 20
ATOM 24281 C C . VAL A 1 74 ? 5.059 65.928 8.228 1.00 73.13 169 VAL A C 20
ATOM 24282 O O . VAL A 1 74 ? 5.214 66.610 7.210 1.00 11.54 169 VAL A O 20
ATOM 24295 N N . ASP A 1 75 ? 4.475 66.392 9.348 1.00 1.35 170 ASP A N 20
ATOM 24296 C CA . ASP A 1 75 ? 3.899 67.750 9.470 1.00 63.32 170 ASP A CA 20
ATOM 24297 C C . ASP A 1 75 ? 5.004 68.816 9.569 1.00 3.23 170 ASP A C 20
ATOM 24298 O O . ASP A 1 75 ? 6.051 68.576 10.183 1.00 4.10 170 ASP A O 20
ATOM 24307 N N . GLY A 1 76 ? 4.749 69.988 8.968 1.00 3.42 171 GLY A N 20
ATOM 24308 C CA . GLY A 1 76 ? 5.677 71.121 8.998 1.00 31.02 171 GLY A CA 20
ATOM 24309 C C . GLY A 1 76 ? 5.847 71.701 7.609 1.00 55.33 171 GLY A C 20
ATOM 24310 O O . GLY A 1 76 ? 5.257 72.738 7.278 1.00 33.42 171 GLY A O 20
ATOM 24314 N N . ASN A 1 77 ? 6.658 71.017 6.791 1.00 60.31 172 ASN A N 20
ATOM 24315 C CA . ASN A 1 77 ? 6.827 71.336 5.361 1.00 12.42 172 ASN A CA 20
ATOM 24316 C C . ASN A 1 77 ? 5.585 70.870 4.581 1.00 44.55 172 ASN A C 20
ATOM 24317 O O . ASN A 1 77 ? 5.182 71.500 3.595 1.00 40.01 172 ASN A O 20
ATOM 24328 N N . ALA A 1 78 ? 4.996 69.746 5.037 1.00 3.14 173 ALA A N 20
ATOM 24329 C CA . ALA A 1 78 ? 3.685 69.274 4.572 1.00 50.41 173 ALA A CA 20
ATOM 24330 C C . ALA A 1 78 ? 2.588 69.929 5.444 1.00 43.30 173 ALA A C 20
ATOM 24331 O O . ALA A 1 78 ? 1.924 70.876 4.969 1.00 14.11 173 ALA A O 20
#

Foldseek 3Di:
DPLQQLAADPCCVPVVDRPCVVVHSHDNDPVSNDDPPPPDDDDDCQQQDAAQPCCAPVVDHPCVVPDSHDRDHDPDVD

B-factor: mean 38.28, std 18.09, range [0.21, 75.45]

Solvent-accessible surface area: 7359 Å² total; per-residue (Å²): 126,100,56,116,29,36,45,72,3,84,36,98,135,197,80,145,77,25,117,164,27,155,155,5,139,68,1,42,19,129,132,56,35,130,78,80,140,118,123,233,66,215,134,134,125,108,145,72,67,99,93,6,74,120,47,59,130,95,42,108,21,175,103,31,127,164,2,114,71,52,70,110,159,85,139,78,150,160

Organism: Caenorhabditis elegans (NCBI:txid6239)

InterPro domains:
  IPR000571 Zinc finger, CCCH-type [PF00642] (99-124)
  IPR000571 Zinc finger, CCCH-type [PF00642] (142-166)
  IPR000571 Zinc finger, CCCH-type [PS50103] (98-126)
  IPR000571 Zinc finger, CCCH-type [PS50103] (141-169)
  IPR000571 Zinc finger, CCCH-type [SM00356] (98-125)
  IPR000571 Zinc finger, CCCH-type [SM00356] (141-168)
  IPR036855 Zinc finger, CCCH-type superfamily [SSF90229] (98-130)
  IPR036855 Zinc finger, CCCH-type superfamily [SSF90229] (138-167)
  IPR045877 RNA-binding protein ZFP36-like [PTHR12547] (38-192)

Radius of gyration: 26.05 Å; Cα contacts (8 Å, |Δi|>4): 87; chains: 1; bounding box: 44×66×28 Å

GO terms:
  GO:0043186 P granule (C, IDA)
  GO:0005737 cytoplasm (C, IDA)
  GO:0003714 transcription corepressor activity (F, IDA)
  GO:0003727 single-stranded RNA binding (F, IDA)
  GO:0003730 mRNA 3'-UTR binding (F, IDA)
  GO:0008266 poly(U) RNA binding (F, IDA)
  GO:0000122 negative regulation of transcription by RNA polymerase II (P, IDA)
  GO:0001708 cell fate specification (P, IMP)
  GO:0009792 embryo development ending in birth or egg hatching (P, IMP)
  GO:0009880 embryonic pattern specification (P, IMP)
  GO:0003730 mRNA 3'-UTR binding (F, IPI)

Sequence (78 aa):
SDAFKTALCDAYKRSQACSYGDQCRFAHGVHELRLPMNPRGRNHPKYKTVLCDKFSMTGNCKYGTRCQFIHKIVDGNASDAFKTALCDAYKRSQACSYGDQCRFAHGVHELRLPMNPRGRNHPKYKTVLCDKFSMTGNCKYGTRCQFIHKIVDGNASDAFKTALCDAYKRSQACSYGDQCRFAHGVHELRLPMNPRGRNHPKYKTVLCDKFSMTGNCKYGTRCQFIHKIVDGNASDAFKTALCDAYKRSQACSYGDQCRFAHGVHELRLPMNPRGRNHPKYKTVLCDKFSMTGNCKYGTRCQFIHKIVDGNASDAFKTALCDAYKRSQACSYGDQCRFAHGVHELRLPMNPRGRNHPKYKTVLCDKFSMTGNCKYGTRCQFIHKIVDGNASDAFKTALCDAYKRSQACSYGDQCRFAHGVHELRLPMNPRGRNHPKYKTVLCDKFSMTGNCKYGTRCQFIHKIVDGNASDAFKTALCDAYKRSQACSYGDQCRFAHGVHELRLPMNPRGRNHPKYKTVLCDKFSMTGNCKYGTRCQFIHKIVDGNASDAFKTALCDAYKRSQACSYGDQCRFAHGVHELRLPMNPRGRNHPKYKTVLCDKFSMTGNCKYGTRCQFIHKIVDGNASDAFKTALCDAYKRSQACSYGDQCRFAHGVHELRLPMNPRGRNHPKYKTVLCDKFSMTGNCKYGTRCQFIHKIVDGNASDAFKTALCDAYKRSQACSYGDQCRFAHGVHELRLPMNPRGRNHPKYKTVLCDKFSMTGNCKYGTRCQFIHKIVDGNASDAFKTALCDAYKRSQACSYGDQCRFAHGVHELRLPMNPRGRNHPKYKTVLCDKFSMTGNCKYGTRCQFIHKIVDGNASDAFKTALCDAYKRSQACSYGDQCRFAHGVHELRLPMNPRGRNHPKYKTVLCDKFSMTGNCKYGTRCQFIHKIVDGNASDAFKTALCDAYKRSQACSYGDQCRFAHGVHELRLPMNPRGRNHPKYKTVLCDKFSMTGNCKYGTRCQFIHKIVDGNASDAFKTALCDAYKRSQACSYGDQCRFAHGVHELRLPMNPRGRNHPKYKTVLCDKFSMTGNCKYGTRCQFIHKIVDGNASDAFKTALCDAYKRSQACSYGDQCRFAHGVHELRLPMNPRGRNHPKYKTVLCDKFSMTGNCKYGTRCQFIHKIVDGNASDAFKTALCDAYKRSQACSYGDQCRFAHGVHELRLPMNPRGRNHPKYKTVLCDKFSMTGNCKYGTRCQFIHKIVDGNASDAFKTALCDAYKRSQACSYGDQCRFAHGVHELRLPMNPRGRNHPKYKTVLCDKFSMTGNCKYGTRCQFIHKIVDGNASDAFKTALCDAYKRSQACSYGDQCRFAHGVHELRLPMNPRGRNHPKYKTVLCDKFSMTGNCKYGTRCQFIHKIVDGNASDAFKTALCDAYKRSQACSYGDQCRFAHGVHELRLPMNPRGRNHPKYKTVLCDKFSMTGNCKYGTRCQFIHKIVDGNASDAFKTALCDAYKRSQACSYGDQCRFAHGVHELRLPMNPRGRNHPKYKTVLCDKFSMTGNCKYGTRCQFIHKIVDGNA

Secondary structure (DSSP, 8-state):
--SSSSSB-HHHHHTS--SSGGG-SSBSSTTT--------TTS---SS-EE-HHHHHTS--SSGGG-SEE--------